Protein 6N88 (pdb70)

Foldseek 3Di:
DFPLAPDALGLAPLLVVLVVVLVVCLVDPDDPDPPPVVVCVVVLLSNLSSVVSNCRNVVPPQVVQQVCQLCPVLVCCVVCLVRCPVRPPSQVVCPVNLVSVVVSQVVCVVVVRHAENPQPSCLVVVVVDQLFDDDDCSVVSLLVRQQVSAACCCPTHHVDDDDDHVLCVVLVPPDNPDCSLRSNLSVLSNYDDDDDLDDDVVVVVLLVVLVVCLVDPDVVSVVSSLVSVLVVLLPDYNDCPCVVVSVVVLVVSVVVCLVVVPDLSSLCSLVSVLVSLLPPPLVVSVVVVVVVLVVVVSLLVSQVVCVVPPPNLVSVLSVLVSVVSSVVDDPVDDDPCVVVLVVVVVSLVVVCVVVDDPVVPVVVSCLVSCLPHDLPVVLLVVLLSVLVSLLVVCQVDVVRNQVVVLSNLSSQVSLAEPCNVCVPVVSVVSCVVRPFLNNPDVCSLVSVLSVLVSVVRRPVPVLVCLQVSLQVCVVRCCVTVNDPQNQLSVLCSLCVSCQPCVVSCVPVVCVDDDVRHPVVSVVVVLVVLLVCLVDPTNPPQLPPCLVCCLVQVLVGDDCQPCNVSNLVRPVSSVVSVVVCVVCVVCSVCVVCPPCVPRCVVCVPVCVVSVVVVVVSSPD/DPPCCCVPVLPPDDPCSCPPVLLCQLQVLLQVCQVPVVVNLVVCPPCVCDGSLQNVQQVSLCDFPANQDVVRRGVSQVSSVNRCSSHLLVLQQVLVVSCLVPPVPPGSSLVSLLSSLRRCVSPPDHDNRPPVLLCQCVPPPCDLCSVLSRCSSVLSVLVRPDDDDDVVVLVSVVVVLCVVLVDDDPALSSVVSVLSVCVSCPPVHHPHDDDLVSVVSLLVVVPVCLVDLHDLVSLVSSLVSVVSVLVDDPDCVSPLVPSVVVSCVVCLVCLCHVPRDDSSVSVVLSVLVSLLSVLSVVCQEPHPDDDPDHHNSCCLVCVVVVVCSLVSSVVDDDPDQADFDQRSNVSVLVSLLSCVVVVPPPPLVCPLVVLVVCVVDPDLSSVLVSLVVVLSVLPDPSVVSCPVSVQVCVVVLLVQLVDPDPRRNLSSLLSVLSVLLSAQPHDPVVSLPVCVLCLLPVLCVCCQAPSLSSVVSVVSVLSVVVCCVPHDPDPPPDCVVSLLVSLLVVLVSLLCVLVGDDPVGNRDNLVSLVSNLSSLVVDDLDDQVSLLVSVVVLVVVVVVLVVCLVDDDPCVSVVSSPVNVVSSLSSLCSSVVDDDPVRLVVNVVSCVVVLVVLLVCLLVRLDDLVSSLSSLVSNLVSPDDPCPVVLVVVLVSLLVVLVDPSDVDCLVSSLVNCVRSVVRDDPDLPSCCPSPVVSLVVVLVVVQADDVSPLSVLVSVLSSLVPQPQPCLVVLLVLLVSLVVSVVRDHHAYSNHTCPPVCSNVVSSLSSNLSSCSHHPPPPVCSDVDPVRCCCVPPVCLVVCLVVLLDEPCDPVSVVSVLLVLQRVQLVCAPVDVCSVVSCVSNVNRVVVVPDDDPDDDVVVSVVSVCSNPVHD/DDDDLVNLQVCQQVVDPDAQRDFVVSSLVVCVVPHDDDPCCCPVSLVVVVVVVVVVQWAAHADDGSGTTTGGDD

Structure (mmCIF, N/CA/C/O backbone):
data_6N88
#
_entry.id   6N88
#
_cell.length_a   1.0
_cell.length_b   1.0
_cell.length_c   1.0
_cell.angle_alpha   90.00
_cell.angle_beta   90.00
_cell.angle_gamma   90.00
#
_symmetry.space_group_name_H-M   'P 1'
#
loop_
_entity.id
_entity.type
_entity.pdbx_description
1 polymer 'MGC52556 protein'
2 polymer 'Importin subunit beta-1'
3 polymer 'Histone H1.0'
#
loop_
_atom_site.group_PDB
_atom_site.id
_atom_site.type_symbol
_atom_site.label_atom_id
_atom_site.label_alt_id
_atom_site.label_comp_id
_atom_site.label_asym_id
_atom_site.label_entity_id
_atom_site.label_seq_id
_atom_site.pdbx_PDB_ins_code
_atom_site.Cartn_x
_atom_site.Cartn_y
_atom_site.Cartn_z
_atom_site.occupancy
_atom_site.B_iso_or_equiv
_atom_site.auth_seq_id
_atom_site.auth_comp_id
_atom_site.auth_asym_id
_atom_site.auth_atom_id
_atom_site.pdbx_PDB_model_num
ATOM 1 N N . LYS A 1 283 ? 98.551 91.902 104.667 1.00 76.19 283 LYS A N 1
ATOM 2 C CA . LYS A 1 283 ? 98.968 91.820 106.060 1.00 76.19 283 LYS A CA 1
ATOM 3 C C . LYS A 1 283 ? 98.334 90.622 106.756 1.00 76.19 283 LYS A C 1
ATOM 4 O O . LYS A 1 283 ? 99.013 89.649 107.082 1.00 76.19 283 LYS A O 1
ATOM 6 N N . GLU A 1 284 ? 97.027 90.699 106.982 1.00 83.43 284 GLU A N 1
ATOM 7 C CA . GLU A 1 284 ? 96.301 89.619 107.640 1.00 83.43 284 GLU A CA 1
ATOM 8 C C . GLU A 1 284 ? 96.311 88.354 106.790 1.00 83.43 284 GLU A C 1
ATOM 9 O O . GLU A 1 284 ? 96.232 88.420 105.564 1.00 83.43 284 GLU A O 1
ATOM 10 N N . TYR A 1 285 ? 96.414 87.204 107.446 1.00 108.14 285 TYR A N 1
ATOM 11 C CA . TYR A 1 285 ? 96.432 85.924 106.748 1.00 108.14 285 TYR A CA 1
ATOM 12 C C . TYR A 1 285 ? 95.020 85.419 106.465 1.00 108.14 285 TYR A C 1
ATOM 13 O O . TYR A 1 285 ? 94.384 84.813 107.327 1.00 108.14 285 TYR A O 1
ATOM 14 N N . ASN A 1 286 ? 94.535 85.674 105.254 1.00 151.22 286 ASN A N 1
ATOM 15 C CA . ASN A 1 286 ? 93.200 85.245 104.848 1.00 151.22 286 ASN A CA 1
ATOM 16 C C . ASN A 1 286 ? 93.332 84.084 103.862 1.00 151.22 286 ASN A C 1
ATOM 17 O O . ASN A 1 286 ? 92.598 83.099 103.932 1.00 151.22 286 ASN A O 1
ATOM 18 N N . ASP A 1 287 ? 94.317 84.185 102.975 1.00 167.52 287 ASP A N 1
ATOM 19 C CA . ASP A 1 287 ? 94.542 83.161 101.960 1.00 167.52 287 ASP A CA 1
ATOM 20 C C . ASP A 1 287 ? 95.991 82.692 101.853 1.00 167.52 287 ASP A C 1
ATOM 21 O O . ASP A 1 287 ? 96.918 83.391 102.259 1.00 167.52 287 ASP A O 1
ATOM 22 N N . PHE A 1 288 ? 96.165 81.496 101.298 1.00 137.98 288 PHE A N 1
ATOM 23 C CA . PHE A 1 288 ? 97.477 80.878 101.128 1.00 137.98 288 PHE A CA 1
ATOM 24 C C . PHE A 1 288 ? 98.400 81.653 100.187 1.00 137.98 288 PHE A C 1
ATOM 25 O O . PHE A 1 288 ? 97.950 82.437 99.351 1.00 137.98 288 PHE A O 1
ATOM 26 N N . ALA A 1 289 ? 99.699 81.417 100.346 1.00 149.68 289 ALA A N 1
ATOM 27 C CA . ALA A 1 289 ? 100.740 81.997 99.500 1.00 149.68 289 ALA A CA 1
ATOM 28 C C . ALA A 1 289 ? 100.662 83.517 99.431 1.00 149.68 289 ALA A C 1
ATOM 29 O O . ALA A 1 289 ? 100.486 84.180 100.452 1.00 149.68 289 ALA A O 1
ATOM 30 N N . GLU A 1 290 ? 100.784 84.070 98.229 1.00 164.76 290 GLU A N 1
ATOM 31 C CA . GLU A 1 290 ? 100.723 85.517 98.068 1.00 164.76 290 GLU A CA 1
ATOM 32 C C . GLU A 1 290 ? 99.486 85.903 97.276 1.00 164.76 290 GLU A C 1
ATOM 33 O O . GLU A 1 290 ? 99.299 85.466 96.142 1.00 164.76 290 GLU A O 1
ATOM 34 N N . VAL A 1 291 ? 98.641 86.729 97.884 1.00 195.05 291 VAL A N 1
ATOM 35 C CA . VAL A 1 291 ? 97.409 87.184 97.249 1.00 195.05 291 VAL A CA 1
ATOM 36 C C . VAL A 1 291 ? 96.252 86.183 97.339 1.00 195.05 291 VAL A C 1
ATOM 37 O O . VAL A 1 291 ? 95.192 86.411 96.758 1.00 195.05 291 VAL A O 1
ATOM 38 N N . PHE A 1 292 ? 96.451 85.081 98.059 1.00 220.97 292 PHE A N 1
ATOM 39 C CA . PHE A 1 292 ? 95.413 84.065 98.203 1.00 220.97 292 PHE A CA 1
ATOM 40 C C . PHE A 1 292 ? 94.202 84.641 98.924 1.00 220.97 292 PHE A C 1
ATOM 41 O O . PHE A 1 292 ? 93.060 84.387 98.546 1.00 220.97 292 PHE A O 1
ATOM 42 N N . LEU A 1 293 ? 94.466 85.418 99.970 1.00 273.82 293 LEU A N 1
ATOM 43 C CA . LEU A 1 293 ? 93.409 86.066 100.744 1.00 273.82 293 LEU A CA 1
ATOM 44 C C . LEU A 1 293 ? 92.117 86.327 99.960 1.00 273.82 293 LEU A C 1
ATOM 45 O O . LEU A 1 293 ? 91.019 86.188 100.499 1.00 273.82 293 LEU A O 1
ATOM 46 N N . LYS A 1 294 ? 92.256 86.719 98.696 1.00 327.28 294 LYS A N 1
ATOM 47 C CA . LYS A 1 294 ? 91.116 87.040 97.833 1.00 327.28 294 LYS A CA 1
ATOM 48 C C . LYS A 1 294 ? 90.082 85.961 97.465 1.00 327.28 294 LYS A C 1
ATOM 49 O O . LYS A 1 294 ? 88.885 86.246 97.432 1.00 327.28 294 LYS A O 1
ATOM 50 N N . ALA A 1 295 ? 90.529 84.737 97.186 1.00 349.17 295 ALA A N 1
ATOM 51 C CA . ALA A 1 295 ? 89.614 83.660 96.778 1.00 349.17 295 ALA A CA 1
ATOM 52 C C . ALA A 1 295 ? 88.563 83.265 97.819 1.00 349.17 295 ALA A C 1
ATOM 53 O O . ALA A 1 295 ? 87.399 83.037 97.487 1.00 349.17 295 ALA A O 1
ATOM 54 N N . PHE A 1 296 ? 88.988 83.182 99.073 1.00 355.75 296 PHE A N 1
ATOM 55 C CA . PHE A 1 296 ? 88.119 82.845 100.208 1.00 355.75 296 PHE A CA 1
ATOM 56 C C . PHE A 1 296 ? 86.986 83.849 100.462 1.00 355.75 296 PHE A C 1
ATOM 57 O O . PHE A 1 296 ? 85.832 83.444 100.666 1.00 355.75 296 PHE A O 1
ATOM 58 N N . ALA A 1 297 ? 87.271 85.158 100.446 1.00 344.45 297 ALA A N 1
ATOM 59 C CA . ALA A 1 297 ? 86.192 86.119 100.693 1.00 344.45 297 ALA A CA 1
ATOM 60 C C . ALA A 1 297 ? 85.123 86.080 99.607 1.00 344.45 297 ALA A C 1
ATOM 61 O O . ALA A 1 297 ? 83.927 86.213 99.900 1.00 344.45 297 ALA A O 1
ATOM 62 N N . VAL A 1 298 ? 85.529 85.902 98.350 1.00 326.74 298 VAL A N 1
ATOM 63 C CA . VAL A 1 298 ? 84.551 85.751 97.278 1.00 326.74 298 VAL A CA 1
ATOM 64 C C . VAL A 1 298 ? 83.744 84.485 97.504 1.00 326.74 298 VAL A C 1
ATOM 65 O O . VAL A 1 298 ? 82.514 84.461 97.342 1.00 326.74 298 VAL A O 1
ATOM 66 N N . GLY A 1 299 ? 84.433 83.422 97.920 1.00 305.90 299 GLY A N 1
ATOM 67 C CA . GLY A 1 299 ? 83.774 82.150 98.110 1.00 305.90 299 GLY A CA 1
ATOM 68 C C . GLY A 1 299 ? 82.688 82.250 99.152 1.00 305.90 299 GLY A C 1
ATOM 69 O O . GLY A 1 299 ? 81.645 81.613 99.029 1.00 305.90 299 GLY A O 1
ATOM 70 N N . VAL A 1 300 ? 82.940 83.005 100.222 1.00 271.02 300 VAL A N 1
ATOM 71 C CA . VAL A 1 300 ? 81.924 83.114 101.261 1.00 271.02 300 VAL A CA 1
ATOM 72 C C . VAL A 1 300 ? 80.659 83.744 100.692 1.00 271.02 300 VAL A C 1
ATOM 73 O O . VAL A 1 300 ? 79.546 83.255 100.926 1.00 271.02 300 VAL A O 1
ATOM 74 N N . GLN A 1 301 ? 80.807 84.821 99.913 1.00 265.60 301 GLN A N 1
ATOM 75 C CA . GLN A 1 301 ? 79.632 85.448 99.319 1.00 265.60 301 GLN A CA 1
ATOM 76 C C . GLN A 1 301 ? 78.916 84.468 98.404 1.00 265.60 301 GLN A C 1
ATOM 77 O O . GLN A 1 301 ? 77.679 84.384 98.399 1.00 265.60 301 GLN A O 1
ATOM 78 N N . GLN A 1 302 ? 79.694 83.678 97.658 1.00 295.08 302 GLN A N 1
ATOM 79 C CA . GLN A 1 302 ? 79.116 82.672 96.775 1.00 295.08 302 GLN A CA 1
ATOM 80 C C . GLN A 1 302 ? 78.352 81.620 97.567 1.00 295.08 302 GLN A C 1
ATOM 81 O O . GLN A 1 302 ? 77.263 81.191 97.164 1.00 295.08 302 GLN A O 1
ATOM 82 N N . VAL A 1 303 ? 78.903 81.210 98.708 1.00 295.83 303 VAL A N 1
ATOM 83 C CA . VAL A 1 303 ? 78.250 80.229 99.565 1.00 295.83 303 VAL A CA 1
ATOM 84 C C . VAL A 1 303 ? 76.933 80.785 100.070 1.00 295.83 303 VAL A C 1
ATOM 85 O O . VAL A 1 303 ? 75.929 80.067 100.157 1.00 295.83 303 VAL A O 1
ATOM 86 N N . LEU A 1 304 ? 76.916 82.073 100.419 1.00 288.73 304 LEU A N 1
ATOM 87 C CA . LEU A 1 304 ? 75.672 82.682 100.868 1.00 288.73 304 LEU A CA 1
ATOM 88 C C . LEU A 1 304 ? 74.638 82.651 99.757 1.00 288.73 304 LEU A C 1
ATOM 89 O O . LEU A 1 304 ? 73.455 82.387 100.004 1.00 288.73 304 LEU A O 1
ATOM 90 N N . LEU A 1 305 ? 75.064 82.926 98.523 1.00 276.81 305 LEU A N 1
ATOM 91 C CA . LEU A 1 305 ? 74.122 82.862 97.413 1.00 276.81 305 LEU A CA 1
ATOM 92 C C . LEU A 1 305 ? 73.584 81.446 97.220 1.00 276.81 305 LEU A C 1
ATOM 93 O O . LEU A 1 305 ? 72.385 81.260 96.985 1.00 276.81 305 LEU A O 1
ATOM 94 N N . LYS A 1 306 ? 74.451 80.433 97.337 1.00 265.05 306 LYS A N 1
ATOM 95 C CA . LYS A 1 306 ? 73.996 79.049 97.196 1.00 265.05 306 LYS A CA 1
ATOM 96 C C . LYS A 1 306 ? 73.007 78.681 98.288 1.00 265.05 306 LYS A C 1
ATOM 97 O O . LYS A 1 306 ? 72.012 77.990 98.034 1.00 265.05 306 LYS A O 1
ATOM 98 N N . VAL A 1 307 ? 73.337 79.093 99.506 1.00 292.24 307 VAL A N 1
ATOM 99 C CA . VAL A 1 307 ? 72.501 78.882 100.678 1.00 292.24 307 VAL A CA 1
ATOM 100 C C . VAL A 1 307 ? 71.205 79.662 100.502 1.00 292.24 307 VAL A C 1
ATOM 101 O O . VAL A 1 307 ? 70.134 79.223 100.905 1.00 292.24 307 VAL A O 1
ATOM 102 N N . LEU A 1 308 ? 71.328 80.833 99.892 1.00 272.67 308 LEU A N 1
ATOM 103 C CA . LEU A 1 308 ? 70.203 81.732 99.678 1.00 272.67 308 LEU A CA 1
ATOM 104 C C . LEU A 1 308 ? 69.064 81.173 98.829 1.00 272.67 308 LEU A C 1
ATOM 105 O O . LEU A 1 308 ? 67.897 81.451 99.104 1.00 272.67 308 LEU A O 1
ATOM 106 N N . TYR A 1 309 ? 69.384 80.387 97.807 1.00 273.30 309 TYR A N 1
ATOM 107 C CA . TYR A 1 309 ? 68.342 79.870 96.927 1.00 273.30 309 TYR A CA 1
ATOM 108 C C . TYR A 1 309 ? 67.288 79.002 97.618 1.00 273.30 309 TYR A C 1
ATOM 109 O O . TYR A 1 309 ? 66.098 79.155 97.349 1.00 273.30 309 TYR A O 1
ATOM 110 N N . GLN A 1 310 ? 67.704 78.098 98.498 1.00 303.68 310 GLN A N 1
ATOM 111 C CA . GLN A 1 310 ? 66.741 77.256 99.212 1.00 303.68 310 GLN A CA 1
ATOM 112 C C . GLN A 1 310 ? 66.982 77.259 100.721 1.00 303.68 310 GLN A C 1
ATOM 113 O O . GLN A 1 310 ? 68.096 76.987 101.163 1.00 303.68 310 GLN A O 1
ATOM 114 N N . TYR A 1 311 ? 65.950 77.538 101.516 1.00 254.33 311 TYR A N 1
ATOM 115 C CA . TYR A 1 311 ? 66.132 77.547 102.969 1.00 254.33 311 TYR A CA 1
ATOM 116 C C . TYR A 1 311 ? 65.570 76.313 103.679 1.00 254.33 311 TYR A C 1
ATOM 117 O O . TYR A 1 311 ? 64.377 76.231 103.974 1.00 254.33 311 TYR A O 1
ATOM 118 N N . LYS A 1 312 ? 66.457 75.364 103.952 1.00 151.25 312 LYS A N 1
ATOM 119 C CA . LYS A 1 312 ? 66.129 74.126 104.649 1.00 151.25 312 LYS A CA 1
ATOM 120 C C . LYS A 1 312 ? 65.762 74.240 106.128 1.00 151.25 312 LYS A C 1
ATOM 121 O O . LYS A 1 312 ? 64.868 73.549 106.613 1.00 151.25 312 LYS A O 1
ATOM 122 N N . GLU A 1 313 ? 66.466 75.117 106.838 1.00 131.43 313 GLU A N 1
ATOM 123 C CA . GLU A 1 313 ? 66.299 75.247 108.287 1.00 131.43 313 GLU A CA 1
ATOM 124 C C . GLU A 1 313 ? 65.254 76.225 108.831 1.00 131.43 313 GLU A C 1
ATOM 125 O O . GLU A 1 313 ? 64.478 75.862 109.714 1.00 131.43 313 GLU A O 1
ATOM 126 N N . LYS A 1 314 ? 65.220 77.447 108.307 1.00 143.27 314 LYS A N 1
ATOM 127 C CA . LYS A 1 314 ? 64.238 78.439 108.753 1.00 143.27 314 LYS A CA 1
ATOM 128 C C . LYS A 1 314 ? 64.211 78.631 110.276 1.00 143.27 314 LYS A C 1
ATOM 129 O O . LYS A 1 314 ? 63.134 78.702 110.866 1.00 143.27 314 LYS A O 1
ATOM 130 N N . GLN A 1 315 ? 65.391 78.713 110.884 1.00 173.25 315 GLN A N 1
ATOM 131 C CA . GLN A 1 315 ? 65.501 78.889 112.327 1.00 173.25 315 GLN A CA 1
ATOM 132 C C . GLN A 1 315 ? 66.512 79.964 112.720 1.00 173.25 315 GLN A C 1
ATOM 133 O O . GLN A 1 315 ? 67.480 80.220 112.004 1.00 173.25 315 GLN A O 1
ATOM 134 N N . TYR A 1 316 ? 66.270 80.589 113.867 1.00 200.81 316 TYR A N 1
ATOM 135 C CA . TYR A 1 316 ? 67.142 81.631 114.395 1.00 200.81 316 TYR A CA 1
ATOM 136 C C . TYR A 1 316 ? 68.504 81.017 114.702 1.00 200.81 316 TYR A C 1
ATOM 137 O O . TYR A 1 316 ? 68.664 79.798 114.674 1.00 200.81 316 TYR A O 1
ATOM 138 N N . ILE A 1 317 ? 69.482 81.867 114.996 1.00 288.50 317 ILE A N 1
ATOM 139 C CA . ILE A 1 317 ? 70.784 81.416 115.477 1.00 288.50 317 ILE A CA 1
ATOM 140 C C . ILE A 1 317 ? 71.581 80.713 114.383 1.00 288.50 317 ILE A C 1
ATOM 141 O O . ILE A 1 317 ? 72.557 80.018 114.663 1.00 288.50 317 ILE A O 1
ATOM 142 N N . ALA A 1 318 ? 71.161 80.900 113.134 1.00 360.35 318 ALA A N 1
ATOM 143 C CA . ALA A 1 318 ? 71.889 80.374 111.982 1.00 360.35 318 ALA A CA 1
ATOM 144 C C . ALA A 1 318 ? 73.228 81.086 111.768 1.00 360.35 318 ALA A C 1
ATOM 145 O O . ALA A 1 318 ? 74.233 80.445 111.461 1.00 360.35 318 ALA A O 1
ATOM 146 N N . PRO A 1 319 ? 73.239 82.419 111.933 1.00 397.02 319 PRO A N 1
ATOM 147 C CA . PRO A 1 319 ? 74.422 83.277 111.783 1.00 397.02 319 PRO A CA 1
ATOM 148 C C . PRO A 1 319 ? 75.534 82.951 112.775 1.00 397.02 319 PRO A C 1
ATOM 149 O O . PRO A 1 319 ? 76.713 83.021 112.424 1.00 397.02 319 PRO A O 1
ATOM 153 N N . ARG A 1 320 ? 75.159 82.600 114.000 1.00 380.72 320 ARG A N 1
ATOM 154 C CA . ARG A 1 320 ? 76.128 82.290 115.045 1.00 380.72 320 ARG A CA 1
ATOM 155 C C . ARG A 1 320 ? 77.024 81.110 114.680 1.00 380.72 320 ARG A C 1
ATOM 156 O O . ARG A 1 320 ? 78.219 81.119 114.975 1.00 380.72 320 ARG A O 1
ATOM 157 N N . VAL A 1 321 ? 76.446 80.129 113.994 1.00 363.96 321 VAL A N 1
ATOM 158 C CA . VAL A 1 321 ? 77.153 78.927 113.556 1.00 363.96 321 VAL A CA 1
ATOM 159 C C . VAL A 1 321 ? 78.215 79.260 112.512 1.00 363.96 321 VAL A C 1
ATOM 160 O O . VAL A 1 321 ? 79.141 78.484 112.275 1.00 363.96 321 VAL A O 1
ATOM 161 N N . LEU A 1 322 ? 78.067 80.429 111.898 1.00 342.42 322 LEU A N 1
ATOM 162 C CA . LEU A 1 322 ? 78.955 80.902 110.840 1.00 342.42 322 LEU A CA 1
ATOM 163 C C . LEU A 1 322 ? 80.186 81.660 111.338 1.00 342.42 322 LEU A C 1
ATOM 164 O O . LEU A 1 322 ? 80.929 82.236 110.544 1.00 342.42 322 LEU A O 1
ATOM 165 N N . GLN A 1 323 ? 80.403 81.657 112.649 1.00 300.96 323 GLN A N 1
ATOM 166 C CA . GLN A 1 323 ? 81.535 82.365 113.237 1.00 300.96 323 GLN A CA 1
ATOM 167 C C . GLN A 1 323 ? 82.871 81.855 112.699 1.00 300.96 323 GLN A C 1
ATOM 168 O O . GLN A 1 323 ? 83.780 82.647 112.453 1.00 300.96 323 GLN A O 1
ATOM 169 N N . GLN A 1 324 ? 82.999 80.544 112.513 1.00 282.71 324 GLN A N 1
ATOM 170 C CA . GLN A 1 324 ? 84.237 79.993 111.972 1.00 282.71 324 GLN A CA 1
ATOM 171 C C . GLN A 1 324 ? 84.392 80.601 110.582 1.00 282.71 324 GLN A C 1
ATOM 172 O O . GLN A 1 324 ? 85.487 80.986 110.172 1.00 282.71 324 GLN A O 1
ATOM 173 N N . THR A 1 325 ? 83.273 80.685 109.870 1.00 314.44 325 THR A N 1
ATOM 174 C CA . THR A 1 325 ? 83.215 81.284 108.547 1.00 314.44 325 THR A CA 1
ATOM 175 C C . THR A 1 325 ? 83.352 82.792 108.654 1.00 314.44 325 THR A C 1
ATOM 176 O O . THR A 1 325 ? 84.017 83.419 107.836 1.00 314.44 325 THR A O 1
ATOM 177 N N . LEU A 1 326 ? 82.716 83.373 109.667 1.00 294.52 326 LEU A N 1
ATOM 178 C CA . LEU A 1 326 ? 82.778 84.815 109.868 1.00 294.52 326 LEU A CA 1
ATOM 179 C C . LEU A 1 326 ? 84.217 85.238 110.139 1.00 294.52 326 LEU A C 1
ATOM 180 O O . LEU A 1 326 ? 84.699 86.227 109.584 1.00 294.52 326 LEU A O 1
ATOM 181 N N . ASN A 1 327 ? 84.916 84.456 110.960 1.00 269.36 327 ASN A N 1
ATOM 182 C CA . ASN A 1 327 ? 86.308 84.741 111.288 1.00 269.36 327 ASN A CA 1
ATOM 183 C C . ASN A 1 327 ? 87.156 84.658 110.025 1.00 269.36 327 ASN A C 1
ATOM 184 O O . ASN A 1 327 ? 88.035 85.488 109.797 1.00 269.36 327 ASN A O 1
ATOM 185 N N . TYR A 1 328 ? 86.881 83.649 109.205 1.00 271.12 328 TYR A N 1
ATOM 186 C CA . TYR A 1 328 ? 87.596 83.476 107.949 1.00 271.12 328 TYR A CA 1
ATOM 187 C C . TYR A 1 328 ? 87.369 84.634 106.968 1.00 271.12 328 TYR A C 1
ATOM 188 O O . TYR A 1 328 ? 88.287 85.043 106.256 1.00 271.12 328 TYR A O 1
ATOM 189 N N . PHE A 1 329 ? 86.145 85.157 106.940 1.00 247.62 329 PHE A N 1
ATOM 190 C CA . PHE A 1 329 ? 85.764 86.209 105.998 1.00 247.62 329 PHE A CA 1
ATOM 191 C C . PHE A 1 329 ? 86.474 87.562 106.038 1.00 247.62 329 PHE A C 1
ATOM 192 O O . PHE A 1 329 ? 86.809 88.105 104.985 1.00 247.62 329 PHE A O 1
ATOM 193 N N . ASN A 1 330 ? 86.715 88.116 107.221 1.00 210.81 330 ASN A N 1
ATOM 194 C CA . ASN A 1 330 ? 87.394 89.405 107.273 1.00 210.81 330 ASN A CA 1
ATOM 195 C C . ASN A 1 330 ? 88.803 89.274 106.727 1.00 210.81 330 ASN A C 1
ATOM 196 O O . ASN A 1 330 ? 89.282 90.143 105.989 1.00 210.81 330 ASN A O 1
ATOM 197 N N . GLN A 1 331 ? 89.475 88.180 107.078 1.00 206.97 331 GLN A N 1
ATOM 198 C CA . GLN A 1 331 ? 90.821 87.941 106.583 1.00 206.97 331 GLN A CA 1
ATOM 199 C C . GLN A 1 331 ? 90.808 87.802 105.069 1.00 206.97 331 GLN A C 1
ATOM 200 O O . GLN A 1 331 ? 91.767 88.190 104.409 1.00 206.97 331 GLN A O 1
ATOM 201 N N . GLY A 1 332 ? 89.801 87.124 104.521 1.00 252.08 332 GLY A N 1
ATOM 202 C CA . GLY A 1 332 ? 89.705 86.964 103.079 1.00 252.08 332 GLY A CA 1
ATOM 203 C C . GLY A 1 332 ? 89.530 88.291 102.365 1.00 252.08 332 GLY A C 1
ATOM 204 O O . GLY A 1 332 ? 90.165 88.546 101.336 1.00 252.08 332 GLY A O 1
ATOM 205 N N . VAL A 1 333 ? 88.675 89.163 102.910 1.00 241.58 333 VAL A N 1
ATOM 206 C CA . VAL A 1 333 ? 88.491 90.482 102.304 1.00 241.58 333 VAL A CA 1
ATOM 207 C C . VAL A 1 333 ? 89.806 91.236 102.381 1.00 241.58 333 VAL A C 1
ATOM 208 O O . VAL A 1 333 ? 90.267 91.855 101.403 1.00 241.58 333 VAL A O 1
ATOM 209 N N . SER A 1 334 ? 90.467 91.111 103.528 1.00 249.29 334 SER A N 1
ATOM 210 C CA . SER A 1 334 ? 91.756 91.743 103.731 1.00 249.29 334 SER A CA 1
ATOM 211 C C . SER A 1 334 ? 92.742 91.165 102.734 1.00 249.29 334 SER A C 1
ATOM 212 O O . SER A 1 334 ? 93.656 91.852 102.290 1.00 249.29 334 SER A O 1
ATOM 213 N N . HIS A 1 335 ? 92.637 89.865 102.478 1.00 273.36 335 HIS A N 1
ATOM 214 C CA . HIS A 1 335 ? 93.516 89.172 101.547 1.00 273.36 335 HIS A CA 1
ATOM 215 C C . HIS A 1 335 ? 93.369 89.740 100.142 1.00 273.36 335 HIS A C 1
ATOM 216 O O . HIS A 1 335 ? 94.366 89.932 99.436 1.00 273.36 335 HIS A O 1
ATOM 217 N N . ALA A 1 336 ? 92.131 90.002 99.709 1.00 251.82 336 ALA A N 1
ATOM 218 C CA . ALA A 1 336 ? 91.959 90.581 98.381 1.00 251.82 336 ALA A CA 1
ATOM 219 C C . ALA A 1 336 ? 92.582 91.965 98.313 1.00 251.82 336 ALA A C 1
ATOM 220 O O . ALA A 1 336 ? 93.320 92.281 97.364 1.00 251.82 336 ALA A O 1
ATOM 221 N N . VAL A 1 337 ? 92.356 92.783 99.341 1.00 214.86 337 VAL A N 1
ATOM 222 C CA . VAL A 1 337 ? 92.967 94.107 99.323 1.00 214.86 337 VAL A CA 1
ATOM 223 C C . VAL A 1 337 ? 94.483 93.962 99.386 1.00 214.86 337 VAL A C 1
ATOM 224 O O . VAL A 1 337 ? 95.221 94.702 98.734 1.00 214.86 337 VAL A O 1
ATOM 225 N N . THR A 1 338 ? 94.955 93.000 100.190 1.00 185.43 338 THR A N 1
ATOM 226 C CA . THR A 1 338 ? 96.376 92.735 100.415 1.00 185.43 338 THR A CA 1
ATOM 227 C C . THR A 1 338 ? 97.068 92.326 99.130 1.00 185.43 338 THR A C 1
ATOM 228 O O . THR A 1 338 ? 98.198 92.756 98.865 1.00 185.43 338 THR A O 1
ATOM 229 N N . TRP A 1 339 ? 96.434 91.458 98.337 1.00 151.58 339 TRP A N 1
ATOM 230 C CA . TRP A 1 339 ? 97.073 91.123 97.079 1.00 151.58 339 TRP A CA 1
ATOM 231 C C . TRP A 1 339 ? 97.133 92.396 96.290 1.00 151.58 339 TRP A C 1
ATOM 232 O O . TRP A 1 339 ? 98.210 92.825 95.866 1.00 151.58 339 TRP A O 1
ATOM 233 N N . LYS A 1 340 ? 95.948 92.935 96.038 1.00 137.41 340 LYS A N 1
ATOM 234 C CA . LYS A 1 340 ? 95.794 94.093 95.194 1.00 137.41 340 LYS A CA 1
ATOM 235 C C . LYS A 1 340 ? 96.583 95.227 95.766 1.00 137.41 340 LYS A C 1
ATOM 236 O O . LYS A 1 340 ? 97.250 95.942 95.017 1.00 137.41 340 LYS A O 1
ATOM 237 N N . ASN A 1 341 ? 96.628 95.317 97.089 1.00 113.89 341 ASN A N 1
ATOM 238 C CA . ASN A 1 341 ? 97.407 96.374 97.695 1.00 113.89 341 ASN A CA 1
ATOM 239 C C . ASN A 1 341 ? 96.893 97.630 97.039 1.00 113.89 341 ASN A C 1
ATOM 240 O O . ASN A 1 341 ? 97.661 98.471 96.579 1.00 113.89 341 ASN A O 1
ATOM 241 N N . LEU A 1 342 ? 95.574 97.761 97.022 1.00 85.00 342 LEU A N 1
ATOM 242 C CA . LEU A 1 342 ? 94.945 98.914 96.412 1.00 85.00 342 LEU A CA 1
ATOM 243 C C . LEU A 1 342 ? 95.414 100.115 97.207 1.00 85.00 342 LEU A C 1
ATOM 244 O O . LEU A 1 342 ? 95.642 100.019 98.412 1.00 85.00 342 LEU A O 1
ATOM 245 N N . LYS A 1 343 ? 95.549 101.253 96.533 1.00 81.89 343 LYS A N 1
ATOM 246 C CA . LYS A 1 343 ? 96.017 102.472 97.182 1.00 81.89 343 LYS A CA 1
ATOM 247 C C . LYS A 1 343 ? 95.058 102.847 98.301 1.00 81.89 343 LYS A C 1
ATOM 248 O O . LYS A 1 343 ? 93.848 102.750 98.149 1.00 81.89 343 LYS A O 1
ATOM 249 N N . PRO A 1 344 ? 95.597 103.345 99.418 1.00 91.97 344 PRO A N 1
ATOM 250 C CA . PRO A 1 344 ? 94.717 103.640 100.550 1.00 91.97 344 PRO A CA 1
ATOM 251 C C . PRO A 1 344 ? 93.635 104.663 100.234 1.00 91.97 344 PRO A C 1
ATOM 252 O O . PRO A 1 344 ? 92.508 104.463 100.676 1.00 91.97 344 PRO A O 1
ATOM 256 N N . HIS A 1 345 ? 93.940 105.730 99.506 1.00 100.39 345 HIS A N 1
ATOM 257 C CA . HIS A 1 345 ? 92.891 106.696 99.207 1.00 100.39 345 HIS A CA 1
ATOM 258 C C . HIS A 1 345 ? 91.788 106.066 98.355 1.00 100.39 345 HIS A C 1
ATOM 259 O O . HIS A 1 345 ? 90.601 106.236 98.641 1.00 100.39 345 HIS A O 1
ATOM 260 N N . ILE A 1 346 ? 92.181 105.339 97.312 1.00 101.41 346 ILE A N 1
ATOM 261 C CA . ILE A 1 346 ? 91.216 104.665 96.447 1.00 101.41 346 ILE A CA 1
ATOM 262 C C . ILE A 1 346 ? 90.507 103.533 97.180 1.00 101.41 346 ILE A C 1
ATOM 263 O O . ILE A 1 346 ? 89.291 103.367 97.088 1.00 101.41 346 ILE A O 1
ATOM 264 N N . GLN A 1 347 ? 91.301 102.765 97.918 1.00 108.61 347 GLN A N 1
ATOM 265 C CA . GLN A 1 347 ? 90.822 101.635 98.696 1.00 108.61 347 GLN A CA 1
ATOM 266 C C . GLN A 1 347 ? 89.894 102.131 99.782 1.00 108.61 347 GLN A C 1
ATOM 267 O O . GLN A 1 347 ? 88.889 101.503 100.080 1.00 108.61 347 GLN A O 1
ATOM 268 N N . GLY A 1 348 ? 90.267 103.241 100.407 1.00 115.61 348 GLY A N 1
ATOM 269 C CA . GLY A 1 348 ? 89.446 103.829 101.443 1.00 115.61 348 GLY A CA 1
ATOM 270 C C . GLY A 1 348 ? 88.129 104.297 100.864 1.00 115.61 348 GLY A C 1
ATOM 271 O O . GLY A 1 348 ? 87.074 104.089 101.458 1.00 115.61 348 GLY A O 1
ATOM 272 N N . ILE A 1 349 ? 88.188 104.935 99.698 1.00 109.30 349 ILE A N 1
ATOM 273 C CA . ILE A 1 349 ? 86.974 105.412 99.053 1.00 109.30 349 ILE A CA 1
ATOM 274 C C . ILE A 1 349 ? 86.104 104.223 98.676 1.00 109.30 349 ILE A C 1
ATOM 275 O O . ILE A 1 349 ? 84.893 104.231 98.892 1.00 109.30 349 ILE A O 1
ATOM 276 N N . ILE A 1 350 ? 86.734 103.197 98.112 1.00 114.87 350 ILE A N 1
ATOM 277 C CA . ILE A 1 350 ? 86.019 101.988 97.731 1.00 114.87 350 ILE A CA 1
ATOM 278 C C . ILE A 1 350 ? 85.494 101.301 98.982 1.00 114.87 350 ILE A C 1
ATOM 279 O O . ILE A 1 350 ? 84.364 100.825 99.021 1.00 114.87 350 ILE A O 1
ATOM 280 N N . GLN A 1 351 ? 86.343 101.259 100.003 1.00 126.04 351 GLN A N 1
ATOM 281 C CA . GLN A 1 351 ? 86.021 100.647 101.283 1.00 126.04 351 GLN A CA 1
ATOM 282 C C . GLN A 1 351 ? 84.893 101.399 101.963 1.00 126.04 351 GLN A C 1
ATOM 283 O O . GLN A 1 351 ? 83.998 100.797 102.555 1.00 126.04 351 GLN A O 1
ATOM 284 N N . ASP A 1 352 ? 84.940 102.725 101.875 1.00 160.20 352 ASP A N 1
ATOM 285 C CA . ASP A 1 352 ? 83.912 103.551 102.488 1.00 160.20 352 ASP A CA 1
ATOM 286 C C . ASP A 1 352 ? 82.577 103.238 101.832 1.00 160.20 352 ASP A C 1
ATOM 287 O O . ASP A 1 352 ? 81.562 103.146 102.505 1.00 160.20 352 ASP A O 1
ATOM 288 N N . VAL A 1 353 ? 82.572 103.139 100.509 1.00 172.98 353 VAL A N 1
ATOM 289 C CA . VAL A 1 353 ? 81.369 102.762 99.783 1.00 172.98 353 VAL A CA 1
ATOM 290 C C . VAL A 1 353 ? 81.022 101.300 100.067 1.00 172.98 353 VAL A C 1
ATOM 291 O O . VAL A 1 353 ? 79.859 100.933 100.230 1.00 172.98 353 VAL A O 1
ATOM 292 N N . ILE A 1 354 ? 82.070 100.482 100.119 1.00 185.89 354 ILE A N 1
ATOM 293 C CA . ILE A 1 354 ? 81.974 99.034 100.297 1.00 185.89 354 ILE A CA 1
ATOM 294 C C . ILE A 1 354 ? 81.403 98.371 101.549 1.00 185.89 354 ILE A C 1
ATOM 295 O O . ILE A 1 354 ? 80.653 97.403 101.425 1.00 185.89 354 ILE A O 1
ATOM 296 N N . PHE A 1 355 ? 81.740 98.851 102.746 1.00 195.71 355 PHE A N 1
ATOM 297 C CA . PHE A 1 355 ? 81.206 98.198 103.942 1.00 195.71 355 PHE A CA 1
ATOM 298 C C . PHE A 1 355 ? 79.692 98.342 103.923 1.00 195.71 355 PHE A C 1
ATOM 299 O O . PHE A 1 355 ? 78.961 97.379 104.152 1.00 195.71 355 PHE A O 1
ATOM 300 N N . PRO A 1 356 ? 79.227 99.562 103.643 1.00 214.29 356 PRO A N 1
ATOM 301 C CA . PRO A 1 356 ? 77.837 99.974 103.464 1.00 214.29 356 PRO A CA 1
ATOM 302 C C . PRO A 1 356 ? 77.227 99.332 102.222 1.00 214.29 356 PRO A C 1
ATOM 303 O O . PRO A 1 356 ? 76.068 98.926 102.259 1.00 214.29 356 PRO A O 1
ATOM 307 N N . LEU A 1 357 ? 77.995 99.242 101.137 1.00 241.93 357 LEU A N 1
ATOM 308 C CA . LEU A 1 357 ? 77.465 98.657 99.908 1.00 241.93 357 LEU A CA 1
ATOM 309 C C . LEU A 1 357 ? 77.261 97.145 99.967 1.00 241.93 357 LEU A C 1
ATOM 310 O O . LEU A 1 357 ? 76.264 96.623 99.470 1.00 241.93 357 LEU A O 1
ATOM 311 N N . MET A 1 358 ? 78.215 96.451 100.576 1.00 272.53 358 MET A N 1
ATOM 312 C CA . MET A 1 358 ? 78.177 94.998 100.692 1.00 272.53 358 MET A CA 1
ATOM 313 C C . MET A 1 358 ? 77.260 94.626 101.852 1.00 272.53 358 MET A C 1
ATOM 314 O O . MET A 1 358 ? 76.459 93.696 101.752 1.00 272.53 358 MET A O 1
ATOM 315 N N . CYS A 1 359 ? 77.386 95.360 102.954 1.00 296.21 359 CYS A N 1
ATOM 316 C CA . CYS A 1 359 ? 76.536 95.138 104.109 1.00 296.21 359 CYS A CA 1
ATOM 317 C C . CYS A 1 359 ? 75.111 95.448 103.668 1.00 296.21 359 CYS A C 1
ATOM 318 O O . CYS A 1 359 ? 74.175 94.725 104.010 1.00 296.21 359 CYS A O 1
ATOM 319 N N . TYR A 1 360 ? 74.955 96.520 102.891 1.00 311.11 360 TYR A N 1
ATOM 320 C CA . TYR A 1 360 ? 73.635 96.897 102.398 1.00 311.11 360 TYR A CA 1
ATOM 321 C C . TYR A 1 360 ? 73.099 95.935 101.345 1.00 311.11 360 TYR A C 1
ATOM 322 O O . TYR A 1 360 ? 71.942 95.517 101.408 1.00 311.11 360 TYR A O 1
ATOM 323 N N . THR A 1 361 ? 73.943 95.571 100.382 1.00 307.50 361 THR A N 1
ATOM 324 C CA . THR A 1 361 ? 73.528 94.621 99.355 1.00 307.50 361 THR A CA 1
ATOM 325 C C . THR A 1 361 ? 73.299 93.288 100.048 1.00 307.50 361 THR A C 1
ATOM 326 O O . THR A 1 361 ? 72.296 92.611 99.822 1.00 307.50 361 THR A O 1
ATOM 327 N N . ASP A 1 362 ? 74.247 92.937 100.911 1.00 296.09 362 ASP A N 1
ATOM 328 C CA . ASP A 1 362 ? 74.175 91.724 101.699 1.00 296.09 362 ASP A CA 1
ATOM 329 C C . ASP A 1 362 ? 72.994 91.858 102.641 1.00 296.09 362 ASP A C 1
ATOM 330 O O . ASP A 1 362 ? 72.259 90.899 102.875 1.00 296.09 362 ASP A O 1
ATOM 331 N N . SER A 1 363 ? 72.812 93.060 103.182 1.00 305.94 363 SER A N 1
ATOM 332 C CA . SER A 1 363 ? 71.719 93.269 104.121 1.00 305.94 363 SER A CA 1
ATOM 333 C C . SER A 1 363 ? 70.367 93.225 103.423 1.00 305.94 363 SER A C 1
ATOM 334 O O . SER A 1 363 ? 69.391 92.704 103.973 1.00 305.94 363 SER A O 1
ATOM 335 N N . ASP A 1 364 ? 70.300 93.754 102.200 1.00 300.45 364 ASP A N 1
ATOM 336 C CA . ASP A 1 364 ? 69.043 93.782 101.466 1.00 300.45 364 ASP A CA 1
ATOM 337 C C . ASP A 1 364 ? 68.632 92.410 100.966 1.00 300.45 364 ASP A C 1
ATOM 338 O O . ASP A 1 364 ? 67.437 92.149 100.793 1.00 300.45 364 ASP A O 1
ATOM 339 N N . GLU A 1 365 ? 69.594 91.531 100.708 1.00 337.29 365 GLU A N 1
ATOM 340 C CA . GLU A 1 365 ? 69.289 90.191 100.222 1.00 337.29 365 GLU A CA 1
ATOM 341 C C . GLU A 1 365 ? 69.312 89.111 101.300 1.00 337.29 365 GLU A C 1
ATOM 342 O O . GLU A 1 365 ? 68.364 88.332 101.427 1.00 337.29 365 GLU A O 1
ATOM 343 N N . ASP A 1 366 ? 70.382 89.079 102.095 1.00 342.66 366 ASP A N 1
ATOM 344 C CA . ASP A 1 366 ? 70.568 88.083 103.151 1.00 342.66 366 ASP A CA 1
ATOM 345 C C . ASP A 1 366 ? 69.466 88.087 104.203 1.00 342.66 366 ASP A C 1
ATOM 346 O O . ASP A 1 366 ? 69.001 87.018 104.616 1.00 342.66 366 ASP A O 1
ATOM 347 N N . LEU A 1 367 ? 69.048 89.261 104.670 1.00 326.61 367 LEU A N 1
ATOM 348 C CA . LEU A 1 367 ? 67.995 89.295 105.681 1.00 326.61 367 LEU A CA 1
ATOM 349 C C . LEU A 1 367 ? 66.677 88.697 105.193 1.00 326.61 367 LEU A C 1
ATOM 350 O O . LEU A 1 367 ? 66.020 87.957 105.933 1.00 326.61 367 LEU A O 1
ATOM 351 N N . TRP A 1 368 ? 66.259 89.011 103.965 1.00 307.79 368 TRP A N 1
ATOM 352 C CA . TRP A 1 368 ? 65.021 88.428 103.448 1.00 307.79 368 TRP A CA 1
ATOM 353 C C . TRP A 1 368 ? 65.091 86.908 103.297 1.00 307.79 368 TRP A C 1
ATOM 354 O O . TRP A 1 368 ? 64.115 86.206 103.585 1.00 307.79 368 TRP A O 1
ATOM 355 N N . GLN A 1 369 ? 66.229 86.378 102.843 1.00 267.68 369 GLN A N 1
ATOM 356 C CA . GLN A 1 369 ? 66.415 84.941 102.651 1.00 267.68 369 GLN A CA 1
ATOM 357 C C . GLN A 1 369 ? 67.111 84.245 103.816 1.00 267.68 369 GLN A C 1
ATOM 358 O O . GLN A 1 369 ? 67.765 83.216 103.613 1.00 267.68 369 GLN A O 1
ATOM 359 N N . GLU A 1 370 ? 66.988 84.760 105.028 1.00 221.49 370 GLU A N 1
ATOM 360 C CA . GLU A 1 370 ? 67.645 84.100 106.146 1.00 221.49 370 GLU A CA 1
ATOM 361 C C . GLU A 1 370 ? 66.755 83.010 106.725 1.00 221.49 370 GLU A C 1
ATOM 362 O O . GLU A 1 370 ? 65.955 82.404 106.013 1.00 221.49 370 GLU A O 1
ATOM 363 N N . ASP A 1 381 ? 65.880 89.450 114.608 1.00 275.53 381 ASP A N 1
ATOM 364 C CA . ASP A 1 381 ? 66.050 89.222 113.180 1.00 275.53 381 ASP A CA 1
ATOM 365 C C . ASP A 1 381 ? 67.045 90.209 112.588 1.00 275.53 381 ASP A C 1
ATOM 366 O O . ASP A 1 381 ? 68.254 89.985 112.660 1.00 275.53 381 ASP A O 1
ATOM 367 N N . VAL A 1 382 ? 66.530 91.302 112.010 1.00 263.34 382 VAL A N 1
ATOM 368 C CA . VAL A 1 382 ? 67.403 92.322 111.426 1.00 263.34 382 VAL A CA 1
ATOM 369 C C . VAL A 1 382 ? 68.416 92.794 112.460 1.00 263.34 382 VAL A C 1
ATOM 370 O O . VAL A 1 382 ? 69.624 92.862 112.195 1.00 263.34 382 VAL A O 1
ATOM 371 N N . PHE A 1 383 ? 67.903 93.146 113.635 1.00 251.45 383 PHE A N 1
ATOM 372 C CA . PHE A 1 383 ? 68.739 93.628 114.721 1.00 251.45 383 PHE A CA 1
ATOM 373 C C . PHE A 1 383 ? 69.725 92.572 115.199 1.00 251.45 383 PHE A C 1
ATOM 374 O O . PHE A 1 383 ? 70.882 92.881 115.450 1.00 251.45 383 PHE A O 1
ATOM 375 N N . GLU A 1 384 ? 69.271 91.331 115.343 1.00 241.23 384 GLU A N 1
ATOM 376 C CA . GLU A 1 384 ? 70.170 90.267 115.774 1.00 241.23 384 GLU A CA 1
ATOM 377 C C . GLU A 1 384 ? 71.235 90.054 114.707 1.00 241.23 384 GLU A C 1
ATOM 378 O O . GLU A 1 384 ? 72.433 89.945 114.998 1.00 241.23 384 GLU A O 1
ATOM 379 N N . ASP A 1 385 ? 70.754 90.038 113.469 1.00 245.93 385 ASP A N 1
ATOM 380 C CA . ASP A 1 385 ? 71.574 89.831 112.293 1.00 245.93 385 ASP A CA 1
ATOM 381 C C . ASP A 1 385 ? 72.602 90.935 112.176 1.00 245.93 385 ASP A C 1
ATOM 382 O O . ASP A 1 385 ? 73.712 90.696 111.750 1.00 245.93 385 ASP A O 1
ATOM 383 N N . PHE A 1 386 ? 72.224 92.159 112.507 1.00 206.40 386 PHE A N 1
ATOM 384 C CA . PHE A 1 386 ? 73.177 93.255 112.433 1.00 206.40 386 PHE A CA 1
ATOM 385 C C . PHE A 1 386 ? 74.334 93.046 113.409 1.00 206.40 386 PHE A C 1
ATOM 386 O O . PHE A 1 386 ? 75.492 93.303 113.082 1.00 206.40 386 PHE A O 1
ATOM 387 N N . ILE A 1 387 ? 74.011 92.564 114.604 1.00 155.38 387 ILE A N 1
ATOM 388 C CA . ILE A 1 387 ? 75.000 92.371 115.657 1.00 155.38 387 ILE A CA 1
ATOM 389 C C . ILE A 1 387 ? 76.167 91.391 115.521 1.00 155.38 387 ILE A C 1
ATOM 390 O O . ILE A 1 387 ? 77.289 91.746 115.878 1.00 155.38 387 ILE A O 1
ATOM 391 N N . SER A 1 388 ? 75.946 90.179 115.014 1.00 154.71 388 SER A N 1
ATOM 392 C CA . SER A 1 388 ? 77.070 89.243 114.938 1.00 154.71 388 SER A CA 1
ATOM 393 C C . SER A 1 388 ? 78.147 89.788 114.011 1.00 154.71 388 SER A C 1
ATOM 394 O O . SER A 1 388 ? 79.326 89.817 114.358 1.00 154.71 388 SER A O 1
ATOM 395 N N . PRO A 1 389 ? 77.727 90.243 112.830 1.00 162.01 389 PRO A N 1
ATOM 396 C CA . PRO A 1 389 ? 78.541 90.896 111.814 1.00 162.01 389 PRO A CA 1
ATOM 397 C C . PRO A 1 389 ? 79.059 92.203 112.372 1.00 162.01 389 PRO A C 1
ATOM 398 O O . PRO A 1 389 ? 80.196 92.566 112.105 1.00 162.01 389 PRO A O 1
ATOM 402 N N . THR A 1 390 ? 78.224 92.913 113.128 1.00 159.24 390 THR A N 1
ATOM 403 C CA . THR A 1 390 ? 78.653 94.165 113.739 1.00 159.24 390 THR A CA 1
ATOM 404 C C . THR A 1 390 ? 79.781 93.857 114.719 1.00 159.24 390 THR A C 1
ATOM 405 O O . THR A 1 390 ? 80.796 94.550 114.750 1.00 159.24 390 THR A O 1
ATOM 406 N N . THR A 1 391 ? 79.602 92.800 115.509 1.00 167.08 391 THR A N 1
ATOM 407 C CA . THR A 1 391 ? 80.624 92.357 116.448 1.00 167.08 391 THR A CA 1
ATOM 408 C C . THR A 1 391 ? 81.842 91.888 115.657 1.00 167.08 391 THR A C 1
ATOM 409 O O . THR A 1 391 ? 82.982 92.183 116.013 1.00 167.08 391 THR A O 1
ATOM 410 N N . ALA A 1 392 ? 81.583 91.166 114.568 1.00 161.41 392 ALA A N 1
ATOM 411 C CA . ALA A 1 392 ? 82.638 90.658 113.700 1.00 161.41 392 ALA A CA 1
ATOM 412 C C . ALA A 1 392 ? 83.405 91.816 113.080 1.00 161.41 392 ALA A C 1
ATOM 413 O O . ALA A 1 392 ? 84.630 91.774 112.974 1.00 161.41 392 ALA A O 1
ATOM 414 N N . ALA A 1 393 ? 82.677 92.852 112.675 1.00 166.56 393 ALA A N 1
ATOM 415 C CA . ALA A 1 393 ? 83.296 94.026 112.090 1.00 166.56 393 ALA A CA 1
ATOM 416 C C . ALA A 1 393 ? 84.181 94.569 113.193 1.00 166.56 393 ALA A C 1
ATOM 417 O O . ALA A 1 393 ? 85.323 94.961 112.952 1.00 166.56 393 ALA A O 1
ATOM 418 N N . GLN A 1 394 ? 83.659 94.573 114.415 1.00 163.70 394 GLN A N 1
ATOM 419 C CA . GLN A 1 394 ? 84.479 95.017 115.533 1.00 163.70 394 GLN A CA 1
ATOM 420 C C . GLN A 1 394 ? 85.759 94.206 115.587 1.00 163.70 394 GLN A C 1
ATOM 421 O O . GLN A 1 394 ? 86.862 94.759 115.707 1.00 163.70 394 GLN A O 1
ATOM 422 N N . THR A 1 395 ? 85.647 92.893 115.438 1.00 151.05 395 THR A N 1
ATOM 423 C CA . THR A 1 395 ? 86.835 92.054 115.524 1.00 151.05 395 THR A CA 1
ATOM 424 C C . THR A 1 395 ? 87.833 92.451 114.446 1.00 151.05 395 THR A C 1
ATOM 425 O O . THR A 1 395 ? 89.034 92.534 114.700 1.00 151.05 395 THR A O 1
ATOM 426 N N . LEU A 1 396 ? 87.331 92.710 113.246 1.00 124.99 396 LEU A N 1
ATOM 427 C CA . LEU A 1 396 ? 88.190 93.118 112.145 1.00 124.99 396 LEU A CA 1
ATOM 428 C C . LEU A 1 396 ? 88.854 94.457 112.444 1.00 124.99 396 LEU A C 1
ATOM 429 O O . LEU A 1 396 ? 90.034 94.657 112.157 1.00 124.99 396 LEU A O 1
ATOM 430 N N . LEU A 1 397 ? 88.090 95.368 113.037 1.00 119.56 397 LEU A N 1
ATOM 431 C CA . LEU A 1 397 ? 88.588 96.701 113.348 1.00 119.56 397 LEU A CA 1
ATOM 432 C C . LEU A 1 397 ? 89.753 96.733 114.330 1.00 119.56 397 LEU A C 1
ATOM 433 O O . LEU A 1 397 ? 90.704 97.491 114.140 1.00 119.56 397 LEU A O 1
ATOM 434 N N . PHE A 1 398 ? 89.690 95.914 115.375 1.00 104.14 398 PHE A N 1
ATOM 435 C CA . PHE A 1 398 ? 90.765 95.903 116.362 1.00 104.14 398 PHE A CA 1
ATOM 436 C C . PHE A 1 398 ? 92.071 95.465 115.714 1.00 104.14 398 PHE A C 1
ATOM 437 O O . PHE A 1 398 ? 93.123 96.060 115.943 1.00 104.14 398 PHE A O 1
ATOM 438 N N . THR A 1 399 ? 91.991 94.423 114.893 1.00 105.97 399 THR A N 1
ATOM 439 C CA . THR A 1 399 ? 93.150 93.915 114.170 1.00 105.97 399 THR A CA 1
ATOM 440 C C . THR A 1 399 ? 93.636 94.953 113.164 1.00 105.97 399 THR A C 1
ATOM 441 O O . THR A 1 399 ? 94.836 95.153 112.976 1.00 105.97 399 THR A O 1
ATOM 442 N N . SER A 1 400 ? 92.673 95.654 112.575 1.00 100.29 400 SER A N 1
ATOM 443 C CA . SER A 1 400 ? 92.918 96.668 111.556 1.00 100.29 400 SER A CA 1
ATOM 444 C C . SER A 1 400 ? 93.740 97.891 111.955 1.00 100.29 400 SER A C 1
ATOM 445 O O . SER A 1 400 ? 94.555 98.373 111.169 1.00 100.29 400 SER A O 1
ATOM 446 N N . CYS A 1 401 ? 93.552 98.389 113.171 1.00 75.30 401 CYS A N 1
ATOM 447 C CA . CYS A 1 401 ? 94.264 99.595 113.572 1.00 75.30 401 CYS A CA 1
ATOM 448 C C . CYS A 1 401 ? 95.776 99.418 113.510 1.00 75.30 401 CYS A C 1
ATOM 449 O O . CYS A 1 401 ? 96.482 100.298 113.019 1.00 75.30 401 CYS A O 1
ATOM 450 N N . SER A 1 402 ? 96.281 98.285 113.983 1.00 70.98 402 SER A N 1
ATOM 451 C CA . SER A 1 402 ? 97.719 98.045 113.924 1.00 70.98 402 SER A CA 1
ATOM 452 C C . SER A 1 402 ? 98.162 97.970 112.466 1.00 70.98 402 SER A C 1
ATOM 453 O O . SER A 1 402 ? 99.187 98.531 112.079 1.00 70.98 402 SER A O 1
ATOM 454 N N . LYS A 1 403 ? 97.365 97.273 111.664 1.00 88.67 403 LYS A N 1
ATOM 455 C CA . LYS A 1 403 ? 97.632 97.110 110.244 1.00 88.67 403 LYS A CA 1
ATOM 456 C C . LYS A 1 403 ? 97.573 98.428 109.485 1.00 88.67 403 LYS A C 1
ATOM 457 O O . LYS A 1 403 ? 98.392 98.681 108.604 1.00 88.67 403 LYS A O 1
ATOM 458 N N . ARG A 1 404 ? 96.708 99.324 109.945 1.00 142.78 404 ARG A N 1
ATOM 459 C CA . ARG A 1 404 ? 96.568 100.624 109.309 1.00 142.78 404 ARG A CA 1
ATOM 460 C C . ARG A 1 404 ? 95.676 100.572 108.078 1.00 142.78 404 ARG A C 1
ATOM 461 O O . ARG A 1 404 ? 95.680 101.490 107.261 1.00 142.78 404 ARG A O 1
ATOM 462 N N . LYS A 1 405 ? 94.863 99.526 107.982 1.00 177.57 405 LYS A N 1
ATOM 463 C CA . LYS A 1 405 ? 93.952 99.385 106.854 1.00 177.57 405 LYS A CA 1
ATOM 464 C C . LYS A 1 405 ? 92.979 100.558 106.903 1.00 177.57 405 LYS A C 1
ATOM 465 O O . LYS A 1 405 ? 92.579 100.992 107.984 1.00 177.57 405 LYS A O 1
ATOM 466 N N . GLU A 1 406 ? 92.600 101.072 105.737 1.00 200.04 406 GLU A N 1
ATOM 467 C CA . GLU A 1 406 ? 91.702 102.219 105.681 1.00 200.04 406 GLU A CA 1
ATOM 468 C C . GLU A 1 406 ? 90.240 101.860 105.445 1.00 200.04 406 GLU A C 1
ATOM 469 O O . GLU A 1 406 ? 89.889 101.206 104.462 1.00 200.04 406 GLU A O 1
ATOM 470 N N . VAL A 1 407 ? 89.395 102.312 106.365 1.00 240.50 407 VAL A N 1
ATOM 471 C CA . VAL A 1 407 ? 87.961 102.074 106.303 1.00 240.50 407 VAL A CA 1
ATOM 472 C C . VAL A 1 407 ? 87.231 103.357 106.682 1.00 240.50 407 VAL A C 1
ATOM 473 O O . VAL A 1 407 ? 87.777 104.208 107.383 1.00 240.50 407 VAL A O 1
ATOM 474 N N . LEU A 1 408 ? 85.998 103.493 106.212 1.00 275.28 408 LEU A N 1
ATOM 475 C CA . LEU A 1 408 ? 85.191 104.670 106.495 1.00 275.28 408 LEU A CA 1
ATOM 476 C C . LEU A 1 408 ? 83.752 104.337 106.072 1.00 275.28 408 LEU A C 1
ATOM 477 O O . LEU A 1 408 ? 83.534 103.430 105.266 1.00 275.28 408 LEU A O 1
ATOM 478 N N . GLN A 1 409 ? 82.778 105.064 106.615 1.00 287.44 409 GLN A N 1
ATOM 479 C CA . GLN A 1 409 ? 81.368 104.876 106.256 1.00 287.44 409 GLN A CA 1
ATOM 480 C C . GLN A 1 409 ? 80.521 103.792 106.938 1.00 287.44 409 GLN A C 1
ATOM 481 O O . GLN A 1 409 ? 79.371 103.578 106.551 1.00 287.44 409 GLN A O 1
ATOM 482 N N . LYS A 1 410 ? 81.047 103.111 107.943 1.00 268.90 410 LYS A N 1
ATOM 483 C CA . LYS A 1 410 ? 80.228 102.094 108.586 1.00 268.90 410 LYS A CA 1
ATOM 484 C C . LYS A 1 410 ? 78.997 102.739 109.230 1.00 268.90 410 LYS A C 1
ATOM 485 O O . LYS A 1 410 ? 77.882 102.230 109.112 1.00 268.90 410 LYS A O 1
ATOM 486 N N . THR A 1 411 ? 79.215 103.872 109.892 1.00 282.77 411 THR A N 1
ATOM 487 C CA . THR A 1 411 ? 78.161 104.610 110.590 1.00 282.77 411 THR A CA 1
ATOM 488 C C . THR A 1 411 ? 77.003 105.249 109.814 1.00 282.77 411 THR A C 1
ATOM 489 O O . THR A 1 411 ? 75.854 105.185 110.253 1.00 282.77 411 THR A O 1
ATOM 490 N N . MET A 1 412 ? 77.295 105.864 108.670 1.00 277.14 412 MET A N 1
ATOM 491 C CA . MET A 1 412 ? 76.255 106.551 107.903 1.00 277.14 412 MET A CA 1
ATOM 492 C C . MET A 1 412 ? 75.136 105.652 107.392 1.00 277.14 412 MET A C 1
ATOM 493 O O . MET A 1 412 ? 73.957 105.988 107.510 1.00 277.14 412 MET A O 1
ATOM 494 N N . GLY A 1 413 ? 75.503 104.500 106.847 1.00 252.06 413 GLY A N 1
ATOM 495 C CA . GLY A 1 413 ? 74.516 103.554 106.363 1.00 252.06 413 GLY A CA 1
ATOM 496 C C . GLY A 1 413 ? 73.574 103.097 107.459 1.00 252.06 413 GLY A C 1
ATOM 497 O O . GLY A 1 413 ? 72.375 102.930 107.239 1.00 252.06 413 GLY A O 1
ATOM 498 N N . PHE A 1 414 ? 74.128 102.899 108.648 1.00 263.82 414 PHE A N 1
ATOM 499 C CA . PHE A 1 414 ? 73.365 102.423 109.791 1.00 263.82 414 PHE A CA 1
ATOM 500 C C . PHE A 1 414 ? 72.219 103.287 110.317 1.00 263.82 414 PHE A C 1
ATOM 501 O O . PHE A 1 414 ? 71.162 102.751 110.648 1.00 263.82 414 PHE A O 1
ATOM 502 N N . CYS A 1 415 ? 72.386 104.606 110.395 1.00 243.20 415 CYS A N 1
ATOM 503 C CA . CYS A 1 415 ? 71.287 105.393 110.948 1.00 243.20 415 CYS A CA 1
ATOM 504 C C . CYS A 1 415 ? 69.965 104.961 110.325 1.00 243.20 415 CYS A C 1
ATOM 505 O O . CYS A 1 415 ? 68.981 104.675 111.036 1.00 243.20 415 CYS A O 1
ATOM 506 N N . TYR A 1 416 ? 69.961 104.790 109.000 1.00 249.40 416 TYR A N 1
ATOM 507 C CA . TYR A 1 416 ? 68.739 104.345 108.338 1.00 249.40 416 TYR A CA 1
ATOM 508 C C . TYR A 1 416 ? 68.359 102.945 108.809 1.00 249.40 416 TYR A C 1
ATOM 509 O O . TYR A 1 416 ? 67.203 102.680 109.155 1.00 249.40 416 TYR A O 1
ATOM 510 N N . GLN A 1 417 ? 69.342 102.047 108.854 1.00 257.13 417 GLN A N 1
ATOM 511 C CA . GLN A 1 417 ? 69.154 100.671 109.307 1.00 257.13 417 GLN A CA 1
ATOM 512 C C . GLN A 1 417 ? 68.763 100.657 110.771 1.00 257.13 417 GLN A C 1
ATOM 513 O O . GLN A 1 417 ? 68.083 99.737 111.237 1.00 257.13 417 GLN A O 1
ATOM 514 N N . ILE A 1 418 ? 69.250 101.645 111.516 1.00 270.07 418 ILE A N 1
ATOM 515 C CA . ILE A 1 418 ? 68.928 101.781 112.927 1.00 270.07 418 ILE A CA 1
ATOM 516 C C . ILE A 1 418 ? 67.437 101.943 113.043 1.00 270.07 418 ILE A C 1
ATOM 517 O O . ILE A 1 418 ? 66.812 101.490 114.007 1.00 270.07 418 ILE A O 1
ATOM 518 N N . LEU A 1 419 ? 66.851 102.529 112.008 1.00 269.68 419 LEU A N 1
ATOM 519 C CA . LEU A 1 419 ? 65.410 102.717 111.932 1.00 269.68 419 LEU A CA 1
ATOM 520 C C . LEU A 1 419 ? 64.733 101.346 111.907 1.00 269.68 419 LEU A C 1
ATOM 521 O O . LEU A 1 419 ? 63.663 101.156 112.483 1.00 269.68 419 LEU A O 1
ATOM 522 N N . THR A 1 420 ? 65.378 100.393 111.239 1.00 233.05 420 THR A N 1
ATOM 523 C CA . THR A 1 420 ? 64.845 99.042 111.083 1.00 233.05 420 THR A CA 1
ATOM 524 C C . THR A 1 420 ? 64.614 98.300 112.396 1.00 233.05 420 THR A C 1
ATOM 525 O O . THR A 1 420 ? 63.628 97.576 112.531 1.00 233.05 420 THR A O 1
ATOM 526 N N . GLU A 1 421 ? 65.514 98.462 113.359 1.00 216.63 421 GLU A N 1
ATOM 527 C CA . GLU A 1 421 ? 65.349 97.788 114.642 1.00 216.63 421 GLU A CA 1
ATOM 528 C C . GLU A 1 421 ? 64.769 98.750 115.677 1.00 216.63 421 GLU A C 1
ATOM 529 O O . GLU A 1 421 ? 65.344 99.806 115.940 1.00 216.63 421 GLU A O 1
ATOM 530 N N . PRO A 1 422 ? 63.622 98.379 116.268 1.00 190.92 422 PRO A N 1
ATOM 531 C CA . PRO A 1 422 ? 62.934 99.198 117.274 1.00 190.92 422 PRO A CA 1
ATOM 532 C C . PRO A 1 422 ? 63.762 99.391 118.537 1.00 190.92 422 PRO A C 1
ATOM 533 O O . PRO A 1 422 ? 63.802 100.491 119.088 1.00 190.92 422 PRO A O 1
ATOM 537 N N . ALA A 1 423 ? 64.416 98.327 118.988 1.00 184.32 423 ALA A N 1
ATOM 538 C CA . ALA A 1 423 ? 65.242 98.398 120.185 1.00 184.32 423 ALA A CA 1
ATOM 539 C C . ALA A 1 423 ? 64.451 98.910 121.385 1.00 184.32 423 ALA A C 1
ATOM 540 O O . ALA A 1 423 ? 64.955 99.716 122.165 1.00 184.32 423 ALA A O 1
ATOM 541 N N . ALA A 1 424 ? 63.205 98.462 121.513 1.00 210.05 424 ALA A N 1
ATOM 542 C CA . ALA A 1 424 ? 62.394 98.837 122.665 1.00 210.05 424 ALA A CA 1
ATOM 543 C C . ALA A 1 424 ? 61.792 97.599 123.335 1.00 210.05 424 ALA A C 1
ATOM 544 O O . ALA A 1 424 ? 61.005 96.879 122.722 1.00 210.05 424 ALA A O 1
ATOM 545 N N . ASP A 1 425 ? 62.165 97.354 124.590 1.00 271.70 425 ASP A N 1
ATOM 546 C CA . ASP A 1 425 ? 61.624 96.227 125.351 1.00 271.70 425 ASP A CA 1
ATOM 547 C C . ASP A 1 425 ? 61.187 96.725 126.726 1.00 271.70 425 ASP A C 1
ATOM 548 O O . ASP A 1 425 ? 61.999 97.278 127.468 1.00 271.70 425 ASP A O 1
ATOM 549 N N . PRO A 1 426 ? 59.909 96.531 127.082 1.00 284.74 426 PRO A N 1
ATOM 550 C CA . PRO A 1 426 ? 59.511 97.033 128.402 1.00 284.74 426 PRO A CA 1
ATOM 551 C C . PRO A 1 426 ? 60.177 96.333 129.588 1.00 284.74 426 PRO A C 1
ATOM 552 O O . PRO A 1 426 ? 60.651 97.016 130.496 1.00 284.74 426 PRO A O 1
ATOM 556 N N . ARG A 1 427 ? 60.215 95.003 129.586 1.00 280.08 427 ARG A N 1
ATOM 557 C CA . ARG A 1 427 ? 60.837 94.273 130.689 1.00 280.08 427 ARG A CA 1
ATOM 558 C C . ARG A 1 427 ? 61.348 92.866 130.378 1.00 280.08 427 ARG A C 1
ATOM 559 O O . ARG A 1 427 ? 61.167 91.961 131.192 1.00 280.08 427 ARG A O 1
ATOM 560 N N . LYS A 1 428 ? 61.885 92.668 129.191 1.00 328.33 428 LYS A N 1
ATOM 561 C CA . LYS A 1 428 ? 62.335 91.348 128.804 1.00 328.33 428 LYS A CA 1
ATOM 562 C C . LYS A 1 428 ? 63.812 91.372 128.527 1.00 328.33 428 LYS A C 1
ATOM 563 O O . LYS A 1 428 ? 64.486 92.373 128.781 1.00 328.33 428 LYS A O 1
ATOM 564 N N . LYS A 1 429 ? 64.307 90.242 128.042 1.00 356.30 429 LYS A N 1
ATOM 565 C CA . LYS A 1 429 ? 65.700 90.111 127.674 1.00 356.30 429 LYS A CA 1
ATOM 566 C C . LYS A 1 429 ? 65.814 91.167 126.592 1.00 356.30 429 LYS A C 1
ATOM 567 O O . LYS A 1 429 ? 66.870 91.769 126.399 1.00 356.30 429 LYS A O 1
ATOM 568 N N . ASP A 1 430 ? 64.707 91.389 125.886 1.00 352.50 430 ASP A N 1
ATOM 569 C CA . ASP A 1 430 ? 64.717 92.389 124.831 1.00 352.50 430 ASP A CA 1
ATOM 570 C C . ASP A 1 430 ? 65.491 93.622 125.275 1.00 352.50 430 ASP A C 1
ATOM 571 O O . ASP A 1 430 ? 66.354 94.115 124.545 1.00 352.50 430 ASP A O 1
ATOM 572 N N . GLY A 1 431 ? 65.166 94.159 126.453 1.00 343.71 431 GLY A N 1
ATOM 573 C CA . GLY A 1 431 ? 65.934 95.284 126.967 1.00 343.71 431 GLY A CA 1
ATOM 574 C C . GLY A 1 431 ? 67.418 94.980 127.021 1.00 343.71 431 GLY A C 1
ATOM 575 O O . GLY A 1 431 ? 68.242 95.780 126.578 1.00 343.71 431 GLY A O 1
ATOM 576 N N . ALA A 1 432 ? 67.777 93.833 127.603 1.00 315.60 432 ALA A N 1
ATOM 577 C CA . ALA A 1 432 ? 69.176 93.416 127.671 1.00 315.60 432 ALA A CA 1
ATOM 578 C C . ALA A 1 432 ? 69.836 93.549 126.307 1.00 315.60 432 ALA A C 1
ATOM 579 O O . ALA A 1 432 ? 70.886 94.189 126.154 1.00 315.60 432 ALA A O 1
ATOM 580 N N . LEU A 1 433 ? 69.202 92.958 125.295 1.00 289.34 433 LEU A N 1
ATOM 581 C CA . LEU A 1 433 ? 69.729 93.017 123.941 1.00 289.34 433 LEU A CA 1
ATOM 582 C C . LEU A 1 433 ? 69.829 94.458 123.475 1.00 289.34 433 LEU A C 1
ATOM 583 O O . LEU A 1 433 ? 70.807 94.837 122.828 1.00 289.34 433 LEU A O 1
ATOM 584 N N . HIS A 1 434 ? 68.823 95.274 123.783 1.00 279.48 434 HIS A N 1
ATOM 585 C CA . HIS A 1 434 ? 68.865 96.670 123.376 1.00 279.48 434 HIS A CA 1
ATOM 586 C C . HIS A 1 434 ? 70.128 97.293 123.932 1.00 279.48 434 HIS A C 1
ATOM 587 O O . HIS A 1 434 ? 70.824 98.044 123.245 1.00 279.48 434 HIS A O 1
ATOM 588 N N . MET A 1 435 ? 70.400 97.032 125.206 1.00 268.06 435 MET A N 1
ATOM 589 C CA . MET A 1 435 ? 71.582 97.572 125.853 1.00 268.06 435 MET A CA 1
ATOM 590 C C . MET A 1 435 ? 72.817 97.138 125.082 1.00 268.06 435 MET A C 1
ATOM 591 O O . MET A 1 435 ? 73.542 97.966 124.519 1.00 268.06 435 MET A O 1
ATOM 592 N N . ILE A 1 436 ? 73.059 95.830 125.047 1.00 237.51 436 ILE A N 1
ATOM 593 C CA . ILE A 1 436 ? 74.228 95.252 124.399 1.00 237.51 436 ILE A CA 1
ATOM 594 C C . ILE A 1 436 ? 74.369 95.858 123.012 1.00 237.51 436 ILE A C 1
ATOM 595 O O . ILE A 1 436 ? 75.322 96.587 122.752 1.00 237.51 436 ILE A O 1
ATOM 596 N N . GLY A 1 437 ? 73.502 95.464 122.091 1.00 237.09 437 GLY A N 1
ATOM 597 C CA . GLY A 1 437 ? 73.644 95.929 120.727 1.00 237.09 437 GLY A CA 1
ATOM 598 C C . GLY A 1 437 ? 73.514 97.382 120.318 1.00 237.09 437 GLY A C 1
ATOM 599 O O . GLY A 1 437 ? 74.364 97.879 119.578 1.00 237.09 437 GLY A O 1
ATOM 600 N N . SER A 1 438 ? 72.487 98.084 120.782 1.00 218.60 438 SER A N 1
ATOM 601 C CA . SER A 1 438 ? 72.353 99.463 120.338 1.00 218.60 438 SER A CA 1
ATOM 602 C C . SER A 1 438 ? 73.402 100.458 120.814 1.00 218.60 438 SER A C 1
ATOM 603 O O . SER A 1 438 ? 74.053 101.114 120.000 1.00 218.60 438 SER A O 1
ATOM 604 N N . LEU A 1 439 ? 73.661 100.485 122.116 1.00 220.24 439 LEU A N 1
ATOM 605 C CA . LEU A 1 439 ? 74.618 101.449 122.635 1.00 220.24 439 LEU A CA 1
ATOM 606 C C . LEU A 1 439 ? 76.006 101.174 122.103 1.00 220.24 439 LEU A C 1
ATOM 607 O O . LEU A 1 439 ? 76.687 102.068 121.594 1.00 220.24 439 LEU A O 1
ATOM 608 N N . ALA A 1 440 ? 76.385 99.904 122.144 1.00 208.08 440 ALA A N 1
ATOM 609 C CA . ALA A 1 440 ? 77.698 99.502 121.686 1.00 208.08 440 ALA A CA 1
ATOM 610 C C . ALA A 1 440 ? 77.839 99.783 120.207 1.00 208.08 440 ALA A C 1
ATOM 611 O O . ALA A 1 440 ? 78.857 100.318 119.762 1.00 208.08 440 ALA A O 1
ATOM 612 N N . GLU A 1 441 ? 76.791 99.480 119.447 1.00 208.84 441 GLU A N 1
ATOM 613 C CA . GLU A 1 441 ? 76.874 99.687 118.015 1.00 208.84 441 GLU A CA 1
ATOM 614 C C . GLU A 1 441 ? 77.070 101.160 117.723 1.00 208.84 441 GLU A C 1
ATOM 615 O O . GLU A 1 441 ? 77.964 101.537 116.962 1.00 208.84 441 GLU A O 1
ATOM 616 N N . ILE A 1 442 ? 76.302 102.001 118.405 1.00 227.57 442 ILE A N 1
ATOM 617 C CA . ILE A 1 442 ? 76.400 103.422 118.158 1.00 227.57 442 ILE A CA 1
ATOM 618 C C . ILE A 1 442 ? 77.789 103.917 118.501 1.00 227.57 442 ILE A C 1
ATOM 619 O O . ILE A 1 442 ? 78.411 104.624 117.709 1.00 227.57 442 ILE A O 1
ATOM 620 N N . LEU A 1 443 ? 78.318 103.473 119.636 1.00 245.74 443 LEU A N 1
ATOM 621 C CA . LEU A 1 443 ? 79.627 103.949 120.039 1.00 245.74 443 LEU A CA 1
ATOM 622 C C . LEU A 1 443 ? 80.681 103.547 119.026 1.00 245.74 443 LEU A C 1
ATOM 623 O O . LEU A 1 443 ? 81.463 104.385 118.572 1.00 245.74 443 LEU A O 1
ATOM 624 N N . LEU A 1 444 ? 80.636 102.296 118.586 1.00 259.94 444 LEU A N 1
ATOM 625 C CA . LEU A 1 444 ? 81.643 101.842 117.647 1.00 259.94 444 LEU A CA 1
ATOM 626 C C . LEU A 1 444 ? 81.555 102.623 116.349 1.00 259.94 444 LEU A C 1
ATOM 627 O O . LEU A 1 444 ? 82.561 103.136 115.853 1.00 259.94 444 LEU A O 1
ATOM 628 N N . LYS A 1 445 ? 80.335 102.811 115.859 1.00 293.16 445 LYS A N 1
ATOM 629 C CA . LYS A 1 445 ? 80.159 103.501 114.592 1.00 293.16 445 LYS A CA 1
ATOM 630 C C . LYS A 1 445 ? 80.664 104.926 114.677 1.00 293.16 445 LYS A C 1
ATOM 631 O O . LYS A 1 445 ? 81.326 105.421 113.765 1.00 293.16 445 LYS A O 1
ATOM 632 N N . LYS A 1 446 ? 80.346 105.583 115.784 1.00 327.77 446 LYS A N 1
ATOM 633 C CA . LYS A 1 446 ? 80.761 106.957 115.985 1.00 327.77 446 LYS A CA 1
ATOM 634 C C . LYS A 1 446 ? 82.266 107.125 116.106 1.00 327.77 446 LYS A C 1
ATOM 635 O O . LYS A 1 446 ? 82.842 108.067 115.561 1.00 327.77 446 LYS A O 1
ATOM 636 N N . LYS A 1 447 ? 82.901 106.200 116.818 1.00 380.10 447 LYS A N 1
ATOM 637 C CA . LYS A 1 447 ? 84.328 106.316 117.083 1.00 380.10 447 LYS A CA 1
ATOM 638 C C . LYS A 1 447 ? 85.365 105.470 116.359 1.00 380.10 447 LYS A C 1
ATOM 639 O O . LYS A 1 447 ? 86.536 105.510 116.737 1.00 380.10 447 LYS A O 1
ATOM 640 N N . ILE A 1 448 ? 84.996 104.711 115.334 1.00 381.98 448 ILE A N 1
ATOM 641 C CA . ILE A 1 448 ? 86.045 103.894 114.735 1.00 381.98 448 ILE A CA 1
ATOM 642 C C . ILE A 1 448 ? 86.058 103.795 113.217 1.00 381.98 448 ILE A C 1
ATOM 643 O O . ILE A 1 448 ? 87.113 103.909 112.595 1.00 381.98 448 ILE A O 1
ATOM 644 N N . TYR A 1 449 ? 84.891 103.591 112.617 1.00 365.47 449 TYR A N 1
ATOM 645 C CA . TYR A 1 449 ? 84.826 103.473 111.168 1.00 365.47 449 TYR A CA 1
ATOM 646 C C . TYR A 1 449 ? 84.131 104.644 110.498 1.00 365.47 449 TYR A C 1
ATOM 647 O O . TYR A 1 449 ? 84.662 105.243 109.564 1.00 365.47 449 TYR A O 1
ATOM 648 N N . LYS A 1 450 ? 82.938 104.970 110.981 1.00 339.36 450 LYS A N 1
ATOM 649 C CA . LYS A 1 450 ? 82.174 106.062 110.404 1.00 339.36 450 LYS A CA 1
ATOM 650 C C . LYS A 1 450 ? 82.842 107.421 110.561 1.00 339.36 450 LYS A C 1
ATOM 651 O O . LYS A 1 450 ? 82.871 108.215 109.622 1.00 339.36 450 LYS A O 1
ATOM 652 N N . ASP A 1 451 ? 83.381 107.691 111.749 1.00 305.89 451 ASP A N 1
ATOM 653 C CA . ASP A 1 451 ? 84.028 108.975 112.038 1.00 305.89 451 ASP A CA 1
ATOM 654 C C . ASP A 1 451 ? 83.092 110.167 111.789 1.00 305.89 451 ASP A C 1
ATOM 655 O O . ASP A 1 451 ? 83.513 111.195 111.259 1.00 305.89 451 ASP A O 1
ATOM 656 N N . GLN A 1 452 ? 81.829 110.024 112.184 1.00 270.04 452 GLN A N 1
ATOM 657 C CA . GLN A 1 452 ? 80.813 111.044 111.966 1.00 270.04 452 GLN A CA 1
ATOM 658 C C . GLN A 1 452 ? 80.969 112.319 112.775 1.00 270.04 452 GLN A C 1
ATOM 659 O O . GLN A 1 452 ? 81.461 112.303 113.904 1.00 270.04 452 GLN A O 1
ATOM 660 N N . MET A 1 453 ? 80.552 113.428 112.176 1.00 240.50 453 MET A N 1
ATOM 661 C CA . MET A 1 453 ? 80.600 114.720 112.851 1.00 240.50 453 MET A CA 1
ATOM 662 C C . MET A 1 453 ? 79.323 115.048 113.625 1.00 240.50 453 MET A C 1
ATOM 663 O O . MET A 1 453 ? 79.390 115.473 114.784 1.00 240.50 453 MET A O 1
ATOM 664 N N . GLU A 1 454 ? 78.194 115.022 112.930 1.00 205.88 454 GLU A N 1
ATOM 665 C CA . GLU A 1 454 ? 76.920 115.323 113.557 1.00 205.88 454 GLU A CA 1
ATOM 666 C C . GLU A 1 454 ? 75.812 114.508 112.922 1.00 205.88 454 GLU A C 1
ATOM 667 O O . GLU A 1 454 ? 75.856 114.202 111.730 1.00 205.88 454 GLU A O 1
ATOM 668 N N . PHE A 1 455 ? 74.816 114.159 113.722 1.00 189.22 455 PHE A N 1
ATOM 669 C CA . PHE A 1 455 ? 73.691 113.392 113.222 1.00 189.22 455 PHE A CA 1
ATOM 670 C C . PHE A 1 455 ? 72.401 113.809 113.906 1.00 189.22 455 PHE A C 1
ATOM 671 O O . PHE A 1 455 ? 72.407 114.267 115.049 1.00 189.22 455 PHE A O 1
ATOM 672 N N . MET A 1 456 ? 71.295 113.657 113.193 1.00 177.87 456 MET A N 1
ATOM 673 C CA . MET A 1 456 ? 69.987 113.966 113.741 1.00 177.87 456 MET A CA 1
ATOM 674 C C . MET A 1 456 ? 69.257 112.634 113.724 1.00 177.87 456 MET A C 1
ATOM 675 O O . MET A 1 456 ? 69.195 111.974 112.688 1.00 177.87 456 MET A O 1
ATOM 676 N N . LEU A 1 457 ? 68.710 112.227 114.861 1.00 150.21 457 LEU A N 1
ATOM 677 C CA . LEU A 1 457 ? 68.014 110.953 114.903 1.00 150.21 457 LEU A CA 1
ATOM 678 C C . LEU A 1 457 ? 66.519 111.152 115.041 1.00 150.21 457 LEU A C 1
ATOM 679 O O . LEU A 1 457 ? 66.044 111.736 116.014 1.00 150.21 457 LEU A O 1
ATOM 680 N N . GLN A 1 458 ? 65.777 110.649 114.063 1.00 138.06 458 GLN A N 1
ATOM 681 C CA . GLN A 1 458 ? 64.323 110.757 114.105 1.00 138.06 458 GLN A CA 1
ATOM 682 C C . GLN A 1 458 ? 63.775 110.149 115.377 1.00 138.06 458 GLN A C 1
ATOM 683 O O . GLN A 1 458 ? 62.845 110.693 115.985 1.00 138.06 458 GLN A O 1
ATOM 684 N N . ASN A 1 459 ? 64.350 108.987 115.683 1.00 145.70 459 ASN A N 1
ATOM 685 C CA . ASN A 1 459 ? 64.035 108.167 116.836 1.00 145.70 459 ASN A CA 1
ATOM 686 C C . ASN A 1 459 ? 64.366 108.994 118.047 1.00 145.70 459 ASN A C 1
ATOM 687 O O . ASN A 1 459 ? 63.747 108.841 119.079 1.00 145.70 459 ASN A O 1
ATOM 688 N N . HIS A 1 460 ? 65.444 109.761 117.957 1.00 144.06 460 HIS A N 1
ATOM 689 C CA . HIS A 1 460 ? 65.813 110.685 119.019 1.00 144.06 460 HIS A CA 1
ATOM 690 C C . HIS A 1 460 ? 64.766 111.804 119.093 1.00 144.06 460 HIS A C 1
ATOM 691 O O . HIS A 1 460 ? 64.375 112.246 120.173 1.00 144.06 460 HIS A O 1
ATOM 692 N N . VAL A 1 461 ? 64.319 112.236 117.915 1.00 150.63 461 VAL A N 1
ATOM 693 C CA . VAL A 1 461 ? 63.365 113.331 117.741 1.00 150.63 461 VAL A CA 1
ATOM 694 C C . VAL A 1 461 ? 61.946 113.234 118.302 1.00 150.63 461 VAL A C 1
ATOM 695 O O . VAL A 1 461 ? 61.417 114.225 118.805 1.00 150.63 461 VAL A O 1
ATOM 696 N N . PHE A 1 462 ? 61.324 112.062 118.230 1.00 140.14 462 PHE A N 1
ATOM 697 C CA . PHE A 1 462 ? 59.946 111.933 118.705 1.00 140.14 462 PHE A CA 1
ATOM 698 C C . PHE A 1 462 ? 59.831 112.276 120.186 1.00 140.14 462 PHE A C 1
ATOM 699 O O . PHE A 1 462 ? 58.892 112.954 120.602 1.00 140.14 462 PHE A O 1
ATOM 700 N N . PRO A 1 463 ? 60.812 111.799 120.971 1.00 143.08 463 PRO A N 1
ATOM 701 C CA . PRO A 1 463 ? 60.944 111.941 122.424 1.00 143.08 463 PRO A CA 1
ATOM 702 C C . PRO A 1 463 ? 61.064 113.394 122.839 1.00 143.08 463 PRO A C 1
ATOM 703 O O . PRO A 1 463 ? 60.492 113.774 123.851 1.00 143.08 463 PRO A O 1
ATOM 707 N N . LEU A 1 464 ? 61.803 114.197 122.083 1.00 131.26 464 LEU A N 1
ATOM 708 C CA . LEU A 1 464 ? 61.934 115.612 122.414 1.00 131.26 464 LEU A CA 1
ATOM 709 C C . LEU A 1 464 ? 60.56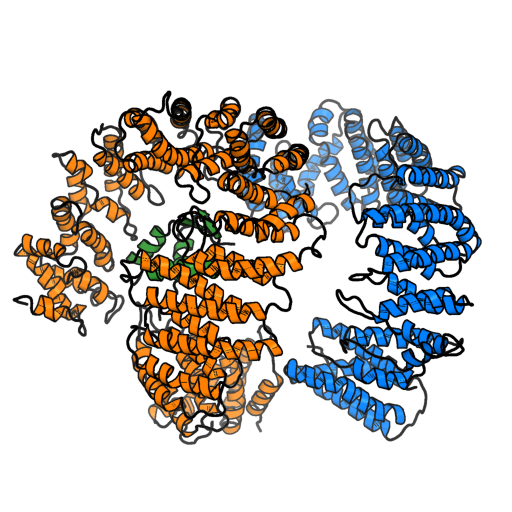8 116.291 122.319 1.00 131.26 464 LEU A C 1
ATOM 710 O O . LEU A 1 464 ? 60.202 117.099 123.172 1.00 131.26 464 LEU A O 1
ATOM 711 N N . PHE A 1 465 ? 59.819 115.946 121.275 1.00 138.93 465 PHE A N 1
ATOM 712 C CA . PHE A 1 465 ? 58.488 116.492 121.045 1.00 138.93 465 PHE A CA 1
ATOM 713 C C . PHE A 1 465 ? 57.448 115.950 122.023 1.00 138.93 465 PHE A C 1
ATOM 714 O O . PHE A 1 465 ? 57.584 114.843 122.544 1.00 138.93 465 PHE A O 1
ATOM 715 N N . SER A 1 466 ? 56.413 116.749 122.269 1.00 146.40 466 SER A N 1
ATOM 716 C CA . SER A 1 466 ? 55.323 116.376 123.166 1.00 146.40 466 SER A CA 1
ATOM 717 C C . SER A 1 466 ? 55.765 116.092 124.597 1.00 146.40 466 SER A C 1
ATOM 718 O O . SER A 1 466 ? 55.224 115.207 125.258 1.00 146.40 466 SER A O 1
ATOM 719 N N . SER A 1 467 ? 56.755 116.841 125.067 1.00 160.94 467 SER A N 1
ATOM 720 C CA . SER A 1 467 ? 57.262 116.680 126.423 1.00 160.94 467 SER A CA 1
ATOM 721 C C . SER A 1 467 ? 57.847 115.312 126.753 1.00 160.94 467 SER A C 1
ATOM 722 O O . SER A 1 467 ? 58.787 114.862 126.112 1.00 160.94 467 SER A O 1
ATOM 723 N N . GLU A 1 468 ? 57.358 114.719 127.835 1.00 191.60 468 GLU A N 1
ATOM 724 C CA . GLU A 1 468 ? 57.821 113.412 128.284 1.00 191.60 468 GLU A CA 1
ATOM 725 C C . GLU A 1 468 ? 56.620 112.481 128.262 1.00 191.60 468 GLU A C 1
ATOM 726 O O . GLU A 1 468 ? 56.704 111.332 128.699 1.00 191.60 468 GLU A O 1
ATOM 727 N N . LEU A 1 469 ? 55.503 112.977 127.747 1.00 169.35 469 LEU A N 1
ATOM 728 C CA . LEU A 1 469 ? 54.288 112.183 127.712 1.00 169.35 469 LEU A CA 1
ATOM 729 C C . LEU A 1 469 ? 54.468 110.926 126.878 1.00 169.35 469 LEU A C 1
ATOM 730 O O . LEU A 1 469 ? 55.048 110.953 125.792 1.00 169.35 469 LEU A O 1
ATOM 731 N N . GLY A 1 470 ? 53.964 109.823 127.413 1.00 157.81 470 GLY A N 1
ATOM 732 C CA . GLY A 1 470 ? 54.027 108.534 126.757 1.00 157.81 470 GLY A CA 1
ATOM 733 C C . GLY A 1 470 ? 55.404 108.016 126.390 1.00 157.81 470 GLY A C 1
ATOM 734 O O . GLY A 1 470 ? 56.344 108.054 127.185 1.00 157.81 470 GLY A O 1
ATOM 735 N N . TYR A 1 471 ? 55.503 107.530 125.158 1.00 167.64 471 TYR A N 1
ATOM 736 C CA . TYR A 1 471 ? 56.720 106.939 124.615 1.00 167.64 471 TYR A CA 1
ATOM 737 C C . TYR A 1 471 ? 57.995 107.754 124.406 1.00 167.64 471 TYR A C 1
ATOM 738 O O . TYR A 1 471 ? 59.088 107.256 124.676 1.00 167.64 471 TYR A O 1
ATOM 739 N N . MET A 1 472 ? 57.883 108.992 123.932 1.00 174.06 472 MET A N 1
ATOM 740 C CA . MET A 1 472 ? 59.102 109.737 123.643 1.00 174.06 472 MET A CA 1
ATOM 741 C C . MET A 1 472 ? 60.201 109.349 124.628 1.00 174.06 472 MET A C 1
ATOM 742 O O . MET A 1 472 ? 61.356 109.173 124.242 1.00 174.06 472 MET A O 1
ATOM 743 N N . ARG A 1 473 ? 59.833 109.214 125.899 1.00 175.97 473 ARG A N 1
ATOM 744 C CA . ARG A 1 473 ? 60.781 108.827 126.934 1.00 175.97 473 ARG A CA 1
ATOM 745 C C . ARG A 1 473 ? 61.324 107.423 126.682 1.00 175.97 473 ARG A C 1
ATOM 746 O O . ARG A 1 473 ? 62.518 107.172 126.842 1.00 175.97 473 ARG A O 1
ATOM 747 N N . ALA A 1 474 ? 60.444 106.513 126.278 1.00 183.89 474 ALA A N 1
ATOM 748 C CA . ALA A 1 474 ? 60.845 105.139 126.000 1.00 183.89 474 ALA A CA 1
ATOM 749 C C . ALA A 1 474 ? 61.833 105.141 124.842 1.00 183.89 474 ALA A C 1
ATOM 750 O O . ALA A 1 474 ? 62.817 104.404 124.839 1.00 183.89 474 ALA A O 1
ATOM 751 N N . ARG A 1 475 ? 61.549 105.985 123.858 1.00 200.14 475 ARG A N 1
ATOM 752 C CA . ARG A 1 475 ? 62.384 106.132 122.673 1.00 200.14 475 ARG A CA 1
ATOM 753 C C . ARG A 1 475 ? 63.653 106.907 123.017 1.00 200.14 475 ARG A C 1
ATOM 754 O O . ARG A 1 475 ? 64.768 106.481 122.691 1.00 200.14 475 ARG A O 1
ATOM 755 N N . ALA A 1 476 ? 63.492 108.065 123.666 1.00 220.08 476 ALA A N 1
ATOM 756 C CA . ALA A 1 476 ? 64.638 108.881 124.056 1.00 220.08 476 ALA A CA 1
ATOM 757 C C . ALA A 1 476 ? 65.629 108.065 124.858 1.00 220.08 476 ALA A C 1
ATOM 758 O O . ALA A 1 476 ? 66.837 108.149 124.635 1.00 220.08 476 ALA A O 1
ATOM 759 N N . CYS A 1 477 ? 65.134 107.307 125.835 1.00 226.66 477 CYS A N 1
ATOM 760 C CA . CYS A 1 477 ? 66.020 106.496 126.659 1.00 226.66 477 CYS A CA 1
ATOM 761 C C . CYS A 1 477 ? 66.865 105.590 125.784 1.00 226.66 477 CYS A C 1
ATOM 762 O O . CYS A 1 477 ? 68.094 105.566 125.905 1.00 226.66 477 CYS A O 1
ATOM 763 N N . TRP A 1 478 ? 66.217 104.826 124.899 1.00 228.23 478 TRP A N 1
ATOM 764 C CA . TRP A 1 478 ? 66.970 103.944 124.011 1.00 228.23 478 TRP A CA 1
ATOM 765 C C . TRP A 1 478 ? 68.038 104.733 123.266 1.00 228.23 478 TRP A C 1
ATOM 766 O O . TRP A 1 478 ? 69.212 104.342 123.223 1.00 228.23 478 TRP A O 1
ATOM 767 N N . VAL A 1 479 ? 67.632 105.853 122.666 1.00 234.73 479 VAL A N 1
ATOM 768 C CA . VAL A 1 479 ? 68.557 106.703 121.919 1.00 234.73 479 VAL A CA 1
ATOM 769 C C . VAL A 1 479 ? 69.765 107.086 122.769 1.00 234.73 479 VAL A C 1
ATOM 770 O O . VAL A 1 479 ? 70.915 106.815 122.406 1.00 234.73 479 VAL A O 1
ATOM 771 N N . LEU A 1 480 ? 69.515 107.691 123.932 1.00 216.57 480 LEU A N 1
ATOM 772 C CA . LEU A 1 480 ? 70.612 108.142 124.781 1.00 216.57 480 LEU A CA 1
ATOM 773 C C . LEU A 1 480 ? 71.510 106.982 125.163 1.00 216.57 480 LEU A C 1
ATOM 774 O O . LEU A 1 480 ? 72.739 107.083 125.105 1.00 216.57 480 LEU A O 1
ATOM 775 N N . HIS A 1 481 ? 70.905 105.877 125.577 1.00 201.68 481 HIS A N 1
ATOM 776 C CA . HIS A 1 481 ? 71.670 104.718 125.997 1.00 201.68 481 HIS A CA 1
ATOM 777 C C . HIS A 1 481 ? 72.626 104.301 124.894 1.00 201.68 481 HIS A C 1
ATOM 778 O O . HIS A 1 481 ? 73.833 104.146 125.110 1.00 201.68 481 HIS A O 1
ATOM 779 N N . TYR A 1 482 ? 72.090 104.154 123.685 1.00 199.99 482 TYR A N 1
ATOM 780 C CA . TYR A 1 482 ? 72.861 103.729 122.531 1.00 199.99 482 TYR A CA 1
ATOM 781 C C . TYR A 1 482 ? 73.943 104.695 122.085 1.00 199.99 482 TYR A C 1
ATOM 782 O O . TYR A 1 482 ? 74.703 104.325 121.193 1.00 199.99 482 TYR A O 1
ATOM 783 N N . PHE A 1 483 ? 74.009 105.927 122.584 1.00 171.63 483 PHE A N 1
ATOM 784 C CA . PHE A 1 483 ? 75.079 106.792 122.104 1.00 171.63 483 PHE A CA 1
ATOM 785 C C . PHE A 1 483 ? 75.627 107.717 123.180 1.00 171.63 483 PHE A C 1
ATOM 786 O O . PHE A 1 483 ? 74.926 108.088 124.123 1.00 171.63 483 PHE A O 1
ATOM 787 N N . CYS A 1 484 ? 76.901 108.083 123.030 1.00 128.90 484 CYS A N 1
ATOM 788 C CA . CYS A 1 484 ? 77.457 109.284 123.640 1.00 128.90 484 CYS A CA 1
ATOM 789 C C . CYS A 1 484 ? 78.121 110.107 122.543 1.00 128.90 484 CYS A C 1
ATOM 790 O O . CYS A 1 484 ? 78.896 109.560 121.752 1.00 128.90 484 CYS A O 1
ATOM 791 N N . GLU A 1 485 ? 77.830 111.404 122.485 1.00 113.52 485 GLU A N 1
ATOM 792 C CA . GLU A 1 485 ? 78.447 112.240 121.460 1.00 113.52 485 GLU A CA 1
ATOM 793 C C . GLU A 1 485 ? 79.949 112.354 121.694 1.00 113.52 485 GLU A C 1
ATOM 794 O O . GLU A 1 485 ? 80.398 112.487 122.835 1.00 113.52 485 GLU A O 1
ATOM 795 N N . VAL A 1 486 ? 80.741 112.312 120.623 1.00 89.75 486 VAL A N 1
ATOM 796 C CA . VAL A 1 486 ? 82.187 112.440 120.759 1.00 89.75 486 VAL A CA 1
ATOM 797 C C . VAL A 1 486 ? 82.629 113.651 119.957 1.00 89.75 486 VAL A C 1
ATOM 798 O O . VAL A 1 486 ? 82.366 113.739 118.753 1.00 89.75 486 VAL A O 1
ATOM 799 N N . LYS A 1 487 ? 83.320 114.565 120.626 1.00 119.47 487 LYS A N 1
ATOM 800 C CA . LYS A 1 487 ? 83.841 115.780 120.022 1.00 119.47 487 LYS A CA 1
ATOM 801 C C . LYS A 1 487 ? 85.144 116.128 120.724 1.00 119.47 487 LYS A C 1
ATOM 802 O O . LYS A 1 487 ? 85.384 115.685 121.849 1.00 119.47 487 LYS A O 1
ATOM 803 N N . PHE A 1 488 ? 86.007 116.895 120.060 1.00 144.58 488 PHE A N 1
ATOM 804 C CA . PHE A 1 488 ? 87.265 117.300 120.680 1.00 144.58 488 PHE A CA 1
ATOM 805 C C . PHE A 1 488 ? 87.269 118.815 120.859 1.00 144.58 488 PHE A C 1
ATOM 806 O O . PHE A 1 488 ? 87.149 119.560 119.880 1.00 144.58 488 PHE A O 1
ATOM 807 N N . LYS A 1 489 ? 87.431 119.261 122.107 1.00 124.51 489 LYS A N 1
ATOM 808 C CA . LYS A 1 489 ? 87.497 120.683 122.448 1.00 124.51 489 LYS A CA 1
ATOM 809 C C . LYS A 1 489 ? 86.298 121.459 121.902 1.00 124.51 489 LYS A C 1
ATOM 810 O O . LYS A 1 489 ? 86.435 122.593 121.441 1.00 124.51 489 LYS A O 1
ATOM 811 N N . VAL A 1 490 ? 85.107 120.864 121.949 1.00 123.79 490 VAL A N 1
ATOM 812 C CA . VAL A 1 490 ? 83.916 121.531 121.435 1.00 123.79 490 VAL A CA 1
ATOM 813 C C . VAL A 1 490 ? 82.827 121.602 122.495 1.00 123.79 490 VAL A C 1
ATOM 814 O O . VAL A 1 490 ? 82.471 120.588 123.106 1.00 123.79 490 VAL A O 1
ATOM 815 N N . ASP A 1 491 ? 82.300 122.804 122.696 1.00 107.87 491 ASP A N 1
ATOM 816 C CA . ASP A 1 491 ? 80.971 123.008 123.255 1.00 107.87 491 ASP A CA 1
ATOM 817 C C . ASP A 1 491 ? 79.894 122.586 122.263 1.00 107.87 491 ASP A C 1
ATOM 818 O O . ASP A 1 491 ? 80.052 122.748 121.052 1.00 107.87 491 ASP A O 1
ATOM 819 N N . GLN A 1 492 ? 78.803 122.021 122.769 1.00 154.78 492 GLN A N 1
ATOM 820 C CA . GLN A 1 492 ? 77.695 121.603 121.922 1.00 154.78 492 GLN A CA 1
ATOM 821 C C . GLN A 1 492 ? 76.448 122.342 122.386 1.00 154.78 492 GLN A C 1
ATOM 822 O O . GLN A 1 492 ? 76.122 122.327 123.577 1.00 154.78 492 GLN A O 1
ATOM 823 N N . ASN A 1 493 ? 75.747 122.980 121.444 1.00 222.53 493 ASN A N 1
ATOM 824 C CA . ASN A 1 493 ? 74.524 123.699 121.791 1.00 222.53 493 ASN A CA 1
ATOM 825 C C . ASN A 1 493 ? 73.393 122.730 122.081 1.00 222.53 493 ASN A C 1
ATOM 826 O O . ASN A 1 493 ? 72.523 123.007 122.923 1.00 222.53 493 ASN A O 1
ATOM 827 N N . LEU A 1 494 ? 73.429 121.569 121.430 1.00 260.35 494 LEU A N 1
ATOM 828 C CA . LEU A 1 494 ? 72.452 120.535 121.722 1.00 260.35 494 LEU A CA 1
ATOM 829 C C . LEU A 1 494 ? 72.639 120.070 123.150 1.00 260.35 494 LEU A C 1
ATOM 830 O O . LEU A 1 494 ? 71.680 119.666 123.812 1.00 260.35 494 LEU A O 1
ATOM 831 N N . GLN A 1 495 ? 73.890 120.048 123.607 1.00 271.81 495 GLN A N 1
ATOM 832 C CA . GLN A 1 495 ? 74.159 119.723 124.998 1.00 271.81 495 GLN A CA 1
ATOM 833 C C . GLN A 1 495 ? 73.576 120.773 125.942 1.00 271.81 495 GLN A C 1
ATOM 834 O O . GLN A 1 495 ? 73.132 120.435 127.041 1.00 271.81 495 GLN A O 1
ATOM 835 N N . THR A 1 496 ? 73.616 122.059 125.562 1.00 276.94 496 THR A N 1
ATOM 836 C CA . THR A 1 496 ? 72.982 123.084 126.396 1.00 276.94 496 THR A CA 1
ATOM 837 C C . THR A 1 496 ? 71.480 122.858 126.500 1.00 276.94 496 THR A C 1
ATOM 838 O O . THR A 1 496 ? 70.895 122.902 127.600 1.00 276.94 496 THR A O 1
ATOM 839 N N . ALA A 1 497 ? 70.853 122.527 125.370 1.00 250.84 497 ALA A N 1
ATOM 840 C CA . ALA A 1 497 ? 69.432 122.218 125.399 1.00 250.84 497 ALA A CA 1
ATOM 841 C C . ALA A 1 497 ? 69.207 120.973 126.234 1.00 250.84 497 ALA A C 1
ATOM 842 O O . ALA A 1 497 ? 68.196 120.847 126.930 1.00 250.84 497 ALA A O 1
ATOM 843 N N . LEU A 1 498 ? 70.155 120.040 126.164 1.00 244.01 498 LEU A N 1
ATOM 844 C CA . LEU A 1 498 ? 70.098 118.822 126.952 1.00 244.01 498 LEU A CA 1
ATOM 845 C C . LEU A 1 498 ? 70.222 119.132 128.434 1.00 244.01 498 LEU A C 1
ATOM 846 O O . LEU A 1 498 ? 69.758 118.348 129.258 1.00 244.01 498 LEU A O 1
ATOM 847 N N . GLU A 1 499 ? 70.962 120.179 128.796 1.00 203.04 499 GLU A N 1
ATOM 848 C CA . GLU A 1 499 ? 71.020 120.561 130.197 1.00 203.04 499 GLU A CA 1
ATOM 849 C C . GLU A 1 499 ? 69.675 121.093 130.659 1.00 203.04 499 GLU A C 1
ATOM 850 O O . GLU A 1 499 ? 69.229 120.785 131.770 1.00 203.04 499 GLU A O 1
ATOM 851 N N . LEU A 1 500 ? 69.005 121.889 129.819 1.00 175.85 500 LEU A N 1
ATOM 852 C CA . LEU A 1 500 ? 67.661 122.323 130.194 1.00 175.85 500 LEU A CA 1
ATOM 853 C C . LEU A 1 500 ? 66.717 121.130 130.287 1.00 175.85 500 LEU A C 1
ATOM 854 O O . LEU A 1 500 ? 65.909 121.022 131.220 1.00 175.85 500 LEU A O 1
ATOM 855 N N . THR A 1 501 ? 66.867 120.188 129.359 1.00 171.61 501 THR A N 1
ATOM 856 C CA . THR A 1 501 ? 66.085 118.965 129.372 1.00 171.61 501 THR A CA 1
ATOM 857 C C . THR A 1 501 ? 66.455 118.138 130.577 1.00 171.61 501 THR A C 1
ATOM 858 O O . THR A 1 501 ? 65.681 117.289 131.010 1.00 171.61 501 THR A O 1
ATOM 859 N N . ARG A 1 502 ? 67.688 118.293 131.035 1.00 155.71 502 ARG A N 1
ATOM 860 C CA . ARG A 1 502 ? 68.148 117.611 132.225 1.00 155.71 502 ARG A CA 1
ATOM 861 C C . ARG A 1 502 ? 67.457 118.197 133.433 1.00 155.71 502 ARG A C 1
ATOM 862 O O . ARG A 1 502 ? 67.192 117.492 134.406 1.00 155.71 502 ARG A O 1
ATOM 863 N N . ARG A 1 503 ? 67.212 119.504 133.411 1.00 149.53 503 ARG A N 1
ATOM 864 C CA . ARG A 1 503 ? 66.418 120.096 134.473 1.00 149.53 503 ARG A CA 1
ATOM 865 C C . ARG A 1 503 ? 65.002 119.549 134.424 1.00 149.53 503 ARG A C 1
ATOM 866 O O . ARG A 1 503 ? 64.422 119.211 135.461 1.00 149.53 503 ARG A O 1
ATOM 867 N N . CYS A 1 504 ? 64.440 119.426 133.221 1.00 145.73 504 CYS A N 1
ATOM 868 C CA . CYS A 1 504 ? 63.119 118.822 133.105 1.00 145.73 504 CYS A CA 1
ATOM 869 C C . CYS A 1 504 ? 63.155 117.361 133.521 1.00 145.73 504 CYS A C 1
ATOM 870 O O . CYS A 1 504 ? 62.182 116.840 134.077 1.00 145.73 504 CYS A O 1
ATOM 871 N N . LEU A 1 505 ? 64.288 116.712 133.293 1.00 140.36 505 LEU A N 1
ATOM 872 C CA . LEU A 1 505 ? 64.488 115.326 133.672 1.00 140.36 505 LEU A CA 1
ATOM 873 C C . LEU A 1 505 ? 64.594 115.212 135.175 1.00 140.36 505 LEU A C 1
ATOM 874 O O . LEU A 1 505 ? 64.219 114.195 135.758 1.00 140.36 505 LEU A O 1
ATOM 875 N N . ILE A 1 506 ? 65.134 116.250 135.797 1.00 153.40 506 ILE A N 1
ATOM 876 C CA . ILE A 1 506 ? 65.170 116.363 137.242 1.00 153.40 506 ILE A CA 1
ATOM 877 C C . ILE A 1 506 ? 63.760 116.553 137.760 1.00 153.40 506 ILE A C 1
ATOM 878 O O . ILE A 1 506 ? 63.391 116.035 138.820 1.00 153.40 506 ILE A O 1
ATOM 879 N N . ASP A 1 507 ? 62.932 117.239 136.987 1.00 171.19 507 ASP A N 1
ATOM 880 C CA . ASP A 1 507 ? 61.539 117.415 137.341 1.00 171.19 507 ASP A CA 1
ATOM 881 C C . ASP A 1 507 ? 60.707 116.219 136.951 1.00 171.19 507 ASP A C 1
ATOM 882 O O . ASP A 1 507 ? 59.476 116.300 136.961 1.00 171.19 507 ASP A O 1
ATOM 883 N N . ASP A 1 508 ? 61.363 115.116 136.604 1.00 157.20 508 ASP A N 1
ATOM 884 C CA . ASP A 1 508 ? 60.643 113.917 136.224 1.00 157.20 508 ASP A CA 1
ATOM 885 C C . ASP A 1 508 ? 59.834 113.449 137.421 1.00 157.20 508 ASP A C 1
ATOM 886 O O . ASP A 1 508 ? 60.336 113.384 138.547 1.00 157.20 508 ASP A O 1
ATOM 887 N N . ARG A 1 509 ? 58.572 113.127 137.162 1.00 160.36 509 ARG A N 1
ATOM 888 C CA . ARG A 1 509 ? 57.666 112.665 138.204 1.00 160.36 509 ARG A CA 1
ATOM 889 C C . ARG A 1 509 ? 58.149 111.358 138.808 1.00 160.36 509 ARG A C 1
ATOM 890 O O . ARG A 1 509 ? 58.075 111.159 140.025 1.00 160.36 509 ARG A O 1
ATOM 891 N N . GLU A 1 510 ? 58.665 110.474 137.960 1.00 181.02 510 GLU A N 1
ATOM 892 C CA . GLU A 1 510 ? 59.101 109.155 138.402 1.00 181.02 510 GLU A CA 1
ATOM 893 C C . GLU A 1 510 ? 60.596 108.875 138.356 1.00 181.02 510 GLU A C 1
ATOM 894 O O . GLU A 1 510 ? 61.322 109.384 137.502 1.00 181.02 510 GLU A O 1
ATOM 895 N N . MET A 1 511 ? 61.037 108.049 139.301 1.00 226.77 511 MET A N 1
ATOM 896 C CA . MET A 1 511 ? 62.433 107.650 139.422 1.00 226.77 511 MET A CA 1
ATOM 897 C C . MET A 1 511 ? 62.932 106.876 138.204 1.00 226.77 511 MET A C 1
ATOM 898 O O . MET A 1 511 ? 64.064 107.083 137.766 1.00 226.77 511 MET A O 1
ATOM 899 N N . PRO A 1 512 ? 62.095 105.979 137.653 1.00 228.02 512 PRO A N 1
ATOM 900 C CA . PRO A 1 512 ? 62.537 105.228 136.474 1.00 228.02 512 PRO A CA 1
ATOM 901 C C . PRO A 1 512 ? 62.825 106.222 135.364 1.00 228.02 512 PRO A C 1
ATOM 902 O O . PRO A 1 512 ? 63.816 106.084 134.649 1.00 228.02 512 PRO A O 1
ATOM 906 N N . VAL A 1 513 ? 61.962 107.222 135.232 1.00 233.44 513 VAL A N 1
ATOM 907 C CA . VAL A 1 513 ? 62.190 108.282 134.256 1.00 233.44 513 VAL A CA 1
ATOM 908 C C . VAL A 1 513 ? 63.453 109.024 134.644 1.00 233.44 513 VAL A C 1
ATOM 909 O O . VAL A 1 513 ? 64.319 109.348 133.814 1.00 233.44 513 VAL A O 1
ATOM 910 N N . LYS A 1 514 ? 63.582 109.271 135.936 1.00 255.92 514 LYS A N 1
ATOM 911 C CA . LYS A 1 514 ? 64.766 109.917 136.452 1.00 255.92 514 LYS A CA 1
ATOM 912 C C . LYS A 1 514 ? 65.995 109.070 136.123 1.00 255.92 514 LYS A C 1
ATOM 913 O O . LYS A 1 514 ? 67.081 109.611 135.922 1.00 255.92 514 LYS A O 1
ATOM 914 N N . VAL A 1 515 ? 65.854 107.735 136.163 1.00 275.48 515 VAL A N 1
ATOM 915 C CA . VAL A 1 515 ? 66.966 106.816 135.908 1.00 275.48 515 VAL A CA 1
ATOM 916 C C . VAL A 1 515 ? 67.428 106.944 134.472 1.00 275.48 515 VAL A C 1
ATOM 917 O O . VAL A 1 515 ? 68.614 107.168 134.195 1.00 275.48 515 VAL A O 1
ATOM 918 N N . GLU A 1 516 ? 66.488 106.842 133.535 1.00 267.59 516 GLU A N 1
ATOM 919 C CA . GLU A 1 516 ? 66.875 106.907 132.137 1.00 267.59 516 GLU A CA 1
ATOM 920 C C . GLU A 1 516 ? 67.556 108.235 131.857 1.00 267.59 516 GLU A C 1
ATOM 921 O O . GLU A 1 516 ? 68.529 108.296 131.097 1.00 267.59 516 GLU A O 1
ATOM 922 N N . ALA A 1 517 ? 67.072 109.312 132.467 1.00 259.79 517 ALA A N 1
ATOM 923 C CA . ALA A 1 517 ? 67.827 110.552 132.361 1.00 259.79 517 ALA A CA 1
ATOM 924 C C . ALA A 1 517 ? 69.186 110.423 133.050 1.00 259.79 517 ALA A C 1
ATOM 925 O O . ALA A 1 517 ? 70.191 110.991 132.599 1.00 259.79 517 ALA A O 1
ATOM 926 N N . ALA A 1 518 ? 69.212 109.699 134.170 1.00 235.38 518 ALA A N 1
ATOM 927 C CA . ALA A 1 518 ? 70.388 109.607 135.026 1.00 235.38 518 ALA A CA 1
ATOM 928 C C . ALA A 1 518 ? 71.584 108.967 134.347 1.00 235.38 518 ALA A C 1
ATOM 929 O O . ALA A 1 518 ? 72.715 109.390 134.588 1.00 235.38 518 ALA A O 1
ATOM 930 N N . ILE A 1 519 ? 71.387 107.916 133.549 1.00 182.97 519 ILE A N 1
ATOM 931 C CA . ILE A 1 519 ? 72.569 107.295 132.957 1.00 182.97 519 ILE A CA 1
ATOM 932 C C . ILE A 1 519 ? 73.281 108.323 132.105 1.00 182.97 519 ILE A C 1
ATOM 933 O O . ILE A 1 519 ? 74.477 108.590 132.280 1.00 182.97 519 ILE A O 1
ATOM 934 N N . ALA A 1 520 ? 72.499 109.015 131.277 1.00 163.80 520 ALA A N 1
ATOM 935 C CA . ALA A 1 520 ? 73.027 110.035 130.390 1.00 163.80 520 ALA A CA 1
ATOM 936 C C . ALA A 1 520 ? 73.685 111.131 131.194 1.00 163.80 520 ALA A C 1
ATOM 937 O O . ALA A 1 520 ? 74.729 111.655 130.807 1.00 163.80 520 ALA A O 1
ATOM 938 N N . LEU A 1 521 ? 73.045 111.544 132.279 1.00 163.16 521 LEU A N 1
ATOM 939 C CA . LEU A 1 521 ? 73.625 112.601 133.083 1.00 163.16 521 LEU A CA 1
ATOM 940 C C . LEU A 1 521 ? 74.951 112.147 133.671 1.00 163.16 521 LEU A C 1
ATOM 941 O O . LEU A 1 521 ? 75.934 112.889 133.662 1.00 163.16 521 LEU A O 1
ATOM 942 N N . GLN A 1 522 ? 74.985 110.934 134.216 1.00 180.10 522 GLN A N 1
ATOM 943 C CA . GLN A 1 522 ? 76.190 110.441 134.865 1.00 180.10 522 GLN A CA 1
ATOM 944 C C . GLN A 1 522 ? 77.369 110.349 133.917 1.00 180.10 522 GLN A C 1
ATOM 945 O O . GLN A 1 522 ? 78.470 110.805 134.239 1.00 180.10 522 GLN A O 1
ATOM 946 N N . VAL A 1 523 ? 77.172 109.742 132.747 1.00 196.16 523 VAL A N 1
ATOM 947 C CA . VAL A 1 523 ? 78.258 109.730 131.772 1.00 196.16 523 VAL A CA 1
ATOM 948 C C . VAL A 1 523 ? 78.555 111.136 131.289 1.00 196.16 523 VAL A C 1
ATOM 949 O O . VAL A 1 523 ? 79.713 111.554 131.182 1.00 196.16 523 VAL A O 1
ATOM 950 N N . LEU A 1 524 ? 77.494 111.888 131.017 1.00 183.67 524 LEU A N 1
ATOM 951 C CA . LEU A 1 524 ? 77.601 113.222 130.449 1.00 183.67 524 LEU A CA 1
ATOM 952 C C . LEU A 1 524 ? 78.477 114.116 131.310 1.00 183.67 524 LEU A C 1
ATOM 953 O O . LEU A 1 524 ? 79.417 114.750 130.816 1.00 183.67 524 LEU A O 1
ATOM 954 N N . ILE A 1 525 ? 78.203 114.157 132.611 1.00 184.70 525 ILE A N 1
ATOM 955 C CA . ILE A 1 525 ? 79.084 114.887 133.504 1.00 184.70 525 ILE A CA 1
ATOM 956 C C . ILE A 1 525 ? 80.423 114.182 133.565 1.00 184.70 525 ILE A C 1
ATOM 957 O O . ILE A 1 525 ? 81.481 114.823 133.564 1.00 184.70 525 ILE A O 1
ATOM 958 N N . SER A 1 526 ? 80.396 112.846 133.614 1.00 196.22 526 SER A N 1
ATOM 959 C CA . SER A 1 526 ? 81.645 112.105 133.663 1.00 196.22 526 SER A CA 1
ATOM 960 C C . SER A 1 526 ? 82.443 112.382 132.407 1.00 196.22 526 SER A C 1
ATOM 961 O O . SER A 1 526 ? 83.678 112.359 132.426 1.00 196.22 526 SER A O 1
ATOM 962 N N . ASN A 1 527 ? 81.743 112.645 131.307 1.00 213.21 527 ASN A N 1
ATOM 963 C CA . ASN A 1 527 ? 82.408 112.954 130.059 1.00 213.21 527 ASN A CA 1
ATOM 964 C C . ASN A 1 527 ? 83.153 114.266 130.218 1.00 213.21 527 ASN A C 1
ATOM 965 O O . ASN A 1 527 ? 82.615 115.239 130.754 1.00 213.21 527 ASN A O 1
ATOM 966 N N . GLN A 1 528 ? 84.395 114.286 129.762 1.00 241.82 528 GLN A N 1
ATOM 967 C CA . GLN A 1 528 ? 85.211 115.485 129.847 1.00 241.82 528 GLN A CA 1
ATOM 968 C C . GLN A 1 528 ? 84.691 116.537 128.873 1.00 241.82 528 GLN A C 1
ATOM 969 O O . GLN A 1 528 ? 84.090 116.213 127.846 1.00 241.82 528 GLN A O 1
ATOM 970 N N . GLU A 1 529 ? 84.798 117.811 129.248 1.00 178.88 529 GLU A N 1
ATOM 971 C CA . GLU A 1 529 ? 84.272 118.883 128.399 1.00 178.88 529 GLU A CA 1
ATOM 972 C C . GLU A 1 529 ? 85.155 120.109 128.180 1.00 178.88 529 GLU A C 1
ATOM 973 O O . GLU A 1 529 ? 85.856 120.559 129.085 1.00 178.88 529 GLU A O 1
ATOM 974 N N . LYS A 1 530 ? 85.107 120.641 126.961 1.00 131.39 530 LYS A N 1
ATOM 975 C CA . LYS A 1 530 ? 85.881 121.820 126.590 1.00 131.39 530 LYS A CA 1
ATOM 976 C C . LYS A 1 530 ? 85.540 123.140 127.292 1.00 131.39 530 LYS A C 1
ATOM 977 O O . LYS A 1 530 ? 86.443 123.879 127.682 1.00 131.39 530 LYS A O 1
ATOM 978 N N . ALA A 1 531 ? 84.252 123.445 127.453 1.00 146.99 531 ALA A N 1
ATOM 979 C CA . ALA A 1 531 ? 83.866 124.709 128.088 1.00 146.99 531 ALA A CA 1
ATOM 980 C C . ALA A 1 531 ? 82.963 124.657 129.324 1.00 146.99 531 ALA A C 1
ATOM 981 O O . ALA A 1 531 ? 83.386 125.017 130.422 1.00 146.99 531 ALA A O 1
ATOM 982 N N . LYS A 1 532 ? 81.723 124.211 129.146 1.00 145.71 532 LYS A N 1
ATOM 983 C CA . LYS A 1 532 ? 80.776 124.124 130.256 1.00 145.71 532 LYS A CA 1
ATOM 984 C C . LYS A 1 532 ? 80.579 125.444 131.013 1.00 145.71 532 LYS A C 1
ATOM 985 O O . LYS A 1 532 ? 80.538 125.452 132.243 1.00 145.71 532 LYS A O 1
ATOM 986 N N . GLU A 1 533 ? 80.451 126.553 130.288 1.00 129.61 533 GLU A N 1
ATOM 987 C CA . GLU A 1 533 ? 80.286 127.861 130.928 1.00 129.61 533 GLU A CA 1
ATOM 988 C C . GLU A 1 533 ? 79.019 127.966 131.780 1.00 129.61 533 GLU A C 1
ATOM 989 O O . GLU A 1 533 ? 79.058 128.490 132.893 1.00 129.61 533 GLU A O 1
ATOM 990 N N . TYR A 1 534 ? 77.915 127.466 131.236 1.00 144.62 534 TYR A N 1
ATOM 991 C CA . TYR A 1 534 ? 76.627 127.474 131.920 1.00 144.62 534 TYR A CA 1
ATOM 992 C C . TYR A 1 534 ? 76.504 126.267 132.848 1.00 144.62 534 TYR A C 1
ATOM 993 O O . TYR A 1 534 ? 75.518 126.125 133.570 1.00 144.62 534 TYR A O 1
ATOM 994 N N . ILE A 1 535 ? 77.517 125.405 132.824 1.00 184.40 535 ILE A N 1
ATOM 995 C CA . ILE A 1 535 ? 77.541 124.204 133.647 1.00 184.40 535 ILE A CA 1
ATOM 996 C C . ILE A 1 535 ? 77.513 124.556 135.129 1.00 184.40 535 ILE A C 1
ATOM 997 O O . ILE A 1 535 ? 76.839 123.892 135.916 1.00 184.40 535 ILE A O 1
ATOM 998 N N . VAL A 1 536 ? 78.237 125.605 135.512 1.00 199.35 536 VAL A N 1
ATOM 999 C CA . VAL A 1 536 ? 78.259 126.025 136.908 1.00 199.35 536 VAL A CA 1
ATOM 1000 C C . VAL A 1 536 ? 76.850 126.430 137.332 1.00 199.35 536 VAL A C 1
ATOM 1001 O O . VAL A 1 536 ? 76.398 126.071 138.420 1.00 199.35 536 VAL A O 1
ATOM 1002 N N . PRO A 1 537 ? 76.148 127.186 136.470 1.00 194.72 537 PRO A N 1
ATOM 1003 C CA . PRO A 1 537 ? 74.767 127.549 136.809 1.00 194.72 537 PRO A CA 1
ATOM 1004 C C . PRO A 1 537 ? 73.911 126.284 136.872 1.00 194.72 537 PRO A C 1
ATOM 1005 O O . PRO A 1 537 ? 73.090 126.121 137.775 1.00 194.72 537 PRO A O 1
ATOM 1006 N N . PHE A 1 538 ? 74.126 125.395 135.908 1.00 174.03 538 PHE A N 1
ATOM 1007 C CA . PHE A 1 538 ? 73.427 124.117 135.833 1.00 174.03 538 PHE A CA 1
ATOM 1008 C C . PHE A 1 538 ? 73.705 123.240 137.052 1.00 174.03 538 PHE A C 1
ATOM 1009 O O . PHE A 1 538 ? 72.845 122.484 137.501 1.00 174.03 538 PHE A O 1
ATOM 1010 N N . ILE A 1 539 ? 74.931 123.330 137.557 1.00 160.13 539 ILE A N 1
ATOM 1011 C CA . ILE A 1 539 ? 75.390 122.525 138.684 1.00 160.13 539 ILE A CA 1
ATOM 1012 C C . ILE A 1 539 ? 74.655 122.671 140.015 1.00 160.13 539 ILE A C 1
ATOM 1013 O O . ILE A 1 539 ? 74.459 121.678 140.716 1.00 160.13 539 ILE A O 1
ATOM 1014 N N . ARG A 1 540 ? 74.241 123.881 140.376 1.00 150.09 540 ARG A N 1
ATOM 1015 C CA . ARG A 1 540 ? 73.574 124.053 141.663 1.00 150.09 540 ARG A CA 1
ATOM 1016 C C . ARG A 1 540 ? 72.302 123.213 141.743 1.00 150.09 540 ARG A C 1
ATOM 1017 O O . ARG A 1 540 ? 72.058 122.551 142.751 1.00 150.09 540 ARG A O 1
ATOM 1018 N N . PRO A 1 541 ? 71.488 123.226 140.679 1.00 154.59 541 PRO A N 1
ATOM 1019 C CA . PRO A 1 541 ? 70.296 122.380 140.701 1.00 154.59 541 PRO A CA 1
ATOM 1020 C C . PRO A 1 541 ? 70.729 120.925 140.779 1.00 154.59 541 PRO A C 1
ATOM 1021 O O . PRO A 1 541 ? 70.147 120.144 141.532 1.00 154.59 541 PRO A O 1
ATOM 1025 N N . VAL A 1 542 ? 71.758 120.571 140.013 1.00 142.09 542 VAL A N 1
ATOM 1026 C CA . VAL A 1 542 ? 72.281 119.209 140.040 1.00 142.09 542 VAL A CA 1
ATOM 1027 C C . VAL A 1 542 ? 72.772 118.902 141.447 1.00 142.09 542 VAL A C 1
ATOM 1028 O O . VAL A 1 542 ? 72.515 117.826 141.988 1.00 142.09 542 VAL A O 1
ATOM 1029 N N . MET A 1 543 ? 73.475 119.863 142.046 1.00 126.40 543 MET A N 1
ATOM 1030 C CA . MET A 1 543 ? 73.942 119.730 143.419 1.00 126.40 543 MET A CA 1
ATOM 1031 C C . MET A 1 543 ? 72.715 119.678 144.324 1.00 126.40 543 MET A C 1
ATOM 1032 O O . MET A 1 543 ? 72.638 118.862 145.242 1.00 126.40 543 MET A O 1
ATOM 1033 N N . GLN A 1 544 ? 71.744 120.545 144.037 1.00 120.20 544 GLN A N 1
ATOM 1034 C CA . GLN A 1 544 ? 70.507 120.580 144.791 1.00 120.20 544 GLN A CA 1
ATOM 1035 C C . GLN A 1 544 ? 69.889 119.215 144.559 1.00 120.20 544 GLN A C 1
ATOM 1036 O O . GLN A 1 544 ? 69.345 118.606 145.479 1.00 120.20 544 GLN A O 1
ATOM 1037 N N . ALA A 1 545 ? 69.980 118.728 143.325 1.00 121.51 545 ALA A N 1
ATOM 1038 C CA . ALA A 1 545 ? 69.454 117.415 143.043 1.00 121.51 545 ALA A CA 1
ATOM 1039 C C . ALA A 1 545 ? 70.329 116.463 143.836 1.00 121.51 545 ALA A C 1
ATOM 1040 O O . ALA A 1 545 ? 69.814 115.520 144.435 1.00 121.51 545 ALA A O 1
ATOM 1041 N N . LEU A 1 546 ? 71.644 116.690 143.875 1.00 133.01 546 LEU A N 1
ATOM 1042 C CA . LEU A 1 546 ? 72.443 115.787 144.688 1.00 133.01 546 LEU A CA 1
ATOM 1043 C C . LEU A 1 546 ? 71.870 115.701 146.094 1.00 133.01 546 LEU A C 1
ATOM 1044 O O . LEU A 1 546 ? 71.798 114.618 146.683 1.00 133.01 546 LEU A O 1
ATOM 1045 N N . LEU A 1 547 ? 71.496 116.847 146.663 1.00 123.47 547 LEU A N 1
ATOM 1046 C CA . LEU A 1 547 ? 70.859 116.870 147.973 1.00 123.47 547 LEU A CA 1
ATOM 1047 C C . LEU A 1 547 ? 69.670 115.922 148.002 1.00 123.47 547 LEU A C 1
ATOM 1048 O O . LEU A 1 547 ? 69.593 115.000 148.830 1.00 123.47 547 LEU A O 1
ATOM 1049 N N . HIS A 1 548 ? 68.745 116.119 147.060 1.00 135.97 548 HIS A N 1
ATOM 1050 C CA . HIS A 1 548 ? 67.581 115.247 147.000 1.00 135.97 548 HIS A CA 1
ATOM 1051 C C . HIS A 1 548 ? 68.026 113.808 146.817 1.00 135.97 548 HIS A C 1
ATOM 1052 O O . HIS A 1 548 ? 67.392 112.877 147.328 1.00 135.97 548 HIS A O 1
ATOM 1053 N N . ILE A 1 549 ? 69.158 113.651 146.140 1.00 153.50 549 ILE A N 1
ATOM 1054 C CA . ILE A 1 549 ? 69.719 112.342 145.864 1.00 153.50 549 ILE A CA 1
ATOM 1055 C C . ILE A 1 549 ? 70.055 111.629 147.161 1.00 153.50 549 ILE A C 1
ATOM 1056 O O . ILE A 1 549 ? 69.836 110.428 147.280 1.00 153.50 549 ILE A O 1
ATOM 1057 N N . ILE A 1 550 ? 70.600 112.354 148.133 1.00 152.50 550 ILE A N 1
ATOM 1058 C CA . ILE A 1 550 ? 70.922 111.719 149.404 1.00 152.50 550 ILE A CA 1
ATOM 1059 C C . ILE A 1 550 ? 69.625 111.231 150.039 1.00 152.50 550 ILE A C 1
ATOM 1060 O O . ILE A 1 550 ? 69.540 110.099 150.512 1.00 152.50 550 ILE A O 1
ATOM 1061 N N . ARG A 1 551 ? 68.608 112.088 150.030 1.00 129.71 551 ARG A N 1
ATOM 1062 C CA . ARG A 1 551 ? 67.296 111.729 150.554 1.00 129.71 551 ARG A CA 1
ATOM 1063 C C . ARG A 1 551 ? 66.689 110.653 149.662 1.00 129.71 551 ARG A C 1
ATOM 1064 O O . ARG A 1 551 ? 66.081 109.692 150.131 1.00 129.71 551 ARG A O 1
ATOM 1065 N N . GLU A 1 552 ? 66.837 110.881 148.362 1.00 105.33 552 GLU A N 1
ATOM 1066 C CA . GLU A 1 552 ? 66.325 109.979 147.337 1.00 105.33 552 GLU A CA 1
ATOM 1067 C C . GLU A 1 552 ? 67.038 108.639 147.321 1.00 105.33 552 GLU A C 1
ATOM 1068 O O . GLU A 1 552 ? 66.415 107.619 147.028 1.00 105.33 552 GLU A O 1
ATOM 1069 N N . THR A 1 553 ? 68.313 108.623 147.649 1.00 92.79 553 THR A N 1
ATOM 1070 C CA . THR A 1 553 ? 69.039 107.363 147.680 1.00 92.79 553 THR A CA 1
ATOM 1071 C C . THR A 1 553 ? 68.925 106.801 146.275 1.00 92.79 553 THR A C 1
ATOM 1072 O O . THR A 1 553 ? 69.334 107.434 145.302 1.00 92.79 553 THR A O 1
ATOM 1073 N N . GLU A 1 554 ? 68.358 105.607 146.172 1.00 99.02 554 GLU A N 1
ATOM 1074 C CA . GLU A 1 554 ? 68.164 104.987 144.872 1.00 99.02 554 GLU A CA 1
ATOM 1075 C C . GLU A 1 554 ? 69.474 104.684 144.157 1.00 99.02 554 GLU A C 1
ATOM 1076 O O . GLU A 1 554 ? 70.367 104.049 144.716 1.00 99.02 554 GLU A O 1
ATOM 1077 N N . ASN A 1 555 ? 69.582 105.148 142.918 1.00 99.46 555 ASN A N 1
ATOM 1078 C CA . ASN A 1 555 ? 70.679 104.774 142.036 1.00 99.46 555 ASN A CA 1
ATOM 1079 C C . ASN A 1 555 ? 72.129 104.903 142.489 1.00 99.46 555 ASN A C 1
ATOM 1080 O O . ASN A 1 555 ? 72.551 105.890 143.093 1.00 99.46 555 ASN A O 1
ATOM 1081 N N . ASP A 1 556 ? 72.867 103.849 142.154 1.00 121.49 556 ASP A N 1
ATOM 1082 C CA . ASP A 1 556 ? 74.297 103.672 142.416 1.00 121.49 556 ASP A CA 1
ATOM 1083 C C . ASP A 1 556 ? 75.122 104.514 141.438 1.00 121.49 556 ASP A C 1
ATOM 1084 O O . ASP A 1 556 ? 76.117 105.125 141.826 1.00 121.49 556 ASP A O 1
ATOM 1085 N N . ASP A 1 557 ? 74.696 104.560 140.174 1.00 152.95 557 ASP A N 1
ATOM 1086 C CA . ASP A 1 557 ? 75.341 105.376 139.153 1.00 152.95 557 ASP A CA 1
ATOM 1087 C C . ASP A 1 557 ? 75.246 106.855 139.546 1.00 152.95 557 ASP A C 1
ATOM 1088 O O . ASP A 1 557 ? 76.196 107.606 139.351 1.00 152.95 557 ASP A O 1
ATOM 1089 N N . LEU A 1 558 ? 74.102 107.275 140.097 1.00 153.52 558 LEU A N 1
ATOM 1090 C CA . LEU A 1 558 ? 73.921 108.654 140.552 1.00 153.52 558 LEU A CA 1
ATOM 1091 C C . LEU A 1 558 ? 74.928 108.938 141.670 1.00 153.52 558 LEU A C 1
ATOM 1092 O O . LEU A 1 558 ? 75.554 109.998 141.700 1.00 153.52 558 LEU A O 1
ATOM 1093 N N . THR A 1 559 ? 75.093 107.975 142.580 1.00 143.11 559 THR A N 1
ATOM 1094 C CA . THR A 1 559 ? 76.083 108.062 143.655 1.00 143.11 559 THR A CA 1
ATOM 1095 C C . THR A 1 559 ? 77.479 108.070 143.022 1.00 143.11 559 THR A C 1
ATOM 1096 O O . THR A 1 559 ? 78.362 108.823 143.430 1.00 143.11 559 THR A O 1
ATOM 1097 N N . ASN A 1 560 ? 77.648 107.232 141.996 1.00 152.69 560 ASN A N 1
ATOM 1098 C CA . ASN A 1 560 ? 78.874 107.111 141.215 1.00 152.69 560 ASN A CA 1
ATOM 1099 C C . ASN A 1 560 ? 79.193 108.421 140.496 1.00 152.69 560 ASN A C 1
ATOM 1100 O O . ASN A 1 560 ? 80.364 108.773 140.340 1.00 152.69 560 ASN A O 1
ATOM 1101 N N . VAL A 1 561 ? 78.150 109.117 140.038 1.00 167.10 561 VAL A N 1
ATOM 1102 C CA . VAL A 1 561 ? 78.303 110.389 139.353 1.00 167.10 561 VAL A CA 1
ATOM 1103 C C . VAL A 1 561 ? 79.008 111.258 140.376 1.00 167.10 561 VAL A C 1
ATOM 1104 O O . VAL A 1 561 ? 79.937 111.986 140.030 1.00 167.10 561 VAL A O 1
ATOM 1105 N N . ILE A 1 562 ? 78.597 111.183 141.639 1.00 167.33 562 ILE A N 1
ATOM 1106 C CA . ILE A 1 562 ? 79.378 111.916 142.615 1.00 167.33 562 ILE A CA 1
ATOM 1107 C C . ILE A 1 562 ? 80.841 111.661 142.328 1.00 167.33 562 ILE A C 1
ATOM 1108 O O . ILE A 1 562 ? 81.668 112.580 142.356 1.00 167.33 562 ILE A O 1
ATOM 1109 N N . GLN A 1 563 ? 81.181 110.403 142.029 1.00 179.00 563 GLN A N 1
ATOM 1110 C CA . GLN A 1 563 ? 82.559 110.121 141.673 1.00 179.00 563 GLN A CA 1
ATOM 1111 C C . GLN A 1 563 ? 82.885 110.903 140.420 1.00 179.00 563 GLN A C 1
ATOM 1112 O O . GLN A 1 563 ? 83.906 111.599 140.349 1.00 179.00 563 GLN A O 1
ATOM 1113 N N . LYS A 1 564 ? 81.944 110.900 139.478 1.00 195.11 564 LYS A N 1
ATOM 1114 C CA . LYS A 1 564 ? 82.106 111.675 138.261 1.00 195.11 564 LYS A CA 1
ATOM 1115 C C . LYS A 1 564 ? 82.236 113.144 138.620 1.00 195.11 564 LYS A C 1
ATOM 1116 O O . LYS A 1 564 ? 83.060 113.869 138.049 1.00 195.11 564 LYS A O 1
ATOM 1117 N N . MET A 1 565 ? 81.484 113.571 139.638 1.00 196.82 565 MET A N 1
ATOM 1118 C CA . MET A 1 565 ? 81.524 114.960 140.067 1.00 196.82 565 MET A CA 1
ATOM 1119 C C . MET A 1 565 ? 82.929 115.343 140.491 1.00 196.82 565 MET A C 1
ATOM 1120 O O . MET A 1 565 ? 83.421 116.419 140.128 1.00 196.82 565 MET A O 1
ATOM 1121 N N . ILE A 1 566 ? 83.622 114.447 141.195 1.00 173.79 566 ILE A N 1
ATOM 1122 C CA . ILE A 1 566 ? 84.980 114.773 141.607 1.00 173.79 566 ILE A CA 1
ATOM 1123 C C . ILE A 1 566 ? 85.819 115.016 140.366 1.00 173.79 566 ILE A C 1
ATOM 1124 O O . ILE A 1 566 ? 86.490 116.045 140.235 1.00 173.79 566 ILE A O 1
ATOM 1125 N N . CYS A 1 567 ? 85.686 114.131 139.381 1.00 196.69 567 CYS A N 1
ATOM 1126 C CA . CYS A 1 567 ? 86.456 114.291 138.159 1.00 196.69 567 CYS A CA 1
ATOM 1127 C C . CYS A 1 567 ? 86.108 115.610 137.495 1.00 196.69 567 CYS A C 1
ATOM 1128 O O . CYS A 1 567 ? 86.983 116.284 136.940 1.00 196.69 567 CYS A O 1
ATOM 1129 N N . GLU A 1 568 ? 84.813 115.886 137.439 1.00 201.15 568 GLU A N 1
ATOM 1130 C CA . GLU A 1 568 ? 84.287 117.108 136.854 1.00 201.15 568 GLU A CA 1
ATOM 1131 C C . GLU A 1 568 ? 84.777 118.280 137.683 1.00 201.15 568 GLU A C 1
ATOM 1132 O O . GLU A 1 568 ? 84.995 119.379 137.174 1.00 201.15 568 GLU A O 1
ATOM 1133 N N . TYR A 1 569 ? 84.952 118.021 138.973 1.00 207.75 569 TYR A N 1
ATOM 1134 C CA . TYR A 1 569 ? 85.352 119.036 139.922 1.00 207.75 569 TYR A CA 1
ATOM 1135 C C . TYR A 1 569 ? 86.682 119.746 139.703 1.00 207.75 569 TYR A C 1
ATOM 1136 O O . TYR A 1 569 ? 86.745 120.952 139.938 1.00 207.75 569 TYR A O 1
ATOM 1137 N N . SER A 1 570 ? 87.733 119.067 139.253 1.00 207.24 570 SER A N 1
ATOM 1138 C CA . SER A 1 570 ? 88.978 119.812 139.117 1.00 207.24 570 SER A CA 1
ATOM 1139 C C . SER A 1 570 ? 88.697 120.932 138.127 1.00 207.24 570 SER A C 1
ATOM 1140 O O . SER A 1 570 ? 89.010 122.093 138.393 1.00 207.24 570 SER A O 1
ATOM 1141 N N . GLU A 1 571 ? 88.102 120.576 136.993 1.00 207.79 571 GLU A N 1
ATOM 1142 C CA . GLU A 1 571 ? 87.656 121.548 136.000 1.00 207.79 571 GLU A CA 1
ATOM 1143 C C . GLU A 1 571 ? 88.638 122.658 135.640 1.00 207.79 571 GLU A C 1
ATOM 1144 O O . GLU A 1 571 ? 89.818 122.441 135.365 1.00 207.79 571 GLU A O 1
ATOM 1145 N N . GLU A 1 572 ? 88.075 123.861 135.673 1.00 219.03 572 GLU A N 1
ATOM 1146 C CA . GLU A 1 572 ? 88.736 125.145 135.442 1.00 219.03 572 GLU A CA 1
ATOM 1147 C C . GLU A 1 572 ? 87.969 126.144 136.329 1.00 219.03 572 GLU A C 1
ATOM 1148 O O . GLU A 1 572 ? 86.783 125.943 136.615 1.00 219.03 572 GLU A O 1
ATOM 1149 N N . VAL A 1 573 ? 88.594 127.235 136.756 1.00 239.06 573 VAL A N 1
ATOM 1150 C CA . VAL A 1 573 ? 87.833 128.134 137.626 1.00 239.06 573 VAL A CA 1
ATOM 1151 C C . VAL A 1 573 ? 87.760 127.627 139.063 1.00 239.06 573 VAL A C 1
ATOM 1152 O O . VAL A 1 573 ? 86.704 127.641 139.698 1.00 239.06 573 VAL A O 1
ATOM 1153 N N . THR A 1 574 ? 88.910 127.182 139.556 1.00 263.93 574 THR A N 1
ATOM 1154 C CA . THR A 1 574 ? 89.071 126.635 140.900 1.00 263.93 574 THR A CA 1
ATOM 1155 C C . THR A 1 574 ? 88.780 127.539 142.107 1.00 263.93 574 THR A C 1
ATOM 1156 O O . THR A 1 574 ? 88.250 127.062 143.111 1.00 263.93 574 THR A O 1
ATOM 1157 N N . PRO A 1 575 ? 89.119 128.839 142.024 1.00 259.08 575 PRO A N 1
ATOM 1158 C CA . PRO A 1 575 ? 88.896 129.672 143.216 1.00 259.08 575 PRO A CA 1
ATOM 1159 C C . PRO A 1 575 ? 87.439 129.722 143.682 1.00 259.08 575 PRO A C 1
ATOM 1160 O O . PRO A 1 575 ? 87.209 129.624 144.887 1.00 259.08 575 PRO A O 1
ATOM 1164 N N . ILE A 1 576 ? 86.479 129.864 142.776 1.00 238.39 576 ILE A N 1
ATOM 1165 C CA . ILE A 1 576 ? 85.077 129.848 143.187 1.00 238.39 576 ILE A CA 1
ATOM 1166 C C . ILE A 1 576 ? 84.900 128.437 143.735 1.00 238.39 576 ILE A C 1
ATOM 1167 O O . ILE A 1 576 ? 84.218 128.195 144.731 1.00 238.39 576 ILE A O 1
ATOM 1168 N N . ALA A 1 577 ? 85.549 127.521 143.031 1.00 240.58 577 ALA A N 1
ATOM 1169 C CA . ALA A 1 577 ? 85.586 126.089 143.309 1.00 240.58 577 ALA A CA 1
ATOM 1170 C C . ALA A 1 577 ? 85.616 125.822 144.802 1.00 240.58 577 ALA A C 1
ATOM 1171 O O . ALA A 1 577 ? 85.013 124.858 145.277 1.00 240.58 577 ALA A O 1
ATOM 1172 N N . VAL A 1 578 ? 86.364 126.634 145.548 1.00 225.39 578 VAL A N 1
ATOM 1173 C CA . VAL A 1 578 ? 86.475 126.421 146.986 1.00 225.39 578 VAL A CA 1
ATOM 1174 C C . VAL A 1 578 ? 85.108 126.558 147.638 1.00 225.39 578 VAL A C 1
ATOM 1175 O O . VAL A 1 578 ? 84.719 125.747 148.482 1.00 225.39 578 VAL A O 1
ATOM 1176 N N . GLU A 1 579 ? 84.368 127.609 147.268 1.00 195.72 579 GLU A N 1
ATOM 1177 C CA . GLU A 1 579 ? 83.025 127.804 147.805 1.00 195.72 579 GLU A CA 1
ATOM 1178 C C . GLU A 1 579 ? 82.142 126.617 147.467 1.00 195.72 579 GLU A C 1
ATOM 1179 O O . GLU A 1 579 ? 81.307 126.189 148.281 1.00 195.72 579 GLU A O 1
ATOM 1180 N N . MET A 1 580 ? 82.394 126.013 146.311 1.00 176.95 580 MET A N 1
ATOM 1181 C CA . MET A 1 580 ? 81.669 124.816 145.936 1.00 176.95 580 MET A CA 1
ATOM 1182 C C . MET A 1 580 ? 82.082 123.691 146.856 1.00 176.95 580 MET A C 1
ATOM 1183 O O . MET A 1 580 ? 81.265 122.847 147.219 1.00 176.95 580 MET A O 1
ATOM 1184 N N . THR A 1 581 ? 83.365 123.643 147.199 1.00 183.28 581 THR A N 1
ATOM 1185 C CA . THR A 1 581 ? 83.843 122.638 148.130 1.00 183.28 581 THR A CA 1
ATOM 1186 C C . THR A 1 581 ? 83.198 122.819 149.496 1.00 183.28 581 THR A C 1
ATOM 1187 O O . THR A 1 581 ? 83.025 121.845 150.226 1.00 183.28 581 THR A O 1
ATOM 1188 N N . GLN A 1 582 ? 82.939 124.065 149.913 1.00 160.33 582 GLN A N 1
ATOM 1189 C CA . GLN A 1 582 ? 82.278 124.261 151.200 1.00 160.33 582 GLN A CA 1
ATOM 1190 C C . GLN A 1 582 ? 80.833 123.799 151.140 1.00 160.33 582 GLN A C 1
ATOM 1191 O O . GLN A 1 582 ? 80.322 123.195 152.096 1.00 160.33 582 GLN A O 1
ATOM 1192 N N . HIS A 1 583 ? 80.183 124.006 149.995 1.00 135.11 583 HIS A N 1
ATOM 1193 C CA . HIS A 1 583 ? 78.825 123.508 149.874 1.00 135.11 583 HIS A CA 1
ATOM 1194 C C . HIS A 1 583 ? 78.877 121.995 149.845 1.00 135.11 583 HIS A C 1
ATOM 1195 O O . HIS A 1 583 ? 78.002 121.316 150.391 1.00 135.11 583 HIS A O 1
ATOM 1196 N N . LEU A 1 584 ? 79.945 121.474 149.247 1.00 128.63 584 LEU A N 1
ATOM 1197 C CA . LEU A 1 584 ? 80.213 120.051 149.172 1.00 128.63 584 LEU A CA 1
ATOM 1198 C C . LEU A 1 584 ? 80.519 119.526 150.552 1.00 128.63 584 LEU A C 1
ATOM 1199 O O . LEU A 1 584 ? 80.431 118.325 150.785 1.00 128.63 584 LEU A O 1
ATOM 1200 N N . ALA A 1 585 ? 81.049 120.391 151.410 1.00 114.15 585 ALA A N 1
ATOM 1201 C CA . ALA A 1 585 ? 81.296 120.017 152.786 1.00 114.15 585 ALA A CA 1
ATOM 1202 C C . ALA A 1 585 ? 79.973 119.852 153.498 1.00 114.15 585 ALA A C 1
ATOM 1203 O O . ALA A 1 585 ? 79.808 118.935 154.306 1.00 114.15 585 ALA A O 1
ATOM 1204 N N . MET A 1 586 ? 79.010 120.732 153.209 1.00 107.42 586 MET A N 1
ATOM 1205 C CA . MET A 1 586 ? 77.702 120.524 153.812 1.00 107.42 586 MET A CA 1
ATOM 1206 C C . MET A 1 586 ? 77.094 119.256 153.243 1.00 107.42 586 MET A C 1
ATOM 1207 O O . MET A 1 586 ? 76.449 118.478 153.963 1.00 107.42 586 MET A O 1
ATOM 1208 N N . THR A 1 587 ? 77.373 118.999 151.968 1.00 123.09 587 THR A N 1
ATOM 1209 C CA . THR A 1 587 ? 76.902 117.787 151.332 1.00 123.09 587 THR A CA 1
ATOM 1210 C C . THR A 1 587 ? 77.640 116.605 151.914 1.00 123.09 587 THR A C 1
ATOM 1211 O O . THR A 1 587 ? 77.150 115.477 151.869 1.00 123.09 587 THR A O 1
ATOM 1212 N N . PHE A 1 588 ? 78.847 116.853 152.409 1.00 117.73 588 PHE A N 1
ATOM 1213 C CA . PHE A 1 588 ? 79.637 115.819 153.042 1.00 117.73 588 PHE A CA 1
ATOM 1214 C C . PHE A 1 588 ? 79.068 115.521 154.410 1.00 117.73 588 PHE A C 1
ATOM 1215 O O . PHE A 1 588 ? 79.200 114.401 154.906 1.00 117.73 588 PHE A O 1
ATOM 1216 N N . ASN A 1 589 ? 78.455 116.529 155.023 1.00 108.19 589 ASN A N 1
ATOM 1217 C CA . ASN A 1 589 ? 77.811 116.343 156.317 1.00 108.19 589 ASN A CA 1
ATOM 1218 C C . ASN A 1 589 ? 76.699 115.334 156.053 1.00 108.19 589 ASN A C 1
ATOM 1219 O O . ASN A 1 589 ? 76.461 114.420 156.843 1.00 108.19 589 ASN A O 1
ATOM 1220 N N . GLN A 1 590 ? 76.030 115.511 154.915 1.00 119.71 590 GLN A N 1
ATOM 1221 C CA . GLN A 1 590 ? 74.970 114.618 154.465 1.00 119.71 590 GLN A CA 1
ATOM 1222 C C . GLN A 1 590 ? 75.550 113.233 154.195 1.00 119.71 590 GLN A C 1
ATOM 1223 O O . GLN A 1 590 ? 74.930 112.222 154.506 1.00 119.71 590 GLN A O 1
ATOM 1224 N N . VAL A 1 591 ? 76.749 113.201 153.617 1.00 118.43 591 VAL A N 1
ATOM 1225 C CA . VAL A 1 591 ? 77.432 111.953 153.305 1.00 118.43 591 VAL A CA 1
ATOM 1226 C C . VAL A 1 591 ? 77.708 111.163 154.579 1.00 118.43 591 VAL A C 1
ATOM 1227 O O . VAL A 1 591 ? 77.562 109.943 154.597 1.00 118.43 591 VAL A O 1
ATOM 1228 N N . ILE A 1 592 ? 78.171 111.888 155.595 1.00 102.23 592 ILE A N 1
ATOM 1229 C CA . ILE A 1 592 ? 78.472 111.315 156.894 1.00 102.23 592 ILE A CA 1
ATOM 1230 C C . ILE A 1 592 ? 77.148 110.798 157.410 1.00 102.23 592 ILE A C 1
ATOM 1231 O O . ILE A 1 592 ? 77.086 109.747 158.023 1.00 102.23 592 ILE A O 1
ATOM 1232 N N . GLN A 1 593 ? 76.096 111.583 157.195 1.00 108.46 593 GLN A N 1
ATOM 1233 C CA . GLN A 1 593 ? 74.735 111.198 157.554 1.00 108.46 593 GLN A CA 1
ATOM 1234 C C . GLN A 1 593 ? 74.296 110.027 156.675 1.00 108.46 593 GLN A C 1
ATOM 1235 O O . GLN A 1 593 ? 73.606 109.112 157.119 1.00 108.46 593 GLN A O 1
ATOM 1236 N N . THR A 1 594 ? 74.696 110.100 155.409 1.00 112.58 594 THR A N 1
ATOM 1237 C CA . THR A 1 594 ? 74.387 109.112 154.386 1.00 112.58 594 THR A CA 1
ATOM 1238 C C . THR A 1 594 ? 74.930 107.699 154.587 1.00 112.58 594 THR A C 1
ATOM 1239 O O . THR A 1 594 ? 74.258 106.724 154.252 1.00 112.58 594 THR A O 1
ATOM 1240 N N . GLY A 1 595 ? 76.129 107.575 155.147 1.00 133.59 595 GLY A N 1
ATOM 1241 C CA . GLY A 1 595 ? 76.735 106.263 155.278 1.00 133.59 595 GLY A CA 1
ATOM 1242 C C . GLY A 1 595 ? 75.915 105.267 156.071 1.00 133.59 595 GLY A C 1
ATOM 1243 O O . GLY A 1 595 ? 75.798 104.112 155.666 1.00 133.59 595 GLY A O 1
ATOM 1244 N N . PRO A 1 596 ? 75.329 105.694 157.196 1.00 136.17 596 PRO A N 1
ATOM 1245 C CA . PRO A 1 596 ? 74.492 104.752 157.935 1.00 136.17 596 PRO A CA 1
ATOM 1246 C C . PRO A 1 596 ? 73.305 104.329 157.085 1.00 136.17 596 PRO A C 1
ATOM 1247 O O . PRO A 1 596 ? 72.960 103.151 157.069 1.00 136.17 596 PRO A O 1
ATOM 1251 N N . ASP A 1 597 ? 72.686 105.275 156.387 1.00 136.89 597 ASP A N 1
ATOM 1252 C CA . ASP A 1 597 ? 71.558 104.938 155.537 1.00 136.89 597 ASP A CA 1
ATOM 1253 C C . ASP A 1 597 ? 72.025 104.004 154.427 1.00 136.89 597 ASP A C 1
ATOM 1254 O O . ASP A 1 597 ? 71.365 103.012 154.123 1.00 136.89 597 ASP A O 1
ATOM 1255 N N . GLU A 1 598 ? 73.194 104.298 153.872 1.00 140.20 598 GLU A N 1
ATOM 1256 C CA . GLU A 1 598 ? 73.766 103.453 152.837 1.00 140.20 598 GLU A CA 1
ATOM 1257 C C . GLU A 1 598 ? 74.001 102.102 153.500 1.00 140.20 598 GLU A C 1
ATOM 1258 O O . GLU A 1 598 ? 73.750 101.054 152.919 1.00 140.20 598 GLU A O 1
ATOM 1259 N N . GLU A 1 599 ? 74.449 102.136 154.747 1.00 146.18 599 GLU A N 1
ATOM 1260 C CA . GLU A 1 599 ? 74.713 100.914 155.494 1.00 146.18 599 GLU A CA 1
ATOM 1261 C C . GLU A 1 599 ? 73.446 100.079 155.685 1.00 146.18 599 GLU A C 1
ATOM 1262 O O . GLU A 1 599 ? 73.486 98.852 155.611 1.00 146.18 599 GLU A O 1
ATOM 1263 N N . GLY A 1 600 ? 72.326 100.751 155.931 1.00 150.85 600 GLY A N 1
ATOM 1264 C CA . GLY A 1 600 ? 71.059 100.080 156.158 1.00 150.85 600 GLY A CA 1
ATOM 1265 C C . GLY A 1 600 ? 70.488 99.235 155.029 1.00 150.85 600 GLY A C 1
ATOM 1266 O O . GLY A 1 600 ? 69.958 98.154 155.285 1.00 150.85 600 GLY A O 1
ATOM 1267 N N . SER A 1 601 ? 70.584 99.705 153.788 1.00 162.59 601 SER A N 1
ATOM 1268 C CA . SER A 1 601 ? 70.033 98.942 152.669 1.00 162.59 601 SER A CA 1
ATOM 1269 C C . SER A 1 601 ? 71.085 98.290 151.773 1.00 162.59 601 SER A C 1
ATOM 1270 O O . SER A 1 601 ? 71.347 97.094 151.889 1.00 162.59 601 SER A O 1
ATOM 1271 N N . ASP A 1 602 ? 71.682 99.073 150.879 1.00 129.92 602 ASP A N 1
ATOM 1272 C CA . ASP A 1 602 ? 72.711 98.548 149.985 1.00 129.92 602 ASP A CA 1
ATOM 1273 C C . ASP A 1 602 ? 74.005 99.320 150.185 1.00 129.92 602 ASP A C 1
ATOM 1274 O O . ASP A 1 602 ? 74.059 100.528 149.952 1.00 129.92 602 ASP A O 1
ATOM 1275 N N . ASP A 1 603 ? 75.073 98.604 150.512 1.00 76.44 603 ASP A N 1
ATOM 1276 C CA . ASP A 1 603 ? 76.345 99.249 150.785 1.00 76.44 603 ASP A CA 1
ATOM 1277 C C . ASP A 1 603 ? 76.861 100.021 149.586 1.00 76.44 603 ASP A C 1
ATOM 1278 O O . ASP A 1 603 ? 76.762 99.570 148.446 1.00 76.44 603 ASP A O 1
ATOM 1279 N N . LYS A 1 604 ? 77.415 101.194 149.862 1.00 69.62 604 LYS A N 1
ATOM 1280 C CA . LYS A 1 604 ? 77.966 102.040 148.819 1.00 69.62 604 LYS A CA 1
ATOM 1281 C C . LYS A 1 604 ? 79.371 102.439 149.241 1.00 69.62 604 LYS A C 1
ATOM 1282 O O . LYS A 1 604 ? 79.657 103.602 149.525 1.00 69.62 604 LYS A O 1
ATOM 1283 N N . ALA A 1 605 ? 80.243 101.440 149.261 1.00 80.30 605 ALA A N 1
ATOM 1284 C CA . ALA A 1 605 ? 81.650 101.603 149.612 1.00 80.30 605 ALA A CA 1
ATOM 1285 C C . ALA A 1 605 ? 82.275 102.762 148.847 1.00 80.30 605 ALA A C 1
ATOM 1286 O O . ALA A 1 605 ? 83.057 103.541 149.395 1.00 80.30 605 ALA A O 1
ATOM 1287 N N . VAL A 1 606 ? 81.907 102.874 147.577 1.00 79.34 606 VAL A N 1
ATOM 1288 C CA . VAL A 1 606 ? 82.435 103.920 146.719 1.00 79.34 606 VAL A CA 1
ATOM 1289 C C . VAL A 1 606 ? 82.059 105.296 147.241 1.00 79.34 606 VAL A C 1
ATOM 1290 O O . VAL A 1 606 ? 82.866 106.213 147.201 1.00 79.34 606 VAL A O 1
ATOM 1291 N N . THR A 1 607 ? 80.830 105.444 147.721 1.00 73.28 607 THR A N 1
ATOM 1292 C CA . THR A 1 607 ? 80.395 106.728 148.245 1.00 73.28 607 THR A CA 1
ATOM 1293 C C . THR A 1 607 ? 81.231 107.112 149.458 1.00 73.28 607 THR A C 1
ATOM 1294 O O . THR A 1 607 ? 81.662 108.257 149.588 1.00 73.28 607 THR A O 1
ATOM 1295 N N . ALA A 1 608 ? 81.483 106.144 150.336 1.00 68.63 608 ALA A N 1
ATOM 1296 C CA . ALA A 1 608 ? 82.281 106.404 151.529 1.00 68.63 608 ALA A CA 1
ATOM 1297 C C . ALA A 1 608 ? 83.687 106.791 151.106 1.00 68.63 608 ALA A C 1
ATOM 1298 O O . ALA A 1 608 ? 84.266 107.748 151.617 1.00 68.63 608 ALA A O 1
ATOM 1299 N N . MET A 1 609 ? 84.219 106.050 150.140 1.00 73.33 609 MET A N 1
ATOM 1300 C CA . MET A 1 609 ? 85.539 106.316 149.592 1.00 73.33 609 MET A CA 1
ATOM 1301 C C . MET A 1 609 ? 85.553 107.664 148.878 1.00 73.33 609 MET A C 1
ATOM 1302 O O . MET A 1 609 ? 86.518 108.421 148.964 1.00 73.33 609 MET A O 1
ATOM 1303 N N . GLY A 1 610 ? 84.460 107.959 148.185 1.00 100.82 610 GLY A N 1
ATOM 1304 C CA . GLY A 1 610 ? 84.349 109.175 147.416 1.00 100.82 610 GLY A CA 1
ATOM 1305 C C . GLY A 1 610 ? 84.465 110.446 148.222 1.00 100.82 610 GLY A C 1
ATOM 1306 O O . GLY A 1 610 ? 85.180 111.351 147.794 1.00 100.82 610 GLY A O 1
ATOM 1307 N N . ILE A 1 611 ? 83.823 110.551 149.383 1.00 107.42 611 ILE A N 1
ATOM 1308 C CA . ILE A 1 611 ? 84.024 111.807 150.085 1.00 107.42 611 ILE A CA 1
ATOM 1309 C C . ILE A 1 611 ? 85.507 112.051 150.203 1.00 107.42 611 ILE A C 1
ATOM 1310 O O . ILE A 1 611 ? 86.019 113.084 149.758 1.00 107.42 611 ILE A O 1
ATOM 1311 N N . LEU A 1 612 ? 86.244 111.025 150.585 1.00 115.02 612 LEU A N 1
ATOM 1312 C CA . LEU A 1 612 ? 87.669 111.247 150.661 1.00 115.02 612 LEU A CA 1
ATOM 1313 C C . LEU A 1 612 ? 88.198 111.540 149.275 1.00 115.02 612 LEU A C 1
ATOM 1314 O O . LEU A 1 612 ? 88.868 112.561 149.064 1.00 115.02 612 LEU A O 1
ATOM 1315 N N . ASN A 1 613 ? 87.747 110.774 148.286 1.00 133.84 613 ASN A N 1
ATOM 1316 C CA . ASN A 1 613 ? 88.332 110.952 146.972 1.00 133.84 613 ASN A CA 1
ATOM 1317 C C . ASN A 1 613 ? 88.050 112.352 146.472 1.00 133.84 613 ASN A C 1
ATOM 1318 O O . ASN A 1 613 ? 88.903 112.960 145.816 1.00 133.84 613 ASN A O 1
ATOM 1319 N N . THR A 1 614 ? 86.861 112.892 146.771 1.00 155.34 614 THR A N 1
ATOM 1320 C CA . THR A 1 614 ? 86.546 114.160 146.130 1.00 155.34 614 THR A CA 1
ATOM 1321 C C . THR A 1 614 ? 87.558 115.224 146.525 1.00 155.34 614 THR A C 1
ATOM 1322 O O . THR A 1 614 ? 87.898 116.075 145.701 1.00 155.34 614 THR A O 1
ATOM 1323 N N . ILE A 1 615 ? 88.066 115.213 147.764 1.00 169.45 615 ILE A N 1
ATOM 1324 C CA . ILE A 1 615 ? 88.936 116.340 148.091 1.00 169.45 615 ILE A CA 1
ATOM 1325 C C . ILE A 1 615 ? 90.095 116.373 147.112 1.00 169.45 615 ILE A C 1
ATOM 1326 O O . ILE A 1 615 ? 90.567 117.444 146.714 1.00 169.45 615 ILE A O 1
ATOM 1327 N N . ASP A 1 616 ? 90.569 115.192 146.713 1.00 184.88 616 ASP A N 1
ATOM 1328 C CA . ASP A 1 616 ? 91.758 115.138 145.884 1.00 184.88 616 ASP A CA 1
ATOM 1329 C C . ASP A 1 616 ? 91.532 115.893 144.582 1.00 184.88 616 ASP A C 1
ATOM 1330 O O . ASP A 1 616 ? 92.470 116.478 144.032 1.00 184.88 616 ASP A O 1
ATOM 1331 N N . THR A 1 617 ? 90.314 115.817 144.020 1.00 183.84 617 THR A N 1
ATOM 1332 C CA . THR A 1 617 ? 90.084 116.526 142.763 1.00 183.84 617 THR A CA 1
ATOM 1333 C C . THR A 1 617 ? 90.304 118.011 142.983 1.00 183.84 617 THR A C 1
ATOM 1334 O O . THR A 1 617 ? 90.795 118.716 142.095 1.00 183.84 617 THR A O 1
ATOM 1335 N N . LEU A 1 618 ? 89.872 118.515 144.144 1.00 186.64 618 LEU A N 1
ATOM 1336 C CA . LEU A 1 618 ? 90.183 119.888 144.504 1.00 186.64 618 LEU A CA 1
ATOM 1337 C C . LEU A 1 618 ? 91.687 120.049 144.607 1.00 186.64 618 LEU A C 1
ATOM 1338 O O . LEU A 1 618 ? 92.250 121.056 144.167 1.00 186.64 618 LEU A O 1
ATOM 1339 N N . LEU A 1 619 ? 92.351 119.043 145.182 1.00 177.22 619 LEU A N 1
ATOM 1340 C CA . LEU A 1 619 ? 93.805 118.975 145.186 1.00 177.22 619 LEU A CA 1
ATOM 1341 C C . LEU A 1 619 ? 94.367 119.130 143.780 1.00 177.22 619 LEU A C 1
ATOM 1342 O O . LEU A 1 619 ? 95.504 119.584 143.605 1.00 177.22 619 LEU A O 1
ATOM 1343 N N . SER A 1 620 ? 93.573 118.759 142.772 1.00 185.76 620 SER A N 1
ATOM 1344 C CA . SER A 1 620 ? 94.024 118.733 141.382 1.00 185.76 620 SER A CA 1
ATOM 1345 C C . SER A 1 620 ? 94.488 120.103 140.908 1.00 185.76 620 SER A C 1
ATOM 1346 O O . SER A 1 620 ? 95.459 120.214 140.152 1.00 185.76 620 SER A O 1
ATOM 1347 N N . VAL A 1 621 ? 93.791 121.153 141.318 1.00 163.56 621 VAL A N 1
ATOM 1348 C CA . VAL A 1 621 ? 94.127 122.521 140.954 1.00 163.56 621 VAL A CA 1
ATOM 1349 C C . VAL A 1 621 ? 94.517 123.227 142.243 1.00 163.56 621 VAL A C 1
ATOM 1350 O O . VAL A 1 621 ? 93.798 123.141 143.244 1.00 163.56 621 VAL A O 1
ATOM 1351 N N . VAL A 1 622 ? 95.651 123.920 142.222 1.00 98.38 622 VAL A N 1
ATOM 1352 C CA . VAL A 1 622 ? 96.173 124.587 143.409 1.00 98.38 622 VAL A CA 1
ATOM 1353 C C . VAL A 1 622 ? 96.262 126.078 143.131 1.00 98.38 622 VAL A C 1
ATOM 1354 O O . VAL A 1 622 ? 96.960 126.525 142.211 1.00 98.38 622 VAL A O 1
ATOM 1355 N N . GLU A 1 623 ? 95.503 126.839 143.902 1.00 63.32 623 GLU A N 1
ATOM 1356 C CA . GLU A 1 623 ? 95.590 128.280 143.892 1.00 63.32 623 GLU A CA 1
ATOM 1357 C C . GLU A 1 623 ? 96.258 128.803 145.154 1.00 63.32 623 GLU A C 1
ATOM 1358 O O . GLU A 1 623 ? 96.459 130.017 145.266 1.00 63.32 623 GLU A O 1
ATOM 1359 N N . ASP A 1 624 ? 96.674 127.911 146.042 1.00 73.82 624 ASP A N 1
ATOM 1360 C CA . ASP A 1 624 ? 97.353 128.335 147.257 1.00 73.82 624 ASP A CA 1
ATOM 1361 C C . ASP A 1 624 ? 96.363 128.931 148.242 1.00 73.82 624 ASP A C 1
ATOM 1362 O O . ASP A 1 624 ? 96.753 129.568 149.219 1.00 73.82 624 ASP A O 1
ATOM 1363 N N . HIS A 1 625 ? 95.081 128.752 147.948 1.00 74.50 625 HIS A N 1
ATOM 1364 C CA . HIS A 1 625 ? 94.021 129.282 148.789 1.00 74.50 625 HIS A CA 1
ATOM 1365 C C . HIS A 1 625 ? 94.076 128.615 150.150 1.00 74.50 625 HIS A C 1
ATOM 1366 O O . HIS A 1 625 ? 94.405 127.434 150.259 1.00 74.50 625 HIS A O 1
ATOM 1367 N N . LYS A 1 626 ? 93.751 129.374 151.192 1.00 84.63 626 LYS A N 1
ATOM 1368 C CA . LYS A 1 626 ? 93.773 128.835 152.543 1.00 84.63 626 LYS A CA 1
ATOM 1369 C C . LYS A 1 626 ? 92.761 127.703 152.615 1.00 84.63 626 LYS A C 1
ATOM 1370 O O . LYS A 1 626 ? 91.647 127.812 152.099 1.00 84.63 626 LYS A O 1
ATOM 1371 N N . GLU A 1 627 ? 93.138 126.622 153.284 1.00 85.32 627 GLU A N 1
ATOM 1372 C CA . GLU A 1 627 ? 92.256 125.474 153.374 1.00 85.32 627 GLU A CA 1
ATOM 1373 C C . GLU A 1 627 ? 91.469 125.431 154.669 1.00 85.32 627 GLU A C 1
ATOM 1374 O O . GLU A 1 627 ? 92.030 125.460 155.763 1.00 85.32 627 GLU A O 1
ATOM 1375 N N . ILE A 1 628 ? 90.150 125.361 154.522 1.00 83.51 628 ILE A N 1
ATOM 1376 C CA . ILE A 1 628 ? 89.236 125.272 155.654 1.00 83.51 628 ILE A CA 1
ATOM 1377 C C . ILE A 1 628 ? 88.919 123.809 155.969 1.00 83.51 628 ILE A C 1
ATOM 1378 O O . ILE A 1 628 ? 88.159 123.512 156.890 1.00 83.51 628 ILE A O 1
ATOM 1379 N N . THR A 1 629 ? 89.517 122.898 155.204 1.00 81.62 629 THR A N 1
ATOM 1380 C CA . THR A 1 629 ? 89.292 121.478 155.382 1.00 81.62 629 THR A CA 1
ATOM 1381 C C . THR A 1 629 ? 89.735 121.057 156.769 1.00 81.62 629 THR A C 1
ATOM 1382 O O . THR A 1 629 ? 89.054 120.264 157.420 1.00 81.62 629 THR A O 1
ATOM 1383 N N . GLN A 1 630 ? 90.862 121.579 157.245 1.00 90.89 630 GLN A N 1
ATOM 1384 C CA . GLN A 1 630 ? 91.268 121.177 158.591 1.00 90.89 630 GLN A CA 1
ATOM 1385 C C . GLN A 1 630 ? 90.081 120.798 159.478 1.00 90.89 630 GLN A C 1
ATOM 1386 O O . GLN A 1 630 ? 90.022 119.683 160.012 1.00 90.89 630 GLN A O 1
ATOM 1387 N N . GLN A 1 631 ? 89.119 121.709 159.640 1.00 99.94 631 GLN A N 1
ATOM 1388 C CA . GLN A 1 631 ? 87.969 121.412 160.491 1.00 99.94 631 GLN A CA 1
ATOM 1389 C C . GLN A 1 631 ? 87.240 120.166 160.012 1.00 99.94 631 GLN A C 1
ATOM 1390 O O . GLN A 1 631 ? 86.853 119.298 160.815 1.00 99.94 631 GLN A O 1
ATOM 1391 N N . LEU A 1 632 ? 87.107 120.034 158.695 1.00 105.11 632 LEU A N 1
ATOM 1392 C CA . LEU A 1 632 ? 86.452 118.866 158.130 1.00 105.11 632 LEU A CA 1
ATOM 1393 C C . LEU A 1 632 ? 87.199 117.614 158.544 1.00 105.11 632 LEU A C 1
ATOM 1394 O O . LEU A 1 632 ? 86.597 116.615 158.953 1.00 105.11 632 LEU A O 1
ATOM 1395 N N . GLU A 1 633 ? 88.524 117.660 158.443 1.00 126.10 633 GLU A N 1
ATOM 1396 C CA . GLU A 1 633 ? 89.345 116.538 158.851 1.00 126.10 633 GLU A CA 1
ATOM 1397 C C . GLU A 1 633 ? 89.015 116.178 160.282 1.00 126.10 633 GLU A C 1
ATOM 1398 O O . GLU A 1 633 ? 88.883 115.002 160.619 1.00 126.10 633 GLU A O 1
ATOM 1399 N N . GLY A 1 634 ? 88.801 117.188 161.116 1.00 127.15 634 GLY A N 1
ATOM 1400 C CA . GLY A 1 634 ? 88.471 116.937 162.505 1.00 127.15 634 GLY A CA 1
ATOM 1401 C C . GLY A 1 634 ? 87.172 116.161 162.587 1.00 127.15 634 GLY A C 1
ATOM 1402 O O . GLY A 1 634 ? 87.041 115.227 163.380 1.00 127.15 634 GLY A O 1
ATOM 1403 N N . ILE A 1 635 ? 86.208 116.539 161.753 1.00 114.59 635 ILE A N 1
ATOM 1404 C CA . ILE A 1 635 ? 84.920 115.854 161.716 1.00 114.59 635 ILE A CA 1
ATOM 1405 C C . ILE A 1 635 ? 85.119 114.409 161.270 1.00 114.59 635 ILE A C 1
ATOM 1406 O O . ILE A 1 635 ? 84.520 113.486 161.823 1.00 114.59 635 ILE A O 1
ATOM 1407 N N . CYS A 1 636 ? 85.983 114.223 160.274 1.00 115.00 636 CYS A N 1
ATOM 1408 C CA . CYS A 1 636 ? 86.295 112.900 159.749 1.00 115.00 636 CYS A CA 1
ATOM 1409 C C . CYS A 1 636 ? 86.949 112.054 160.834 1.00 115.00 636 CYS A C 1
ATOM 1410 O O . CYS A 1 636 ? 86.649 110.869 160.976 1.00 115.00 636 CYS A O 1
ATOM 1411 N N . LEU A 1 637 ? 87.836 112.672 161.609 1.00 116.78 637 LEU A N 1
ATOM 1412 C CA . LEU A 1 637 ? 88.509 111.975 162.694 1.00 116.78 637 LEU A CA 1
ATOM 1413 C C . LEU A 1 637 ? 87.480 111.518 163.723 1.00 116.78 637 LEU A C 1
ATOM 1414 O O . LEU A 1 637 ? 87.548 110.394 164.218 1.00 116.78 637 LEU A O 1
ATOM 1415 N N . GLN A 1 638 ? 86.513 112.382 164.029 1.00 110.94 638 GLN A N 1
ATOM 1416 C CA . GLN A 1 638 ? 85.468 112.028 164.980 1.00 110.94 638 GLN A CA 1
ATOM 1417 C C . GLN A 1 638 ? 84.670 110.855 164.420 1.00 110.94 638 GLN A C 1
ATOM 1418 O O . GLN A 1 638 ? 84.359 109.907 165.138 1.00 110.94 638 GLN A O 1
ATOM 1419 N N . VAL A 1 639 ? 84.350 110.920 163.129 1.00 97.84 639 VAL A N 1
ATOM 1420 C CA . VAL A 1 639 ? 83.630 109.839 162.469 1.00 97.84 639 VAL A CA 1
ATOM 1421 C C . VAL A 1 639 ? 84.501 108.586 162.468 1.00 97.84 639 VAL A C 1
ATOM 1422 O O . VAL A 1 639 ? 84.027 107.481 162.731 1.00 97.84 639 VAL A O 1
ATOM 1423 N N . ILE A 1 640 ? 85.789 108.776 162.193 1.00 100.06 640 ILE A N 1
ATOM 1424 C CA . ILE A 1 640 ? 86.760 107.686 162.166 1.00 100.06 640 ILE A CA 1
ATOM 1425 C C . ILE A 1 640 ? 86.896 107.058 163.547 1.00 100.06 640 ILE A C 1
ATOM 1426 O O . ILE A 1 640 ? 87.007 105.840 163.684 1.00 100.06 640 ILE A O 1
ATOM 1427 N N . GLY A 1 641 ? 86.875 107.907 164.568 1.00 104.44 641 GLY A N 1
ATOM 1428 C CA . GLY A 1 641 ? 86.993 107.474 165.944 1.00 104.44 641 GLY A CA 1
ATOM 1429 C C . GLY A 1 641 ? 85.864 106.554 166.357 1.00 104.44 641 GLY A C 1
ATOM 1430 O O . GLY A 1 641 ? 86.086 105.594 167.091 1.00 104.44 641 GLY A O 1
ATOM 1431 N N . THR A 1 642 ? 84.652 106.828 165.886 1.00 94.16 642 THR A N 1
ATOM 1432 C CA . THR A 1 642 ? 83.514 105.995 166.258 1.00 94.16 642 THR A CA 1
ATOM 1433 C C . THR A 1 642 ? 83.737 104.558 165.798 1.00 94.16 642 THR A C 1
ATOM 1434 O O . THR A 1 642 ? 83.473 103.617 166.545 1.00 94.16 642 THR A O 1
ATOM 1435 N N . VAL A 1 643 ? 84.232 104.384 164.576 1.00 78.53 643 VAL A N 1
ATOM 1436 C CA . VAL A 1 643 ? 84.526 103.048 164.069 1.00 78.53 643 VAL A CA 1
ATOM 1437 C C . VAL A 1 643 ? 85.647 102.435 164.907 1.00 78.53 643 VAL A C 1
ATOM 1438 O O . VAL A 1 643 ? 85.602 101.262 165.275 1.00 78.53 643 VAL A O 1
ATOM 1439 N N . LEU A 1 644 ? 86.648 103.257 165.206 1.00 76.78 644 LEU A N 1
ATOM 1440 C CA . LEU A 1 644 ? 87.801 102.867 166.007 1.00 76.78 644 LEU A CA 1
ATOM 1441 C C . LEU A 1 644 ? 87.435 102.501 167.442 1.00 76.78 644 LEU A C 1
ATOM 1442 O O . LEU A 1 644 ? 88.003 101.575 168.022 1.00 76.78 644 LEU A O 1
ATOM 1443 N N . GLN A 1 645 ? 86.474 103.226 168.005 1.00 76.69 645 GLN A N 1
ATOM 1444 C CA . GLN A 1 645 ? 86.061 103.025 169.389 1.00 76.69 645 GLN A CA 1
ATOM 1445 C C . GLN A 1 645 ? 85.544 101.617 169.637 1.00 76.69 645 GLN A C 1
ATOM 1446 O O . GLN A 1 645 ? 85.825 101.025 170.678 1.00 76.69 645 GLN A O 1
ATOM 1447 N N . GLN A 1 646 ? 84.792 101.079 168.687 1.00 105.59 646 GLN A N 1
ATOM 1448 C CA . GLN A 1 646 ? 84.284 99.726 168.835 1.00 105.59 646 GLN A CA 1
ATOM 1449 C C . GLN A 1 646 ? 85.511 98.826 168.911 1.00 105.59 646 GLN A C 1
ATOM 1450 O O . GLN A 1 646 ? 85.559 97.878 169.694 1.00 105.59 646 GLN A O 1
ATOM 1451 N N . HIS A 1 647 ? 86.507 99.149 168.093 1.00 117.98 647 HIS A N 1
ATOM 1452 C CA . HIS A 1 647 ? 87.754 98.394 168.045 1.00 117.98 647 HIS A CA 1
ATOM 1453 C C . HIS A 1 647 ? 87.647 97.054 167.323 1.00 117.98 647 HIS A C 1
ATOM 1454 O O . HIS A 1 647 ? 88.598 96.273 167.318 1.00 117.98 647 HIS A O 1
ATOM 1455 N N . VAL A 1 648 ? 86.495 96.786 166.716 1.00 130.83 648 VAL A N 1
ATOM 1456 C CA . VAL A 1 648 ? 86.286 95.526 166.016 1.00 130.83 648 VAL A CA 1
ATOM 1457 C C . VAL A 1 648 ? 85.453 95.627 164.743 1.00 130.83 648 VAL A C 1
ATOM 1458 O O . VAL A 1 648 ? 84.674 96.561 164.559 1.00 130.83 648 VAL A O 1
ATOM 1459 N N . LEU A 1 649 ? 85.642 94.647 163.867 1.00 119.23 649 LEU A N 1
ATOM 1460 C CA . LEU A 1 649 ? 84.916 94.541 162.609 1.00 119.23 649 LEU A CA 1
ATOM 1461 C C . LEU A 1 649 ? 84.746 93.057 162.302 1.00 119.23 649 LEU A C 1
ATOM 1462 O O . LEU A 1 649 ? 85.731 92.343 162.117 1.00 119.23 649 LEU A O 1
ATOM 1463 N N . GLU A 1 650 ? 83.503 92.592 162.244 1.00 133.15 650 GLU A N 1
ATOM 1464 C CA . GLU A 1 650 ? 83.245 91.186 161.952 1.00 133.15 650 GLU A CA 1
ATOM 1465 C C . GLU A 1 650 ? 83.695 90.821 160.543 1.00 133.15 650 GLU A C 1
ATOM 1466 O O . GLU A 1 650 ? 84.305 89.775 160.318 1.00 133.15 650 GLU A O 1
ATOM 1467 N N . PHE A 1 651 ? 83.384 91.702 159.600 1.00 139.81 651 PHE A N 1
ATOM 1468 C CA . PHE A 1 651 ? 83.735 91.510 158.201 1.00 139.81 651 PHE A CA 1
ATOM 1469 C C . PHE A 1 651 ? 85.234 91.507 157.934 1.00 139.81 651 PHE A C 1
ATOM 1470 O O . PHE A 1 651 ? 85.731 90.716 157.133 1.00 139.81 651 PHE A O 1
ATOM 1471 N N . TYR A 1 652 ? 85.952 92.396 158.612 1.00 136.68 652 TYR A N 1
ATOM 1472 C CA . TYR A 1 652 ? 87.388 92.533 158.401 1.00 136.68 652 TYR A CA 1
ATOM 1473 C C . TYR A 1 652 ? 87.628 93.050 156.986 1.00 136.68 652 TYR A C 1
ATOM 1474 O O . TYR A 1 652 ? 88.593 92.668 156.326 1.00 136.68 652 TYR A O 1
ATOM 1475 N N . GLU A 1 653 ? 86.740 93.927 156.534 1.00 110.72 653 GLU A N 1
ATOM 1476 C CA . GLU A 1 653 ? 86.821 94.502 155.201 1.00 110.72 653 GLU A CA 1
ATOM 1477 C C . GLU A 1 653 ? 86.709 96.002 155.321 1.00 110.72 653 GLU A C 1
ATOM 1478 O O . GLU A 1 653 ? 87.519 96.773 154.794 1.00 110.72 653 GLU A O 1
ATOM 1479 N N . GLU A 1 654 ? 85.684 96.425 156.031 1.00 97.34 654 GLU A N 1
ATOM 1480 C CA . GLU A 1 654 ? 85.540 97.825 156.338 1.00 97.34 654 GLU A CA 1
ATOM 1481 C C . GLU A 1 654 ? 86.751 98.328 157.101 1.00 97.34 654 GLU A C 1
ATOM 1482 O O . GLU A 1 654 ? 87.176 99.461 156.887 1.00 97.34 654 GLU A O 1
ATOM 1483 N N . ILE A 1 655 ? 87.273 97.557 158.056 1.00 93.88 655 ILE A N 1
ATOM 1484 C CA . ILE A 1 655 ? 88.444 98.055 158.769 1.00 93.88 655 ILE A CA 1
ATOM 1485 C C . ILE A 1 655 ? 89.593 98.350 157.809 1.00 93.88 655 ILE A C 1
ATOM 1486 O O . ILE A 1 655 ? 90.171 99.441 157.836 1.00 93.88 655 ILE A O 1
ATOM 1487 N N . PHE A 1 656 ? 89.918 97.415 156.905 1.00 87.26 656 PHE A N 1
ATOM 1488 C CA . PHE A 1 656 ? 91.017 97.740 156.001 1.00 87.26 656 PHE A CA 1
ATOM 1489 C C . PHE A 1 656 ? 90.656 98.952 155.167 1.00 87.26 656 PHE A C 1
ATOM 1490 O O . PHE A 1 656 ? 91.478 99.855 154.979 1.00 87.26 656 PHE A O 1
ATOM 1491 N N . SER A 1 657 ? 89.418 98.989 154.661 1.00 80.49 657 SER A N 1
ATOM 1492 C CA . SER A 1 657 ? 89.043 100.136 153.858 1.00 80.49 657 SER A CA 1
ATOM 1493 C C . SER A 1 657 ? 89.154 101.422 154.630 1.00 80.49 657 SER A C 1
ATOM 1494 O O . SER A 1 657 ? 89.535 102.454 154.064 1.00 80.49 657 SER A O 1
ATOM 1495 N N . LEU A 1 658 ? 88.840 101.392 155.918 1.00 94.60 658 LEU A N 1
ATOM 1496 C CA . LEU A 1 658 ? 88.912 102.633 156.650 1.00 94.60 658 LEU A CA 1
ATOM 1497 C C . LEU A 1 658 ? 90.367 103.030 156.730 1.00 94.60 658 LEU A C 1
ATOM 1498 O O . LEU A 1 658 ? 90.710 104.214 156.685 1.00 94.60 658 LEU A O 1
ATOM 1499 N N . ALA A 1 659 ? 91.239 102.028 156.881 1.00 87.40 659 ALA A N 1
ATOM 1500 C CA . ALA A 1 659 ? 92.654 102.324 157.019 1.00 87.40 659 ALA A CA 1
ATOM 1501 C C . ALA A 1 659 ? 93.237 102.910 155.743 1.00 87.40 659 ALA A C 1
ATOM 1502 O O . ALA A 1 659 ? 93.791 104.014 155.759 1.00 87.40 659 ALA A O 1
ATOM 1503 N N . HIS A 1 660 ? 93.077 102.212 154.609 1.00 101.60 660 HIS A N 1
ATOM 1504 C CA . HIS A 1 660 ? 93.706 102.728 153.399 1.00 101.60 660 HIS A CA 1
ATOM 1505 C C . HIS A 1 660 ? 93.056 104.029 152.983 1.00 101.60 660 HIS A C 1
ATOM 1506 O O . HIS A 1 660 ? 93.735 104.975 152.568 1.00 101.60 660 HIS A O 1
ATOM 1507 N N . SER A 1 661 ? 91.736 104.090 153.097 1.00 119.63 661 SER A N 1
ATOM 1508 C CA . SER A 1 661 ? 91.017 105.304 152.760 1.00 119.63 661 SER A CA 1
ATOM 1509 C C . SER A 1 661 ? 91.509 106.461 153.619 1.00 119.63 661 SER A C 1
ATOM 1510 O O . SER A 1 661 ? 91.764 107.565 153.124 1.00 119.63 661 SER A O 1
ATOM 1511 N N . LEU A 1 662 ? 91.698 106.192 154.900 1.00 104.84 662 LEU A N 1
ATOM 1512 C CA . LEU A 1 662 ? 92.059 107.111 155.966 1.00 104.84 662 LEU A CA 1
ATOM 1513 C C . LEU A 1 662 ? 93.561 107.354 156.061 1.00 104.84 662 LEU A C 1
ATOM 1514 O O . LEU A 1 662 ? 93.985 108.132 156.919 1.00 104.84 662 LEU A O 1
ATOM 1515 N N . THR A 1 663 ? 94.367 106.791 155.154 1.00 107.92 663 THR A N 1
ATOM 1516 C CA . THR A 1 663 ? 95.815 106.935 155.280 1.00 107.92 663 THR A CA 1
ATOM 1517 C C . THR A 1 663 ? 96.227 108.392 155.242 1.00 107.92 663 THR A C 1
ATOM 1518 O O . THR A 1 663 ? 97.090 108.815 156.019 1.00 107.92 663 THR A O 1
ATOM 1519 N N . CYS A 1 664 ? 95.575 109.177 154.394 1.00 118.29 664 CYS A N 1
ATOM 1520 C CA . CYS A 1 664 ? 95.884 110.593 154.353 1.00 118.29 664 CYS A CA 1
ATOM 1521 C C . CYS A 1 664 ? 95.076 111.140 155.521 1.00 118.29 664 CYS A C 1
ATOM 1522 O O . CYS A 1 664 ? 93.849 111.060 155.533 1.00 118.29 664 CYS A O 1
ATOM 1523 N N . GLN A 1 665 ? 95.778 111.687 156.507 1.00 155.95 665 GLN A N 1
ATOM 1524 C CA . GLN A 1 665 ? 95.144 112.225 157.704 1.00 155.95 665 GLN A CA 1
ATOM 1525 C C . GLN A 1 665 ? 96.041 113.273 158.344 1.00 155.95 665 GLN A C 1
ATOM 1526 O O . GLN A 1 665 ? 97.232 113.343 158.045 1.00 155.95 665 GLN A O 1
ATOM 1527 N N . GLN A 1 666 ? 95.473 114.086 159.227 1.00 221.07 666 GLN A N 1
ATOM 1528 C CA . GLN A 1 666 ? 96.246 115.128 159.887 1.00 221.07 666 GLN A CA 1
ATOM 1529 C C . GLN A 1 666 ? 97.368 114.550 160.746 1.00 221.07 666 GLN A C 1
ATOM 1530 O O . GLN A 1 666 ? 97.182 113.569 161.466 1.00 221.07 666 GLN A O 1
ATOM 1531 N N . VAL A 1 667 ? 98.534 115.182 160.661 1.00 187.66 667 VAL A N 1
ATOM 1532 C CA . VAL A 1 667 ? 99.715 114.774 161.415 1.00 187.66 667 VAL A CA 1
ATOM 1533 C C . VAL A 1 667 ? 99.864 115.617 162.678 1.00 187.66 667 VAL A C 1
ATOM 1534 O O . VAL A 1 667 ? 100.872 115.535 163.379 1.00 187.66 667 VAL A O 1
ATOM 1535 N N . SER A 1 668 ? 98.847 116.422 162.963 1.00 177.71 668 SER A N 1
ATOM 1536 C CA . SER A 1 668 ? 98.860 117.306 164.114 1.00 177.71 668 SER A CA 1
ATOM 1537 C C . SER A 1 668 ? 98.955 116.532 165.418 1.00 177.71 668 SER A C 1
ATOM 1538 O O . SER A 1 668 ? 98.413 115.435 165.545 1.00 177.71 668 SER A O 1
ATOM 1539 N N . PRO A 1 669 ? 99.330 117.202 166.510 1.00 195.91 669 PRO A N 1
ATOM 1540 C CA . PRO A 1 669 ? 99.506 116.341 167.688 1.00 195.91 669 PRO A CA 1
ATOM 1541 C C . PRO A 1 669 ? 98.285 115.464 167.983 1.00 195.91 669 PRO A C 1
ATOM 1542 O O . PRO A 1 669 ? 98.486 114.290 168.313 1.00 195.91 669 PRO A O 1
ATOM 1546 N N . GLN A 1 670 ? 97.063 115.970 167.853 1.00 225.71 670 GLN A N 1
ATOM 1547 C CA . GLN A 1 670 ? 95.897 115.104 168.052 1.00 225.71 670 GLN A CA 1
ATOM 1548 C C . GLN A 1 670 ? 95.934 113.950 167.018 1.00 225.71 670 GLN A C 1
ATOM 1549 O O . GLN A 1 670 ? 95.691 112.783 167.372 1.00 225.71 670 GLN A O 1
ATOM 1550 N N . MET A 1 671 ? 96.257 114.299 165.775 1.00 213.58 671 MET A N 1
ATOM 1551 C CA . MET A 1 671 ? 96.389 113.318 164.708 1.00 213.58 671 MET A CA 1
ATOM 1552 C C . MET A 1 671 ? 97.538 112.415 165.136 1.00 213.58 671 MET A C 1
ATOM 1553 O O . MET A 1 671 ? 97.496 111.199 164.956 1.00 213.58 671 MET A O 1
ATOM 1554 N N . TRP A 1 672 ? 98.568 113.034 165.711 1.00 217.27 672 TRP A N 1
ATOM 1555 C CA . TRP A 1 672 ? 99.730 112.314 166.217 1.00 217.27 672 TRP A CA 1
ATOM 1556 C C . TRP A 1 672 ? 99.307 111.388 167.357 1.00 217.27 672 TRP A C 1
ATOM 1557 O O . TRP A 1 672 ? 99.789 110.269 167.459 1.00 217.27 672 TRP A O 1
ATOM 1558 N N . GLN A 1 673 ? 98.411 111.878 168.211 1.00 220.77 673 GLN A N 1
ATOM 1559 C CA . GLN A 1 673 ? 97.873 111.128 169.346 1.00 220.77 673 GLN A CA 1
ATOM 1560 C C . GLN A 1 673 ? 97.085 109.894 168.903 1.00 220.77 673 GLN A C 1
ATOM 1561 O O . GLN A 1 673 ? 97.064 108.873 169.588 1.00 220.77 673 GLN A O 1
ATOM 1562 N N . LEU A 1 674 ? 96.386 110.030 167.783 1.00 202.31 674 LEU A N 1
ATOM 1563 C CA . LEU A 1 674 ? 95.567 108.966 167.209 1.00 202.31 674 LEU A CA 1
ATOM 1564 C C . LEU A 1 674 ? 96.325 107.705 166.787 1.00 202.31 674 LEU A C 1
ATOM 1565 O O . LEU A 1 674 ? 95.809 106.595 166.915 1.00 202.31 674 LEU A O 1
ATOM 1566 N N . LEU A 1 675 ? 97.545 107.877 166.289 1.00 210.58 675 LEU A N 1
ATOM 1567 C CA . LEU A 1 675 ? 98.335 106.757 165.780 1.00 210.58 675 LEU A CA 1
ATOM 1568 C C . LEU A 1 675 ? 98.657 105.626 166.760 1.00 210.58 675 LEU A C 1
ATOM 1569 O O . LEU A 1 675 ? 98.606 104.457 166.380 1.00 210.58 675 LEU A O 1
ATOM 1570 N N . PRO A 1 676 ? 98.985 105.955 168.018 1.00 208.41 676 PRO A N 1
ATOM 1571 C CA . PRO A 1 676 ? 99.275 104.868 168.956 1.00 208.41 676 PRO A CA 1
ATOM 1572 C C . PRO A 1 676 ? 98.073 103.950 169.122 1.00 208.41 676 PRO A C 1
ATOM 1573 O O . PRO A 1 676 ? 98.246 102.732 169.148 1.00 208.41 676 PRO A O 1
ATOM 1577 N N . LEU A 1 677 ? 96.871 104.513 169.230 1.00 188.57 677 LEU A N 1
ATOM 1578 C CA . LEU A 1 677 ? 95.676 103.685 169.334 1.00 188.57 677 LEU A CA 1
ATOM 1579 C C . LEU A 1 677 ? 95.532 102.897 168.032 1.00 188.57 677 LEU A C 1
ATOM 1580 O O . LEU A 1 677 ? 95.254 101.698 168.044 1.00 188.57 677 LEU A O 1
ATOM 1581 N N . VAL A 1 678 ? 95.735 103.585 166.910 1.00 175.68 678 VAL A N 1
ATOM 1582 C CA . VAL A 1 678 ? 95.679 102.962 165.597 1.00 175.68 678 VAL A CA 1
ATOM 1583 C C . VAL A 1 678 ? 96.806 101.944 165.485 1.00 175.68 678 VAL A C 1
ATOM 1584 O O . VAL A 1 678 ? 96.628 100.858 164.936 1.00 175.68 678 VAL A O 1
ATOM 1585 N N . PHE A 1 679 ? 97.972 102.308 166.012 1.00 186.76 679 PHE A N 1
ATOM 1586 C CA . PHE A 1 679 ? 99.130 101.424 165.965 1.00 186.76 679 PHE A CA 1
ATOM 1587 C C . PHE A 1 679 ? 98.971 100.284 166.965 1.00 186.76 679 PHE A C 1
ATOM 1588 O O . PHE A 1 679 ? 99.287 99.134 166.660 1.00 186.76 679 PHE A O 1
ATOM 1589 N N . ASP A 1 680 ? 98.475 100.603 168.157 1.00 166.97 680 ASP A N 1
ATOM 1590 C CA . ASP A 1 680 ? 98.257 99.583 169.175 1.00 166.97 680 ASP A CA 1
ATOM 1591 C C . ASP A 1 680 ? 97.407 98.457 168.627 1.00 166.97 680 ASP A C 1
ATOM 1592 O O . ASP A 1 680 ? 97.716 97.277 168.824 1.00 166.97 680 ASP A O 1
ATOM 1593 N N . ILE A 1 681 ? 96.327 98.806 167.926 1.00 158.43 681 ILE A N 1
ATOM 1594 C CA . ILE A 1 681 ? 95.515 97.772 167.299 1.00 158.43 681 ILE A CA 1
ATOM 1595 C C . ILE A 1 681 ? 96.344 97.076 166.232 1.00 158.43 681 ILE A C 1
ATOM 1596 O O . ILE A 1 681 ? 96.259 95.856 166.036 1.00 158.43 681 ILE A O 1
ATOM 1597 N N . PHE A 1 682 ? 97.180 97.859 165.543 1.00 147.54 682 PHE A N 1
ATOM 1598 C CA . PHE A 1 682 ? 98.008 97.363 164.453 1.00 147.54 682 PHE A CA 1
ATOM 1599 C C . PHE A 1 682 ? 98.940 96.266 164.929 1.00 147.54 682 PHE A C 1
ATOM 1600 O O . PHE A 1 682 ? 99.187 95.296 164.204 1.00 147.54 682 PHE A O 1
ATOM 1601 N N . GLN A 1 683 ? 99.487 96.406 166.135 1.00 138.86 683 GLN A N 1
ATOM 1602 C CA . GLN A 1 683 ? 100.351 95.353 166.640 1.00 138.86 683 GLN A CA 1
ATOM 1603 C C . GLN A 1 683 ? 99.571 94.056 166.777 1.00 138.86 683 GLN A C 1
ATOM 1604 O O . GLN A 1 683 ? 100.067 92.982 166.416 1.00 138.86 683 GLN A O 1
ATOM 1605 N N . GLN A 1 684 ? 98.341 94.136 167.290 1.00 139.45 684 GLN A N 1
ATOM 1606 C CA . GLN A 1 684 ? 97.526 92.935 167.415 1.00 139.45 684 GLN A CA 1
ATOM 1607 C C . GLN A 1 684 ? 97.214 92.329 166.054 1.00 139.45 684 GLN A C 1
ATOM 1608 O O . GLN A 1 684 ? 97.279 91.106 165.880 1.00 139.45 684 GLN A O 1
ATOM 1609 N N . ASP A 1 685 ? 96.790 93.174 165.119 1.00 137.22 685 ASP A N 1
ATOM 1610 C CA . ASP A 1 685 ? 96.404 92.730 163.782 1.00 137.22 685 ASP A CA 1
ATOM 1611 C C . ASP A 1 685 ? 97.494 92.102 162.921 1.00 137.22 685 ASP A C 1
ATOM 1612 O O . ASP A 1 685 ? 97.258 91.102 162.246 1.00 137.22 685 ASP A O 1
ATOM 1613 N N . GLY A 1 686 ? 98.685 92.686 162.943 1.00 137.17 686 GLY A N 1
ATOM 1614 C CA . GLY A 1 686 ? 99.784 92.180 162.143 1.00 137.17 686 GLY A CA 1
ATOM 1615 C C . GLY A 1 686 ? 100.237 90.780 162.510 1.00 137.17 686 GLY A C 1
ATOM 1616 O O . GLY A 1 686 ? 100.545 89.966 161.641 1.00 137.17 686 GLY A O 1
ATOM 1617 N N . PHE A 1 687 ? 100.274 90.506 163.809 1.00 124.50 687 PHE A N 1
ATOM 1618 C CA . PHE A 1 687 ? 100.726 89.220 164.331 1.00 124.50 687 PHE A CA 1
ATOM 1619 C C . PHE A 1 687 ? 99.943 87.952 163.981 1.00 124.50 687 PHE A C 1
ATOM 1620 O O . PHE A 1 687 ? 100.545 86.913 163.710 1.00 124.50 687 PHE A O 1
ATOM 1621 N N . ASP A 1 688 ? 98.615 88.025 163.972 1.00 127.67 688 ASP A N 1
ATOM 1622 C CA . ASP A 1 688 ? 97.815 86.831 163.708 1.00 127.67 688 ASP A CA 1
ATOM 1623 C C . ASP A 1 688 ? 98.059 86.216 162.334 1.00 127.67 688 ASP A C 1
ATOM 1624 O O . ASP A 1 688 ? 98.191 84.998 162.210 1.00 127.67 688 ASP A O 1
ATOM 1625 N N . TYR A 1 689 ? 98.117 87.051 161.303 1.00 146.82 689 TYR A N 1
ATOM 1626 C CA . TYR A 1 689 ? 98.388 86.557 159.960 1.00 146.82 689 TYR A CA 1
ATOM 1627 C C . TYR A 1 689 ? 99.513 87.371 159.337 1.00 146.82 689 TYR A C 1
ATOM 1628 O O . TYR A 1 689 ? 99.394 88.586 159.190 1.00 146.82 689 TYR A O 1
ATOM 1629 N N . PHE A 1 690 ? 100.604 86.710 158.972 1.00 156.88 690 PHE A N 1
ATOM 1630 C CA . PHE A 1 690 ? 101.718 87.412 158.352 1.00 156.88 690 PHE A CA 1
ATOM 1631 C C . PHE A 1 690 ? 101.368 87.991 156.983 1.00 156.88 690 PHE A C 1
ATOM 1632 O O . PHE A 1 690 ? 101.694 89.140 156.684 1.00 156.88 690 PHE A O 1
ATOM 1633 N N . THR A 1 691 ? 100.689 87.196 156.159 1.00 156.86 691 THR A N 1
ATOM 1634 C CA . THR A 1 691 ? 100.318 87.643 154.822 1.00 156.86 691 THR A CA 1
ATOM 1635 C C . THR A 1 691 ? 99.350 88.812 154.864 1.00 156.86 691 THR A C 1
ATOM 1636 O O . THR A 1 691 ? 99.509 89.781 154.132 1.00 156.86 691 THR A O 1
ATOM 1637 N N . ASP A 1 692 ? 98.336 88.703 155.717 1.00 150.77 692 ASP A N 1
ATOM 1638 C CA . ASP A 1 692 ? 97.352 89.765 155.897 1.00 150.77 692 ASP A CA 1
ATOM 1639 C C . ASP A 1 692 ? 98.016 90.972 156.541 1.00 150.77 692 ASP A C 1
ATOM 1640 O O . ASP A 1 692 ? 97.738 92.123 156.208 1.00 150.77 692 ASP A O 1
ATOM 1641 N N . MET A 1 693 ? 98.892 90.669 157.489 1.00 156.52 693 MET A N 1
ATOM 1642 C CA . MET A 1 693 ? 99.624 91.658 158.259 1.00 156.52 693 MET A CA 1
ATOM 1643 C C . MET A 1 693 ? 100.583 92.560 157.497 1.00 156.52 693 MET A C 1
ATOM 1644 O O . MET A 1 693 ? 100.691 93.731 157.818 1.00 156.52 693 MET A O 1
ATOM 1645 N N . MET A 1 694 ? 101.276 92.029 156.495 1.00 156.22 694 MET A N 1
ATOM 1646 C CA . MET A 1 694 ? 102.283 92.822 155.791 1.00 156.22 694 MET A CA 1
ATOM 1647 C C . MET A 1 694 ? 101.867 94.101 155.059 1.00 156.22 694 MET A C 1
ATOM 1648 O O . MET A 1 694 ? 102.545 95.121 155.185 1.00 156.22 694 MET A O 1
ATOM 1649 N N . PRO A 1 695 ? 100.765 94.068 154.298 1.00 165.09 695 PRO A N 1
ATOM 1650 C CA . PRO A 1 695 ? 100.403 95.323 153.631 1.00 165.09 695 PRO A CA 1
ATOM 1651 C C . PRO A 1 695 ? 100.056 96.381 154.666 1.00 165.09 695 PRO A C 1
ATOM 1652 O O . PRO A 1 695 ? 100.496 97.526 154.572 1.00 165.09 695 PRO A O 1
ATOM 1656 N N . LEU A 1 696 ? 99.281 95.973 155.666 1.00 153.31 696 LEU A N 1
ATOM 1657 C CA . LEU A 1 696 ? 98.883 96.852 156.757 1.00 153.31 696 LEU A CA 1
ATOM 1658 C C . LEU A 1 696 ? 100.105 97.246 157.571 1.00 153.31 696 LEU A C 1
ATOM 1659 O O . LEU A 1 696 ? 100.255 98.394 157.991 1.00 153.31 696 LEU A O 1
ATOM 1660 N N . LEU A 1 697 ? 100.987 96.274 157.773 1.00 129.07 697 LEU A N 1
ATOM 1661 C CA . LEU A 1 697 ? 102.192 96.483 158.545 1.00 129.07 697 LEU A CA 1
ATOM 1662 C C . LEU A 1 697 ? 102.987 97.548 157.834 1.00 129.07 697 LEU A C 1
ATOM 1663 O O . LEU A 1 697 ? 103.519 98.454 158.476 1.00 129.07 697 LEU A O 1
ATOM 1664 N N . HIS A 1 698 ? 103.066 97.478 156.508 1.00 119.43 698 HIS A N 1
ATOM 1665 C CA . HIS A 1 698 ? 103.796 98.554 155.866 1.00 119.43 698 HIS A CA 1
ATOM 1666 C C . HIS A 1 698 ? 103.058 99.848 156.110 1.00 119.43 698 HIS A C 1
ATOM 1667 O O . HIS A 1 698 ? 103.664 100.888 156.395 1.00 119.43 698 HIS A O 1
ATOM 1668 N N . ASN A 1 699 ? 101.733 99.783 156.041 1.00 107.09 699 ASN A N 1
ATOM 1669 C CA . ASN A 1 699 ? 100.934 100.933 156.404 1.00 107.09 699 ASN A CA 1
ATOM 1670 C C . ASN A 1 699 ? 101.116 101.269 157.872 1.00 107.09 699 ASN A C 1
ATOM 1671 O O . ASN A 1 699 ? 101.135 102.439 158.235 1.00 107.09 699 ASN A O 1
ATOM 1672 N N . TYR A 1 700 ? 101.183 100.264 158.742 1.00 105.80 700 TYR A N 1
ATOM 1673 C CA . TYR A 1 700 ? 101.350 100.554 160.159 1.00 105.80 700 TYR A CA 1
ATOM 1674 C C . TYR A 1 700 ? 102.638 101.322 160.405 1.00 105.80 700 TYR A C 1
ATOM 1675 O O . TYR A 1 700 ? 102.693 102.202 161.267 1.00 105.80 700 TYR A O 1
ATOM 1676 N N . VAL A 1 701 ? 103.691 100.980 159.664 1.00 122.54 701 VAL A N 1
ATOM 1677 C CA . VAL A 1 701 ? 104.928 101.747 159.695 1.00 122.54 701 VAL A CA 1
ATOM 1678 C C . VAL A 1 701 ? 104.714 103.143 159.140 1.00 122.54 701 VAL A C 1
ATOM 1679 O O . VAL A 1 701 ? 105.173 104.141 159.717 1.00 122.54 701 VAL A O 1
ATOM 1680 N N . THR A 1 702 ? 103.974 103.246 158.040 1.00 159.24 702 THR A N 1
ATOM 1681 C CA . THR A 1 702 ? 103.708 104.568 157.500 1.00 159.24 702 THR A CA 1
ATOM 1682 C C . THR A 1 702 ? 102.967 105.391 158.533 1.00 159.24 702 THR A C 1
ATOM 1683 O O . THR A 1 702 ? 103.198 106.596 158.673 1.00 159.24 702 THR A O 1
ATOM 1684 N N . VAL A 1 703 ? 102.051 104.751 159.254 1.00 195.86 703 VAL A N 1
ATOM 1685 C CA . VAL A 1 703 ? 101.356 105.400 160.345 1.00 195.86 703 VAL A CA 1
ATOM 1686 C C . VAL A 1 703 ? 102.355 105.789 161.409 1.00 195.86 703 VAL A C 1
ATOM 1687 O O . VAL A 1 703 ? 102.221 106.841 162.045 1.00 195.86 703 VAL A O 1
ATOM 1688 N N . ASP A 1 704 ? 103.402 104.979 161.519 1.00 233.62 704 ASP A N 1
ATOM 1689 C CA . ASP A 1 704 ? 104.489 105.189 162.466 1.00 233.62 704 ASP A CA 1
ATOM 1690 C C . ASP A 1 704 ? 105.256 106.457 162.099 1.00 233.62 704 ASP A C 1
ATOM 1691 O O . ASP A 1 704 ? 105.977 107.022 162.922 1.00 233.62 704 ASP A O 1
ATOM 1692 N N . THR A 1 705 ? 105.087 106.899 160.856 1.00 253.83 705 THR A N 1
ATOM 1693 C CA . THR A 1 705 ? 105.777 108.080 160.345 1.00 253.83 705 THR A CA 1
ATOM 1694 C C . THR A 1 705 ? 105.454 109.339 161.146 1.00 253.83 705 THR A C 1
ATOM 1695 O O . THR A 1 705 ? 106.331 110.171 161.376 1.00 253.83 705 THR A O 1
ATOM 1696 N N . ASP A 1 706 ? 104.203 109.483 161.575 1.00 252.07 706 ASP A N 1
ATOM 1697 C CA . ASP A 1 706 ? 103.812 110.646 162.366 1.00 252.07 706 ASP A CA 1
ATOM 1698 C C . ASP A 1 706 ? 104.601 110.681 163.678 1.00 252.07 706 ASP A C 1
ATOM 1699 O O . ASP A 1 706 ? 105.055 111.741 164.106 1.00 252.07 706 ASP A O 1
ATOM 1700 N N . THR A 1 707 ? 104.767 109.519 164.309 1.00 282.41 707 THR A N 1
ATOM 1701 C CA . THR A 1 707 ? 105.531 109.411 165.549 1.00 282.41 707 THR A CA 1
ATOM 1702 C C . THR A 1 707 ? 106.991 109.785 165.298 1.00 282.41 707 THR A C 1
ATOM 1703 O O . THR A 1 707 ? 107.624 110.452 166.116 1.00 282.41 707 THR A O 1
ATOM 1704 N N . LEU A 1 708 ? 107.517 109.340 164.161 1.00 291.61 708 LEU A N 1
ATOM 1705 C CA . LEU A 1 708 ? 108.888 109.637 163.771 1.00 291.61 708 LEU A CA 1
ATOM 1706 C C . LEU A 1 708 ? 109.988 109.140 164.702 1.00 291.61 708 LEU A C 1
ATOM 1707 O O . LEU A 1 708 ? 110.073 107.952 165.013 1.00 291.61 708 LEU A O 1
ATOM 1708 N N . LEU A 1 709 ? 110.821 110.074 165.146 1.00 308.62 709 LEU A N 1
ATOM 1709 C CA . LEU A 1 709 ? 111.953 109.781 166.015 1.00 308.62 709 LEU A CA 1
ATOM 1710 C C . LEU A 1 709 ? 111.515 109.459 167.437 1.00 308.62 709 LEU A C 1
ATOM 1711 O O . LEU A 1 709 ? 110.435 109.858 167.875 1.00 308.62 709 LEU A O 1
ATOM 1712 N N . SER A 1 710 ? 112.364 108.722 168.150 1.00 339.24 710 SER A N 1
ATOM 1713 C CA . SER A 1 710 ? 112.072 108.322 169.521 1.00 339.24 710 SER A CA 1
ATOM 1714 C C . SER A 1 710 ? 111.109 107.141 169.569 1.00 339.24 710 SER A C 1
ATOM 1715 O O . SER A 1 710 ? 110.475 106.889 170.594 1.00 339.24 710 SER A O 1
ATOM 1716 N N . ASP A 1 711 ? 110.999 106.420 168.453 1.00 337.56 711 ASP A N 1
ATOM 1717 C CA . ASP A 1 711 ? 110.095 105.276 168.355 1.00 337.56 711 ASP A CA 1
ATOM 1718 C C . ASP A 1 711 ? 108.647 105.684 168.611 1.00 337.56 711 ASP A C 1
ATOM 1719 O O . ASP A 1 711 ? 107.901 104.979 169.292 1.00 337.56 711 ASP A O 1
ATOM 1720 N N . THR A 1 712 ? 108.262 106.830 168.057 1.00 329.48 712 THR A N 1
ATOM 1721 C CA . THR A 1 712 ? 106.922 107.361 168.231 1.00 329.48 712 THR A CA 1
ATOM 1722 C C . THR A 1 712 ? 106.642 107.644 169.701 1.00 329.48 712 THR A C 1
ATOM 1723 O O . THR A 1 712 ? 105.512 107.488 170.163 1.00 329.48 712 THR A O 1
ATOM 1724 N N . LYS A 1 713 ? 107.670 108.053 170.441 1.00 307.25 713 LYS A N 1
ATOM 1725 C CA . LYS A 1 713 ? 107.474 108.364 171.855 1.00 307.25 713 LYS A CA 1
ATOM 1726 C C . LYS A 1 713 ? 107.363 107.061 172.650 1.00 307.25 713 LYS A C 1
ATOM 1727 O O . LYS A 1 713 ? 106.459 106.870 173.466 1.00 307.25 713 LYS A O 1
ATOM 1728 N N . TYR A 1 714 ? 108.286 106.144 172.354 1.00 294.80 714 TYR A N 1
ATOM 1729 C CA . TYR A 1 714 ? 108.485 104.801 172.904 1.00 294.80 714 TYR A CA 1
ATOM 1730 C C . TYR A 1 714 ? 107.550 103.775 172.280 1.00 294.80 714 TYR A C 1
ATOM 1731 O O . TYR A 1 714 ? 107.670 102.591 172.610 1.00 294.80 714 TYR A O 1
ATOM 1732 N N . LEU A 1 715 ? 106.617 104.171 171.411 1.00 336.37 715 LEU A N 1
ATOM 1733 C CA . LEU A 1 715 ? 105.784 103.164 170.765 1.00 336.37 715 LEU A CA 1
ATOM 1734 C C . LEU A 1 715 ? 106.572 102.254 169.829 1.00 336.37 715 LEU A C 1
ATOM 1735 O O . LEU A 1 715 ? 106.340 101.043 169.820 1.00 336.37 715 LEU A O 1
ATOM 1736 N N . GLU A 1 716 ? 107.467 102.811 168.999 1.00 376.26 716 GLU A N 1
ATOM 1737 C CA . GLU A 1 716 ? 108.358 101.995 168.163 1.00 376.26 716 GLU A CA 1
ATOM 1738 C C . GLU A 1 716 ? 108.870 100.799 168.947 1.00 376.26 716 GLU A C 1
ATOM 1739 O O . GLU A 1 716 ? 108.965 99.688 168.418 1.00 376.26 716 GLU A O 1
ATOM 1740 N N . MET A 1 717 ? 109.228 101.042 170.212 1.00 389.64 717 MET A N 1
ATOM 1741 C CA . MET A 1 717 ? 109.732 99.967 171.054 1.00 389.64 717 MET A CA 1
ATOM 1742 C C . MET A 1 717 ? 108.660 98.902 171.214 1.00 389.64 717 MET A C 1
ATOM 1743 O O . MET A 1 717 ? 108.939 97.696 171.111 1.00 389.64 717 MET A O 1
ATOM 1744 N N . ILE A 1 718 ? 107.414 99.334 171.416 1.00 412.80 718 ILE A N 1
ATOM 1745 C CA . ILE A 1 718 ? 106.312 98.392 171.565 1.00 412.80 718 ILE A CA 1
ATOM 1746 C C . ILE A 1 718 ? 106.175 97.581 170.284 1.00 412.80 718 ILE A C 1
ATOM 1747 O O . ILE A 1 718 ? 105.940 96.366 170.316 1.00 412.80 718 ILE A O 1
ATOM 1748 N N . TYR A 1 719 ? 106.308 98.250 169.136 1.00 389.94 719 TYR A N 1
ATOM 1749 C CA . TYR A 1 719 ? 106.196 97.572 167.851 1.00 389.94 719 TYR A CA 1
ATOM 1750 C C . TYR A 1 719 ? 107.284 96.517 167.708 1.00 389.94 719 TYR A C 1
ATOM 1751 O O . TYR A 1 719 ? 107.029 95.424 167.197 1.00 389.94 719 TYR A O 1
ATOM 1752 N N . SER A 1 720 ? 108.515 96.840 168.113 1.00 340.69 720 SER A N 1
ATOM 1753 C CA . SER A 1 720 ? 109.589 95.861 168.001 1.00 340.69 720 SER A CA 1
ATOM 1754 C C . SER A 1 720 ? 109.283 94.649 168.868 1.00 340.69 720 SER A C 1
ATOM 1755 O O . SER A 1 720 ? 109.522 93.509 168.459 1.00 340.69 720 SER A O 1
ATOM 1756 N N . MET A 1 721 ? 108.787 94.879 170.090 1.00 290.66 721 MET A N 1
ATOM 1757 C CA . MET A 1 721 ? 108.467 93.751 170.962 1.00 290.66 721 MET A CA 1
ATOM 1758 C C . MET A 1 721 ? 107.359 92.900 170.353 1.00 290.66 721 MET A C 1
ATOM 1759 O O . MET A 1 721 ? 107.431 91.665 170.367 1.00 290.66 721 MET A O 1
ATOM 1760 N N . CYS A 1 722 ? 106.328 93.550 169.804 1.00 266.42 722 CYS A N 1
ATOM 1761 C CA . CYS A 1 722 ? 105.222 92.823 169.192 1.00 266.42 722 CYS A CA 1
ATOM 1762 C C . CYS A 1 722 ? 105.735 92.021 168.012 1.00 266.42 722 CYS A C 1
ATOM 1763 O O . CYS A 1 722 ? 105.328 90.874 167.797 1.00 266.42 722 CYS A O 1
ATOM 1764 N N . LYS A 1 723 ? 106.622 92.632 167.226 1.00 268.96 723 LYS A N 1
ATOM 1765 C CA . LYS A 1 723 ? 107.193 91.966 166.068 1.00 268.96 723 LYS A CA 1
ATOM 1766 C C . LYS A 1 723 ? 107.968 90.750 166.528 1.00 268.96 723 LYS A C 1
ATOM 1767 O O . LYS A 1 723 ? 107.801 89.658 165.980 1.00 268.96 723 LYS A O 1
ATOM 1768 N N . LYS A 1 724 ? 108.722 90.900 167.618 1.00 271.01 724 LYS A N 1
ATOM 1769 C CA . LYS A 1 724 ? 109.506 89.797 168.153 1.00 271.01 724 LYS A CA 1
ATOM 1770 C C . LYS A 1 724 ? 108.563 88.679 168.544 1.00 271.01 724 LYS A C 1
ATOM 1771 O O . LYS A 1 724 ? 108.847 87.496 168.319 1.00 271.01 724 LYS A O 1
ATOM 1772 N N . ILE A 1 725 ? 107.425 89.047 169.128 1.00 256.66 725 ILE A N 1
ATOM 1773 C CA . ILE A 1 725 ? 106.430 88.063 169.518 1.00 256.66 725 ILE A CA 1
ATOM 1774 C C . ILE A 1 725 ? 105.925 87.351 168.272 1.00 256.66 725 ILE A C 1
ATOM 1775 O O . ILE A 1 725 ? 105.691 86.138 168.283 1.00 256.66 725 ILE A O 1
ATOM 1776 N N . LEU A 1 726 ? 105.754 88.091 167.179 1.00 242.47 726 LEU A N 1
ATOM 1777 C CA . LEU A 1 726 ? 105.224 87.543 165.940 1.00 242.47 726 LEU A CA 1
ATOM 1778 C C . LEU A 1 726 ? 106.303 87.265 164.890 1.00 242.47 726 LEU A C 1
ATOM 1779 O O . LEU A 1 726 ? 105.965 86.928 163.752 1.00 242.47 726 LEU A O 1
ATOM 1780 N N . THR A 1 727 ? 107.584 87.404 165.234 1.00 219.84 727 THR A N 1
ATOM 1781 C CA . THR A 1 727 ? 108.678 87.199 164.287 1.00 219.84 727 THR A CA 1
ATOM 1782 C C . THR A 1 727 ? 109.213 85.779 164.409 1.00 219.84 727 THR A C 1
ATOM 1783 O O . THR A 1 727 ? 109.500 85.315 165.516 1.00 219.84 727 THR A O 1
ATOM 1784 N N . GLY A 1 728 ? 109.355 85.099 163.277 1.00 234.33 728 GLY A N 1
ATOM 1785 C CA . GLY A 1 728 ? 109.849 83.739 163.303 1.00 234.33 728 GLY A CA 1
ATOM 1786 C C . GLY A 1 728 ? 109.712 83.068 161.951 1.00 234.33 728 GLY A C 1
ATOM 1787 O O . GLY A 1 728 ? 109.455 83.712 160.931 1.00 234.33 728 GLY A O 1
ATOM 1788 N N . VAL A 1 729 ? 109.896 81.744 161.977 1.00 274.53 729 VAL A N 1
ATOM 1789 C CA . VAL A 1 729 ? 109.784 80.902 160.786 1.00 274.53 729 VAL A CA 1
ATOM 1790 C C . VAL A 1 729 ? 108.363 80.918 160.237 1.00 274.53 729 VAL A C 1
ATOM 1791 O O . VAL A 1 729 ? 108.151 80.740 159.030 1.00 274.53 729 VAL A O 1
ATOM 1792 N N . ALA A 1 730 ? 107.371 81.135 161.106 1.00 277.64 730 ALA A N 1
ATOM 1793 C CA . ALA A 1 730 ? 105.976 81.144 160.678 1.00 277.64 730 ALA A CA 1
ATOM 1794 C C . ALA A 1 730 ? 105.757 82.187 159.596 1.00 277.64 730 ALA A C 1
ATOM 1795 O O . ALA A 1 730 ? 104.926 82.001 158.699 1.00 277.64 730 ALA A O 1
ATOM 1796 N N . GLY A 1 731 ? 106.561 83.238 159.733 1.00 239.05 731 GLY A N 1
ATOM 1797 C CA . GLY A 1 731 ? 106.564 84.434 158.922 1.00 239.05 731 GLY A CA 1
ATOM 1798 C C . GLY A 1 731 ? 106.835 84.211 157.462 1.00 239.05 731 GLY A C 1
ATOM 1799 O O . GLY A 1 731 ? 106.328 84.979 156.639 1.00 239.05 731 GLY A O 1
ATOM 1800 N N . GLU A 1 732 ? 107.678 83.232 157.136 1.00 214.14 732 GLU A N 1
ATOM 1801 C CA . GLU A 1 732 ? 107.945 82.973 155.734 1.00 214.14 732 GLU A CA 1
ATOM 1802 C C . GLU A 1 732 ? 106.586 82.572 155.186 1.00 214.14 732 GLU A C 1
ATOM 1803 O O . GLU A 1 732 ? 105.947 81.629 155.652 1.00 214.14 732 GLU A O 1
ATOM 1804 N N . ASP A 1 733 ? 106.174 83.319 154.176 1.00 184.53 733 ASP A N 1
ATOM 1805 C CA . ASP A 1 733 ? 104.886 83.162 153.522 1.00 184.53 733 ASP A CA 1
ATOM 1806 C C . ASP A 1 733 ? 105.024 83.746 152.127 1.00 184.53 733 ASP A C 1
ATOM 1807 O O . ASP A 1 733 ? 105.959 84.504 151.841 1.00 184.53 733 ASP A O 1
ATOM 1808 N N . ALA A 1 734 ? 104.094 83.425 151.244 1.00 139.40 734 ALA A N 1
ATOM 1809 C CA . ALA A 1 734 ? 104.264 83.936 149.886 1.00 139.40 734 ALA A CA 1
ATOM 1810 C C . ALA A 1 734 ? 104.444 85.442 150.040 1.00 139.40 734 ALA A C 1
ATOM 1811 O O . ALA A 1 734 ? 103.657 86.116 150.705 1.00 139.40 734 ALA A O 1
ATOM 1812 N N . GLU A 1 735 ? 105.498 85.959 149.412 1.00 158.46 735 GLU A N 1
ATOM 1813 C CA . GLU A 1 735 ? 105.857 87.367 149.535 1.00 158.46 735 GLU A CA 1
ATOM 1814 C C . GLU A 1 735 ? 106.689 87.628 150.807 1.00 158.46 735 GLU A C 1
ATOM 1815 O O . GLU A 1 735 ? 106.946 88.781 151.154 1.00 158.46 735 GLU A O 1
ATOM 1816 N N . CYS A 1 736 ? 107.104 86.563 151.497 1.00 167.28 736 CYS A N 1
ATOM 1817 C CA . CYS A 1 736 ? 107.885 86.685 152.724 1.00 167.28 736 CYS A CA 1
ATOM 1818 C C . CYS A 1 736 ? 109.211 87.357 152.432 1.00 167.28 736 CYS A C 1
ATOM 1819 O O . CYS A 1 736 ? 109.645 88.233 153.179 1.00 167.28 736 CYS A O 1
ATOM 1820 N N . HIS A 1 737 ? 109.861 86.958 151.344 1.00 137.44 737 HIS A N 1
ATOM 1821 C CA . HIS A 1 737 ? 111.098 87.627 150.984 1.00 137.44 737 HIS A CA 1
ATOM 1822 C C . HIS A 1 737 ? 110.895 89.119 151.153 1.00 137.44 737 HIS A C 1
ATOM 1823 O O . HIS A 1 737 ? 111.559 89.785 151.966 1.00 137.44 737 HIS A O 1
ATOM 1824 N N . ALA A 1 738 ? 109.874 89.623 150.470 1.00 178.12 738 ALA A N 1
ATOM 1825 C CA . ALA A 1 738 ? 109.477 91.009 150.610 1.00 178.12 738 ALA A CA 1
ATOM 1826 C C . ALA A 1 738 ? 109.147 91.326 152.058 1.00 178.12 738 ALA A C 1
ATOM 1827 O O . ALA A 1 738 ? 109.638 92.309 152.610 1.00 178.12 738 ALA A O 1
ATOM 1828 N N . ALA A 1 739 ? 108.293 90.509 152.680 1.00 202.60 739 ALA A N 1
ATOM 1829 C CA . ALA A 1 739 ? 107.893 90.745 154.066 1.00 202.60 739 ALA A CA 1
ATOM 1830 C C . ALA A 1 739 ? 109.075 90.936 155.019 1.00 202.60 739 ALA A C 1
ATOM 1831 O O . ALA A 1 739 ? 109.132 91.929 155.752 1.00 202.60 739 ALA A O 1
ATOM 1832 N N . LYS A 1 740 ? 110.023 89.995 155.039 1.00 194.08 740 LYS A N 1
ATOM 1833 C CA . LYS A 1 740 ? 111.159 90.143 155.944 1.00 194.08 740 LYS A CA 1
ATOM 1834 C C . LYS A 1 740 ? 111.951 91.394 155.612 1.00 194.08 740 LYS A C 1
ATOM 1835 O O . LYS A 1 740 ? 112.344 92.156 156.511 1.00 194.08 740 LYS A O 1
ATOM 1836 N N . LEU A 1 741 ? 112.154 91.637 154.314 1.00 189.64 741 LEU A N 1
ATOM 1837 C CA . LEU A 1 741 ? 112.855 92.840 153.894 1.00 189.64 741 LEU A CA 1
ATOM 1838 C C . LEU A 1 741 ? 112.176 94.058 154.487 1.00 189.64 741 LEU A C 1
ATOM 1839 O O . LEU A 1 741 ? 112.819 94.935 155.062 1.00 189.64 741 LEU A O 1
ATOM 1840 N N . LEU A 1 742 ? 110.860 94.122 154.317 1.00 192.23 742 LEU A N 1
ATOM 1841 C CA . LEU A 1 742 ? 110.038 95.183 154.868 1.00 192.23 742 LEU A CA 1
ATOM 1842 C C . LEU A 1 742 ? 110.242 95.330 156.362 1.00 192.23 742 LEU A C 1
ATOM 1843 O O . LEU A 1 742 ? 110.445 96.435 156.850 1.00 192.23 742 LEU A O 1
ATOM 1844 N N . GLU A 1 743 ? 110.118 94.241 157.119 1.00 159.46 743 GLU A N 1
ATOM 1845 C CA . GLU A 1 743 ? 110.282 94.355 158.562 1.00 159.46 743 GLU A CA 1
ATOM 1846 C C . GLU A 1 743 ? 111.612 95.009 158.905 1.00 159.46 743 GLU A C 1
ATOM 1847 O O . GLU A 1 743 ? 111.665 95.999 159.652 1.00 159.46 743 GLU A O 1
ATOM 1848 N N . VAL A 1 744 ? 112.702 94.487 158.336 1.00 169.79 744 VAL A N 1
ATOM 1849 C CA . VAL A 1 744 ? 114.003 95.089 158.604 1.00 169.79 744 VAL A CA 1
ATOM 1850 C C . VAL A 1 744 ? 114.021 96.549 158.170 1.00 169.79 744 VAL A C 1
ATOM 1851 O O . VAL A 1 744 ? 114.485 97.433 158.903 1.00 169.79 744 VAL A O 1
ATOM 1852 N N . VAL A 1 745 ? 113.495 96.820 156.974 1.00 216.76 745 VAL A N 1
ATOM 1853 C CA . VAL A 1 745 ? 113.439 98.177 156.440 1.00 216.76 745 VAL A CA 1
ATOM 1854 C C . VAL A 1 745 ? 112.747 99.094 157.431 1.00 216.76 745 VAL A C 1
ATOM 1855 O O . VAL A 1 745 ? 113.222 100.191 157.735 1.00 216.76 745 VAL A O 1
ATOM 1856 N N . ILE A 1 746 ? 111.584 98.654 157.914 1.00 248.25 746 ILE A N 1
ATOM 1857 C CA . ILE A 1 746 ? 110.807 99.380 158.912 1.00 248.25 746 ILE A CA 1
ATOM 1858 C C . ILE A 1 746 ? 111.702 99.771 160.069 1.00 248.25 746 ILE A C 1
ATOM 1859 O O . ILE A 1 746 ? 111.774 100.945 160.466 1.00 248.25 746 ILE A O 1
ATOM 1860 N N . LEU A 1 747 ? 112.392 98.780 160.634 1.00 234.90 747 LEU A N 1
ATOM 1861 C CA . LEU A 1 747 ? 113.320 99.084 161.710 1.00 234.90 747 LEU A CA 1
ATOM 1862 C C . LEU A 1 747 ? 114.255 100.213 161.296 1.00 234.90 747 LEU A C 1
ATOM 1863 O O . LEU A 1 747 ? 114.426 101.189 162.031 1.00 234.90 747 LEU A O 1
ATOM 1864 N N . GLN A 1 748 ? 114.871 100.095 160.113 1.00 240.72 748 GLN A N 1
ATOM 1865 C CA . GLN A 1 748 ? 115.815 101.122 159.673 1.00 240.72 748 GLN A CA 1
ATOM 1866 C C . GLN A 1 748 ? 115.168 102.500 159.596 1.00 240.72 748 GLN A C 1
ATOM 1867 O O . GLN A 1 748 ? 115.779 103.503 159.985 1.00 240.72 748 GLN A O 1
ATOM 1868 N N . CYS A 1 749 ? 113.942 102.575 159.076 1.00 219.84 749 CYS A N 1
ATOM 1869 C CA . CYS A 1 749 ? 113.244 103.851 159.030 1.00 219.84 749 CYS A CA 1
ATOM 1870 C C . CYS A 1 749 ? 113.123 104.441 160.424 1.00 219.84 749 CYS A C 1
ATOM 1871 O O . CYS A 1 749 ? 113.433 105.616 160.637 1.00 219.84 749 CYS A O 1
ATOM 1872 N N . LYS A 1 750 ? 112.625 103.649 161.383 1.00 193.57 750 LYS A N 1
ATOM 1873 C CA . LYS A 1 750 ? 112.553 104.135 162.758 1.00 193.57 750 LYS A CA 1
ATOM 1874 C C . LYS A 1 750 ? 113.917 104.656 163.163 1.00 193.57 750 LYS A C 1
ATOM 1875 O O . LYS A 1 750 ? 114.064 105.762 163.694 1.00 193.57 750 LYS A O 1
ATOM 1876 N N . GLY A 1 751 ? 114.937 103.858 162.881 1.00 206.41 751 GLY A N 1
ATOM 1877 C CA . GLY A 1 751 ? 116.270 104.251 163.264 1.00 206.41 751 GLY A CA 1
ATOM 1878 C C . GLY A 1 751 ? 116.885 105.204 162.271 1.00 206.41 751 GLY A C 1
ATOM 1879 O O . GLY A 1 751 ? 117.926 104.922 161.681 1.00 206.41 751 GLY A O 1
ATOM 1880 N N . ARG A 1 752 ? 116.230 106.352 162.087 1.00 221.26 752 ARG A N 1
ATOM 1881 C CA . ARG A 1 752 ? 116.763 107.400 161.222 1.00 221.26 752 ARG A CA 1
ATOM 1882 C C . ARG A 1 752 ? 118.028 107.908 161.910 1.00 221.26 752 ARG A C 1
ATOM 1883 O O . ARG A 1 752 ? 119.068 108.096 161.281 1.00 221.26 752 ARG A O 1
ATOM 1884 N N . GLY A 1 753 ? 117.914 108.116 163.221 1.00 241.59 753 GLY A N 1
ATOM 1885 C CA . GLY A 1 753 ? 119.023 108.522 164.054 1.00 241.59 753 GLY A CA 1
ATOM 1886 C C . GLY A 1 753 ? 118.980 107.654 165.297 1.00 241.59 753 GLY A C 1
ATOM 1887 O O . GLY A 1 753 ? 118.800 108.150 166.408 1.00 241.59 753 GLY A O 1
ATOM 1888 N N . ILE A 1 754 ? 119.143 106.348 165.107 1.00 255.51 754 ILE A N 1
ATOM 1889 C CA . ILE A 1 754 ? 119.143 105.405 166.220 1.00 255.51 754 ILE A CA 1
ATOM 1890 C C . ILE A 1 754 ? 120.341 104.490 166.030 1.00 255.51 754 ILE A C 1
ATOM 1891 O O . ILE A 1 754 ? 120.203 103.290 165.795 1.00 255.51 754 ILE A O 1
ATOM 1892 N N . ASP A 1 755 ? 121.521 105.084 166.141 1.00 279.42 755 ASP A N 1
ATOM 1893 C CA . ASP A 1 755 ? 122.778 104.379 165.973 1.00 279.42 755 ASP A CA 1
ATOM 1894 C C . ASP A 1 755 ? 123.082 103.299 167.001 1.00 279.42 755 ASP A C 1
ATOM 1895 O O . ASP A 1 755 ? 123.620 102.247 166.660 1.00 279.42 755 ASP A O 1
ATOM 1896 N N . GLN A 1 756 ? 122.740 103.555 168.260 1.00 291.16 756 GLN A N 1
ATOM 1897 C CA . GLN A 1 756 ? 123.091 102.610 169.315 1.00 291.16 756 GLN A CA 1
ATOM 1898 C C . GLN A 1 756 ? 122.414 101.250 169.166 1.00 291.16 756 GLN A C 1
ATOM 1899 O O . GLN A 1 756 ? 123.075 100.220 169.332 1.00 291.16 756 GLN A O 1
ATOM 1900 N N . VAL A 1 757 ? 121.107 101.190 168.902 1.00 313.23 757 VAL A N 1
ATOM 1901 C CA . VAL A 1 757 ? 120.567 99.830 168.866 1.00 313.23 757 VAL A CA 1
ATOM 1902 C C . VAL A 1 757 ? 120.927 99.154 167.550 1.00 313.23 757 VAL A C 1
ATOM 1903 O O . VAL A 1 757 ? 120.924 97.920 167.477 1.00 313.23 757 VAL A O 1
ATOM 1904 N N . ILE A 1 758 ? 121.378 99.944 166.579 1.00 326.53 758 ILE A N 1
ATOM 1905 C CA . ILE A 1 758 ? 121.640 99.450 165.229 1.00 326.53 758 ILE A CA 1
ATOM 1906 C C . ILE A 1 758 ? 122.638 98.308 165.121 1.00 326.53 758 ILE A C 1
ATOM 1907 O O . ILE A 1 758 ? 122.433 97.391 164.326 1.00 326.53 758 ILE A O 1
ATOM 1908 N N . PRO A 1 759 ? 123.725 98.347 165.905 1.00 332.46 759 PRO A N 1
ATOM 1909 C CA . PRO A 1 759 ? 124.638 97.204 165.801 1.00 332.46 759 PRO A CA 1
ATOM 1910 C C . PRO A 1 759 ? 123.927 95.924 166.243 1.00 332.46 759 PRO A C 1
ATOM 1911 O O . PRO A 1 759 ? 124.058 94.887 165.594 1.00 332.46 759 PRO A O 1
ATOM 1915 N N . LEU A 1 760 ? 123.179 96.011 167.341 1.00 336.79 760 LEU A N 1
ATOM 1916 C CA . LEU A 1 760 ? 122.407 94.889 167.857 1.00 336.79 760 LEU A CA 1
ATOM 1917 C C . LEU A 1 760 ? 121.292 94.470 166.898 1.00 336.79 760 LEU A C 1
ATOM 1918 O O . LEU A 1 760 ? 121.034 93.281 166.717 1.00 336.79 760 LEU A O 1
ATOM 1919 N N . PHE A 1 761 ? 120.636 95.454 166.286 1.00 341.79 761 PHE A N 1
ATOM 1920 C CA . PHE A 1 761 ? 119.523 95.192 165.373 1.00 341.79 761 PHE A CA 1
ATOM 1921 C C . PHE A 1 761 ? 119.920 94.379 164.145 1.00 341.79 761 PHE A C 1
ATOM 1922 O O . PHE A 1 761 ? 119.193 93.479 163.727 1.00 341.79 761 PHE A O 1
ATOM 1923 N N . VAL A 1 762 ? 120.979 94.808 163.467 1.00 335.06 762 VAL A N 1
ATOM 1924 C CA . VAL A 1 762 ? 121.432 94.065 162.302 1.00 335.06 762 VAL A CA 1
ATOM 1925 C C . VAL A 1 762 ? 121.964 92.699 162.718 1.00 335.06 762 VAL A C 1
ATOM 1926 O O . VAL A 1 762 ? 121.633 91.680 162.112 1.00 335.06 762 VAL A O 1
ATOM 1927 N N . GLU A 1 763 ? 122.800 92.689 163.755 1.00 348.27 763 GLU A N 1
ATOM 1928 C CA . GLU A 1 763 ? 123.369 91.447 164.266 1.00 348.27 763 GLU A CA 1
ATOM 1929 C C . GLU A 1 763 ? 122.398 90.502 164.971 1.00 348.27 763 GLU A C 1
ATOM 1930 O O . GLU A 1 763 ? 122.394 89.297 164.716 1.00 348.27 763 GLU A O 1
ATOM 1931 N N . ALA A 1 764 ? 121.573 91.058 165.856 1.00 344.35 764 ALA A N 1
ATOM 1932 C CA . ALA A 1 764 ? 120.614 90.256 166.610 1.00 344.35 764 ALA A CA 1
ATOM 1933 C C . ALA A 1 764 ? 119.539 89.633 165.738 1.00 344.35 764 ALA A C 1
ATOM 1934 O O . ALA A 1 764 ? 119.203 88.457 165.8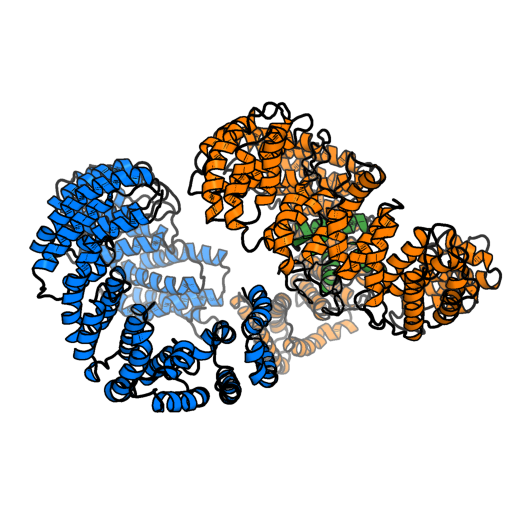83 1.00 344.35 764 ALA A O 1
ATOM 1935 N N . ALA A 1 765 ? 119.001 90.436 164.829 1.00 317.61 765 ALA A N 1
ATOM 1936 C CA . ALA A 1 765 ? 117.967 89.966 163.927 1.00 317.61 765 ALA A CA 1
ATOM 1937 C C . ALA A 1 765 ? 118.501 88.895 162.993 1.00 317.61 765 ALA A C 1
ATOM 1938 O O . ALA A 1 765 ? 117.850 87.884 162.764 1.00 317.61 765 ALA A O 1
ATOM 1939 N N . LEU A 1 766 ? 119.705 89.116 162.474 1.00 295.50 766 LEU A N 1
ATOM 1940 C CA . LEU A 1 766 ? 120.313 88.184 161.535 1.00 295.50 766 LEU A CA 1
ATOM 1941 C C . LEU A 1 766 ? 120.608 86.797 162.089 1.00 295.50 766 LEU A C 1
ATOM 1942 O O . LEU A 1 766 ? 120.341 85.795 161.426 1.00 295.50 766 LEU A O 1
ATOM 1943 N N . GLU A 1 767 ? 121.151 86.727 163.300 1.00 286.71 767 GLU A N 1
ATOM 1944 C CA . GLU A 1 767 ? 121.460 85.424 163.868 1.00 286.71 767 GLU A CA 1
ATOM 1945 C C . GLU A 1 767 ? 120.173 84.640 164.061 1.00 286.71 767 GLU A C 1
ATOM 1946 O O . GLU A 1 767 ? 120.089 83.465 163.708 1.00 286.71 767 GLU A O 1
ATOM 1947 N N . ARG A 1 768 ? 119.166 85.303 164.619 1.00 271.03 768 ARG A N 1
ATOM 1948 C CA . ARG A 1 768 ? 117.869 84.677 164.825 1.00 271.03 768 ARG A CA 1
ATOM 1949 C C . ARG A 1 768 ? 117.201 84.390 163.487 1.00 271.03 768 ARG A C 1
ATOM 1950 O O . ARG A 1 768 ? 116.616 83.328 163.276 1.00 271.03 768 ARG A O 1
ATOM 1951 N N . LEU A 1 769 ? 117.309 85.361 162.587 1.00 263.43 769 LEU A N 1
ATOM 1952 C CA . LEU A 1 769 ? 116.712 85.283 161.260 1.00 263.43 769 LEU A CA 1
ATOM 1953 C C . LEU A 1 769 ? 117.251 84.196 160.350 1.00 263.43 769 LEU A C 1
ATOM 1954 O O . LEU A 1 769 ? 116.489 83.560 159.626 1.00 263.43 769 LEU A O 1
ATOM 1955 N N . THR A 1 770 ? 118.561 83.978 160.370 1.00 247.30 770 THR A N 1
ATOM 1956 C CA . THR A 1 770 ? 119.109 82.973 159.480 1.00 247.30 770 THR A CA 1
ATOM 1957 C C . THR A 1 770 ? 118.535 81.599 159.794 1.00 247.30 770 THR A C 1
ATOM 1958 O O . THR A 1 770 ? 118.142 80.874 158.886 1.00 247.30 770 THR A O 1
ATOM 1959 N N . ARG A 1 771 ? 118.498 81.218 161.066 1.00 238.50 771 ARG A N 1
ATOM 1960 C CA . ARG A 1 771 ? 117.902 79.930 161.393 1.00 238.50 771 ARG A CA 1
ATOM 1961 C C . ARG A 1 771 ? 116.381 79.920 161.237 1.00 238.50 771 ARG A C 1
ATOM 1962 O O . ARG A 1 771 ? 115.811 79.028 160.609 1.00 238.50 771 ARG A O 1
ATOM 1963 N N . GLU A 1 772 ? 115.737 80.933 161.815 1.00 227.02 772 GLU A N 1
ATOM 1964 C CA . GLU A 1 772 ? 114.283 81.064 161.773 1.00 227.02 772 GLU A CA 1
ATOM 1965 C C . GLU A 1 772 ? 113.600 81.417 160.457 1.00 227.02 772 GLU A C 1
ATOM 1966 O O . GLU A 1 772 ? 112.608 80.798 160.076 1.00 227.02 772 GLU A O 1
ATOM 1967 N N . VAL A 1 773 ? 114.142 82.411 159.760 1.00 172.45 773 VAL A N 1
ATOM 1968 C CA . VAL A 1 773 ? 113.555 82.862 158.505 1.00 172.45 773 VAL A CA 1
ATOM 1969 C C . VAL A 1 773 ? 114.307 82.386 157.278 1.00 172.45 773 VAL A C 1
ATOM 1970 O O . VAL A 1 773 ? 113.888 82.643 156.150 1.00 172.45 773 VAL A O 1
ATOM 1971 N N . LYS A 1 774 ? 115.418 81.694 157.490 1.00 193.23 774 LYS A N 1
ATOM 1972 C CA . LYS A 1 774 ? 116.186 81.210 156.360 1.00 193.23 774 LYS A CA 1
ATOM 1973 C C . LYS A 1 774 ? 115.332 80.203 155.620 1.00 193.23 774 LYS A C 1
ATOM 1974 O O . LYS A 1 774 ? 114.712 79.332 156.229 1.00 193.23 774 LYS A O 1
ATOM 1975 N N . THR A 1 775 ? 115.299 80.333 154.302 1.00 276.66 775 THR A N 1
ATOM 1976 C CA . THR A 1 775 ? 114.527 79.428 153.472 1.00 276.66 775 THR A CA 1
ATOM 1977 C C . THR A 1 775 ? 115.138 79.358 152.084 1.00 276.66 775 THR A C 1
ATOM 1978 O O . THR A 1 775 ? 115.840 80.274 151.655 1.00 276.66 775 THR A O 1
ATOM 1979 N N . SER A 1 776 ? 114.868 78.266 151.384 1.00 294.38 776 SER A N 1
ATOM 1980 C CA . SER A 1 776 ? 115.373 78.099 150.028 1.00 294.38 776 SER A CA 1
ATOM 1981 C C . SER A 1 776 ? 114.616 79.050 149.113 1.00 294.38 776 SER A C 1
ATOM 1982 O O . SER A 1 776 ? 115.184 79.617 148.179 1.00 294.38 776 SER A O 1
ATOM 1983 N N . GLU A 1 777 ? 113.312 79.180 149.340 1.00 321.31 777 GLU A N 1
ATOM 1984 C CA . GLU A 1 777 ? 112.460 80.088 148.577 1.00 321.31 777 GLU A CA 1
ATOM 1985 C C . GLU A 1 777 ? 112.843 81.564 148.753 1.00 321.31 777 GLU A C 1
ATOM 1986 O O . GLU A 1 777 ? 112.795 82.331 147.785 1.00 321.31 777 GLU A O 1
ATOM 1987 N N . LEU A 1 778 ? 113.233 81.930 149.970 1.00 319.44 778 LEU A N 1
ATOM 1988 C CA . LEU A 1 778 ? 113.551 83.310 150.331 1.00 319.44 778 LEU A CA 1
ATOM 1989 C C . LEU A 1 778 ? 114.986 83.760 150.098 1.00 319.44 778 LEU A C 1
ATOM 1990 O O . LEU A 1 778 ? 115.346 84.885 150.443 1.00 319.44 778 LEU A O 1
ATOM 1991 N N . ARG A 1 779 ? 115.803 82.894 149.512 1.00 299.63 779 ARG A N 1
ATOM 1992 C CA . ARG A 1 779 ? 117.198 83.234 149.273 1.00 299.63 779 ARG A CA 1
ATOM 1993 C C . ARG A 1 779 ? 117.334 84.460 148.373 1.00 299.63 779 ARG A C 1
ATOM 1994 O O . ARG A 1 779 ? 118.184 85.316 148.617 1.00 299.63 779 ARG A O 1
ATOM 1995 N N . THR A 1 780 ? 116.503 84.559 147.338 1.00 243.02 780 THR A N 1
ATOM 1996 C CA . THR A 1 780 ? 116.576 85.714 146.452 1.00 243.02 780 THR A CA 1
ATOM 1997 C C . THR A 1 780 ? 116.255 86.978 147.246 1.00 243.02 780 THR A C 1
ATOM 1998 O O . THR A 1 780 ? 116.936 87.995 147.114 1.00 243.02 780 THR A O 1
ATOM 1999 N N . MET A 1 781 ? 115.217 86.907 148.074 1.00 237.68 781 MET A N 1
ATOM 2000 C CA . MET A 1 781 ? 114.838 88.031 148.923 1.00 237.68 781 MET A CA 1
ATOM 2001 C C . MET A 1 781 ? 115.940 88.285 149.946 1.00 237.68 781 MET A C 1
ATOM 2002 O O . MET A 1 781 ? 116.293 89.427 150.238 1.00 237.68 781 MET A O 1
ATOM 2003 N N . CYS A 1 782 ? 116.476 87.191 150.479 1.00 243.10 782 CYS A N 1
ATOM 2004 C CA . CYS A 1 782 ? 117.532 87.217 151.483 1.00 243.10 782 CYS A CA 1
ATOM 2005 C C . CYS A 1 782 ? 118.848 87.824 151.012 1.00 243.10 782 CYS A C 1
ATOM 2006 O O . CYS A 1 782 ? 119.499 88.557 151.757 1.00 243.10 782 CYS A O 1
ATOM 2007 N N . LEU A 1 783 ? 119.240 87.533 149.774 1.00 228.59 783 LEU A N 1
ATOM 2008 C CA . LEU A 1 783 ? 120.499 88.056 149.252 1.00 228.59 783 LEU A CA 1
ATOM 2009 C C . LEU A 1 783 ? 120.451 89.577 149.234 1.00 228.59 783 LEU A C 1
ATOM 2010 O O . LEU A 1 783 ? 121.408 90.240 149.633 1.00 228.59 783 LEU A O 1
ATOM 2011 N N . GLN A 1 784 ? 119.368 90.088 148.653 1.00 215.52 784 GLN A N 1
ATOM 2012 C CA . GLN A 1 784 ? 119.128 91.514 148.572 1.00 215.52 784 GLN A CA 1
ATOM 2013 C C . GLN A 1 784 ? 118.953 92.023 149.988 1.00 215.52 784 GLN A C 1
ATOM 2014 O O . GLN A 1 784 ? 119.439 93.091 150.333 1.00 215.52 784 GLN A O 1
ATOM 2015 N N . VAL A 1 785 ? 118.222 91.268 150.802 1.00 191.25 785 VAL A N 1
ATOM 2016 C CA . VAL A 1 785 ? 118.033 91.667 152.186 1.00 191.25 785 VAL A CA 1
ATOM 2017 C C . VAL A 1 785 ? 119.384 91.631 152.887 1.00 191.25 785 VAL A C 1
ATOM 2018 O O . VAL A 1 785 ? 119.742 92.554 153.620 1.00 191.25 785 VAL A O 1
ATOM 2019 N N . ALA A 1 786 ? 120.134 90.558 152.654 1.00 187.49 786 ALA A N 1
ATOM 2020 C CA . ALA A 1 786 ? 121.454 90.424 153.251 1.00 187.49 786 ALA A CA 1
ATOM 2021 C C . ALA A 1 786 ? 122.398 91.478 152.695 1.00 187.49 786 ALA A C 1
ATOM 2022 O O . ALA A 1 786 ? 123.140 92.119 153.439 1.00 187.49 786 ALA A O 1
ATOM 2023 N N . ILE A 1 787 ? 122.359 91.656 151.377 1.00 167.77 787 ILE A N 1
ATOM 2024 C CA . ILE A 1 787 ? 123.207 92.641 150.719 1.00 167.77 787 ILE A CA 1
ATOM 2025 C C . ILE A 1 787 ? 122.826 94.043 151.162 1.00 167.77 787 ILE A C 1
ATOM 2026 O O . ILE A 1 787 ? 123.683 94.879 151.420 1.00 167.77 787 ILE A O 1
ATOM 2027 N N . ALA A 1 788 ? 121.520 94.302 151.155 1.00 157.29 788 ALA A N 1
ATOM 2028 C CA . ALA A 1 788 ? 120.975 95.584 151.581 1.00 157.29 788 ALA A CA 1
ATOM 2029 C C . ALA A 1 788 ? 121.250 95.792 153.063 1.00 157.29 788 ALA A C 1
ATOM 2030 O O . ALA A 1 788 ? 121.627 96.884 153.486 1.00 157.29 788 ALA A O 1
ATOM 2031 N N . ALA A 1 789 ? 121.064 94.733 153.851 1.00 148.76 789 ALA A N 1
ATOM 2032 C CA . ALA A 1 789 ? 121.324 94.808 155.286 1.00 148.76 789 ALA A CA 1
ATOM 2033 C C . ALA A 1 789 ? 122.810 95.072 155.473 1.00 148.76 789 ALA A C 1
ATOM 2034 O O . ALA A 1 789 ? 123.207 95.910 156.277 1.00 148.76 789 ALA A O 1
ATOM 2035 N N . LEU A 1 790 ? 123.626 94.337 154.719 1.00 146.83 790 LEU A N 1
ATOM 2036 C CA . LEU A 1 790 ? 125.070 94.521 154.714 1.00 146.83 790 LEU A CA 1
ATOM 2037 C C . LEU A 1 790 ? 125.379 95.885 154.103 1.00 146.83 790 LEU A C 1
ATOM 2038 O O . LEU A 1 790 ? 126.245 96.621 154.578 1.00 146.83 790 LEU A O 1
ATOM 2039 N N . TYR A 1 791 ? 124.635 96.216 153.050 1.00 145.74 791 TYR A N 1
ATOM 2040 C CA . TYR A 1 791 ? 124.790 97.472 152.333 1.00 145.74 791 TYR A CA 1
ATOM 2041 C C . TYR A 1 791 ? 124.504 98.662 153.236 1.00 145.74 791 TYR A C 1
ATOM 2042 O O . TYR A 1 791 ? 125.154 99.694 153.122 1.00 145.74 791 TYR A O 1
ATOM 2043 N N . TYR A 1 792 ? 123.500 98.532 154.097 1.00 130.79 792 TYR A N 1
ATOM 2044 C CA . TYR A 1 792 ? 123.147 99.602 155.022 1.00 130.79 792 TYR A CA 1
ATOM 2045 C C . TYR A 1 792 ? 124.068 99.670 156.241 1.00 130.79 792 TYR A C 1
ATOM 2046 O O . TYR A 1 792 ? 124.373 98.653 156.862 1.00 130.79 792 TYR A O 1
ATOM 2047 N N . SER A 1 793 ? 124.516 100.876 156.572 1.00 126.42 793 SER A N 1
ATOM 2048 C CA . SER A 1 793 ? 125.374 101.094 157.731 1.00 126.42 793 SER A CA 1
ATOM 2049 C C . SER A 1 793 ? 126.649 100.261 157.724 1.00 126.42 793 SER A C 1
ATOM 2050 O O . SER A 1 793 ? 127.070 99.762 158.766 1.00 126.42 793 SER A O 1
ATOM 2051 N N . PRO A 1 794 ? 127.273 100.109 156.547 1.00 143.17 794 PRO A N 1
ATOM 2052 C CA . PRO A 1 794 ? 128.503 99.314 156.497 1.00 143.17 794 PRO A CA 1
ATOM 2053 C C . PRO A 1 794 ? 129.603 99.974 157.320 1.00 143.17 794 PRO A C 1
ATOM 2054 O O . PRO A 1 794 ? 130.297 99.297 158.076 1.00 143.17 794 PRO A O 1
ATOM 2058 N N . PRO A 1 795 ? 129.754 101.299 157.176 1.00 145.45 795 PRO A N 1
ATOM 2059 C CA . PRO A 1 795 ? 130.718 102.108 157.923 1.00 145.45 795 PRO A CA 1
ATOM 2060 C C . PRO A 1 795 ? 130.349 102.090 159.395 1.00 145.45 795 PRO A C 1
ATOM 2061 O O . PRO A 1 795 ? 131.213 102.000 160.266 1.00 145.45 795 PRO A O 1
ATOM 2065 N N . LEU A 1 796 ? 129.057 102.241 159.669 1.00 148.16 796 LEU A N 1
ATOM 2066 C CA . LEU A 1 796 ? 128.597 102.209 161.044 1.00 148.16 796 LEU A CA 1
ATOM 2067 C C . LEU A 1 796 ? 128.934 100.810 161.517 1.00 148.16 796 LEU A C 1
ATOM 2068 O O . LEU A 1 796 ? 129.437 100.615 162.616 1.00 148.16 796 LEU A O 1
ATOM 2069 N N . LEU A 1 797 ? 128.645 99.827 160.675 1.00 148.88 797 LEU A N 1
ATOM 2070 C CA . LEU A 1 797 ? 128.979 98.453 161.004 1.00 148.88 797 LEU A CA 1
ATOM 2071 C C . LEU A 1 797 ? 130.496 98.292 161.038 1.00 148.88 797 LEU A C 1
ATOM 2072 O O . LEU A 1 797 ? 131.050 97.655 161.933 1.00 148.88 797 LEU A O 1
ATOM 2073 N N . PHE A 1 798 ? 131.160 98.894 160.055 1.00 132.04 798 PHE A N 1
ATOM 2074 C CA . PHE A 1 798 ? 132.609 98.798 159.935 1.00 132.04 798 PHE A CA 1
ATOM 2075 C C . PHE A 1 798 ? 133.405 99.415 161.075 1.00 132.04 798 PHE A C 1
ATOM 2076 O O . PHE A 1 798 ? 134.368 98.819 161.554 1.00 132.04 798 PHE A O 1
ATOM 2077 N N . ASN A 1 799 ? 133.008 100.604 161.515 1.00 148.80 799 ASN A N 1
ATOM 2078 C CA . ASN A 1 799 ? 133.736 101.251 162.596 1.00 148.80 799 ASN A CA 1
ATOM 2079 C C . ASN A 1 799 ? 133.013 101.225 163.934 1.00 148.80 799 ASN A C 1
ATOM 2080 O O . ASN A 1 799 ? 133.569 100.776 164.931 1.00 148.80 799 ASN A O 1
ATOM 2081 N N . THR A 1 800 ? 131.773 101.703 163.957 1.00 161.54 800 THR A N 1
ATOM 2082 C CA . THR A 1 800 ? 131.004 101.713 165.197 1.00 161.54 800 THR A CA 1
ATOM 2083 C C . THR A 1 800 ? 130.744 100.284 165.646 1.00 161.54 800 THR A C 1
ATOM 2084 O O . THR A 1 800 ? 130.873 99.955 166.825 1.00 161.54 800 THR A O 1
ATOM 2085 N N . LEU A 1 801 ? 130.383 99.431 164.691 1.00 170.29 801 LEU A N 1
ATOM 2086 C CA . LEU A 1 801 ? 130.126 98.032 164.992 1.00 170.29 801 LEU A CA 1
ATOM 2087 C C . LEU A 1 801 ? 131.419 97.391 165.471 1.00 170.29 801 LEU A C 1
ATOM 2088 O O . LEU A 1 801 ? 131.428 96.621 166.426 1.00 170.29 801 LEU A O 1
ATOM 2089 N N . GLU A 1 802 ? 132.513 97.703 164.787 1.00 161.41 802 GLU A N 1
ATOM 2090 C CA . GLU A 1 802 ? 133.807 97.174 165.179 1.00 161.41 802 GLU A CA 1
ATOM 2091 C C . GLU A 1 802 ? 134.198 97.718 166.548 1.00 161.41 802 GLU A C 1
ATOM 2092 O O . GLU A 1 802 ? 134.689 96.983 167.403 1.00 161.41 802 GLU A O 1
ATOM 2093 N N . ASN A 1 803 ? 133.963 99.011 166.752 1.00 184.30 803 ASN A N 1
ATOM 2094 C CA . ASN A 1 803 ? 134.314 99.664 168.008 1.00 184.30 803 ASN A CA 1
ATOM 2095 C C . ASN A 1 803 ? 133.556 99.139 169.218 1.00 184.30 803 ASN A C 1
ATOM 2096 O O . ASN A 1 803 ? 134.148 98.901 170.269 1.00 184.30 803 ASN A O 1
ATOM 2097 N N . LEU A 1 804 ? 132.249 98.956 169.075 1.00 212.75 804 LEU A N 1
ATOM 2098 C CA . LEU A 1 804 ? 131.455 98.436 170.179 1.00 212.75 804 LEU A CA 1
ATOM 2099 C C . LEU A 1 804 ? 130.631 97.247 169.716 1.00 212.75 804 LEU A C 1
ATOM 2100 O O . LEU A 1 804 ? 129.768 97.382 168.850 1.00 212.75 804 LEU A O 1
ATOM 2101 N N . ARG A 1 805 ? 130.872 96.090 170.319 1.00 279.21 805 ARG A N 1
ATOM 2102 C CA . ARG A 1 805 ? 130.135 94.897 169.944 1.00 279.21 805 ARG A CA 1
ATOM 2103 C C . ARG A 1 805 ? 129.525 94.128 171.109 1.00 279.21 805 ARG A C 1
ATOM 2104 O O . ARG A 1 805 ? 130.206 93.801 172.080 1.00 279.21 805 ARG A O 1
ATOM 2105 N N . PHE A 1 806 ? 128.236 93.837 170.994 1.00 340.58 806 PHE A N 1
ATOM 2106 C CA . PHE A 1 806 ? 127.525 93.040 171.988 1.00 340.58 806 PHE A CA 1
ATOM 2107 C C . PHE A 1 806 ? 127.393 91.532 171.789 1.00 340.58 806 PHE A C 1
ATOM 2108 O O . PHE A 1 806 ? 126.887 91.085 170.757 1.00 340.58 806 PHE A O 1
ATOM 2109 N N . PRO A 1 807 ? 127.820 90.726 172.769 1.00 351.37 807 PRO A N 1
ATOM 2110 C CA . PRO A 1 807 ? 128.271 89.469 172.189 1.00 351.37 807 PRO A CA 1
ATOM 2111 C C . PRO A 1 807 ? 129.175 89.773 171.001 1.00 351.37 807 PRO A C 1
ATOM 2112 O O . PRO A 1 807 ? 128.926 89.343 169.875 1.00 351.37 807 PRO A O 1
ATOM 2116 N N . ASN A 1 808 ? 130.228 90.531 171.289 1.00 315.80 808 ASN A N 1
ATOM 2117 C CA . ASN A 1 808 ? 131.224 90.925 170.304 1.00 315.80 808 ASN A CA 1
ATOM 2118 C C . ASN A 1 808 ? 130.595 91.521 169.054 1.00 315.80 808 ASN A C 1
ATOM 2119 O O . ASN A 1 808 ? 129.702 92.364 169.135 1.00 315.80 808 ASN A O 1
ATOM 2120 N N . ASN A 1 809 ? 131.050 91.022 167.918 1.00 250.65 809 ASN A N 1
ATOM 2121 C CA . ASN A 1 809 ? 130.579 91.428 166.605 1.00 250.65 809 ASN A CA 1
ATOM 2122 C C . ASN A 1 809 ? 130.159 90.151 165.884 1.00 250.65 809 ASN A C 1
ATOM 2123 O O . ASN A 1 809 ? 130.554 89.042 166.266 1.00 250.65 809 ASN A O 1
ATOM 2124 N N . GLU A 1 810 ? 129.450 90.310 164.774 1.00 195.88 810 GLU A N 1
ATOM 2125 C CA . GLU A 1 810 ? 128.978 89.154 164.032 1.00 195.88 810 GLU A CA 1
ATOM 2126 C C . GLU A 1 810 ? 130.108 88.627 163.166 1.00 195.88 810 GLU A C 1
ATOM 2127 O O . GLU A 1 810 ? 130.179 88.893 161.967 1.00 195.88 810 GLU A O 1
ATOM 2128 N N . GLU A 1 811 ? 130.994 87.868 163.806 1.00 189.41 811 GLU A N 1
ATOM 2129 C CA . GLU A 1 811 ? 132.134 87.269 163.129 1.00 189.41 811 GLU A CA 1
ATOM 2130 C C . GLU A 1 811 ? 131.637 86.297 162.071 1.00 189.41 811 GLU A C 1
ATOM 2131 O O . GLU A 1 811 ? 132.173 86.257 160.966 1.00 189.41 811 GLU A O 1
ATOM 2132 N N . PRO A 1 812 ? 130.604 85.502 162.403 1.00 202.60 812 PRO A N 1
ATOM 2133 C CA . PRO A 1 812 ? 130.066 84.584 161.395 1.00 202.60 812 PRO A CA 1
ATOM 2134 C C . PRO A 1 812 ? 129.495 85.382 160.233 1.00 202.60 812 PRO A C 1
ATOM 2135 O O . PRO A 1 812 ? 129.710 85.029 159.074 1.00 202.60 812 PRO A O 1
ATOM 2139 N N . VAL A 1 813 ? 128.777 86.457 160.548 1.00 184.88 813 VAL A N 1
ATOM 2140 C CA . VAL A 1 813 ? 128.215 87.319 159.522 1.00 184.88 813 VAL A CA 1
ATOM 2141 C C . VAL A 1 813 ? 129.355 87.959 158.738 1.00 184.88 813 VAL A C 1
ATOM 2142 O O . VAL A 1 813 ? 129.303 88.047 157.513 1.00 184.88 813 VAL A O 1
ATOM 2143 N N . THR A 1 814 ? 130.388 88.403 159.453 1.00 179.50 814 THR A N 1
ATOM 2144 C CA . THR A 1 814 ? 131.545 89.014 158.812 1.00 179.50 814 THR A CA 1
ATOM 2145 C C . THR A 1 814 ? 132.229 87.977 157.931 1.00 179.50 814 THR A C 1
ATOM 2146 O O . THR A 1 814 ? 132.615 88.264 156.798 1.00 179.50 814 THR A O 1
ATOM 2147 N N . ASN A 1 815 ? 132.362 86.761 158.456 1.00 187.30 815 ASN A N 1
ATOM 2148 C CA . ASN A 1 815 ? 132.967 85.662 157.712 1.00 187.30 815 ASN A CA 1
ATOM 2149 C C . ASN A 1 815 ? 132.084 85.341 156.515 1.00 187.30 815 ASN A C 1
ATOM 2150 O O . ASN A 1 815 ? 132.570 85.119 155.405 1.00 187.30 815 ASN A O 1
ATOM 2151 N N . HIS A 1 816 ? 130.775 85.330 156.754 1.00 186.88 816 HIS A N 1
ATOM 2152 C CA . HIS A 1 816 ? 129.798 85.075 155.710 1.00 186.88 816 HIS A CA 1
ATOM 2153 C C . HIS A 1 816 ? 129.869 86.182 154.669 1.00 186.88 816 HIS A C 1
ATOM 2154 O O . HIS A 1 816 ? 129.771 85.922 153.478 1.00 186.88 816 HIS A O 1
ATOM 2155 N N . PHE A 1 817 ? 130.017 87.422 155.127 1.00 181.01 817 PHE A N 1
ATOM 2156 C CA . PHE A 1 817 ? 130.117 88.562 154.228 1.00 181.01 817 PHE A CA 1
ATOM 2157 C C . PHE A 1 817 ? 131.368 88.478 153.360 1.00 181.01 817 PHE A C 1
ATOM 2158 O O . PHE A 1 817 ? 131.318 88.753 152.162 1.00 181.01 817 PHE A O 1
ATOM 2159 N N . ILE A 1 818 ? 132.489 88.086 153.963 1.00 173.03 818 ILE A N 1
ATOM 2160 C CA . ILE A 1 818 ? 133.740 87.968 153.218 1.00 173.03 818 ILE A CA 1
ATOM 2161 C C . ILE A 1 818 ? 133.578 86.892 152.155 1.00 173.03 818 ILE A C 1
ATOM 2162 O O . ILE A 1 818 ? 133.984 87.067 151.007 1.00 173.03 818 ILE A O 1
ATOM 2163 N N . LYS A 1 819 ? 132.974 85.776 152.553 1.00 186.81 819 LYS A N 1
ATOM 2164 C CA . LYS A 1 819 ? 132.682 84.672 151.648 1.00 186.81 819 LYS A CA 1
ATOM 2165 C C . LYS A 1 819 ? 131.650 85.118 150.616 1.00 186.81 819 LYS A C 1
ATOM 2166 O O . LYS A 1 819 ? 131.725 84.764 149.443 1.00 186.81 819 LYS A O 1
ATOM 2167 N N . GLN A 1 820 ? 130.683 85.900 151.086 1.00 197.09 820 GLN A N 1
ATOM 2168 C CA . GLN A 1 820 ? 129.591 86.413 150.274 1.00 197.09 820 GLN A CA 1
ATOM 2169 C C . GLN A 1 820 ? 130.049 87.317 149.141 1.00 197.09 820 GLN A C 1
ATOM 2170 O O . GLN A 1 820 ? 129.509 87.245 148.041 1.00 197.09 820 GLN A O 1
ATOM 2171 N N . TRP A 1 821 ? 131.042 88.168 149.392 1.00 211.39 821 TRP A N 1
ATOM 2172 C CA . TRP A 1 821 ? 131.515 89.054 148.331 1.00 211.39 821 TRP A CA 1
ATOM 2173 C C . TRP A 1 821 ? 132.061 88.199 147.190 1.00 211.39 821 TRP A C 1
ATOM 2174 O O . TRP A 1 821 ? 131.759 88.442 146.022 1.00 211.39 821 TRP A O 1
ATOM 2175 N N . LEU A 1 822 ? 132.862 87.193 147.538 1.00 220.51 822 LEU A N 1
ATOM 2176 C CA . LEU A 1 822 ? 133.389 86.240 146.567 1.00 220.51 822 LEU A CA 1
ATOM 2177 C C . LEU A 1 822 ? 132.232 85.405 146.020 1.00 220.51 822 LEU A C 1
ATOM 2178 O O . LEU A 1 822 ? 132.160 85.103 144.827 1.00 220.51 822 LEU A O 1
ATOM 2179 N N . ASN A 1 823 ? 131.321 85.052 146.923 1.00 207.55 823 ASN A N 1
ATOM 2180 C CA . ASN A 1 823 ? 130.152 84.243 146.617 1.00 207.55 823 ASN A CA 1
ATOM 2181 C C . ASN A 1 823 ? 129.240 84.923 145.611 1.00 207.55 823 ASN A C 1
ATOM 2182 O O . ASN A 1 823 ? 128.658 84.265 144.759 1.00 207.55 823 ASN A O 1
ATOM 2183 N N . ASP A 1 824 ? 129.106 86.239 145.713 1.00 210.78 824 ASP A N 1
ATOM 2184 C CA . ASP A 1 824 ? 128.240 86.968 144.800 1.00 210.78 824 ASP A CA 1
ATOM 2185 C C . ASP A 1 824 ? 128.715 86.808 143.360 1.00 210.78 824 ASP A C 1
ATOM 2186 O O . ASP A 1 824 ? 127.906 86.650 142.450 1.00 210.78 824 ASP A O 1
ATOM 2187 N N . VAL A 1 825 ? 130.021 86.874 143.135 1.00 199.44 825 VAL A N 1
ATOM 2188 C CA . VAL A 1 825 ? 130.510 86.694 141.778 1.00 199.44 825 VAL A CA 1
ATOM 2189 C C . VAL A 1 825 ? 130.190 85.276 141.315 1.00 199.44 825 VAL A C 1
ATOM 2190 O O . VAL A 1 825 ? 129.714 85.066 140.200 1.00 199.44 825 VAL A O 1
ATOM 2191 N N . ASP A 1 826 ? 130.452 84.306 142.186 1.00 187.00 826 ASP A N 1
ATOM 2192 C CA . ASP A 1 826 ? 130.190 82.903 141.882 1.00 187.00 826 ASP A CA 1
ATOM 2193 C C . ASP A 1 826 ? 128.717 82.527 141.737 1.00 187.00 826 ASP A C 1
ATOM 2194 O O . ASP A 1 826 ? 128.341 81.800 140.819 1.00 187.00 826 ASP A O 1
ATOM 2195 N N . CYS A 1 827 ? 127.889 83.031 142.649 1.00 189.36 827 CYS A N 1
ATOM 2196 C CA . CYS A 1 827 ? 126.458 82.736 142.656 1.00 189.36 827 CYS A CA 1
ATOM 2197 C C . CYS A 1 827 ? 125.575 83.980 142.706 1.00 189.36 827 CYS A C 1
ATOM 2198 O O . CYS A 1 827 ? 125.743 84.842 143.569 1.00 189.36 827 CYS A O 1
ATOM 2199 N N . PHE A 1 828 ? 124.596 84.030 141.810 1.00 195.08 828 PHE A N 1
ATOM 2200 C CA . PHE A 1 828 ? 123.681 85.161 141.701 1.00 195.08 828 PHE A CA 1
ATOM 2201 C C . PHE A 1 828 ? 122.627 85.135 142.804 1.00 195.08 828 PHE A C 1
ATOM 2202 O O . PHE A 1 828 ? 121.907 84.151 142.973 1.00 195.08 828 PHE A O 1
ATOM 2203 N N . LEU A 1 829 ? 122.542 86.230 143.551 1.00 169.37 829 LEU A N 1
ATOM 2204 C CA . LEU A 1 829 ? 121.583 86.340 144.638 1.00 169.37 829 LEU A CA 1
ATOM 2205 C C . LEU A 1 829 ? 120.148 86.401 144.129 1.00 169.37 829 LEU A C 1
ATOM 2206 O O . LEU A 1 829 ? 119.867 87.010 143.097 1.00 169.37 829 LEU A O 1
ATOM 2207 N N . GLY A 1 830 ? 119.246 85.761 144.863 1.00 155.35 830 GLY A N 1
ATOM 2208 C CA . GLY A 1 830 ? 117.835 85.760 144.519 1.00 155.35 830 GLY A CA 1
ATOM 2209 C C . GLY A 1 830 ? 117.473 85.178 143.164 1.00 155.35 830 GLY A C 1
ATOM 2210 O O . GLY A 1 830 ? 116.340 85.333 142.709 1.00 155.35 830 GLY A O 1
ATOM 2211 N N . LEU A 1 831 ? 118.422 84.510 142.513 1.00 114.27 831 LEU A N 1
ATOM 2212 C CA . LEU A 1 831 ? 118.184 83.922 141.194 1.00 114.27 831 LEU A CA 1
ATOM 2213 C C . LEU A 1 831 ? 117.715 84.954 140.163 1.00 114.27 831 LEU A C 1
ATOM 2214 O O . LEU A 1 831 ? 116.828 84.675 139.358 1.00 114.27 831 LEU A O 1
ATOM 2215 N N . HIS A 1 832 ? 118.316 86.140 140.188 1.00 99.67 832 HIS A N 1
ATOM 2216 C CA . HIS A 1 832 ? 117.947 87.217 139.279 1.00 99.67 832 HIS A CA 1
ATOM 2217 C C . HIS A 1 832 ? 118.750 87.208 137.987 1.00 99.67 832 HIS A C 1
ATOM 2218 O O . HIS A 1 832 ? 118.548 88.058 137.120 1.00 99.67 832 HIS A O 1
ATOM 2219 N N . ASP A 1 833 ? 119.659 86.247 137.854 1.00 116.83 833 ASP A N 1
ATOM 2220 C CA . ASP A 1 833 ? 120.503 86.164 136.665 1.00 116.83 833 ASP A CA 1
ATOM 2221 C C . ASP A 1 833 ? 121.308 87.448 136.467 1.00 116.83 833 ASP A C 1
ATOM 2222 O O . ASP A 1 833 ? 121.408 87.967 135.356 1.00 116.83 833 ASP A O 1
ATOM 2223 N N . ARG A 1 834 ? 121.812 87.990 137.572 1.00 126.27 834 ARG A N 1
ATOM 2224 C CA . ARG A 1 834 ? 122.676 89.171 137.558 1.00 126.27 834 ARG A CA 1
ATOM 2225 C C . ARG A 1 834 ? 122.029 90.509 137.220 1.00 126.27 834 ARG A C 1
ATOM 2226 O O . ARG A 1 834 ? 122.731 91.487 136.961 1.00 126.27 834 ARG A O 1
ATOM 2227 N N . LYS A 1 835 ? 120.704 90.564 137.220 1.00 122.65 835 LYS A N 1
ATOM 2228 C CA . LYS A 1 835 ? 120.016 91.807 136.893 1.00 122.65 835 LYS A CA 1
ATOM 2229 C C . LYS A 1 835 ? 120.264 92.949 137.878 1.00 122.65 835 LYS A C 1
ATOM 2230 O O . LYS A 1 835 ? 120.473 94.094 137.476 1.00 122.65 835 LYS A O 1
ATOM 2231 N N . ILE A 1 836 ? 120.248 92.627 139.168 1.00 133.98 836 ILE A N 1
ATOM 2232 C CA . ILE A 1 836 ? 120.422 93.623 140.222 1.00 133.98 836 ILE A CA 1
ATOM 2233 C C . ILE A 1 836 ? 121.748 94.375 140.336 1.00 133.98 836 ILE A C 1
ATOM 2234 O O . ILE A 1 836 ? 121.757 95.585 140.561 1.00 133.98 836 ILE A O 1
ATOM 2235 N N . CYS A 1 837 ? 122.864 93.672 140.182 1.00 134.68 837 CYS A N 1
ATOM 2236 C CA . CYS A 1 837 ? 124.169 94.311 140.328 1.00 134.68 837 CYS A CA 1
ATOM 2237 C C . CYS A 1 837 ? 124.499 95.409 139.320 1.00 134.68 837 CYS A C 1
ATOM 2238 O O . CYS A 1 837 ? 125.013 96.464 139.693 1.00 134.68 837 CYS A O 1
ATOM 2239 N N . VAL A 1 838 ? 124.203 95.166 138.048 1.00 143.37 838 VAL A N 1
ATOM 2240 C CA . VAL A 1 838 ? 124.494 96.145 137.007 1.00 143.37 838 VAL A CA 1
ATOM 2241 C C . VAL A 1 838 ? 123.714 97.451 137.124 1.00 143.37 838 VAL A C 1
ATOM 2242 O O . VAL A 1 838 ? 124.267 98.536 136.949 1.00 143.37 838 VAL A O 1
ATOM 2243 N N . LEU A 1 839 ? 122.426 97.335 137.427 1.00 149.17 839 LEU A N 1
ATOM 2244 C CA . LEU A 1 839 ? 121.547 98.493 137.541 1.00 149.17 839 LEU A CA 1
ATOM 2245 C C . LEU A 1 839 ? 121.855 99.487 138.658 1.00 149.17 839 LEU A C 1
ATOM 2246 O O . LEU A 1 839 ? 121.781 100.699 138.455 1.00 149.17 839 LEU A O 1
ATOM 2247 N N . GLY A 1 840 ? 122.207 98.974 139.831 1.00 180.66 840 GLY A N 1
ATOM 2248 C CA . GLY A 1 840 ? 122.469 99.819 140.980 1.00 180.66 840 GLY A CA 1
ATOM 2249 C C . GLY A 1 840 ? 123.934 100.188 140.950 1.00 180.66 840 GLY A C 1
ATOM 2250 O O . GLY A 1 840 ? 124.326 101.324 141.219 1.00 180.66 840 GLY A O 1
ATOM 2251 N N . LEU A 1 841 ? 124.743 99.195 140.605 1.00 182.97 841 LEU A N 1
ATOM 2252 C CA . LEU A 1 841 ? 126.187 99.350 140.507 1.00 182.97 841 LEU A CA 1
ATOM 2253 C C . LEU A 1 841 ? 126.572 100.515 139.605 1.00 182.97 841 LEU A C 1
ATOM 2254 O O . LEU A 1 841 ? 127.635 101.101 139.801 1.00 182.97 841 LEU A O 1
ATOM 2255 N N . CYS A 1 842 ? 125.753 100.870 138.618 1.00 180.96 842 CYS A N 1
ATOM 2256 C CA . CYS A 1 842 ? 126.076 102.036 137.793 1.00 180.96 842 CYS A CA 1
ATOM 2257 C C . CYS A 1 842 ? 126.233 103.289 138.657 1.00 180.96 842 CYS A C 1
ATOM 2258 O O . CYS A 1 842 ? 127.343 103.802 138.805 1.00 180.96 842 CYS A O 1
ATOM 2259 N N . ALA A 1 843 ? 125.140 103.802 139.206 1.00 194.21 843 ALA A N 1
ATOM 2260 C CA . ALA A 1 843 ? 125.184 104.990 140.056 1.00 194.21 843 ALA A CA 1
ATOM 2261 C C . ALA A 1 843 ? 125.963 104.725 141.344 1.00 194.21 843 ALA A C 1
ATOM 2262 O O . ALA A 1 843 ? 126.712 105.580 141.831 1.00 194.21 843 ALA A O 1
ATOM 2263 N N . LEU A 1 844 ? 125.714 103.522 141.848 1.00 227.14 844 LEU A N 1
ATOM 2264 C CA . LEU A 1 844 ? 126.244 102.979 143.083 1.00 227.14 844 LEU A CA 1
ATOM 2265 C C . LEU A 1 844 ? 127.740 102.782 143.212 1.00 227.14 844 LEU A C 1
ATOM 2266 O O . LEU A 1 844 ? 128.276 102.952 144.291 1.00 227.14 844 LEU A O 1
ATOM 2267 N N . ILE A 1 845 ? 128.426 102.412 142.139 1.00 206.80 845 ILE A N 1
ATOM 2268 C CA . ILE A 1 845 ? 129.848 102.140 142.287 1.00 206.80 845 ILE A CA 1
ATOM 2269 C C . ILE A 1 845 ? 130.665 103.320 142.808 1.00 206.80 845 ILE A C 1
ATOM 2270 O O . ILE A 1 845 ? 131.487 103.140 143.707 1.00 206.80 845 ILE A O 1
ATOM 2271 N N . GLU A 1 846 ? 130.453 104.521 142.282 1.00 164.55 846 GLU A N 1
ATOM 2272 C CA . GLU A 1 846 ? 131.218 105.650 142.798 1.00 164.55 846 GLU A CA 1
ATOM 2273 C C . GLU A 1 846 ? 130.860 105.960 144.252 1.00 164.55 846 GLU A C 1
ATOM 2274 O O . GLU A 1 846 ? 131.737 106.140 145.096 1.00 164.55 846 GLU A O 1
ATOM 2275 N N . LEU A 1 847 ? 129.560 106.014 144.530 1.00 180.23 847 LEU A N 1
ATOM 2276 C CA . LEU A 1 847 ? 129.047 106.287 145.872 1.00 180.23 847 LEU A CA 1
ATOM 2277 C C . LEU A 1 847 ? 129.249 105.204 146.931 1.00 180.23 847 LEU A C 1
ATOM 2278 O O . LEU A 1 847 ? 129.604 105.487 148.075 1.00 180.23 847 LEU A O 1
ATOM 2279 N N . GLU A 1 848 ? 129.030 103.961 146.521 1.00 202.13 848 GLU A N 1
ATOM 2280 C CA . GLU A 1 848 ? 129.105 102.795 147.393 1.00 202.13 848 GLU A CA 1
ATOM 2281 C C . GLU A 1 848 ? 130.496 102.450 147.873 1.00 202.13 848 GLU A C 1
ATOM 2282 O O . GLU A 1 848 ? 131.489 102.725 147.200 1.00 202.13 848 GLU A O 1
ATOM 2283 N N . GLN A 1 849 ? 130.637 101.880 149.065 1.00 237.85 849 GLN A N 1
ATOM 2284 C CA . GLN A 1 849 ? 131.999 101.577 149.511 1.00 237.85 849 GLN A CA 1
ATOM 2285 C C . GLN A 1 849 ? 132.365 100.108 149.714 1.00 237.85 849 GLN A C 1
ATOM 2286 O O . GLN A 1 849 ? 131.941 99.482 150.685 1.00 237.85 849 GLN A O 1
ATOM 2287 N N . ARG A 1 850 ? 133.155 99.566 148.788 1.00 328.97 850 ARG A N 1
ATOM 2288 C CA . ARG A 1 850 ? 133.626 98.185 148.885 1.00 328.97 850 ARG A CA 1
ATOM 2289 C C . ARG A 1 850 ? 135.131 97.986 148.648 1.00 328.97 850 ARG A C 1
ATOM 2290 O O . ARG A 1 850 ? 135.664 96.908 148.909 1.00 328.97 850 ARG A O 1
ATOM 2291 N N . PRO A 1 851 ? 135.817 99.032 148.157 1.00 304.71 851 PRO A N 1
ATOM 2292 C CA . PRO A 1 851 ? 137.231 99.129 147.760 1.00 304.71 851 PRO A CA 1
ATOM 2293 C C . PRO A 1 851 ? 138.340 98.936 148.799 1.00 304.71 851 PRO A C 1
ATOM 2294 O O . PRO A 1 851 ? 139.340 98.286 148.494 1.00 304.71 851 PRO A O 1
ATOM 2295 N N . GLN A 1 852 ? 138.175 99.487 149.994 1.00 220.23 852 GLN A N 1
ATOM 2296 C CA . GLN A 1 852 ? 139.200 99.393 151.037 1.00 220.23 852 GLN A CA 1
ATOM 2297 C C . GLN A 1 852 ? 139.264 98.049 151.769 1.00 220.23 852 GLN A C 1
ATOM 2298 O O . GLN A 1 852 ? 140.354 97.489 151.938 1.00 220.23 852 GLN A O 1
ATOM 2299 N N . VAL A 1 853 ? 138.128 97.513 152.224 1.00 198.92 853 VAL A N 1
ATOM 2300 C CA . VAL A 1 853 ? 138.179 96.288 153.031 1.00 198.92 853 VAL A CA 1
ATOM 2301 C C . VAL A 1 853 ? 138.652 95.062 152.250 1.00 198.92 853 VAL A C 1
ATOM 2302 O O . VAL A 1 853 ? 139.619 94.395 152.638 1.00 198.92 853 VAL A O 1
ATOM 2303 N N . LEU A 1 854 ? 137.969 94.734 151.156 1.00 215.77 854 LEU A N 1
ATOM 2304 C CA . LEU A 1 854 ? 138.265 93.533 150.368 1.00 215.77 854 LEU A CA 1
ATOM 2305 C C . LEU A 1 854 ? 138.365 93.798 148.864 1.00 215.77 854 LEU A C 1
ATOM 2306 O O . LEU A 1 854 ? 137.682 93.123 148.090 1.00 215.77 854 LEU A O 1
ATOM 2307 N N . ASN A 1 855 ? 139.256 94.703 148.473 1.00 204.50 855 ASN A N 1
ATOM 2308 C CA . ASN A 1 855 ? 139.423 95.090 147.078 1.00 204.50 855 ASN A CA 1
ATOM 2309 C C . ASN A 1 855 ? 139.844 93.971 146.133 1.00 204.50 855 ASN A C 1
ATOM 2310 O O . ASN A 1 855 ? 139.363 93.904 145.005 1.00 204.50 855 ASN A O 1
ATOM 2311 N N . GLN A 1 856 ? 140.744 93.099 146.570 1.00 154.86 856 GLN A N 1
ATOM 2312 C CA . GLN A 1 856 ? 141.175 92.019 145.695 1.00 154.86 856 GLN A CA 1
ATOM 2313 C C . GLN A 1 856 ? 139.988 91.123 145.354 1.00 154.86 856 GLN A C 1
ATOM 2314 O O . GLN A 1 856 ? 139.802 90.742 144.199 1.00 154.86 856 GLN A O 1
ATOM 2315 N N . MET A 1 857 ? 139.181 90.798 146.360 1.00 147.79 857 MET A N 1
ATOM 2316 C CA . MET A 1 857 ? 138.005 89.965 146.139 1.00 147.79 857 MET A CA 1
ATOM 2317 C C . MET A 1 857 ? 137.012 90.692 145.242 1.00 147.79 857 MET A C 1
ATOM 2318 O O . MET A 1 857 ? 136.444 90.110 144.318 1.00 147.79 857 MET A O 1
ATOM 2319 N N . SER A 1 858 ? 136.820 91.978 145.520 1.00 157.50 858 SER A N 1
ATOM 2320 C CA . SER A 1 858 ? 135.912 92.810 144.741 1.00 157.50 858 SER A CA 1
ATOM 2321 C C . SER A 1 858 ? 136.423 92.937 143.315 1.00 157.50 858 SER A C 1
ATOM 2322 O O . SER A 1 858 ? 135.654 92.877 142.356 1.00 157.50 858 SER A O 1
ATOM 2323 N N . SER A 1 859 ? 137.737 93.103 143.189 1.00 167.97 859 SER A N 1
ATOM 2324 C CA . SER A 1 859 ? 138.373 93.238 141.889 1.00 167.97 859 SER A CA 1
ATOM 2325 C C . SER A 1 859 ? 138.164 91.964 141.089 1.00 167.97 859 SER A C 1
ATOM 2326 O O . SER A 1 859 ? 137.912 92.017 139.895 1.00 167.97 859 SER A O 1
ATOM 2327 N N . GLN A 1 860 ? 138.314 90.819 141.745 1.00 164.66 860 GLN A N 1
ATOM 2328 C CA . GLN A 1 860 ? 138.085 89.534 141.100 1.00 164.66 860 GLN A CA 1
ATOM 2329 C C . GLN A 1 860 ? 136.610 89.390 140.732 1.00 164.66 860 GLN A C 1
ATOM 2330 O O . GLN A 1 860 ? 136.262 88.858 139.682 1.00 164.66 860 GLN A O 1
ATOM 2331 N N . ILE A 1 861 ? 135.753 89.855 141.635 1.00 176.59 861 ILE A N 1
ATOM 2332 C CA . ILE A 1 861 ? 134.302 89.778 141.490 1.00 176.59 861 ILE A CA 1
ATOM 2333 C C . ILE A 1 861 ? 133.579 90.526 140.366 1.00 176.59 861 ILE A C 1
ATOM 2334 O O . ILE A 1 861 ? 132.638 89.994 139.778 1.00 176.59 861 ILE A O 1
ATOM 2335 N N . LEU A 1 862 ? 134.005 91.747 140.064 1.00 225.19 862 LEU A N 1
ATOM 2336 C CA . LEU A 1 862 ? 133.312 92.560 139.062 1.00 225.19 862 LEU A CA 1
ATOM 2337 C C . LEU A 1 862 ? 133.224 92.074 137.611 1.00 225.19 862 LEU A C 1
ATOM 2338 O O . LEU A 1 862 ? 132.164 92.170 136.993 1.00 225.19 862 LEU A O 1
ATOM 2339 N N . PRO A 1 863 ? 134.327 91.545 137.064 1.00 241.75 863 PRO A N 1
ATOM 2340 C CA . PRO A 1 863 ? 134.385 91.061 135.677 1.00 241.75 863 PRO A CA 1
ATOM 2341 C C . PRO A 1 863 ? 133.476 89.871 135.374 1.00 241.75 863 PRO A C 1
ATOM 2342 O O . PRO A 1 863 ? 132.875 89.822 134.299 1.00 241.75 863 PRO A O 1
ATOM 2346 N N . ALA A 1 864 ? 133.375 88.926 136.304 1.00 271.00 864 ALA A N 1
ATOM 2347 C CA . ALA A 1 864 ? 132.552 87.743 136.083 1.00 271.00 864 ALA A CA 1
ATOM 2348 C C . ALA A 1 864 ? 131.088 88.114 135.884 1.00 271.00 864 ALA A C 1
ATOM 2349 O O . ALA A 1 864 ? 130.417 87.569 135.007 1.00 271.00 864 ALA A O 1
ATOM 2350 N N . PHE A 1 865 ? 130.596 89.050 136.689 1.00 263.30 865 PHE A N 1
ATOM 2351 C CA . PHE A 1 865 ? 129.213 89.491 136.566 1.00 263.30 865 PHE A CA 1
ATOM 2352 C C . PHE A 1 865 ? 129.006 90.148 135.206 1.00 263.30 865 PHE A C 1
ATOM 2353 O O . PHE A 1 865 ? 127.996 89.920 134.541 1.00 263.30 865 PHE A O 1
ATOM 2354 N N . LEU A 1 866 ? 129.976 90.963 134.799 1.00 258.88 866 LEU A N 1
ATOM 2355 C CA . LEU A 1 866 ? 129.917 91.650 133.516 1.00 258.88 866 LEU A CA 1
ATOM 2356 C C . LEU A 1 866 ? 129.936 90.666 132.353 1.00 258.88 866 LEU A C 1
ATOM 2357 O O . LEU A 1 866 ? 129.188 90.820 131.388 1.00 258.88 866 LEU A O 1
ATOM 2358 N N . LEU A 1 867 ? 130.785 89.645 132.449 1.00 252.80 867 LEU A N 1
ATOM 2359 C CA . LEU A 1 867 ? 130.866 88.647 131.390 1.00 252.80 867 LEU A CA 1
ATOM 2360 C C . LEU A 1 867 ? 129.531 87.923 131.292 1.00 252.80 867 LEU A C 1
ATOM 2361 O O . LEU A 1 867 ? 129.013 87.698 130.200 1.00 252.80 867 LEU A O 1
ATOM 2362 N N . LEU A 1 868 ? 128.979 87.567 132.449 1.00 263.14 868 LEU A N 1
ATOM 2363 C CA . LEU A 1 868 ? 127.686 86.902 132.521 1.00 263.14 868 LEU A CA 1
ATOM 2364 C C . LEU A 1 868 ? 126.591 87.834 132.015 1.00 263.14 868 LEU A C 1
ATOM 2365 O O . LEU A 1 868 ? 125.669 87.416 131.316 1.00 263.14 868 LEU A O 1
ATOM 2366 N N . PHE A 1 869 ? 126.707 89.106 132.381 1.00 273.42 869 PHE A N 1
ATOM 2367 C CA . PHE A 1 869 ? 125.737 90.123 131.996 1.00 273.42 869 PHE A CA 1
ATOM 2368 C C . PHE A 1 869 ? 125.657 90.339 130.490 1.00 273.42 869 PHE A C 1
ATOM 2369 O O . PHE A 1 869 ? 124.574 90.551 129.945 1.00 273.42 869 PHE A O 1
ATOM 2370 N N . ASN A 1 870 ? 126.805 90.298 129.823 1.00 267.84 870 ASN A N 1
ATOM 2371 C CA . ASN A 1 870 ? 126.856 90.523 128.392 1.00 267.84 870 ASN A CA 1
ATOM 2372 C C . ASN A 1 870 ? 127.797 89.511 127.754 1.00 267.84 870 ASN A C 1
ATOM 2373 O O . ASN A 1 870 ? 128.921 89.322 128.220 1.00 267.84 870 ASN A O 1
ATOM 2374 N N . GLU A 1 958 ? 124.573 115.408 134.559 1.00 103.19 958 GLU A N 1
ATOM 2375 C CA . GLU A 1 958 ? 124.667 114.586 135.761 1.00 103.19 958 GLU A CA 1
ATOM 2376 C C . GLU A 1 958 ? 126.043 113.930 135.849 1.00 103.19 958 GLU A C 1
ATOM 2377 O O . GLU A 1 958 ? 126.703 113.986 136.889 1.00 103.19 958 GLU A O 1
ATOM 2378 N N . TYR A 1 959 ? 126.378 113.171 134.809 1.00 124.99 959 TYR A N 1
ATOM 2379 C CA . TYR A 1 959 ? 127.653 112.468 134.715 1.00 124.99 959 TYR A CA 1
ATOM 2380 C C . TYR A 1 959 ? 128.910 113.322 134.573 1.00 124.99 959 TYR A C 1
ATOM 2381 O O . TYR A 1 959 ? 129.926 113.049 135.213 1.00 124.99 959 TYR A O 1
ATOM 2382 N N . GLN A 1 960 ? 128.846 114.351 133.733 1.00 119.93 960 GLN A N 1
ATOM 2383 C CA . GLN A 1 960 ? 130.012 115.197 133.510 1.00 119.93 960 GLN A CA 1
ATOM 2384 C C . GLN A 1 960 ? 130.450 115.940 134.762 1.00 119.93 960 GLN A C 1
ATOM 2385 O O . GLN A 1 960 ? 131.637 115.975 135.088 1.00 119.93 960 GLN A O 1
ATOM 2386 N N . ILE A 1 961 ? 129.490 116.524 135.471 1.00 125.32 961 ILE A N 1
ATOM 2387 C CA . ILE A 1 961 ? 129.800 117.237 136.703 1.00 125.32 961 ILE A CA 1
ATOM 2388 C C . ILE A 1 961 ? 130.308 116.234 137.727 1.00 125.32 961 ILE A C 1
ATOM 2389 O O . ILE A 1 961 ? 131.285 116.477 138.434 1.00 125.32 961 ILE A O 1
ATOM 2390 N N . PHE A 1 962 ? 129.623 115.096 137.785 1.00 135.75 962 PHE A N 1
ATOM 2391 C CA . PHE A 1 962 ? 129.973 114.025 138.699 1.00 135.75 962 PHE A CA 1
ATOM 2392 C C . PHE A 1 962 ? 131.335 113.417 138.399 1.00 135.75 962 PHE A C 1
ATOM 2393 O O . PHE A 1 962 ? 132.102 113.130 139.312 1.00 135.75 962 PHE A O 1
ATOM 2394 N N . LYS A 1 963 ? 131.639 113.218 137.120 1.00 126.59 963 LYS A N 1
ATOM 2395 C CA . LYS A 1 963 ? 132.914 112.612 136.762 1.00 126.59 963 LYS A CA 1
ATOM 2396 C C . LYS A 1 963 ? 134.108 113.460 137.179 1.00 126.59 963 LYS A C 1
ATOM 2397 O O . LYS A 1 963 ? 135.074 112.944 137.743 1.00 126.59 963 LYS A O 1
ATOM 2398 N N . ALA A 1 964 ? 134.048 114.759 136.909 1.00 119.36 964 ALA A N 1
ATOM 2399 C CA . ALA A 1 964 ? 135.139 115.636 137.307 1.00 119.36 964 ALA A CA 1
ATOM 2400 C C . ALA A 1 964 ? 135.205 115.712 138.826 1.00 119.36 964 ALA A C 1
ATOM 2401 O O . ALA A 1 964 ? 136.275 115.622 139.427 1.00 119.36 964 ALA A O 1
ATOM 2402 N N . ILE A 1 965 ? 134.033 115.865 139.432 1.00 141.13 965 ILE A N 1
ATOM 2403 C CA . ILE A 1 965 ? 133.894 115.963 140.878 1.00 141.13 965 ILE A CA 1
ATOM 2404 C C . ILE A 1 965 ? 134.262 114.705 141.655 1.00 141.13 965 ILE A C 1
ATOM 2405 O O . ILE A 1 965 ? 134.883 114.777 142.713 1.00 141.13 965 ILE A O 1
ATOM 2406 N N . PHE A 1 966 ? 133.874 113.553 141.120 1.00 151.05 966 PHE A N 1
ATOM 2407 C CA . PHE A 1 966 ? 134.107 112.282 141.791 1.00 151.05 966 PHE A CA 1
ATOM 2408 C C . PHE A 1 966 ? 135.565 111.908 142.014 1.00 151.05 966 PHE A C 1
ATOM 2409 O O . PHE A 1 966 ? 135.923 111.444 143.096 1.00 151.05 966 PHE A O 1
ATOM 2410 N N . GLN A 1 967 ? 136.414 112.108 141.012 1.00 150.59 967 GLN A N 1
ATOM 2411 C CA . GLN A 1 967 ? 137.814 111.765 141.200 1.00 150.59 967 GLN A CA 1
ATOM 2412 C C . GLN A 1 967 ? 138.389 112.649 142.298 1.00 150.59 967 GLN A C 1
ATOM 2413 O O . GLN A 1 967 ? 139.082 112.174 143.196 1.00 150.59 967 GLN A O 1
ATOM 2414 N N . LYS A 1 968 ? 138.089 113.942 142.217 1.00 152.57 968 LYS A N 1
ATOM 2415 C CA . LYS A 1 968 ? 138.543 114.901 143.213 1.00 152.57 968 LYS A CA 1
ATOM 2416 C C . LYS A 1 968 ? 137.906 114.707 144.587 1.00 152.57 968 LYS A C 1
ATOM 2417 O O . LYS A 1 968 ? 138.582 114.781 145.613 1.00 152.57 968 LYS A O 1
ATOM 2418 N N . LEU A 1 969 ? 136.587 114.542 144.597 1.00 152.85 969 LEU A N 1
ATOM 2419 C CA . LEU A 1 969 ? 135.850 114.388 145.844 1.00 152.85 969 LEU A CA 1
ATOM 2420 C C . LEU A 1 969 ? 136.231 113.144 146.629 1.00 152.85 969 LEU A C 1
ATOM 2421 O O . LEU A 1 969 ? 136.402 113.204 147.847 1.00 152.85 969 LEU A O 1
ATOM 2422 N N . GLN A 1 970 ? 136.269 112.010 145.937 1.00 157.19 970 GLN A N 1
ATOM 2423 C CA . GLN A 1 970 ? 136.616 110.752 146.575 1.00 157.19 970 GLN A CA 1
ATOM 2424 C C . GLN A 1 970 ? 138.044 110.832 147.083 1.00 157.19 970 GLN A C 1
ATOM 2425 O O . GLN A 1 970 ? 138.348 110.366 148.173 1.00 157.19 970 GLN A O 1
ATOM 2426 N N . GLY A 1 971 ? 138.926 111.393 146.265 1.00 182.16 971 GLY A N 1
ATOM 2427 C CA . GLY A 1 971 ? 140.314 111.561 146.644 1.00 182.16 971 GLY A CA 1
ATOM 2428 C C . GLY A 1 971 ? 140.538 112.539 147.782 1.00 182.16 971 GLY A C 1
ATOM 2429 O O . GLY A 1 971 ? 141.352 112.305 148.675 1.00 182.16 971 GLY A O 1
ATOM 2430 N N . ARG A 1 972 ? 139.803 113.646 147.743 1.00 206.84 972 ARG A N 1
ATOM 2431 C CA . ARG A 1 972 ? 139.946 114.714 148.726 1.00 206.84 972 ARG A CA 1
ATOM 2432 C C . ARG A 1 972 ? 139.634 114.485 150.204 1.00 206.84 972 ARG A C 1
ATOM 2433 O O . ARG A 1 972 ? 140.398 114.923 151.062 1.00 206.84 972 ARG A O 1
ATOM 2434 N N . ASP A 1 973 ? 138.539 113.802 150.520 1.00 221.74 973 ASP A N 1
ATOM 2435 C CA . ASP A 1 973 ? 138.194 113.617 151.929 1.00 221.74 973 ASP A CA 1
ATOM 2436 C C . ASP A 1 973 ? 139.136 112.752 152.762 1.00 221.74 973 ASP A C 1
ATOM 2437 O O . ASP A 1 973 ? 139.374 113.036 153.936 1.00 221.74 973 ASP A O 1
ATOM 2438 N N . PRO A 1 974 ? 139.677 111.694 152.152 1.00 226.08 974 PRO A N 1
ATOM 2439 C CA . PRO A 1 974 ? 140.675 110.802 152.730 1.00 226.08 974 PRO A CA 1
ATOM 2440 C C . PRO A 1 974 ? 141.740 110.493 151.690 1.00 226.08 974 PRO A C 1
ATOM 2441 O O . PRO A 1 974 ? 141.704 109.417 151.094 1.00 226.08 974 PRO A O 1
ATOM 2445 N N . VAL A 1 975 ? 142.676 111.410 151.471 1.00 249.66 975 VAL A N 1
ATOM 2446 C CA . VAL A 1 975 ? 143.740 111.163 150.507 1.00 249.66 975 VAL A CA 1
ATOM 2447 C C . VAL A 1 975 ? 144.610 109.994 150.957 1.00 249.66 975 VAL A C 1
ATOM 2448 O O . VAL A 1 975 ? 144.982 109.140 150.153 1.00 249.66 975 VAL A O 1
ATOM 2449 N N . TRP A 1 976 ? 144.919 109.953 152.248 1.00 247.89 976 TRP A N 1
ATOM 2450 C CA . TRP A 1 976 ? 145.734 108.886 152.813 1.00 247.89 976 TRP A CA 1
ATOM 2451 C C . TRP A 1 976 ? 145.054 107.525 152.694 1.00 247.89 976 TRP A C 1
ATOM 2452 O O . TRP A 1 976 ? 145.704 106.519 152.409 1.00 247.89 976 TRP A O 1
ATOM 2453 N N . TYR A 1 977 ? 143.743 107.502 152.910 1.00 228.79 977 TYR A N 1
ATOM 2454 C CA . TYR A 1 977 ? 142.975 106.261 152.861 1.00 228.79 977 TYR A CA 1
ATOM 2455 C C . TYR A 1 977 ? 142.988 105.570 151.501 1.00 228.79 977 TYR A C 1
ATOM 2456 O O . TYR A 1 977 ? 143.105 104.346 151.425 1.00 228.79 977 TYR A O 1
ATOM 2457 N N . GLN A 1 978 ? 142.874 106.347 150.430 1.00 212.43 978 GLN A N 1
ATOM 2458 C CA . GLN A 1 978 ? 142.881 105.776 149.088 1.00 212.43 978 GLN A CA 1
ATOM 2459 C C . GLN A 1 978 ? 144.226 105.102 148.854 1.00 212.43 978 GLN A C 1
ATOM 2460 O O . GLN A 1 978 ? 144.308 104.019 148.272 1.00 212.43 978 GLN A O 1
ATOM 2461 N N . ALA A 1 979 ? 145.278 105.760 149.324 1.00 209.79 979 ALA A N 1
ATOM 2462 C CA . ALA A 1 979 ? 146.645 105.255 149.199 1.00 209.79 979 ALA A CA 1
ATOM 2463 C C . ALA A 1 979 ? 146.857 103.753 149.394 1.00 209.79 979 ALA A C 1
ATOM 2464 O O . ALA A 1 979 ? 147.666 103.151 148.687 1.00 209.79 979 ALA A O 1
ATOM 2465 N N . LEU A 1 980 ? 146.140 103.136 150.327 1.00 196.84 980 LEU A N 1
ATOM 2466 C CA . LEU A 1 980 ? 146.307 101.701 150.571 1.00 196.84 980 LEU A CA 1
ATOM 2467 C C . LEU A 1 980 ? 145.969 100.875 149.326 1.00 196.84 980 LEU A C 1
ATOM 2468 O O . LEU A 1 980 ? 146.657 99.906 149.005 1.00 196.84 980 LEU A O 1
ATOM 2469 N N . THR A 1 981 ? 144.912 101.274 148.630 1.00 182.54 981 THR A N 1
ATOM 2470 C CA . THR A 1 981 ? 144.460 100.620 147.407 1.00 182.54 981 THR A CA 1
ATOM 2471 C C . THR A 1 981 ? 144.840 101.504 146.220 1.00 182.54 981 THR A C 1
ATOM 2472 O O . THR A 1 981 ? 144.227 101.430 145.155 1.00 182.54 981 THR A O 1
ATOM 2473 N N . GLN A 1 982 ? 145.862 102.333 146.410 1.00 190.10 982 GLN A N 1
ATOM 2474 C CA . GLN A 1 982 ? 146.266 103.293 145.394 1.00 190.10 982 GLN A CA 1
ATOM 2475 C C . GLN A 1 982 ? 146.668 102.743 144.042 1.00 190.10 982 GLN A C 1
ATOM 2476 O O . GLN A 1 982 ? 146.246 103.291 143.026 1.00 190.10 982 GLN A O 1
ATOM 2477 N N . GLY A 1 983 ? 147.448 101.670 143.978 1.00 192.89 983 GLY A N 1
ATOM 2478 C CA . GLY A 1 983 ? 147.759 101.202 142.632 1.00 192.89 983 GLY A CA 1
ATOM 2479 C C . GLY A 1 983 ? 146.689 100.299 142.051 1.00 192.89 983 GLY A C 1
ATOM 2480 O O . GLY A 1 983 ? 146.155 100.502 140.935 1.00 192.89 983 GLY A O 1
ATOM 2481 N N . LEU A 1 984 ? 146.290 99.346 142.886 1.00 178.88 984 LEU A N 1
ATOM 2482 C CA . LEU A 1 984 ? 145.268 98.379 142.531 1.00 178.88 984 LEU A CA 1
ATOM 2483 C C . LEU A 1 984 ? 143.951 99.097 142.329 1.00 178.88 984 LEU A C 1
ATOM 2484 O O . LEU A 1 984 ? 143.207 98.798 141.404 1.00 178.88 984 LEU A O 1
ATOM 2485 N N . ASN A 1 985 ? 143.678 100.059 143.203 1.00 178.70 985 ASN A N 1
ATOM 2486 C CA . ASN A 1 985 ? 142.449 100.819 143.150 1.00 178.70 985 ASN A CA 1
ATOM 2487 C C . ASN A 1 985 ? 142.393 101.602 141.873 1.00 178.70 985 ASN A C 1
ATOM 2488 O O . ASN A 1 985 ? 141.372 101.659 141.254 1.00 178.70 985 ASN A O 1
ATOM 2489 N N . GLU A 1 986 ? 143.486 102.291 141.556 1.00 191.21 986 GLU A N 1
ATOM 2490 C CA . GLU A 1 986 ? 143.557 103.098 140.346 1.00 191.21 986 GLU A CA 1
ATOM 2491 C C . GLU A 1 986 ? 143.460 102.265 139.074 1.00 191.21 986 GLU A C 1
ATOM 2492 O O . GLU A 1 986 ? 142.747 102.629 138.140 1.00 191.21 986 GLU A O 1
ATOM 2493 N N . ASP A 1 987 ? 144.169 101.139 139.044 1.00 190.14 987 ASP A N 1
ATOM 2494 C CA . ASP A 1 987 ? 144.139 100.267 137.875 1.00 190.14 987 ASP A CA 1
ATOM 2495 C C . ASP A 1 987 ? 142.731 99.723 137.695 1.00 190.14 987 ASP A C 1
ATOM 2496 O O . ASP A 1 987 ? 142.203 99.674 136.584 1.00 190.14 987 ASP A O 1
ATOM 2497 N N . GLN A 1 988 ? 142.131 99.316 138.808 1.00 204.10 988 GLN A N 1
ATOM 2498 C CA . GLN A 1 988 ? 140.772 98.800 138.808 1.00 204.10 988 GLN A CA 1
ATOM 2499 C C . GLN A 1 988 ? 139.805 99.901 138.396 1.00 204.10 988 GLN A C 1
ATOM 2500 O O . GLN A 1 988 ? 138.863 99.664 137.646 1.00 204.10 988 GLN A O 1
ATOM 2501 N N . GLY A 1 989 ? 140.049 101.109 138.896 1.00 219.40 989 GLY A N 1
ATOM 2502 C CA . GLY A 1 989 ? 139.194 102.239 138.593 1.00 219.40 989 GLY A CA 1
ATOM 2503 C C . GLY A 1 989 ? 139.174 102.604 137.124 1.00 219.40 989 GLY A C 1
ATOM 2504 O O . GLY A 1 989 ? 138.115 102.890 136.566 1.00 219.40 989 GLY A O 1
ATOM 2505 N N . LYS A 1 990 ? 140.341 102.593 136.487 1.00 227.13 990 LYS A N 1
ATOM 2506 C CA . LYS A 1 990 ? 140.398 102.924 135.071 1.00 227.13 990 LYS A CA 1
ATOM 2507 C C . LYS A 1 990 ? 139.607 101.883 134.292 1.00 227.13 990 LYS A C 1
ATOM 2508 O O . LYS A 1 990 ? 138.819 102.219 133.410 1.00 227.13 990 LYS A O 1
ATOM 2509 N N . GLN A 1 991 ? 139.813 100.615 134.635 1.00 236.08 991 GLN A N 1
ATOM 2510 C CA . GLN A 1 991 ? 139.088 99.530 133.991 1.00 236.08 991 GLN A CA 1
ATOM 2511 C C . GLN A 1 991 ? 137.609 99.646 134.334 1.00 236.08 991 GLN A C 1
ATOM 2512 O O . GLN A 1 991 ? 136.738 99.467 133.482 1.00 236.08 991 GLN A O 1
ATOM 2513 N N . LEU A 1 992 ? 137.342 99.956 135.599 1.00 238.68 992 LEU A N 1
ATOM 2514 C CA . LEU A 1 992 ? 135.985 100.103 136.101 1.00 238.68 992 LEU A CA 1
ATOM 2515 C C . LEU A 1 992 ? 135.274 101.258 135.418 1.00 238.68 992 LEU A C 1
ATOM 2516 O O . LEU A 1 992 ? 134.096 101.160 135.083 1.00 238.68 992 LEU A O 1
ATOM 2517 N N . GLN A 1 993 ? 135.989 102.360 135.223 1.00 255.91 993 GLN A N 1
ATOM 2518 C CA . GLN A 1 993 ? 135.397 103.513 134.567 1.00 255.91 993 GLN A CA 1
ATOM 2519 C C . GLN A 1 993 ? 135.016 103.148 133.137 1.00 255.91 993 GLN A C 1
ATOM 2520 O O . GLN A 1 993 ? 133.936 103.503 132.665 1.00 255.91 993 GLN A O 1
ATOM 2521 N N . ASP A 1 994 ? 135.904 102.429 132.454 1.00 257.09 994 ASP A N 1
ATOM 2522 C CA . ASP A 1 994 ? 135.639 102.018 131.080 1.00 257.09 994 ASP A CA 1
ATOM 2523 C C . ASP A 1 994 ? 134.445 101.077 131.025 1.00 257.09 994 ASP A C 1
ATOM 2524 O O . ASP A 1 994 ? 133.571 101.216 130.169 1.00 257.09 994 ASP A O 1
ATOM 2525 N N . ILE A 1 995 ? 134.411 100.116 131.944 1.00 242.18 995 ILE A N 1
ATOM 2526 C CA . ILE A 1 995 ? 133.296 99.182 132.014 1.00 242.18 995 ILE A CA 1
ATOM 2527 C C . ILE A 1 995 ? 132.044 99.960 132.399 1.00 242.18 995 ILE A C 1
ATOM 2528 O O . ILE A 1 995 ? 130.970 99.759 131.835 1.00 242.18 995 ILE A O 1
ATOM 2529 N N . ALA A 1 996 ? 132.210 100.856 133.368 1.00 250.18 996 ALA A N 1
ATOM 2530 C CA . ALA A 1 996 ? 131.131 101.703 133.855 1.00 250.18 996 ALA A CA 1
ATOM 2531 C C . ALA A 1 996 ? 130.649 102.649 132.766 1.00 250.18 996 ALA A C 1
ATOM 2532 O O . ALA A 1 996 ? 129.450 102.885 132.619 1.00 250.18 996 ALA A O 1
ATOM 2533 N N . THR A 1 997 ? 131.592 103.192 132.005 1.00 254.97 997 THR A N 1
ATOM 2534 C CA . THR A 1 997 ? 131.250 104.116 130.933 1.00 254.97 997 THR A CA 1
ATOM 2535 C C . THR A 1 997 ? 131.951 103.487 129.744 1.00 254.97 997 THR A C 1
ATOM 2536 O O . THR A 1 997 ? 133.132 103.731 129.493 1.00 254.97 997 THR A O 1
ATOM 2537 N N . LEU A 1 998 ? 131.196 102.684 129.006 1.00 248.56 998 LEU A N 1
ATOM 2538 C CA . LEU A 1 998 ? 131.705 101.982 127.846 1.00 248.56 998 LEU A CA 1
ATOM 2539 C C . LEU A 1 998 ? 130.602 101.676 126.848 1.00 248.56 998 LEU A C 1
ATOM 2540 O O . LEU A 1 998 ? 129.435 101.585 127.219 1.00 248.56 998 LEU A O 1
ATOM 2541 N N . MET B 2 1 ? 154.898 136.205 73.578 1.00 301.70 1 MET B N 1
ATOM 2542 C CA . MET B 2 1 ? 156.149 136.023 72.852 1.00 301.70 1 MET B CA 1
ATOM 2543 C C . MET B 2 1 ? 156.959 137.314 72.818 1.00 301.70 1 MET B C 1
ATOM 2544 O O . MET B 2 1 ? 158.117 137.342 73.235 1.00 301.70 1 MET B O 1
ATOM 2545 N N . GLU B 2 2 ? 156.344 138.381 72.321 1.00 356.59 2 GLU B N 1
ATOM 2546 C CA . GLU B 2 2 ? 157.008 139.676 72.232 1.00 356.59 2 GLU B CA 1
ATOM 2547 C C . GLU B 2 2 ? 155.999 140.812 72.109 1.00 356.59 2 GLU B C 1
ATOM 2548 O O . GLU B 2 2 ? 155.054 140.736 71.324 1.00 356.59 2 GLU B O 1
ATOM 2549 N N . LEU B 2 3 ? 156.202 141.862 72.898 1.00 390.77 3 LEU B N 1
ATOM 2550 C CA . LEU B 2 3 ? 155.314 143.022 72.882 1.00 390.77 3 LEU B CA 1
ATOM 2551 C C . LEU B 2 3 ? 154.034 142.837 73.695 1.00 390.77 3 LEU B C 1
ATOM 2552 O O . LEU B 2 3 ? 153.153 143.696 73.681 1.00 390.77 3 LEU B O 1
ATOM 2553 N N . ILE B 2 4 ? 153.932 141.713 74.398 1.00 418.33 4 ILE B N 1
ATOM 2554 C CA . ILE B 2 4 ? 152.764 141.412 75.219 1.00 418.33 4 ILE B CA 1
ATOM 2555 C C . ILE B 2 4 ? 151.601 140.796 74.440 1.00 418.33 4 ILE B C 1
ATOM 2556 O O . ILE B 2 4 ? 150.535 140.548 75.005 1.00 418.33 4 ILE B O 1
ATOM 2557 N N . THR B 2 5 ? 151.805 140.545 73.149 1.00 428.21 5 THR B N 1
ATOM 2558 C CA . THR B 2 5 ? 150.766 139.948 72.318 1.00 428.21 5 THR B CA 1
ATOM 2559 C C . THR B 2 5 ? 150.447 138.549 72.829 1.00 428.21 5 THR B C 1
ATOM 2560 O O . THR B 2 5 ? 149.284 138.155 72.913 1.00 428.21 5 THR B O 1
ATOM 2561 N N . ILE B 2 6 ? 151.492 137.807 73.179 1.00 408.17 6 ILE B N 1
ATOM 2562 C CA . ILE B 2 6 ? 151.329 136.464 73.708 1.00 408.17 6 ILE B CA 1
ATOM 2563 C C . ILE B 2 6 ? 150.945 136.627 75.169 1.00 408.17 6 ILE B C 1
ATOM 2564 O O . ILE B 2 6 ? 150.074 135.924 75.680 1.00 408.17 6 ILE B O 1
ATOM 2565 N N . LEU B 2 7 ? 151.600 137.573 75.834 1.00 392.37 7 LEU B N 1
ATOM 2566 C CA . LEU B 2 7 ? 151.314 137.841 77.231 1.00 392.37 7 LEU B CA 1
ATOM 2567 C C . LEU B 2 7 ? 149.860 138.256 77.379 1.00 392.37 7 LEU B C 1
ATOM 2568 O O . LEU B 2 7 ? 149.213 137.921 78.369 1.00 392.37 7 LEU B O 1
ATOM 2569 N N . GLU B 2 8 ? 149.342 138.982 76.392 1.00 417.45 8 GLU B N 1
ATOM 2570 C CA . GLU B 2 8 ? 147.952 139.415 76.464 1.00 417.45 8 GLU B CA 1
ATOM 2571 C C . GLU B 2 8 ? 147.044 138.519 75.636 1.00 417.45 8 GLU B C 1
ATOM 2572 O O . GLU B 2 8 ? 145.977 138.105 76.101 1.00 417.45 8 GLU B O 1
ATOM 2573 N N . LYS B 2 9 ? 147.439 138.209 74.401 1.00 441.67 9 LYS B N 1
ATOM 2574 C CA . LYS B 2 9 ? 146.589 137.340 73.596 1.00 441.67 9 LYS B CA 1
ATOM 2575 C C . LYS B 2 9 ? 146.514 135.949 74.206 1.00 441.67 9 LYS B C 1
ATOM 2576 O O . LYS B 2 9 ? 145.445 135.329 74.245 1.00 441.67 9 LYS B O 1
ATOM 2577 N N . THR B 2 10 ? 147.648 135.452 74.696 1.00 465.79 10 THR B N 1
ATOM 2578 C CA . THR B 2 10 ? 147.702 134.120 75.289 1.00 465.79 10 THR B CA 1
ATOM 2579 C C . THR B 2 10 ? 146.815 133.998 76.520 1.00 465.79 10 THR B C 1
ATOM 2580 O O . THR B 2 10 ? 146.208 132.946 76.748 1.00 465.79 10 THR B O 1
ATOM 2581 N N . VAL B 2 11 ? 146.557 135.124 77.172 1.00 481.24 11 VAL B N 1
ATOM 2582 C CA . VAL B 2 11 ? 145.773 135.124 78.399 1.00 481.24 11 VAL B CA 1
ATOM 2583 C C . VAL B 2 11 ? 144.400 134.506 78.171 1.00 481.24 11 VAL B C 1
ATOM 2584 O O . VAL B 2 11 ? 143.897 133.785 79.034 1.00 481.24 11 VAL B O 1
ATOM 2585 N N . SER B 2 12 ? 143.788 134.770 77.022 1.00 475.22 12 SER B N 1
ATOM 2586 C CA . SER B 2 12 ? 142.487 134.175 76.746 1.00 475.22 12 SER B CA 1
ATOM 2587 C C . SER B 2 12 ? 142.677 132.658 76.730 1.00 475.22 12 SER B C 1
ATOM 2588 O O . SER B 2 12 ? 143.623 132.150 76.125 1.00 475.22 12 SER B O 1
ATOM 2589 N N . PRO B 2 13 ? 141.760 131.928 77.379 1.00 473.69 13 PRO B N 1
ATOM 2590 C CA . PRO B 2 13 ? 141.848 130.466 77.473 1.00 473.69 13 PRO B CA 1
ATOM 2591 C C . PRO B 2 13 ? 141.727 129.753 76.130 1.00 473.69 13 PRO B C 1
ATOM 2592 O O . PRO B 2 13 ? 140.911 130.131 75.290 1.00 473.69 13 PRO B O 1
ATOM 2596 N N . ASP B 2 14 ? 142.550 128.727 75.944 1.00 472.40 14 ASP B N 1
ATOM 2597 C CA . ASP B 2 14 ? 142.546 127.933 74.721 1.00 472.40 14 ASP B CA 1
ATOM 2598 C C . ASP B 2 14 ? 142.816 126.467 75.047 1.00 472.40 14 ASP B C 1
ATOM 2599 O O . ASP B 2 14 ? 143.432 126.155 76.066 1.00 472.40 14 ASP B O 1
ATOM 2600 N N . ARG B 2 15 ? 142.408 125.570 74.152 1.00 442.88 15 ARG B N 1
ATOM 2601 C CA . ARG B 2 15 ? 142.557 124.137 74.395 1.00 442.88 15 ARG B CA 1
ATOM 2602 C C . ARG B 2 15 ? 144.014 123.782 74.637 1.00 442.88 15 ARG B C 1
ATOM 2603 O O . ARG B 2 15 ? 144.909 124.255 73.939 1.00 442.88 15 ARG B O 1
ATOM 2604 N N . LEU B 2 16 ? 144.242 122.935 75.640 1.00 437.60 16 LEU B N 1
ATOM 2605 C CA . LEU B 2 16 ? 145.592 122.537 76.036 1.00 437.60 16 LEU B CA 1
ATOM 2606 C C . LEU B 2 16 ? 146.428 123.752 76.455 1.00 437.60 16 LEU B C 1
ATOM 2607 O O . LEU B 2 16 ? 147.611 123.841 76.131 1.00 437.60 16 LEU B O 1
ATOM 2608 N N . GLU B 2 17 ? 145.804 124.684 77.175 1.00 451.27 17 GLU B N 1
ATOM 2609 C CA . GLU B 2 17 ? 146.470 125.903 77.607 1.00 451.27 17 GLU B CA 1
ATOM 2610 C C . GLU B 2 17 ? 147.638 125.645 78.541 1.00 451.27 17 GLU B C 1
ATOM 2611 O O . GLU B 2 17 ? 148.684 126.270 78.416 1.00 451.27 17 GLU B O 1
ATOM 2612 N N . LEU B 2 18 ? 147.471 124.729 79.485 1.00 445.61 18 LEU B N 1
ATOM 2613 C CA . LEU B 2 18 ? 148.566 124.447 80.397 1.00 445.61 18 LEU B CA 1
ATOM 2614 C C . LEU B 2 18 ? 149.748 123.878 79.619 1.00 445.61 18 LEU B C 1
ATOM 2615 O O . LEU B 2 18 ? 150.894 124.271 79.834 1.00 445.61 18 LEU B O 1
ATOM 2616 N N . GLU B 2 19 ? 149.455 122.956 78.706 1.00 456.49 19 GLU B N 1
ATOM 2617 C CA . GLU B 2 19 ? 150.488 122.317 77.898 1.00 456.49 19 GLU B CA 1
ATOM 2618 C C . GLU B 2 19 ? 151.261 123.193 76.911 1.00 456.49 19 GLU B C 1
ATOM 2619 O O . GLU B 2 19 ? 152.487 123.103 76.831 1.00 456.49 19 GLU B O 1
ATOM 2620 N N . ALA B 2 20 ? 150.560 124.045 76.167 1.00 449.46 20 ALA B N 1
ATOM 2621 C CA . ALA B 2 20 ? 151.236 124.892 75.188 1.00 449.46 20 ALA B CA 1
ATOM 2622 C C . ALA B 2 20 ? 151.472 126.308 75.685 1.00 449.46 20 ALA B C 1
ATOM 2623 O O . ALA B 2 20 ? 152.586 126.825 75.610 1.00 449.46 20 ALA B O 1
ATOM 2624 N N . ALA B 2 21 ? 150.420 126.931 76.201 1.00 464.87 21 ALA B N 1
ATOM 2625 C CA . ALA B 2 21 ? 150.543 128.277 76.732 1.00 464.87 21 ALA B CA 1
ATOM 2626 C C . ALA B 2 21 ? 151.478 128.166 77.921 1.00 464.87 21 ALA B C 1
ATOM 2627 O O . ALA B 2 21 ? 152.344 129.014 78.132 1.00 464.87 21 ALA B O 1
ATOM 2628 N N . GLN B 2 22 ? 151.304 127.097 78.692 1.00 477.23 22 GLN B N 1
ATOM 2629 C CA . GLN B 2 22 ? 152.141 126.888 79.863 1.00 477.23 22 GLN B CA 1
ATOM 2630 C C . GLN B 2 22 ? 153.603 127.099 79.531 1.00 477.23 22 GLN B C 1
ATOM 2631 O O . GLN B 2 22 ? 154.378 127.541 80.382 1.00 477.23 22 GLN B O 1
ATOM 2632 N N . LYS B 2 23 ? 154.026 126.697 78.336 1.00 511.62 23 LYS B N 1
ATOM 2633 C CA . LYS B 2 23 ? 155.407 126.971 77.975 1.00 511.62 23 LYS B CA 1
ATOM 2634 C C . LYS B 2 23 ? 155.654 128.471 78.027 1.00 511.62 23 LYS B C 1
ATOM 2635 O O . LYS B 2 23 ? 156.690 128.932 78.517 1.00 511.62 23 LYS B O 1
ATOM 2636 N N . PHE B 2 24 ? 154.678 129.242 77.549 1.00 562.43 24 PHE B N 1
ATOM 2637 C CA . PHE B 2 24 ? 154.744 130.699 77.566 1.00 562.43 24 PHE B CA 1
ATOM 2638 C C . PHE B 2 24 ? 154.660 131.290 78.975 1.00 562.43 24 PHE B C 1
ATOM 2639 O O . PHE B 2 24 ? 155.472 132.141 79.348 1.00 562.43 24 PHE B O 1
ATOM 2640 N N . LEU B 2 25 ? 153.662 130.897 79.757 1.00 557.39 25 LEU B N 1
ATOM 2641 C CA . LEU B 2 25 ? 153.506 131.454 81.096 1.00 557.39 25 LEU B CA 1
ATOM 2642 C C . LEU B 2 25 ? 154.562 130.933 82.056 1.00 557.39 25 LEU B C 1
ATOM 2643 O O . LEU B 2 25 ? 155.349 131.706 82.610 1.00 557.39 25 LEU B O 1
ATOM 2644 N N . GLU B 2 26 ? 154.609 129.625 82.261 1.00 575.08 26 GLU B N 1
ATOM 2645 C CA . GLU B 2 26 ? 155.594 129.088 83.186 1.00 575.08 26 GLU B CA 1
ATOM 2646 C C . GLU B 2 26 ? 156.999 129.178 82.608 1.00 575.08 26 GLU B C 1
ATOM 2647 O O . GLU B 2 26 ? 157.920 129.650 83.279 1.00 575.08 26 GLU B O 1
ATOM 2648 N N . ARG B 2 27 ? 157.194 128.728 81.368 1.00 611.71 27 ARG B N 1
ATOM 2649 C CA . ARG B 2 27 ? 158.532 128.825 80.796 1.00 611.71 27 ARG B CA 1
ATOM 2650 C C . ARG B 2 27 ? 158.912 130.254 80.406 1.00 611.71 27 ARG B C 1
ATOM 2651 O O . ARG B 2 27 ? 160.033 130.686 80.671 1.00 611.71 27 ARG B O 1
ATOM 2652 N N . ALA B 2 28 ? 158.035 130.983 79.714 1.00 634.64 28 ALA B N 1
ATOM 2653 C CA . ALA B 2 28 ? 158.368 132.365 79.342 1.00 634.64 28 ALA B CA 1
ATOM 2654 C C . ALA B 2 28 ? 158.422 133.306 80.546 1.00 634.64 28 ALA B C 1
ATOM 2655 O O . ALA B 2 28 ? 159.402 134.043 80.733 1.00 634.64 28 ALA B O 1
ATOM 2656 N N . ALA B 2 29 ? 157.393 133.264 81.399 1.00 645.96 29 ALA B N 1
ATOM 2657 C CA . ALA B 2 29 ? 157.395 134.107 82.590 1.00 645.96 29 ALA B CA 1
ATOM 2658 C C . ALA B 2 29 ? 158.537 133.697 83.489 1.00 645.96 29 ALA B C 1
ATOM 2659 O O . ALA B 2 29 ? 159.187 134.542 84.115 1.00 645.96 29 ALA B O 1
ATOM 2660 N N . VAL B 2 30 ? 158.653 132.381 83.640 1.00 674.19 30 VAL B N 1
ATOM 2661 C CA . VAL B 2 30 ? 159.694 131.737 84.417 1.00 674.19 30 VAL B CA 1
ATOM 2662 C C . VAL B 2 30 ? 161.024 132.006 83.738 1.00 674.19 30 VAL B C 1
ATOM 2663 O O . VAL B 2 30 ? 162.028 132.217 84.396 1.00 674.19 30 VAL B O 1
ATOM 2664 N N . GLU B 2 31 ? 160.998 131.990 82.409 1.00 692.17 31 GLU B N 1
ATOM 2665 C CA . GLU B 2 31 ? 162.171 132.206 81.563 1.00 692.17 31 GLU B CA 1
ATOM 2666 C C . GLU B 2 31 ? 162.798 133.584 81.745 1.00 692.17 31 GLU B C 1
ATOM 2667 O O . GLU B 2 31 ? 164.014 133.744 81.645 1.00 692.17 31 GLU B O 1
ATOM 2668 N N . ASN B 2 32 ? 161.957 134.582 81.976 1.00 682.19 32 ASN B N 1
ATOM 2669 C CA . ASN B 2 32 ? 162.410 135.954 82.157 1.00 682.19 32 ASN B CA 1
ATOM 2670 C C . ASN B 2 32 ? 163.348 136.136 83.351 1.00 682.19 32 ASN B C 1
ATOM 2671 O O . ASN B 2 32 ? 164.288 136.927 83.286 1.00 682.19 32 ASN B O 1
ATOM 2672 N N . LEU B 2 33 ? 163.102 135.398 84.430 1.00 683.23 33 LEU B N 1
ATOM 2673 C CA . LEU B 2 33 ? 163.891 135.539 85.655 1.00 683.23 33 LEU B CA 1
ATOM 2674 C C . LEU B 2 33 ? 165.399 135.273 85.579 1.00 683.23 33 LEU B C 1
ATOM 2675 O O . LEU B 2 33 ? 166.170 135.986 86.217 1.00 683.23 33 LEU B O 1
ATOM 2676 N N . PRO B 2 34 ? 165.830 134.217 84.870 1.00 693.66 34 PRO B N 1
ATOM 2677 C CA . PRO B 2 34 ? 167.286 134.072 84.796 1.00 693.66 34 PRO B CA 1
ATOM 2678 C C . PRO B 2 34 ? 167.933 135.243 84.059 1.00 693.66 34 PRO B C 1
ATOM 2679 O O . PRO B 2 34 ? 168.951 135.758 84.521 1.00 693.66 34 PRO B O 1
ATOM 2683 N N . THR B 2 35 ? 167.351 135.667 82.939 1.00 671.24 35 THR B N 1
ATOM 2684 C CA . THR B 2 35 ? 167.926 136.779 82.188 1.00 671.24 35 THR B CA 1
ATOM 2685 C C . THR B 2 35 ? 167.894 138.071 82.992 1.00 671.24 35 THR B C 1
ATOM 2686 O O . THR B 2 35 ? 168.886 138.796 83.060 1.00 671.24 35 THR B O 1
ATOM 2687 N N . PHE B 2 36 ? 166.749 138.352 83.607 1.00 610.39 36 PHE B N 1
ATOM 2688 C CA . PHE B 2 36 ? 166.606 139.535 84.443 1.00 610.39 36 PHE B CA 1
ATOM 2689 C C . PHE B 2 36 ? 165.871 139.139 85.712 1.00 610.39 36 PHE B C 1
ATOM 2690 O O . PHE B 2 36 ? 164.699 138.771 85.664 1.00 610.39 36 PHE B O 1
ATOM 2691 N N . LEU B 2 37 ? 166.542 139.228 86.852 1.00 555.44 37 LEU B N 1
ATOM 2692 C CA . LEU B 2 37 ? 165.906 138.870 88.111 1.00 555.44 37 LEU B CA 1
ATOM 2693 C C . LEU B 2 37 ? 164.766 139.852 88.293 1.00 555.44 37 LEU B C 1
ATOM 2694 O O . LEU B 2 37 ? 163.675 139.509 88.747 1.00 555.44 37 LEU B O 1
ATOM 2695 N N . VAL B 2 38 ? 165.056 141.088 87.917 1.00 513.98 38 VAL B N 1
ATOM 2696 C CA . VAL B 2 38 ? 164.130 142.190 88.016 1.00 513.98 38 VAL B CA 1
ATOM 2697 C C . VAL B 2 38 ? 162.844 142.057 87.208 1.00 513.98 38 VAL B C 1
ATOM 2698 O O . VAL B 2 38 ? 161.788 142.458 87.696 1.00 513.98 38 VAL B O 1
ATOM 2699 N N . GLU B 2 39 ? 162.884 141.506 85.992 1.00 510.91 39 GLU B N 1
ATOM 2700 C CA . GLU B 2 39 ? 161.623 141.525 85.263 1.00 510.91 39 GLU B CA 1
ATOM 2701 C C . GLU B 2 39 ? 160.612 140.551 85.856 1.00 510.91 39 GLU B C 1
ATOM 2702 O O . GLU B 2 39 ? 159.432 140.870 85.993 1.00 510.91 39 GLU B O 1
ATOM 2703 N N . LEU B 2 40 ? 161.089 139.363 86.215 1.00 509.65 40 LEU B N 1
ATOM 2704 C CA . LEU B 2 40 ? 160.226 138.337 86.787 1.00 509.65 40 LEU B CA 1
ATOM 2705 C C . LEU B 2 40 ? 159.649 138.813 88.110 1.00 509.65 40 LEU B C 1
ATOM 2706 O O . LEU B 2 40 ? 158.471 138.603 88.400 1.00 509.65 40 LEU B O 1
ATOM 2707 N N . SER B 2 41 ? 160.487 139.466 88.907 1.00 479.33 41 SER B N 1
ATOM 2708 C CA . SER B 2 41 ? 160.057 139.979 90.202 1.00 479.33 41 SER B CA 1
ATOM 2709 C C . SER B 2 41 ? 159.078 141.117 89.983 1.00 479.33 41 SER B C 1
ATOM 2710 O O . SER B 2 41 ? 158.069 141.235 90.686 1.00 479.33 41 SER B O 1
ATOM 2711 N N . ARG B 2 42 ? 159.353 141.866 88.917 1.00 477.44 42 ARG B N 1
ATOM 2712 C CA . ARG B 2 42 ? 158.507 142.961 88.456 1.00 477.44 42 ARG B CA 1
ATOM 2713 C C . ARG B 2 42 ? 157.167 142.306 88.117 1.00 477.44 42 ARG B C 1
ATOM 2714 O O . ARG B 2 42 ? 156.105 142.889 88.335 1.00 477.44 42 ARG B O 1
ATOM 2715 N N . VAL B 2 43 ? 157.283 141.090 87.588 1.00 476.81 43 VAL B N 1
ATOM 2716 C CA . VAL B 2 43 ? 156.174 140.278 87.114 1.00 476.81 43 VAL B CA 1
ATOM 2717 C C . VAL B 2 43 ? 155.166 139.936 88.188 1.00 476.81 43 VAL B C 1
ATOM 2718 O O . VAL B 2 43 ? 153.978 139.851 87.917 1.00 476.81 43 VAL B O 1
ATOM 2719 N N . LEU B 2 44 ? 155.633 139.699 89.402 1.00 462.00 44 LEU B N 1
ATOM 2720 C CA . LEU B 2 44 ? 154.709 139.368 90.471 1.00 462.00 44 LEU B CA 1
ATOM 2721 C C . LEU B 2 44 ? 153.726 140.510 90.735 1.00 462.00 44 LEU B C 1
ATOM 2722 O O . LEU B 2 44 ? 152.542 140.272 90.954 1.00 462.00 44 LEU B O 1
ATOM 2723 N N . ALA B 2 45 ? 154.212 141.747 90.707 1.00 445.37 45 ALA B N 1
ATOM 2724 C CA . ALA B 2 45 ? 153.365 142.902 90.992 1.00 445.37 45 ALA B CA 1
ATOM 2725 C C . ALA B 2 45 ? 152.169 143.282 90.105 1.00 445.37 45 ALA B C 1
ATOM 2726 O O . ALA B 2 45 ? 151.102 143.593 90.634 1.00 445.37 45 ALA B O 1
ATOM 2727 N N . ASN B 2 46 ? 152.314 143.269 88.782 1.00 410.41 46 ASN B N 1
ATOM 2728 C CA . ASN B 2 46 ? 151.187 143.679 87.936 1.00 410.41 46 ASN B CA 1
ATOM 2729 C C . ASN B 2 46 ? 149.942 142.791 87.988 1.00 410.41 46 ASN B C 1
ATOM 2730 O O . ASN B 2 46 ? 148.824 143.286 88.125 1.00 410.41 46 ASN B O 1
ATOM 2731 N N . PRO B 2 47 ? 150.139 141.475 87.867 1.00 379.43 47 PRO B N 1
ATOM 2732 C CA . PRO B 2 47 ? 149.130 140.424 87.934 1.00 379.43 47 PRO B CA 1
ATOM 2733 C C . PRO B 2 47 ? 149.597 139.297 88.841 1.00 379.43 47 PRO B C 1
ATOM 2734 O O . PRO B 2 47 ? 150.071 138.285 88.329 1.00 379.43 47 PRO B O 1
ATOM 2738 N N . GLY B 2 48 ? 149.481 139.451 90.155 1.00 347.78 48 GLY B N 1
ATOM 2739 C CA . GLY B 2 48 ? 149.933 138.395 91.041 1.00 347.78 48 GLY B CA 1
ATOM 2740 C C . GLY B 2 48 ? 149.156 137.122 90.791 1.00 347.78 48 GLY B C 1
ATOM 2741 O O . GLY B 2 48 ? 149.734 136.039 90.706 1.00 347.78 48 GLY B O 1
ATOM 2742 N N . ASN B 2 49 ? 147.841 137.252 90.649 1.00 326.66 49 ASN B N 1
ATOM 2743 C CA . ASN B 2 49 ? 146.994 136.106 90.361 1.00 326.66 49 ASN B CA 1
ATOM 2744 C C . ASN B 2 49 ? 147.347 135.548 88.986 1.00 326.66 49 ASN B C 1
ATOM 2745 O O . ASN B 2 49 ? 147.419 134.334 88.793 1.00 326.66 49 ASN B O 1
ATOM 2746 N N . SER B 2 50 ? 147.577 136.451 88.037 1.00 327.91 50 SER B N 1
ATOM 2747 C CA . SER B 2 50 ? 147.902 136.071 86.671 1.00 327.91 50 SER B CA 1
ATOM 2748 C C . SER B 2 50 ? 149.378 135.793 86.415 1.00 327.91 50 SER B C 1
ATOM 2749 O O . SER B 2 50 ? 150.072 136.601 85.799 1.00 327.91 50 SER B O 1
ATOM 2750 N N . GLN B 2 51 ? 149.856 134.649 86.888 1.00 350.82 51 GLN B N 1
ATOM 2751 C CA . GLN B 2 51 ? 151.238 134.260 86.653 1.00 350.82 51 GLN B CA 1
ATOM 2752 C C . GLN B 2 51 ? 151.139 133.067 85.716 1.00 350.82 51 GLN B C 1
ATOM 2753 O O . GLN B 2 51 ? 150.514 132.067 86.049 1.00 350.82 51 GLN B O 1
ATOM 2754 N N . VAL B 2 52 ? 151.763 133.153 84.550 1.00 417.03 52 VAL B N 1
ATOM 2755 C CA . VAL B 2 52 ? 151.664 132.051 83.608 1.00 417.03 52 VAL B CA 1
ATOM 2756 C C . VAL B 2 52 ? 152.270 130.788 84.196 1.00 417.03 52 VAL B C 1
ATOM 2757 O O . VAL B 2 52 ? 151.696 129.703 84.094 1.00 417.03 52 VAL B O 1
ATOM 2758 N N . ALA B 2 53 ? 153.428 130.936 84.827 1.00 417.32 53 ALA B N 1
ATOM 2759 C CA . ALA B 2 53 ? 154.100 129.799 85.431 1.00 417.32 53 ALA B CA 1
ATOM 2760 C C . ALA B 2 53 ? 153.323 129.177 86.584 1.00 417.32 53 ALA B C 1
ATOM 2761 O O . ALA B 2 53 ? 153.217 127.955 86.678 1.00 417.32 53 ALA B O 1
ATOM 2762 N N . ARG B 2 54 ? 152.766 130.015 87.454 1.00 381.38 54 ARG B N 1
ATOM 2763 C CA . ARG B 2 54 ? 152.036 129.493 88.601 1.00 381.38 54 ARG B CA 1
ATOM 2764 C C . ARG B 2 54 ? 150.519 129.607 88.570 1.00 381.38 54 ARG B C 1
ATOM 2765 O O . ARG B 2 54 ? 149.824 128.611 88.740 1.00 381.38 54 ARG B O 1
ATOM 2766 N N . VAL B 2 55 ? 149.993 130.808 88.356 1.00 380.40 55 VAL B N 1
ATOM 2767 C CA . VAL B 2 55 ? 148.544 130.952 88.330 1.00 380.40 55 VAL B CA 1
ATOM 2768 C C . VAL B 2 55 ? 147.997 130.160 87.154 1.00 380.40 55 VAL B C 1
ATOM 2769 O O . VAL B 2 55 ? 147.017 129.428 87.286 1.00 380.40 55 VAL B O 1
ATOM 2770 N N . ALA B 2 56 ? 148.644 130.306 86.002 1.00 422.57 56 ALA B N 1
ATOM 2771 C CA . ALA B 2 56 ? 148.236 129.580 84.810 1.00 422.57 56 ALA B CA 1
ATOM 2772 C C . ALA B 2 56 ? 148.463 128.091 85.013 1.00 422.57 56 ALA B C 1
ATOM 2773 O O . ALA B 2 56 ? 147.624 127.262 84.665 1.00 422.57 56 ALA B O 1
ATOM 2774 N N . ALA B 2 57 ? 149.616 127.769 85.588 1.00 467.94 57 ALA B N 1
ATOM 2775 C CA . ALA B 2 57 ? 149.996 126.391 85.857 1.00 467.94 57 ALA B CA 1
ATOM 2776 C C . ALA B 2 57 ? 149.089 125.709 86.872 1.00 467.94 57 ALA B C 1
ATOM 2777 O O . ALA B 2 57 ? 148.739 124.539 86.724 1.00 467.94 57 ALA B O 1
ATOM 2778 N N . GLY B 2 58 ? 148.708 126.458 87.901 1.00 498.70 58 GLY B N 1
ATOM 2779 C CA . GLY B 2 58 ? 147.890 125.938 88.981 1.00 498.70 58 GLY B CA 1
ATOM 2780 C C . GLY B 2 58 ? 146.495 125.434 88.668 1.00 498.70 58 GLY B C 1
ATOM 2781 O O . GLY B 2 58 ? 146.084 124.399 89.193 1.00 498.70 58 GLY B O 1
ATOM 2782 N N . LEU B 2 59 ? 145.759 126.140 87.819 1.00 500.33 59 LEU B N 1
ATOM 2783 C CA . LEU B 2 59 ? 144.405 125.706 87.507 1.00 500.33 59 LEU B CA 1
ATOM 2784 C C . LEU B 2 59 ? 144.391 124.848 86.255 1.00 500.33 59 LEU B C 1
ATOM 2785 O O . LEU B 2 59 ? 143.592 123.911 86.148 1.00 500.33 59 LEU B O 1
ATOM 2786 N N . GLN B 2 60 ? 145.265 125.158 85.303 1.00 515.01 60 GLN B N 1
ATOM 2787 C CA . GLN B 2 60 ? 145.368 124.347 84.101 1.00 515.01 60 GLN B CA 1
ATOM 2788 C C . GLN B 2 60 ? 145.958 122.963 84.380 1.00 515.01 60 GLN B C 1
ATOM 2789 O O . GLN B 2 60 ? 145.663 122.009 83.659 1.00 515.01 60 GLN B O 1
ATOM 2790 N N . ILE B 2 61 ? 146.851 122.865 85.365 1.00 545.55 61 ILE B N 1
ATOM 2791 C CA . ILE B 2 61 ? 147.385 121.589 85.847 1.00 545.55 61 ILE B CA 1
ATOM 2792 C C . ILE B 2 61 ? 146.303 120.741 86.495 1.00 545.55 61 ILE B C 1
ATOM 2793 O O . ILE B 2 61 ? 146.243 119.526 86.273 1.00 545.55 61 ILE B O 1
ATOM 2794 N N . LYS B 2 62 ? 145.442 121.351 87.316 1.00 547.33 62 LYS B N 1
ATOM 2795 C CA . LYS B 2 62 ? 144.447 120.546 88.022 1.00 547.33 62 LYS B CA 1
ATOM 2796 C C . LYS B 2 62 ? 143.573 119.758 87.047 1.00 547.33 62 LYS B C 1
ATOM 2797 O O . LYS B 2 62 ? 143.231 118.603 87.326 1.00 547.33 62 LYS B O 1
ATOM 2798 N N . ASN B 2 63 ? 143.197 120.336 85.908 1.00 535.69 63 ASN B N 1
ATOM 2799 C CA . ASN B 2 63 ? 142.420 119.597 84.915 1.00 535.69 63 ASN B CA 1
ATOM 2800 C C . ASN B 2 63 ? 143.388 119.266 83.785 1.00 535.69 63 ASN B C 1
ATOM 2801 O O . ASN B 2 63 ? 143.989 120.172 83.204 1.00 535.69 63 ASN B O 1
ATOM 2802 N N . SER B 2 64 ? 143.504 117.986 83.434 1.00 463.57 64 SER B N 1
ATOM 2803 C CA . SER B 2 64 ? 144.489 117.590 82.432 1.00 463.57 64 SER B CA 1
ATOM 2804 C C . SER B 2 64 ? 144.083 116.283 81.773 1.00 463.57 64 SER B C 1
ATOM 2805 O O . SER B 2 64 ? 143.091 115.654 82.150 1.00 463.57 64 SER B O 1
ATOM 2806 N N . LEU B 2 65 ? 144.861 115.896 80.753 1.00 413.73 65 LEU B N 1
ATOM 2807 C CA . LEU B 2 65 ? 144.574 114.642 80.072 1.00 413.73 65 LEU B CA 1
ATOM 2808 C C . LEU B 2 65 ? 144.627 113.512 81.080 1.00 413.73 65 LEU B C 1
ATOM 2809 O O . LEU B 2 65 ? 143.757 112.636 81.095 1.00 413.73 65 LEU B O 1
ATOM 2810 N N . THR B 2 66 ? 145.638 113.529 81.941 1.00 432.48 66 THR B N 1
ATOM 2811 C CA . THR B 2 66 ? 145.746 112.593 83.045 1.00 432.48 66 THR B CA 1
ATOM 2812 C C . THR B 2 66 ? 145.506 113.441 84.280 1.00 432.48 66 THR B C 1
ATOM 2813 O O . THR B 2 66 ? 146.239 114.407 84.514 1.00 432.48 66 THR B O 1
ATOM 2814 N N . SER B 2 67 ? 144.487 113.104 85.059 1.00 442.33 67 SER B N 1
ATOM 2815 C CA . SER B 2 67 ? 144.210 113.918 86.233 1.00 442.33 67 SER B CA 1
ATOM 2816 C C . SER B 2 67 ? 145.345 113.860 87.248 1.00 442.33 67 SER B C 1
ATOM 2817 O O . SER B 2 67 ? 145.734 114.889 87.812 1.00 442.33 67 SER B O 1
ATOM 2818 N N . LYS B 2 68 ? 145.891 112.668 87.495 1.00 456.78 68 LYS B N 1
ATOM 2819 C CA . LYS B 2 68 ? 146.961 112.478 88.476 1.00 456.78 68 LYS B CA 1
ATOM 2820 C C . LYS B 2 68 ? 148.103 111.612 87.923 1.00 456.78 68 LYS B C 1
ATOM 2821 O O . LYS B 2 68 ? 148.280 110.466 88.333 1.00 456.78 68 LYS B O 1
ATOM 2822 N N . ASP B 2 69 ? 148.831 112.176 86.960 1.00 521.16 69 ASP B N 1
ATOM 2823 C CA . ASP B 2 69 ? 150.017 111.550 86.380 1.00 521.16 69 ASP B CA 1
ATOM 2824 C C . ASP B 2 69 ? 151.108 112.623 86.470 1.00 521.16 69 ASP B C 1
ATOM 2825 O O . ASP B 2 69 ? 150.956 113.704 85.901 1.00 521.16 69 ASP B O 1
ATOM 2826 N N . PRO B 2 70 ? 152.212 112.334 87.178 1.00 541.91 70 PRO B N 1
ATOM 2827 C CA . PRO B 2 70 ? 153.276 113.339 87.325 1.00 541.91 70 PRO B CA 1
ATOM 2828 C C . PRO B 2 70 ? 153.997 113.728 86.035 1.00 541.91 70 PRO B C 1
ATOM 2829 O O . PRO B 2 70 ? 154.215 114.914 85.788 1.00 541.91 70 PRO B O 1
ATOM 2833 N N . ASP B 2 71 ? 154.360 112.737 85.229 1.00 572.30 71 ASP B N 1
ATOM 2834 C CA . ASP B 2 71 ? 155.052 112.981 83.968 1.00 572.30 71 ASP B CA 1
ATOM 2835 C C . ASP B 2 71 ? 154.173 113.726 82.975 1.00 572.30 71 ASP B C 1
ATOM 2836 O O . ASP B 2 71 ? 154.625 114.615 82.256 1.00 572.30 71 ASP B O 1
ATOM 2837 N N . ILE B 2 72 ? 152.905 113.338 82.957 1.00 590.09 72 ILE B N 1
ATOM 2838 C CA . ILE B 2 72 ? 151.890 113.882 82.050 1.00 590.09 72 ILE B CA 1
ATOM 2839 C C . ILE B 2 72 ? 151.208 115.129 82.633 1.00 590.09 72 ILE B C 1
ATOM 2840 O O . ILE B 2 72 ? 150.980 116.114 81.919 1.00 590.09 72 ILE B O 1
ATOM 2841 N N . LYS B 2 73 ? 150.865 115.054 83.917 1.00 560.08 73 LYS B N 1
ATOM 2842 C CA . LYS B 2 73 ? 150.122 116.101 84.620 1.00 560.08 73 LYS B CA 1
ATOM 2843 C C . LYS B 2 73 ? 150.643 117.524 84.837 1.00 560.08 73 LYS B C 1
ATOM 2844 O O . LYS B 2 73 ? 149.879 118.478 84.693 1.00 560.08 73 LYS B O 1
ATOM 2845 N N . ALA B 2 74 ? 151.915 117.693 85.180 1.00 519.21 74 ALA B N 1
ATOM 2846 C CA . ALA B 2 74 ? 152.401 119.046 85.436 1.00 519.21 74 ALA B CA 1
ATOM 2847 C C . ALA B 2 74 ? 153.410 119.606 84.444 1.00 519.21 74 ALA B C 1
ATOM 2848 O O . ALA B 2 74 ? 154.480 119.035 84.235 1.00 519.21 74 ALA B O 1
ATOM 2849 N N . GLN B 2 75 ? 153.057 120.737 83.840 1.00 505.07 75 GLN B N 1
ATOM 2850 C CA . GLN B 2 75 ? 153.934 121.413 82.893 1.00 505.07 75 GLN B CA 1
ATOM 2851 C C . GLN B 2 75 ? 154.439 122.731 83.474 1.00 505.07 75 GLN B C 1
ATOM 2852 O O . GLN B 2 75 ? 155.424 123.295 82.997 1.00 505.07 75 GLN B O 1
ATOM 2853 N N . TYR B 2 76 ? 153.759 123.215 84.510 1.00 508.72 76 TYR B N 1
ATOM 2854 C CA . TYR B 2 76 ? 154.132 124.470 85.155 1.00 508.72 76 TYR B CA 1
ATOM 2855 C C . TYR B 2 76 ? 155.514 124.365 85.782 1.00 508.72 76 TYR B C 1
ATOM 2856 O O . TYR B 2 76 ? 156.325 125.287 85.690 1.00 508.72 76 TYR B O 1
ATOM 2857 N N . GLN B 2 77 ? 155.776 123.228 86.417 1.00 528.67 77 GLN B N 1
ATOM 2858 C CA . GLN B 2 77 ? 157.062 122.980 87.049 1.00 528.67 77 GLN B CA 1
ATOM 2859 C C . GLN B 2 77 ? 158.120 122.682 85.998 1.00 528.67 77 GLN B C 1
ATOM 2860 O O . GLN B 2 77 ? 159.252 123.165 86.091 1.00 528.67 77 GLN B O 1
ATOM 2861 N N . GLN B 2 78 ? 157.766 121.876 84.991 1.00 553.26 78 GLN B N 1
ATOM 2862 C CA . GLN B 2 78 ? 158.695 121.591 83.901 1.00 553.26 78 GLN B CA 1
ATOM 2863 C C . GLN B 2 78 ? 159.014 122.839 83.090 1.00 553.26 78 GLN B C 1
ATOM 2864 O O . GLN B 2 78 ? 160.182 123.103 82.771 1.00 553.26 78 GLN B O 1
ATOM 2865 N N . ARG B 2 79 ? 157.992 123.628 82.760 1.00 573.74 79 ARG B N 1
ATOM 2866 C CA . ARG B 2 79 ? 158.209 124.822 81.950 1.00 573.74 79 ARG B CA 1
ATOM 2867 C C . ARG B 2 79 ? 159.103 125.805 82.689 1.00 573.74 79 ARG B C 1
ATOM 2868 O O . ARG B 2 79 ? 160.055 126.354 82.123 1.00 573.74 79 ARG B O 1
ATOM 2869 N N . TRP B 2 80 ? 158.806 126.030 83.966 1.00 593.71 80 TRP B N 1
ATOM 2870 C CA . TRP B 2 80 ? 159.611 126.920 84.788 1.00 593.71 80 TRP B CA 1
ATOM 2871 C C . TRP B 2 80 ? 161.022 126.380 84.970 1.00 593.71 80 TRP B C 1
ATOM 2872 O O . TRP B 2 80 ? 161.984 127.153 85.007 1.00 593.71 80 TRP B O 1
ATOM 2873 N N . LEU B 2 81 ? 161.159 125.063 84.876 1.00 593.00 81 LEU B N 1
ATOM 2874 C CA . LEU B 2 81 ? 162.444 124.400 85.065 1.00 593.00 81 LEU B CA 1
ATOM 2875 C C . LEU B 2 81 ? 163.480 124.912 84.070 1.00 593.00 81 LEU B C 1
ATOM 2876 O O . LEU B 2 81 ? 164.653 125.055 84.412 1.00 593.00 81 LEU B O 1
ATOM 2877 N N . ALA B 2 82 ? 163.051 125.201 82.845 1.00 561.48 82 ALA B N 1
ATOM 2878 C CA . ALA B 2 82 ? 163.965 125.704 81.821 1.00 561.48 82 ALA B CA 1
ATOM 2879 C C . ALA B 2 82 ? 164.591 127.034 82.249 1.00 561.48 82 ALA B C 1
ATOM 2880 O O . ALA B 2 82 ? 165.779 127.267 82.029 1.00 561.48 82 ALA B O 1
ATOM 2881 N N . ILE B 2 83 ? 163.790 127.902 82.860 1.00 583.35 83 ILE B N 1
ATOM 2882 C CA . ILE B 2 83 ? 164.274 129.187 83.345 1.00 583.35 83 ILE B CA 1
ATOM 2883 C C . ILE B 2 83 ? 164.609 129.025 84.825 1.00 583.35 83 ILE B C 1
ATOM 2884 O O . ILE B 2 83 ? 163.818 128.473 85.589 1.00 583.35 83 ILE B O 1
ATOM 2885 N N . ASP B 2 84 ? 165.783 129.502 85.228 1.00 605.88 84 ASP B N 1
ATOM 2886 C CA . ASP B 2 84 ? 166.212 129.376 86.616 1.00 605.88 84 ASP B CA 1
ATOM 2887 C C . ASP B 2 84 ? 165.270 130.106 87.565 1.00 605.88 84 ASP B C 1
ATOM 2888 O O . ASP B 2 84 ? 164.942 129.598 88.636 1.00 605.88 84 ASP B O 1
ATOM 2889 N N . ALA B 2 85 ? 164.832 131.296 87.167 1.00 648.59 85 ALA B N 1
ATOM 2890 C CA . ALA B 2 85 ? 163.912 132.089 87.977 1.00 648.59 85 ALA B CA 1
ATOM 2891 C C . ALA B 2 85 ? 162.572 131.373 88.143 1.00 648.59 85 ALA B C 1
ATOM 2892 O O . ALA B 2 85 ? 161.968 131.389 89.215 1.00 648.59 85 ALA B O 1
ATOM 2893 N N . ASN B 2 86 ? 162.126 130.744 87.062 1.00 636.19 86 ASN B N 1
ATOM 2894 C CA . ASN B 2 86 ? 160.862 130.014 87.008 1.00 636.19 86 ASN B CA 1
ATOM 2895 C C . ASN B 2 86 ? 160.762 128.780 87.907 1.00 636.19 86 ASN B C 1
ATOM 2896 O O . ASN B 2 86 ? 159.664 128.365 88.277 1.00 636.19 86 ASN B O 1
ATOM 2897 N N . ALA B 2 87 ? 161.903 128.198 88.257 1.00 592.76 87 ALA B N 1
ATOM 2898 C CA . ALA B 2 87 ? 161.919 126.973 89.047 1.00 592.76 87 ALA B CA 1
ATOM 2899 C C . ALA B 2 87 ? 161.229 126.998 90.412 1.00 592.76 87 ALA B C 1
ATOM 2900 O O . ALA B 2 87 ? 161.332 127.951 91.185 1.00 592.76 87 ALA B O 1
ATOM 2901 N N . ARG B 2 88 ? 160.520 125.903 90.665 1.00 546.86 88 ARG B N 1
ATOM 2902 C CA . ARG B 2 88 ? 159.757 125.632 91.878 1.00 546.86 88 ARG B CA 1
ATOM 2903 C C . ARG B 2 88 ? 160.717 125.700 93.056 1.00 546.86 88 ARG B C 1
ATOM 2904 O O . ARG B 2 88 ? 160.394 126.304 94.079 1.00 546.86 88 ARG B O 1
ATOM 2905 N N . ARG B 2 89 ? 161.899 125.103 92.926 1.00 551.37 89 ARG B N 1
ATOM 2906 C CA . ARG B 2 89 ? 162.874 125.271 93.999 1.00 551.37 89 ARG B CA 1
ATOM 2907 C C . ARG B 2 89 ? 163.383 126.696 93.985 1.00 551.37 89 ARG B C 1
ATOM 2908 O O . ARG B 2 89 ? 163.577 127.302 95.046 1.00 551.37 89 ARG B O 1
ATOM 2909 N N . GLU B 2 90 ? 163.611 127.239 92.792 1.00 570.85 90 GLU B N 1
ATOM 2910 C CA . GLU B 2 90 ? 163.970 128.642 92.706 1.00 570.85 90 GLU B CA 1
ATOM 2911 C C . GLU B 2 90 ? 162.832 129.461 93.295 1.00 570.85 90 GLU B C 1
ATOM 2912 O O . GLU B 2 90 ? 163.045 130.548 93.831 1.00 570.85 90 GLU B O 1
ATOM 2913 N N . VAL B 2 91 ? 161.596 128.987 93.113 1.00 556.65 91 VAL B N 1
ATOM 2914 C CA . VAL B 2 91 ? 160.435 129.668 93.675 1.00 556.65 91 VAL B CA 1
ATOM 2915 C C . VAL B 2 91 ? 160.560 129.714 95.187 1.00 556.65 91 VAL B C 1
ATOM 2916 O O . VAL B 2 91 ? 160.260 130.730 95.818 1.00 556.65 91 VAL B O 1
ATOM 2917 N N . LYS B 2 92 ? 160.969 128.603 95.796 1.00 536.40 92 LYS B N 1
ATOM 2918 C CA . LYS B 2 92 ? 161.101 128.580 97.249 1.00 536.40 92 LYS B CA 1
ATOM 291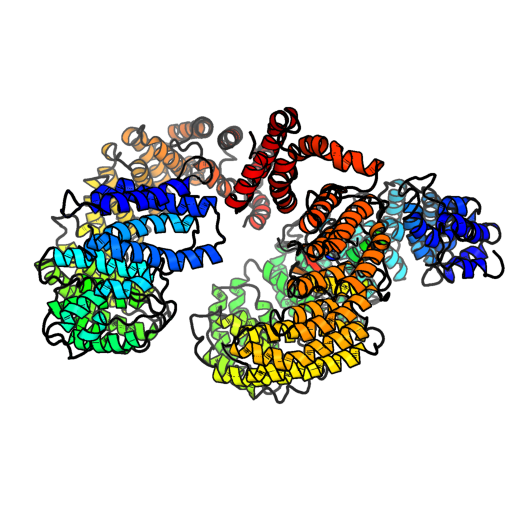9 C C . LYS B 2 92 ? 162.260 129.451 97.736 1.00 536.40 92 LYS B C 1
ATOM 2920 O O . LYS B 2 92 ? 162.052 130.419 98.479 1.00 536.40 92 LYS B O 1
ATOM 2921 N N . ASN B 2 93 ? 163.486 129.157 97.291 1.00 525.13 93 ASN B N 1
ATOM 2922 C CA . ASN B 2 93 ? 164.647 129.897 97.792 1.00 525.13 93 ASN B CA 1
ATOM 2923 C C . ASN B 2 93 ? 164.662 131.339 97.302 1.00 525.13 93 ASN B C 1
ATOM 2924 O O . ASN B 2 93 ? 164.853 132.279 98.087 1.00 525.13 93 ASN B O 1
ATOM 2925 N N . TYR B 2 94 ? 164.449 131.536 96.008 1.00 526.70 94 TYR B N 1
ATOM 2926 C CA . TYR B 2 94 ? 164.388 132.891 95.490 1.00 526.70 94 TYR B CA 1
ATOM 2927 C C . TYR B 2 94 ? 163.204 133.613 96.102 1.00 526.70 94 TYR B C 1
ATOM 2928 O O . TYR B 2 94 ? 163.261 134.821 96.336 1.00 526.70 94 TYR B O 1
ATOM 2929 N N . VAL B 2 95 ? 162.107 132.889 96.342 1.00 531.80 95 VAL B N 1
ATOM 2930 C CA . VAL B 2 95 ? 160.960 133.507 96.996 1.00 531.80 95 VAL B CA 1
ATOM 2931 C C . VAL B 2 95 ? 161.398 134.034 98.345 1.00 531.80 95 VAL B C 1
ATOM 2932 O O . VAL B 2 95 ? 160.903 135.056 98.827 1.00 531.80 95 VAL B O 1
ATOM 2933 N N . LEU B 2 96 ? 162.295 133.306 99.005 1.00 513.40 96 LEU B N 1
ATOM 2934 C CA . LEU B 2 96 ? 162.816 133.785 100.273 1.00 513.40 96 LEU B CA 1
ATOM 2935 C C . LEU B 2 96 ? 163.615 135.065 100.081 1.00 513.40 96 LEU B C 1
ATOM 2936 O O . LEU B 2 96 ? 163.353 136.075 100.742 1.00 513.40 96 LEU B O 1
ATOM 2937 N N . GLN B 2 97 ? 164.579 135.053 99.155 1.00 485.46 97 GLN B N 1
ATOM 2938 C CA . GLN B 2 97 ? 165.447 136.219 99.014 1.00 485.46 97 GLN B CA 1
ATOM 2939 C C . GLN B 2 97 ? 164.667 137.444 98.553 1.00 485.46 97 GLN B C 1
ATOM 2940 O O . GLN B 2 97 ? 164.663 138.493 99.218 1.00 485.46 97 GLN B O 1
ATOM 2941 N N . THR B 2 98 ? 163.923 137.291 97.465 1.00 496.12 98 THR B N 1
ATOM 2942 C CA . THR B 2 98 ? 163.142 138.392 96.926 1.00 496.12 98 THR B CA 1
ATOM 2943 C C . THR B 2 98 ? 162.050 138.799 97.897 1.00 496.12 98 THR B C 1
ATOM 2944 O O . THR B 2 98 ? 161.895 139.981 98.205 1.00 496.12 98 THR B O 1
ATOM 2945 N N . LEU B 2 99 ? 161.310 137.820 98.417 1.00 504.83 99 LEU B N 1
ATOM 2946 C CA . LEU B 2 99 ? 160.164 138.106 99.273 1.00 504.83 99 LEU B CA 1
ATOM 2947 C C . LEU B 2 99 ? 160.590 138.838 100.536 1.00 504.83 99 LEU B C 1
ATOM 2948 O O . LEU B 2 99 ? 159.946 139.805 100.958 1.00 504.83 99 LEU B O 1
ATOM 2949 N N . GLY B 2 100 ? 161.661 138.375 101.171 1.00 483.48 100 GLY B N 1
ATOM 2950 C CA . GLY B 2 100 ? 162.133 139.067 102.352 1.00 483.48 100 GLY B CA 1
ATOM 2951 C C . GLY B 2 100 ? 162.588 140.476 102.031 1.00 483.48 100 GLY B C 1
ATOM 2952 O O . GLY B 2 100 ? 162.155 141.442 102.666 1.00 483.48 100 GLY B O 1
ATOM 2953 N N . THR B 2 101 ? 163.455 140.613 101.021 1.00 463.44 101 THR B N 1
ATOM 2954 C CA . THR B 2 101 ? 164.019 141.928 100.721 1.00 463.44 101 THR B CA 1
ATOM 2955 C C . THR B 2 101 ? 162.954 142.936 100.298 1.00 463.44 101 THR B C 1
ATOM 2956 O O . THR B 2 101 ? 163.028 144.114 100.668 1.00 463.44 101 THR B O 1
ATOM 2957 N N . GLU B 2 102 ? 162.084 142.517 99.387 1.00 425.04 102 GLU B N 1
ATOM 2958 C CA . GLU B 2 102 ? 161.038 143.392 98.886 1.00 425.04 102 GLU B CA 1
ATOM 2959 C C . GLU B 2 102 ? 159.764 143.330 99.704 1.00 425.04 102 GLU B C 1
ATOM 2960 O O . GLU B 2 102 ? 158.738 142.857 99.216 1.00 425.04 102 GLU B O 1
ATOM 2961 N N . THR B 2 103 ? 159.828 143.728 100.969 1.00 381.10 103 THR B N 1
ATOM 2962 C CA . THR B 2 103 ? 158.614 143.696 101.765 1.00 381.10 103 THR B CA 1
ATOM 2963 C C . THR B 2 103 ? 157.654 144.678 101.112 1.00 381.10 103 THR B C 1
ATOM 2964 O O . THR B 2 103 ? 156.496 144.357 100.862 1.00 381.10 103 THR B O 1
ATOM 2965 N N . TYR B 2 104 ? 158.167 145.861 100.783 1.00 386.22 104 TYR B N 1
ATOM 2966 C CA . TYR B 2 104 ? 157.370 146.890 100.125 1.00 386.22 104 TYR B CA 1
ATOM 2967 C C . TYR B 2 104 ? 156.070 147.191 100.863 1.00 386.22 104 TYR B C 1
ATOM 2968 O O . TYR B 2 104 ? 155.031 147.343 100.229 1.00 386.22 104 TYR B O 1
ATOM 2969 N N . ARG B 2 105 ? 156.116 147.329 102.185 1.00 408.84 105 ARG B N 1
ATOM 2970 C CA . ARG B 2 105 ? 154.878 147.541 102.925 1.00 408.84 105 ARG B CA 1
ATOM 2971 C C . ARG B 2 105 ? 154.092 146.256 102.673 1.00 408.84 105 ARG B C 1
ATOM 2972 O O . ARG B 2 105 ? 154.591 145.168 102.952 1.00 408.84 105 ARG B O 1
ATOM 2973 N N . PRO B 2 106 ? 152.848 146.365 102.185 1.00 429.72 106 PRO B N 1
ATOM 2974 C CA . PRO B 2 106 ? 152.085 145.135 101.931 1.00 429.72 106 PRO B CA 1
ATOM 2975 C C . PRO B 2 106 ? 152.822 144.294 100.884 1.00 429.72 106 PRO B C 1
ATOM 2976 O O . PRO B 2 106 ? 153.328 144.851 99.914 1.00 429.72 106 PRO B O 1
ATOM 2980 N N . SER B 2 107 ? 152.857 142.975 101.045 1.00 307.68 107 SER B N 1
ATOM 2981 C CA . SER B 2 107 ? 153.617 142.156 100.106 1.00 307.68 107 SER B CA 1
ATOM 2982 C C . SER B 2 107 ? 152.906 141.248 99.107 1.00 307.68 107 SER B C 1
ATOM 2983 O O . SER B 2 107 ? 152.076 140.414 99.466 1.00 307.68 107 SER B O 1
ATOM 2984 N N . SER B 2 108 ? 153.271 141.429 97.842 1.00 254.89 108 SER B N 1
ATOM 2985 C CA . SER B 2 108 ? 152.770 140.623 96.732 1.00 254.89 108 SER B CA 1
ATOM 2986 C C . SER B 2 108 ? 153.377 139.224 96.790 1.00 254.89 108 SER B C 1
ATOM 2987 O O . SER B 2 108 ? 152.720 138.227 96.495 1.00 254.89 108 SER B O 1
ATOM 2988 N N . ALA B 2 109 ? 154.646 139.177 97.189 1.00 306.50 109 ALA B N 1
ATOM 2989 C CA . ALA B 2 109 ? 155.426 137.952 97.295 1.00 306.50 109 ALA B CA 1
ATOM 2990 C C . ALA B 2 109 ? 154.825 136.949 98.272 1.00 306.50 109 ALA B C 1
ATOM 2991 O O . ALA B 2 109 ? 154.891 135.744 98.038 1.00 306.50 109 ALA B O 1
ATOM 2992 N N . SER B 2 110 ? 154.229 137.434 99.360 1.00 307.63 110 SER B N 1
ATOM 2993 C CA . SER B 2 110 ? 153.631 136.543 100.352 1.00 307.63 110 SER B CA 1
ATOM 2994 C C . SER B 2 110 ? 152.533 135.692 99.711 1.00 307.63 110 SER B C 1
ATOM 2995 O O . SER B 2 110 ? 152.434 134.496 99.987 1.00 307.63 110 SER B O 1
ATOM 2996 N N . GLN B 2 111 ? 151.709 136.299 98.857 1.00 302.73 111 GLN B N 1
ATOM 2997 C CA . GLN B 2 111 ? 150.680 135.554 98.140 1.00 302.73 111 GLN B CA 1
ATOM 2998 C C . GLN B 2 111 ? 151.360 134.539 97.213 1.00 302.73 111 GLN B C 1
ATOM 2999 O O . GLN B 2 111 ? 150.927 133.391 97.109 1.00 302.73 111 GLN B O 1
ATOM 3000 N N . CYS B 2 112 ? 152.437 134.971 96.553 1.00 308.45 112 CYS B N 1
ATOM 3001 C CA . CYS B 2 112 ? 153.208 134.115 95.652 1.00 308.45 112 CYS B CA 1
ATOM 3002 C C . CYS B 2 112 ? 153.818 132.962 96.442 1.00 308.45 112 CYS B C 1
ATOM 3003 O O . CYS B 2 112 ? 153.834 131.819 95.985 1.00 308.45 112 CYS B O 1
ATOM 3004 N N . VAL B 2 113 ? 154.316 133.273 97.639 1.00 315.58 113 VAL B N 1
ATOM 3005 C CA . VAL B 2 113 ? 154.884 132.270 98.533 1.00 315.58 113 VAL B CA 1
ATOM 3006 C C . VAL B 2 113 ? 153.775 131.298 98.930 1.00 315.58 113 VAL B C 1
ATOM 3007 O O . VAL B 2 113 ? 153.980 130.085 98.952 1.00 315.58 113 VAL B O 1
ATOM 3008 N N . ALA B 2 114 ? 152.588 131.841 99.215 1.00 299.99 114 ALA B N 1
ATOM 3009 C CA . ALA B 2 114 ? 151.415 131.042 99.557 1.00 299.99 114 ALA B CA 1
ATOM 3010 C C . ALA B 2 114 ? 151.052 130.172 98.355 1.00 299.99 114 ALA B C 1
ATOM 3011 O O . ALA B 2 114 ? 150.713 129.000 98.509 1.00 299.99 114 ALA B O 1
ATOM 3012 N N . GLY B 2 115 ? 151.124 130.755 97.159 1.00 304.14 115 GLY B N 1
ATOM 3013 C CA . GLY B 2 115 ? 150.873 130.015 95.943 1.00 304.14 115 GLY B CA 1
ATOM 3014 C C . GLY B 2 115 ? 151.965 128.969 95.963 1.00 304.14 115 GLY B C 1
ATOM 3015 O O . GLY B 2 115 ? 151.746 127.811 95.610 1.00 304.14 115 GLY B O 1
ATOM 3016 N N . ILE B 2 116 ? 153.153 129.387 96.390 1.00 316.18 116 ILE B N 1
ATOM 3017 C CA . ILE B 2 116 ? 154.270 128.465 96.505 1.00 316.18 116 ILE B CA 1
ATOM 3018 C C . ILE B 2 116 ? 153.749 127.177 97.099 1.00 316.18 116 ILE B C 1
ATOM 3019 O O . ILE B 2 116 ? 154.080 126.083 96.641 1.00 316.18 116 ILE B O 1
ATOM 3020 N N . ALA B 2 117 ? 152.930 127.281 98.137 1.00 343.60 117 ALA B N 1
ATOM 3021 C CA . ALA B 2 117 ? 152.353 126.075 98.705 1.00 343.60 117 ALA B CA 1
ATOM 3022 C C . ALA B 2 117 ? 151.445 125.414 97.676 1.00 343.60 117 ALA B C 1
ATOM 3023 O O . ALA B 2 117 ? 151.540 124.210 97.415 1.00 343.60 117 ALA B O 1
ATOM 3024 N N . CYS B 2 118 ? 150.553 126.211 97.082 1.00 362.74 118 CYS B N 1
ATOM 3025 C CA . CYS B 2 118 ? 149.542 125.695 96.164 1.00 362.74 118 CYS B CA 1
ATOM 3026 C C . CYS B 2 118 ? 150.140 125.096 94.897 1.00 362.74 118 CYS B C 1
ATOM 3027 O O . CYS B 2 118 ? 149.911 123.919 94.586 1.00 362.74 118 CYS B O 1
ATOM 3028 N N . ALA B 2 119 ? 150.973 125.866 94.192 1.00 388.56 119 ALA B N 1
ATOM 3029 C CA . ALA B 2 119 ? 151.593 125.352 92.973 1.00 388.56 119 ALA B CA 1
ATOM 3030 C C . ALA B 2 119 ? 152.483 124.160 93.260 1.00 388.56 119 ALA B C 1
ATOM 3031 O O . ALA B 2 119 ? 152.514 123.202 92.481 1.00 388.56 119 ALA B O 1
ATOM 3032 N N . GLU B 2 120 ? 153.273 124.231 94.320 1.00 395.10 120 GLU B N 1
ATOM 3033 C CA . GLU B 2 120 ? 154.106 123.094 94.677 1.00 395.10 120 GLU B CA 1
ATOM 3034 C C . GLU B 2 120 ? 153.248 121.896 95.079 1.00 395.10 120 GLU B C 1
ATOM 3035 O O . GLU B 2 120 ? 153.711 120.753 94.994 1.00 395.10 120 GLU B O 1
ATOM 3036 N N . ILE B 2 121 ? 151.959 122.142 95.288 1.00 394.29 121 ILE B N 1
ATOM 3037 C CA . ILE B 2 121 ? 151.040 121.114 95.759 1.00 394.29 121 ILE B CA 1
ATOM 3038 C C . ILE B 2 121 ? 151.030 119.911 94.830 1.00 394.29 121 ILE B C 1
ATOM 3039 O O . ILE B 2 121 ? 150.935 118.776 95.293 1.00 394.29 121 ILE B O 1
ATOM 3040 N N . PRO B 2 122 ? 151.129 120.144 93.517 1.00 392.41 122 PRO B N 1
ATOM 3041 C CA . PRO B 2 122 ? 151.159 118.979 92.627 1.00 392.41 122 PRO B CA 1
ATOM 3042 C C . PRO B 2 122 ? 152.381 118.098 92.923 1.00 392.41 122 PRO B C 1
ATOM 3043 O O . PRO B 2 122 ? 152.258 116.873 92.945 1.00 392.41 122 PRO B O 1
ATOM 3047 N N . VAL B 2 123 ? 153.538 118.716 93.153 1.00 347.11 123 VAL B N 1
ATOM 3048 C CA . VAL B 2 123 ? 154.764 117.984 93.478 1.00 347.11 123 VAL B CA 1
ATOM 3049 C C . VAL B 2 123 ? 154.663 117.394 94.884 1.00 347.11 123 VAL B C 1
ATOM 3050 O O . VAL B 2 123 ? 154.000 117.963 95.750 1.00 347.11 123 VAL B O 1
ATOM 3051 N N . ASN B 2 124 ? 155.308 116.255 95.116 1.00 197.55 124 ASN B N 1
ATOM 3052 C CA . ASN B 2 124 ? 155.241 115.631 96.432 1.00 197.55 124 ASN B CA 1
ATOM 3053 C C . ASN B 2 124 ? 155.840 116.467 97.566 1.00 197.55 124 ASN B C 1
ATOM 3054 O O . ASN B 2 124 ? 155.234 116.583 98.631 1.00 197.55 124 ASN B O 1
ATOM 3055 N N . GLN B 2 125 ? 157.020 117.045 97.352 1.00 179.61 125 GLN B N 1
ATOM 3056 C CA . GLN B 2 125 ? 157.640 117.875 98.387 1.00 179.61 125 GLN B CA 1
ATOM 3057 C C . GLN B 2 125 ? 158.753 118.813 97.912 1.00 179.61 125 GLN B C 1
ATOM 3058 O O . GLN B 2 125 ? 159.376 118.577 96.877 1.00 179.61 125 GLN B O 1
ATOM 3059 N N . TRP B 2 126 ? 158.996 119.875 98.677 1.00 230.27 126 TRP B N 1
ATOM 3060 C CA . TRP B 2 126 ? 160.074 120.817 98.377 1.00 230.27 126 TRP B CA 1
ATOM 3061 C C . TRP B 2 126 ? 160.909 121.060 99.638 1.00 230.27 126 TRP B C 1
ATOM 3062 O O . TRP B 2 126 ? 160.375 121.490 100.659 1.00 230.27 126 TRP B O 1
ATOM 3063 N N . PRO B 2 127 ? 162.221 120.782 99.574 1.00 262.49 127 PRO B N 1
ATOM 3064 C CA . PRO B 2 127 ? 163.119 120.975 100.718 1.00 262.49 127 PRO B CA 1
ATOM 3065 C C . PRO B 2 127 ? 164.102 122.150 100.608 1.00 262.49 127 PRO B C 1
ATOM 3066 O O . PRO B 2 127 ? 164.883 122.369 101.534 1.00 262.49 127 PRO B O 1
ATOM 3070 N N . GLU B 2 128 ? 164.060 122.891 99.507 1.00 293.42 128 GLU B N 1
ATOM 3071 C CA . GLU B 2 128 ? 164.987 124.001 99.274 1.00 293.42 128 GLU B CA 1
ATOM 3072 C C . GLU B 2 128 ? 164.966 125.218 100.204 1.00 293.42 128 GLU B C 1
ATOM 3073 O O . GLU B 2 128 ? 166.015 125.764 100.543 1.00 293.42 128 GLU B O 1
ATOM 3074 N N . LEU B 2 129 ? 163.774 125.645 100.600 1.00 330.67 129 LEU B N 1
ATOM 3075 C CA . LEU B 2 129 ? 163.592 126.837 101.430 1.00 330.67 129 LEU B CA 1
ATOM 3076 C C . LEU B 2 129 ? 164.148 126.952 102.855 1.00 330.67 129 LEU B C 1
ATOM 3077 O O . LEU B 2 129 ? 164.641 128.012 103.240 1.00 330.67 129 LEU B O 1
ATOM 3078 N N . ILE B 2 130 ? 164.090 125.877 103.631 1.00 304.23 130 ILE B N 1
ATOM 3079 C CA . ILE B 2 130 ? 164.500 125.931 105.035 1.00 304.23 130 ILE B CA 1
ATOM 3080 C C . ILE B 2 130 ? 165.934 126.301 105.428 1.00 304.23 130 ILE B C 1
ATOM 3081 O O . ILE B 2 130 ? 166.138 127.051 106.381 1.00 304.23 130 ILE B O 1
ATOM 3082 N N . PRO B 2 131 ? 166.930 125.794 104.695 1.00 296.77 131 PRO B N 1
ATOM 3083 C CA . PRO B 2 131 ? 168.337 126.053 105.035 1.00 296.77 131 PRO B CA 1
ATOM 3084 C C . PRO B 2 131 ? 168.768 127.520 104.982 1.00 296.77 131 PRO B C 1
ATOM 3085 O O . PRO B 2 131 ? 169.514 127.983 105.843 1.00 296.77 131 PRO B O 1
ATOM 3089 N N . GLN B 2 132 ? 168.290 128.236 103.976 1.00 302.61 132 GLN B N 1
ATOM 3090 C CA . GLN B 2 132 ? 168.652 129.626 103.754 1.00 302.61 132 GLN B CA 1
ATOM 3091 C C . GLN B 2 132 ? 167.827 130.465 104.708 1.00 302.61 132 GLN B C 1
ATOM 3092 O O . GLN B 2 132 ? 168.322 131.420 105.304 1.00 302.61 132 GLN B O 1
ATOM 3093 N N . LEU B 2 133 ? 166.558 130.092 104.848 1.00 327.14 133 LEU B N 1
ATOM 3094 C CA . LEU B 2 133 ? 165.651 130.787 105.751 1.00 327.14 133 LEU B CA 1
ATOM 3095 C C . LEU B 2 133 ? 166.155 130.625 107.179 1.00 327.14 133 LEU B C 1
ATOM 3096 O O . LEU B 2 133 ? 166.164 131.579 107.957 1.00 327.14 133 LEU B O 1
ATOM 3097 N N . VAL B 2 134 ? 166.591 129.411 107.515 1.00 328.16 134 VAL B N 1
ATOM 3098 C CA . VAL B 2 134 ? 167.138 129.131 108.838 1.00 328.16 134 VAL B CA 1
ATOM 3099 C C . VAL B 2 134 ? 168.411 129.951 109.018 1.00 328.16 134 VAL B C 1
ATOM 3100 O O . VAL B 2 134 ? 168.644 130.535 110.076 1.00 328.16 134 VAL B O 1
ATOM 3101 N N . ALA B 2 135 ? 169.231 129.993 107.970 1.00 307.54 135 ALA B N 1
ATOM 3102 C CA . ALA B 2 135 ? 170.454 130.773 107.994 1.00 307.54 135 ALA B CA 1
ATOM 3103 C C . ALA B 2 135 ? 170.097 132.249 108.134 1.00 307.54 135 ALA B C 1
ATOM 3104 O O . ALA B 2 135 ? 170.723 132.964 108.901 1.00 307.54 135 ALA B O 1
ATOM 3105 N N . ASN B 2 136 ? 169.072 132.690 107.408 1.00 275.38 136 ASN B N 1
ATOM 3106 C CA . ASN B 2 136 ? 168.630 134.081 107.456 1.00 275.38 136 ASN B CA 1
ATOM 3107 C C . ASN B 2 136 ? 168.131 134.456 108.847 1.00 275.38 136 ASN B C 1
ATOM 3108 O O . ASN B 2 136 ? 168.415 135.543 109.351 1.00 275.38 136 ASN B O 1
ATOM 3109 N N . VAL B 2 137 ? 167.396 133.537 109.470 1.00 240.69 137 VAL B N 1
ATOM 3110 C CA . VAL B 2 137 ? 166.855 133.735 110.815 1.00 240.69 137 VAL B CA 1
ATOM 3111 C C . VAL B 2 137 ? 167.983 133.881 111.831 1.00 240.69 137 VAL B C 1
ATOM 3112 O O . VAL B 2 137 ? 167.914 134.697 112.749 1.00 240.69 137 VAL B O 1
ATOM 3113 N N . THR B 2 138 ? 169.029 133.081 111.639 1.00 252.04 138 THR B N 1
ATOM 3114 C CA . THR B 2 138 ? 170.211 133.077 112.487 1.00 252.04 138 THR B CA 1
ATOM 3115 C C . THR B 2 138 ? 171.305 133.973 111.903 1.00 252.04 138 THR B C 1
ATOM 3116 O O . THR B 2 138 ? 172.442 133.956 112.369 1.00 252.04 138 THR B O 1
ATOM 3117 N N . ASN B 2 139 ? 170.956 134.756 110.885 1.00 260.87 139 ASN B N 1
ATOM 3118 C CA . ASN B 2 139 ? 171.911 135.637 110.226 1.00 260.87 139 ASN B CA 1
ATOM 3119 C C . ASN B 2 139 ? 172.503 136.621 111.211 1.00 260.87 139 ASN B C 1
ATOM 3120 O O . ASN B 2 139 ? 171.805 137.147 112.079 1.00 260.87 139 ASN B O 1
ATOM 3121 N N . PRO B 2 140 ? 173.804 136.890 111.056 1.00 272.55 140 PRO B N 1
ATOM 3122 C CA . PRO B 2 140 ? 174.541 137.778 111.953 1.00 272.55 140 PRO B CA 1
ATOM 3123 C C . PRO B 2 140 ? 173.949 139.169 111.932 1.00 272.55 140 PRO B C 1
ATOM 3124 O O . PRO B 2 140 ? 173.826 139.783 112.990 1.00 272.55 140 PRO B O 1
ATOM 3128 N N . ASN B 2 141 ? 173.569 139.665 110.761 1.00 246.78 141 ASN B N 1
ATOM 3129 C CA . ASN B 2 141 ? 172.985 140.996 110.740 1.00 246.78 141 ASN B CA 1
ATOM 3130 C C . ASN B 2 141 ? 171.570 140.918 111.295 1.00 246.78 141 ASN B C 1
ATOM 3131 O O . ASN B 2 141 ? 170.593 140.846 110.550 1.00 246.78 141 ASN B O 1
ATOM 3132 N N . SER B 2 142 ? 171.475 140.922 112.620 1.00 225.30 142 SER B N 1
ATOM 3133 C CA . SER B 2 142 ? 170.190 140.853 113.293 1.00 225.30 142 SER B CA 1
ATOM 3134 C C . SER B 2 142 ? 169.574 142.237 113.421 1.00 225.30 142 SER B C 1
ATOM 3135 O O . SER B 2 142 ? 169.527 142.810 114.509 1.00 225.30 142 SER B O 1
ATOM 3136 N N . THR B 2 143 ? 169.098 142.772 112.301 1.00 251.03 143 THR B N 1
ATOM 3137 C CA . THR B 2 143 ? 168.454 144.081 112.285 1.00 251.03 143 THR B CA 1
ATOM 3138 C C . THR B 2 143 ? 167.111 143.956 112.992 1.00 251.03 143 THR B C 1
ATOM 3139 O O . THR B 2 143 ? 166.473 142.908 112.929 1.00 251.03 143 THR B O 1
ATOM 3140 N N . GLU B 2 144 ? 166.660 145.022 113.645 1.00 272.09 144 GLU B N 1
ATOM 3141 C CA . GLU B 2 144 ? 165.390 144.942 114.355 1.00 272.09 144 GLU B CA 1
ATOM 3142 C C . GLU B 2 144 ? 164.267 144.634 113.372 1.00 272.09 144 GLU B C 1
ATOM 3143 O O . GLU B 2 144 ? 163.418 143.784 113.638 1.00 272.09 144 GLU B O 1
ATOM 3144 N N . HIS B 2 145 ? 164.264 145.319 112.234 1.00 323.35 145 HIS B N 1
ATOM 3145 C CA . HIS B 2 145 ? 163.263 145.056 111.212 1.00 323.35 145 HIS B CA 1
ATOM 3146 C C . HIS B 2 145 ? 163.461 143.652 110.643 1.00 323.35 145 HIS B C 1
ATOM 3147 O O . HIS B 2 145 ? 162.502 142.907 110.438 1.00 323.35 145 HIS B O 1
ATOM 3148 N N . MET B 2 146 ? 164.722 143.302 110.401 1.00 337.64 146 MET B N 1
ATOM 3149 C CA . MET B 2 146 ? 165.078 142.002 109.842 1.00 337.64 146 MET B CA 1
ATOM 3150 C C . MET B 2 146 ? 164.721 140.842 110.759 1.00 337.64 146 MET B C 1
ATOM 3151 O O . MET B 2 146 ? 164.222 139.811 110.310 1.00 337.64 146 MET B O 1
ATOM 3152 N N . LYS B 2 147 ? 164.976 141.020 112.048 1.00 355.05 147 LYS B N 1
ATOM 3153 C CA . LYS B 2 147 ? 164.679 139.991 113.029 1.00 355.05 147 LYS B CA 1
ATOM 3154 C C . LYS B 2 147 ? 163.178 139.765 113.034 1.00 355.05 147 LYS B C 1
ATOM 3155 O O . LYS B 2 147 ? 162.708 138.632 113.116 1.00 355.05 147 LYS B O 1
ATOM 3156 N N . GLU B 2 148 ? 162.429 140.858 112.936 1.00 349.83 148 GLU B N 1
ATOM 3157 C CA . GLU B 2 148 ? 160.975 140.778 112.930 1.00 349.83 148 GLU B CA 1
ATOM 3158 C C . GLU B 2 148 ? 160.468 140.390 111.550 1.00 349.83 148 GLU B C 1
ATOM 3159 O O . GLU B 2 148 ? 159.482 139.655 111.425 1.00 349.83 148 GLU B O 1
ATOM 3160 N N . SER B 2 149 ? 161.178 140.842 110.521 1.00 345.95 149 SER B N 1
ATOM 3161 C CA . SER B 2 149 ? 160.798 140.598 109.132 1.00 345.95 149 SER B CA 1
ATOM 3162 C C . SER B 2 149 ? 160.753 139.117 108.780 1.00 345.95 149 SER B C 1
ATOM 3163 O O . SER B 2 149 ? 159.884 138.675 108.028 1.00 345.95 149 SER B O 1
ATOM 3164 N N . THR B 2 150 ? 161.690 138.354 109.327 1.00 339.01 150 THR B N 1
ATOM 3165 C CA . THR B 2 150 ? 161.764 136.922 109.065 1.00 339.01 150 THR B CA 1
ATOM 3166 C C . THR B 2 150 ? 160.483 136.229 109.528 1.00 339.01 150 THR B C 1
ATOM 3167 O O . THR B 2 150 ? 159.735 136.757 110.352 1.00 339.01 150 THR B O 1
ATOM 3168 N N . LEU B 2 151 ? 160.244 135.037 108.994 1.00 274.70 151 LEU B N 1
ATOM 3169 C CA . LEU B 2 151 ? 159.057 134.262 109.331 1.00 274.70 151 LEU B CA 1
ATOM 3170 C C . LEU B 2 151 ? 157.760 134.591 108.596 1.00 274.70 151 LEU B C 1
ATOM 3171 O O . LEU B 2 151 ? 156.732 133.967 108.856 1.00 274.70 151 LEU B O 1
ATOM 3172 N N . GLU B 2 152 ? 157.798 135.573 107.697 1.00 248.43 152 GLU B N 1
ATOM 3173 C CA . GLU B 2 152 ? 156.618 135.902 106.898 1.00 248.43 152 GLU B CA 1
ATOM 3174 C C . GLU B 2 152 ? 156.420 134.614 106.115 1.00 248.43 152 GLU B C 1
ATOM 3175 O O . GLU B 2 152 ? 155.307 134.131 105.912 1.00 248.43 152 GLU B O 1
ATOM 3176 N N . ALA B 2 153 ? 157.555 134.077 105.692 1.00 249.24 153 ALA B N 1
ATOM 3177 C CA . ALA B 2 153 ? 157.666 132.812 104.997 1.00 249.24 153 ALA B CA 1
ATOM 3178 C C . ALA B 2 153 ? 157.313 131.692 105.950 1.00 249.24 153 ALA B C 1
ATOM 3179 O O . ALA B 2 153 ? 156.581 130.761 105.600 1.00 249.24 153 ALA B O 1
ATOM 3180 N N . ILE B 2 154 ? 157.809 131.795 107.180 1.00 293.98 154 ILE B N 1
ATOM 3181 C CA . ILE B 2 154 ? 157.547 130.768 108.171 1.00 293.98 154 ILE B CA 1
ATOM 3182 C C . ILE B 2 154 ? 156.065 130.733 108.508 1.00 293.98 154 ILE B C 1
ATOM 3183 O O . ILE B 2 154 ? 155.470 129.656 108.625 1.00 293.98 154 ILE B O 1
ATOM 3184 N N . GLY B 2 155 ? 155.442 131.905 108.655 1.00 308.98 155 GLY B N 1
ATOM 3185 C CA . GLY B 2 155 ? 154.041 131.926 109.036 1.00 308.98 155 GLY B CA 1
ATOM 3186 C C . GLY B 2 155 ? 153.170 131.277 107.982 1.00 308.98 155 GLY B C 1
ATOM 3187 O O . GLY B 2 155 ? 152.403 130.349 108.269 1.00 308.98 155 GLY B O 1
ATOM 3188 N N . TYR B 2 156 ? 153.293 131.741 106.737 1.00 288.75 156 TYR B N 1
ATOM 3189 C CA . TYR B 2 156 ? 152.473 131.151 105.690 1.00 288.75 156 TYR B CA 1
ATOM 3190 C C . TYR B 2 156 ? 152.806 129.676 105.540 1.00 288.75 156 TYR B C 1
ATOM 3191 O O . TYR B 2 156 ? 151.919 128.857 105.263 1.00 288.75 156 TYR B O 1
ATOM 3192 N N . ILE B 2 157 ? 154.064 129.319 105.784 1.00 268.51 157 ILE B N 1
ATOM 3193 C CA . ILE B 2 157 ? 154.489 127.928 105.667 1.00 268.51 157 ILE B CA 1
ATOM 3194 C C . ILE B 2 157 ? 153.701 127.091 106.666 1.00 268.51 157 ILE B C 1
ATOM 3195 O O . ILE B 2 157 ? 153.262 125.984 106.358 1.00 268.51 157 ILE B O 1
ATOM 3196 N N . CYS B 2 158 ? 153.521 127.636 107.866 1.00 280.27 158 CYS B N 1
ATOM 3197 C CA . CYS B 2 158 ? 152.752 126.978 108.920 1.00 280.27 158 CYS B CA 1
ATOM 3198 C C . CYS B 2 158 ? 151.288 126.836 108.503 1.00 280.27 158 CYS B C 1
ATOM 3199 O O . CYS B 2 158 ? 150.644 125.821 108.767 1.00 280.27 158 CYS B O 1
ATOM 3200 N N . GLN B 2 159 ? 150.782 127.871 107.842 1.00 268.55 159 GLN B N 1
ATOM 3201 C CA . GLN B 2 159 ? 149.406 127.932 107.369 1.00 268.55 159 GLN B CA 1
ATOM 3202 C C . GLN B 2 159 ? 149.058 126.841 106.361 1.00 268.55 159 GLN B C 1
ATOM 3203 O O . GLN B 2 159 ? 147.939 126.329 106.360 1.00 268.55 159 GLN B O 1
ATOM 3204 N N . ASP B 2 160 ? 150.012 126.480 105.509 1.00 222.55 160 ASP B N 1
ATOM 3205 C CA . 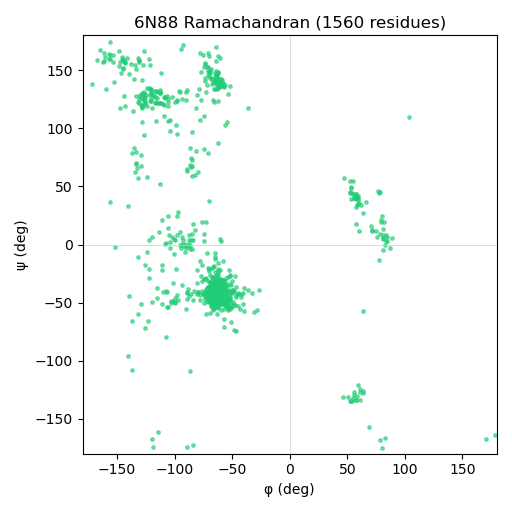ASP B 2 160 ? 149.752 125.482 104.478 1.00 222.55 160 ASP B CA 1
ATOM 3206 C C . ASP B 2 160 ? 149.258 124.169 105.076 1.00 222.55 160 ASP B C 1
ATOM 3207 O O . ASP B 2 160 ? 149.769 123.689 106.088 1.00 222.55 160 ASP B O 1
ATOM 3208 N N . ILE B 2 161 ? 148.250 123.602 104.420 1.00 157.46 161 ILE B N 1
ATOM 3209 C CA . ILE B 2 161 ? 147.602 122.367 104.847 1.00 157.46 161 ILE B CA 1
ATOM 3210 C C . ILE B 2 161 ? 148.480 121.122 104.877 1.00 157.46 161 ILE B C 1
ATOM 3211 O O . ILE B 2 161 ? 148.362 120.302 105.788 1.00 157.46 161 ILE B O 1
ATOM 3212 N N . ASP B 2 162 ? 149.359 120.975 103.892 1.00 138.57 162 ASP B N 1
ATOM 3213 C CA . ASP B 2 162 ? 150.208 119.794 103.842 1.00 138.57 162 ASP B CA 1
ATOM 3214 C C . ASP B 2 162 ? 151.057 119.730 105.103 1.00 138.57 162 ASP B C 1
ATOM 3215 O O . ASP B 2 162 ? 151.607 120.740 105.541 1.00 138.57 162 ASP B O 1
ATOM 3216 N N . PRO B 2 163 ? 151.164 118.531 105.691 1.00 104.93 163 PRO B N 1
ATOM 3217 C CA . PRO B 2 163 ? 151.931 118.341 106.917 1.00 104.93 163 PRO B CA 1
ATOM 3218 C C . PRO B 2 163 ? 153.222 117.575 106.682 1.00 104.93 163 PRO B C 1
ATOM 3219 O O . PRO B 2 163 ? 153.217 116.488 106.107 1.00 104.93 163 PRO B O 1
ATOM 3223 N N . GLU B 2 164 ? 154.321 118.159 107.135 1.00 106.15 164 GLU B N 1
ATOM 3224 C CA . GLU B 2 164 ? 155.639 117.556 107.014 1.00 106.15 164 GLU B CA 1
ATOM 3225 C C . GLU B 2 164 ? 156.312 117.710 108.370 1.00 106.15 164 GLU B C 1
ATOM 3226 O O . GLU B 2 164 ? 155.983 118.621 109.130 1.00 106.15 164 GLU B O 1
ATOM 3227 N N . GLN B 2 165 ? 157.250 116.828 108.687 1.00 153.95 165 GLN B N 1
ATOM 3228 C CA . GLN B 2 165 ? 157.916 116.929 109.975 1.00 153.95 165 GLN B CA 1
ATOM 3229 C C . GLN B 2 165 ? 159.333 117.470 109.856 1.00 153.95 165 GLN B C 1
ATOM 3230 O O . GLN B 2 165 ? 160.189 116.876 109.203 1.00 153.95 165 GLN B O 1
ATOM 3231 N N . LEU B 2 166 ? 159.563 118.611 110.496 1.00 191.69 166 LEU B N 1
ATOM 3232 C CA . LEU B 2 166 ? 160.874 119.246 110.518 1.00 191.69 166 LEU B CA 1
ATOM 3233 C C . LEU B 2 166 ? 161.209 119.476 111.983 1.00 191.69 166 LEU B C 1
ATOM 3234 O O . LEU B 2 166 ? 160.399 120.035 112.722 1.00 191.69 166 LEU B O 1
ATOM 3235 N N . GLN B 2 167 ? 162.395 119.061 112.411 1.00 231.78 167 GLN B N 1
ATOM 3236 C CA . GLN B 2 167 ? 162.762 119.239 113.812 1.00 231.78 167 GLN B CA 1
ATOM 3237 C C . GLN B 2 167 ? 163.851 120.288 113.968 1.00 231.78 167 GLN B C 1
ATOM 3238 O O . GLN B 2 167 ? 163.814 121.079 114.915 1.00 231.78 167 GLN B O 1
ATOM 3239 N N . ASP B 2 168 ? 164.848 120.291 113.079 1.00 220.15 168 ASP B N 1
ATOM 3240 C CA . ASP B 2 168 ? 165.936 121.249 113.236 1.00 220.15 168 ASP B CA 1
ATOM 3241 C C . ASP B 2 168 ? 165.358 122.652 113.257 1.00 220.15 168 ASP B C 1
ATOM 3242 O O . ASP B 2 168 ? 165.766 123.510 114.056 1.00 220.15 168 ASP B O 1
ATOM 3243 N N . LYS B 2 169 ? 164.342 122.864 112.419 1.00 223.21 169 LYS B N 1
ATOM 3244 C CA . LYS B 2 169 ? 163.652 124.137 112.393 1.00 223.21 169 LYS B CA 1
ATOM 3245 C C . LYS B 2 169 ? 163.027 124.392 113.745 1.00 223.21 169 LYS B C 1
ATOM 3246 O O . LYS B 2 169 ? 163.127 125.495 114.278 1.00 223.21 169 LYS B O 1
ATOM 3247 N N . SER B 2 170 ? 162.445 123.352 114.348 1.00 254.84 170 SER B N 1
ATOM 3248 C CA . SER B 2 170 ? 161.840 123.504 115.665 1.00 254.84 170 SER B CA 1
ATOM 3249 C C . SER B 2 170 ? 162.876 123.936 116.690 1.00 254.84 170 SER B C 1
ATOM 3250 O O . SER B 2 170 ? 162.592 124.776 117.549 1.00 254.84 170 SER B O 1
ATOM 3251 N N . ASN B 2 171 ? 164.077 123.361 116.631 1.00 268.23 171 ASN B N 1
ATOM 3252 C CA . ASN B 2 171 ? 165.119 123.769 117.564 1.00 268.23 171 ASN B CA 1
ATOM 3253 C C . ASN B 2 171 ? 165.451 125.243 117.381 1.00 268.23 171 ASN B C 1
ATOM 3254 O O . ASN B 2 171 ? 165.554 126.000 118.362 1.00 268.23 171 ASN B O 1
ATOM 3255 N N . GLU B 2 172 ? 165.558 125.685 116.125 1.00 265.53 172 GLU B N 1
ATOM 3256 C CA . GLU B 2 172 ? 165.837 127.095 115.887 1.00 265.53 172 GLU B CA 1
ATOM 3257 C C . GLU B 2 172 ? 164.704 127.944 116.442 1.00 265.53 172 GLU B C 1
ATOM 3258 O O . GLU B 2 172 ? 164.935 128.999 117.046 1.00 265.53 172 GLU B O 1
ATOM 3259 N N . ILE B 2 173 ? 163.470 127.472 116.267 1.00 271.50 173 ILE B N 1
ATOM 3260 C CA . ILE B 2 173 ? 162.307 128.192 116.763 1.00 271.50 173 ILE B CA 1
ATOM 3261 C C . ILE B 2 173 ? 162.378 128.326 118.273 1.00 271.50 173 ILE B C 1
ATOM 3262 O O . ILE B 2 173 ? 162.034 129.371 118.832 1.00 271.50 173 ILE B O 1
ATOM 3263 N N . LEU B 2 174 ? 162.809 127.271 118.958 1.00 246.44 174 LEU B N 1
ATOM 3264 C CA . LEU B 2 174 ? 162.937 127.362 120.402 1.00 246.44 174 LEU B CA 1
ATOM 3265 C C . LEU B 2 174 ? 163.947 128.431 120.774 1.00 246.44 174 LEU B C 1
ATOM 3266 O O . LEU B 2 174 ? 163.699 129.251 121.671 1.00 246.44 174 LEU B O 1
ATOM 3267 N N . THR B 2 175 ? 165.062 128.481 120.041 1.00 212.31 175 THR B N 1
ATOM 3268 C CA . THR B 2 175 ? 166.055 129.510 120.317 1.00 212.31 175 THR B CA 1
ATOM 3269 C C . THR B 2 175 ? 165.432 130.877 120.153 1.00 212.31 175 THR B C 1
ATOM 3270 O O . THR B 2 175 ? 165.663 131.784 120.960 1.00 212.31 175 THR B O 1
ATOM 3271 N N . ALA B 2 176 ? 164.630 131.033 119.107 1.00 205.59 176 ALA B N 1
ATOM 3272 C CA . ALA B 2 176 ? 163.946 132.290 118.877 1.00 205.59 176 ALA B CA 1
ATOM 3273 C C . ALA B 2 176 ? 162.989 132.612 120.014 1.00 205.59 176 ALA B C 1
ATOM 3274 O O . ALA B 2 176 ? 162.861 133.768 120.409 1.00 205.59 176 ALA B O 1
ATOM 3275 N N . ILE B 2 177 ? 162.286 131.607 120.533 1.00 188.61 177 ILE B N 1
ATOM 3276 C CA . ILE B 2 177 ? 161.336 131.848 121.613 1.00 188.61 177 ILE B CA 1
ATOM 3277 C C . ILE B 2 177 ? 162.046 132.386 122.837 1.00 188.61 177 ILE B C 1
ATOM 3278 O O . ILE B 2 177 ? 161.632 133.384 123.439 1.00 188.61 177 ILE B O 1
ATOM 3279 N N . ILE B 2 178 ? 163.134 131.730 123.222 1.00 172.59 178 ILE B N 1
ATOM 3280 C CA . ILE B 2 178 ? 163.859 132.185 124.395 1.00 172.59 178 ILE B CA 1
ATOM 3281 C C . ILE B 2 178 ? 164.499 133.546 124.166 1.00 172.59 178 ILE B C 1
ATOM 3282 O O . ILE B 2 178 ? 164.494 134.396 125.058 1.00 172.59 178 ILE B O 1
ATOM 3283 N N . GLN B 2 179 ? 165.113 133.762 123.007 1.00 177.10 179 GLN B N 1
ATOM 3284 C CA . GLN B 2 179 ? 165.727 135.059 122.773 1.00 177.10 179 GLN B CA 1
ATOM 3285 C C . GLN B 2 179 ? 164.685 136.167 122.684 1.00 177.10 179 GLN B C 1
ATOM 3286 O O . GLN B 2 179 ? 164.857 137.235 123.281 1.00 177.10 179 GLN B O 1
ATOM 3287 N N . GLY B 2 180 ? 163.583 135.922 121.976 1.00 196.00 180 GLY B N 1
ATOM 3288 C CA . GLY B 2 180 ? 162.559 136.942 121.851 1.00 196.00 180 GLY B CA 1
ATOM 3289 C C . GLY B 2 180 ? 161.920 137.280 123.178 1.00 196.00 180 GLY B C 1
ATOM 3290 O O . GLY B 2 180 ? 161.725 138.455 123.503 1.00 196.00 180 GLY B O 1
ATOM 3291 N N . MET B 2 181 ? 161.575 136.261 123.962 1.00 186.11 181 MET B N 1
ATOM 3292 C CA . MET B 2 181 ? 161.033 136.558 125.276 1.00 186.11 181 MET B CA 1
ATOM 3293 C C . MET B 2 181 ? 162.098 137.263 126.092 1.00 186.11 181 MET B C 1
ATOM 3294 O O . MET B 2 181 ? 161.833 138.256 126.778 1.00 186.11 181 MET B O 1
ATOM 3295 N N . ARG B 2 182 ? 163.327 136.762 125.980 1.00 205.71 182 ARG B N 1
ATOM 3296 C CA . ARG B 2 182 ? 164.488 137.328 126.648 1.00 205.71 182 ARG B CA 1
ATOM 3297 C C . ARG B 2 182 ? 164.806 138.736 126.165 1.00 205.71 182 ARG B C 1
ATOM 3298 O O . ARG B 2 182 ? 165.091 139.622 126.977 1.00 205.71 182 ARG B O 1
ATOM 3299 N N . LYS B 2 183 ? 164.761 138.976 124.857 1.00 210.32 183 LYS B N 1
ATOM 3300 C CA . LYS B 2 183 ? 165.114 140.303 124.371 1.00 210.32 183 LYS B CA 1
ATOM 3301 C C . LYS B 2 183 ? 164.015 141.310 124.669 1.00 210.32 183 LYS B C 1
ATOM 3302 O O . LYS B 2 183 ? 162.823 140.994 124.610 1.00 210.32 183 LYS B O 1
ATOM 3303 N N . GLU B 2 184 ? 164.428 142.537 124.988 1.00 204.90 184 GLU B N 1
ATOM 3304 C CA . GLU B 2 184 ? 163.490 143.620 125.235 1.00 204.90 184 GLU B CA 1
ATOM 3305 C C . GLU B 2 184 ? 163.177 144.343 123.934 1.00 204.90 184 GLU B C 1
ATOM 3306 O O . GLU B 2 184 ? 164.083 144.662 123.158 1.00 204.90 184 GLU B O 1
ATOM 3307 N N . GLU B 2 185 ? 161.896 144.595 123.674 1.00 190.44 185 GLU B N 1
ATOM 3308 C CA . GLU B 2 185 ? 161.508 145.306 122.458 1.00 190.44 185 GLU B CA 1
ATOM 3309 C C . GLU B 2 185 ? 160.756 146.602 122.764 1.00 190.44 185 GLU B C 1
ATOM 3310 O O . GLU B 2 185 ? 159.727 146.583 123.438 1.00 190.44 185 GLU B O 1
ATOM 3311 N N . PRO B 2 186 ? 161.268 147.732 122.253 1.00 169.93 186 PRO B N 1
ATOM 3312 C CA . PRO B 2 186 ? 160.667 149.055 122.444 1.00 169.93 186 PRO B CA 1
ATOM 3313 C C . PRO B 2 186 ? 159.680 149.405 121.337 1.00 169.93 186 PRO B C 1
ATOM 3314 O O . PRO B 2 186 ? 159.006 150.432 121.415 1.00 169.93 186 PRO B O 1
ATOM 3318 N N . SER B 2 187 ? 159.600 148.554 120.321 1.00 157.20 187 SER B N 1
ATOM 3319 C CA . SER B 2 187 ? 158.698 148.776 119.198 1.00 157.20 187 SER B CA 1
ATOM 3320 C C . SER B 2 187 ? 157.630 147.698 119.235 1.00 157.20 187 SER B C 1
ATOM 3321 O O . SER B 2 187 ? 157.943 146.512 119.343 1.00 157.20 187 SER B O 1
ATOM 3322 N N . ASN B 2 188 ? 156.368 148.103 119.145 1.00 165.22 188 ASN B N 1
ATOM 3323 C CA . ASN B 2 188 ? 155.289 147.125 119.216 1.00 165.22 188 ASN B CA 1
ATOM 3324 C C . ASN B 2 188 ? 155.435 146.065 118.137 1.00 165.22 188 ASN B C 1
ATOM 3325 O O . ASN B 2 188 ? 155.053 144.905 118.330 1.00 165.22 188 ASN B O 1
ATOM 3326 N N . ASN B 2 189 ? 155.926 146.457 116.973 1.00 168.22 189 ASN B N 1
ATOM 3327 C CA . ASN B 2 189 ? 155.941 145.540 115.847 1.00 168.22 189 ASN B CA 1
ATOM 3328 C C . ASN B 2 189 ? 156.736 144.267 116.131 1.00 168.22 189 ASN B C 1
ATOM 3329 O O . ASN B 2 189 ? 156.264 143.161 115.838 1.00 168.22 189 ASN B O 1
ATOM 3330 N N . VAL B 2 190 ? 157.924 144.378 116.726 1.00 167.27 190 VAL B N 1
ATOM 3331 C CA . VAL B 2 190 ? 158.741 143.171 116.886 1.00 167.27 190 VAL B CA 1
ATOM 3332 C C . VAL B 2 190 ? 158.007 142.120 117.715 1.00 167.27 190 VAL B C 1
ATOM 3333 O O . VAL B 2 190 ? 157.882 140.952 117.310 1.00 167.27 190 VAL B O 1
ATOM 3334 N N . LYS B 2 191 ? 157.451 142.533 118.858 1.00 188.32 191 LYS B N 1
ATOM 3335 C CA . LYS B 2 191 ? 156.639 141.603 119.629 1.00 188.32 191 LYS B CA 1
ATOM 3336 C C . LYS B 2 191 ? 155.432 141.148 118.839 1.00 188.32 191 LYS B C 1
ATOM 3337 O O . LYS B 2 191 ? 154.987 140.023 119.030 1.00 188.32 191 LYS B O 1
ATOM 3338 N N . LEU B 2 192 ? 154.870 141.993 117.969 1.00 195.25 192 LEU B N 1
ATOM 3339 C CA . LEU B 2 192 ? 153.762 141.489 117.164 1.00 195.25 192 LEU B CA 1
ATOM 3340 C C . LEU B 2 192 ? 154.228 140.283 116.370 1.00 195.25 192 LEU B C 1
ATOM 3341 O O . LEU B 2 192 ? 153.490 139.307 116.207 1.00 195.25 192 LEU B O 1
ATOM 3342 N N . ALA B 2 193 ? 155.468 140.331 115.884 1.00 170.27 193 ALA B N 1
ATOM 3343 C CA . ALA B 2 193 ? 156.042 139.152 115.257 1.00 170.27 193 ALA B CA 1
ATOM 3344 C C . ALA B 2 193 ? 156.070 138.016 116.255 1.00 170.27 193 ALA B C 1
ATOM 3345 O O . ALA B 2 193 ? 155.875 136.852 115.896 1.00 170.27 193 ALA B O 1
ATOM 3346 N N . ALA B 2 194 ? 156.380 138.328 117.510 1.00 181.87 194 ALA B N 1
ATOM 3347 C CA . ALA B 2 194 ? 156.410 137.269 118.505 1.00 181.87 194 ALA B CA 1
ATOM 3348 C C . ALA B 2 194 ? 155.035 136.630 118.633 1.00 181.87 194 ALA B C 1
ATOM 3349 O O . ALA B 2 194 ? 154.896 135.406 118.583 1.00 181.87 194 ALA B O 1
ATOM 3350 N N . THR B 2 195 ? 154.001 137.456 118.762 1.00 200.54 195 THR B N 1
ATOM 3351 C CA . THR B 2 195 ? 152.652 136.951 118.962 1.00 200.54 195 THR B CA 1
ATOM 3352 C C . THR B 2 195 ? 152.142 136.186 117.747 1.00 200.54 195 THR B C 1
ATOM 3353 O O . THR B 2 195 ? 151.740 135.024 117.868 1.00 200.54 195 THR B O 1
ATOM 3354 N N . ASN B 2 196 ? 152.167 136.805 116.562 1.00 180.63 196 ASN B N 1
ATOM 3355 C CA . ASN B 2 196 ? 151.637 136.117 115.388 1.00 180.63 196 ASN B CA 1
ATOM 3356 C C . ASN B 2 196 ? 152.453 134.870 115.122 1.00 180.63 196 ASN B C 1
ATOM 3357 O O . ASN B 2 196 ? 151.916 133.804 114.778 1.00 180.63 196 ASN B O 1
ATOM 3358 N N . ALA B 2 197 ? 153.764 134.990 115.296 1.00 180.86 197 ALA B N 1
ATOM 3359 C CA . ALA B 2 197 ? 154.628 133.852 115.084 1.00 180.86 197 ALA B CA 1
ATOM 3360 C C . ALA B 2 197 ? 154.153 132.736 115.988 1.00 180.86 197 ALA B C 1
ATOM 3361 O O . ALA B 2 197 ? 153.977 131.589 115.560 1.00 180.86 197 ALA B O 1
ATOM 3362 N N . LEU B 2 198 ? 153.876 133.086 117.245 1.00 160.45 198 LEU B N 1
ATOM 3363 C CA . LEU B 2 198 ? 153.497 132.075 118.211 1.00 160.45 198 LEU B CA 1
ATOM 3364 C C . LEU B 2 198 ? 152.203 131.419 117.785 1.00 160.45 198 LEU B C 1
ATOM 3365 O O . LEU B 2 198 ? 152.092 130.201 117.817 1.00 160.45 198 LEU B O 1
ATOM 3366 N N . LEU B 2 199 ? 151.181 132.214 117.480 1.00 139.11 199 LEU B N 1
ATOM 3367 C CA . LEU B 2 199 ? 149.868 131.625 117.263 1.00 139.11 199 LEU B CA 1
ATOM 3368 C C . LEU B 2 199 ? 149.907 130.682 116.070 1.00 139.11 199 LEU B C 1
ATOM 3369 O O . LEU B 2 199 ? 149.351 129.581 116.110 1.00 139.11 199 LEU B O 1
ATOM 3370 N N . ASN B 2 200 ? 150.528 131.120 114.971 1.00 146.87 200 ASN B N 1
ATOM 3371 C CA . ASN B 2 200 ? 150.664 130.213 113.840 1.00 146.87 200 ASN B CA 1
ATOM 3372 C C . ASN B 2 200 ? 151.459 128.968 114.201 1.00 146.87 200 ASN B C 1
ATOM 3373 O O . ASN B 2 200 ? 151.086 127.854 113.816 1.00 146.87 200 ASN B O 1
ATOM 3374 N N . SER B 2 201 ? 152.530 129.120 114.972 1.00 155.27 201 SER B N 1
ATOM 3375 C CA . SER B 2 201 ? 153.221 127.927 115.426 1.00 155.27 201 SER B CA 1
ATOM 3376 C C . SER B 2 201 ? 152.418 127.161 116.454 1.00 155.27 201 SER B C 1
ATOM 3377 O O . SER B 2 201 ? 152.699 125.986 116.700 1.00 155.27 201 SER B O 1
ATOM 3378 N N . LEU B 2 202 ? 151.462 127.819 117.097 1.00 159.94 202 LEU B N 1
ATOM 3379 C CA . LEU B 2 202 ? 150.668 127.118 118.089 1.00 159.94 202 LEU B CA 1
ATOM 3380 C C . LEU B 2 202 ? 149.929 126.012 117.356 1.00 159.94 202 LEU B C 1
ATOM 3381 O O . LEU B 2 202 ? 149.868 124.874 117.820 1.00 159.94 202 LEU B O 1
ATOM 3382 N N . GLU B 2 203 ? 149.377 126.359 116.198 1.00 153.92 203 GLU B N 1
ATOM 3383 C CA . GLU B 2 203 ? 148.650 125.410 115.364 1.00 153.92 203 GLU B CA 1
ATOM 3384 C C . GLU B 2 203 ? 147.562 124.717 116.174 1.00 153.92 203 GLU B C 1
ATOM 3385 O O . GLU B 2 203 ? 146.811 125.356 116.912 1.00 153.92 203 GLU B O 1
ATOM 3386 N N . PHE B 2 204 ? 147.479 123.400 116.017 1.00 195.71 204 PHE B N 1
ATOM 3387 C CA . PHE B 2 204 ? 146.526 122.600 116.772 1.00 195.71 204 PHE B CA 1
ATOM 3388 C C . PHE B 2 204 ? 147.291 121.919 117.901 1.00 195.71 204 PHE B C 1
ATOM 3389 O O . PHE B 2 204 ? 146.768 121.708 118.994 1.00 195.71 204 PHE B O 1
ATOM 3390 N N . THR B 2 205 ? 148.546 121.587 117.612 1.00 205.52 205 THR B N 1
ATOM 3391 C CA . THR B 2 205 ? 149.430 120.927 118.564 1.00 205.52 205 THR B CA 1
ATOM 3392 C C . THR B 2 205 ? 150.849 121.461 118.403 1.00 205.52 205 THR B C 1
ATOM 3393 O O . THR B 2 205 ? 151.211 121.966 117.340 1.00 205.52 205 THR B O 1
ATOM 3394 N N . LYS B 2 206 ? 151.650 121.352 119.458 1.00 205.58 206 LYS B N 1
ATOM 3395 C CA . LYS B 2 206 ? 153.025 121.835 119.412 1.00 205.58 206 LYS B CA 1
ATOM 3396 C C . LYS B 2 206 ? 154.077 120.757 119.666 1.00 205.58 206 LYS B C 1
ATOM 3397 O O . LYS B 2 206 ? 153.999 120.009 120.640 1.00 205.58 206 LYS B O 1
ATOM 3398 N N . ALA B 2 207 ? 155.063 120.692 118.776 1.00 172.03 207 ALA B N 1
ATOM 3399 C CA . ALA B 2 207 ? 156.163 119.738 118.893 1.00 172.03 207 ALA B CA 1
ATOM 3400 C C . ALA B 2 207 ? 157.342 120.360 119.645 1.00 172.03 207 ALA B C 1
ATOM 3401 O O . ALA B 2 207 ? 158.363 119.712 119.867 1.00 172.03 207 ALA B O 1
ATOM 3402 N N . ASN B 2 208 ? 157.186 121.623 120.032 1.00 177.05 208 ASN B N 1
ATOM 3403 C CA . ASN B 2 208 ? 158.219 122.360 120.745 1.00 177.05 208 ASN B CA 1
ATOM 3404 C C . ASN B 2 208 ? 158.493 121.764 122.118 1.00 177.05 208 ASN B C 1
ATOM 3405 O O . ASN B 2 208 ? 157.597 121.219 122.763 1.00 177.05 208 ASN B O 1
ATOM 3406 N N . PHE B 2 209 ? 159.742 121.870 122.555 1.00 162.01 209 PHE B N 1
ATOM 3407 C CA . PHE B 2 209 ? 160.155 121.331 123.843 1.00 162.01 209 PHE B CA 1
ATOM 3408 C C . PHE B 2 209 ? 159.450 121.990 125.024 1.00 162.01 209 PHE B C 1
ATOM 3409 O O . PHE B 2 209 ? 159.207 123.196 125.036 1.00 162.01 209 PHE B O 1
ATOM 3410 N N . ASP B 2 210 ? 159.126 121.169 126.014 1.00 121.12 210 ASP B N 1
ATOM 3411 C CA . ASP B 2 210 ? 158.452 121.602 127.231 1.00 121.12 210 ASP B CA 1
ATOM 3412 C C . ASP B 2 210 ? 159.231 122.265 128.369 1.00 121.12 210 ASP B C 1
ATOM 3413 O O . ASP B 2 210 ? 160.244 121.760 128.849 1.00 121.12 210 ASP B O 1
ATOM 3414 N N . LYS B 2 211 ? 158.707 123.417 128.773 1.00 159.62 211 LYS B N 1
ATOM 3415 C CA . LYS B 2 211 ? 159.171 124.235 129.886 1.00 159.62 211 LYS B CA 1
ATOM 3416 C C . LYS B 2 211 ? 158.138 125.345 130.091 1.00 159.62 211 LYS B C 1
ATOM 3417 O O . LYS B 2 211 ? 157.648 125.927 129.124 1.00 159.62 211 LYS B O 1
ATOM 3418 N N . GLU B 2 212 ? 157.808 125.635 131.345 1.00 202.94 212 GLU B N 1
ATOM 3419 C CA . GLU B 2 212 ? 156.812 126.655 131.673 1.00 202.94 212 GLU B CA 1
ATOM 3420 C C . GLU B 2 212 ? 157.380 128.053 131.920 1.00 202.94 212 GLU B C 1
ATOM 3421 O O . GLU B 2 212 ? 156.642 128.977 132.266 1.00 202.94 212 GLU B O 1
ATOM 3422 N N . SER B 2 213 ? 158.685 128.208 131.733 1.00 237.50 213 SER B N 1
ATOM 3423 C CA . SER B 2 213 ? 159.353 129.483 131.978 1.00 237.50 213 SER B CA 1
ATOM 3424 C C . SER B 2 213 ? 158.875 130.655 131.121 1.00 237.50 213 SER B C 1
ATOM 3425 O O . SER B 2 213 ? 158.748 131.774 131.616 1.00 237.50 213 SER B O 1
ATOM 3426 N N . GLU B 2 214 ? 158.602 130.406 129.846 1.00 240.52 214 GLU B N 1
ATOM 3427 C CA . GLU B 2 214 ? 158.168 131.477 128.956 1.00 240.52 214 GLU B CA 1
ATOM 3428 C C . GLU B 2 214 ? 156.853 132.117 129.397 1.00 240.52 214 GLU B C 1
ATOM 3429 O O . GLU B 2 214 ? 156.709 133.339 129.358 1.00 240.52 214 GLU B O 1
ATOM 3430 N N . ARG B 2 215 ? 155.902 131.295 129.828 1.00 228.81 215 ARG B N 1
ATOM 3431 C CA . ARG B 2 215 ? 154.612 131.793 130.276 1.00 228.81 215 ARG B CA 1
ATOM 3432 C C . ARG B 2 215 ? 154.793 132.786 131.406 1.00 228.81 215 ARG B C 1
ATOM 3433 O O . ARG B 2 215 ? 154.064 133.781 131.489 1.00 228.81 215 ARG B O 1
ATOM 3434 N N . HIS B 2 216 ? 155.742 132.524 132.306 1.00 230.70 216 HIS B N 1
ATOM 3435 C CA . HIS B 2 216 ? 155.977 133.488 133.369 1.00 230.70 216 HIS B CA 1
ATOM 3436 C C . HIS B 2 216 ? 156.319 134.830 132.752 1.00 230.70 216 HIS B C 1
ATOM 3437 O O . HIS B 2 216 ? 155.854 135.879 133.213 1.00 230.70 216 HIS B O 1
ATOM 3438 N N . PHE B 2 217 ? 157.074 134.797 131.657 1.00 250.56 217 PHE B N 1
ATOM 3439 C CA . PHE B 2 217 ? 157.439 136.011 130.946 1.00 250.56 217 PHE B CA 1
ATOM 3440 C C . PHE B 2 217 ? 156.195 136.776 130.520 1.00 250.56 217 PHE B C 1
ATOM 3441 O O . PHE B 2 217 ? 156.140 138.006 130.640 1.00 250.56 217 PHE B O 1
ATOM 3442 N N . ILE B 2 218 ? 155.156 136.053 130.098 1.00 225.10 218 ILE B N 1
ATOM 3443 C CA . ILE B 2 218 ? 153.924 136.706 129.673 1.00 225.10 218 ILE B CA 1
ATOM 3444 C C . ILE B 2 218 ? 153.386 137.565 130.797 1.00 225.10 218 ILE B C 1
ATOM 3445 O O . ILE B 2 218 ? 152.961 138.708 130.581 1.00 225.10 218 ILE B O 1
ATOM 3446 N N . MET B 2 219 ? 153.458 137.055 132.019 1.00 205.58 219 MET B N 1
ATOM 3447 C CA . MET B 2 219 ? 152.933 137.794 133.151 1.00 205.58 219 MET B CA 1
ATOM 3448 C C . MET B 2 219 ? 153.632 139.136 133.235 1.00 205.58 219 MET B C 1
ATOM 3449 O O . MET B 2 219 ? 152.991 140.198 133.239 1.00 205.58 219 MET B O 1
ATOM 3450 N N . GLN B 2 220 ? 154.957 139.094 133.113 1.00 224.19 220 GLN B N 1
ATOM 3451 C CA . GLN B 2 220 ? 155.781 140.287 133.207 1.00 224.19 220 GLN B CA 1
ATOM 3452 C C . GLN B 2 220 ? 155.360 141.277 132.146 1.00 224.19 220 GLN B C 1
ATOM 3453 O O . GLN B 2 220 ? 155.290 142.480 132.405 1.00 224.19 220 GLN B O 1
ATOM 3454 N N . VAL B 2 221 ? 155.051 140.769 130.955 1.00 204.57 221 VAL B N 1
ATOM 3455 C CA . VAL B 2 221 ? 154.702 141.599 129.810 1.00 204.57 221 VAL B CA 1
ATOM 3456 C C . VAL B 2 221 ? 153.611 142.601 130.156 1.00 204.57 221 VAL B C 1
ATOM 3457 O O . VAL B 2 221 ? 153.596 143.722 129.633 1.00 204.57 221 VAL B O 1
ATOM 3458 N N . VAL B 2 222 ? 152.669 142.220 131.017 1.00 169.89 222 VAL B N 1
ATOM 3459 C CA . VAL B 2 222 ? 151.624 143.177 131.367 1.00 169.89 222 VAL B CA 1
ATOM 3460 C C . VAL B 2 222 ? 152.202 144.455 131.972 1.00 169.89 222 VAL B C 1
ATOM 3461 O O . VAL B 2 222 ? 151.892 145.560 131.512 1.00 169.89 222 VAL B O 1
ATOM 3462 N N . CYS B 2 223 ? 153.154 144.322 132.895 1.00 140.20 223 CYS B N 1
ATOM 3463 C CA . CYS B 2 223 ? 153.600 145.469 133.680 1.00 140.20 223 CYS B CA 1
ATOM 3464 C C . CYS B 2 223 ? 154.158 146.586 132.813 1.00 140.20 223 CYS B C 1
ATOM 3465 O O . CYS B 2 223 ? 153.670 147.717 132.859 1.00 140.20 223 CYS B O 1
ATOM 3466 N N . GLU B 2 224 ? 155.161 146.293 131.988 1.00 153.82 224 GLU B N 1
ATOM 3467 C CA . GLU B 2 224 ? 155.672 147.349 131.120 1.00 153.82 224 GLU B CA 1
ATOM 3468 C C . GLU B 2 224 ? 154.589 147.794 130.161 1.00 153.82 224 GLU B C 1
ATOM 3469 O O . GLU B 2 224 ? 154.431 148.992 129.899 1.00 153.82 224 GLU B O 1
ATOM 3470 N N . ALA B 2 225 ? 153.788 146.848 129.676 1.00 170.66 225 ALA B N 1
ATOM 3471 C CA . ALA B 2 225 ? 152.726 147.217 128.757 1.00 170.66 225 ALA B CA 1
ATOM 3472 C C . ALA B 2 225 ? 151.772 148.187 129.422 1.00 170.66 225 ALA B C 1
ATOM 3473 O O . ALA B 2 225 ? 151.101 148.970 128.743 1.00 170.66 225 ALA B O 1
ATOM 3474 N N . THR B 2 226 ? 151.758 148.200 130.747 1.00 204.58 226 THR B N 1
ATOM 3475 C CA . THR B 2 226 ? 150.887 149.118 131.465 1.00 204.58 226 THR B CA 1
ATOM 3476 C C . THR B 2 226 ? 151.264 150.569 131.151 1.00 204.58 226 THR B C 1
ATOM 3477 O O . THR B 2 226 ? 150.395 151.424 130.982 1.00 204.58 226 THR B O 1
ATOM 3478 N N . GLN B 2 227 ? 152.564 150.836 131.073 1.00 199.53 227 GLN B N 1
ATOM 3479 C CA . GLN B 2 227 ? 153.080 152.180 130.805 1.00 199.53 227 GLN B CA 1
ATOM 3480 C C . GLN B 2 227 ? 152.745 152.822 129.455 1.00 199.53 227 GLN B C 1
ATOM 3481 O O . GLN B 2 227 ? 152.457 154.018 129.389 1.00 199.53 227 GLN B O 1
ATOM 3482 N N . CYS B 2 228 ? 152.786 152.039 128.381 1.00 194.80 228 CYS B N 1
ATOM 3483 C CA . CYS B 2 228 ? 152.516 152.572 127.048 1.00 194.80 228 CYS B CA 1
ATOM 3484 C C . CYS B 2 228 ? 151.278 151.984 126.378 1.00 194.80 228 CYS B C 1
ATOM 3485 O O . CYS B 2 228 ? 151.097 150.767 126.354 1.00 194.80 228 CYS B O 1
ATOM 3486 N N . PRO B 2 229 ? 150.421 152.858 125.828 1.00 168.19 229 PRO B N 1
ATOM 3487 C CA . PRO B 2 229 ? 149.183 152.464 125.143 1.00 168.19 229 PRO B CA 1
ATOM 3488 C C . PRO B 2 229 ? 149.430 151.616 123.893 1.00 168.19 229 PRO B C 1
ATOM 3489 O O . PRO B 2 229 ? 148.703 150.651 123.661 1.00 168.19 229 PRO B O 1
ATOM 3493 N N . ASP B 2 230 ? 150.438 151.972 123.103 1.00 155.07 230 ASP B N 1
ATOM 3494 C CA . ASP B 2 230 ? 150.760 151.226 121.889 1.00 155.07 230 ASP B CA 1
ATOM 3495 C C . ASP B 2 230 ? 149.584 151.169 120.915 1.00 155.07 230 ASP B C 1
ATOM 3496 O O . ASP B 2 230 ? 148.981 152.193 120.594 1.00 155.07 230 ASP B O 1
ATOM 3497 N N . THR B 2 231 ? 149.268 149.965 120.448 1.00 206.41 231 THR B N 1
ATOM 3498 C CA . THR B 2 231 ? 148.163 149.756 119.514 1.00 206.41 231 THR B CA 1
ATOM 3499 C C . THR B 2 231 ? 147.072 148.956 120.218 1.00 206.41 231 THR B C 1
ATOM 3500 O O . THR B 2 231 ? 147.355 147.933 120.844 1.00 206.41 231 THR B O 1
ATOM 3501 N N . ARG B 2 232 ? 145.827 149.416 120.120 1.00 201.11 232 ARG B N 1
ATOM 3502 C CA . ARG B 2 232 ? 144.734 148.730 120.801 1.00 201.11 232 ARG B CA 1
ATOM 3503 C C . ARG B 2 232 ? 144.865 147.249 120.466 1.00 201.11 232 ARG B C 1
ATOM 3504 O O . ARG B 2 232 ? 144.660 146.378 121.311 1.00 201.11 232 ARG B O 1
ATOM 3505 N N . VAL B 2 233 ? 145.208 146.988 119.209 1.00 209.78 233 VAL B N 1
ATOM 3506 C CA . VAL B 2 233 ? 145.398 145.643 118.703 1.00 209.78 233 VAL B CA 1
ATOM 3507 C C . VAL B 2 233 ? 146.739 145.105 119.192 1.00 209.78 233 VAL B C 1
ATOM 3508 O O . VAL B 2 233 ? 146.898 143.894 119.347 1.00 209.78 233 VAL B O 1
ATOM 3509 N N . ARG B 2 234 ? 147.752 145.957 119.380 1.00 221.18 234 ARG B N 1
ATOM 3510 C CA . ARG B 2 234 ? 148.971 145.447 120.001 1.00 221.18 234 ARG B CA 1
ATOM 3511 C C . ARG B 2 234 ? 148.614 144.909 121.378 1.00 221.18 234 ARG B C 1
ATOM 3512 O O . ARG B 2 234 ? 149.010 143.797 121.770 1.00 221.18 234 ARG B O 1
ATOM 3513 N N . VAL B 2 235 ? 147.816 145.683 122.111 1.00 199.40 235 VAL B N 1
ATOM 3514 C CA . VAL B 2 235 ? 147.321 145.209 123.388 1.00 199.40 235 VAL B CA 1
ATOM 3515 C C . VAL B 2 235 ? 146.590 143.905 123.152 1.00 199.40 235 VAL B C 1
ATOM 3516 O O . VAL B 2 235 ? 146.746 142.940 123.905 1.00 199.40 235 VAL B O 1
ATOM 3517 N N . ALA B 2 236 ? 145.823 143.849 122.056 1.00 189.10 236 ALA B N 1
ATOM 3518 C CA . ALA B 2 236 ? 145.131 142.627 121.684 1.00 189.10 236 ALA B CA 1
ATOM 3519 C C . ALA B 2 236 ? 146.142 141.506 121.637 1.00 189.10 236 ALA B C 1
ATOM 3520 O O . ALA B 2 236 ? 145.806 140.358 121.895 1.00 189.10 236 ALA B O 1
ATOM 3521 N N . ALA B 2 237 ? 147.339 141.792 121.135 1.00 167.68 237 ALA B N 1
ATOM 3522 C CA . ALA B 2 237 ? 148.364 140.771 121.157 1.00 167.68 237 ALA B CA 1
ATOM 3523 C C . ALA B 2 237 ? 148.595 140.345 122.593 1.00 167.68 237 ALA B C 1
ATOM 3524 O O . ALA B 2 237 ? 148.838 139.175 122.860 1.00 167.68 237 ALA B O 1
ATOM 3525 N N . LEU B 2 238 ? 148.651 141.286 123.532 1.00 168.92 238 LEU B N 1
ATOM 3526 C CA . LEU B 2 238 ? 148.813 140.804 124.902 1.00 168.92 238 LEU B CA 1
ATOM 3527 C C . LEU B 2 238 ? 147.651 139.911 125.316 1.00 168.92 238 LEU B C 1
ATOM 3528 O O . LEU B 2 238 ? 147.830 138.739 125.674 1.00 168.92 238 LEU B O 1
ATOM 3529 N N . GLN B 2 239 ? 146.435 140.387 125.096 1.00 187.08 239 GLN B N 1
ATOM 3530 C CA . GLN B 2 239 ? 145.284 139.596 125.492 1.00 187.08 239 GLN B CA 1
ATOM 3531 C C . GLN B 2 239 ? 145.284 138.268 124.772 1.00 187.08 239 GLN B C 1
ATOM 3532 O O . GLN B 2 239 ? 144.898 137.240 125.339 1.00 187.08 239 GLN B O 1
ATOM 3533 N N . ASN B 2 240 ? 145.659 138.279 123.503 1.00 190.19 240 ASN B N 1
ATOM 3534 C CA . ASN B 2 240 ? 145.735 137.031 122.787 1.00 190.19 240 ASN B CA 1
ATOM 3535 C C . ASN B 2 240 ? 146.787 136.153 123.437 1.00 190.19 240 ASN B C 1
ATOM 3536 O O . ASN B 2 240 ? 146.596 134.952 123.536 1.00 190.19 240 ASN B O 1
ATOM 3537 N N . LEU B 2 241 ? 147.894 136.739 123.913 1.00 199.57 241 LEU B N 1
ATOM 3538 C CA . LEU B 2 241 ? 148.967 135.919 124.473 1.00 199.57 241 LEU B CA 1
ATOM 3539 C C . LEU B 2 241 ? 148.403 135.108 125.626 1.00 199.57 241 LEU B C 1
ATOM 3540 O O . LEU B 2 241 ? 148.549 133.873 125.696 1.00 199.57 241 LEU B O 1
ATOM 3541 N N . VAL B 2 242 ? 147.697 135.791 126.526 1.00 215.18 242 VAL B N 1
ATOM 3542 C CA . VAL B 2 242 ? 147.122 135.030 127.621 1.00 215.18 242 VAL B CA 1
ATOM 3543 C C . VAL B 2 242 ? 146.153 134.025 127.025 1.00 215.18 242 VAL B C 1
ATOM 3544 O O . VAL B 2 242 ? 146.067 132.882 127.476 1.00 215.18 242 VAL B O 1
ATOM 3545 N N . LYS B 2 243 ? 145.392 134.446 126.011 1.00 246.31 243 LYS B N 1
ATOM 3546 C CA . LYS B 2 243 ? 144.437 133.534 125.390 1.00 246.31 243 LYS B CA 1
ATOM 3547 C C . LYS B 2 243 ? 145.148 132.275 124.904 1.00 246.31 243 LYS B C 1
ATOM 3548 O O . LYS B 2 243 ? 144.575 131.177 124.926 1.00 246.31 243 LYS B O 1
ATOM 3549 N N . ILE B 2 244 ? 146.400 132.427 124.456 1.00 234.09 244 ILE B N 1
ATOM 3550 C CA . ILE B 2 244 ? 147.211 131.280 124.089 1.00 234.09 244 ILE B CA 1
ATOM 3551 C C . ILE B 2 244 ? 147.336 130.398 125.303 1.00 234.09 244 ILE B C 1
ATOM 3552 O O . ILE B 2 244 ? 147.169 129.174 125.225 1.00 234.09 244 ILE B O 1
ATOM 3553 N N . MET B 2 245 ? 147.582 131.009 126.459 1.00 212.34 245 MET B N 1
ATOM 3554 C CA . MET B 2 245 ? 147.618 130.186 127.656 1.00 212.34 245 MET B CA 1
ATOM 3555 C C . MET B 2 245 ? 146.259 129.520 127.851 1.00 212.34 245 MET B C 1
ATOM 3556 O O . MET B 2 245 ? 146.169 128.383 128.321 1.00 212.34 245 MET B O 1
ATOM 3557 N N . SER B 2 246 ? 145.184 130.227 127.501 1.00 189.84 246 SER B N 1
ATOM 3558 C CA . SER B 2 246 ? 143.843 129.695 127.697 1.00 189.84 246 SER B CA 1
ATOM 3559 C C . SER B 2 246 ? 143.647 128.417 126.903 1.00 189.84 246 SER B C 1
ATOM 3560 O O . SER B 2 246 ? 143.051 127.453 127.396 1.00 189.84 246 SER B O 1
ATOM 3561 N N . LEU B 2 247 ? 144.147 128.386 125.670 1.00 152.61 247 LEU B N 1
ATOM 3562 C CA . LEU B 2 247 ? 143.953 127.195 124.860 1.00 152.61 247 LEU B CA 1
ATOM 3563 C C . LEU B 2 247 ? 144.635 125.985 125.479 1.00 152.61 247 LEU B C 1
ATOM 3564 O O . LEU B 2 247 ? 144.055 124.896 125.514 1.00 152.61 247 LEU B O 1
ATOM 3565 N N . TYR B 2 248 ? 145.870 126.162 125.939 1.00 172.65 248 TYR B N 1
ATOM 3566 C CA . TYR B 2 248 ? 146.625 125.049 126.506 1.00 172.65 248 TYR B CA 1
ATOM 3567 C C . TYR B 2 248 ? 147.120 125.212 127.942 1.00 172.65 248 TYR B C 1
ATOM 3568 O O . TYR B 2 248 ? 147.643 126.258 128.323 1.00 172.65 248 TYR B O 1
ATOM 3569 N N . TYR B 2 249 ? 146.933 124.155 128.728 1.00 176.80 249 TYR B N 1
ATOM 3570 C CA . TYR B 2 249 ? 147.399 124.082 130.111 1.00 176.80 249 TYR B CA 1
ATOM 3571 C C . TYR B 2 249 ? 148.022 122.687 130.187 1.00 176.80 249 TYR B C 1
ATOM 3572 O O . TYR B 2 249 ? 147.381 121.740 130.644 1.00 176.80 249 TYR B O 1
ATOM 3573 N N . GLN B 2 250 ? 149.272 122.564 129.747 1.00 151.85 250 GLN B N 1
ATOM 3574 C CA . GLN B 2 250 ? 149.974 121.284 129.799 1.00 151.85 250 GLN B CA 1
ATOM 3575 C C . GLN B 2 250 ? 150.300 120.757 131.193 1.00 151.85 250 GLN B C 1
ATOM 3576 O O . GLN B 2 250 ? 150.128 119.568 131.459 1.00 151.85 250 GLN B O 1
ATOM 3577 N N . TYR B 2 251 ? 150.773 121.621 132.083 1.00 164.57 251 TYR B N 1
ATOM 3578 C CA . TYR B 2 251 ? 151.081 121.177 133.437 1.00 164.57 251 TYR B CA 1
ATOM 3579 C C . TYR B 2 251 ? 150.356 122.025 134.473 1.00 164.57 251 TYR B C 1
ATOM 3580 O O . TYR B 2 251 ? 150.534 123.242 134.521 1.00 164.57 251 TYR B O 1
ATOM 3581 N N . MET B 2 252 ? 149.543 121.384 135.306 1.00 174.68 252 MET B N 1
ATOM 3582 C CA . MET B 2 252 ? 148.826 122.113 136.342 1.00 174.68 252 MET B CA 1
ATOM 3583 C C . MET B 2 252 ? 149.834 122.698 137.320 1.00 174.68 252 MET B C 1
ATOM 3584 O O . MET B 2 252 ? 149.732 123.858 137.721 1.00 174.68 252 MET B O 1
ATOM 3585 N N . GLU B 2 253 ? 150.817 121.883 137.693 1.00 180.43 253 GLU B N 1
ATOM 3586 C CA . GLU B 2 253 ? 151.862 122.318 138.608 1.00 180.43 253 GLU B CA 1
ATOM 3587 C C . GLU B 2 253 ? 152.671 123.420 137.947 1.00 180.43 253 GLU B C 1
ATOM 3588 O O . GLU B 2 253 ? 153.003 124.428 138.569 1.00 180.43 253 GLU B O 1
ATOM 3589 N N . THR B 2 254 ? 152.974 123.220 136.667 1.00 170.34 254 THR B N 1
ATOM 3590 C CA . THR B 2 254 ? 153.729 124.200 135.901 1.00 170.34 254 THR B CA 1
ATOM 3591 C C . THR B 2 254 ? 152.919 125.482 135.794 1.00 170.34 254 THR B C 1
ATOM 3592 O O . THR B 2 254 ? 153.452 126.580 135.941 1.00 170.34 254 THR B O 1
ATOM 3593 N N . TYR B 2 255 ? 151.622 125.332 135.546 1.00 188.08 255 TYR B N 1
ATOM 3594 C CA . TYR B 2 255 ? 150.738 126.479 135.436 1.00 188.08 255 TYR B CA 1
ATOM 3595 C C . TYR B 2 255 ? 150.210 126.906 136.800 1.00 188.08 255 TYR B C 1
ATOM 3596 O O . TYR B 2 255 ? 149.023 126.755 137.088 1.00 188.08 255 TYR B O 1
ATOM 3597 N N . MET B 2 256 ? 151.093 127.430 137.642 1.00 211.87 256 MET B N 1
ATOM 3598 C CA . MET B 2 256 ? 150.689 127.911 138.954 1.00 211.87 256 MET B CA 1
ATOM 3599 C C . MET B 2 256 ? 149.744 129.069 138.674 1.00 211.87 256 MET B C 1
ATOM 3600 O O . MET B 2 256 ? 148.731 129.258 139.347 1.00 211.87 256 MET B O 1
ATOM 3601 N N . GLY B 2 257 ? 150.088 129.861 137.665 1.00 234.07 257 GLY B N 1
ATOM 3602 C CA . GLY B 2 257 ? 149.273 130.995 137.268 1.00 234.07 257 GLY B CA 1
ATOM 3603 C C . GLY B 2 257 ? 149.164 132.048 138.350 1.00 234.07 257 GLY B C 1
ATOM 3604 O O . GLY B 2 257 ? 148.182 132.788 138.412 1.00 234.07 257 GLY B O 1
ATOM 3605 N N . PRO B 2 258 ? 150.181 132.122 139.215 1.00 252.23 258 PRO B N 1
ATOM 3606 C CA . PRO B 2 258 ? 150.210 133.100 140.304 1.00 252.23 258 PRO B CA 1
ATOM 3607 C C . PRO B 2 258 ? 150.255 134.525 139.769 1.00 252.23 258 PRO B C 1
ATOM 3608 O O . PRO B 2 258 ? 149.570 135.407 140.286 1.00 252.23 258 PRO B O 1
ATOM 3612 N N . ALA B 2 259 ? 151.045 134.737 138.724 1.00 246.11 259 ALA B N 1
ATOM 3613 C CA . ALA B 2 259 ? 151.185 136.060 138.136 1.00 246.11 259 ALA B CA 1
ATOM 3614 C C . ALA B 2 259 ? 149.860 136.555 137.584 1.00 246.11 259 ALA B C 1
ATOM 3615 O O . ALA B 2 259 ? 149.513 137.723 137.741 1.00 246.11 259 ALA B O 1
ATOM 3616 N N . LEU B 2 260 ? 149.115 135.664 136.939 1.00 218.37 260 LEU B N 1
ATOM 3617 C CA . LEU B 2 260 ? 147.832 136.049 136.373 1.00 218.37 260 LEU B CA 1
ATOM 3618 C C . LEU B 2 260 ? 146.889 136.484 137.483 1.00 218.37 260 LEU B C 1
ATOM 3619 O O . LEU B 2 260 ? 146.192 137.490 137.359 1.00 218.37 260 LEU B O 1
ATOM 3620 N N . PHE B 2 261 ? 146.877 135.730 138.577 1.00 211.18 261 PHE B N 1
ATOM 3621 C CA . PHE B 2 261 ? 146.023 136.079 139.700 1.00 211.18 261 PHE B CA 1
ATOM 3622 C C . PHE B 2 261 ? 146.476 137.414 140.275 1.00 211.18 261 PHE B C 1
ATOM 3623 O O . PHE B 2 261 ? 145.661 138.287 140.569 1.00 211.18 261 PHE B O 1
ATOM 3624 N N . ALA B 2 262 ? 147.790 137.571 140.408 1.00 221.19 262 ALA B N 1
ATOM 3625 C CA . ALA B 2 262 ? 148.365 138.800 140.936 1.00 221.19 262 ALA B CA 1
ATOM 3626 C C . ALA B 2 262 ? 148.061 139.958 140.001 1.00 221.19 262 ALA B C 1
ATOM 3627 O O . ALA B 2 262 ? 147.718 141.055 140.438 1.00 221.19 262 ALA B O 1
ATOM 3628 N N . ILE B 2 263 ? 148.176 139.692 138.705 1.00 235.60 263 ILE B N 1
ATOM 3629 C CA . ILE B 2 263 ? 147.917 140.697 137.686 1.00 235.60 263 ILE B CA 1
ATOM 3630 C C . ILE B 2 263 ? 146.465 141.146 137.736 1.00 235.60 263 ILE B C 1
ATOM 3631 O O . ILE B 2 263 ? 146.166 142.334 137.609 1.00 235.60 263 ILE B O 1
ATOM 3632 N N . THR B 2 264 ? 145.561 140.196 137.942 1.00 206.88 264 THR B N 1
ATOM 3633 C CA . THR B 2 264 ? 144.147 140.523 137.998 1.00 206.88 264 THR B CA 1
ATOM 3634 C C . THR B 2 264 ? 143.872 141.468 139.159 1.00 206.88 264 THR B C 1
ATOM 3635 O O . THR B 2 264 ? 143.117 142.424 139.014 1.00 206.88 264 THR B O 1
ATOM 3636 N N . ILE B 2 265 ? 144.486 141.204 140.308 1.00 181.73 265 ILE B N 1
ATOM 3637 C CA . ILE B 2 265 ? 144.290 142.060 141.470 1.00 181.73 265 ILE B CA 1
ATOM 3638 C C . ILE B 2 265 ? 144.815 143.474 141.246 1.00 181.73 265 ILE B C 1
ATOM 3639 O O . ILE B 2 265 ? 144.152 144.452 141.591 1.00 181.73 265 ILE B O 1
ATOM 3640 N N . GLU B 2 266 ? 146.000 143.586 140.654 1.00 162.92 266 GLU B N 1
ATOM 3641 C CA . GLU B 2 266 ? 146.575 144.900 140.407 1.00 162.92 266 GLU B CA 1
ATOM 3642 C C . GLU B 2 266 ? 145.687 145.660 139.438 1.00 162.92 266 GLU B C 1
ATOM 3643 O O . GLU B 2 266 ? 145.381 146.833 139.646 1.00 162.92 266 GLU B O 1
ATOM 3644 N N . ALA B 2 267 ? 145.256 144.973 138.383 1.00 160.08 267 ALA B N 1
ATOM 3645 C CA . ALA B 2 267 ? 144.370 145.577 137.397 1.00 160.08 267 ALA B CA 1
ATOM 3646 C C . ALA B 2 267 ? 143.046 145.885 138.075 1.00 160.08 267 ALA B C 1
ATOM 3647 O O . ALA B 2 267 ? 142.473 146.959 137.900 1.00 160.08 267 ALA B O 1
ATOM 3648 N N . MET B 2 268 ? 142.581 144.928 138.870 1.00 186.44 268 MET B N 1
ATOM 3649 C CA . MET B 2 268 ? 141.345 145.076 139.611 1.00 186.44 268 MET B CA 1
ATOM 3650 C C . MET B 2 268 ? 141.572 146.223 140.573 1.00 186.44 268 MET B C 1
ATOM 3651 O O . MET B 2 268 ? 140.696 147.063 140.770 1.00 186.44 268 MET B O 1
ATOM 3652 N N . LYS B 2 269 ? 142.761 146.264 141.167 1.00 192.85 269 LYS B N 1
ATOM 3653 C CA . LYS B 2 269 ? 143.062 147.347 142.090 1.00 192.85 269 LYS B CA 1
ATOM 3654 C C . LYS B 2 269 ? 143.054 148.667 141.334 1.00 192.85 269 LYS B C 1
ATOM 3655 O O . LYS B 2 269 ? 142.507 149.659 141.811 1.00 192.85 269 LYS B O 1
ATOM 3656 N N . SER B 2 270 ? 143.653 148.678 140.148 1.00 193.64 270 SER B N 1
ATOM 3657 C CA . SER B 2 270 ? 143.656 149.882 139.334 1.00 193.64 270 SER B CA 1
ATOM 3658 C C . SER B 2 270 ? 142.365 149.867 138.528 1.00 193.64 270 SER B C 1
ATOM 3659 O O . SER B 2 270 ? 142.388 149.753 137.304 1.00 193.64 270 SER B O 1
ATOM 3660 N N . ASP B 2 271 ? 141.239 149.990 139.222 1.00 200.68 271 ASP B N 1
ATOM 3661 C CA . ASP B 2 271 ? 139.943 149.972 138.564 1.00 200.68 271 ASP B CA 1
ATOM 3662 C C . ASP B 2 271 ? 139.795 151.342 137.960 1.00 200.68 271 ASP B C 1
ATOM 3663 O O . ASP B 2 271 ? 139.554 152.324 138.671 1.00 200.68 271 ASP B O 1
ATOM 3664 N N . ILE B 2 272 ? 139.913 151.378 136.637 1.00 257.18 272 ILE B N 1
ATOM 3665 C CA . ILE B 2 272 ? 139.975 152.631 135.919 1.00 257.18 272 ILE B CA 1
ATOM 3666 C C . ILE B 2 272 ? 141.146 153.276 136.632 1.00 257.18 272 ILE B C 1
ATOM 3667 O O . ILE B 2 272 ? 142.202 152.657 136.802 1.00 257.18 272 ILE B O 1
ATOM 3668 N N . ASP B 2 273 ? 140.959 154.506 137.072 1.00 401.91 273 ASP B N 1
ATOM 3669 C CA . ASP B 2 273 ? 141.956 155.202 137.864 1.00 401.91 273 ASP B CA 1
ATOM 3670 C C . ASP B 2 273 ? 141.223 156.318 138.579 1.00 401.91 273 ASP B C 1
ATOM 3671 O O . ASP B 2 273 ? 140.097 156.665 138.214 1.00 401.91 273 ASP B O 1
ATOM 3672 N N . GLU B 2 274 ? 141.834 156.840 139.633 1.00 492.24 274 GLU B N 1
ATOM 3673 C CA . GLU B 2 274 ? 141.204 157.961 140.311 1.00 492.24 274 GLU B CA 1
ATOM 3674 C C . GLU B 2 274 ? 141.193 159.157 139.365 1.00 492.24 274 GLU B C 1
ATOM 3675 O O . GLU B 2 274 ? 142.241 159.581 138.869 1.00 492.24 274 GLU B O 1
ATOM 3676 N N . VAL B 2 275 ? 140.020 159.709 139.084 1.00 507.45 275 VAL B N 1
ATOM 3677 C CA . VAL B 2 275 ? 139.953 160.849 138.173 1.00 507.45 275 VAL B CA 1
ATOM 3678 C C . VAL B 2 275 ? 139.982 160.506 136.677 1.00 507.45 275 VAL B C 1
ATOM 3679 O O . VAL B 2 275 ? 140.176 161.391 135.843 1.00 507.45 275 VAL B O 1
ATOM 3680 N N . ALA B 2 276 ? 139.788 159.234 136.336 1.00 492.87 276 ALA B N 1
ATOM 3681 C CA . ALA B 2 276 ? 139.757 158.815 134.931 1.00 492.87 276 ALA B CA 1
ATOM 3682 C C . ALA B 2 276 ? 140.946 159.160 134.025 1.00 492.87 276 ALA B C 1
ATOM 3683 O O . ALA B 2 276 ? 140.765 159.770 132.972 1.00 492.87 276 ALA B O 1
ATOM 3684 N N . LEU B 2 277 ? 142.153 158.772 134.427 1.00 408.13 277 LEU B N 1
ATOM 3685 C CA . LEU B 2 277 ? 143.352 159.063 133.637 1.00 408.13 277 LEU B CA 1
ATOM 3686 C C . LEU B 2 277 ? 143.283 158.456 132.230 1.00 408.13 277 LEU B C 1
ATOM 3687 O O . LEU B 2 277 ? 142.784 157.347 132.038 1.00 408.13 277 LEU B O 1
ATOM 3688 N N . GLN B 2 278 ? 143.802 159.204 131.256 1.00 353.62 278 GLN B N 1
ATOM 3689 C CA . GLN B 2 278 ? 143.774 158.821 129.843 1.00 353.62 278 GLN B CA 1
ATOM 3690 C C . GLN B 2 278 ? 144.499 157.541 129.432 1.00 353.62 278 GLN B C 1
ATOM 3691 O O . GLN B 2 278 ? 143.986 156.788 128.603 1.00 353.62 278 GLN B O 1
ATOM 3692 N N . GLY B 2 279 ? 145.686 157.300 129.982 1.00 337.50 279 GLY B N 1
ATOM 3693 C CA . GLY B 2 279 ? 146.421 156.088 129.662 1.00 337.50 279 GLY B CA 1
ATOM 3694 C C . GLY B 2 279 ? 145.520 154.980 130.155 1.00 337.50 279 GLY B C 1
ATOM 3695 O O . GLY B 2 279 ? 145.347 153.937 129.527 1.00 337.50 279 GLY B O 1
ATOM 3696 N N . ILE B 2 280 ? 144.934 155.255 131.311 1.00 322.85 280 ILE B N 1
ATOM 3697 C CA . ILE B 2 280 ? 143.967 154.381 131.972 1.00 322.85 280 ILE B CA 1
ATOM 3698 C C . ILE B 2 280 ? 142.632 154.351 131.238 1.00 322.85 280 ILE B C 1
ATOM 3699 O O . ILE B 2 280 ? 141.900 153.376 131.364 1.00 322.85 280 ILE B O 1
ATOM 3700 N N . GLU B 2 281 ? 142.182 155.474 130.667 1.00 326.18 281 GLU B N 1
ATOM 3701 C CA . GLU B 2 281 ? 140.911 155.427 129.937 1.00 326.18 281 GLU B CA 1
ATOM 3702 C C . GLU B 2 281 ? 141.021 154.531 128.710 1.00 326.18 281 GLU B C 1
ATOM 3703 O O . GLU B 2 281 ? 140.155 153.673 128.462 1.00 326.18 281 GLU B O 1
ATOM 3704 N N . PHE B 2 282 ? 142.118 154.676 127.964 1.00 343.82 282 PHE B N 1
ATOM 3705 C CA . PHE B 2 282 ? 142.352 153.805 126.822 1.00 343.82 282 PHE B CA 1
ATOM 3706 C C . PHE B 2 282 ? 142.489 152.398 127.348 1.00 343.82 282 PHE B C 1
ATOM 3707 O O . PHE B 2 282 ? 142.030 151.431 126.737 1.00 343.82 282 PHE B O 1
ATOM 3708 N N . TRP B 2 283 ? 143.148 152.293 128.491 1.00 327.05 283 TRP B N 1
ATOM 3709 C CA . TRP B 2 283 ? 143.323 151.047 129.206 1.00 327.05 283 TRP B CA 1
ATOM 3710 C C . TRP B 2 283 ? 141.971 150.490 129.586 1.00 327.05 283 TRP B C 1
ATOM 3711 O O . TRP B 2 283 ? 141.871 149.316 129.911 1.00 327.05 283 TRP B O 1
ATOM 3712 N N . SER B 2 284 ? 141.028 151.368 129.892 1.00 308.34 284 SER B N 1
ATOM 3713 C CA . SER B 2 284 ? 139.686 150.922 130.216 1.00 308.34 284 SER B CA 1
ATOM 3714 C C . SER B 2 284 ? 139.021 150.266 129.016 1.00 308.34 284 SER B C 1
ATOM 3715 O O . SER B 2 284 ? 138.329 149.260 129.172 1.00 308.34 284 SER B O 1
ATOM 3716 N N . ASN B 2 285 ? 139.136 150.863 127.822 1.00 309.10 285 ASN B N 1
ATOM 3717 C CA . ASN B 2 285 ? 138.574 150.190 126.644 1.00 309.10 285 ASN B CA 1
ATOM 3718 C C . ASN B 2 285 ? 139.346 148.917 126.290 1.00 309.10 285 ASN B C 1
ATOM 3719 O O . ASN B 2 285 ? 138.762 147.837 126.092 1.00 309.10 285 ASN B O 1
ATOM 3720 N N . VAL B 2 286 ? 140.673 149.018 126.266 1.00 297.95 286 VAL B N 1
ATOM 3721 C CA . VAL B 2 286 ? 141.517 147.860 126.014 1.00 297.95 286 VAL B CA 1
ATOM 3722 C C . VAL B 2 286 ? 141.321 146.872 127.131 1.00 297.95 286 VAL B C 1
ATOM 3723 O O . VAL B 2 286 ? 141.390 145.661 126.945 1.00 297.95 286 VAL B O 1
ATOM 3724 N N . CYS B 2 287 ? 141.149 147.406 128.325 1.00 279.27 287 CYS B N 1
ATOM 3725 C CA . CYS B 2 287 ? 140.877 146.643 129.527 1.00 279.27 287 CYS B CA 1
ATOM 3726 C C . CYS B 2 287 ? 139.565 145.929 129.372 1.00 279.27 287 CYS B C 1
ATOM 3727 O O . CYS B 2 287 ? 139.276 145.011 130.127 1.00 279.27 287 CYS B O 1
ATOM 3728 N N . ASP B 2 288 ? 138.646 146.557 128.662 1.00 268.54 288 ASP B N 1
ATOM 3729 C CA . ASP B 2 288 ? 137.390 145.907 128.355 1.00 268.54 288 ASP B CA 1
ATOM 3730 C C . ASP B 2 288 ? 137.639 144.682 127.481 1.00 268.54 288 ASP B C 1
ATOM 3731 O O . ASP B 2 288 ? 137.075 143.611 127.722 1.00 268.54 288 ASP B O 1
ATOM 3732 N N . GLU B 2 289 ? 138.458 144.824 126.434 1.00 248.76 289 GLU B N 1
ATOM 3733 C CA . GLU B 2 289 ? 138.798 143.633 125.655 1.00 248.76 289 GLU B CA 1
ATOM 3734 C C . GLU B 2 289 ? 139.574 142.647 126.524 1.00 248.76 289 GLU B C 1
ATOM 3735 O O . GLU B 2 289 ? 139.299 141.438 126.554 1.00 248.76 289 GLU B O 1
ATOM 3736 N N . GLU B 2 290 ? 140.495 143.182 127.305 1.00 247.58 290 GLU B N 1
ATOM 3737 C CA . GLU B 2 290 ? 141.306 142.405 128.213 1.00 247.58 290 GLU B CA 1
ATOM 3738 C C . GLU B 2 290 ? 140.394 141.799 129.236 1.00 247.58 290 GLU B C 1
ATOM 3739 O O . GLU B 2 290 ? 140.737 140.811 129.868 1.00 247.58 290 GLU B O 1
ATOM 3740 N N . MET B 2 291 ? 139.331 142.525 129.537 1.00 261.99 291 MET B N 1
ATOM 3741 C CA . MET B 2 291 ? 138.298 142.087 130.451 1.00 261.99 291 MET B CA 1
ATOM 3742 C C . MET B 2 291 ? 137.647 140.864 129.867 1.00 261.99 291 MET B C 1
ATOM 3743 O O . MET B 2 291 ? 137.288 139.931 130.591 1.00 261.99 291 MET B O 1
ATOM 3744 N N . ASP B 2 292 ? 137.445 140.873 128.550 1.00 281.23 292 ASP B N 1
ATOM 3745 C CA . ASP B 2 292 ? 136.964 139.658 127.929 1.00 281.23 292 ASP B CA 1
ATOM 3746 C C . ASP B 2 292 ? 137.947 138.570 128.287 1.00 281.23 292 ASP B C 1
ATOM 3747 O O . ASP B 2 292 ? 137.560 137.443 128.614 1.00 281.23 292 ASP B O 1
ATOM 3748 N N . LEU B 2 293 ? 139.235 138.907 128.264 1.00 273.24 293 LEU B N 1
ATOM 3749 C CA . LEU B 2 293 ? 140.203 137.944 128.760 1.00 273.24 293 LEU B CA 1
ATOM 3750 C C . LEU B 2 293 ? 139.955 137.678 130.246 1.00 273.24 293 LEU B C 1
ATOM 3751 O O . LEU B 2 293 ? 140.182 136.570 130.731 1.00 273.24 293 LEU B O 1
ATOM 3752 N N . ALA B 2 294 ? 139.533 138.699 130.997 1.00 244.82 294 ALA B N 1
ATOM 3753 C CA . ALA B 2 294 ? 139.389 138.555 132.440 1.00 244.82 294 ALA B CA 1
ATOM 3754 C C . ALA B 2 294 ? 138.373 137.479 132.778 1.00 244.82 294 ALA B C 1
ATOM 3755 O O . ALA B 2 294 ? 138.593 136.680 133.691 1.00 244.82 294 ALA B O 1
ATOM 3756 N N . ILE B 2 295 ? 137.271 137.480 132.037 1.00 236.92 295 ILE B N 1
ATOM 3757 C CA . ILE B 2 295 ? 136.217 136.505 132.241 1.00 236.92 295 ILE B CA 1
ATOM 3758 C C . ILE B 2 295 ? 136.868 135.162 131.981 1.00 236.92 295 ILE B C 1
ATOM 3759 O O . ILE B 2 295 ? 136.592 134.191 132.670 1.00 236.92 295 ILE B O 1
ATOM 3760 N N . GLU B 2 296 ? 137.731 135.115 130.972 1.00 253.17 296 GLU B N 1
ATOM 3761 C CA . GLU B 2 296 ? 138.453 133.898 130.645 1.00 253.17 296 GLU B CA 1
ATOM 3762 C C . GLU B 2 296 ? 139.362 133.511 131.809 1.00 253.17 296 GLU B C 1
ATOM 3763 O O . GLU B 2 296 ? 139.458 132.338 132.162 1.00 253.17 296 GLU B O 1
ATOM 3764 N N . ALA B 2 297 ? 140.014 134.500 132.419 1.00 239.38 297 ALA B N 1
ATOM 3765 C CA . ALA B 2 297 ? 140.906 134.230 133.543 1.00 239.38 297 ALA B CA 1
ATOM 3766 C C . ALA B 2 297 ? 140.098 133.630 134.684 1.00 239.38 297 ALA B C 1
ATOM 3767 O O . ALA B 2 297 ? 140.511 132.652 135.303 1.00 239.38 297 ALA B O 1
ATOM 3768 N N . SER B 2 298 ? 138.929 134.212 134.947 1.00 246.15 298 SER B N 1
ATOM 3769 C CA . SER B 2 298 ? 138.020 133.693 135.962 1.00 246.15 298 SER B CA 1
ATOM 3770 C C . SER B 2 298 ? 137.511 132.326 135.505 1.00 246.15 298 SER B C 1
ATOM 3771 O O . SER B 2 298 ? 137.405 131.388 136.288 1.00 246.15 298 SER B O 1
ATOM 3772 N N . GLU B 2 299 ? 137.216 132.243 134.211 1.00 314.00 299 GLU B N 1
ATOM 3773 C CA . GLU B 2 299 ? 136.719 131.055 133.534 1.00 314.00 299 GLU B CA 1
ATOM 3774 C C . GLU B 2 299 ? 137.708 129.901 133.571 1.00 314.00 299 GLU B C 1
ATOM 3775 O O . GLU B 2 299 ? 137.311 128.739 133.639 1.00 314.00 299 GLU B O 1
ATOM 3776 N N . ALA B 2 300 ? 138.999 130.216 133.533 1.00 328.96 300 ALA B N 1
ATOM 3777 C CA . ALA B 2 300 ? 140.028 129.182 133.522 1.00 328.96 300 ALA B CA 1
ATOM 3778 C C . ALA B 2 300 ? 139.948 128.288 134.757 1.00 328.96 300 ALA B C 1
ATOM 3779 O O . ALA B 2 300 ? 140.117 127.074 134.654 1.00 328.96 300 ALA B O 1
ATOM 3780 N N . ALA B 2 301 ? 139.693 128.877 135.920 1.00 369.65 301 ALA B N 1
ATOM 3781 C CA . ALA B 2 301 ? 139.564 128.095 137.143 1.00 369.65 301 ALA B CA 1
ATOM 3782 C C . ALA B 2 301 ? 138.103 127.681 137.333 1.00 369.65 301 ALA B C 1
ATOM 3783 O O . ALA B 2 301 ? 137.200 128.509 137.236 1.00 369.65 301 ALA B O 1
ATOM 3784 N N . GLU B 2 302 ? 137.877 126.401 137.612 1.00 465.56 302 GLU B N 1
ATOM 3785 C CA . GLU B 2 302 ? 136.525 125.883 137.825 1.00 465.56 302 GLU B CA 1
ATOM 3786 C C . GLU B 2 302 ? 135.507 126.063 136.690 1.00 465.56 302 GLU B C 1
ATOM 3787 O O . GLU B 2 302 ? 134.355 126.420 136.939 1.00 465.56 302 GLU B O 1
ATOM 3788 N N . GLN B 2 303 ? 135.927 125.820 135.451 1.00 538.33 303 GLN B N 1
ATOM 3789 C CA . GLN B 2 303 ? 135.034 125.945 134.295 1.00 538.33 303 GLN B CA 1
ATOM 3790 C C . GLN B 2 303 ? 133.896 124.922 134.377 1.00 538.33 303 GLN B C 1
ATOM 3791 O O . GLN B 2 303 ? 134.091 123.813 134.873 1.00 538.33 303 GLN B O 1
ATOM 3792 N N . GLY B 2 304 ? 132.710 125.295 133.896 1.00 572.85 304 GLY B N 1
ATOM 3793 C CA . GLY B 2 304 ? 131.559 124.411 133.967 1.00 572.85 304 GLY B CA 1
ATOM 3794 C C . GLY B 2 304 ? 131.620 123.236 133.008 1.00 572.85 304 GLY B C 1
ATOM 3795 O O . GLY B 2 304 ? 131.285 122.107 133.367 1.00 572.85 304 GLY B O 1
ATOM 3796 N N . ARG B 2 305 ? 132.051 123.508 131.780 1.00 566.60 305 ARG B N 1
ATOM 3797 C CA . ARG B 2 305 ? 132.169 122.483 130.749 1.00 566.60 305 ARG B CA 1
ATOM 3798 C C . ARG B 2 305 ? 133.359 121.577 131.032 1.00 566.60 305 ARG B C 1
ATOM 3799 O O . ARG B 2 305 ? 134.304 121.987 131.706 1.00 566.60 305 ARG B O 1
ATOM 3800 N N . PRO B 2 306 ? 133.322 120.336 130.524 1.00 526.14 306 PRO B N 1
ATOM 3801 C CA . PRO B 2 306 ? 134.470 119.464 130.786 1.00 526.14 306 PRO B CA 1
ATOM 3802 C C . PRO B 2 306 ? 135.722 120.068 130.159 1.00 526.14 306 PRO B C 1
ATOM 3803 O O . PRO B 2 306 ? 135.671 120.514 129.013 1.00 526.14 306 PRO B O 1
ATOM 3807 N N . PRO B 2 307 ? 136.838 120.079 130.903 1.00 470.81 307 PRO B N 1
ATOM 3808 C CA . PRO B 2 307 ? 138.092 120.651 130.424 1.00 470.81 307 PRO B CA 1
ATOM 3809 C C . PRO B 2 307 ? 139.253 119.677 130.545 1.00 470.81 307 PRO B C 1
ATOM 3810 O O . PRO B 2 307 ? 139.217 118.787 131.394 1.00 470.81 307 PRO B O 1
ATOM 3814 N N . GLU B 2 308 ? 140.274 119.844 129.709 1.00 325.29 308 GLU B N 1
ATOM 3815 C CA . GLU B 2 308 ? 141.442 118.975 129.774 1.00 325.29 308 GLU B CA 1
ATOM 3816 C C . GLU B 2 308 ? 142.120 119.154 131.131 1.00 325.29 308 GLU B C 1
ATOM 3817 O O . GLU B 2 308 ? 142.524 118.180 131.763 1.00 325.29 308 GLU B O 1
ATOM 3818 N N . HIS B 2 309 ? 142.243 120.403 131.574 1.00 287.23 309 HIS B N 1
ATOM 3819 C CA . HIS B 2 309 ? 142.831 120.698 132.874 1.00 287.23 309 HIS B CA 1
ATOM 3820 C C . HIS B 2 309 ? 141.877 121.566 133.691 1.00 287.23 309 HIS B C 1
ATOM 3821 O O . HIS B 2 309 ? 141.469 122.637 133.244 1.00 287.23 309 HIS B O 1
ATOM 3822 N N . THR B 2 310 ? 141.525 121.103 134.886 1.00 289.03 310 THR B N 1
ATOM 3823 C CA . THR B 2 310 ? 140.634 121.855 135.766 1.00 289.03 310 THR B CA 1
ATOM 3824 C C . THR B 2 310 ? 141.269 122.010 137.144 1.00 289.03 310 THR B C 1
ATOM 3825 O O . THR B 2 310 ? 141.707 121.028 137.740 1.00 289.03 310 THR B O 1
ATOM 3826 N N . SER B 2 311 ? 141.321 123.237 137.651 1.00 268.30 311 SER B N 1
ATOM 3827 C CA . SER B 2 311 ? 141.911 123.474 138.964 1.00 268.30 311 SER B CA 1
ATOM 3828 C C . SER B 2 311 ? 141.415 124.744 139.648 1.00 268.30 311 SER B C 1
ATOM 3829 O O . SER B 2 311 ? 140.893 125.650 138.999 1.00 268.30 311 SER B O 1
ATOM 3830 N N . LYS B 2 312 ? 141.582 124.800 140.966 1.00 200.66 312 LYS B N 1
ATOM 3831 C CA . LYS B 2 312 ? 141.190 125.974 141.733 1.00 200.66 312 LYS B CA 1
ATOM 3832 C C . LYS B 2 312 ? 142.058 127.113 141.219 1.00 200.66 312 LYS B C 1
ATOM 3833 O O . LYS B 2 312 ? 141.600 128.244 141.064 1.00 200.66 312 LYS B O 1
ATOM 3834 N N . PHE B 2 313 ? 143.323 126.792 140.965 1.00 175.26 313 PHE B N 1
ATOM 3835 C CA . PHE B 2 313 ? 144.281 127.758 140.436 1.00 175.26 313 PHE B CA 1
ATOM 3836 C C . PHE B 2 313 ? 144.681 128.803 141.477 1.00 175.26 313 PHE B C 1
ATOM 3837 O O . PHE B 2 313 ? 145.309 129.810 141.150 1.00 175.26 313 PHE B O 1
ATOM 3838 N N . TYR B 2 314 ? 144.315 128.557 142.731 1.00 180.27 314 TYR B N 1
ATOM 3839 C CA . TYR B 2 314 ? 144.628 129.472 143.822 1.00 180.27 314 TYR B CA 1
ATOM 3840 C C . TYR B 2 314 ? 143.582 130.575 143.913 1.00 180.27 314 TYR B C 1
ATOM 3841 O O . TYR B 2 314 ? 143.691 131.486 144.734 1.00 180.27 314 TYR B O 1
ATOM 3842 N N . ALA B 2 315 ? 142.565 130.478 143.065 1.00 213.31 315 ALA B N 1
ATOM 3843 C CA . ALA B 2 315 ? 141.479 131.449 143.049 1.00 213.31 315 ALA B CA 1
ATOM 3844 C C . ALA B 2 315 ? 140.229 130.943 143.754 1.00 213.31 315 ALA B C 1
ATOM 3845 O O . ALA B 2 315 ? 139.651 131.645 144.588 1.00 213.31 315 ALA B O 1
ATOM 3846 N N . LYS B 2 316 ? 139.788 129.725 143.436 1.00 214.26 316 LYS B N 1
ATOM 3847 C CA . LYS B 2 316 ? 138.612 129.212 144.128 1.00 214.26 316 LYS B CA 1
ATOM 3848 C C . LYS B 2 316 ? 138.898 129.076 145.611 1.00 214.26 316 LYS B C 1
ATOM 3849 O O . LYS B 2 316 ? 138.049 129.401 146.447 1.00 214.26 316 LYS B O 1
ATOM 3850 N N . GLY B 2 317 ? 140.082 128.582 145.961 1.00 222.39 317 GLY B N 1
ATOM 3851 C CA . GLY B 2 317 ? 140.448 128.572 147.362 1.00 222.39 317 GLY B CA 1
ATOM 3852 C C . GLY B 2 317 ? 140.501 129.987 147.898 1.00 222.39 317 GLY B C 1
ATOM 3853 O O . GLY B 2 317 ? 140.101 130.255 149.032 1.00 222.39 317 GLY B O 1
ATOM 3854 N N . ALA B 2 318 ? 140.948 130.917 147.063 1.00 215.10 318 ALA B N 1
ATOM 3855 C CA . ALA B 2 318 ? 141.007 132.330 147.384 1.00 215.10 318 ALA B CA 1
ATOM 3856 C C . ALA B 2 318 ? 139.694 133.023 147.091 1.00 215.10 318 ALA B C 1
ATOM 3857 O O . ALA B 2 318 ? 139.602 134.243 147.259 1.00 215.10 318 ALA B O 1
ATOM 3858 N N . LEU B 2 319 ? 138.671 132.265 146.682 1.00 248.87 319 LEU B N 1
ATOM 3859 C CA . LEU B 2 319 ? 137.388 132.881 146.384 1.00 248.87 319 LEU B CA 1
ATOM 3860 C C . LEU B 2 319 ? 136.874 133.627 147.593 1.00 248.87 319 LEU B C 1
ATOM 3861 O O . LEU B 2 319 ? 136.138 134.609 147.448 1.00 248.87 319 LEU B O 1
ATOM 3862 N N . GLN B 2 320 ? 137.218 133.153 148.791 1.00 272.56 320 GLN B N 1
ATOM 3863 C CA . GLN B 2 320 ? 136.757 133.819 149.999 1.00 272.56 320 GLN B CA 1
ATOM 3864 C C . GLN B 2 320 ? 137.231 135.260 149.976 1.00 272.56 320 GLN B C 1
ATOM 3865 O O . GLN B 2 320 ? 136.457 136.197 150.198 1.00 272.56 320 GLN B O 1
ATOM 3866 N N . TYR B 2 321 ? 138.514 135.445 149.683 1.00 275.11 321 TYR B N 1
ATOM 3867 C CA . TYR B 2 321 ? 139.048 136.780 149.485 1.00 275.11 321 TYR B CA 1
ATOM 3868 C C . TYR B 2 321 ? 138.423 137.403 148.250 1.00 275.11 321 TYR B C 1
ATOM 3869 O O . TYR B 2 321 ? 138.190 138.614 148.203 1.00 275.11 321 TYR B O 1
ATOM 3870 N N . LEU B 2 322 ? 138.155 136.554 147.261 1.00 300.57 322 LEU B N 1
ATOM 3871 C CA . LEU B 2 322 ? 137.596 136.963 145.976 1.00 300.57 322 LEU B CA 1
ATOM 3872 C C . LEU B 2 322 ? 136.077 137.035 145.959 1.00 300.57 322 LEU B C 1
ATOM 3873 O O . LEU B 2 322 ? 135.474 137.383 144.945 1.00 300.57 322 LEU B O 1
ATOM 3874 N N . VAL B 2 323 ? 135.458 136.707 147.085 1.00 304.31 323 VAL B N 1
ATOM 3875 C CA . VAL B 2 323 ? 134.005 136.738 147.181 1.00 304.31 323 VAL B CA 1
ATOM 3876 C C . VAL B 2 323 ? 133.433 138.139 146.963 1.00 304.31 323 VAL B C 1
ATOM 3877 O O . VAL B 2 323 ? 132.410 138.292 146.295 1.00 304.31 323 VAL B O 1
ATOM 3878 N N . PRO B 2 324 ? 134.081 139.127 147.598 1.00 326.31 324 PRO B N 1
ATOM 3879 C CA . PRO B 2 324 ? 133.940 140.588 147.663 1.00 326.31 324 PRO B CA 1
ATOM 3880 C C . PRO B 2 324 ? 134.242 141.267 146.332 1.00 326.31 324 PRO B C 1
ATOM 3881 O O . PRO B 2 324 ? 133.612 142.262 145.972 1.00 326.31 324 PRO B O 1
ATOM 3885 N N . ILE B 2 325 ? 135.210 140.711 145.611 1.00 346.10 325 ILE B N 1
ATOM 3886 C CA . ILE B 2 325 ? 135.675 141.271 144.350 1.00 346.10 325 ILE B CA 1
ATOM 3887 C C . ILE B 2 325 ? 134.588 141.385 143.292 1.00 346.10 325 ILE B C 1
ATOM 3888 O O . ILE B 2 325 ? 134.551 142.368 142.550 1.00 346.10 325 ILE B O 1
ATOM 3889 N N . LEU B 2 326 ? 133.691 140.405 143.217 1.00 317.54 326 LEU B N 1
ATOM 3890 C CA . LEU B 2 326 ? 132.627 140.476 142.221 1.00 317.54 326 LEU B CA 1
ATOM 3891 C C . LEU B 2 326 ? 131.778 141.718 142.490 1.00 317.54 326 LEU B C 1
ATOM 3892 O O . LEU B 2 326 ? 131.448 142.461 141.566 1.00 317.54 326 LEU B O 1
ATOM 3893 N N . THR B 2 327 ? 131.432 141.946 143.754 1.00 283.09 327 THR B N 1
ATOM 3894 C CA . THR B 2 327 ? 130.691 143.141 144.128 1.00 283.09 327 THR B CA 1
ATOM 3895 C C . THR B 2 327 ? 131.580 144.361 143.879 1.00 283.09 327 THR B C 1
ATOM 3896 O O . THR B 2 327 ? 131.124 145.384 143.371 1.00 283.09 327 THR B O 1
ATOM 3897 N N . GLN B 2 328 ? 132.857 144.231 144.238 1.00 279.46 328 GLN B N 1
ATOM 3898 C CA . GLN B 2 328 ? 133.831 145.307 144.076 1.00 279.46 328 GLN B CA 1
ATOM 3899 C C . GLN B 2 328 ? 134.068 145.693 142.620 1.00 279.46 328 GLN B C 1
ATOM 3900 O O . GLN B 2 328 ? 134.153 146.877 142.293 1.00 279.46 328 GLN B O 1
ATOM 3901 N N . THR B 2 329 ? 134.174 144.699 141.745 1.00 270.36 329 THR B N 1
ATOM 3902 C CA . THR B 2 329 ? 134.374 144.984 140.340 1.00 270.36 329 THR B CA 1
ATOM 3903 C C . THR B 2 329 ? 133.392 146.036 139.866 1.00 270.36 329 THR B C 1
ATOM 3904 O O . THR B 2 329 ? 133.696 146.794 138.941 1.00 270.36 329 THR B O 1
ATOM 3905 N N . LEU B 2 330 ? 132.227 146.127 140.505 1.00 258.73 330 LEU B N 1
ATOM 3906 C CA . LEU B 2 330 ? 131.207 147.087 140.102 1.00 258.73 330 LEU B CA 1
ATOM 3907 C C . LEU B 2 330 ? 131.723 148.525 140.173 1.00 258.73 330 LEU B C 1
ATOM 3908 O O . LEU B 2 330 ? 130.963 149.465 139.918 1.00 258.73 330 LEU B O 1
ATOM 3909 N N . THR B 2 331 ? 133.015 148.704 140.514 1.00 225.94 331 THR B N 1
ATOM 3910 C CA . THR B 2 331 ? 133.595 150.043 140.676 1.00 225.94 331 THR B CA 1
ATOM 3911 C C . THR B 2 331 ? 133.314 150.945 139.493 1.00 225.94 331 THR B C 1
ATOM 3912 O O . THR B 2 331 ? 133.178 152.157 139.667 1.00 225.94 331 THR B O 1
ATOM 3913 N N . LYS B 2 332 ? 133.212 150.376 138.290 1.00 232.17 332 LYS B N 1
ATOM 3914 C CA . LYS B 2 332 ? 132.966 151.145 137.074 1.00 232.17 332 LYS B CA 1
ATOM 3915 C C . LYS B 2 332 ? 131.465 151.274 136.827 1.00 232.17 332 LYS B C 1
ATOM 3916 O O . LYS B 2 332 ? 130.751 150.269 136.750 1.00 232.17 332 LYS B O 1
ATOM 3917 N N . GLN B 2 333 ? 131.001 152.518 136.695 1.00 278.55 333 GLN B N 1
ATOM 3918 C CA . GLN B 2 333 ? 129.601 152.865 136.461 1.00 278.55 333 GLN B CA 1
ATOM 3919 C C . GLN B 2 333 ? 129.463 153.634 135.150 1.00 278.55 333 GLN B C 1
ATOM 3920 O O . GLN B 2 333 ? 130.237 154.560 134.895 1.00 278.55 333 GLN B O 1
ATOM 3921 N N . ASP B 2 334 ? 128.493 153.246 134.314 1.00 297.64 334 ASP B N 1
ATOM 3922 C CA . ASP B 2 334 ? 128.224 153.909 133.037 1.00 297.64 334 ASP B CA 1
ATOM 3923 C C . ASP B 2 334 ? 126.797 154.451 132.969 1.00 297.64 334 ASP B C 1
ATOM 3924 O O . ASP B 2 334 ? 125.844 153.736 133.287 1.00 297.64 334 ASP B O 1
ATOM 3925 N N . GLU B 2 335 ? 126.656 155.721 132.578 1.00 233.74 335 GLU B N 1
ATOM 3926 C CA . GLU B 2 335 ? 125.364 156.391 132.449 1.00 233.74 335 GLU B CA 1
ATOM 3927 C C . GLU B 2 335 ? 124.890 156.453 131.000 1.00 233.74 335 GLU B C 1
ATOM 3928 O O . GLU B 2 335 ? 123.855 157.064 130.710 1.00 233.74 335 GLU B O 1
ATOM 3929 N N . ASN B 2 336 ? 125.631 155.822 130.093 1.00 226.32 336 ASN B N 1
ATOM 3930 C CA . ASN B 2 336 ? 125.332 155.838 128.664 1.00 226.32 336 ASN B CA 1
ATOM 3931 C C . ASN B 2 336 ? 124.004 155.174 128.327 1.00 226.32 336 ASN B C 1
ATOM 3932 O O . ASN B 2 336 ? 123.590 154.210 128.973 1.00 226.32 336 ASN B O 1
ATOM 3933 N N . ASP B 2 337 ? 123.331 155.696 127.302 1.00 206.98 337 ASP B N 1
ATOM 3934 C CA . ASP B 2 337 ? 122.052 155.157 126.863 1.00 206.98 337 ASP B CA 1
ATOM 3935 C C . ASP B 2 337 ? 122.295 154.401 125.567 1.00 206.98 337 ASP B C 1
ATOM 3936 O O . ASP B 2 337 ? 122.548 155.004 124.520 1.00 206.98 337 ASP B O 1
ATOM 3937 N N . ASP B 2 338 ? 122.254 153.072 125.668 1.00 268.49 338 ASP B N 1
ATOM 3938 C CA . ASP B 2 338 ? 122.383 152.140 124.557 1.00 268.49 338 ASP B CA 1
ATOM 3939 C C . ASP B 2 338 ? 121.623 150.876 124.949 1.00 268.49 338 ASP B C 1
ATOM 3940 O O . ASP B 2 338 ? 121.676 150.492 126.118 1.00 268.49 338 ASP B O 1
ATOM 3941 N N . ASP B 2 339 ? 120.903 150.279 124.003 1.00 332.88 339 ASP B N 1
ATOM 3942 C CA . ASP B 2 339 ? 120.161 149.052 124.266 1.00 332.88 339 ASP B CA 1
ATOM 3943 C C . ASP B 2 339 ? 120.655 147.833 123.483 1.00 332.88 339 ASP B C 1
ATOM 3944 O O . ASP B 2 339 ? 120.808 146.747 124.041 1.00 332.88 339 ASP B O 1
ATOM 3945 N N . ASP B 2 340 ? 120.897 148.021 122.188 1.00 372.88 340 ASP B N 1
ATOM 3946 C CA . ASP B 2 340 ? 121.322 146.934 121.305 1.00 372.88 340 ASP B CA 1
ATOM 3947 C C . ASP B 2 340 ? 122.808 146.696 121.020 1.00 372.88 340 ASP B C 1
ATOM 3948 O O . ASP B 2 340 ? 123.144 145.774 120.279 1.00 372.88 340 ASP B O 1
ATOM 3949 N N . ASP B 2 341 ? 123.699 147.507 121.580 1.00 455.58 341 ASP B N 1
ATOM 3950 C CA . ASP B 2 341 ? 125.125 147.317 121.313 1.00 455.58 341 ASP B CA 1
ATOM 3951 C C . ASP B 2 341 ? 125.957 146.981 122.549 1.00 455.58 341 ASP B C 1
ATOM 3952 O O . ASP B 2 341 ? 125.886 147.680 123.559 1.00 455.58 341 ASP B O 1
ATOM 3953 N N . TRP B 2 342 ? 126.735 145.903 122.470 1.00 425.10 342 TRP B N 1
ATOM 3954 C CA . TRP B 2 342 ? 127.582 145.497 123.590 1.00 425.10 342 TRP B CA 1
ATOM 3955 C C . TRP B 2 342 ? 129.073 145.830 123.463 1.00 425.10 342 TRP B C 1
ATOM 3956 O O . TRP B 2 342 ? 129.668 146.383 124.389 1.00 425.10 342 TRP B O 1
ATOM 3957 N N . ASN B 2 343 ? 129.670 145.495 122.318 1.00 347.32 343 ASN B N 1
ATOM 3958 C CA . ASN B 2 343 ? 131.095 145.743 122.080 1.00 347.32 343 ASN B CA 1
ATOM 3959 C C . ASN B 2 343 ? 131.893 145.085 123.203 1.00 347.32 343 ASN B C 1
ATOM 3960 O O . ASN B 2 343 ? 131.663 143.922 123.534 1.00 347.32 343 ASN B O 1
ATOM 3961 N N . PRO B 2 344 ? 132.844 145.826 123.788 1.00 305.89 344 PRO B N 1
ATOM 3962 C CA . PRO B 2 344 ? 133.570 145.271 124.935 1.00 305.89 344 PRO B CA 1
ATOM 3963 C C . PRO B 2 344 ? 132.661 144.947 126.129 1.00 305.89 344 PRO B C 1
ATOM 3964 O O . PRO B 2 344 ? 132.938 143.975 126.831 1.00 305.89 344 PRO B O 1
ATOM 3968 N N . CYS B 2 345 ? 131.605 145.724 126.357 1.00 325.70 345 CYS B N 1
ATOM 3969 C CA . CYS B 2 345 ? 130.730 145.486 127.500 1.00 325.70 345 CYS B CA 1
ATOM 3970 C C . CYS B 2 345 ? 130.063 144.106 127.539 1.00 325.70 345 CYS B C 1
ATOM 3971 O O . CYS B 2 345 ? 130.027 143.488 128.603 1.00 325.70 345 CYS B O 1
ATOM 3972 N N . LYS B 2 346 ? 129.544 143.596 126.422 1.00 328.39 346 LYS B N 1
ATOM 3973 C CA . LYS B 2 346 ? 128.971 142.260 126.500 1.00 328.39 346 LYS B CA 1
ATOM 3974 C C . LYS B 2 346 ? 129.924 141.368 127.274 1.00 328.39 346 LYS B C 1
ATOM 3975 O O . LYS B 2 346 ? 129.496 140.554 128.095 1.00 328.39 346 LYS B O 1
ATOM 3976 N N . ALA B 2 347 ? 131.230 141.506 127.015 1.00 329.22 347 ALA B N 1
ATOM 3977 C CA . ALA B 2 347 ? 132.197 140.729 127.763 1.00 329.22 347 ALA B CA 1
ATOM 3978 C C . ALA B 2 347 ? 132.010 141.018 129.231 1.00 329.22 347 ALA B C 1
ATOM 3979 O O . ALA B 2 347 ? 132.161 140.132 130.079 1.00 329.22 347 ALA B O 1
ATOM 3980 N N . ALA B 2 348 ? 131.694 142.270 129.554 1.00 319.29 348 ALA B N 1
ATOM 3981 C CA . ALA B 2 348 ? 131.461 142.571 130.960 1.00 319.29 348 ALA B CA 1
ATOM 3982 C C . ALA B 2 348 ? 130.299 141.737 131.481 1.00 319.29 348 ALA B C 1
ATOM 3983 O O . ALA B 2 348 ? 130.415 141.044 132.502 1.00 319.29 348 ALA B O 1
ATOM 3984 N N . GLY B 2 349 ? 129.195 141.726 130.735 1.00 326.06 349 GLY B N 1
ATOM 3985 C CA . GLY B 2 349 ? 128.026 140.997 131.188 1.00 326.06 349 GLY B CA 1
ATOM 3986 C C . GLY B 2 349 ? 128.305 139.518 131.337 1.00 326.06 349 GLY B C 1
ATOM 3987 O O . GLY B 2 349 ? 127.967 138.908 132.353 1.00 326.06 349 GLY B O 1
ATOM 3988 N N . VAL B 2 350 ? 128.953 138.926 130.333 1.00 334.51 350 VAL 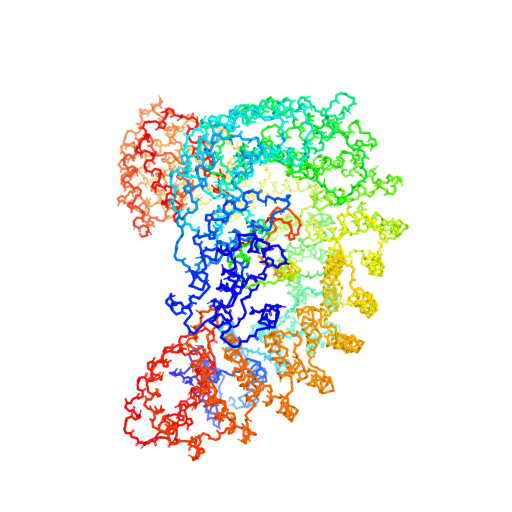B N 1
ATOM 3989 C CA . VAL B 2 350 ? 129.242 137.501 130.400 1.00 334.51 350 VAL B CA 1
ATOM 3990 C C . VAL B 2 350 ? 130.136 137.223 131.593 1.00 334.51 350 VAL B C 1
ATOM 3991 O O . VAL B 2 350 ? 129.953 136.225 132.295 1.00 334.51 350 VAL B O 1
ATOM 3992 N N . CYS B 2 351 ? 131.139 138.072 131.823 1.00 320.49 351 CYS B N 1
ATOM 3993 C CA . CYS B 2 351 ? 132.013 137.830 132.958 1.00 320.49 351 CYS B CA 1
ATOM 3994 C C . CYS B 2 351 ? 131.176 137.772 134.223 1.00 320.49 351 CYS B C 1
ATOM 3995 O O . CYS B 2 351 ? 131.280 136.828 135.020 1.00 320.49 351 CYS B O 1
ATOM 3996 N N . LEU B 2 352 ? 130.253 138.719 134.355 1.00 307.97 352 LEU B N 1
ATOM 3997 C CA . LEU B 2 352 ? 129.368 138.707 135.505 1.00 307.97 352 LEU B CA 1
ATOM 3998 C C . LEU B 2 352 ? 128.639 137.385 135.573 1.00 307.97 352 LEU B C 1
ATOM 3999 O O . LEU B 2 352 ? 128.438 136.816 136.651 1.00 307.97 352 LEU B O 1
ATOM 4000 N N . MET B 2 353 ? 128.214 136.895 134.418 1.00 316.45 353 MET B N 1
ATOM 4001 C CA . MET B 2 353 ? 127.538 135.614 134.381 1.00 316.45 353 MET B CA 1
ATOM 4002 C C . MET B 2 353 ? 128.434 134.494 134.894 1.00 316.45 353 MET B C 1
ATOM 4003 O O . MET B 2 353 ? 127.965 133.621 135.632 1.00 316.45 353 MET B O 1
ATOM 4004 N N . LEU B 2 354 ? 129.719 134.470 134.507 1.00 334.25 354 LEU B N 1
ATOM 4005 C CA . LEU B 2 354 ? 130.543 133.370 135.000 1.00 334.25 354 LEU B CA 1
ATOM 4006 C C . LEU B 2 354 ? 130.637 133.439 136.512 1.00 334.25 354 LEU B C 1
ATOM 4007 O O . LEU B 2 354 ? 130.574 132.401 137.186 1.00 334.25 354 LEU B O 1
ATOM 4008 N N . LEU B 2 355 ? 130.767 134.652 137.075 1.00 329.44 355 LEU B N 1
ATOM 4009 C CA . LEU B 2 355 ? 130.740 134.706 138.532 1.00 329.44 355 LEU B CA 1
ATOM 4010 C C . LEU B 2 355 ? 129.424 134.136 139.019 1.00 329.44 355 LEU B C 1
ATOM 4011 O O . LEU B 2 355 ? 129.372 133.465 140.054 1.00 329.44 355 LEU B O 1
ATOM 4012 N N . ALA B 2 356 ? 128.344 134.402 138.285 1.00 303.72 356 ALA B N 1
ATOM 4013 C CA . ALA B 2 356 ? 127.042 133.913 138.711 1.00 303.72 356 ALA B CA 1
ATOM 4014 C C . ALA B 2 356 ? 127.062 132.394 138.799 1.00 303.72 356 ALA B C 1
ATOM 4015 O O . ALA B 2 356 ? 126.557 131.814 139.766 1.00 303.72 356 ALA B O 1
ATOM 4016 N N . THR B 2 357 ? 127.659 131.726 137.808 1.00 279.56 357 THR B N 1
ATOM 4017 C CA . THR B 2 357 ? 127.729 130.273 137.876 1.00 279.56 357 THR B CA 1
ATOM 4018 C C . THR B 2 357 ? 128.590 129.836 139.047 1.00 279.56 357 THR B C 1
ATOM 4019 O O . THR B 2 357 ? 128.190 128.995 139.860 1.00 279.56 357 THR B O 1
ATOM 4020 N N . CYS B 2 358 ? 129.747 130.423 139.164 1.00 301.97 358 CYS B N 1
ATOM 4021 C CA . CYS B 2 358 ? 130.750 130.137 140.168 1.00 301.97 358 CYS B CA 1
ATOM 4022 C C . CYS B 2 358 ? 130.393 130.672 141.502 1.00 301.97 358 CYS B C 1
ATOM 4023 O O . CYS B 2 358 ? 131.246 130.612 142.395 1.00 301.97 358 CYS B O 1
ATOM 4024 N N . CYS B 2 359 ? 129.182 131.172 141.740 1.00 302.59 359 CYS B N 1
ATOM 4025 C CA . CYS B 2 359 ? 128.922 131.797 143.025 1.00 302.59 359 CYS B CA 1
ATOM 4026 C C . CYS B 2 359 ? 129.012 130.830 144.200 1.00 302.59 359 CYS B C 1
ATOM 4027 O O . CYS B 2 359 ? 129.319 131.267 145.311 1.00 302.59 359 CYS B O 1
ATOM 4028 N N . GLU B 2 360 ? 128.671 129.567 143.981 1.00 305.85 360 GLU B N 1
ATOM 4029 C CA . GLU B 2 360 ? 128.812 128.548 145.014 1.00 305.85 360 GLU B CA 1
ATOM 4030 C C . GLU B 2 360 ? 128.173 128.874 146.358 1.00 305.85 360 GLU B C 1
ATOM 4031 O O . GLU B 2 360 ? 127.027 129.313 146.435 1.00 305.85 360 GLU B O 1
ATOM 4032 N N . ASP B 2 361 ? 128.935 128.619 147.420 1.00 277.99 361 ASP B N 1
ATOM 4033 C CA . ASP B 2 361 ? 128.489 128.858 148.786 1.00 277.99 361 ASP B CA 1
ATOM 4034 C C . ASP B 2 361 ? 128.399 130.327 149.187 1.00 277.99 361 ASP B C 1
ATOM 4035 O O . ASP B 2 361 ? 129.282 131.129 148.884 1.00 277.99 361 ASP B O 1
ATOM 4036 N N . ASP B 2 362 ? 127.334 130.689 149.888 1.00 290.57 362 ASP B N 1
ATOM 4037 C CA . ASP B 2 362 ? 127.158 132.066 150.341 1.00 290.57 362 ASP B CA 1
ATOM 4038 C C . ASP B 2 362 ? 126.472 132.976 149.326 1.00 290.57 362 ASP B C 1
ATOM 4039 O O . ASP B 2 362 ? 126.215 134.145 149.612 1.00 290.57 362 ASP B O 1
ATOM 4040 N N . ILE B 2 363 ? 126.174 132.445 148.146 1.00 312.32 363 ILE B N 1
ATOM 4041 C CA . ILE B 2 363 ? 125.463 133.216 147.137 1.00 312.32 363 ILE B CA 1
ATOM 4042 C C . ILE B 2 363 ? 123.990 133.339 147.501 1.00 312.32 363 ILE B C 1
ATOM 4043 O O . ILE B 2 363 ? 123.390 134.406 147.379 1.00 312.32 363 ILE B O 1
ATOM 4044 N N . VAL B 2 364 ? 123.417 132.231 147.959 1.00 338.22 364 VAL B N 1
ATOM 4045 C CA . VAL B 2 364 ? 122.010 132.196 148.329 1.00 338.22 364 VAL B CA 1
ATOM 4046 C C . VAL B 2 364 ? 121.666 133.099 149.504 1.00 338.22 364 VAL B C 1
ATOM 4047 O O . VAL B 2 364 ? 120.658 133.804 149.469 1.00 338.22 364 VAL B O 1
ATOM 4048 N N . PRO B 2 365 ? 122.512 133.100 150.545 1.00 366.10 365 PRO B N 1
ATOM 4049 C CA . PRO B 2 365 ? 122.146 133.969 151.666 1.00 366.10 365 PRO B CA 1
ATOM 4050 C C . PRO B 2 365 ? 122.188 135.425 151.242 1.00 366.10 365 PRO B C 1
ATOM 4051 O O . PRO B 2 365 ? 121.341 136.200 151.651 1.00 366.10 365 PRO B O 1
ATOM 4055 N N . HIS B 2 366 ? 123.195 135.776 150.452 1.00 372.30 366 HIS B N 1
ATOM 4056 C CA . HIS B 2 366 ? 123.396 137.125 149.938 1.00 372.30 366 HIS B CA 1
ATOM 4057 C C . HIS B 2 366 ? 122.334 137.684 148.987 1.00 372.30 366 HIS B C 1
ATOM 4058 O O . HIS B 2 366 ? 122.026 138.875 149.025 1.00 372.30 366 HIS B O 1
ATOM 4059 N N . VAL B 2 367 ? 121.772 136.827 148.140 1.00 357.03 367 VAL B N 1
ATOM 4060 C CA . VAL B 2 367 ? 120.836 137.275 147.110 1.00 357.03 367 VAL B CA 1
ATOM 4061 C C . VAL B 2 367 ? 119.545 137.997 147.496 1.00 357.03 367 VAL B C 1
ATOM 4062 O O . VAL B 2 367 ? 119.186 138.977 146.846 1.00 357.03 367 VAL B O 1
ATOM 4063 N N . LEU B 2 368 ? 118.838 137.548 148.526 1.00 391.78 368 LEU B N 1
ATOM 4064 C CA . LEU B 2 368 ? 117.606 138.247 148.888 1.00 391.78 368 LEU B CA 1
ATOM 4065 C C . LEU B 2 368 ? 117.907 139.682 149.327 1.00 391.78 368 LEU B C 1
ATOM 4066 O O . LEU B 2 368 ? 117.227 140.622 148.920 1.00 391.78 368 LEU B O 1
ATOM 4067 N N . PRO B 2 369 ? 118.941 139.836 150.164 1.00 427.01 369 PRO B N 1
ATOM 4068 C CA . PRO B 2 369 ? 119.552 141.022 150.779 1.00 427.01 369 PRO B CA 1
ATOM 4069 C C . PRO B 2 369 ? 120.205 142.001 149.806 1.00 427.01 369 PRO B C 1
ATOM 4070 O O . PRO B 2 369 ? 120.116 143.212 150.011 1.00 427.01 369 PRO B O 1
ATOM 4074 N N . PHE B 2 370 ? 120.868 141.484 148.776 1.00 430.23 370 PHE B N 1
ATOM 4075 C CA . PHE B 2 370 ? 121.557 142.346 147.822 1.00 430.23 370 PHE B CA 1
ATOM 4076 C C . PHE B 2 370 ? 120.549 143.255 147.142 1.00 430.23 370 PHE B C 1
ATOM 4077 O O . PHE B 2 370 ? 120.797 144.447 146.958 1.00 430.23 370 PHE B O 1
ATOM 4078 N N . ILE B 2 371 ? 119.403 142.687 146.779 1.00 466.31 371 ILE B N 1
ATOM 4079 C CA . ILE B 2 371 ? 118.337 143.459 146.156 1.00 466.31 371 ILE B CA 1
ATOM 4080 C C . ILE B 2 371 ? 117.816 144.496 147.147 1.00 466.31 371 ILE B C 1
ATOM 4081 O O . ILE B 2 371 ? 117.561 145.645 146.788 1.00 466.31 371 ILE B O 1
ATOM 4082 N N . LYS B 2 372 ? 117.675 144.077 148.402 1.00 472.68 372 LYS B N 1
ATOM 4083 C CA . LYS B 2 372 ? 117.190 144.950 149.459 1.00 472.68 372 LYS B CA 1
ATOM 4084 C C . LYS B 2 372 ? 118.136 146.121 149.681 1.00 472.68 372 LYS B C 1
ATOM 4085 O O . LYS B 2 372 ? 117.694 147.250 149.882 1.00 472.68 372 LYS B O 1
ATOM 4086 N N . GLU B 2 373 ? 119.440 145.859 149.642 1.00 447.33 373 GLU B N 1
ATOM 4087 C CA . GLU B 2 373 ? 120.405 146.932 149.841 1.00 447.33 373 GLU B CA 1
ATOM 4088 C C . GLU B 2 373 ? 120.242 147.953 148.723 1.00 447.33 373 GLU B C 1
ATOM 4089 O O . GLU B 2 373 ? 120.217 149.158 148.968 1.00 447.33 373 GLU B O 1
ATOM 4090 N N . HIS B 2 374 ? 120.121 147.464 147.492 1.00 438.33 374 HIS B N 1
ATOM 4091 C CA . HIS B 2 374 ? 119.905 148.341 146.352 1.00 438.33 374 HIS B CA 1
ATOM 4092 C C . HIS B 2 374 ? 118.540 149.006 146.497 1.00 438.33 374 HIS B C 1
ATOM 4093 O O . HIS B 2 374 ? 118.383 150.196 146.241 1.00 438.33 374 HIS B O 1
ATOM 4094 N N . ILE B 2 375 ? 117.558 148.211 146.914 1.00 444.94 375 ILE B N 1
ATOM 4095 C CA . ILE B 2 375 ? 116.185 148.670 147.104 1.00 444.94 375 ILE B CA 1
ATOM 4096 C C . ILE B 2 375 ? 116.004 149.721 148.194 1.00 444.94 375 ILE B C 1
ATOM 4097 O O . ILE B 2 375 ? 115.222 150.655 148.038 1.00 444.94 375 ILE B O 1
ATOM 4098 N N . LYS B 2 376 ? 116.707 149.550 149.308 1.00 447.75 376 LYS B N 1
ATOM 4099 C CA . LYS B 2 376 ? 116.602 150.485 150.421 1.00 447.75 376 LYS B CA 1
ATOM 4100 C C . LYS B 2 376 ? 117.078 151.881 150.039 1.00 447.75 376 LYS B C 1
ATOM 4101 O O . LYS B 2 376 ? 116.458 152.881 150.397 1.00 447.75 376 LYS B O 1
ATOM 4102 N N . ASN B 2 377 ? 118.175 151.938 149.294 1.00 437.03 377 ASN B N 1
ATOM 4103 C CA . ASN B 2 377 ? 118.747 153.205 148.862 1.00 437.03 377 ASN B CA 1
ATOM 4104 C C . ASN B 2 377 ? 118.986 153.151 147.363 1.00 437.03 377 ASN B C 1
ATOM 4105 O O . ASN B 2 377 ? 120.118 152.973 146.915 1.00 437.03 377 ASN B O 1
ATOM 4106 N N . PRO B 2 378 ? 117.910 153.299 146.581 1.00 427.89 378 PRO B N 1
ATOM 4107 C CA . PRO B 2 378 ? 117.982 153.245 145.126 1.00 427.89 378 PRO B CA 1
ATOM 4108 C C . PRO B 2 378 ? 117.920 154.636 144.524 1.00 427.89 378 PRO B C 1
ATOM 4109 O O . PRO B 2 378 ? 117.000 155.393 144.828 1.00 427.89 378 PRO B O 1
ATOM 4113 N N . ASP B 2 379 ? 118.893 154.967 143.683 1.00 384.06 379 ASP B N 1
ATOM 4114 C CA . ASP B 2 379 ? 118.916 156.271 143.027 1.00 384.06 379 ASP B CA 1
ATOM 4115 C C . ASP B 2 379 ? 118.218 156.159 141.676 1.00 384.06 379 ASP B C 1
ATOM 4116 O O . ASP B 2 379 ? 117.894 155.058 141.235 1.00 384.06 379 ASP B O 1
ATOM 4117 N N . TRP B 2 380 ? 117.981 157.282 141.000 1.00 325.33 380 TRP B N 1
ATOM 4118 C CA . TRP B 2 380 ? 117.332 157.207 139.692 1.00 325.33 380 TRP B CA 1
ATOM 4119 C C . TRP B 2 380 ? 118.227 156.389 138.757 1.00 325.33 380 TRP B C 1
ATOM 4120 O O . TRP B 2 380 ? 117.749 155.501 138.053 1.00 325.33 380 TRP B O 1
ATOM 4121 N N . ARG B 2 381 ? 119.525 156.682 138.764 1.00 324.12 381 ARG B N 1
ATOM 4122 C CA . ARG B 2 381 ? 120.479 155.905 137.994 1.00 324.12 381 ARG B CA 1
ATOM 4123 C C . ARG B 2 381 ? 120.554 154.496 138.590 1.00 324.12 381 ARG B C 1
ATOM 4124 O O . ARG B 2 381 ? 120.608 153.502 137.866 1.00 324.12 381 ARG B O 1
ATOM 4125 N N . TYR B 2 382 ? 120.541 154.426 139.920 1.00 342.12 382 TYR B N 1
ATOM 4126 C CA . TYR B 2 382 ? 120.646 153.156 140.636 1.00 342.12 382 TYR B CA 1
ATOM 4127 C C . TYR B 2 382 ? 119.506 152.177 140.385 1.00 342.12 382 TYR B C 1
ATOM 4128 O O . TYR B 2 382 ? 119.738 150.984 140.198 1.00 342.12 382 TYR B O 1
ATOM 4129 N N . ARG B 2 383 ? 118.272 152.674 140.374 1.00 312.60 383 ARG B N 1
ATOM 4130 C CA . ARG B 2 383 ? 117.123 151.817 140.111 1.00 312.60 383 ARG B CA 1
ATOM 4131 C C . ARG B 2 383 ? 117.247 151.295 138.688 1.00 312.60 383 ARG B C 1
ATOM 4132 O O . ARG B 2 383 ? 117.054 150.108 138.427 1.00 312.60 383 ARG B O 1
ATOM 4133 N N . ASP B 2 384 ? 117.590 152.196 137.774 1.00 303.80 384 ASP B N 1
ATOM 4134 C CA . ASP B 2 384 ? 117.801 151.834 136.388 1.00 303.80 384 ASP B CA 1
ATOM 4135 C C . ASP B 2 384 ? 118.994 150.894 136.384 1.00 303.80 384 ASP B C 1
ATOM 4136 O O . ASP B 2 384 ? 119.013 149.900 135.657 1.00 303.80 384 ASP B O 1
ATOM 4137 N N . ALA B 2 385 ? 119.991 151.210 137.208 1.00 317.86 385 ALA B N 1
ATOM 4138 C CA . ALA B 2 385 ? 121.174 150.374 137.275 1.00 317.86 385 ALA B CA 1
ATOM 4139 C C . ALA B 2 385 ? 120.802 149.072 137.938 1.00 317.86 385 ALA B C 1
ATOM 4140 O O . ALA B 2 385 ? 121.274 148.005 137.549 1.00 317.86 385 ALA B O 1
ATOM 4141 N N . ALA B 2 386 ? 119.954 149.158 138.957 1.00 303.07 386 ALA B N 1
ATOM 4142 C CA . ALA B 2 386 ? 119.485 147.973 139.647 1.00 303.07 386 ALA B CA 1
ATOM 4143 C C . ALA B 2 386 ? 118.844 147.054 138.634 1.00 303.07 386 ALA B C 1
ATOM 4144 O O . ALA B 2 386 ? 118.912 145.833 138.761 1.00 303.07 386 ALA B O 1
ATOM 4145 N N . VAL B 2 387 ? 118.092 147.633 137.703 1.00 298.51 387 VAL B N 1
ATOM 4146 C CA . VAL B 2 387 ? 117.471 146.835 136.658 1.00 298.51 387 VAL B CA 1
ATOM 4147 C C . VAL B 2 387 ? 118.525 146.151 135.792 1.00 298.51 387 VAL B C 1
ATOM 4148 O O . VAL B 2 387 ? 118.441 144.944 135.539 1.00 298.51 387 VAL B O 1
ATOM 4149 N N . MET B 2 388 ? 119.548 146.892 135.337 1.00 284.72 388 MET B N 1
ATOM 4150 C CA . MET B 2 388 ? 120.571 146.225 134.526 1.00 284.72 388 MET B CA 1
ATOM 4151 C C . MET B 2 388 ? 121.269 145.129 135.317 1.00 284.72 388 MET B C 1
ATOM 4152 O O . MET B 2 388 ? 121.433 143.995 134.837 1.00 284.72 388 MET B O 1
ATOM 4153 N N . ALA B 2 389 ? 121.633 145.438 136.562 1.00 288.34 389 ALA B N 1
ATOM 4154 C CA . ALA B 2 389 ? 122.293 144.444 137.384 1.00 288.34 389 ALA B CA 1
ATOM 4155 C C . ALA B 2 389 ? 121.370 143.275 137.586 1.00 288.34 389 ALA B C 1
ATOM 4156 O O . ALA B 2 389 ? 121.768 142.132 137.380 1.00 288.34 389 ALA B O 1
ATOM 4157 N N . PHE B 2 390 ? 120.095 143.542 137.858 1.00 285.98 390 PHE B N 1
ATOM 4158 C CA . PHE B 2 390 ? 119.188 142.430 138.052 1.00 285.98 390 PHE B CA 1
ATOM 4159 C C . PHE B 2 390 ? 119.286 141.573 136.830 1.00 285.98 390 PHE B C 1
ATOM 4160 O O . PHE B 2 390 ? 119.371 140.349 136.921 1.00 285.98 390 PHE B O 1
ATOM 4161 N N . GLY B 2 391 ? 119.353 142.219 135.672 1.00 296.47 391 GLY B N 1
ATOM 4162 C CA . GLY B 2 391 ? 119.488 141.458 134.455 1.00 296.47 391 GLY B CA 1
ATOM 4163 C C . GLY B 2 391 ? 120.688 140.552 134.583 1.00 296.47 391 GLY B C 1
ATOM 4164 O O . GLY B 2 391 ? 120.677 139.425 134.093 1.00 296.47 391 GLY B O 1
ATOM 4165 N N . CYS B 2 392 ? 121.746 141.024 135.250 1.00 307.17 392 CYS B N 1
ATOM 4166 C CA . CYS B 2 392 ? 122.826 140.074 135.498 1.00 307.17 392 CYS B CA 1
ATOM 4167 C C . CYS B 2 392 ? 122.301 138.954 136.396 1.00 307.17 392 CYS B C 1
ATOM 4168 O O . CYS B 2 392 ? 122.619 137.779 136.189 1.00 307.17 392 CYS B O 1
ATOM 4169 N N . ILE B 2 393 ? 121.462 139.308 137.379 1.00 308.17 393 ILE B N 1
ATOM 4170 C CA . ILE B 2 393 ? 120.896 138.377 138.356 1.00 308.17 393 ILE B CA 1
ATOM 4171 C C . ILE B 2 393 ? 120.022 137.327 137.675 1.00 308.17 393 ILE B C 1
ATOM 4172 O O . ILE B 2 393 ? 119.765 136.265 138.257 1.00 308.17 393 ILE B O 1
ATOM 4173 N N . LEU B 2 394 ? 119.630 137.559 136.421 1.00 306.23 394 LEU B N 1
ATOM 4174 C CA . LEU B 2 394 ? 118.684 136.680 135.740 1.00 306.23 394 LEU B CA 1
ATOM 4175 C C . LEU B 2 394 ? 119.147 135.239 135.841 1.00 306.23 394 LEU B C 1
ATOM 4176 O O . LEU B 2 394 ? 118.360 134.341 136.156 1.00 306.23 394 LEU B O 1
ATOM 4177 N N . GLU B 2 395 ? 120.424 135.002 135.593 1.00 310.02 395 GLU B N 1
ATOM 4178 C CA . GLU B 2 395 ? 120.952 133.653 135.688 1.00 310.02 395 GLU B CA 1
ATOM 4179 C C . GLU B 2 395 ? 121.041 133.239 137.149 1.00 310.02 395 GLU B C 1
ATOM 4180 O O . GLU B 2 395 ? 121.597 133.963 137.981 1.00 310.02 395 GLU B O 1
ATOM 4181 N N . GLY B 2 396 ? 120.521 132.048 137.422 1.00 298.27 396 GLY B N 1
ATOM 4182 C CA . GLY B 2 396 ? 120.468 131.483 138.754 1.00 298.27 396 GLY B CA 1
ATOM 4183 C C . GLY B 2 396 ? 119.042 131.615 139.246 1.00 298.27 396 GLY B C 1
ATOM 4184 O O . GLY B 2 396 ? 118.578 132.719 139.532 1.00 298.27 396 GLY B O 1
ATOM 4185 N N . PRO B 2 397 ? 118.331 130.483 139.345 1.00 286.12 397 PRO B N 1
ATOM 4186 C CA . PRO B 2 397 ? 116.942 130.558 139.796 1.00 286.12 397 PRO B CA 1
ATOM 4187 C C . PRO B 2 397 ? 116.849 131.097 141.213 1.00 286.12 397 PRO B C 1
ATOM 4188 O O . PRO B 2 397 ? 116.013 131.973 141.442 1.00 286.12 397 PRO B O 1
ATOM 4192 N N . GLU B 2 398 ? 117.726 130.636 142.109 1.00 334.75 398 GLU B N 1
ATOM 4193 C CA . GLU B 2 398 ? 117.715 131.089 143.500 1.00 334.75 398 GLU B CA 1
ATOM 4194 C C . GLU B 2 398 ? 116.307 130.917 144.047 1.00 334.75 398 GLU B C 1
ATOM 4195 O O . GLU B 2 398 ? 115.721 131.865 144.536 1.00 334.75 398 GLU B O 1
ATOM 4196 N N . PRO B 2 399 ? 115.756 129.701 143.963 1.00 350.23 399 PRO B N 1
ATOM 4197 C CA . PRO B 2 399 ? 114.347 129.555 144.351 1.00 350.23 399 PRO B CA 1
ATOM 4198 C C . PRO B 2 399 ? 113.958 129.952 145.775 1.00 350.23 399 PRO B C 1
ATOM 4199 O O . PRO B 2 399 ? 112.940 130.629 145.909 1.00 350.23 399 PRO B O 1
ATOM 4203 N N . SER B 2 400 ? 114.698 129.575 146.810 1.00 336.20 400 SER B N 1
ATOM 4204 C CA . SER B 2 400 ? 114.267 129.998 148.137 1.00 336.20 400 SER B CA 1
ATOM 4205 C C . SER B 2 400 ? 114.333 131.520 148.278 1.00 336.20 400 SER B C 1
ATOM 4206 O O . SER B 2 400 ? 113.390 132.154 148.751 1.00 336.20 400 SER B O 1
ATOM 4207 N N . GLN B 2 401 ? 115.457 132.092 147.855 1.00 356.72 401 GLN B N 1
ATOM 4208 C CA . GLN B 2 401 ? 115.690 133.535 147.898 1.00 356.72 401 GLN B CA 1
ATOM 4209 C C . GLN B 2 401 ? 114.876 134.401 146.940 1.00 356.72 401 GLN B C 1
ATOM 4210 O O . GLN B 2 401 ? 114.401 135.478 147.297 1.00 356.72 401 GLN B O 1
ATOM 4211 N N . LEU B 2 402 ? 114.734 133.909 145.715 1.00 393.04 402 LEU B N 1
ATOM 4212 C CA . LEU B 2 402 ? 114.058 134.616 144.634 1.00 393.04 402 LEU B CA 1
ATOM 4213 C C . LEU B 2 402 ? 112.580 134.938 144.768 1.00 393.04 402 LEU B C 1
ATOM 4214 O O . LEU B 2 402 ? 112.168 136.046 144.421 1.00 393.04 402 LEU B O 1
ATOM 4215 N N . LYS B 2 403 ? 111.768 134.008 145.262 1.00 427.56 403 LYS B N 1
ATOM 4216 C CA . LYS B 2 403 ? 110.351 134.350 145.362 1.00 427.56 403 LYS B CA 1
ATOM 4217 C C . LYS B 2 403 ? 110.017 135.530 146.269 1.00 427.56 403 LYS B C 1
ATOM 4218 O O . LYS B 2 403 ? 109.230 136.398 145.889 1.00 427.56 403 LYS B O 1
ATOM 4219 N N . PRO B 2 404 ? 110.609 135.575 147.469 1.00 437.54 404 PRO B N 1
ATOM 4220 C CA . PRO B 2 404 ? 110.306 136.733 148.313 1.00 437.54 404 PRO B CA 1
ATOM 4221 C C . PRO B 2 404 ? 110.848 137.994 147.658 1.00 437.54 404 PRO B C 1
ATOM 4222 O O . PRO B 2 404 ? 110.175 139.023 147.612 1.00 437.54 404 PRO B O 1
ATOM 4226 N N . LEU B 2 405 ? 112.070 137.891 147.145 1.00 407.98 405 LEU B N 1
ATOM 4227 C CA . LEU B 2 405 ? 112.729 139.001 146.471 1.00 407.98 405 LEU B CA 1
ATOM 4228 C C . LEU B 2 405 ? 111.980 139.374 145.202 1.00 407.98 405 LEU B C 1
ATOM 4229 O O . LEU B 2 405 ? 111.806 140.553 144.892 1.00 407.98 405 LEU B O 1
ATOM 4230 N N . VAL B 2 406 ? 111.532 138.359 144.473 1.00 379.09 406 VAL B N 1
ATOM 4231 C CA . VAL B 2 406 ? 110.810 138.595 143.234 1.00 379.09 406 VAL B CA 1
ATOM 4232 C C . VAL B 2 406 ? 109.444 139.160 143.572 1.00 379.09 406 VAL B C 1
ATOM 4233 O O . VAL B 2 406 ? 108.946 140.099 142.936 1.00 379.09 406 VAL B O 1
ATOM 4234 N N . ILE B 2 407 ? 108.808 138.564 144.579 1.00 371.27 407 ILE B N 1
ATOM 4235 C CA . ILE B 2 407 ? 107.470 138.981 144.953 1.00 371.27 407 ILE B CA 1
ATOM 4236 C C . ILE B 2 407 ? 107.479 140.451 145.338 1.00 371.27 407 ILE B C 1
ATOM 4237 O O . ILE B 2 407 ? 106.636 141.219 144.876 1.00 371.27 407 ILE B O 1
ATOM 4238 N N . GLN B 2 408 ? 108.437 140.880 146.172 1.00 358.72 408 GLN B N 1
ATOM 4239 C CA . GLN B 2 408 ? 108.532 142.318 146.425 1.00 358.72 408 GLN B CA 1
ATOM 4240 C C . GLN B 2 408 ? 108.882 143.083 145.157 1.00 358.72 408 GLN B C 1
ATOM 4241 O O . GLN B 2 408 ? 108.521 144.257 145.014 1.00 358.72 408 GLN B O 1
ATOM 4242 N N . ALA B 2 409 ? 109.618 142.446 144.247 1.00 340.60 409 ALA B N 1
ATOM 4243 C CA . ALA B 2 409 ? 109.974 143.103 143.000 1.00 340.60 409 ALA B CA 1
ATOM 4244 C C . ALA B 2 409 ? 108.732 143.511 142.229 1.00 340.60 409 ALA B C 1
ATOM 4245 O O . ALA B 2 409 ? 108.688 144.597 141.642 1.00 340.60 409 ALA B O 1
ATOM 4246 N N . MET B 2 410 ? 107.703 142.676 142.226 1.00 320.74 410 MET B N 1
ATOM 4247 C CA . MET B 2 410 ? 106.534 143.044 141.448 1.00 320.74 410 MET B CA 1
ATOM 4248 C C . MET B 2 410 ? 106.016 144.360 142.002 1.00 320.74 410 MET B C 1
ATOM 4249 O O . MET B 2 410 ? 105.703 145.276 141.243 1.00 320.74 410 MET B O 1
ATOM 4250 N N . PRO B 2 411 ? 105.930 144.463 143.334 1.00 321.54 411 PRO B N 1
ATOM 4251 C CA . PRO B 2 411 ? 105.479 145.729 143.916 1.00 321.54 411 PRO B CA 1
ATOM 4252 C C . PRO B 2 411 ? 106.480 146.864 143.694 1.00 321.54 411 PRO B C 1
ATOM 4253 O O . PRO B 2 411 ? 106.091 147.966 143.306 1.00 321.54 411 PRO B O 1
ATOM 4257 N N . THR B 2 412 ? 107.759 146.586 143.930 1.00 260.41 412 THR B N 1
ATOM 4258 C CA . THR B 2 412 ? 108.801 147.591 143.760 1.00 260.41 412 THR B CA 1
ATOM 4259 C C . THR B 2 412 ? 108.994 148.025 142.315 1.00 260.41 412 THR B C 1
ATOM 4260 O O . THR B 2 412 ? 109.106 149.214 142.022 1.00 260.41 412 THR B O 1
ATOM 4261 N N . LEU B 2 413 ? 109.012 147.048 141.415 1.00 257.33 413 LEU B N 1
ATOM 4262 C CA . LEU B 2 413 ? 109.203 147.311 139.994 1.00 257.33 413 LEU B CA 1
ATOM 4263 C C . LEU B 2 413 ? 108.061 148.124 139.413 1.00 257.33 413 LEU B C 1
ATOM 4264 O O . LEU B 2 413 ? 108.265 149.032 138.609 1.00 257.33 413 LEU B O 1
ATOM 4265 N N . ILE B 2 414 ? 106.853 147.785 139.838 1.00 232.69 414 ILE B N 1
ATOM 4266 C CA . ILE B 2 414 ? 105.654 148.451 139.356 1.00 232.69 414 ILE B CA 1
ATOM 4267 C C . ILE B 2 414 ? 105.671 149.949 139.630 1.00 232.69 414 ILE B C 1
ATOM 4268 O O . ILE B 2 414 ? 105.343 150.732 138.738 1.00 232.69 414 ILE B O 1
ATOM 4269 N N . GLU B 2 415 ? 106.058 150.395 140.825 1.00 224.30 415 GLU B N 1
ATOM 4270 C CA . GLU B 2 415 ? 106.106 151.858 140.903 1.00 224.30 415 GLU B CA 1
ATOM 4271 C C . GLU B 2 415 ? 107.281 152.477 140.139 1.00 224.30 415 GLU B C 1
ATOM 4272 O O . GLU B 2 415 ? 107.635 153.623 140.422 1.00 224.30 415 GLU B O 1
ATOM 4273 N N . LEU B 2 416 ? 107.908 151.758 139.187 1.00 224.19 416 LEU B N 1
ATOM 4274 C CA . LEU B 2 416 ? 109.092 152.269 138.483 1.00 224.19 416 LEU B CA 1
ATOM 4275 C C . LEU B 2 416 ? 108.954 152.510 136.985 1.00 224.19 416 LEU B C 1
ATOM 4276 O O . LEU B 2 416 ? 109.530 153.479 136.483 1.00 224.19 416 LEU B O 1
ATOM 4277 N N . MET B 2 417 ? 108.228 151.672 136.243 1.00 223.76 417 MET B N 1
ATOM 4278 C CA . MET B 2 417 ? 108.171 151.849 134.792 1.00 223.76 417 MET B CA 1
ATOM 4279 C C . MET B 2 417 ? 107.551 153.167 134.345 1.00 223.76 417 MET B C 1
ATOM 4280 O O . MET B 2 417 ? 107.838 153.615 133.235 1.00 223.76 417 MET B O 1
ATOM 4281 N N . LYS B 2 418 ? 106.752 153.834 135.173 1.00 248.55 418 LYS B N 1
ATOM 4282 C CA . LYS B 2 418 ? 106.127 155.093 134.756 1.00 248.55 418 LYS B CA 1
ATOM 4283 C C . LYS B 2 418 ? 107.096 156.258 134.764 1.00 248.55 418 LYS B C 1
ATOM 4284 O O . LYS B 2 418 ? 106.651 157.390 134.606 1.00 248.55 418 LYS B O 1
ATOM 4285 N N . ASP B 2 419 ? 108.396 155.993 134.743 1.00 255.89 419 ASP B N 1
ATOM 4286 C CA . ASP B 2 419 ? 109.347 157.094 134.709 1.00 255.89 419 ASP B CA 1
ATOM 4287 C C . ASP B 2 419 ? 108.982 157.872 133.445 1.00 255.89 419 ASP B C 1
ATOM 4288 O O . ASP B 2 419 ? 108.690 157.277 132.408 1.00 255.89 419 ASP B O 1
ATOM 4289 N N . PRO B 2 420 ? 108.998 159.209 133.536 1.00 280.93 420 PRO B N 1
ATOM 4290 C CA . PRO B 2 420 ? 108.622 160.160 132.478 1.00 280.93 420 PRO B CA 1
ATOM 4291 C C . PRO B 2 420 ? 109.453 160.134 131.194 1.00 280.93 420 PRO B C 1
ATOM 4292 O O . PRO B 2 420 ? 108.877 160.262 130.115 1.00 280.93 420 PRO B O 1
ATOM 4296 N N . SER B 2 421 ? 110.768 159.978 131.294 1.00 309.56 421 SER B N 1
ATOM 4297 C CA . SER B 2 421 ? 111.600 159.969 130.096 1.00 309.56 421 SER B CA 1
ATOM 4298 C C . SER B 2 421 ? 111.232 158.797 129.192 1.00 309.56 421 SER B C 1
ATOM 4299 O O . SER B 2 421 ? 110.985 157.690 129.669 1.00 309.56 421 SER B O 1
ATOM 4300 N N . VAL B 2 422 ? 111.201 159.044 127.885 1.00 311.00 422 VAL B N 1
ATOM 4301 C CA . VAL B 2 422 ? 110.860 158.001 126.922 1.00 311.00 422 VAL B CA 1
ATOM 4302 C C . VAL B 2 422 ? 111.905 156.901 127.018 1.00 311.00 422 VAL B C 1
ATOM 4303 O O . VAL B 2 422 ? 111.590 155.713 126.966 1.00 311.00 422 VAL B O 1
ATOM 4304 N N . VAL B 2 423 ? 113.155 157.318 127.158 1.00 307.02 423 VAL B N 1
ATOM 4305 C CA . VAL B 2 423 ? 114.270 156.395 127.303 1.00 307.02 423 VAL B CA 1
ATOM 4306 C C . VAL B 2 423 ? 114.256 155.662 128.643 1.00 307.02 423 VAL B C 1
ATOM 4307 O O . VAL B 2 423 ? 114.579 154.477 128.705 1.00 307.02 423 VAL B O 1
ATOM 4308 N N . VAL B 2 424 ? 113.882 156.322 129.738 1.00 330.00 424 VAL B N 1
ATOM 4309 C CA . VAL B 2 424 ? 113.904 155.585 131.002 1.00 330.00 424 VAL B CA 1
ATOM 4310 C C . VAL B 2 424 ? 112.873 154.456 130.968 1.00 330.00 424 VAL B C 1
ATOM 4311 O O . VAL B 2 424 ? 113.179 153.317 131.361 1.00 330.00 424 VAL B O 1
ATOM 4312 N N . ARG B 2 425 ? 111.634 154.736 130.515 1.00 338.09 425 ARG B N 1
ATOM 4313 C CA . ARG B 2 425 ? 110.702 153.619 130.469 1.00 338.09 425 ARG B CA 1
ATOM 4314 C C . ARG B 2 425 ? 111.273 152.549 129.575 1.00 338.09 425 ARG B C 1
ATOM 4315 O O . ARG B 2 425 ? 111.138 151.369 129.877 1.00 338.09 425 ARG B O 1
ATOM 4316 N N . ASP B 2 426 ? 111.877 152.935 128.442 1.00 346.94 426 ASP B N 1
ATOM 4317 C CA . ASP B 2 426 ? 112.351 151.895 127.535 1.00 346.94 426 ASP B CA 1
ATOM 4318 C C . ASP B 2 426 ? 113.336 150.994 128.271 1.00 346.94 426 ASP B C 1
ATOM 4319 O O . ASP B 2 426 ? 113.307 149.768 128.114 1.00 346.94 426 ASP B O 1
ATOM 4320 N N . THR B 2 427 ? 114.209 151.590 129.096 1.00 334.69 427 THR B N 1
ATOM 4321 C CA . THR B 2 427 ? 115.151 150.783 129.862 1.00 334.69 427 THR B CA 1
ATOM 4322 C C . THR B 2 427 ? 114.397 149.803 130.735 1.00 334.69 427 THR B C 1
ATOM 4323 O O . THR B 2 427 ? 114.678 148.588 130.747 1.00 334.69 427 THR B O 1
ATOM 4324 N N . ALA B 2 428 ? 113.357 150.310 131.386 1.00 333.83 428 ALA B N 1
ATOM 4325 C CA . ALA B 2 428 ? 112.543 149.470 132.239 1.00 333.83 428 ALA B CA 1
ATOM 4326 C C . ALA B 2 428 ? 111.895 148.375 131.407 1.00 333.83 428 ALA B C 1
ATOM 4327 O O . ALA B 2 428 ? 111.713 147.253 131.874 1.00 333.83 428 ALA B O 1
ATOM 4328 N N . ALA B 2 429 ? 111.430 148.729 130.215 1.00 328.23 429 ALA B N 1
ATOM 4329 C CA . ALA B 2 429 ? 110.741 147.789 129.351 1.00 328.23 429 ALA B CA 1
ATOM 4330 C C . ALA B 2 429 ? 111.648 146.647 128.921 1.00 328.23 429 ALA B C 1
ATOM 4331 O O . ALA B 2 429 ? 111.220 145.494 128.910 1.00 328.23 429 ALA B O 1
ATOM 4332 N N . TRP B 2 430 ? 112.882 146.938 128.493 1.00 292.98 430 TRP B N 1
ATOM 4333 C CA . TRP B 2 430 ? 113.713 145.821 128.050 1.00 292.98 430 TRP B CA 1
ATOM 4334 C C . TRP B 2 430 ? 114.056 144.928 129.229 1.00 292.98 430 TRP B C 1
ATOM 4335 O O . TRP B 2 430 ? 113.872 143.701 129.172 1.00 292.98 430 TRP B O 1
ATOM 4336 N N . THR B 2 431 ? 114.562 145.525 130.313 1.00 269.15 431 THR B N 1
ATOM 4337 C CA . THR B 2 431 ? 114.923 144.689 131.447 1.00 269.15 431 THR B CA 1
ATOM 4338 C C . THR B 2 431 ? 113.696 143.935 131.923 1.00 269.15 431 THR B C 1
ATOM 4339 O O . THR B 2 431 ? 113.755 142.744 132.248 1.00 269.15 431 THR B O 1
ATOM 4340 N N . VAL B 2 432 ? 112.564 144.632 131.922 1.00 275.67 432 VAL B N 1
ATOM 4341 C CA . VAL B 2 432 ? 111.281 144.073 132.313 1.00 275.67 432 VAL B CA 1
ATOM 4342 C C . VAL B 2 432 ? 110.924 142.903 131.424 1.00 275.67 432 VAL B C 1
ATOM 4343 O O . VAL B 2 432 ? 110.280 141.955 131.865 1.00 275.67 432 VAL B O 1
ATOM 4344 N N . GLY B 2 433 ? 111.213 143.012 130.132 1.00 269.17 433 GLY B N 1
ATOM 4345 C CA . GLY B 2 433 ? 110.934 141.911 129.234 1.00 269.17 433 GLY B CA 1
ATOM 4346 C C . GLY B 2 433 ? 111.747 140.691 129.598 1.00 269.17 433 GLY B C 1
ATOM 4347 O O . GLY B 2 433 ? 111.217 139.575 129.686 1.00 269.17 433 GLY B O 1
ATOM 4348 N N . ARG B 2 434 ? 113.041 140.897 129.863 1.00 248.00 434 ARG B N 1
ATOM 4349 C CA . ARG B 2 434 ? 113.875 139.766 130.238 1.00 248.00 434 ARG B CA 1
ATOM 4350 C C . ARG B 2 434 ? 113.341 139.139 131.515 1.00 248.00 434 ARG B C 1
ATOM 4351 O O . ARG B 2 434 ? 113.279 137.912 131.637 1.00 248.00 434 ARG B O 1
ATOM 4352 N N . ILE B 2 435 ? 112.960 139.974 132.481 1.00 264.95 435 ILE B N 1
ATOM 4353 C CA . ILE B 2 435 ? 112.358 139.480 133.714 1.00 264.95 435 ILE B CA 1
ATOM 4354 C C . ILE B 2 435 ? 111.057 138.753 133.410 1.00 264.95 435 ILE B C 1
ATOM 4355 O O . ILE B 2 435 ? 110.741 137.721 134.013 1.00 264.95 435 ILE B O 1
ATOM 4356 N N . CYS B 2 436 ? 110.272 139.309 132.488 1.00 284.98 436 CYS B N 1
ATOM 4357 C CA . CYS B 2 436 ? 108.951 138.783 132.180 1.00 284.98 436 CYS B CA 1
ATOM 4358 C C . CYS B 2 436 ? 109.053 137.350 131.712 1.00 284.98 436 CYS B C 1
ATOM 4359 O O . CYS B 2 436 ? 108.373 136.460 132.233 1.00 284.98 436 CYS B O 1
ATOM 4360 N N . GLU B 2 437 ? 109.924 137.104 130.741 1.00 290.38 437 GLU B N 1
ATOM 4361 C CA . GLU B 2 437 ? 110.174 135.726 130.360 1.00 290.38 437 GLU B CA 1
ATOM 4362 C C . GLU B 2 437 ? 110.735 134.978 131.555 1.00 290.38 437 GLU B C 1
ATOM 4363 O O . GLU B 2 437 ? 110.332 133.849 131.855 1.00 290.38 437 GLU B O 1
ATOM 4364 N N . LEU B 2 438 ? 111.638 135.639 132.273 1.00 306.42 438 LEU B N 1
ATOM 4365 C CA . LEU B 2 438 ? 112.302 135.075 133.438 1.00 306.42 438 LEU B CA 1
ATOM 4366 C C . LEU B 2 438 ? 111.339 134.739 134.571 1.00 306.42 438 LEU B C 1
ATOM 4367 O O . LEU B 2 438 ? 111.545 133.748 135.279 1.00 306.42 438 LEU B O 1
ATOM 4368 N N . LEU B 2 439 ? 110.320 135.555 134.813 1.00 319.35 439 LEU B N 1
ATOM 4369 C CA . LEU B 2 439 ? 109.455 135.245 135.949 1.00 319.35 439 LEU B CA 1
ATOM 4370 C C . LEU B 2 439 ? 107.985 134.914 135.729 1.00 319.35 439 LEU B C 1
ATOM 4371 O O . LEU B 2 439 ? 107.238 135.710 135.163 1.00 319.35 439 LEU B O 1
ATOM 4372 N N . PRO B 2 440 ? 107.575 133.715 136.177 1.00 298.48 440 PRO B N 1
ATOM 4373 C CA . PRO B 2 440 ? 106.188 133.249 136.118 1.00 298.48 440 PRO B CA 1
ATOM 4374 C C . PRO B 2 440 ? 105.481 133.134 137.484 1.00 298.48 440 PRO B C 1
ATOM 4375 O O . PRO B 2 440 ? 104.251 133.161 137.517 1.00 298.48 440 PRO B O 1
ATOM 4379 N N . GLU B 2 441 ? 106.229 133.010 138.581 1.00 208.91 441 GLU B N 1
ATOM 4380 C CA . GLU B 2 441 ? 105.619 132.873 139.904 1.00 208.91 441 GLU B CA 1
ATOM 4381 C C . GLU B 2 441 ? 104.816 134.101 140.317 1.00 208.91 441 GLU B C 1
ATOM 4382 O O . GLU B 2 441 ? 103.705 133.984 140.833 1.00 208.91 441 GLU B O 1
ATOM 4383 N N . ALA B 2 442 ? 105.388 135.277 140.091 1.00 224.19 442 ALA B N 1
ATOM 4384 C CA . ALA B 2 442 ? 104.710 136.529 140.397 1.00 224.19 442 ALA B CA 1
ATOM 4385 C C . ALA B 2 442 ? 103.705 136.749 139.280 1.00 224.19 442 ALA B C 1
ATOM 4386 O O . ALA B 2 442 ? 103.950 136.336 138.147 1.00 224.19 442 ALA B O 1
ATOM 4387 N N . ALA B 2 443 ? 102.578 137.388 139.568 1.00 240.13 443 ALA B N 1
ATOM 4388 C CA . ALA B 2 443 ? 101.617 137.602 138.493 1.00 240.13 443 ALA B CA 1
ATOM 4389 C C . ALA B 2 443 ? 101.198 139.063 138.409 1.00 240.13 443 ALA B C 1
ATOM 4390 O O . ALA B 2 443 ? 100.433 139.543 139.253 1.00 240.13 443 ALA B O 1
ATOM 4391 N N . ILE B 2 444 ? 101.701 139.775 137.402 1.00 270.43 444 ILE B N 1
ATOM 4392 C CA . ILE B 2 444 ? 101.154 141.090 137.096 1.00 270.43 444 ILE B CA 1
ATOM 4393 C C . ILE B 2 444 ? 100.467 141.027 135.741 1.00 270.43 444 ILE B C 1
ATOM 4394 O O . ILE B 2 444 ? 100.816 141.784 134.829 1.00 270.43 444 ILE B O 1
ATOM 4395 N N . ASN B 2 445 ? 99.574 140.059 135.559 1.00 277.56 445 ASN B N 1
ATOM 4396 C CA . ASN B 2 445 ? 98.882 139.973 134.285 1.00 277.56 445 ASN B CA 1
ATOM 4397 C C . ASN B 2 445 ? 98.085 141.259 134.196 1.00 277.56 445 ASN B C 1
ATOM 4398 O O . ASN B 2 445 ? 98.076 141.934 133.168 1.00 277.56 445 ASN B O 1
ATOM 4399 N N . ASP B 2 446 ? 97.415 141.591 135.295 1.00 305.84 446 ASP B N 1
ATOM 4400 C CA . ASP B 2 446 ? 96.663 142.830 135.377 1.00 305.84 446 ASP B CA 1
ATOM 4401 C C . ASP B 2 446 ? 97.658 143.981 135.371 1.00 305.84 446 ASP B C 1
ATOM 4402 O O . ASP B 2 446 ? 97.469 144.988 134.690 1.00 305.84 446 ASP B O 1
ATOM 4403 N N . VAL B 2 447 ? 98.733 143.803 136.135 1.00 302.05 447 VAL B N 1
ATOM 4404 C CA . VAL B 2 447 ? 99.780 144.809 136.248 1.00 302.05 447 VAL B CA 1
ATOM 4405 C C . VAL B 2 447 ? 100.466 145.019 134.910 1.00 302.05 447 VAL B C 1
ATOM 4406 O O . VAL B 2 447 ? 100.788 146.138 134.539 1.00 302.05 447 VAL B O 1
ATOM 4407 N N . TYR B 2 448 ? 100.723 143.916 134.218 1.00 280.89 448 TYR B N 1
ATOM 4408 C CA . TYR B 2 448 ? 101.352 143.922 132.903 1.00 280.89 448 TYR B CA 1
ATOM 4409 C C . TYR B 2 448 ? 100.499 144.562 131.810 1.00 280.89 448 TYR B C 1
ATOM 4410 O O . TYR B 2 448 ? 101.005 145.241 130.915 1.00 280.89 448 TYR B O 1
ATOM 4411 N N . LEU B 2 449 ? 99.194 144.333 131.900 1.00 239.10 449 LEU B N 1
ATOM 4412 C CA . LEU B 2 449 ? 98.246 144.788 130.893 1.00 239.10 449 LEU B CA 1
ATOM 4413 C C . LEU B 2 449 ? 98.108 146.278 130.605 1.00 239.10 449 LEU B C 1
ATOM 4414 O O . LEU B 2 449 ? 97.967 146.654 129.447 1.00 239.10 449 LEU B O 1
ATOM 4415 N N . ALA B 2 450 ? 98.141 147.133 131.622 1.00 216.87 450 ALA B N 1
ATOM 4416 C CA . ALA B 2 450 ? 97.974 148.557 131.352 1.00 216.87 450 ALA B CA 1
ATOM 4417 C C . ALA B 2 450 ? 99.092 149.057 130.448 1.00 216.87 450 ALA B C 1
ATOM 4418 O O . ALA B 2 450 ? 98.843 149.770 129.477 1.00 216.87 450 ALA B O 1
ATOM 4419 N N . PRO B 2 451 ? 100.330 148.664 130.755 1.00 196.08 451 PRO B N 1
ATOM 4420 C CA . PRO B 2 451 ? 101.482 149.035 129.939 1.00 196.08 451 PRO B CA 1
ATOM 4421 C C . PRO B 2 451 ? 101.350 148.430 128.554 1.00 196.08 451 PRO B C 1
ATOM 4422 O O . PRO B 2 451 ? 101.603 149.107 127.561 1.00 196.08 451 PRO B O 1
ATOM 4426 N N . LEU B 2 452 ? 100.934 147.168 128.485 1.00 193.42 452 LEU B N 1
ATOM 4427 C CA . LEU B 2 452 ? 100.767 146.518 127.193 1.00 193.42 452 LEU B CA 1
ATOM 4428 C C . LEU B 2 452 ? 99.672 147.240 126.424 1.00 193.42 452 LEU B C 1
ATOM 4429 O O . LEU B 2 452 ? 99.816 147.532 125.238 1.00 193.42 452 LEU B O 1
ATOM 4430 N N . LEU B 2 453 ? 98.581 147.538 127.120 1.00 187.10 453 LEU B N 1
ATOM 4431 C CA . LEU B 2 453 ? 97.468 148.260 126.534 1.00 187.10 453 LEU B CA 1
ATOM 4432 C C . LEU B 2 453 ? 97.974 149.644 126.178 1.00 187.10 453 LEU B C 1
ATOM 4433 O O . LEU B 2 453 ? 97.655 150.186 125.121 1.00 187.10 453 LEU B O 1
ATOM 4434 N N . GLN B 2 454 ? 98.780 150.210 127.070 1.00 203.84 454 GLN B N 1
ATOM 4435 C CA . GLN B 2 454 ? 99.328 151.533 126.834 1.00 203.84 454 GLN B CA 1
ATOM 4436 C C . GLN B 2 454 ? 100.390 151.464 125.751 1.00 203.84 454 GLN B C 1
ATOM 4437 O O . GLN B 2 454 ? 100.448 152.310 124.868 1.00 203.84 454 GLN B O 1
ATOM 4438 N N . CYS B 2 455 ? 101.209 150.422 125.804 1.00 224.29 455 CYS B N 1
ATOM 4439 C CA . CYS B 2 455 ? 102.287 150.265 124.841 1.00 224.29 455 CYS B CA 1
ATOM 4440 C C . CYS B 2 455 ? 101.761 150.132 123.423 1.00 224.29 455 CYS B C 1
ATOM 4441 O O . CYS B 2 455 ? 102.320 150.707 122.489 1.00 224.29 455 CYS B O 1
ATOM 4442 N N . LEU B 2 456 ? 100.675 149.389 123.261 1.00 195.58 456 LEU B N 1
ATOM 4443 C CA . LEU B 2 456 ? 100.120 149.186 121.935 1.00 195.58 456 LEU B CA 1
ATOM 4444 C C . LEU B 2 456 ? 99.659 150.485 121.287 1.00 195.58 456 LEU B C 1
ATOM 4445 O O . LEU B 2 456 ? 99.918 150.715 120.107 1.00 195.58 456 LEU B O 1
ATOM 4446 N N . ILE B 2 457 ? 98.988 151.343 122.048 1.00 188.14 457 ILE B N 1
ATOM 4447 C CA . ILE B 2 457 ? 98.513 152.596 121.477 1.00 188.14 457 ILE B CA 1
ATOM 4448 C C . ILE B 2 457 ? 99.316 153.847 121.823 1.00 188.14 457 ILE B C 1
ATOM 4449 O O . ILE B 2 457 ? 99.703 154.606 120.937 1.00 188.14 457 ILE B O 1
ATOM 4450 N N . GLU B 2 458 ? 99.578 154.053 123.109 1.00 205.40 458 GLU B N 1
ATOM 4451 C CA . GLU B 2 458 ? 100.311 155.235 123.551 1.00 205.40 458 GLU B CA 1
ATOM 4452 C C . GLU B 2 458 ? 101.748 155.308 123.054 1.00 205.40 458 GLU B C 1
ATOM 4453 O O . GLU B 2 458 ? 102.216 156.370 122.649 1.00 205.40 458 GLU B O 1
ATOM 4454 N N . GLY B 2 459 ? 102.449 154.180 123.079 1.00 229.33 459 GLY B N 1
ATOM 4455 C CA . GLY B 2 459 ? 103.834 154.168 122.649 1.00 229.33 459 GLY B CA 1
ATOM 4456 C C . GLY B 2 459 ? 104.032 153.995 121.159 1.00 229.33 459 GLY B C 1
ATOM 4457 O O . GLY B 2 459 ? 104.587 152.992 120.715 1.00 229.33 459 GLY B O 1
ATOM 4458 N N . LEU B 2 460 ? 103.449 154.938 120.427 1.00 276.28 460 LEU B N 1
ATOM 4459 C CA . LEU B 2 460 ? 103.577 155.060 118.984 1.00 276.28 460 LEU B CA 1
ATOM 4460 C C . LEU B 2 460 ? 104.151 156.453 118.669 1.00 276.28 460 LEU B C 1
ATOM 4461 O O . LEU B 2 460 ? 104.714 156.677 117.600 1.00 276.28 460 LEU B O 1
ATOM 4462 N N . SER B 2 461 ? 103.999 157.379 119.617 1.00 243.12 461 SER B N 1
ATOM 4463 C CA . SER B 2 461 ? 104.468 158.756 119.480 1.00 243.12 461 SER B CA 1
ATOM 4464 C C . SER B 2 461 ? 105.979 158.858 119.354 1.00 243.12 461 SER B C 1
ATOM 4465 O O . SER B 2 461 ? 106.495 159.668 118.586 1.00 243.12 461 SER B O 1
ATOM 4466 N N . ALA B 2 462 ? 106.684 158.040 120.128 1.00 250.68 462 ALA B N 1
ATOM 4467 C CA . ALA B 2 462 ? 108.142 158.017 120.108 1.00 250.68 462 ALA B CA 1
ATOM 4468 C C . ALA B 2 462 ? 108.671 157.021 119.078 1.00 250.68 462 ALA B C 1
ATOM 4469 O O . ALA B 2 462 ? 109.875 156.916 118.867 1.00 250.68 462 ALA B O 1
ATOM 4470 N N . GLU B 2 463 ? 107.755 156.307 118.433 1.00 279.76 463 GLU B N 1
ATOM 4471 C CA . GLU B 2 463 ? 108.092 155.301 117.436 1.00 279.76 463 GLU B CA 1
ATOM 4472 C C . GLU B 2 463 ? 108.815 155.795 116.184 1.00 279.76 463 GLU B C 1
ATOM 4473 O O . GLU B 2 463 ? 109.741 155.139 115.708 1.00 279.76 463 GLU B O 1
ATOM 4474 N N . PRO B 2 464 ? 108.411 156.959 115.653 1.00 309.38 464 PRO B N 1
ATOM 4475 C CA . PRO B 2 464 ? 109.044 157.442 114.420 1.00 309.38 464 PRO B CA 1
ATOM 4476 C C . PRO B 2 464 ? 110.544 157.706 114.536 1.00 309.38 464 PRO B C 1
ATOM 4477 O O . PRO B 2 464 ? 111.283 157.313 113.635 1.00 309.38 464 PRO B O 1
ATOM 4481 N N . ARG B 2 465 ? 110.998 158.336 115.613 1.00 305.75 465 ARG B N 1
ATOM 4482 C CA . ARG B 2 465 ? 112.428 158.578 115.753 1.00 305.75 465 ARG B CA 1
ATOM 4483 C C . ARG B 2 465 ? 112.947 157.681 116.861 1.00 305.75 465 ARG B C 1
ATOM 4484 O O . ARG B 2 465 ? 112.634 157.882 118.032 1.00 305.75 465 ARG B O 1
ATOM 4485 N N . VAL B 2 466 ? 113.740 156.682 116.487 1.00 275.84 466 VAL B N 1
ATOM 4486 C CA . VAL B 2 466 ? 114.304 155.733 117.445 1.00 275.84 466 VAL B CA 1
ATOM 4487 C C . VAL B 2 466 ? 113.255 154.991 118.286 1.00 275.84 466 VAL B C 1
ATOM 4488 O O . VAL B 2 466 ? 113.484 154.713 119.461 1.00 275.84 466 VAL B O 1
ATOM 4489 N N . ALA B 2 467 ? 112.171 154.632 117.602 1.00 261.47 467 ALA B N 1
ATOM 4490 C CA . ALA B 2 467 ? 110.990 153.986 118.159 1.00 261.47 467 ALA B CA 1
ATOM 4491 C C . ALA B 2 467 ? 111.170 152.484 118.240 1.00 261.47 467 ALA B C 1
ATOM 4492 O O . ALA B 2 467 ? 110.231 151.749 118.542 1.00 261.47 467 ALA B O 1
ATOM 4493 N N . SER B 2 468 ? 112.399 152.033 117.986 1.00 272.62 468 SER B N 1
ATOM 4494 C CA . SER B 2 468 ? 112.762 150.616 118.035 1.00 272.62 468 SER B CA 1
ATOM 4495 C C . SER B 2 468 ? 112.518 150.040 119.432 1.00 272.62 468 SER B C 1
ATOM 4496 O O . SER B 2 468 ? 112.070 148.902 119.567 1.00 272.62 468 SER B O 1
ATOM 4497 N N . ASN B 2 469 ? 112.804 150.826 120.471 1.00 288.48 469 ASN B N 1
ATOM 4498 C CA . ASN B 2 469 ? 112.552 150.418 121.846 1.00 288.48 469 ASN B CA 1
ATOM 4499 C C . ASN B 2 469 ? 111.048 150.177 122.046 1.00 288.48 469 ASN B C 1
ATOM 4500 O O . ASN B 2 469 ? 110.668 149.228 122.735 1.00 288.48 469 ASN B O 1
ATOM 4501 N N . VAL B 2 470 ? 110.200 151.029 121.458 1.00 282.46 470 VAL B N 1
ATOM 4502 C CA . VAL B 2 470 ? 108.754 150.845 121.550 1.00 282.46 470 VAL B CA 1
ATOM 4503 C C . VAL B 2 470 ? 108.536 149.489 120.890 1.00 282.46 470 VAL B C 1
ATOM 4504 O O . VAL B 2 470 ? 107.780 148.653 121.386 1.00 282.46 470 VAL B O 1
ATOM 4505 N N . CYS B 2 471 ? 109.228 149.273 119.776 1.00 278.59 471 CYS B N 1
ATOM 4506 C CA . CYS B 2 471 ? 109.204 147.978 119.126 1.00 278.59 471 CYS B CA 1
ATOM 4507 C C . CYS B 2 471 ? 109.739 146.919 120.061 1.00 278.59 471 CYS B C 1
ATOM 4508 O O . CYS B 2 471 ? 109.235 145.799 120.094 1.00 278.59 471 CYS B O 1
ATOM 4509 N N . TRP B 2 472 ? 110.780 147.255 120.810 1.00 263.65 472 TRP B N 1
ATOM 4510 C CA . TRP B 2 472 ? 111.338 146.312 121.756 1.00 263.65 472 TRP B CA 1
ATOM 4511 C C . TRP B 2 472 ? 110.285 145.974 122.779 1.00 263.65 472 TRP B C 1
ATOM 4512 O O . TRP B 2 472 ? 110.163 144.825 123.202 1.00 263.65 472 TRP B O 1
ATOM 4513 N N . ALA B 2 473 ? 109.517 146.976 123.191 1.00 249.52 473 ALA B N 1
ATOM 4514 C CA . ALA B 2 473 ? 108.426 146.706 124.103 1.00 249.52 473 ALA B CA 1
ATOM 4515 C C . ALA B 2 473 ? 107.462 145.747 123.439 1.00 249.52 473 ALA B C 1
ATOM 4516 O O . ALA B 2 473 ? 106.955 144.824 124.074 1.00 249.52 473 ALA B O 1
ATOM 4517 N N . PHE B 2 474 ? 107.208 145.951 122.149 1.00 242.85 474 PHE B N 1
ATOM 4518 C CA . PHE B 2 474 ? 106.339 145.042 121.424 1.00 242.85 474 PHE B CA 1
ATOM 4519 C C . PHE B 2 474 ? 106.932 143.646 121.438 1.00 242.85 474 PHE B C 1
ATOM 4520 O O . PHE B 2 474 ? 106.212 142.654 121.576 1.00 242.85 474 PHE B O 1
ATOM 4521 N N . SER B 2 475 ? 108.248 143.557 121.284 1.00 228.79 475 SER B N 1
ATOM 4522 C CA . SER B 2 475 ? 108.921 142.274 121.320 1.00 228.79 475 SER B CA 1
ATOM 4523 C C . SER B 2 475 ? 108.708 141.657 122.680 1.00 228.79 475 SER B C 1
ATOM 4524 O O . SER B 2 475 ? 108.520 140.446 122.809 1.00 228.79 475 SER B O 1
ATOM 4525 N N . SER B 2 476 ? 108.755 142.492 123.709 1.00 242.59 476 SER B N 1
ATOM 4526 C CA . SER B 2 476 ? 108.509 142.031 125.058 1.00 242.59 476 SER B CA 1
ATOM 4527 C C . SER B 2 476 ? 107.100 141.481 125.147 1.00 242.59 476 SER B C 1
ATOM 4528 O O . SER B 2 476 ? 106.857 140.514 125.863 1.00 242.59 476 SER B O 1
ATOM 4529 N N . LEU B 2 477 ? 106.145 142.139 124.482 1.00 263.16 477 LEU B N 1
ATOM 4530 C CA . LEU B 2 477 ? 104.773 141.648 124.451 1.00 263.16 477 LEU B CA 1
ATOM 4531 C C . LEU B 2 477 ? 104.727 140.291 123.778 1.00 263.16 477 LEU B C 1
ATOM 4532 O O . LEU B 2 477 ? 103.957 139.413 124.174 1.00 263.16 477 LEU B O 1
ATOM 4533 N N . ALA B 2 478 ? 105.510 140.124 122.717 1.00 265.90 478 ALA B N 1
ATOM 4534 C CA . ALA B 2 478 ? 105.568 138.832 122.061 1.00 265.90 478 ALA B CA 1
ATOM 4535 C C . ALA B 2 478 ? 106.078 137.820 123.060 1.00 265.90 478 ALA B C 1
ATOM 4536 O O . ALA B 2 478 ? 105.566 136.696 123.161 1.00 265.90 478 ALA B O 1
ATOM 4537 N N . GLU B 2 479 ? 107.080 138.224 123.833 1.00 277.46 479 GLU B N 1
ATOM 4538 C CA . GLU B 2 479 ? 107.549 137.340 124.870 1.00 277.46 479 GLU B CA 1
ATOM 4539 C C . GLU B 2 479 ? 106.409 137.088 125.824 1.00 277.46 479 GLU B C 1
ATOM 4540 O O . GLU B 2 479 ? 106.214 135.964 126.262 1.00 277.46 479 GLU B O 1
ATOM 4541 N N . ALA B 2 480 ? 105.658 138.130 126.174 1.00 286.06 480 ALA B N 1
ATOM 4542 C CA . ALA B 2 480 ? 104.471 137.949 126.991 1.00 286.06 480 ALA B CA 1
ATOM 4543 C C . ALA B 2 480 ? 103.612 136.839 126.420 1.00 286.06 480 ALA B C 1
ATOM 4544 O O . ALA B 2 480 ? 102.961 136.105 127.161 1.00 286.06 480 ALA B O 1
ATOM 4545 N N . ALA B 2 481 ? 103.516 136.769 125.093 1.00 309.63 481 ALA B N 1
ATOM 4546 C CA . ALA B 2 481 ? 102.742 135.703 124.477 1.00 309.63 481 ALA B CA 1
ATOM 4547 C C . ALA B 2 481 ? 103.356 134.352 124.805 1.00 309.63 481 ALA B C 1
ATOM 4548 O O . ALA B 2 481 ? 102.666 133.421 125.238 1.00 309.63 481 ALA B O 1
ATOM 4549 N N . TYR B 2 482 ? 104.679 134.249 124.653 1.00 345.37 482 TYR B N 1
ATOM 4550 C CA . TYR B 2 482 ? 105.369 132.998 124.958 1.00 345.37 482 TYR B CA 1
ATOM 4551 C C . TYR B 2 482 ? 105.242 132.654 126.434 1.00 345.37 482 TYR B C 1
ATOM 4552 O O . TYR B 2 482 ? 104.991 131.501 126.802 1.00 345.37 482 TYR B O 1
ATOM 4553 N N . GLU B 2 483 ? 105.426 133.656 127.288 1.00 384.49 483 GLU B N 1
ATOM 4554 C CA . GLU B 2 483 ? 105.330 133.488 128.725 1.00 384.49 483 GLU B CA 1
ATOM 4555 C C . GLU B 2 483 ? 103.933 133.035 129.069 1.00 384.49 483 GLU B C 1
ATOM 4556 O O . GLU B 2 483 ? 103.751 132.123 129.874 1.00 384.49 483 GLU B O 1
ATOM 4557 N N . ALA B 2 484 ? 102.931 133.621 128.421 1.00 406.81 484 ALA B N 1
ATOM 4558 C CA . ALA B 2 484 ? 101.583 133.180 128.703 1.00 406.81 484 ALA B CA 1
ATOM 4559 C C . ALA B 2 484 ? 101.515 131.712 128.356 1.00 406.81 484 ALA B C 1
ATOM 4560 O O . ALA B 2 484 ? 100.904 130.922 129.083 1.00 406.81 484 ALA B O 1
ATOM 4561 N N . ALA B 2 485 ? 102.119 131.331 127.224 1.00 403.97 485 ALA B N 1
ATOM 4562 C CA . ALA B 2 485 ? 102.140 129.916 126.899 1.00 403.97 485 ALA B CA 1
ATOM 4563 C C . ALA B 2 485 ? 102.854 129.147 128.004 1.00 403.97 485 ALA B C 1
ATOM 4564 O O . ALA B 2 485 ? 102.462 128.025 128.339 1.00 403.97 485 ALA B O 1
ATOM 4565 N N . ASP B 2 486 ? 103.935 129.720 128.561 1.00 397.13 486 ASP B N 1
ATOM 4566 C CA . ASP B 2 486 ? 104.618 129.064 129.675 1.00 397.13 486 ASP B CA 1
ATOM 4567 C C . ASP B 2 486 ? 104.795 129.867 130.973 1.00 397.13 486 ASP B C 1
ATOM 4568 O O . ASP B 2 486 ? 105.942 130.061 131.390 1.00 397.13 486 ASP B O 1
ATOM 4569 N N . VAL B 2 487 ? 103.739 130.364 131.628 1.00 362.04 487 VAL B N 1
ATOM 4570 C CA . VAL B 2 487 ? 103.997 131.072 132.888 1.00 362.04 487 VAL B CA 1
ATOM 4571 C C . VAL B 2 487 ? 103.092 130.619 134.029 1.00 362.04 487 VAL B C 1
ATOM 4572 O O . VAL B 2 487 ? 103.566 130.212 135.095 1.00 362.04 487 VAL B O 1
ATOM 4573 N N . ALA B 2 488 ? 101.791 130.780 133.799 1.00 321.20 488 ALA B N 1
ATOM 4574 C CA . ALA B 2 488 ? 100.736 130.434 134.746 1.00 321.20 488 ALA B CA 1
ATOM 4575 C C . ALA B 2 488 ? 99.565 129.839 133.968 1.00 321.20 488 ALA B C 1
ATOM 4576 O O . ALA B 2 488 ? 99.447 130.049 132.761 1.00 321.20 488 ALA B O 1
ATOM 4577 N N . ASP B 2 489 ? 98.700 129.104 134.656 1.00 284.58 489 ASP B N 1
ATOM 4578 C CA . ASP B 2 489 ? 97.562 128.459 134.007 1.00 284.58 489 ASP B CA 1
ATOM 4579 C C . ASP B 2 489 ? 96.525 129.384 133.363 1.00 284.58 489 ASP B C 1
ATOM 4580 O O . ASP B 2 489 ? 96.190 130.442 133.896 1.00 284.58 489 ASP B O 1
ATOM 4581 N N . ASP B 2 490 ? 96.041 128.953 132.199 1.00 271.20 490 ASP B N 1
ATOM 4582 C CA . ASP B 2 490 ? 95.014 129.640 131.405 1.00 271.20 490 ASP B CA 1
ATOM 4583 C C . ASP B 2 490 ? 95.311 131.080 130.969 1.00 271.20 490 ASP B C 1
ATOM 4584 O O . ASP B 2 490 ? 96.391 131.377 130.454 1.00 271.20 490 ASP B O 1
ATOM 4586 N N . GLN B 2 491 ? 94.311 131.943 131.155 1.00 244.03 491 GLN B N 1
ATOM 4587 C CA . GLN B 2 491 ? 94.358 133.368 130.810 1.00 244.03 491 GLN B CA 1
ATOM 4588 C C . GLN B 2 491 ? 94.646 133.648 129.332 1.00 244.03 491 GLN B C 1
ATOM 4589 O O . GLN B 2 491 ? 95.305 134.631 128.998 1.00 244.03 491 GLN B O 1
ATOM 4591 N N . GLU B 2 492 ? 94.155 132.781 128.453 1.00 228.84 492 GLU B N 1
ATOM 4592 C CA . GLU B 2 492 ? 94.354 132.955 127.017 1.00 228.84 492 GLU B CA 1
ATOM 4593 C C . GLU B 2 492 ? 93.109 133.471 126.292 1.00 228.84 492 GLU B C 1
ATOM 4594 O O . GLU B 2 492 ? 93.117 133.633 125.073 1.00 228.84 492 GLU B O 1
ATOM 4596 N N . GLU B 2 493 ? 92.042 133.732 127.044 1.00 257.00 493 GLU B N 1
ATOM 4597 C CA . GLU B 2 493 ? 90.779 134.194 126.460 1.00 257.00 493 GLU B CA 1
ATOM 4598 C C . GLU B 2 493 ? 90.504 135.704 126.401 1.00 257.00 493 GLU B C 1
ATOM 4599 O O . GLU B 2 493 ? 89.480 136.117 125.858 1.00 257.00 493 GLU B O 1
ATOM 4601 N N . PRO B 2 494 ? 91.402 136.533 126.949 1.00 303.18 494 PRO B N 1
ATOM 4602 C CA . PRO B 2 494 ? 91.096 137.963 126.899 1.00 303.18 494 PRO B CA 1
ATOM 4603 C C . PRO B 2 494 ? 92.152 138.811 126.193 1.00 303.18 494 PRO B C 1
ATOM 4604 O O . PRO B 2 494 ? 93.300 138.391 126.054 1.00 303.18 494 PRO B O 1
ATOM 4608 N N . ALA B 2 495 ? 91.747 140.001 125.753 1.00 327.91 495 ALA B N 1
ATOM 4609 C CA . ALA B 2 495 ? 92.639 140.932 125.066 1.00 327.91 495 ALA B CA 1
ATOM 4610 C C . ALA B 2 495 ? 92.711 140.769 123.549 1.00 327.91 495 ALA B C 1
ATOM 4611 O O . ALA B 2 495 ? 93.511 141.434 122.888 1.00 327.91 495 ALA B O 1
ATOM 4612 N N . THR B 2 496 ? 91.878 139.893 122.995 1.00 338.91 496 THR B N 1
ATOM 4613 C CA . THR B 2 496 ? 91.870 139.674 121.550 1.00 338.91 496 THR B CA 1
ATOM 4614 C C . THR B 2 496 ? 91.578 140.921 120.707 1.00 338.91 496 THR B C 1
ATOM 4615 O O . THR B 2 496 ? 92.232 141.146 119.689 1.00 338.91 496 THR B O 1
ATOM 4616 N N . TYR B 2 497 ? 90.608 141.732 121.122 1.00 324.17 497 TYR B N 1
ATOM 4617 C CA . TYR B 2 497 ? 90.272 142.944 120.373 1.00 324.17 497 TYR B CA 1
ATOM 4618 C C . TYR B 2 497 ? 91.469 143.887 120.375 1.00 324.17 497 TYR B C 1
ATOM 4619 O O . TYR B 2 497 ? 91.813 144.492 119.360 1.00 324.17 497 TYR B O 1
ATOM 4620 N N . CYS B 2 498 ? 92.099 143.989 121.538 1.00 348.40 498 CYS B N 1
ATOM 4621 C CA . CYS B 2 498 ? 93.287 144.804 121.739 1.00 348.40 498 CYS B CA 1
ATOM 4622 C C . CYS B 2 498 ? 94.398 144.314 120.821 1.00 348.40 498 CYS B C 1
ATOM 4623 O O . CYS B 2 498 ? 95.077 145.106 120.168 1.00 348.40 498 CYS B O 1
ATOM 4624 N N . LEU B 2 499 ? 94.562 142.996 120.768 1.00 357.60 499 LEU B N 1
ATOM 4625 C CA . LEU B 2 499 ? 95.582 142.378 119.931 1.00 357.60 499 LEU B CA 1
ATOM 4626 C C . LEU B 2 499 ? 95.324 142.600 118.448 1.00 357.60 499 LEU B C 1
ATOM 4627 O O . LEU B 2 499 ? 96.240 142.884 117.677 1.00 357.60 499 LEU B O 1
ATOM 4628 N N . SER B 2 500 ? 94.061 142.474 118.059 1.00 326.05 500 SER B N 1
ATOM 4629 C CA . SER B 2 500 ? 93.671 142.636 116.668 1.00 326.05 500 SER B CA 1
ATOM 4630 C C . SER B 2 500 ? 93.940 144.040 116.156 1.00 326.05 500 SER B C 1
ATOM 4631 O O . SER B 2 500 ? 94.407 144.222 115.032 1.00 326.05 500 SER B O 1
ATOM 4632 N N . SER B 2 501 ? 93.658 145.036 116.986 1.00 300.14 501 SER B N 1
ATOM 4633 C CA . SER B 2 501 ? 93.860 146.415 116.567 1.00 300.14 501 SER B CA 1
ATOM 4634 C C . SER B 2 501 ? 95.333 146.797 116.643 1.00 300.14 501 SER B C 1
ATOM 4635 O O . SER B 2 501 ? 95.877 147.420 115.721 1.00 300.14 501 SER B O 1
ATOM 4636 N N . SER B 2 502 ? 96.008 146.410 117.726 1.00 302.98 502 SER B N 1
ATOM 4637 C CA . SER B 2 502 ? 97.410 146.784 117.843 1.00 302.98 502 SER B CA 1
ATOM 4638 C C . SER B 2 502 ? 98.254 146.127 116.764 1.00 302.98 502 SER B C 1
ATOM 4639 O O . SER B 2 502 ? 98.958 146.825 116.034 1.00 302.98 502 SER B O 1
ATOM 4640 N N . PHE B 2 503 ? 98.060 144.827 116.530 1.00 280.75 503 PHE B N 1
ATOM 4641 C CA . PHE B 2 503 ? 98.827 144.125 115.505 1.00 280.75 503 PHE B CA 1
ATOM 4642 C C . PHE B 2 503 ? 98.512 144.762 114.179 1.00 280.75 503 PHE B C 1
ATOM 4643 O O . PHE B 2 503 ? 99.397 145.011 113.341 1.00 280.75 503 PHE B O 1
ATOM 4644 N N . GLU B 2 504 ? 97.250 145.151 114.061 1.00 273.72 504 GLU B N 1
ATOM 4645 C CA . GLU B 2 504 ? 96.714 145.819 112.903 1.00 273.72 504 GLU B CA 1
ATOM 4646 C C . GLU B 2 504 ? 97.531 147.056 112.640 1.00 273.72 504 GLU B C 1
ATOM 4647 O O . GLU B 2 504 ? 97.649 147.479 111.496 1.00 273.72 504 GLU B O 1
ATOM 4648 N N . LEU B 2 505 ? 98.067 147.667 113.689 1.00 257.65 505 LEU B N 1
ATOM 4649 C CA . LEU B 2 505 ? 98.884 148.856 113.511 1.00 257.65 505 LEU B CA 1
ATOM 4650 C C . LEU B 2 505 ? 100.355 148.464 113.305 1.00 257.65 505 LEU B C 1
ATOM 4651 O O . LEU B 2 505 ? 101.061 149.057 112.468 1.00 257.65 505 LEU B O 1
ATOM 4652 N N . ILE B 2 506 ? 100.834 147.483 114.074 1.00 246.61 506 ILE B N 1
ATOM 4653 C CA . ILE B 2 506 ? 102.211 147.012 113.945 1.00 246.61 506 ILE B CA 1
ATOM 4654 C C . ILE B 2 506 ? 102.589 146.821 112.489 1.00 246.61 506 ILE B C 1
ATOM 4655 O O . ILE B 2 506 ? 103.577 147.392 112.005 1.00 246.61 506 ILE B O 1
ATOM 4656 N N . VAL B 2 507 ? 101.782 146.056 111.752 1.00 269.89 507 VAL B N 1
ATOM 4657 C CA . VAL B 2 507 ? 102.246 145.641 110.434 1.00 269.89 507 VAL B CA 1
ATOM 4658 C C . VAL B 2 507 ? 102.532 146.846 109.556 1.00 269.89 507 VAL B C 1
ATOM 4659 O O . VAL B 2 507 ? 103.548 146.883 108.853 1.00 269.89 507 VAL B O 1
ATOM 4660 N N . GLN B 2 508 ? 101.667 147.855 109.583 1.00 265.14 508 GLN B N 1
ATOM 4661 C CA . GLN B 2 508 ? 101.973 149.022 108.770 1.00 265.14 508 GLN B CA 1
ATOM 4662 C C . GLN B 2 508 ? 103.241 149.672 109.275 1.00 265.14 508 GLN B C 1
ATOM 4663 O O . GLN B 2 508 ? 104.010 150.233 108.493 1.00 265.14 508 GLN B O 1
ATOM 4664 N N . LYS B 2 509 ? 103.435 149.698 110.594 1.00 239.87 509 LYS B N 1
ATOM 4665 C CA . LYS B 2 509 ? 104.656 150.334 111.067 1.00 239.87 509 LYS B CA 1
ATOM 4666 C C . LYS B 2 509 ? 105.910 149.647 110.540 1.00 239.87 509 LYS B C 1
ATOM 4667 O O . LYS B 2 509 ? 106.885 150.327 110.205 1.00 239.87 509 LYS B O 1
ATOM 4668 N N . LEU B 2 510 ? 105.851 148.338 110.300 1.00 236.52 510 LEU B N 1
ATOM 4669 C CA . LEU B 2 510 ? 107.077 147.604 109.982 1.00 236.52 510 LEU B CA 1
ATOM 4670 C C . LEU B 2 510 ? 107.824 148.143 108.771 1.00 236.52 510 LEU B C 1
ATOM 4671 O O . LEU B 2 510 ? 109.053 148.269 108.817 1.00 236.52 510 LEU B O 1
ATOM 4672 N N . LEU B 2 511 ? 107.131 148.462 107.679 1.00 207.48 511 LEU B N 1
ATOM 4673 C CA . LEU B 2 511 ? 107.888 148.804 106.482 1.00 207.48 511 LEU B CA 1
ATOM 4674 C C . LEU B 2 511 ? 108.748 150.022 106.739 1.00 207.48 511 LEU B C 1
ATOM 4675 O O . LEU B 2 511 ? 109.962 149.993 106.511 1.00 207.48 511 LEU B O 1
ATOM 4676 N N . GLU B 2 512 ? 108.149 151.100 107.232 1.00 226.86 512 GLU B N 1
ATOM 4677 C CA . GLU B 2 512 ? 108.979 152.254 107.515 1.00 226.86 512 GLU B CA 1
ATOM 4678 C C . GLU B 2 512 ? 109.995 151.917 108.592 1.00 226.86 512 GLU B C 1
ATOM 4679 O O . GLU B 2 512 ? 111.099 152.463 108.580 1.00 226.86 512 GLU B O 1
ATOM 4680 N N . THR B 2 513 ? 109.662 151.000 109.511 1.00 238.40 513 THR B N 1
ATOM 4681 C CA . THR B 2 513 ? 110.647 150.617 110.519 1.00 238.40 513 THR B CA 1
ATOM 4682 C C . THR B 2 513 ? 111.908 150.094 109.867 1.00 238.40 513 THR B C 1
ATOM 4683 O O . THR B 2 513 ? 113.022 150.383 110.316 1.00 238.40 513 THR B O 1
ATOM 4684 N N . THR B 2 514 ? 111.750 149.312 108.812 1.00 248.73 514 THR B N 1
ATOM 4685 C CA . THR B 2 514 ? 112.907 148.725 108.168 1.00 248.73 514 THR B CA 1
ATOM 4686 C C . THR B 2 514 ? 113.799 149.774 107.516 1.00 248.73 514 THR B C 1
ATOM 4687 O O . THR B 2 514 ? 115.023 149.614 107.495 1.00 248.73 514 THR B O 1
ATOM 4688 N N . ASP B 2 515 ? 113.164 150.820 106.996 1.00 286.68 515 ASP B N 1
ATOM 4689 C CA . ASP B 2 515 ? 113.832 151.960 106.372 1.00 286.68 515 ASP B CA 1
ATOM 4690 C C . ASP B 2 515 ? 113.773 153.173 107.313 1.00 286.68 515 ASP B C 1
ATOM 4691 O O . ASP B 2 515 ? 114.043 154.304 106.907 1.00 286.68 515 ASP B O 1
ATOM 4692 N N . ARG B 2 516 ? 113.421 152.91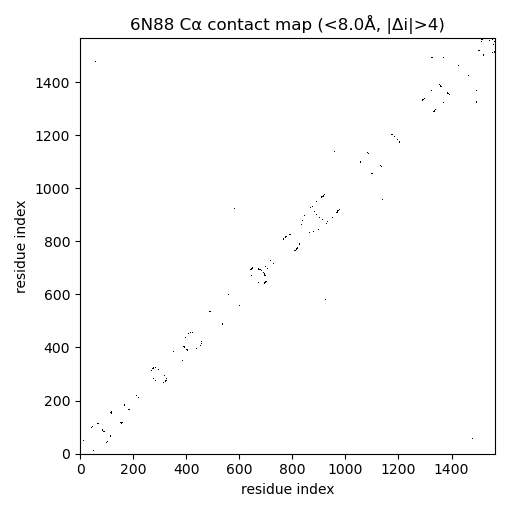4 108.571 1.00 314.87 516 ARG B N 1
ATOM 4693 C CA . ARG B 2 516 ? 113.267 153.935 109.606 1.00 314.87 516 ARG B CA 1
ATOM 4694 C C . ARG B 2 516 ? 114.582 154.555 110.063 1.00 314.87 516 ARG B C 1
ATOM 4695 O O . ARG B 2 516 ? 115.656 154.020 109.784 1.00 314.87 516 ARG B O 1
ATOM 4696 N N . PRO B 2 517 ? 114.498 155.694 110.771 1.00 281.99 517 PRO B N 1
ATOM 4697 C CA . PRO B 2 517 ? 115.710 156.386 111.215 1.00 281.99 517 PRO B CA 1
ATOM 4698 C C . PRO B 2 517 ? 116.566 155.460 112.055 1.00 281.99 517 PRO B C 1
ATOM 4699 O O . PRO B 2 517 ? 116.074 154.754 112.936 1.00 281.99 517 PRO B O 1
ATOM 4703 N N . ASP B 2 518 ? 117.861 155.483 111.771 1.00 213.33 518 ASP B N 1
ATOM 4704 C CA . ASP B 2 518 ? 118.815 154.620 112.439 1.00 213.33 518 ASP B CA 1
ATOM 4705 C C . ASP B 2 518 ? 119.031 154.826 113.928 1.00 213.33 518 ASP B C 1
ATOM 4706 O O . ASP B 2 518 ? 119.065 155.949 114.432 1.00 213.33 518 ASP B O 1
ATOM 4707 N N . GLY B 2 519 ? 119.170 153.701 114.615 1.00 205.57 519 GLY B N 1
ATOM 4708 C CA . GLY B 2 519 ? 119.459 153.651 116.026 1.00 205.57 519 GLY B CA 1
ATOM 4709 C C . GLY B 2 519 ? 120.693 152.771 116.062 1.00 205.57 519 GLY B C 1
ATOM 4710 O O . GLY B 2 519 ? 121.422 152.729 117.056 1.00 205.57 519 GLY B O 1
ATOM 4711 N N . HIS B 2 520 ? 120.911 152.041 114.962 1.00 217.51 520 HIS B N 1
ATOM 4712 C CA . HIS B 2 520 ? 122.087 151.185 114.766 1.00 217.51 520 HIS B CA 1
ATOM 4713 C C . HIS B 2 520 ? 122.278 150.115 115.837 1.00 217.51 520 HIS B C 1
ATOM 4714 O O . HIS B 2 520 ? 123.413 149.743 116.139 1.00 217.51 520 HIS B O 1
ATOM 4715 N N . GLN B 2 521 ? 121.198 149.864 116.568 1.00 261.05 521 GLN B N 1
ATOM 4716 C CA . GLN B 2 521 ? 121.173 148.958 117.712 1.00 261.05 521 GLN B CA 1
ATOM 4717 C C . GLN B 2 521 ? 120.859 147.502 117.449 1.00 261.05 521 GLN B C 1
ATOM 4718 O O . GLN B 2 521 ? 120.633 147.096 116.309 1.00 261.05 521 GLN B O 1
ATOM 4719 N N . ASN B 2 522 ? 120.733 146.740 118.530 1.00 259.56 522 ASN B N 1
ATOM 4720 C CA . ASN B 2 522 ? 120.455 145.323 118.401 1.00 259.56 522 ASN B CA 1
ATOM 4721 C C . ASN B 2 522 ? 118.969 145.195 118.135 1.00 259.56 522 ASN B C 1
ATOM 4722 O O . ASN B 2 522 ? 118.212 144.603 118.903 1.00 259.56 522 ASN B O 1
ATOM 4723 N N . ASN B 2 523 ? 118.584 145.776 117.007 1.00 245.42 523 ASN B N 1
ATOM 4724 C CA . ASN B 2 523 ? 117.225 145.745 116.507 1.00 245.42 523 ASN B CA 1
ATOM 4725 C C . ASN B 2 523 ? 117.444 145.039 115.184 1.00 245.42 523 ASN B C 1
ATOM 4726 O O . ASN B 2 523 ? 118.310 145.432 114.404 1.00 245.42 523 ASN B O 1
ATOM 4727 N N . LEU B 2 524 ? 116.671 143.996 114.927 1.00 283.41 524 LEU B N 1
ATOM 4728 C CA . LEU B 2 524 ? 116.852 143.233 113.707 1.00 283.41 524 LEU B CA 1
ATOM 4729 C C . LEU B 2 524 ? 115.671 143.292 112.761 1.00 283.41 524 LEU B C 1
ATOM 4730 O O . LEU B 2 524 ? 114.517 143.197 113.184 1.00 283.41 524 LEU B O 1
ATOM 4731 N N . ARG B 2 525 ? 115.985 143.678 111.524 1.00 263.69 525 ARG B N 1
ATOM 4732 C CA . ARG B 2 525 ? 115.007 143.740 110.451 1.00 263.69 525 ARG B CA 1
ATOM 4733 C C . ARG B 2 525 ? 114.594 142.299 110.240 1.00 263.69 525 ARG B C 1
ATOM 4734 O O . ARG B 2 525 ? 113.422 141.996 110.061 1.00 263.69 525 ARG B O 1
ATOM 4735 N N . SER B 2 526 ? 115.590 141.413 110.241 1.00 287.69 526 SER B N 1
ATOM 4736 C CA . SER B 2 526 ? 115.351 139.983 110.137 1.00 287.69 526 SER B CA 1
ATOM 4737 C C . SER B 2 526 ? 114.634 139.559 111.414 1.00 287.69 526 SER B C 1
ATOM 4738 O O . SER B 2 526 ? 113.678 138.796 111.376 1.00 287.69 526 SER B O 1
ATOM 4739 N N . SER B 2 527 ? 115.108 140.083 112.544 1.00 287.90 527 SER B N 1
ATOM 4740 C CA . SER B 2 527 ? 114.525 139.809 113.851 1.00 287.90 527 SER B CA 1
ATOM 4741 C C . SER B 2 527 ? 113.103 140.348 113.901 1.00 287.90 527 SER B C 1
ATOM 4742 O O . SER B 2 527 ? 112.208 139.714 114.449 1.00 287.90 527 SER B O 1
ATOM 4743 N N . ALA B 2 528 ? 112.904 141.532 113.324 1.00 256.14 528 ALA B N 1
ATOM 4744 C CA . ALA B 2 528 ? 111.587 142.155 113.272 1.00 256.14 528 ALA B CA 1
ATOM 4745 C C . ALA B 2 528 ? 110.645 141.285 112.450 1.00 256.14 528 ALA B C 1
ATOM 4746 O O . ALA B 2 528 ? 109.488 141.094 112.809 1.00 256.14 528 ALA B O 1
ATOM 4747 N N . TYR B 2 529 ? 111.161 140.753 111.344 1.00 271.33 529 TYR B N 1
ATOM 4748 C CA . TYR B 2 529 ? 110.409 139.873 110.465 1.00 271.33 529 TYR B CA 1
ATOM 4749 C C . TYR B 2 529 ? 110.035 138.604 111.216 1.00 271.33 529 TYR B C 1
ATOM 4750 O O . TYR B 2 529 ? 108.933 138.098 111.070 1.00 271.33 529 TYR B O 1
ATOM 4751 N N . GLU B 2 530 ? 110.965 138.090 112.018 1.00 271.84 530 GLU B N 1
ATOM 4752 C CA . GLU B 2 530 ? 110.737 136.897 112.821 1.00 271.84 530 GLU B CA 1
ATOM 4753 C C . GLU B 2 530 ? 109.630 137.171 113.829 1.00 271.84 530 GLU B C 1
ATOM 4754 O O . GLU B 2 530 ? 108.771 136.326 114.057 1.00 271.84 530 GLU B O 1
ATOM 4755 N N . SER B 2 531 ? 109.652 138.362 114.425 1.00 288.99 531 SER B N 1
ATOM 4756 C CA . SER B 2 531 ? 108.636 138.768 115.385 1.00 288.99 531 SER B CA 1
ATOM 4757 C C . SER B 2 531 ? 107.279 138.829 114.690 1.00 288.99 531 SER B C 1
ATOM 4758 O O . SER B 2 531 ? 106.270 138.392 115.240 1.00 288.99 531 SER B O 1
ATOM 4759 N N . LEU B 2 532 ? 107.265 139.357 113.468 1.00 294.33 532 LEU B N 1
ATOM 4760 C CA . LEU B 2 532 ? 106.043 139.451 112.681 1.00 294.33 532 LEU B CA 1
ATOM 4761 C C . LEU B 2 532 ? 105.514 138.051 112.385 1.00 294.33 532 LEU B C 1
ATOM 4762 O O . LEU B 2 532 ? 104.313 137.809 112.449 1.00 294.33 532 LEU B O 1
ATOM 4763 N N . MET B 2 533 ? 106.421 137.132 112.067 1.00 309.73 533 MET B N 1
ATOM 4764 C CA . MET B 2 533 ? 106.067 135.752 111.780 1.00 309.73 533 MET B CA 1
ATOM 4765 C C . MET B 2 533 ? 105.457 135.117 113.020 1.00 309.73 533 MET B C 1
ATOM 4766 O O . MET B 2 533 ? 104.480 134.392 112.926 1.00 309.73 533 MET B O 1
ATOM 4767 N N . GLU B 2 534 ? 106.033 135.402 114.184 1.00 313.72 534 GLU B N 1
ATOM 4768 C CA . GLU B 2 534 ? 105.528 134.875 115.446 1.00 313.72 534 GLU B CA 1
ATOM 4769 C C . GLU B 2 534 ? 104.123 135.408 115.704 1.00 313.72 534 GLU B C 1
ATOM 4770 O O . GLU B 2 534 ? 103.247 134.677 116.163 1.00 313.72 534 GLU B O 1
ATOM 4771 N N . ILE B 2 535 ? 103.916 136.689 115.404 1.00 320.30 535 ILE B N 1
ATOM 4772 C CA . ILE B 2 535 ? 102.616 137.327 115.577 1.00 320.30 535 ILE B CA 1
ATOM 4773 C C . ILE B 2 535 ? 101.592 136.664 114.664 1.00 320.30 535 ILE B C 1
ATOM 4774 O O . ILE B 2 535 ? 100.454 136.418 115.063 1.00 320.30 535 ILE B O 1
ATOM 4775 N N . VAL B 2 536 ? 102.013 136.362 113.435 1.00 323.07 536 VAL B N 1
ATOM 4776 C CA . VAL B 2 536 ? 101.165 135.696 112.450 1.00 323.07 536 VAL B CA 1
ATOM 4777 C C . VAL B 2 536 ? 100.808 134.301 112.946 1.00 323.07 536 VAL B C 1
ATOM 4778 O O . VAL B 2 536 ? 99.674 133.846 112.803 1.00 323.07 536 VAL B O 1
ATOM 4779 N N . LYS B 2 537 ? 101.793 133.636 113.542 1.00 317.17 537 LYS B N 1
ATOM 4780 C CA . LYS B 2 537 ? 101.616 132.314 114.095 1.00 317.17 537 LYS B CA 1
ATOM 4781 C C . LYS B 2 537 ? 100.555 132.518 115.151 1.00 317.17 537 LYS B C 1
ATOM 4782 O O . LYS B 2 537 ? 99.664 131.684 115.305 1.00 317.17 537 LYS B O 1
ATOM 4783 N N . ASN B 2 538 ? 100.630 133.626 115.885 1.00 311.95 538 ASN B N 1
ATOM 4784 C CA . ASN B 2 538 ? 99.575 133.832 116.858 1.00 311.95 538 ASN B CA 1
ATOM 4785 C C . ASN B 2 538 ? 98.256 134.251 116.224 1.00 311.95 538 ASN B C 1
ATOM 4786 O O . ASN B 2 538 ? 97.289 134.485 116.954 1.00 311.95 538 ASN B O 1
ATOM 4787 N N . SER B 2 539 ? 98.240 134.311 114.900 1.00 292.05 539 SER B N 1
ATOM 4788 C CA . SER B 2 539 ? 97.072 134.730 114.152 1.00 292.05 539 SER B CA 1
ATOM 4789 C C . SER B 2 539 ? 95.904 133.779 114.325 1.00 292.05 539 SER B C 1
ATOM 4790 O O . SER B 2 539 ? 96.076 132.577 114.528 1.00 292.05 539 SER B O 1
ATOM 4791 N N . ALA B 2 540 ? 94.706 134.348 114.243 1.00 237.13 540 ALA B N 1
ATOM 4792 C CA . ALA B 2 540 ? 93.450 133.619 114.370 1.00 237.13 540 ALA B CA 1
ATOM 4793 C C . ALA B 2 540 ? 93.031 132.990 113.042 1.00 237.13 540 ALA B C 1
ATOM 4794 O O . ALA B 2 540 ? 93.770 133.019 112.056 1.00 237.13 540 ALA B O 1
ATOM 4795 N N . LYS B 2 541 ? 91.823 132.440 113.000 1.00 193.58 541 LYS B N 1
ATOM 4796 C CA . LYS B 2 541 ? 91.359 131.796 111.781 1.00 193.58 541 LYS B CA 1
ATOM 4797 C C . LYS B 2 541 ? 91.337 132.783 110.616 1.00 193.58 541 LYS B C 1
ATOM 4798 O O . LYS B 2 541 ? 91.739 132.434 109.508 1.00 193.58 541 LYS B O 1
ATOM 4799 N N . ASP B 2 542 ? 90.874 134.008 110.848 1.00 200.45 542 ASP B N 1
ATOM 4800 C CA . ASP B 2 542 ? 90.871 134.989 109.776 1.00 200.45 542 ASP B CA 1
ATOM 4801 C C . ASP B 2 542 ? 91.506 136.352 110.069 1.00 200.45 542 ASP B C 1
ATOM 4802 O O . ASP B 2 542 ? 91.130 137.032 111.022 1.00 200.45 542 ASP B O 1
ATOM 4803 N N . CYS B 2 543 ? 92.466 136.737 109.233 1.00 237.76 543 CYS B N 1
ATOM 4804 C CA . CYS B 2 543 ? 93.088 138.054 109.288 1.00 237.76 543 CYS B CA 1
ATOM 4805 C C . CYS B 2 543 ? 93.320 138.547 107.869 1.00 237.76 543 CYS B C 1
ATOM 4806 O O . CYS B 2 543 ? 94.267 139.293 107.600 1.00 237.76 543 CYS B O 1
ATOM 4807 N N . TYR B 2 544 ? 92.401 138.165 106.986 1.00 264.25 544 TYR B N 1
ATOM 4808 C CA . TYR B 2 544 ?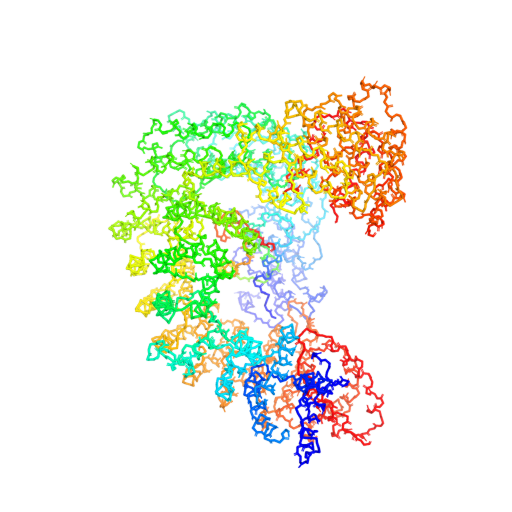 92.471 138.437 105.553 1.00 264.25 544 TYR B CA 1
ATOM 4809 C C . TYR B 2 544 ? 92.512 139.885 105.092 1.00 264.25 544 TYR B C 1
ATOM 4810 O O . TYR B 2 544 ? 93.199 140.201 104.119 1.00 264.25 544 TYR B O 1
ATOM 4811 N N . PRO B 2 545 ? 91.777 140.770 105.777 1.00 279.24 545 PRO B N 1
ATOM 4812 C CA . PRO B 2 545 ? 91.765 142.173 105.351 1.00 279.24 545 PRO B CA 1
ATOM 4813 C C . PRO B 2 545 ? 93.179 142.726 105.408 1.00 279.24 545 PRO B C 1
ATOM 4814 O O . PRO B 2 545 ? 93.603 143.457 104.513 1.00 279.24 545 PRO B O 1
ATOM 4818 N N . ALA B 2 546 ? 93.907 142.355 106.452 1.00 241.37 546 ALA B N 1
ATOM 4819 C CA . ALA B 2 546 ? 95.278 142.774 106.610 1.00 241.37 546 ALA B CA 1
ATOM 4820 C C . ALA B 2 546 ? 96.151 142.130 105.544 1.00 241.37 546 ALA B C 1
ATOM 4821 O O . ALA B 2 546 ? 97.015 142.794 104.971 1.00 241.37 546 ALA B O 1
ATOM 4822 N N . VAL B 2 547 ? 95.933 140.845 105.246 1.00 203.50 547 VAL B N 1
ATOM 4823 C CA . VAL B 2 547 ? 96.911 140.158 104.409 1.00 203.50 547 VAL B CA 1
ATOM 4824 C C . VAL B 2 547 ? 97.005 140.767 103.013 1.00 203.50 547 VAL B C 1
ATOM 4825 O O . VAL B 2 547 ? 98.112 140.892 102.483 1.00 203.50 547 VAL B O 1
ATOM 4826 N N . GLN B 2 548 ? 95.880 141.123 102.364 1.00 185.74 548 GLN B N 1
ATOM 4827 C CA . GLN B 2 548 ? 96.073 141.595 100.980 1.00 185.74 548 GLN B CA 1
ATOM 4828 C C . GLN B 2 548 ? 96.943 142.835 100.992 1.00 185.74 548 GLN B C 1
ATOM 4829 O O . GLN B 2 548 ? 97.926 142.949 100.248 1.00 185.74 548 GLN B O 1
ATOM 4830 N N . LYS B 2 549 ? 96.581 143.770 101.861 1.00 201.35 549 LYS B N 1
ATOM 4831 C CA . LYS B 2 549 ? 97.320 145.006 101.988 1.00 201.35 549 LYS B CA 1
ATOM 4832 C C . LYS B 2 549 ? 98.752 144.687 102.340 1.00 201.35 549 LYS B C 1
ATOM 4833 O O . LYS B 2 549 ? 99.682 145.366 101.902 1.00 201.35 549 LYS B O 1
ATOM 4834 N N . THR B 2 550 ? 98.940 143.678 103.176 1.00 213.58 550 THR B N 1
ATOM 4835 C CA . THR B 2 550 ? 100.277 143.310 103.583 1.00 213.58 550 THR B CA 1
ATOM 4836 C C . THR B 2 550 ? 101.080 142.930 102.364 1.00 213.58 550 THR B C 1
ATOM 4837 O O . THR B 2 550 ? 102.121 143.521 102.076 1.00 213.58 550 THR B O 1
ATOM 4838 N N . THR B 2 551 ? 100.512 142.060 101.547 1.00 230.05 551 THR B N 1
ATOM 4839 C CA . THR B 2 551 ? 101.218 141.594 100.374 1.00 230.05 551 THR B CA 1
ATOM 4840 C C . THR B 2 551 ? 101.559 142.756 99.464 1.00 230.05 551 THR B C 1
ATOM 4841 O O . THR B 2 551 ? 102.692 142.869 98.970 1.00 230.05 551 THR B O 1
ATOM 4842 N N . LEU B 2 552 ? 100.617 143.676 99.292 1.00 247.69 552 LEU B N 1
ATOM 4843 C CA . LEU B 2 552 ? 100.941 144.822 98.467 1.00 247.69 552 LEU B CA 1
ATOM 4844 C C . LEU B 2 552 ? 102.092 145.594 99.089 1.00 247.69 552 LEU B C 1
ATOM 4845 O O . LEU B 2 552 ? 103.061 145.930 98.397 1.00 247.69 552 LEU B O 1
ATOM 4846 N N . VAL B 2 553 ? 102.080 145.731 100.421 1.00 239.75 553 VAL B N 1
ATOM 4847 C CA . VAL B 2 553 ? 103.124 146.499 101.086 1.00 239.75 553 VAL B CA 1
ATOM 4848 C C . VAL B 2 553 ? 104.460 145.876 100.742 1.00 239.75 553 VAL B C 1
ATOM 4849 O O . VAL B 2 553 ? 105.454 146.575 100.463 1.00 239.75 553 VAL B O 1
ATOM 4850 N N . ILE B 2 554 ? 104.453 144.546 100.728 1.00 214.35 554 ILE B N 1
ATOM 4851 C CA . ILE B 2 554 ? 105.624 143.750 100.408 1.00 214.35 554 ILE B CA 1
ATOM 4852 C C . ILE B 2 554 ? 106.006 144.097 98.984 1.00 214.35 554 ILE B C 1
ATOM 4853 O O . ILE B 2 554 ? 107.182 144.179 98.652 1.00 214.35 554 ILE B O 1
ATOM 4854 N N . MET B 2 555 ? 104.999 144.289 98.137 1.00 221.81 555 MET B N 1
ATOM 4855 C CA . MET B 2 555 ? 105.239 144.658 96.748 1.00 221.81 555 MET B CA 1
ATOM 4856 C C . MET B 2 555 ? 105.934 146.015 96.707 1.00 221.81 555 MET B C 1
ATOM 4857 O O . MET B 2 555 ? 106.886 146.210 95.952 1.00 221.81 555 MET B O 1
ATOM 4858 N N . GLU B 2 556 ? 105.471 146.948 97.539 1.00 222.94 556 GLU B N 1
ATOM 4859 C CA . GLU B 2 556 ? 106.081 148.270 97.629 1.00 222.94 556 GLU B CA 1
ATOM 4860 C C . GLU B 2 556 ? 107.510 148.115 98.141 1.00 222.94 556 GLU B C 1
ATOM 4861 O O . GLU B 2 556 ? 108.436 148.749 97.636 1.00 222.94 556 GLU B O 1
ATOM 4862 N N . ARG B 2 557 ? 107.682 147.247 99.139 1.00 224.70 557 ARG B N 1
ATOM 4863 C CA . ARG B 2 557 ? 108.991 146.950 99.711 1.00 224.70 557 ARG B CA 1
ATOM 4864 C C . ARG B 2 557 ? 109.874 146.305 98.648 1.00 224.70 557 ARG B C 1
ATOM 4865 O O . ARG B 2 557 ? 111.060 146.612 98.536 1.00 224.70 557 ARG B O 1
ATOM 4866 N N . LEU B 2 558 ? 109.279 145.418 97.853 1.00 222.99 558 LEU B N 1
ATOM 4867 C CA . LEU B 2 558 ? 109.980 144.739 96.775 1.00 222.99 558 LEU B CA 1
ATOM 4868 C C . LEU B 2 558 ? 110.452 145.771 95.759 1.00 222.99 558 LEU B C 1
ATOM 4869 O O . LEU B 2 558 ? 111.566 145.679 95.260 1.00 222.99 558 LEU B O 1
ATOM 4870 N N . GLN B 2 559 ? 109.607 146.756 95.454 1.00 232.92 559 GLN B N 1
ATOM 4871 C CA . GLN B 2 559 ? 109.984 147.817 94.527 1.00 232.92 559 GLN B CA 1
ATOM 4872 C C . GLN B 2 559 ? 111.155 148.596 95.122 1.00 232.92 559 GLN B C 1
ATOM 4873 O O . GLN B 2 559 ? 112.114 148.922 94.423 1.00 232.92 559 GLN B O 1
ATOM 4874 N N . GLN B 2 560 ? 111.078 148.881 96.422 1.00 228.33 560 GLN B N 1
ATOM 4875 C CA . GLN B 2 560 ? 112.151 149.577 97.124 1.00 228.33 560 GLN B CA 1
ATOM 4876 C C . GLN B 2 560 ? 113.398 148.697 97.113 1.00 228.33 560 GLN B C 1
ATOM 4877 O O . GLN B 2 560 ? 114.511 149.175 96.895 1.00 228.33 560 GLN B O 1
ATOM 4878 N N . VAL B 2 561 ? 113.193 147.400 97.340 1.00 230.92 561 VAL B N 1
ATOM 4879 C CA . VAL B 2 561 ? 114.268 146.415 97.325 1.00 230.92 561 VAL B CA 1
ATOM 4880 C C . VAL B 2 561 ? 114.870 146.337 95.927 1.00 230.92 561 VAL B C 1
ATOM 4881 O O . VAL B 2 561 ? 116.082 146.229 95.767 1.00 230.92 561 VAL B O 1
ATOM 4882 N N . LEU B 2 562 ? 114.005 146.393 94.916 1.00 247.96 562 LEU B N 1
ATOM 4883 C CA . LEU B 2 562 ? 114.414 146.358 93.520 1.00 247.96 562 LEU B CA 1
ATOM 4884 C C . LEU B 2 562 ? 115.274 147.575 93.206 1.00 247.96 562 LEU B C 1
ATOM 4885 O O . LEU B 2 562 ? 116.273 147.468 92.498 1.00 247.96 562 LEU B O 1
ATOM 4886 N N . GLN B 2 563 ? 114.891 148.734 93.745 1.00 259.48 563 GLN B N 1
ATOM 4887 C CA . GLN B 2 563 ? 115.661 149.958 93.539 1.00 259.48 563 GLN B CA 1
ATOM 4888 C C . GLN B 2 563 ? 117.046 149.763 94.151 1.00 259.48 563 GLN B C 1
ATOM 4889 O O . GLN B 2 563 ? 118.056 150.123 93.547 1.00 259.48 563 GLN B O 1
ATOM 4890 N N . MET B 2 564 ? 117.091 149.182 95.350 1.00 252.33 564 MET B N 1
ATOM 4891 C CA . MET B 2 564 ? 118.352 148.866 96.007 1.00 252.33 564 MET B CA 1
ATOM 4892 C C . MET B 2 564 ? 119.083 147.808 95.177 1.00 252.33 564 MET B C 1
ATOM 4893 O O . MET B 2 564 ? 120.298 147.848 95.031 1.00 252.33 564 MET B O 1
ATOM 4894 N N . GLU B 2 565 ? 118.325 146.835 94.678 1.00 263.51 565 GLU B N 1
ATOM 4895 C CA . GLU B 2 565 ? 118.846 145.763 93.842 1.00 263.51 565 GLU B CA 1
ATOM 4896 C C . GLU B 2 565 ? 119.400 146.192 92.480 1.00 263.51 565 GLU B C 1
ATOM 4897 O O . GLU B 2 565 ? 120.419 145.671 92.032 1.00 263.51 565 GLU B O 1
ATOM 4898 N N . SER B 2 566 ? 118.729 147.135 91.821 1.00 243.26 566 SER B N 1
ATOM 4899 C CA . SER B 2 566 ? 119.147 147.569 90.486 1.00 243.26 566 SER B CA 1
ATOM 4900 C C . SER B 2 566 ? 120.535 148.203 90.385 1.00 243.26 566 SER B C 1
ATOM 4901 O O . SER B 2 566 ? 121.296 147.884 89.472 1.00 243.26 566 SER B O 1
ATOM 4902 N N . HIS B 2 567 ? 120.865 149.094 91.312 1.00 262.70 567 HIS B N 1
ATOM 4903 C CA . HIS B 2 567 ? 122.182 149.729 91.323 1.00 262.70 567 HIS B CA 1
ATOM 4904 C C . HIS B 2 567 ? 122.746 149.493 92.713 1.00 262.70 567 HIS B C 1
ATOM 4905 O O . HIS B 2 567 ? 122.118 149.873 93.697 1.00 262.70 567 HIS B O 1
ATOM 4906 N N . ILE B 2 568 ? 123.943 148.927 92.816 1.00 275.59 568 ILE B N 1
ATOM 4907 C CA . ILE B 2 568 ? 124.447 148.642 94.145 1.00 275.59 568 ILE B CA 1
ATOM 4908 C C . ILE B 2 568 ? 125.313 149.828 94.535 1.00 275.59 568 ILE B C 1
ATOM 4909 O O . ILE B 2 568 ? 125.608 150.692 93.704 1.00 275.59 568 ILE B O 1
ATOM 4910 N N . GLN B 2 569 ? 125.682 149.893 95.815 1.00 356.76 569 GLN B N 1
ATOM 4911 C CA . GLN B 2 569 ? 126.504 150.994 96.316 1.00 356.76 569 GLN B CA 1
ATOM 4912 C C . GLN B 2 569 ? 127.705 150.656 97.211 1.00 356.76 569 GLN B C 1
ATOM 4913 O O . GLN B 2 569 ? 127.689 150.938 98.409 1.00 356.76 569 GLN B O 1
ATOM 4914 N N . SER B 2 570 ? 128.735 150.049 96.630 1.00 404.57 570 SER B N 1
ATOM 4915 C CA . SER B 2 570 ? 129.974 149.733 97.347 1.00 404.57 570 SER B CA 1
ATOM 4916 C C . SER B 2 570 ? 129.959 148.504 98.257 1.00 404.57 570 SER B C 1
ATOM 4917 O O . SER B 2 570 ? 130.903 148.273 99.011 1.00 404.57 570 SER B O 1
ATOM 4918 N N . THR B 2 571 ? 128.890 147.724 98.188 1.00 387.74 571 THR B N 1
ATOM 4919 C CA . THR B 2 571 ? 128.767 146.502 98.976 1.00 387.74 571 THR B CA 1
ATOM 4920 C C . THR B 2 571 ? 128.412 146.641 100.457 1.00 387.74 571 THR B C 1
ATOM 4921 O O . THR B 2 571 ? 128.067 145.651 101.103 1.00 387.74 571 THR B O 1
ATOM 4922 N N . SER B 2 572 ? 128.502 147.855 100.998 1.00 379.47 572 SER B N 1
ATOM 4923 C CA . SER B 2 572 ? 128.104 148.086 102.385 1.00 379.47 572 SER B CA 1
ATOM 4924 C C . SER B 2 572 ? 126.623 147.804 102.255 1.00 379.47 572 SER B C 1
ATOM 4925 O O . SER B 2 572 ? 125.977 147.190 103.102 1.00 379.47 572 SER B O 1
ATOM 4926 N N . ASP B 2 573 ? 126.129 148.289 101.126 1.00 375.97 573 ASP B N 1
ATOM 4927 C CA . ASP B 2 573 ? 124.760 148.155 100.656 1.00 375.97 573 ASP B CA 1
ATOM 4928 C C . ASP B 2 573 ? 124.528 146.722 100.225 1.00 375.97 573 ASP B C 1
ATOM 4929 O O . ASP B 2 573 ? 123.437 146.191 100.397 1.00 375.97 573 ASP B O 1
ATOM 4930 N N . ARG B 2 574 ? 125.519 146.122 99.556 1.00 366.65 574 ARG B N 1
ATOM 4931 C CA . ARG B 2 574 ? 125.324 144.800 98.976 1.00 366.65 574 ARG B CA 1
ATOM 4932 C C . ARG B 2 574 ? 124.787 143.853 100.038 1.00 366.65 574 ARG B C 1
ATOM 4933 O O . ARG B 2 574 ? 123.808 143.124 99.816 1.00 366.65 574 ARG B O 1
ATOM 4934 N N . ILE B 2 575 ? 125.337 143.946 101.242 1.00 352.76 575 ILE B N 1
ATOM 4935 C CA . ILE B 2 575 ? 124.946 143.018 102.283 1.00 352.76 575 ILE B CA 1
ATOM 4936 C C . ILE B 2 575 ? 123.702 143.521 102.986 1.00 352.76 575 ILE B C 1
ATOM 4937 O O . ILE B 2 575 ? 122.756 142.765 103.210 1.00 352.76 575 ILE B O 1
ATOM 4938 N N . GLN B 2 576 ? 123.665 144.821 103.272 1.00 333.47 576 GLN B N 1
ATOM 4939 C CA . GLN B 2 576 ? 122.493 145.389 103.918 1.00 333.47 576 GLN B CA 1
ATOM 4940 C C . GLN B 2 576 ? 121.245 145.115 103.099 1.00 333.47 576 GLN B C 1
ATOM 4941 O O . GLN B 2 576 ? 120.147 144.963 103.643 1.00 333.47 576 GLN B O 1
ATOM 4942 N N . PHE B 2 577 ? 121.406 145.102 101.783 1.00 348.02 577 PHE B N 1
ATOM 4943 C CA . PHE B 2 577 ? 120.375 144.661 100.862 1.00 348.02 577 PHE B CA 1
ATOM 4944 C C . PHE B 2 577 ? 120.089 143.177 101.022 1.00 348.02 577 PHE B C 1
ATOM 4945 O O . PHE B 2 577 ? 118.934 142.765 101.163 1.00 348.02 577 PHE B O 1
ATOM 4946 N N . ASN B 2 578 ? 121.143 142.356 101.026 1.00 339.09 578 ASN B N 1
ATOM 4947 C CA . ASN B 2 578 ? 120.918 140.919 100.890 1.00 339.09 578 ASN B CA 1
ATOM 4948 C C . ASN B 2 578 ? 120.189 140.329 102.094 1.00 339.09 578 ASN B C 1
ATOM 4949 O O . ASN B 2 578 ? 119.231 139.561 101.929 1.00 339.09 578 ASN B O 1
ATOM 4950 N N . ASP B 2 579 ? 120.610 140.687 103.309 1.00 311.71 579 ASP B N 1
ATOM 4951 C CA . ASP B 2 579 ? 119.996 140.089 104.491 1.00 311.71 579 ASP B CA 1
ATOM 4952 C C . ASP B 2 579 ? 118.526 140.435 104.506 1.00 311.71 579 ASP B C 1
ATOM 4953 O O . ASP B 2 579 ? 117.644 139.567 104.580 1.00 311.71 579 ASP B O 1
ATOM 4954 N N . LEU B 2 580 ? 118.261 141.715 104.304 1.00 317.37 580 LEU B N 1
ATOM 4955 C CA . LEU B 2 580 ? 116.905 142.210 104.310 1.00 317.37 580 LEU B CA 1
ATOM 4956 C C . LEU B 2 580 ? 116.110 141.488 103.244 1.00 317.37 580 LEU B C 1
ATOM 4957 O O . LEU B 2 580 ? 114.916 141.233 103.416 1.00 317.37 580 LEU B O 1
ATOM 4958 N N . GLN B 2 581 ? 116.741 141.172 102.117 1.00 319.16 581 GLN B N 1
ATOM 4959 C CA . GLN B 2 581 ? 116.020 140.359 101.156 1.00 319.16 581 GLN B CA 1
ATOM 4960 C C . GLN B 2 581 ? 115.670 139.019 101.788 1.00 319.16 581 GLN B C 1
ATOM 4961 O O . GLN B 2 581 ? 114.556 138.523 101.602 1.00 319.16 581 GLN B O 1
ATOM 4962 N N . SER B 2 582 ? 116.594 138.418 102.549 1.00 299.75 582 SER B N 1
ATOM 4963 C CA . SER B 2 582 ? 116.269 137.113 103.117 1.00 299.75 582 SER B CA 1
ATOM 4964 C C . SER B 2 582 ? 115.000 137.225 103.936 1.00 299.75 582 SER B C 1
ATOM 4965 O O . SER B 2 582 ? 114.096 136.377 103.857 1.00 299.75 582 SER B O 1
ATOM 4966 N N . LEU B 2 583 ? 114.893 138.306 104.702 1.00 271.39 583 LEU B N 1
ATOM 4967 C CA . LEU B 2 583 ? 113.627 138.530 105.380 1.00 271.39 583 LEU B CA 1
ATOM 4968 C C . LEU B 2 583 ? 112.511 138.699 104.361 1.00 271.39 583 LEU B C 1
ATOM 4969 O O . LEU B 2 583 ? 111.382 138.288 104.622 1.00 271.39 583 LEU B O 1
ATOM 4970 N N . LEU B 2 584 ? 112.780 139.329 103.215 1.00 274.02 584 LEU B N 1
ATOM 4971 C CA . LEU B 2 584 ? 111.698 139.485 102.252 1.00 274.02 584 LEU B CA 1
ATOM 4972 C C . LEU B 2 584 ? 111.141 138.113 101.929 1.00 274.02 584 LEU B C 1
ATOM 4973 O O . LEU B 2 584 ? 109.924 137.931 101.799 1.00 274.02 584 LEU B O 1
ATOM 4974 N N . CYS B 2 585 ? 112.029 137.136 101.783 1.00 266.83 585 CYS B N 1
ATOM 4975 C CA . CYS B 2 585 ? 111.560 135.781 101.587 1.00 266.83 585 CYS B CA 1
ATOM 4976 C C . CYS B 2 585 ? 110.684 135.388 102.759 1.00 266.83 585 CYS B C 1
ATOM 4977 O O . CYS B 2 585 ? 109.586 134.848 102.566 1.00 266.83 585 CYS B O 1
ATOM 4978 N N . ALA B 2 586 ? 111.114 135.750 103.979 1.00 250.05 586 ALA B N 1
ATOM 4979 C CA . ALA B 2 586 ? 110.316 135.413 105.153 1.00 250.05 586 ALA B CA 1
ATOM 4980 C C . ALA B 2 586 ? 108.906 135.952 104.980 1.00 250.05 586 ALA B C 1
ATOM 4981 O O . ALA B 2 586 ? 107.917 135.298 105.336 1.00 250.05 586 ALA B O 1
ATOM 4982 N N . THR B 2 587 ? 108.806 137.146 104.418 1.00 247.59 587 THR B N 1
ATOM 4983 C CA . THR B 2 587 ? 107.512 137.736 104.147 1.00 247.59 587 THR B CA 1
ATOM 4984 C C . THR B 2 587 ? 106.746 136.858 103.184 1.00 247.59 587 THR B C 1
ATOM 4985 O O . THR B 2 587 ? 105.582 136.516 103.414 1.00 247.59 587 THR B O 1
ATOM 4986 N N . LEU B 2 588 ? 107.417 136.440 102.116 1.00 245.20 588 LEU B N 1
ATOM 4987 C CA . LEU B 2 588 ? 106.720 135.725 101.065 1.00 245.20 588 LEU B CA 1
ATOM 4988 C C . LEU B 2 588 ? 106.124 134.428 101.581 1.00 245.20 588 LEU B C 1
ATOM 4989 O O . LEU B 2 588 ? 104.944 134.147 101.346 1.00 245.20 588 LEU B O 1
ATOM 4990 N N . GLN B 2 589 ? 106.902 133.622 102.300 1.00 253.37 589 GLN B N 1
ATOM 4991 C CA . GLN B 2 589 ? 106.286 132.390 102.775 1.00 253.37 589 GLN B CA 1
ATOM 4992 C C . GLN B 2 589 ? 105.242 132.708 103.828 1.00 253.37 589 GLN B C 1
ATOM 4993 O O . GLN B 2 589 ? 104.152 132.126 103.827 1.00 253.37 589 GLN B O 1
ATOM 4994 N N . ASN B 2 590 ? 105.533 133.685 104.677 1.00 242.94 590 ASN B N 1
ATOM 4995 C CA . ASN B 2 590 ? 104.630 134.024 105.768 1.00 242.94 590 ASN B CA 1
ATOM 4996 C C . ASN B 2 590 ? 103.257 134.442 105.265 1.00 242.94 590 ASN B C 1
ATOM 4997 O O . ASN B 2 590 ? 102.238 134.070 105.846 1.00 242.94 590 ASN B O 1
ATOM 4998 N N . VAL B 2 591 ? 103.226 135.197 104.176 1.00 244.35 591 VAL B N 1
ATOM 4999 C CA . VAL B 2 591 ? 101.963 135.653 103.613 1.00 244.35 591 VAL B CA 1
ATOM 5000 C C . VAL B 2 591 ? 101.090 134.486 103.160 1.00 244.35 591 VAL B C 1
ATOM 5001 O O . VAL B 2 591 ? 99.874 134.500 103.345 1.00 244.35 591 VAL B O 1
ATOM 5002 N N . LEU B 2 592 ? 101.719 133.473 102.574 1.00 259.36 592 LEU B N 1
ATOM 5003 C CA . LEU B 2 592 ? 101.008 132.309 102.057 1.00 259.36 592 LEU B CA 1
ATOM 5004 C C . LEU B 2 592 ? 100.880 131.104 102.990 1.00 259.36 592 LEU B C 1
ATOM 5005 O O . LEU B 2 592 ? 100.390 130.056 102.573 1.00 259.36 592 LEU B O 1
ATOM 5006 N N . ARG B 2 593 ? 101.304 131.236 104.242 1.00 219.60 593 ARG B N 1
ATOM 5007 C CA . ARG B 2 593 ? 101.242 130.097 105.155 1.00 219.60 593 ARG B CA 1
ATOM 5008 C C . ARG B 2 593 ? 99.825 129.567 105.389 1.00 219.60 593 ARG B C 1
ATOM 5009 O O . ARG B 2 593 ? 99.610 128.355 105.403 1.00 219.60 593 ARG B O 1
ATOM 5010 N N . LYS B 2 594 ? 98.864 130.465 105.575 1.00 229.09 594 LYS B N 1
ATOM 5011 C CA . LYS B 2 594 ? 97.471 130.067 105.780 1.00 229.09 594 LYS B CA 1
ATOM 5012 C C . LYS B 2 594 ? 96.839 129.613 104.464 1.00 229.09 594 LYS B C 1
ATOM 5013 O O . LYS B 2 594 ? 97.256 130.061 103.397 1.00 229.09 594 LYS B O 1
ATOM 5014 N N . VAL B 2 595 ? 95.844 128.729 104.523 1.00 230.37 595 VAL B N 1
ATOM 5015 C CA . VAL B 2 595 ? 95.203 128.295 103.289 1.00 230.37 595 VAL B CA 1
ATOM 5016 C C . VAL B 2 595 ? 93.728 128.106 103.602 1.00 230.37 595 VAL B C 1
ATOM 5017 O O . VAL B 2 595 ? 93.373 127.476 104.604 1.00 230.37 595 VAL B O 1
ATOM 5018 N N . GLN B 2 596 ? 92.875 128.727 102.794 1.00 242.03 596 GLN B N 1
ATOM 5019 C CA . GLN B 2 596 ? 91.429 128.618 102.951 1.00 242.03 596 GLN B CA 1
ATOM 5020 C C . GLN B 2 596 ? 90.837 128.500 101.555 1.00 242.03 596 GLN B C 1
ATOM 5021 O O . GLN B 2 596 ? 91.361 129.092 100.613 1.00 242.03 596 GLN B O 1
ATOM 5022 N N . HIS B 2 597 ? 89.750 127.750 101.405 1.00 227.16 597 HIS B N 1
ATOM 5023 C CA . HIS B 2 597 ? 89.170 127.610 100.077 1.00 227.16 597 HIS B CA 1
ATOM 5024 C C . HIS B 2 597 ? 88.705 128.972 99.579 1.00 227.16 597 HIS B C 1
ATOM 5025 O O . HIS B 2 597 ? 88.976 129.350 98.440 1.00 227.16 597 HIS B O 1
ATOM 5026 N N . GLN B 2 598 ? 88.010 129.712 100.437 1.00 211.71 598 GLN B N 1
ATOM 5027 C CA . GLN B 2 598 ? 87.561 131.049 100.076 1.00 211.71 598 GLN B CA 1
ATOM 5028 C C . GLN B 2 598 ? 88.764 131.973 99.934 1.00 211.71 598 GLN B C 1
ATOM 5029 O O . GLN B 2 598 ? 88.856 132.773 99.003 1.00 211.71 598 GLN B O 1
ATOM 5030 N N . ASP B 2 599 ? 89.687 131.836 100.881 1.00 248.46 599 ASP B N 1
ATOM 5031 C CA . ASP B 2 599 ? 90.901 132.639 100.940 1.00 248.46 599 ASP B CA 1
ATOM 5032 C C . ASP B 2 599 ? 91.889 132.458 99.795 1.00 248.46 599 ASP B C 1
ATOM 5033 O O . ASP B 2 599 ? 92.473 133.427 99.312 1.00 248.46 599 ASP B O 1
ATOM 5034 N N . ALA B 2 600 ? 92.069 131.218 99.357 1.00 262.99 600 ALA B N 1
ATOM 5035 C CA . ALA B 2 600 ? 93.036 130.932 98.307 1.00 262.99 600 ALA B CA 1
ATOM 5036 C C . ALA B 2 600 ? 92.750 131.614 96.976 1.00 262.99 600 ALA B C 1
ATOM 5037 O O . ALA B 2 600 ? 93.664 132.139 96.341 1.00 262.99 600 ALA B O 1
ATOM 5038 N N . LEU B 2 601 ? 91.492 131.624 96.552 1.00 265.55 601 LEU B N 1
ATOM 5039 C CA . LEU B 2 601 ? 91.164 132.258 95.283 1.00 265.55 601 LEU B CA 1
ATOM 5040 C C . LEU B 2 601 ? 91.458 133.752 95.326 1.00 265.55 601 LEU B C 1
ATOM 5041 O O . LEU B 2 601 ? 92.037 134.310 94.394 1.00 265.55 601 LEU B O 1
ATOM 5042 N N . GLN B 2 602 ? 91.065 134.395 96.420 1.00 275.88 602 GLN B N 1
ATOM 5043 C CA . GLN B 2 602 ? 91.294 135.823 96.592 1.00 275.88 602 GLN B CA 1
ATOM 5044 C C . GLN B 2 602 ? 92.770 136.191 96.694 1.00 275.88 602 GLN B C 1
ATOM 5045 O O . GLN B 2 602 ? 93.222 137.173 96.104 1.00 275.88 602 GLN B O 1
ATOM 5046 N N . ILE B 2 603 ? 93.518 135.380 97.434 1.00 275.25 603 ILE B N 1
ATOM 5047 C CA . ILE B 2 603 ? 94.935 135.625 97.661 1.00 275.25 603 ILE B CA 1
ATOM 5048 C C . ILE B 2 603 ? 95.709 135.322 96.397 1.00 275.25 603 ILE B C 1
ATOM 5049 O O . ILE B 2 603 ? 96.612 136.067 96.007 1.00 275.25 603 ILE B O 1
ATOM 5050 N N . SER B 2 604 ? 95.387 134.206 95.753 1.00 265.06 604 SER B N 1
ATOM 5051 C CA . SER B 2 604 ? 96.022 133.901 94.485 1.00 265.06 604 SER B CA 1
ATOM 5052 C C . SER B 2 604 ? 95.792 135.039 93.504 1.00 265.06 604 SER B C 1
ATOM 5053 O O . SER B 2 604 ? 96.716 135.458 92.801 1.00 265.06 604 SER B O 1
ATOM 5054 N N . ASP B 2 605 ? 94.556 135.542 93.443 1.00 242.85 605 ASP B N 1
ATOM 5055 C CA . ASP B 2 605 ? 94.190 136.658 92.581 1.00 242.85 605 ASP B CA 1
ATOM 5056 C C . ASP B 2 605 ? 95.208 137.774 92.708 1.00 242.85 605 ASP B C 1
ATOM 5057 O O . ASP B 2 605 ? 96.004 137.995 91.791 1.00 242.85 605 ASP B O 1
ATOM 5058 N N . VAL B 2 606 ? 95.172 138.507 93.822 1.00 207.58 606 VAL B N 1
ATOM 5059 C CA . VAL B 2 606 ? 96.117 139.614 93.947 1.00 207.58 606 VAL B CA 1
ATOM 5060 C C . VAL B 2 606 ? 97.553 139.131 93.787 1.00 207.58 606 VAL B C 1
ATOM 5061 O O . VAL B 2 606 ? 98.397 139.833 93.218 1.00 207.58 606 VAL B O 1
ATOM 5062 N N . VAL B 2 607 ? 97.841 137.918 94.254 1.00 206.46 607 VAL B N 1
ATOM 5063 C CA . VAL B 2 607 ? 99.163 137.311 94.135 1.00 206.46 607 VAL B CA 1
ATOM 5064 C C . VAL B 2 607 ? 99.654 137.253 92.700 1.00 206.46 607 VAL B C 1
ATOM 5065 O O . VAL B 2 607 ? 100.865 137.280 92.452 1.00 206.46 607 VAL B O 1
ATOM 5066 N N . MET B 2 608 ? 98.735 137.159 91.736 1.00 205.57 608 MET B N 1
ATOM 5067 C CA . MET B 2 608 ? 99.121 137.015 90.337 1.00 205.57 608 MET B CA 1
ATOM 5068 C C . MET B 2 608 ? 100.099 138.094 89.924 1.00 205.57 608 MET B C 1
ATOM 5069 O O . MET B 2 608 ? 101.145 137.814 89.326 1.00 205.57 608 MET B O 1
ATOM 5070 N N . ALA B 2 609 ? 99.782 139.336 90.268 1.00 196.96 609 ALA B N 1
ATOM 5071 C CA . ALA B 2 609 ? 100.658 140.438 89.916 1.00 196.96 609 ALA B CA 1
ATOM 5072 C C . ALA B 2 609 ? 102.051 140.175 90.452 1.00 196.96 609 ALA B C 1
ATOM 5073 O O . ALA B 2 609 ? 103.037 140.229 89.713 1.00 196.96 609 ALA B O 1
ATOM 5074 N N . SER B 2 610 ? 102.141 139.882 91.747 1.00 213.74 610 SER B N 1
ATOM 5075 C CA . SER B 2 610 ? 103.427 139.625 92.377 1.00 213.74 610 SER B CA 1
ATOM 5076 C C . SER B 2 610 ? 104.192 138.540 91.640 1.00 213.74 610 SER B C 1
ATOM 5077 O O . SER B 2 610 ? 105.347 138.738 91.252 1.00 213.74 610 SER B O 1
ATOM 5078 N N . LEU B 2 611 ? 103.569 137.375 91.467 1.00 214.83 611 LEU B N 1
ATOM 5079 C CA . LEU B 2 611 ? 104.209 136.287 90.740 1.00 214.83 611 LEU B CA 1
ATOM 5080 C C . LEU B 2 611 ? 104.799 136.801 89.438 1.00 214.83 611 LEU B C 1
ATOM 5081 O O . LEU B 2 611 ? 105.984 136.589 89.141 1.00 214.83 611 LEU B O 1
ATOM 5082 N N . LEU B 2 612 ? 103.973 137.489 88.650 1.00 237.29 612 LEU B N 1
ATOM 5083 C CA . LEU B 2 612 ? 104.435 138.036 87.382 1.00 237.29 612 LEU B CA 1
ATOM 5084 C C . LEU B 2 612 ? 105.665 138.905 87.589 1.00 237.29 612 LEU B C 1
ATOM 5085 O O . LEU B 2 612 ? 106.661 138.774 86.870 1.00 237.29 612 LEU B O 1
ATOM 5086 N N . ARG B 2 613 ? 105.613 139.798 88.578 1.00 233.39 613 ARG B N 1
ATOM 5087 C CA . ARG B 2 613 ? 106.744 140.674 88.851 1.00 233.39 613 ARG B CA 1
ATOM 5088 C C . ARG B 2 613 ? 108.000 139.855 89.087 1.00 233.39 613 ARG B C 1
ATOM 5089 O O . ARG B 2 613 ? 109.071 140.158 88.548 1.00 233.39 613 ARG B O 1
ATOM 5090 N N . MET B 2 614 ? 107.879 138.814 89.912 1.00 229.30 614 MET B N 1
ATOM 5091 C CA . MET B 2 614 ? 109.001 137.926 90.167 1.00 229.30 614 MET B CA 1
ATOM 5092 C C . MET B 2 614 ? 109.575 137.411 88.862 1.00 229.30 614 MET B C 1
ATOM 5093 O O . MET B 2 614 ? 110.784 137.486 88.628 1.00 229.30 614 MET B O 1
ATOM 5094 N N . PHE B 2 615 ? 108.720 136.840 88.018 1.00 231.18 615 PHE B N 1
ATOM 5095 C CA . PHE B 2 615 ? 109.179 136.364 86.720 1.00 231.18 615 PHE B CA 1
ATOM 5096 C C . PHE B 2 615 ? 109.948 137.445 85.965 1.00 231.18 615 PHE B C 1
ATOM 5097 O O . PHE B 2 615 ? 111.086 137.233 85.536 1.00 231.18 615 PHE B O 1
ATOM 5098 N N . GLN B 2 616 ? 109.328 138.618 85.802 1.00 234.15 616 GLN B N 1
ATOM 5099 C CA . GLN B 2 616 ? 109.936 139.741 85.091 1.00 234.15 616 GLN B CA 1
ATOM 5100 C C . GLN B 2 616 ? 111.335 140.046 85.598 1.00 234.15 616 GLN B C 1
ATOM 5101 O O . GLN B 2 616 ? 112.315 139.989 84.847 1.00 234.15 616 GLN B O 1
ATOM 5102 N N . SER B 2 617 ? 111.376 140.501 86.845 1.00 261.79 617 SER B N 1
ATOM 5103 C CA . SER B 2 617 ? 112.612 140.857 87.510 1.00 261.79 617 SER B CA 1
ATOM 5104 C C . SER B 2 617 ? 113.507 139.649 87.691 1.00 261.79 617 SER B C 1
ATOM 5105 O O . SER B 2 617 ? 114.717 139.736 87.506 1.00 261.79 617 SER B O 1
ATOM 5106 N N . THR B 2 618 ? 112.915 138.514 88.045 1.00 266.92 618 THR B N 1
ATOM 5107 C CA . THR B 2 618 ? 113.727 137.332 88.265 1.00 266.92 618 THR B CA 1
ATOM 5108 C C . THR B 2 618 ? 114.443 136.955 86.980 1.00 266.92 618 THR B C 1
ATOM 5109 O O . THR B 2 618 ? 115.641 136.682 86.993 1.00 266.92 618 THR B O 1
ATOM 5110 N N . ALA B 2 619 ? 113.721 136.949 85.866 1.00 255.53 619 ALA B N 1
ATOM 5111 C CA . ALA B 2 619 ? 114.364 136.635 84.602 1.00 255.53 619 ALA B CA 1
ATOM 5112 C C . ALA B 2 619 ? 115.348 137.743 84.244 1.00 255.53 619 ALA B C 1
ATOM 5113 O O . ALA B 2 619 ? 116.480 137.486 83.838 1.00 255.53 619 ALA B O 1
ATOM 5114 N N . GLY B 2 620 ? 114.888 138.981 84.404 1.00 297.98 620 GLY B N 1
ATOM 5115 C CA . GLY B 2 620 ? 115.671 140.166 84.101 1.00 297.98 620 GLY B CA 1
ATOM 5116 C C . GLY B 2 620 ? 116.896 140.578 84.901 1.00 297.98 620 GLY B C 1
ATOM 5117 O O . GLY B 2 620 ? 117.910 140.973 84.326 1.00 297.98 620 GLY B O 1
ATOM 5118 N N . SER B 2 621 ? 116.812 140.487 86.225 1.00 306.36 621 SER B N 1
ATOM 5119 C CA . SER B 2 621 ? 117.905 140.933 87.088 1.00 306.36 621 SER B CA 1
ATOM 5120 C C . SER B 2 621 ? 119.250 140.220 87.003 1.00 306.36 621 SER B C 1
ATOM 5121 O O . SER B 2 621 ? 120.294 140.872 86.949 1.00 306.36 621 SER B O 1
ATOM 5122 N N . GLY B 2 622 ? 119.214 138.891 87.042 1.00 283.68 622 GLY B N 1
ATOM 5123 C CA . GLY B 2 622 ? 120.411 138.072 86.974 1.00 283.68 622 GLY B CA 1
ATOM 5124 C C . GLY B 2 622 ? 121.419 138.328 88.080 1.00 283.68 622 GLY B C 1
ATOM 5125 O O . GLY B 2 622 ? 122.626 138.260 87.848 1.00 283.68 622 GLY B O 1
ATOM 5126 N N . GLY B 2 623 ? 120.933 138.631 89.282 1.00 268.05 623 GLY B N 1
ATOM 5127 C CA . GLY B 2 623 ? 121.821 138.891 90.402 1.00 268.05 623 GLY B CA 1
ATOM 5128 C C . GLY B 2 623 ? 122.090 137.745 91.367 1.00 268.05 623 GLY B C 1
ATOM 5129 O O . GLY B 2 623 ? 123.244 137.485 91.709 1.00 268.05 623 GLY B O 1
ATOM 5130 N N . VAL B 2 624 ? 121.040 137.056 91.807 1.00 238.78 624 VAL B N 1
ATOM 5131 C CA . VAL B 2 624 ? 121.207 135.945 92.746 1.00 238.78 624 VAL B CA 1
ATOM 5132 C C . VAL B 2 624 ? 120.564 134.641 92.281 1.00 238.78 624 VAL B C 1
ATOM 5133 O O . VAL B 2 624 ? 119.372 134.596 91.976 1.00 238.78 624 VAL B O 1
ATOM 5134 N N . GLN B 2 625 ? 121.360 133.578 92.247 1.00 200.36 625 GLN B N 1
ATOM 5135 C CA . GLN B 2 625 ? 120.878 132.269 91.823 1.00 200.36 625 GLN B CA 1
ATOM 5136 C C . GLN B 2 625 ? 119.819 131.631 92.721 1.00 200.36 625 GLN B C 1
ATOM 5137 O O . GLN B 2 625 ? 118.832 131.080 92.231 1.00 200.36 625 GLN B O 1
ATOM 5138 N N . GLU B 2 626 ? 120.008 131.721 94.034 1.00 164.70 626 GLU B N 1
ATOM 5139 C CA . GLU B 2 626 ? 119.063 131.109 94.956 1.00 164.70 626 GLU B CA 1
ATOM 5140 C C . GLU B 2 626 ? 117.925 132.041 95.313 1.00 164.70 626 GLU B C 1
ATOM 5141 O O . GLU B 2 626 ? 116.828 131.578 95.596 1.00 164.70 626 GLU B O 1
ATOM 5142 N N . ASP B 2 627 ? 118.192 133.328 95.483 1.00 146.54 627 ASP B N 1
ATOM 5143 C CA . ASP B 2 627 ? 117.068 134.223 95.712 1.00 146.54 627 ASP B CA 1
ATOM 5144 C C . ASP B 2 627 ? 116.028 134.072 94.610 1.00 146.54 627 ASP B C 1
ATOM 5145 O O . ASP B 2 627 ? 114.854 133.809 94.882 1.00 146.54 627 ASP B O 1
ATOM 5146 N N . ALA B 2 628 ? 116.450 134.220 93.354 1.00 148.68 628 ALA B N 1
ATOM 5147 C CA . ALA B 2 628 ? 115.514 134.077 92.247 1.00 148.68 628 ALA B CA 1
ATOM 5148 C C . ALA B 2 628 ? 114.907 132.687 92.212 1.00 148.68 628 ALA B C 1
ATOM 5149 O O . ALA B 2 628 ? 113.709 132.521 91.950 1.00 148.68 628 ALA B O 1
ATOM 5150 N N . LEU B 2 629 ? 115.715 131.681 92.523 1.00 166.45 629 LEU B N 1
ATOM 5151 C CA . LEU B 2 629 ? 115.241 130.310 92.507 1.00 166.45 629 LEU B CA 1
ATOM 5152 C C . LEU B 2 629 ? 114.203 130.122 93.588 1.00 166.45 629 LEU B C 1
ATOM 5153 O O . LEU B 2 629 ? 113.160 129.503 93.371 1.00 166.45 629 LEU B O 1
ATOM 5154 N N . MET B 2 630 ? 114.495 130.645 94.771 1.00 192.93 630 MET B N 1
ATOM 5155 C CA . MET B 2 630 ? 113.578 130.568 95.889 1.00 192.93 630 MET B CA 1
ATOM 5156 C C . MET B 2 630 ? 112.283 131.253 95.521 1.00 192.93 630 MET B C 1
ATOM 5157 O O . MET B 2 630 ? 111.200 130.767 95.851 1.00 192.93 630 MET B O 1
ATOM 5158 N N . ALA B 2 631 ? 112.381 132.396 94.843 1.00 220.66 631 ALA B N 1
ATOM 5159 C CA . ALA B 2 631 ? 111.181 133.084 94.402 1.00 220.66 631 ALA B CA 1
ATOM 5160 C C . ALA B 2 631 ? 110.373 132.146 93.532 1.00 220.66 631 ALA B C 1
ATOM 5161 O O . ALA B 2 631 ? 109.147 132.036 93.668 1.00 220.66 631 ALA B O 1
ATOM 5162 N N . VAL B 2 632 ? 111.070 131.428 92.658 1.00 222.39 632 VAL B N 1
ATOM 5163 C CA . VAL B 2 632 ? 110.418 130.438 91.823 1.00 222.39 632 VAL B CA 1
ATOM 5164 C C . VAL B 2 632 ? 109.733 129.404 92.701 1.00 222.39 632 VAL B C 1
ATOM 5165 O O . VAL B 2 632 ? 108.650 128.922 92.380 1.00 222.39 632 VAL B O 1
ATOM 5166 N N . SER B 2 633 ? 110.391 128.991 93.779 1.00 206.01 633 SER B N 1
ATOM 5167 C CA . SER B 2 633 ? 109.811 127.992 94.665 1.00 206.01 633 SER B CA 1
ATOM 5168 C C . SER B 2 633 ? 108.546 128.507 95.334 1.00 206.01 633 SER B C 1
ATOM 5169 O O . SER B 2 633 ? 107.497 127.857 95.297 1.00 206.01 633 SER B O 1
ATOM 5170 N N . THR B 2 634 ? 108.623 129.687 95.938 1.00 206.80 634 THR B N 1
ATOM 5171 C CA . THR B 2 634 ? 107.483 130.201 96.676 1.00 206.80 634 THR B CA 1
ATOM 5172 C C . THR B 2 634 ? 106.320 130.453 95.744 1.00 206.80 634 THR B C 1
ATOM 5173 O O . THR B 2 634 ? 105.205 129.981 95.986 1.00 206.80 634 THR B O 1
ATOM 5174 N N . LEU B 2 635 ? 106.560 131.180 94.658 1.00 248.96 635 LEU B N 1
ATOM 5175 C CA . LEU B 2 635 ? 105.463 131.410 93.739 1.00 248.96 635 LEU B CA 1
ATOM 5176 C C . LEU B 2 635 ? 105.008 130.071 93.199 1.00 248.96 635 LEU B C 1
ATOM 5177 O O . LEU B 2 635 ? 103.811 129.818 93.031 1.00 248.96 635 LEU B O 1
ATOM 5178 N N . VAL B 2 636 ? 105.975 129.186 92.974 1.00 275.72 636 VAL B N 1
ATOM 5179 C CA . VAL B 2 636 ? 105.746 127.845 92.462 1.00 275.72 636 VAL B CA 1
ATOM 5180 C C . VAL B 2 636 ? 104.851 127.073 93.404 1.00 275.72 636 VAL B C 1
ATOM 5181 O O . VAL B 2 636 ? 104.028 126.256 92.971 1.00 275.72 636 VAL B O 1
ATOM 5182 N N . GLU B 2 637 ? 104.979 127.329 94.704 1.00 287.50 637 GLU B N 1
ATOM 5183 C CA . GLU B 2 637 ? 104.176 126.621 95.686 1.00 287.50 637 GLU B CA 1
ATOM 5184 C C . GLU B 2 637 ? 102.687 126.797 95.448 1.00 287.50 637 GLU B C 1
ATOM 5185 O O . GLU B 2 637 ? 101.891 126.029 96.000 1.00 287.50 637 GLU B O 1
ATOM 5186 N N . VAL B 2 638 ? 102.296 127.757 94.618 1.00 311.74 638 VAL B N 1
ATOM 5187 C CA . VAL B 2 638 ? 100.894 127.959 94.292 1.00 311.74 638 VAL B CA 1
ATOM 5188 C C . VAL B 2 638 ? 100.411 126.812 93.414 1.00 311.74 638 VAL B C 1
ATOM 5189 O O . VAL B 2 638 ? 100.316 126.946 92.189 1.00 311.74 638 VAL B O 1
ATOM 5190 N N . LEU B 2 639 ? 100.126 125.673 94.035 1.00 318.07 639 LEU B N 1
ATOM 5191 C CA . LEU B 2 639 ? 99.689 124.510 93.286 1.00 318.07 639 LEU B CA 1
ATOM 5192 C C . LEU B 2 639 ? 98.281 124.737 92.742 1.00 318.07 639 LEU B C 1
ATOM 5193 O O . LEU B 2 639 ? 97.545 125.616 93.194 1.00 318.07 639 LEU B O 1
ATOM 5194 N N . GLY B 2 640 ? 97.908 123.927 91.757 1.00 295.28 640 GLY B N 1
ATOM 5195 C CA . GLY B 2 640 ? 96.594 124.025 91.145 1.00 295.28 640 GLY B CA 1
ATOM 5196 C C . GLY B 2 640 ? 96.390 125.292 90.324 1.00 295.28 640 GLY B C 1
ATOM 5197 O O . GLY B 2 640 ? 97.334 125.969 89.909 1.00 295.28 640 GLY B O 1
ATOM 5198 N N . GLY B 2 641 ? 95.109 125.628 90.171 1.00 243.94 641 GLY B N 1
ATOM 5199 C CA . GLY B 2 641 ? 94.669 126.824 89.481 1.00 243.94 641 GLY B CA 1
ATOM 5200 C C . GLY B 2 641 ? 94.665 126.700 87.979 1.00 243.94 641 GLY B C 1
ATOM 5201 O O . GLY B 2 641 ? 94.932 125.632 87.432 1.00 243.94 641 GLY B O 1
ATOM 5202 N N . GLU B 2 642 ? 94.361 127.804 87.303 1.00 216.42 642 GLU B N 1
ATOM 5203 C CA . GLU B 2 642 ? 94.376 127.834 85.846 1.00 216.42 642 GLU B CA 1
ATOM 5204 C C . GLU B 2 642 ? 95.817 128.169 85.482 1.00 216.42 642 GLU B C 1
ATOM 5205 O O . GLU B 2 642 ? 96.155 129.322 85.219 1.00 216.42 642 GLU B O 1
ATOM 5206 N N . PHE B 2 643 ? 96.660 127.144 85.468 1.00 231.17 643 PHE B N 1
ATOM 5207 C CA . PHE B 2 643 ? 98.071 127.307 85.193 1.00 231.17 643 PHE B CA 1
ATOM 5208 C C . PHE B 2 643 ? 98.382 127.212 83.717 1.00 231.17 643 PHE B C 1
ATOM 5209 O O . PHE B 2 643 ? 99.532 127.337 83.325 1.00 231.17 643 PHE B O 1
ATOM 5210 N N . LEU B 2 644 ? 97.372 126.974 82.891 1.00 250.39 644 LEU B N 1
ATOM 5211 C CA . LEU B 2 644 ? 97.644 126.865 81.470 1.00 250.39 644 LEU B CA 1
ATOM 5212 C C . LEU B 2 644 ? 98.212 128.183 80.961 1.00 250.39 644 LEU B C 1
ATOM 5213 O O . LEU B 2 644 ? 99.203 128.193 80.233 1.00 250.39 644 LEU B O 1
ATOM 5214 N N . LYS B 2 645 ? 97.600 129.296 81.350 1.00 238.12 645 LYS B N 1
ATOM 5215 C CA . LYS B 2 645 ? 98.115 130.588 80.922 1.00 238.12 645 LYS B CA 1
ATOM 5216 C C . LYS B 2 645 ? 99.478 130.899 81.534 1.00 238.12 645 LYS B C 1
ATOM 5217 O O . LYS B 2 645 ? 100.400 131.325 80.839 1.00 238.12 645 LYS B O 1
ATOM 5218 N N . TYR B 2 646 ? 99.600 130.680 82.841 1.00 256.49 646 TYR B N 1
ATOM 5219 C CA . TYR B 2 646 ? 100.854 130.937 83.543 1.00 256.49 646 TYR B CA 1
ATOM 5220 C C . TYR B 2 646 ? 101.997 130.002 83.173 1.00 256.49 646 TYR B C 1
ATOM 5221 O O . TYR B 2 646 ? 103.124 130.436 82.936 1.00 256.49 646 TYR B O 1
ATOM 5222 N N . MET B 2 647 ? 101.689 128.712 83.114 1.00 263.66 647 MET B N 1
ATOM 5223 C CA . MET B 2 647 ? 102.678 127.698 82.783 1.00 263.66 647 MET B CA 1
ATOM 5224 C C . MET B 2 647 ? 103.162 127.896 81.365 1.00 263.66 647 MET B C 1
ATOM 5225 O O . MET B 2 647 ? 104.354 127.768 81.081 1.00 263.66 647 MET B O 1
ATOM 5226 N N . GLU B 2 648 ? 102.224 128.266 80.501 1.00 272.76 648 GLU B N 1
ATOM 5227 C CA . GLU B 2 648 ? 102.507 128.506 79.098 1.00 272.76 648 GLU B CA 1
ATOM 5228 C C . GLU B 2 648 ? 103.504 129.646 79.040 1.00 272.76 648 GLU B C 1
ATOM 5229 O O . GLU B 2 648 ? 104.399 129.645 78.210 1.00 272.76 648 GLU B O 1
ATOM 5230 N N . ALA B 2 649 ? 103.324 130.626 79.918 1.00 269.22 649 ALA B N 1
ATOM 5231 C CA . ALA B 2 649 ? 104.221 131.775 80.011 1.00 269.22 649 ALA B CA 1
ATOM 5232 C C . ALA B 2 649 ? 105.630 131.347 80.428 1.00 269.22 649 ALA B C 1
ATOM 5233 O O . ALA B 2 649 ? 106.625 131.909 79.974 1.00 269.22 649 ALA B O 1
ATOM 5234 N N . PHE B 2 650 ? 105.692 130.367 81.323 1.00 271.72 650 PHE B N 1
ATOM 5235 C CA . PHE B 2 650 ? 106.942 129.836 81.856 1.00 271.72 650 PHE B CA 1
ATOM 5236 C C . PHE B 2 650 ? 107.910 129.169 80.877 1.00 271.72 650 PHE B C 1
ATOM 5237 O O . PHE B 2 650 ? 109.125 129.307 81.017 1.00 271.72 650 PHE B O 1
ATOM 5238 N N . LYS B 2 651 ? 107.386 128.453 79.888 1.00 277.18 651 LYS B N 1
ATOM 5239 C CA . LYS B 2 651 ? 108.247 127.717 78.964 1.00 277.18 651 LYS B CA 1
ATOM 5240 C C . LYS B 2 651 ? 109.257 128.540 78.161 1.00 277.18 651 LYS B C 1
ATOM 5241 O O . LYS B 2 651 ? 110.413 128.139 78.038 1.00 277.18 651 LYS B O 1
ATOM 5242 N N . PRO B 2 652 ? 108.844 129.698 77.625 1.00 270.04 652 PRO B N 1
ATOM 5243 C CA . PRO B 2 652 ? 109.810 130.508 76.879 1.00 270.04 652 PRO B CA 1
ATOM 5244 C C . PRO B 2 652 ? 110.933 130.959 77.796 1.00 270.04 652 PRO B C 1
ATOM 5245 O O . PRO B 2 652 ? 112.096 130.934 77.400 1.00 270.04 652 PRO B O 1
ATOM 5249 N N . PHE B 2 653 ? 110.585 131.373 79.010 1.00 267.06 653 PHE B N 1
ATOM 5250 C CA . PHE B 2 653 ? 111.593 131.783 79.968 1.00 267.06 653 PHE B CA 1
ATOM 5251 C C . PHE B 2 653 ? 112.468 130.578 80.300 1.00 267.06 653 PHE B C 1
ATOM 5252 O O . PHE B 2 653 ? 113.687 130.695 80.369 1.00 267.06 653 PHE B O 1
ATOM 5253 N N . LEU B 2 654 ? 111.844 129.419 80.503 1.00 256.61 654 LEU B N 1
ATOM 5254 C CA . LEU B 2 654 ? 112.598 128.210 80.811 1.00 256.61 654 LEU B CA 1
ATOM 5255 C C . LEU B 2 654 ? 113.491 127.812 79.642 1.00 256.61 654 LEU B C 1
ATOM 5256 O O . LEU B 2 654 ? 114.660 127.472 79.828 1.00 256.61 654 LEU B O 1
ATOM 5257 N N . GLY B 2 655 ? 112.936 127.858 78.435 1.00 234.48 655 GLY B N 1
ATOM 5258 C CA . GLY B 2 655 ? 113.693 127.535 77.240 1.00 234.48 655 GLY B CA 1
ATOM 5259 C C . GLY B 2 655 ? 114.783 128.565 77.044 1.00 234.48 655 GLY B C 1
ATOM 5260 O O . GLY B 2 655 ? 115.926 128.243 76.719 1.00 234.48 655 GLY B O 1
ATOM 5261 N N . ILE B 2 656 ? 114.407 129.822 77.261 1.00 245.22 656 ILE B N 1
ATOM 5262 C CA . ILE B 2 656 ? 115.313 130.954 77.142 1.00 245.22 656 ILE B CA 1
ATOM 5263 C C . ILE B 2 656 ? 116.415 130.856 78.185 1.00 245.22 656 ILE B C 1
ATOM 5264 O O . ILE B 2 656 ? 117.570 131.163 77.910 1.00 245.22 656 ILE B O 1
ATOM 5265 N N . GLY B 2 657 ? 116.043 130.427 79.387 1.00 249.60 657 GLY B N 1
ATOM 5266 C CA . GLY B 2 657 ? 116.987 130.292 80.477 1.00 249.60 657 GLY B CA 1
ATOM 5267 C C . GLY B 2 657 ? 118.058 129.281 80.139 1.00 249.60 657 GLY B C 1
ATOM 5268 O O . GLY B 2 657 ? 119.232 129.497 80.431 1.00 249.60 657 GLY B O 1
ATOM 5269 N N . LEU B 2 658 ? 117.664 128.170 79.521 1.00 228.51 658 LEU B N 1
ATOM 5270 C CA . LEU B 2 658 ? 118.636 127.159 79.127 1.00 228.51 658 LEU B CA 1
ATOM 5271 C C . LEU B 2 658 ? 119.577 127.768 78.091 1.00 228.51 658 LEU B C 1
ATOM 5272 O O . LEU B 2 658 ? 120.792 127.587 78.157 1.00 228.51 658 LEU B O 1
ATOM 5273 N N . LYS B 2 659 ? 119.003 128.498 77.140 1.00 220.73 659 LYS B N 1
ATOM 5274 C CA . LYS B 2 659 ? 119.777 129.170 76.108 1.00 220.73 659 LYS B CA 1
ATOM 5275 C C . LYS B 2 659 ? 120.666 130.243 76.728 1.00 220.73 659 LYS B C 1
ATOM 5276 O O . LYS B 2 659 ? 121.816 130.417 76.333 1.00 220.73 659 LYS B O 1
ATOM 5277 N N . ASN B 2 660 ? 120.153 130.893 77.770 1.00 230.56 660 ASN B N 1
ATOM 5278 C CA . ASN B 2 660 ? 120.890 131.955 78.446 1.00 230.56 660 ASN B CA 1
ATOM 5279 C C . ASN B 2 660 ? 122.198 131.444 79.044 1.00 230.56 660 ASN B C 1
ATOM 5280 O O . ASN B 2 660 ? 122.251 130.362 79.628 1.00 230.56 660 ASN B O 1
ATOM 5281 N N . TYR B 2 661 ? 123.247 132.246 78.886 1.00 244.65 661 TYR B N 1
ATOM 5282 C CA . TYR B 2 661 ? 124.593 131.922 79.358 1.00 244.65 661 TYR B CA 1
ATOM 5283 C C . TYR B 2 661 ? 125.104 132.773 80.521 1.00 244.65 661 TYR B C 1
ATOM 5284 O O . TYR B 2 661 ? 126.312 132.856 80.745 1.00 244.65 661 TYR B O 1
ATOM 5285 N N . ALA B 2 662 ? 124.198 133.400 81.262 1.00 232.71 662 ALA B N 1
ATOM 5286 C CA . ALA B 2 662 ? 124.603 134.268 82.363 1.00 232.71 662 ALA B CA 1
ATOM 5287 C C . ALA B 2 662 ? 125.410 133.532 83.431 1.00 232.71 662 ALA B C 1
ATOM 5288 O O . ALA B 2 662 ? 126.380 134.073 83.962 1.00 232.71 662 ALA B O 1
ATOM 5289 N N . GLU B 2 663 ? 125.015 132.303 83.743 1.00 263.58 663 GLU B N 1
ATOM 5290 C CA . GLU B 2 663 ? 125.719 131.513 84.749 1.00 263.58 663 GLU B CA 1
ATOM 5291 C C . GLU B 2 663 ? 126.421 130.320 84.110 1.00 263.58 663 GLU B C 1
ATOM 5292 O O . GLU B 2 663 ? 125.814 129.572 83.345 1.00 263.58 663 GLU B O 1
ATOM 5293 N N . TYR B 2 664 ? 127.701 130.145 84.424 1.00 262.49 664 TYR B N 1
ATOM 5294 C CA . TYR B 2 664 ? 128.472 129.045 83.858 1.00 262.49 664 TYR B CA 1
ATOM 5295 C C . TYR B 2 664 ? 127.709 127.727 83.947 1.00 262.49 664 TYR B C 1
ATOM 5296 O O . TYR B 2 664 ? 127.720 126.934 83.006 1.00 262.49 664 TYR B O 1
ATOM 5297 N N . GLN B 2 665 ? 127.085 127.469 85.093 1.00 276.13 665 GLN B N 1
ATOM 5298 C CA . GLN B 2 665 ? 126.291 126.253 85.256 1.00 276.13 665 GLN B CA 1
ATOM 5299 C C . GLN B 2 665 ? 124.878 126.577 85.740 1.00 276.13 665 GLN B C 1
ATOM 5300 O O . GLN B 2 665 ? 124.700 127.151 86.813 1.00 276.13 665 GLN B O 1
ATOM 5301 N N . VAL B 2 666 ? 123.876 126.206 84.947 1.00 248.87 666 VAL B N 1
ATOM 5302 C CA . VAL B 2 666 ? 122.482 126.450 85.308 1.00 248.87 666 VAL B CA 1
ATOM 5303 C C . VAL B 2 666 ? 121.627 125.186 85.380 1.00 248.87 666 VAL B C 1
ATOM 5304 O O . VAL B 2 666 ? 120.420 125.258 85.612 1.00 248.87 666 VAL B O 1
ATOM 5305 N N . CYS B 2 667 ? 122.249 124.030 85.183 1.00 199.35 667 CYS B N 1
ATOM 5306 C CA . CYS B 2 667 ? 121.512 122.772 85.176 1.00 199.35 667 CYS B CA 1
ATOM 5307 C C . CYS B 2 667 ? 120.812 122.393 86.477 1.00 199.35 667 CYS B C 1
ATOM 5308 O O . CYS B 2 667 ? 119.665 121.946 86.455 1.00 199.35 667 CYS B O 1
ATOM 5309 N N . LEU B 2 668 ? 121.483 122.576 87.608 1.00 196.88 668 LEU B N 1
ATOM 5310 C CA . LEU B 2 668 ? 120.871 122.213 88.878 1.00 196.88 668 LEU B CA 1
ATOM 5311 C C . LEU B 2 668 ? 119.631 123.050 89.156 1.00 196.88 668 LEU B C 1
ATOM 5312 O O . LEU B 2 668 ? 118.593 122.525 89.559 1.00 196.88 668 LEU B O 1
ATOM 5313 N N . ALA B 2 669 ? 119.740 124.354 88.926 1.00 227.28 669 ALA B N 1
ATOM 5314 C CA . ALA B 2 669 ? 118.617 125.255 89.141 1.00 227.28 669 ALA B CA 1
ATOM 5315 C C . ALA B 2 669 ? 117.482 124.949 88.175 1.00 227.28 669 ALA B C 1
ATOM 5316 O O . ALA B 2 669 ? 116.310 124.931 88.552 1.00 227.28 669 ALA B O 1
ATOM 5317 N N . ALA B 2 670 ? 117.850 124.695 86.924 1.00 245.35 670 ALA B N 1
ATOM 5318 C CA . ALA B 2 670 ? 116.880 124.402 85.882 1.00 245.35 670 ALA B CA 1
ATOM 5319 C C . ALA B 2 670 ? 116.115 123.121 86.169 1.00 245.35 670 ALA B C 1
ATOM 5320 O O . ALA B 2 670 ? 114.904 123.052 85.967 1.00 245.35 670 ALA B O 1
ATOM 5321 N N . VAL B 2 671 ? 116.826 122.111 86.655 1.00 259.88 671 VAL B N 1
ATOM 5322 C CA . VAL B 2 671 ? 116.199 120.833 86.945 1.00 259.88 671 VAL B CA 1
ATOM 5323 C C . VAL B 2 671 ? 115.129 120.943 88.023 1.00 259.88 671 VAL B C 1
ATOM 5324 O O . VAL B 2 671 ? 114.058 120.351 87.902 1.00 259.88 671 VAL B O 1
ATOM 5325 N N . GLY B 2 672 ? 115.411 121.705 89.072 1.00 240.58 672 GLY B N 1
ATOM 5326 C CA . GLY B 2 672 ? 114.453 121.847 90.150 1.00 240.58 672 GLY B CA 1
ATOM 5327 C C . GLY B 2 672 ? 113.138 122.508 89.782 1.00 240.58 672 GLY B C 1
ATOM 5328 O O . GLY B 2 672 ? 112.073 122.030 90.172 1.00 240.58 672 GLY B O 1
ATOM 5329 N N . LEU B 2 673 ? 113.199 123.599 89.026 1.00 236.54 673 LEU B N 1
ATOM 5330 C CA . LEU B 2 673 ? 111.979 124.301 88.639 1.00 236.54 673 LEU B CA 1
ATOM 5331 C C . LEU B 2 673 ? 111.057 123.489 87.736 1.00 236.54 673 LEU B C 1
ATOM 5332 O O . LEU B 2 673 ? 109.845 123.444 87.948 1.00 236.54 673 LEU B O 1
ATOM 5333 N N . VAL B 2 674 ? 111.639 122.842 86.732 1.00 245.36 674 VAL B N 1
ATOM 5334 C CA . VAL B 2 674 ? 110.870 122.034 85.793 1.00 245.36 674 VAL B CA 1
ATOM 5335 C C . VAL B 2 674 ? 110.227 120.824 86.454 1.00 245.36 674 VAL B C 1
ATOM 5336 O O . VAL B 2 674 ? 109.070 120.494 86.192 1.00 245.36 674 VAL B O 1
ATOM 5337 N N . GLY B 2 675 ? 110.992 120.177 87.325 1.00 230.22 675 GLY B N 1
ATOM 5338 C CA . GLY B 2 675 ? 110.540 119.001 88.015 1.00 230.22 675 GLY B CA 1
ATOM 5339 C C . GLY B 2 675 ? 109.328 119.325 88.852 1.00 230.22 675 GLY B C 1
ATOM 5340 O O . GLY B 2 675 ? 108.819 118.456 89.557 1.00 230.22 675 GLY B O 1
ATOM 5341 N N . ASP B 2 676 ? 108.827 120.554 88.763 1.00 233.84 676 ASP B N 1
ATOM 5342 C CA . ASP B 2 676 ? 107.560 120.828 89.421 1.00 233.84 676 ASP B CA 1
ATOM 5343 C C . ASP B 2 676 ? 106.521 121.268 88.403 1.00 233.84 676 ASP B C 1
ATOM 5344 O O . ASP B 2 676 ? 105.422 120.706 88.376 1.00 233.84 676 ASP B O 1
ATOM 5345 N N . LEU B 2 677 ? 106.848 122.232 87.529 1.00 252.52 677 LEU B N 1
ATOM 5346 C CA . LEU B 2 677 ? 105.856 122.646 86.538 1.00 252.52 677 LEU B CA 1
ATOM 5347 C C . LEU B 2 677 ? 105.586 121.526 85.556 1.00 252.52 677 LEU B C 1
ATOM 5348 O O . LEU B 2 677 ? 104.484 121.431 85.007 1.00 252.52 677 LEU B O 1
ATOM 5349 N N . CYS B 2 678 ? 106.585 120.683 85.330 1.00 268.33 678 CYS B N 1
ATOM 5350 C CA . CYS B 2 678 ? 106.428 119.565 84.414 1.00 268.33 678 CYS B CA 1
ATOM 5351 C C . CYS B 2 678 ? 105.350 118.637 84.957 1.00 268.33 678 CYS B C 1
ATOM 5352 O O . CYS B 2 678 ? 104.523 118.117 84.211 1.00 268.33 678 CYS B O 1
ATOM 5353 N N . ARG B 2 679 ? 105.363 118.451 86.271 1.00 255.00 679 ARG B N 1
ATOM 5354 C CA . ARG B 2 679 ? 104.409 117.582 86.947 1.00 255.00 679 ARG B CA 1
ATOM 5355 C C . ARG B 2 679 ? 102.953 118.025 86.831 1.00 255.00 679 ARG B C 1
ATOM 5356 O O . ARG B 2 679 ? 102.056 117.194 86.695 1.00 255.00 679 ARG B O 1
ATOM 5357 N N . ALA B 2 680 ? 102.718 119.331 86.893 1.00 257.72 680 ALA B N 1
ATOM 5358 C CA . ALA B 2 680 ? 101.358 119.862 86.851 1.00 257.72 680 ALA B CA 1
ATOM 5359 C C . ALA B 2 680 ? 100.500 119.619 85.607 1.00 257.72 680 ALA B C 1
ATOM 5360 O O . ALA B 2 680 ? 99.322 119.287 85.736 1.00 257.72 680 ALA B O 1
ATOM 5361 N N . LEU B 2 681 ? 101.058 119.771 84.409 1.00 212.15 681 LEU B N 1
ATOM 5362 C CA . LEU B 2 681 ? 100.253 119.554 83.207 1.00 212.15 681 LEU B CA 1
ATOM 5363 C C . LEU B 2 681 ? 100.825 118.548 82.213 1.00 212.15 681 LEU B C 1
ATOM 5364 O O . LEU B 2 681 ? 101.942 118.709 81.724 1.00 212.15 681 LEU B O 1
ATOM 5365 N N . GLN B 2 682 ? 100.047 117.512 81.912 1.00 158.71 682 GLN B N 1
ATOM 5366 C CA . GLN B 2 682 ? 100.468 116.494 80.956 1.00 158.71 682 GLN B CA 1
ATOM 5367 C C . GLN B 2 682 ? 99.491 116.297 79.799 1.00 158.71 682 GLN B C 1
ATOM 5368 O O . GLN B 2 682 ? 99.788 115.571 78.851 1.00 158.71 682 GLN B O 1
ATOM 5369 N N . SER B 2 683 ? 98.335 116.951 79.866 1.00 114.56 683 SER B N 1
ATOM 5370 C CA . SER B 2 683 ? 97.323 116.787 78.827 1.00 114.56 683 SER B CA 1
ATOM 5371 C C . SER B 2 683 ? 97.826 117.250 77.469 1.00 114.56 683 SER B C 1
ATOM 5372 O O . SER B 2 683 ? 97.605 116.591 76.455 1.00 114.56 683 SER B O 1
ATOM 5373 N N . ASN B 2 684 ? 98.555 118.362 77.460 1.00 126.22 684 ASN B N 1
ATOM 5374 C CA . ASN B 2 684 ? 99.148 118.873 76.227 1.00 126.22 684 ASN B CA 1
ATOM 5375 C C . ASN B 2 684 ? 100.670 118.834 76.380 1.00 126.22 684 ASN B C 1
ATOM 5376 O O . ASN B 2 684 ? 101.219 119.416 77.315 1.00 126.22 684 ASN B O 1
ATOM 5377 N N . ILE B 2 685 ? 101.346 118.138 75.469 1.00 233.07 685 ILE B N 1
ATOM 5378 C CA . ILE B 2 685 ? 102.805 118.018 75.510 1.00 233.07 685 ILE B CA 1
ATOM 5379 C C . ILE B 2 685 ? 103.565 118.695 74.364 1.00 233.07 685 ILE B C 1
ATOM 5380 O O . ILE B 2 685 ? 104.766 118.480 74.204 1.00 233.07 685 ILE B O 1
ATOM 5381 N N . ILE B 2 686 ? 102.871 119.508 73.573 1.00 312.50 686 ILE B N 1
ATOM 5382 C CA . ILE B 2 686 ? 103.472 120.173 72.412 1.00 312.50 686 ILE B CA 1
ATOM 5383 C C . ILE B 2 686 ? 104.613 121.180 72.609 1.00 312.50 686 ILE B C 1
ATOM 5384 O O . ILE B 2 686 ? 105.574 121.184 71.839 1.00 312.50 686 ILE B O 1
ATOM 5385 N N . PRO B 2 687 ? 104.511 122.037 73.634 1.00 311.37 687 PRO B N 1
ATOM 5386 C CA . PRO B 2 687 ? 105.499 123.085 73.935 1.00 311.37 687 PRO B CA 1
ATOM 5387 C C . PRO B 2 687 ? 106.911 122.605 74.298 1.00 311.37 687 PRO B C 1
ATOM 5388 O O . PRO B 2 687 ? 107.889 123.235 73.897 1.00 311.37 687 PRO B O 1
ATOM 5392 N N . PHE B 2 688 ? 107.005 121.507 75.039 1.00 348.22 688 PHE B N 1
ATOM 5393 C CA . PHE B 2 688 ? 108.283 120.974 75.517 1.00 348.22 688 PHE B CA 1
ATOM 5394 C C . PHE B 2 688 ? 109.358 120.521 74.522 1.00 348.22 688 PHE B C 1
ATOM 5395 O O . PHE B 2 688 ? 110.548 120.733 74.761 1.00 348.22 688 PHE B O 1
ATOM 5396 N N . CYS B 2 689 ? 108.956 119.904 73.418 1.00 327.37 689 CYS B N 1
ATOM 5397 C CA . CYS B 2 689 ? 109.918 119.376 72.450 1.00 327.37 689 CYS B CA 1
ATOM 5398 C C . CYS B 2 689 ? 110.881 120.359 71.775 1.00 327.37 689 CYS B C 1
ATOM 5399 O O . CYS B 2 689 ? 112.058 120.045 71.597 1.00 327.37 689 CYS B O 1
ATOM 5400 N N . ASP B 2 690 ? 110.397 121.539 71.404 1.00 306.15 690 ASP B N 1
ATOM 5401 C CA . ASP B 2 690 ? 111.239 122.524 70.724 1.00 306.15 690 ASP B CA 1
ATOM 5402 C C . ASP B 2 690 ? 112.436 123.046 71.525 1.00 306.15 690 ASP B C 1
ATOM 5403 O O . ASP B 2 690 ? 113.528 123.217 70.985 1.00 306.15 690 ASP B O 1
ATOM 5404 N N . GLU B 2 691 ? 112.132 123.549 72.718 1.00 274.84 691 GLU B N 1
ATOM 5405 C CA . GLU B 2 691 ? 113.139 124.014 73.663 1.00 274.84 691 GLU B CA 1
ATOM 5406 C C . GLU B 2 691 ? 113.893 122.817 74.230 1.00 274.84 691 GLU B C 1
ATOM 5407 O O . GLU B 2 691 ? 115.111 122.844 74.411 1.00 274.84 691 GLU B O 1
ATOM 5408 N N . VAL B 2 692 ? 113.125 121.767 74.508 1.00 272.43 692 VAL B N 1
ATOM 5409 C CA . VAL B 2 692 ? 113.629 120.533 75.098 1.00 272.43 692 VAL B CA 1
ATOM 5410 C C . VAL B 2 692 ? 114.635 119.769 74.254 1.00 272.43 692 VAL B C 1
ATOM 5411 O O . VAL B 2 692 ? 115.611 119.245 74.780 1.00 272.43 692 VAL B O 1
ATOM 5412 N N . MET B 2 693 ? 114.397 119.685 72.949 1.00 265.29 693 MET B N 1
ATOM 5413 C CA . MET B 2 693 ? 115.331 118.975 72.085 1.00 265.29 693 MET B CA 1
ATOM 5414 C C . MET B 2 693 ? 116.674 119.693 72.116 1.00 265.29 693 MET B C 1
ATOM 5415 O O . MET B 2 693 ? 117.725 119.063 72.237 1.00 265.29 693 MET B O 1
ATOM 5416 N N . GLN B 2 694 ? 116.627 121.019 72.020 1.00 265.66 694 GLN B N 1
ATOM 5417 C CA . GLN B 2 694 ? 117.832 121.830 72.078 1.00 265.66 694 GLN B CA 1
ATOM 5418 C C . GLN B 2 694 ? 118.455 121.687 73.458 1.00 265.66 694 GLN B C 1
ATOM 5419 O O . GLN B 2 694 ? 119.670 121.555 73.593 1.00 265.66 694 GLN B O 1
ATOM 5420 N N . LEU B 2 695 ? 117.607 121.762 74.480 1.00 229.91 695 LEU B N 1
ATOM 5421 C CA . LEU B 2 695 ? 118.065 121.599 75.847 1.00 229.91 695 LEU B CA 1
ATOM 5422 C C . LEU B 2 695 ? 118.586 120.175 75.927 1.00 229.91 695 LEU B C 1
ATOM 5423 O O . LEU B 2 695 ? 119.636 119.916 76.511 1.00 229.91 695 LEU B O 1
ATOM 5424 N N . LEU B 2 696 ? 117.841 119.249 75.327 1.00 227.21 696 LEU B N 1
ATOM 5425 C CA . LEU B 2 696 ? 118.259 117.856 75.298 1.00 227.21 696 LEU B CA 1
ATOM 5426 C C . LEU B 2 696 ? 119.547 117.765 74.489 1.00 227.21 696 LEU B C 1
ATOM 5427 O O . LEU B 2 696 ? 120.493 117.087 74.883 1.00 227.21 696 LEU B O 1
ATOM 5428 N N . LEU B 2 697 ? 119.570 118.459 73.353 1.00 260.68 697 LEU B N 1
ATOM 5429 C CA . LEU B 2 697 ? 120.749 118.498 72.494 1.00 260.68 697 LEU B CA 1
ATOM 5430 C C . LEU B 2 697 ? 121.887 119.195 73.230 1.00 260.68 697 LEU B C 1
ATOM 5431 O O . LEU B 2 697 ? 123.041 118.770 73.177 1.00 260.68 697 LEU B O 1
ATOM 5432 N N . GLU B 2 698 ? 121.535 120.273 73.925 1.00 271.37 698 GLU B N 1
ATOM 5433 C CA . GLU B 2 698 ? 122.478 121.070 74.704 1.00 271.37 698 GLU B CA 1
ATOM 5434 C C . GLU B 2 698 ? 123.079 120.264 75.850 1.00 271.37 698 GLU B C 1
ATOM 5435 O O . GLU B 2 698 ? 124.258 120.401 76.177 1.00 271.37 698 GLU B O 1
ATOM 5436 N N . ASN B 2 699 ? 122.248 119.419 76.447 1.00 249.74 699 ASN B N 1
ATOM 5437 C CA . ASN B 2 699 ? 122.640 118.597 77.579 1.00 249.74 699 ASN B CA 1
ATOM 5438 C C . ASN B 2 699 ? 123.786 117.630 77.301 1.00 249.74 699 ASN B C 1
ATOM 5439 O O . ASN B 2 699 ? 124.625 117.413 78.167 1.00 249.74 699 ASN B O 1
ATOM 5440 N N . LEU B 2 700 ? 123.837 117.047 76.109 1.00 225.62 700 LEU B N 1
ATOM 5441 C CA . LEU B 2 700 ? 124.897 116.085 75.826 1.00 225.62 700 LEU B CA 1
ATOM 5442 C C . LEU B 2 700 ? 126.286 116.708 75.943 1.00 225.62 700 LEU B C 1
ATOM 5443 O O . LEU B 2 700 ? 127.188 116.107 76.526 1.00 225.62 700 LEU B O 1
ATOM 5444 N N . GLY B 2 701 ? 126.468 117.905 75.396 1.00 227.02 701 GLY B N 1
ATOM 5445 C CA . GLY B 2 701 ? 127.752 118.573 75.510 1.00 227.02 701 GLY B CA 1
ATOM 5446 C C . GLY B 2 701 ? 128.030 118.908 76.964 1.00 227.02 701 GLY B C 1
ATOM 5447 O O . GLY B 2 701 ? 129.134 118.722 77.473 1.00 227.02 701 GLY B O 1
ATOM 5448 N N . ASN B 2 702 ? 126.988 119.394 77.629 1.00 260.00 702 ASN B N 1
ATOM 5449 C CA . ASN B 2 702 ? 127.022 119.781 79.035 1.00 260.00 702 ASN B CA 1
ATOM 5450 C C . ASN B 2 702 ? 127.287 118.609 79.971 1.00 260.00 702 ASN B C 1
ATOM 5451 O O . ASN B 2 702 ? 127.965 118.745 80.988 1.00 260.00 702 ASN B O 1
ATOM 5452 N N . GLU B 2 703 ? 126.751 117.453 79.599 1.00 310.26 703 GLU B N 1
ATOM 5453 C CA . GLU B 2 703 ? 126.825 116.241 80.403 1.00 310.26 703 GLU B CA 1
ATOM 5454 C C . GLU B 2 703 ? 128.233 115.763 80.716 1.00 310.26 703 GLU B C 1
ATOM 5455 O O . GLU B 2 703 ? 128.488 115.275 81.815 1.00 310.26 703 GLU B O 1
ATOM 5456 N N . ASN B 2 704 ? 129.158 115.909 79.776 1.00 328.86 704 ASN B N 1
ATOM 5457 C CA . ASN B 2 704 ? 130.521 115.452 80.019 1.00 328.86 704 ASN B CA 1
ATOM 5458 C C . ASN B 2 704 ? 131.156 116.170 81.214 1.00 328.86 704 ASN B C 1
ATOM 5459 O O . ASN B 2 704 ? 131.848 115.547 82.018 1.00 328.86 704 ASN B O 1
ATOM 5460 N N . VAL B 2 705 ? 130.918 117.473 81.330 1.00 336.15 705 VAL B N 1
ATOM 5461 C CA . VAL B 2 705 ? 131.468 118.267 82.425 1.00 336.15 705 VAL B CA 1
ATOM 5462 C C . VAL B 2 705 ? 131.013 117.917 83.849 1.00 336.15 705 VAL B C 1
ATOM 5463 O O . VAL B 2 705 ? 131.827 117.912 84.772 1.00 336.15 705 VAL B O 1
ATOM 5464 N N . HIS B 2 706 ? 129.727 117.624 84.033 1.00 325.25 706 HIS B N 1
ATOM 5465 C CA . HIS B 2 706 ? 129.201 117.323 85.369 1.00 325.25 706 HIS B CA 1
ATOM 5466 C C . HIS B 2 706 ? 128.543 115.954 85.555 1.00 325.25 706 HIS B C 1
ATOM 5467 O O . HIS B 2 706 ? 127.718 115.538 84.743 1.00 325.25 706 HIS B O 1
ATOM 5468 N N . ARG B 2 707 ? 128.901 115.269 86.640 1.00 268.80 707 ARG B N 1
ATOM 5469 C CA . ARG B 2 707 ? 128.358 113.953 86.940 1.00 268.80 707 ARG B CA 1
ATOM 5470 C C . ARG B 2 707 ? 127.007 114.037 87.646 1.00 268.80 707 ARG B C 1
ATOM 5471 O O . ARG B 2 707 ? 126.098 113.258 87.363 1.00 268.80 707 ARG B O 1
ATOM 5472 N N . SER B 2 708 ? 126.875 114.994 88.561 1.00 214.52 708 SER B N 1
ATOM 5473 C CA . SER B 2 708 ? 125.644 115.138 89.328 1.00 214.52 708 SER B CA 1
ATOM 5474 C C . SER B 2 708 ? 124.457 115.429 88.427 1.00 214.52 708 SER B C 1
ATOM 5475 O O . SER B 2 708 ? 123.383 114.855 88.603 1.00 214.52 708 SER B O 1
ATOM 5476 N N . VAL B 2 709 ? 124.646 116.310 87.451 1.00 218.09 709 VAL B N 1
ATOM 5477 C CA . VAL B 2 709 ? 123.577 116.625 86.511 1.00 218.09 709 VAL B CA 1
ATOM 5478 C C . VAL B 2 709 ? 123.609 115.679 85.312 1.00 218.09 709 VAL B C 1
ATOM 5479 O O . VAL B 2 709 ? 123.844 116.107 84.185 1.00 218.09 709 VAL B O 1
ATOM 5480 N N . LYS B 2 710 ? 123.372 114.397 85.557 1.00 224.28 710 LYS B N 1
ATOM 5481 C CA . LYS B 2 710 ? 123.371 113.397 84.504 1.00 224.28 710 LYS B CA 1
ATOM 5482 C C . LYS B 2 710 ? 122.182 112.487 84.731 1.00 224.28 710 LYS B C 1
ATOM 5483 O O . LYS B 2 710 ? 121.255 112.451 83.928 1.00 224.28 710 LYS B O 1
ATOM 5484 N N . PRO B 2 711 ? 122.215 111.743 85.843 1.00 229.63 711 PRO B N 1
ATOM 5485 C CA . PRO B 2 711 ? 121.142 110.823 86.218 1.00 229.63 711 PRO B CA 1
ATOM 5486 C C . PRO B 2 711 ? 119.859 111.601 86.458 1.00 229.63 711 PRO B C 1
ATOM 5487 O O . PRO B 2 711 ? 118.788 111.169 86.033 1.00 229.63 711 PRO B O 1
ATOM 5491 N N . GLN B 2 712 ? 119.970 112.754 87.114 1.00 225.17 712 GLN B N 1
ATOM 5492 C CA . GLN B 2 712 ? 118.794 113.573 87.378 1.00 225.17 712 GLN B CA 1
ATOM 5493 C C . GLN B 2 712 ? 118.204 114.017 86.048 1.00 225.17 712 GLN B C 1
ATOM 5494 O O . GLN B 2 712 ? 116.993 113.949 85.842 1.00 225.17 712 GLN B O 1
ATOM 5495 N N . ILE B 2 713 ? 119.069 114.453 85.135 1.00 228.51 713 ILE B N 1
ATOM 5496 C CA . ILE B 2 713 ? 118.632 114.849 83.806 1.00 228.51 713 ILE B CA 1
ATOM 5497 C C . ILE B 2 713 ? 118.080 113.618 83.095 1.00 228.51 713 ILE B C 1
ATOM 5498 O O . ILE B 2 713 ? 117.033 113.673 82.451 1.00 228.51 713 ILE B O 1
ATOM 5499 N N . LEU B 2 714 ? 118.783 112.499 83.243 1.00 208.40 714 LEU B N 1
ATOM 5500 C CA . LEU B 2 714 ? 118.362 111.252 82.634 1.00 208.40 714 LEU B CA 1
ATOM 5501 C C . LEU B 2 714 ? 117.024 110.913 83.256 1.00 208.40 714 LEU B C 1
ATOM 5502 O O . LEU B 2 714 ? 116.096 110.495 82.566 1.00 208.40 714 LEU B O 1
ATOM 5503 N N . SER B 2 715 ? 116.917 111.113 84.566 1.00 226.46 715 SER B N 1
ATOM 5504 C CA . SER B 2 715 ? 115.654 110.847 85.229 1.00 226.46 715 SER B CA 1
ATOM 5505 C C . SER B 2 715 ? 114.643 111.920 84.874 1.00 226.46 715 SER B C 1
ATOM 5506 O O . SER B 2 715 ? 113.458 111.633 84.702 1.00 226.46 715 SER B O 1
ATOM 5507 N N . VAL B 2 716 ? 115.096 113.170 84.779 1.00 217.38 716 VAL B N 1
ATOM 5508 C CA . VAL B 2 716 ? 114.206 114.273 84.432 1.00 217.38 716 VAL B CA 1
ATOM 5509 C C . VAL B 2 716 ? 113.653 114.071 83.031 1.00 217.38 716 VAL B C 1
ATOM 5510 O O . VAL B 2 716 ? 112.443 114.168 82.791 1.00 217.38 716 VAL B O 1
ATOM 5511 N N . PHE B 2 717 ? 114.542 113.774 82.088 1.00 209.76 717 PHE B N 1
ATOM 5512 C CA . PHE B 2 717 ? 114.119 113.557 80.718 1.00 209.76 717 PHE B CA 1
ATOM 5513 C C . PHE B 2 717 ? 113.225 112.346 80.665 1.00 209.76 717 PHE B C 1
ATOM 5514 O O . PHE B 2 717 ? 112.383 112.232 79.778 1.00 209.76 717 PHE B O 1
ATOM 5515 N N . GLY B 2 718 ? 113.474 111.394 81.552 1.00 236.24 718 GLY B N 1
ATOM 5516 C CA . GLY B 2 718 ? 112.608 110.246 81.666 1.00 236.24 718 GLY B CA 1
ATOM 5517 C C . GLY B 2 718 ? 111.239 110.680 82.132 1.00 236.24 718 GLY B C 1
ATOM 5518 O O . GLY B 2 718 ? 110.222 110.163 81.677 1.00 236.24 718 GLY B O 1
ATOM 5519 N N . ASP B 2 719 ? 111.202 111.639 83.054 1.00 227.49 719 ASP B N 1
ATOM 5520 C CA . ASP B 2 719 ? 109.932 112.156 83.531 1.00 227.49 719 ASP B CA 1
ATOM 5521 C C . ASP B 2 719 ? 109.174 112.806 82.395 1.00 227.49 719 ASP B C 1
ATOM 5522 O O . ASP B 2 719 ? 107.972 112.571 82.234 1.00 227.49 719 ASP B O 1
ATOM 5523 N N . ILE B 2 720 ? 109.853 113.613 81.579 1.00 220.94 720 ILE B N 1
ATOM 5524 C CA . ILE B 2 720 ? 109.151 114.137 80.419 1.00 220.94 720 ILE B CA 1
ATOM 5525 C C . ILE B 2 720 ? 108.761 112.953 79.559 1.00 220.94 720 ILE B C 1
ATOM 5526 O O . ILE B 2 720 ? 107.661 112.884 79.001 1.00 220.94 720 ILE B O 1
ATOM 5527 N N . ALA B 2 721 ? 109.682 112.003 79.455 1.00 267.28 721 ALA B N 1
ATOM 5528 C CA . ALA B 2 721 ? 109.525 110.774 78.699 1.00 267.28 721 ALA B CA 1
ATOM 5529 C C . ALA B 2 721 ? 108.475 109.872 79.330 1.00 267.28 721 ALA B C 1
ATOM 5530 O O . ALA B 2 721 ? 107.878 109.043 78.637 1.00 267.28 721 ALA B O 1
ATOM 5531 N N . LEU B 2 722 ? 108.206 110.133 80.606 1.00 317.39 722 LEU B N 1
ATOM 5532 C CA . LEU B 2 722 ? 107.319 109.347 81.458 1.00 317.39 722 LEU B CA 1
ATOM 5533 C C . LEU B 2 722 ? 105.840 109.201 81.122 1.00 317.39 722 LEU B C 1
ATOM 5534 O O . LEU B 2 722 ? 105.209 108.243 81.567 1.00 317.39 722 LEU B O 1
ATOM 5535 N N . ALA B 2 723 ? 105.273 110.126 80.358 1.00 365.64 723 ALA B N 1
ATOM 5536 C CA . ALA B 2 723 ? 103.845 110.036 80.070 1.00 365.64 723 ALA B CA 1
ATOM 5537 C C . ALA B 2 723 ? 103.466 108.724 79.377 1.00 365.64 723 ALA B C 1
ATOM 5538 O O . ALA B 2 723 ? 102.466 108.105 79.743 1.00 365.64 723 ALA B O 1
ATOM 5539 N N . ILE B 2 724 ? 104.249 108.288 78.394 1.00 351.58 724 ILE B N 1
ATOM 5540 C CA . ILE B 2 724 ? 103.964 107.016 77.731 1.00 351.58 724 ILE B CA 1
ATOM 5541 C C . ILE B 2 724 ? 102.553 106.953 77.151 1.00 351.58 724 ILE B C 1
ATOM 5542 O O . ILE B 2 724 ? 102.140 107.817 76.378 1.00 351.58 724 ILE B O 1
ATOM 5543 N N . GLY B 2 725 ? 101.827 105.904 77.529 1.00 327.57 725 GLY B N 1
ATOM 5544 C CA . GLY B 2 725 ? 100.461 105.695 77.085 1.00 327.57 725 GLY B CA 1
ATOM 5545 C C . GLY B 2 725 ? 100.290 105.581 75.586 1.00 327.57 725 GLY B C 1
ATOM 5546 O O . GLY B 2 725 ? 99.319 106.088 75.024 1.00 327.57 725 GLY B O 1
ATOM 5547 N N . GLY B 2 726 ? 101.240 104.918 74.932 1.00 315.56 726 GLY B N 1
ATOM 5548 C CA . GLY B 2 726 ? 101.192 104.730 73.492 1.00 315.56 726 GLY B CA 1
ATOM 5549 C C . GLY B 2 726 ? 101.131 106.026 72.710 1.00 315.56 726 GLY B C 1
ATOM 5550 O O . GLY B 2 726 ? 100.410 106.137 71.720 1.00 315.56 726 GLY B O 1
ATOM 5551 N N . GLU B 2 727 ? 101.898 107.011 73.159 1.00 293.12 727 GLU B N 1
ATOM 5552 C CA . GLU B 2 727 ? 101.935 108.314 72.521 1.00 293.12 727 GLU B CA 1
ATOM 5553 C C . GLU B 2 727 ? 103.386 108.696 72.306 1.00 293.12 727 GLU B C 1
ATOM 5554 O O . GLU B 2 727 ? 104.278 108.162 72.966 1.00 293.12 727 GLU B O 1
ATOM 5555 N N . PHE B 2 728 ? 103.626 109.609 71.374 1.00 321.18 728 PHE B N 1
ATOM 5556 C CA . PHE B 2 728 ? 104.984 110.044 71.090 1.00 321.18 728 PHE B CA 1
ATOM 5557 C C . PHE B 2 728 ? 105.888 108.886 70.687 1.00 321.18 728 PHE B C 1
ATOM 5558 O O . PHE B 2 728 ? 107.030 108.794 71.136 1.00 321.18 728 PHE B O 1
ATOM 5559 N N . LYS B 2 729 ? 105.375 108.003 69.834 1.00 321.82 729 LYS B N 1
ATOM 5560 C CA . LYS B 2 729 ? 106.148 106.857 69.363 1.00 321.82 729 LYS B CA 1
ATOM 5561 C C . LYS B 2 729 ? 107.382 107.332 68.596 1.00 321.82 729 LYS B C 1
ATOM 5562 O O . LYS B 2 729 ? 108.469 106.777 68.750 1.00 321.82 729 LYS B O 1
ATOM 5563 N N . LYS B 2 730 ? 107.211 108.368 67.776 1.00 334.52 730 LYS B N 1
ATOM 5564 C CA . LYS B 2 730 ? 108.313 108.941 67.014 1.00 334.52 730 LYS B CA 1
ATOM 5565 C C . LYS B 2 730 ? 109.367 109.513 67.961 1.00 334.52 730 LYS B C 1
ATOM 5566 O O . LYS B 2 730 ? 110.566 109.369 67.725 1.00 334.52 730 LYS B O 1
ATOM 5567 N N . TYR B 2 731 ? 108.874 110.248 68.952 1.00 355.82 731 TYR B N 1
ATOM 5568 C CA . TYR B 2 731 ? 109.686 110.840 69.999 1.00 355.82 731 TYR B CA 1
ATOM 5569 C C . TYR B 2 731 ? 110.279 109.691 70.794 1.00 355.82 731 TYR B C 1
ATOM 5570 O O . TYR B 2 731 ? 111.423 109.746 71.230 1.00 355.82 731 TYR B O 1
ATOM 5571 N N . LEU B 2 732 ? 109.476 108.646 70.973 1.00 362.85 732 LEU B N 1
ATOM 5572 C CA . LEU B 2 732 ? 109.885 107.464 71.723 1.00 362.85 732 LEU B CA 1
ATOM 5573 C C . LEU B 2 732 ? 111.081 106.798 71.059 1.00 362.85 732 LEU B C 1
ATOM 5574 O O . LEU B 2 732 ? 112.011 106.363 71.739 1.00 362.85 732 LEU B O 1
ATOM 5575 N N . GLU B 2 733 ? 111.070 106.732 69.727 1.00 350.67 733 GLU B N 1
ATOM 5576 C CA . GLU B 2 733 ? 112.186 106.152 68.985 1.00 350.67 733 GLU B CA 1
ATOM 5577 C C . GLU B 2 733 ? 113.429 106.999 69.247 1.00 350.67 733 GLU B C 1
ATOM 5578 O O . GLU B 2 733 ? 114.516 106.470 69.478 1.00 350.67 733 GLU B O 1
ATOM 5579 N N . VAL B 2 734 ? 113.259 108.320 69.217 1.00 371.49 734 VAL B N 1
ATOM 5580 C CA . VAL B 2 734 ? 114.339 109.246 69.520 1.00 371.49 734 VAL B CA 1
ATOM 5581 C C . VAL B 2 734 ? 114.749 109.065 70.983 1.00 371.49 734 VAL B C 1
ATOM 5582 O O . VAL B 2 734 ? 115.932 109.079 71.307 1.00 371.49 734 VAL B O 1
ATOM 5583 N N . VAL B 2 735 ? 113.758 108.891 71.859 1.00 387.17 735 VAL B N 1
ATOM 5584 C CA . VAL B 2 735 ? 113.999 108.697 73.285 1.00 387.17 735 VAL B CA 1
ATOM 5585 C C . VAL B 2 735 ? 114.791 107.414 73.492 1.00 387.17 735 VAL B C 1
ATOM 5586 O O . VAL B 2 735 ? 115.715 107.368 74.302 1.00 387.17 735 VAL B O 1
ATOM 5587 N N . LEU B 2 736 ? 114.421 106.367 72.757 1.00 416.56 736 LEU B N 1
ATOM 5588 C CA . LEU B 2 736 ? 115.142 105.101 72.821 1.00 416.56 736 LEU B CA 1
ATOM 5589 C C . LEU B 2 736 ? 116.560 105.325 72.293 1.00 416.56 736 LEU B C 1
ATOM 5590 O O . LEU B 2 736 ? 117.534 104.836 72.863 1.00 416.56 736 LEU B O 1
ATOM 5591 N N . ASN B 2 737 ? 116.656 106.085 71.203 1.00 435.14 737 ASN B N 1
ATOM 5592 C CA . ASN B 2 737 ? 117.928 106.429 70.580 1.00 435.14 737 ASN B CA 1
ATOM 5593 C C . ASN B 2 737 ? 118.782 107.266 71.528 1.00 435.14 737 ASN B C 1
ATOM 5594 O O . ASN B 2 737 ? 119.998 107.104 71.591 1.00 435.14 737 ASN B O 1
ATOM 5595 N N . THR B 2 738 ? 118.132 108.164 72.262 1.00 449.95 738 THR B N 1
ATOM 5596 C CA . THR B 2 738 ? 118.817 109.037 73.206 1.00 449.95 738 THR B CA 1
ATOM 5597 C C . THR B 2 738 ? 119.505 108.221 74.293 1.00 449.95 738 THR B C 1
ATOM 5598 O O . THR B 2 738 ? 120.630 108.529 74.685 1.00 449.95 738 THR B O 1
ATOM 5599 N N . LEU B 2 739 ? 118.840 107.171 74.773 1.00 462.81 739 LEU B N 1
ATOM 5600 C CA . LEU B 2 739 ? 119.431 106.315 75.799 1.00 462.81 739 LEU B CA 1
ATOM 5601 C C . LEU B 2 739 ? 120.688 105.663 75.226 1.00 462.81 739 LEU B C 1
ATOM 5602 O O . LEU B 2 739 ? 121.722 105.597 75.891 1.00 462.81 739 LEU B O 1
ATOM 5603 N N . GLN B 2 740 ? 120.592 105.185 73.986 1.00 472.21 740 GLN B N 1
ATOM 5604 C CA . GLN B 2 740 ? 121.729 104.597 73.286 1.00 472.21 740 GLN B CA 1
ATOM 5605 C C . GLN B 2 740 ? 122.779 105.682 73.054 1.00 472.21 740 GLN B C 1
ATOM 5606 O O . GLN B 2 740 ? 123.979 105.449 73.205 1.00 472.21 740 GLN B O 1
ATOM 5607 N N . GLN B 2 741 ? 122.307 106.874 72.691 1.00 491.94 741 GLN B N 1
ATOM 5608 C CA . GLN B 2 741 ? 123.166 108.025 72.448 1.00 491.94 741 GLN B CA 1
ATOM 5609 C C . GLN B 2 741 ? 123.896 108.406 73.729 1.00 491.94 741 GLN B C 1
ATOM 5610 O O . GLN B 2 741 ? 125.078 108.744 73.699 1.00 491.94 741 GLN B O 1
ATOM 5611 N N . ALA B 2 742 ? 123.188 108.349 74.856 1.00 522.26 742 ALA B N 1
ATOM 5612 C CA . ALA B 2 742 ? 123.789 108.663 76.148 1.00 522.26 742 ALA B CA 1
ATOM 5613 C C . ALA B 2 742 ? 124.902 107.657 76.433 1.00 522.26 742 ALA B C 1
ATOM 5614 O O . ALA B 2 742 ? 125.981 108.029 76.892 1.00 522.26 742 ALA B O 1
ATOM 5615 N N . SER B 2 743 ? 124.636 106.381 76.149 1.00 524.11 743 SER B N 1
ATOM 5616 C CA . SER B 2 743 ? 125.631 105.324 76.315 1.00 524.11 743 SER B CA 1
ATOM 5617 C C . SER B 2 743 ? 126.783 105.571 75.340 1.00 524.11 743 SER B C 1
ATOM 5618 O O . SER B 2 743 ? 127.952 105.391 75.678 1.00 524.11 743 SER B O 1
ATOM 5619 N N . GLN B 2 744 ? 126.426 105.974 74.123 1.00 528.12 744 GLN B N 1
ATOM 5620 C CA . GLN B 2 744 ? 127.376 106.286 73.064 1.00 528.12 744 GLN B CA 1
ATOM 5621 C C . GLN B 2 744 ? 128.273 107.476 73.409 1.00 528.12 744 GLN B C 1
ATOM 5622 O O . GLN B 2 744 ? 129.456 107.486 73.072 1.00 528.12 744 GLN B O 1
ATOM 5623 N N . ALA B 2 745 ? 127.706 108.475 74.080 1.00 502.83 745 ALA B N 1
ATOM 5624 C CA . ALA B 2 745 ? 128.451 109.683 74.432 1.00 502.83 745 ALA B CA 1
ATOM 5625 C C . ALA B 2 745 ? 129.659 109.395 75.320 1.00 502.83 745 ALA B C 1
ATOM 5626 O O . ALA B 2 745 ? 129.601 108.563 76.225 1.00 502.83 745 ALA B O 1
ATOM 5627 N N . GLN B 2 746 ? 130.754 110.100 75.047 1.00 378.93 746 GLN B N 1
ATOM 5628 C CA . GLN B 2 746 ? 132.005 109.921 75.774 1.00 378.93 746 GLN B CA 1
ATOM 5629 C C . GLN B 2 746 ? 131.940 110.327 77.242 1.00 378.93 746 GLN B C 1
ATOM 5630 O O . GLN B 2 746 ? 131.313 111.323 77.601 1.00 378.93 746 GLN B O 1
ATOM 5631 N N . VAL B 2 747 ? 132.609 109.544 78.080 1.00 318.46 747 VAL B N 1
ATOM 5632 C CA . VAL B 2 747 ? 132.667 109.793 79.515 1.00 318.46 747 VAL B CA 1
ATOM 5633 C C . VAL B 2 747 ? 133.376 111.106 79.836 1.00 318.46 747 VAL B C 1
ATOM 5634 O O . VAL B 2 747 ? 134.335 111.483 79.165 1.00 318.46 747 VAL B O 1
ATOM 5635 N N . ASP B 2 748 ? 132.895 111.796 80.865 1.00 389.22 748 ASP B N 1
ATOM 5636 C CA . ASP B 2 748 ? 133.482 113.057 81.291 1.00 389.22 748 ASP B CA 1
ATOM 5637 C C . ASP B 2 748 ? 133.947 112.953 82.737 1.00 389.22 748 ASP B C 1
ATOM 5638 O O . ASP B 2 748 ? 133.206 112.459 83.593 1.00 389.22 748 ASP B O 1
ATOM 5639 N N . LYS B 2 749 ? 135.160 113.421 83.012 1.00 516.98 749 LYS B N 1
ATOM 5640 C CA . LYS B 2 749 ? 135.738 113.399 84.352 1.00 516.98 749 LYS B CA 1
ATOM 5641 C C . LYS B 2 749 ? 135.788 114.820 84.905 1.00 516.98 749 LYS B C 1
ATOM 5642 O O . LYS B 2 749 ? 136.344 115.716 84.261 1.00 516.98 749 LYS B O 1
ATOM 5643 N N . SER B 2 750 ? 135.224 115.025 86.097 1.00 549.36 750 SER B N 1
ATOM 5644 C CA . SER B 2 750 ? 135.202 116.337 86.736 1.00 549.36 750 SER B CA 1
ATOM 5645 C C . SER B 2 750 ? 135.840 116.277 88.119 1.00 549.36 750 SER B C 1
ATOM 5646 O O . SER B 2 750 ? 135.540 115.372 88.904 1.00 549.36 750 SER B O 1
ATOM 5647 N N . ASP B 2 751 ? 136.701 117.254 88.418 1.00 538.27 751 ASP B N 1
ATOM 5648 C CA . ASP B 2 751 ? 137.385 117.353 89.711 1.00 538.27 751 ASP B CA 1
ATOM 5649 C C . ASP B 2 751 ? 138.125 116.064 90.049 1.00 538.27 751 ASP B C 1
ATOM 5650 O O . ASP B 2 751 ? 138.081 115.575 91.180 1.00 538.27 751 ASP B O 1
ATOM 5651 N N . TYR B 2 752 ? 138.822 115.523 89.053 1.00 559.96 752 TYR B N 1
ATOM 5652 C CA . TYR B 2 752 ? 139.579 114.281 89.186 1.00 559.96 752 TYR B CA 1
ATOM 5653 C C . TYR B 2 752 ? 138.682 113.132 89.639 1.00 559.96 752 TYR B C 1
ATOM 5654 O O . TYR B 2 752 ? 139.093 112.277 90.425 1.00 559.96 752 TYR B O 1
ATOM 5655 N N . ASP B 2 753 ? 137.419 113.178 89.220 1.00 588.97 753 ASP B N 1
ATOM 5656 C CA . ASP B 2 753 ? 136.459 112.124 89.544 1.00 588.97 753 ASP B CA 1
ATOM 5657 C C . ASP B 2 753 ? 135.653 111.691 88.316 1.00 588.97 753 ASP B C 1
ATOM 5658 O O . ASP B 2 753 ? 135.077 112.532 87.626 1.00 588.97 753 ASP B O 1
ATOM 5659 N N . MET B 2 754 ? 135.611 110.389 88.042 1.00 567.12 754 MET B N 1
ATOM 5660 C CA . MET B 2 754 ? 134.839 109.888 86.905 1.00 567.12 754 MET B CA 1
ATOM 5661 C C . MET B 2 754 ? 133.911 108.722 87.255 1.00 567.12 754 MET B C 1
ATOM 5662 O O . MET B 2 754 ? 134.357 107.707 87.788 1.00 567.12 754 MET B O 1
ATOM 5663 N N . VAL B 2 755 ? 132.623 108.868 86.954 1.00 477.60 755 VAL B N 1
ATOM 5664 C CA . VAL B 2 755 ? 131.647 107.805 87.201 1.00 477.60 755 VAL B CA 1
ATOM 5665 C C . VAL B 2 755 ? 131.651 107.291 88.639 1.00 477.60 755 VAL B C 1
ATOM 5666 O O . VAL B 2 755 ? 131.574 106.084 88.869 1.00 477.60 755 VAL B O 1
ATOM 5667 N N . ASP B 2 756 ? 131.612 108.205 89.601 1.00 433.44 756 ASP B N 1
ATOM 5668 C CA . ASP B 2 756 ? 131.668 107.810 91.001 1.00 433.44 756 ASP B CA 1
ATOM 5669 C C . ASP B 2 756 ? 130.515 106.890 91.374 1.00 433.44 756 ASP B C 1
ATOM 5670 O O . ASP B 2 756 ? 130.713 105.909 92.091 1.00 433.44 756 ASP B O 1
ATOM 5671 N N . TYR B 2 757 ? 129.313 107.184 90.891 1.00 405.78 757 TYR B N 1
ATOM 5672 C CA . TYR B 2 757 ? 128.187 106.317 91.200 1.00 405.78 757 TYR B CA 1
ATOM 5673 C C . TYR B 2 757 ? 127.944 105.380 90.026 1.00 405.78 757 TYR B C 1
ATOM 5674 O O . TYR B 2 757 ? 127.383 105.778 89.005 1.00 405.78 757 TYR B O 1
ATOM 5675 N N . LEU B 2 758 ? 128.369 104.131 90.180 1.00 400.62 758 LEU B N 1
ATOM 5676 C CA . LEU B 2 758 ? 128.189 103.126 89.142 1.00 400.62 758 LEU B CA 1
ATOM 5677 C C . LEU B 2 758 ? 126.710 102.841 88.927 1.00 400.62 758 LEU B C 1
ATOM 5678 O O . LEU B 2 758 ? 126.246 102.678 87.799 1.00 400.62 758 LEU B O 1
ATOM 5679 N N . ASN B 2 759 ? 125.980 102.780 90.034 1.00 424.38 759 ASN B N 1
ATOM 5680 C CA . ASN B 2 759 ? 124.555 102.487 90.020 1.00 424.38 759 ASN B CA 1
ATOM 5681 C C . ASN B 2 759 ? 123.639 103.485 89.317 1.00 424.38 759 ASN B C 1
ATOM 5682 O O . ASN B 2 759 ? 122.708 103.081 88.621 1.00 424.38 759 ASN B O 1
ATOM 5683 N N . GLU B 2 760 ? 123.892 104.780 89.483 1.00 419.16 760 GLU B N 1
ATOM 5684 C CA . GLU B 2 760 ? 123.008 105.762 88.882 1.00 419.16 760 GLU B CA 1
ATOM 5685 C C . GLU B 2 760 ? 123.239 105.818 87.378 1.00 419.16 760 GLU B C 1
ATOM 5686 O O . GLU B 2 760 ? 122.288 105.828 86.598 1.00 419.16 760 GLU B O 1
ATOM 5687 N N . LEU B 2 761 ? 124.504 105.852 86.969 1.00 423.63 761 LEU B N 1
ATOM 5688 C CA . LEU B 2 761 ? 124.809 105.887 85.547 1.00 423.63 761 LEU B CA 1
ATOM 5689 C C . LEU B 2 761 ? 124.426 104.601 84.820 1.00 423.63 761 LEU B C 1
ATOM 5690 O O . LEU B 2 761 ? 123.804 104.644 83.758 1.00 423.63 761 LEU B O 1
ATOM 5691 N N . ARG B 2 762 ? 124.789 103.456 85.396 1.00 429.91 762 ARG B N 1
ATOM 5692 C CA . ARG B 2 762 ? 124.460 102.179 84.775 1.00 429.91 762 ARG B CA 1
ATOM 5693 C C . ARG B 2 762 ? 122.960 101.937 84.788 1.00 429.91 762 ARG B C 1
ATOM 5694 O O . ARG B 2 762 ? 122.368 101.551 83.781 1.00 429.91 762 ARG B O 1
ATOM 5695 N N . GLU B 2 763 ? 122.353 102.175 85.946 1.00 464.07 763 GLU B N 1
ATOM 5696 C CA . GLU B 2 763 ? 120.917 102.022 86.102 1.00 464.07 763 GLU B CA 1
ATOM 5697 C C . GLU B 2 763 ? 120.239 103.083 85.269 1.00 464.07 763 GLU B C 1
ATOM 5698 O O . GLU B 2 763 ? 119.240 102.816 84.602 1.00 464.07 763 GLU B O 1
ATOM 5699 N N . SER B 2 764 ? 120.790 104.295 85.296 1.00 473.31 764 SER B N 1
ATOM 5700 C CA . SER B 2 764 ? 120.166 105.355 84.515 1.00 473.31 764 SER B CA 1
ATOM 5701 C C . SER B 2 764 ? 119.941 104.880 83.092 1.00 473.31 764 SER B C 1
ATOM 5702 O O . SER B 2 764 ? 118.912 105.185 82.481 1.00 473.31 764 SER B O 1
ATOM 5703 N N . CYS B 2 765 ? 120.922 104.179 82.527 1.00 472.78 765 CYS B N 1
ATOM 5704 C CA . CYS B 2 765 ? 120.732 103.626 81.198 1.00 472.78 765 CYS B CA 1
ATOM 5705 C C . CYS B 2 765 ? 119.587 102.625 81.223 1.00 472.78 765 CYS B C 1
ATOM 5706 O O . CYS B 2 765 ? 118.781 102.562 80.284 1.00 472.78 765 CYS B O 1
ATOM 5707 N N . LEU B 2 766 ? 119.484 101.849 82.314 1.00 495.64 766 LEU B N 1
ATOM 5708 C CA . LEU B 2 766 ? 118.378 100.900 82.435 1.00 495.64 766 LEU B CA 1
ATOM 5709 C C . LEU B 2 766 ? 117.029 101.611 82.421 1.00 495.64 766 LEU B C 1
ATOM 5710 O O . LEU B 2 766 ? 116.090 101.216 81.702 1.00 495.64 766 LEU B O 1
ATOM 5711 N N . GLU B 2 767 ? 116.951 102.717 83.151 1.00 517.23 767 GLU B N 1
ATOM 5712 C CA . GLU B 2 767 ? 115.731 103.500 83.221 1.00 517.23 767 GLU B CA 1
ATOM 5713 C C . GLU B 2 767 ? 115.411 104.027 81.842 1.00 517.23 767 GLU B C 1
ATOM 5714 O O . GLU B 2 767 ? 114.277 103.931 81.367 1.00 517.23 767 GLU B O 1
ATOM 5715 N N . ALA B 2 768 ? 116.426 104.563 81.176 1.00 491.81 768 ALA B N 1
ATOM 5716 C CA . ALA B 2 768 ? 116.233 105.191 79.886 1.00 491.81 768 ALA B CA 1
ATOM 5717 C C . ALA B 2 768 ? 115.693 104.176 78.883 1.00 491.81 768 ALA B C 1
ATOM 5718 O O . ALA B 2 768 ? 114.754 104.489 78.127 1.00 491.81 768 ALA B O 1
ATOM 5719 N N . TYR B 2 769 ? 116.221 102.936 78.887 1.00 499.31 769 TYR B N 1
ATOM 5720 C CA . TYR B 2 769 ? 115.679 101.984 77.921 1.00 499.31 769 TYR B CA 1
ATOM 5721 C C . TYR B 2 769 ? 114.215 101.782 78.238 1.00 499.31 769 TYR B C 1
ATOM 5722 O O . TYR B 2 769 ? 113.365 101.777 77.341 1.00 499.31 769 TYR B O 1
ATOM 5723 N N . THR B 2 770 ? 113.904 101.602 79.524 1.00 506.98 770 THR B N 1
ATOM 5724 C CA . THR B 2 770 ? 112.511 101.382 79.879 1.00 506.98 770 THR B CA 1
ATOM 5725 C C . THR B 2 770 ? 111.649 102.548 79.404 1.00 506.98 770 THR B C 1
ATOM 5726 O O . THR B 2 770 ? 110.514 102.347 78.963 1.00 506.98 770 THR B O 1
ATOM 5727 N N . GLY B 2 771 ? 112.160 103.778 79.507 1.00 482.47 771 GLY B N 1
ATOM 5728 C CA . GLY B 2 771 ? 111.383 104.924 79.065 1.00 482.47 771 GLY B CA 1
ATOM 5729 C C . GLY B 2 771 ? 111.027 104.830 77.596 1.00 482.47 771 GLY B C 1
ATOM 5730 O O . GLY B 2 771 ? 109.873 105.063 77.205 1.00 482.47 771 GLY B O 1
ATOM 5731 N N . ILE B 2 772 ? 112.000 104.447 76.761 1.00 477.59 772 ILE B N 1
ATOM 5732 C CA . ILE B 2 772 ? 111.643 104.206 75.367 1.00 477.59 772 ILE B CA 1
ATOM 5733 C C . ILE B 2 772 ? 110.601 103.108 75.290 1.00 477.59 772 ILE B C 1
ATOM 5734 O O . ILE B 2 772 ? 109.651 103.184 74.507 1.00 477.59 772 ILE B O 1
ATOM 5735 N N . VAL B 2 773 ? 110.757 102.079 76.123 1.00 486.91 773 VAL B N 1
ATOM 5736 C CA . VAL B 2 773 ? 109.858 100.933 76.083 1.00 486.91 773 VAL B CA 1
ATOM 5737 C C . VAL B 2 773 ? 108.421 101.385 76.288 1.00 486.91 773 VAL B C 1
ATOM 5738 O O . VAL B 2 773 ? 107.507 100.954 75.577 1.00 486.91 773 VAL B O 1
ATOM 5739 N N . GLN B 2 774 ? 108.191 102.247 77.275 1.00 472.00 774 GLN B N 1
ATOM 5740 C CA . GLN B 2 774 ? 106.837 102.741 77.458 1.00 472.00 774 GLN B CA 1
ATOM 5741 C C . GLN B 2 774 ? 106.405 103.554 76.253 1.00 472.00 774 GLN B C 1
ATOM 5742 O O . GLN B 2 774 ? 105.288 103.387 75.750 1.00 472.00 774 GLN B O 1
ATOM 5743 N N . GLY B 2 775 ? 107.278 104.432 75.761 1.00 458.94 775 GLY B N 1
ATOM 5744 C CA . GLY B 2 775 ? 106.927 105.159 74.556 1.00 458.94 775 GLY B CA 1
ATOM 5745 C C . GLY B 2 775 ? 106.907 104.290 73.309 1.00 458.94 775 GLY B C 1
ATOM 5746 O O . GLY B 2 775 ? 105.988 104.388 72.491 1.00 458.94 775 GLY B O 1
ATOM 5747 N N . LEU B 2 776 ? 107.912 103.424 73.152 1.00 465.85 776 LEU B N 1
ATOM 5748 C CA . LEU B 2 776 ? 108.057 102.542 71.993 1.00 465.85 776 LEU B CA 1
ATOM 5749 C C . LEU B 2 776 ? 107.741 101.076 72.273 1.00 465.85 776 LEU B C 1
ATOM 5750 O O . LEU B 2 776 ? 108.309 100.480 73.192 1.00 465.85 776 LEU B O 1
ATOM 5751 N N . LYS B 2 777 ? 106.861 100.504 71.451 1.00 364.09 777 LYS B N 1
ATOM 5752 C CA . LYS B 2 777 ? 106.457 99.099 71.478 1.00 364.09 777 LYS B CA 1
ATOM 5753 C C . LYS B 2 777 ? 107.609 98.174 71.845 1.00 364.09 777 LYS B C 1
ATOM 5754 O O . LYS B 2 777 ? 108.598 98.079 71.110 1.00 364.09 777 LYS B O 1
ATOM 5755 N N . GLY B 2 778 ? 107.481 97.467 72.969 1.00 291.94 778 GLY B N 1
ATOM 5756 C CA . GLY B 2 778 ? 108.476 96.461 73.305 1.00 291.94 778 GLY B CA 1
ATOM 5757 C C . GLY B 2 778 ? 108.420 95.248 72.397 1.00 291.94 778 GLY B C 1
ATOM 5758 O O . GLY B 2 778 ? 108.604 94.102 72.818 1.00 291.94 778 GLY B O 1
ATOM 5759 N N . ASP B 2 779 ? 108.157 95.525 71.137 1.00 231.42 779 ASP B N 1
ATOM 5760 C CA . ASP B 2 779 ? 108.075 94.518 70.094 1.00 231.42 779 ASP B CA 1
ATOM 5761 C C . ASP B 2 779 ? 108.448 95.099 68.741 1.00 231.42 779 ASP B C 1
ATOM 5762 O O . ASP B 2 779 ? 108.464 94.354 67.759 1.00 231.42 779 ASP B O 1
ATOM 5763 N N . GLN B 2 780 ? 108.749 96.397 68.657 1.00 192.90 780 GLN B N 1
ATOM 5764 C CA . GLN B 2 780 ? 109.111 97.042 67.404 1.00 192.90 780 GLN B CA 1
ATOM 5765 C C . GLN B 2 780 ? 110.273 96.296 66.780 1.00 192.90 780 GLN B C 1
ATOM 5766 O O . GLN B 2 780 ? 111.403 96.390 67.269 1.00 192.90 780 GLN B O 1
ATOM 5767 N N . GLU B 2 781 ? 109.974 95.522 65.732 1.00 180.35 781 GLU B N 1
ATOM 5768 C CA . GLU B 2 781 ? 110.933 94.685 65.017 1.00 180.35 781 GLU B CA 1
ATOM 5769 C C . GLU B 2 781 ? 112.324 95.287 65.038 1.00 180.35 781 GLU B C 1
ATOM 5770 O O . GLU B 2 781 ? 113.269 94.664 65.529 1.00 180.35 781 GLU B O 1
ATOM 5771 N N . ASN B 2 782 ? 112.462 96.510 64.534 1.00 173.21 782 ASN B N 1
ATOM 5772 C CA . ASN B 2 782 ? 113.765 97.158 64.549 1.00 173.21 782 ASN B CA 1
ATOM 5773 C C . ASN B 2 782 ? 113.907 97.813 65.920 1.00 173.21 782 ASN B C 1
ATOM 5774 O O . ASN B 2 782 ? 113.927 99.035 66.072 1.00 173.21 782 ASN B O 1
ATOM 5775 N N . VAL B 2 783 ? 114.000 96.960 66.939 1.00 168.45 783 VAL B N 1
ATOM 5776 C CA . VAL B 2 783 ? 114.156 97.469 68.294 1.00 168.45 783 VAL B CA 1
ATOM 5777 C C . VAL B 2 783 ? 115.471 98.215 68.402 1.00 168.45 783 VAL B C 1
ATOM 5778 O O . VAL B 2 783 ? 115.559 99.277 69.028 1.00 168.45 783 VAL B O 1
ATOM 5779 N N . HIS B 2 784 ? 116.504 97.635 67.797 1.00 197.42 784 HIS B N 1
ATOM 5780 C CA . HIS B 2 784 ? 117.823 98.254 67.747 1.00 197.42 784 HIS B CA 1
ATOM 5781 C C . HIS B 2 784 ? 118.215 98.347 66.273 1.00 197.42 784 HIS B C 1
ATOM 5782 O O . HIS B 2 784 ? 118.268 97.334 65.577 1.00 197.42 784 HIS B O 1
ATOM 5783 N N . PRO B 2 785 ? 118.430 99.572 65.775 1.00 234.53 785 PRO B N 1
ATOM 5784 C CA . PRO B 2 785 ? 118.802 99.803 64.372 1.00 234.53 785 PRO B CA 1
ATOM 5785 C C . PRO B 2 785 ? 120.164 99.254 63.925 1.00 234.53 785 PRO B C 1
ATOM 5786 O O . PRO B 2 785 ? 120.256 98.685 62.837 1.00 234.53 785 PRO B O 1
ATOM 5790 N N . ASP B 2 786 ? 121.205 99.540 64.705 1.00 334.06 786 ASP B N 1
ATOM 5791 C CA . ASP B 2 786 ? 122.573 99.117 64.402 1.00 334.06 786 ASP B CA 1
ATOM 5792 C C . ASP B 2 786 ? 122.891 97.638 64.618 1.00 334.06 786 ASP B C 1
ATOM 5793 O O . ASP B 2 786 ? 122.428 97.029 65.582 1.00 334.06 786 ASP B O 1
ATOM 5794 N N . VAL B 2 787 ? 123.684 97.070 63.712 1.00 372.76 787 VAL B N 1
ATOM 5795 C CA . VAL B 2 787 ? 124.089 95.670 63.808 1.00 372.76 787 VAL B CA 1
ATOM 5796 C C . VAL B 2 787 ? 124.954 95.368 65.035 1.00 372.76 787 VAL B C 1
ATOM 5797 O O . VAL B 2 787 ? 124.760 94.353 65.704 1.00 372.76 787 VAL B O 1
ATOM 5798 N N . MET B 2 788 ? 125.982 96.186 65.250 1.00 334.08 788 MET B N 1
ATOM 5799 C CA . MET B 2 788 ? 126.881 95.994 66.384 1.00 334.08 788 MET B CA 1
ATOM 5800 C C . MET B 2 788 ? 126.112 96.176 67.682 1.00 334.08 788 MET B C 1
ATOM 5801 O O . MET B 2 788 ? 126.293 95.427 68.632 1.00 334.08 788 MET B O 1
ATOM 5802 N N . LEU B 2 789 ? 125.273 97.206 67.705 1.00 323.50 789 LEU B N 1
ATOM 5803 C CA . LEU B 2 789 ? 124.403 97.528 68.833 1.00 323.50 789 LEU B CA 1
ATOM 5804 C C . LEU B 2 789 ? 123.335 96.455 69.023 1.00 323.50 789 LEU B C 1
ATOM 5805 O O . LEU B 2 789 ? 122.923 96.141 70.140 1.00 323.50 789 LEU B O 1
ATOM 5806 N N . VAL B 2 790 ? 122.882 95.923 67.894 1.00 320.72 790 VAL B N 1
ATOM 5807 C CA . VAL B 2 790 ? 121.824 94.928 67.835 1.00 320.72 790 VAL B CA 1
ATOM 5808 C C . VAL B 2 790 ? 122.062 93.605 68.550 1.00 320.72 790 VAL B C 1
ATOM 5809 O O . VAL B 2 790 ? 121.125 93.046 69.102 1.00 320.72 790 VAL B O 1
ATOM 5810 N N . GLN B 2 791 ? 123.282 93.079 68.528 1.00 278.71 791 GLN B N 1
ATOM 5811 C CA . GLN B 2 791 ? 123.510 91.796 69.185 1.00 278.71 791 GLN B CA 1
ATOM 5812 C C . GLN B 2 791 ? 123.192 91.906 70.672 1.00 278.71 791 GLN B C 1
ATOM 5813 O O . GLN B 2 791 ? 122.525 91.038 71.231 1.00 278.71 791 GLN B O 1
ATOM 5814 N N . PRO B 2 792 ? 123.660 92.980 71.317 1.00 250.84 792 PRO B N 1
ATOM 5815 C CA . PRO B 2 792 ? 123.320 93.148 72.726 1.00 250.84 792 PRO B CA 1
ATOM 5816 C C . PRO B 2 792 ? 121.822 93.332 72.912 1.00 250.84 792 PRO B C 1
ATOM 5817 O O . PRO B 2 792 ? 121.258 92.764 73.832 1.00 250.84 792 PRO B O 1
ATOM 5821 N N . ARG B 2 793 ? 121.173 94.139 72.085 1.00 243.83 793 ARG B N 1
ATOM 5822 C CA . ARG B 2 793 ? 119.740 94.280 72.272 1.00 243.83 793 ARG B CA 1
ATOM 5823 C C . ARG B 2 793 ? 119.016 92.970 71.966 1.00 243.83 793 ARG B C 1
ATOM 5824 O O . ARG B 2 793 ? 118.181 92.510 72.742 1.00 243.83 793 ARG B O 1
ATOM 5825 N N . VAL B 2 794 ? 119.361 92.371 70.830 1.00 243.18 794 VAL B N 1
ATOM 5826 C CA . VAL B 2 794 ? 118.768 91.116 70.382 1.00 243.18 794 VAL B CA 1
ATOM 5827 C C . VAL B 2 794 ? 119.102 89.839 71.144 1.00 243.18 794 VAL B C 1
ATOM 5828 O O . VAL B 2 794 ? 118.214 89.048 71.456 1.00 243.18 794 VAL B O 1
ATOM 5829 N N . GLU B 2 795 ? 120.382 89.637 71.440 1.00 291.70 795 GLU B N 1
ATOM 5830 C CA . GLU B 2 795 ? 120.807 88.433 72.147 1.00 291.70 795 GLU B CA 1
ATOM 5831 C C . GLU B 2 795 ? 121.548 88.694 73.450 1.00 291.70 795 GLU B C 1
ATOM 5832 O O . GLU B 2 795 ? 121.497 87.887 74.377 1.00 291.70 795 GLU B O 1
ATOM 5833 N N . PHE B 2 796 ? 122.233 89.830 73.517 1.00 322.47 796 PHE B N 1
ATOM 5834 C CA . PHE B 2 796 ? 122.994 90.205 74.704 1.00 322.47 796 PHE B CA 1
ATOM 5835 C C . PHE B 2 796 ? 122.077 90.408 75.904 1.00 322.47 796 PHE B C 1
ATOM 5836 O O . PHE B 2 796 ? 122.417 90.046 77.030 1.00 322.47 796 PHE B O 1
ATOM 5837 N N . ILE B 2 797 ? 120.912 90.994 75.651 1.00 325.20 797 ILE B N 1
ATOM 5838 C CA . ILE B 2 797 ? 119.946 91.282 76.696 1.00 325.20 797 ILE B CA 1
ATOM 5839 C C . ILE B 2 797 ? 119.435 90.036 77.403 1.00 325.20 797 ILE B C 1
ATOM 5840 O O . ILE B 2 797 ? 119.264 90.050 78.615 1.00 325.20 797 ILE B O 1
ATOM 5841 N N . LEU B 2 798 ? 119.157 88.968 76.663 1.00 311.17 798 LEU B N 1
ATOM 5842 C CA . LEU B 2 798 ? 118.675 87.757 77.317 1.00 311.17 798 LEU B CA 1
ATOM 5843 C C . LEU B 2 798 ? 119.724 87.163 78.257 1.00 311.17 798 LEU B C 1
ATOM 5844 O O . LEU B 2 798 ? 119.420 86.812 79.396 1.00 311.17 798 LEU B O 1
ATOM 5845 N N . SER B 2 799 ? 120.963 87.061 77.781 1.00 282.48 799 SER B N 1
ATOM 5846 C CA . SER B 2 799 ? 122.048 86.537 78.604 1.00 282.48 799 SER B CA 1
ATOM 5847 C C . SER B 2 799 ? 122.343 87.497 79.747 1.00 282.48 799 SER B C 1
ATOM 5848 O O . SER B 2 799 ? 122.530 87.094 80.896 1.00 282.48 799 SER B O 1
ATOM 5849 N N . PHE B 2 800 ? 122.368 88.781 79.402 1.00 285.22 800 PHE B N 1
ATOM 5850 C CA . PHE B 2 800 ? 122.630 89.857 80.348 1.00 285.22 800 PHE B CA 1
ATOM 5851 C C . PHE B 2 800 ? 121.531 89.927 81.391 1.00 285.22 800 PHE B C 1
ATOM 5852 O O . PHE B 2 800 ? 121.785 90.158 82.569 1.00 285.22 800 PHE B O 1
ATOM 5853 N N . ILE B 2 801 ? 120.300 89.722 80.940 1.00 275.76 801 ILE B N 1
ATOM 5854 C CA . ILE B 2 801 ? 119.146 89.766 81.817 1.00 275.76 801 ILE B CA 1
ATOM 5855 C C . ILE B 2 801 ? 119.248 88.683 82.874 1.00 275.76 801 ILE B C 1
ATOM 5856 O O . ILE B 2 801 ? 118.916 88.920 84.024 1.00 275.76 801 ILE B O 1
ATOM 5857 N N . ASP B 2 802 ? 119.696 87.491 82.498 1.00 261.71 802 ASP B N 1
ATOM 5858 C CA . ASP B 2 802 ? 119.814 86.439 83.492 1.00 261.71 802 ASP B CA 1
ATOM 5859 C C . ASP B 2 802 ? 120.829 86.866 84.545 1.00 261.71 802 ASP B C 1
ATOM 5860 O O . ASP B 2 802 ? 120.585 86.731 85.743 1.00 261.71 802 ASP B O 1
ATOM 5861 N N . HIS B 2 803 ? 121.966 87.391 84.097 1.00 266.18 803 HIS B N 1
ATOM 5862 C CA . HIS B 2 803 ? 122.986 87.855 85.027 1.00 266.18 803 HIS B CA 1
ATOM 5863 C C . HIS B 2 803 ? 122.514 89.066 85.826 1.00 266.18 803 HIS B C 1
ATOM 5864 O O . HIS B 2 803 ? 122.693 89.135 87.041 1.00 266.18 803 HIS B O 1
ATOM 5865 N N . ILE B 2 804 ? 121.902 90.016 85.127 1.00 273.77 804 ILE B N 1
ATOM 5866 C CA . ILE B 2 804 ? 121.395 91.232 85.748 1.00 273.77 804 ILE B CA 1
ATOM 5867 C C . ILE B 2 804 ? 120.261 90.929 86.711 1.00 273.77 804 ILE B C 1
ATOM 5868 O O . ILE B 2 804 ? 120.188 91.481 87.808 1.00 273.77 804 ILE B O 1
ATOM 5869 N N . ALA B 2 805 ? 119.383 90.030 86.287 1.00 294.13 805 ALA B N 1
ATOM 5870 C CA . ALA B 2 805 ? 118.234 89.639 87.083 1.00 294.13 805 ALA B CA 1
ATOM 5871 C C . ALA B 2 805 ? 118.717 88.992 88.360 1.00 294.13 805 ALA B C 1
ATOM 5872 O O . ALA B 2 805 ? 118.165 89.237 89.433 1.00 294.13 805 ALA B O 1
ATOM 5873 N N . GLY B 2 806 ? 119.753 88.167 88.257 1.00 306.02 806 GLY B N 1
ATOM 5874 C CA . GLY B 2 806 ? 120.246 87.538 89.455 1.00 306.02 806 GLY B CA 1
ATOM 5875 C C . GLY B 2 806 ? 121.042 88.561 90.238 1.00 306.02 806 GLY B C 1
ATOM 5876 O O . GLY B 2 806 ? 121.245 88.402 91.443 1.00 306.02 806 GLY B O 1
ATOM 5877 N N . ASP B 2 807 ? 121.444 89.646 89.579 1.00 269.44 807 ASP B N 1
ATOM 5878 C CA . ASP B 2 807 ? 122.227 90.682 90.237 1.00 269.44 807 ASP B CA 1
ATOM 5879 C C . ASP B 2 807 ? 121.326 91.511 91.141 1.00 269.44 807 ASP B C 1
ATOM 5880 O O . ASP B 2 807 ? 120.096 91.477 91.046 1.00 269.44 807 ASP B O 1
ATOM 5881 N N . GLU B 2 808 ? 121.960 92.251 92.043 1.00 235.21 808 GLU B N 1
ATOM 5882 C CA . GLU B 2 808 ? 121.200 93.024 93.011 1.00 235.21 808 GLU B CA 1
ATOM 5883 C C . GLU B 2 808 ? 121.356 94.528 92.864 1.00 235.21 808 GLU B C 1
ATOM 5884 O O . GLU B 2 808 ? 121.766 95.025 91.809 1.00 235.21 808 GLU B O 1
ATOM 5885 N N . ASP B 2 809 ? 121.002 95.236 93.940 1.00 207.48 809 ASP B N 1
ATOM 5886 C CA . ASP B 2 809 ? 121.100 96.678 94.118 1.00 207.48 809 ASP B CA 1
ATOM 5887 C C . ASP B 2 809 ? 119.880 97.228 93.397 1.00 207.48 809 ASP B C 1
ATOM 5888 O O . ASP B 2 809 ? 119.845 98.380 92.954 1.00 207.48 809 ASP B O 1
ATOM 5889 N N . HIS B 2 810 ? 118.870 96.364 93.300 1.00 209.73 810 HIS B N 1
ATOM 5890 C CA . HIS B 2 810 ? 117.582 96.619 92.671 1.00 209.73 810 HIS B CA 1
ATOM 5891 C C . HIS B 2 810 ? 116.907 97.831 93.289 1.00 209.73 810 HIS B C 1
ATOM 5892 O O . HIS B 2 810 ? 116.342 97.732 94.381 1.00 209.73 810 HIS B O 1
ATOM 5893 N N . THR B 2 811 ? 116.946 98.963 92.598 1.00 205.84 811 THR B N 1
ATOM 5894 C CA . THR B 2 811 ? 116.273 100.157 93.078 1.00 205.84 811 THR B CA 1
ATOM 5895 C C . THR B 2 811 ? 114.760 100.019 92.973 1.00 205.84 811 THR B C 1
ATOM 5896 O O . THR B 2 811 ? 114.228 99.333 92.098 1.00 205.84 811 THR B O 1
ATOM 5897 N N . ASP B 2 812 ? 114.073 100.749 93.852 1.00 205.60 812 ASP B N 1
ATOM 5898 C CA . ASP B 2 812 ? 112.617 100.751 93.907 1.00 205.60 812 ASP B CA 1
ATOM 5899 C C . ASP B 2 812 ? 111.996 101.055 92.562 1.00 205.60 812 ASP B C 1
ATOM 5900 O O . ASP B 2 812 ? 110.878 100.605 92.288 1.00 205.60 812 ASP B O 1
ATOM 5901 N N . GLY B 2 813 ? 112.738 101.693 91.670 1.00 238.19 813 GLY B N 1
ATOM 5902 C CA . GLY B 2 813 ? 112.158 102.008 90.391 1.00 238.19 813 GLY B CA 1
ATOM 5903 C C . GLY B 2 813 ? 112.728 101.099 89.339 1.00 238.19 813 GLY B C 1
ATOM 5904 O O . GLY B 2 813 ? 111.975 100.607 88.496 1.00 238.19 813 GLY B O 1
ATOM 5905 N N . VAL B 2 814 ? 114.031 100.830 89.382 1.00 206.00 814 VAL B N 1
ATOM 5906 C CA . VAL B 2 814 ? 114.568 99.897 88.406 1.00 206.00 814 VAL B CA 1
ATOM 5907 C C . VAL B 2 814 ? 113.892 98.553 88.608 1.00 206.00 814 VAL B C 1
ATOM 5908 O O . VAL B 2 814 ? 113.644 97.803 87.657 1.00 206.00 814 VAL B O 1
ATOM 5909 N N . VAL B 2 815 ? 113.611 98.223 89.868 1.00 230.06 815 VAL B N 1
ATOM 5910 C CA . VAL B 2 815 ? 112.918 96.987 90.180 1.00 230.06 815 VAL B CA 1
ATOM 5911 C C . VAL B 2 815 ? 111.513 96.994 89.591 1.00 230.06 815 VAL B C 1
ATOM 5912 O O . VAL B 2 815 ? 111.068 95.995 89.022 1.00 230.06 815 VAL B O 1
ATOM 5913 N N . ALA B 2 816 ? 110.778 98.099 89.732 1.00 229.67 816 ALA B N 1
ATOM 5914 C CA . ALA B 2 816 ? 109.424 98.113 89.193 1.00 229.67 816 ALA B CA 1
ATOM 5915 C C . ALA B 2 816 ? 109.410 98.040 87.671 1.00 229.67 816 ALA B C 1
ATOM 5916 O O . ALA B 2 816 ? 108.650 97.250 87.087 1.00 229.67 816 ALA B O 1
ATOM 5917 N N . CYS B 2 817 ? 110.285 98.804 87.006 1.00 258.65 817 CYS B N 1
ATOM 5918 C CA . CYS B 2 817 ? 110.288 98.742 85.552 1.00 258.65 817 CYS B CA 1
ATOM 5919 C C . CYS B 2 817 ? 110.665 97.350 85.125 1.00 258.65 817 CYS B C 1
ATOM 5920 O O . CYS B 2 817 ? 110.039 96.769 84.235 1.00 258.65 817 CYS B O 1
ATOM 5921 N N . ALA B 2 818 ? 111.650 96.781 85.809 1.00 303.69 818 ALA B N 1
ATOM 5922 C CA . ALA B 2 818 ? 112.062 95.425 85.514 1.00 303.69 818 ALA B CA 1
ATOM 5923 C C . ALA B 2 818 ? 110.891 94.476 85.715 1.00 303.69 818 ALA B C 1
ATOM 5924 O O . ALA B 2 818 ? 110.718 93.515 84.953 1.00 303.69 818 ALA B O 1
ATOM 5925 N N . ALA B 2 819 ? 110.059 94.749 86.725 1.00 298.72 819 ALA B N 1
ATOM 5926 C CA . ALA B 2 819 ? 108.894 93.910 86.955 1.00 298.72 819 ALA B CA 1
ATOM 5927 C C . ALA B 2 819 ? 108.011 93.924 85.728 1.00 298.72 819 ALA B C 1
ATOM 5928 O O . ALA B 2 819 ? 107.429 92.898 85.362 1.00 298.72 819 ALA B O 1
ATOM 5929 N N . GLY B 2 820 ? 107.868 95.086 85.089 1.00 345.80 820 GLY B N 1
ATOM 5930 C CA . GLY B 2 820 ? 107.140 95.091 83.833 1.00 345.80 820 GLY B CA 1
ATOM 5931 C C . GLY B 2 820 ? 107.893 94.335 82.748 1.00 345.80 820 GLY B C 1
ATOM 5932 O O . GLY B 2 820 ? 107.289 93.619 81.936 1.00 345.80 820 GLY B O 1
ATOM 5933 N N . LEU B 2 821 ? 109.233 94.451 82.750 1.00 367.77 821 LEU B N 1
ATOM 5934 C CA . LEU B 2 821 ? 110.049 93.819 81.713 1.00 367.77 821 LEU B CA 1
ATOM 5935 C C . LEU B 2 821 ? 109.847 92.313 81.681 1.00 367.77 821 LEU B C 1
ATOM 5936 O O . LEU B 2 821 ? 109.707 91.723 80.604 1.00 367.77 821 LEU B O 1
ATOM 5937 N N . ILE B 2 822 ? 109.774 91.683 82.853 1.00 335.62 822 ILE B N 1
ATOM 5938 C CA . ILE B 2 822 ? 109.680 90.228 82.894 1.00 335.62 822 ILE B CA 1
ATOM 5939 C C . ILE B 2 822 ? 108.442 89.765 82.141 1.00 335.62 822 ILE B C 1
ATOM 5940 O O . ILE B 2 822 ? 108.520 88.912 81.249 1.00 335.62 822 ILE B O 1
ATOM 5941 N N . GLY B 2 823 ? 107.287 90.338 82.466 1.00 340.43 823 GLY B N 1
ATOM 5942 C CA . GLY B 2 823 ? 106.073 89.936 81.788 1.00 340.43 823 GLY B CA 1
ATOM 5943 C C . GLY B 2 823 ? 106.048 90.288 80.312 1.00 340.43 823 GLY B C 1
ATOM 5944 O O . GLY B 2 823 ? 105.874 89.407 79.461 1.00 340.43 823 GLY B O 1
ATOM 5945 N N . ASP B 2 824 ? 106.265 91.570 79.976 1.00 363.49 824 ASP B N 1
ATOM 5946 C CA . ASP B 2 824 ? 106.095 91.952 78.573 1.00 363.49 824 ASP B CA 1
ATOM 5947 C C . ASP B 2 824 ? 107.152 91.338 77.664 1.00 363.49 824 ASP B C 1
ATOM 5948 O O . ASP B 2 824 ? 106.810 90.705 76.658 1.00 363.49 824 ASP B O 1
ATOM 5949 N N . LEU B 2 825 ? 108.441 91.509 77.978 1.00 359.59 825 LEU B N 1
ATOM 5950 C CA . LEU B 2 825 ? 109.411 90.896 77.082 1.00 359.59 825 LEU B CA 1
ATOM 5951 C C . LEU B 2 825 ? 109.282 89.386 77.146 1.00 359.59 825 LEU B C 1
ATOM 5952 O O . LEU B 2 825 ? 109.487 88.702 76.138 1.00 359.59 825 LEU B O 1
ATOM 5953 N N . CYS B 2 826 ? 108.924 88.882 78.322 1.00 346.08 826 CYS B N 1
ATOM 5954 C CA . CYS B 2 826 ? 108.816 87.451 78.549 1.00 346.08 826 CYS B CA 1
ATOM 5955 C C . CYS B 2 826 ? 107.781 86.731 77.698 1.00 346.08 826 CYS B C 1
ATOM 5956 O O . CYS B 2 826 ? 108.053 85.648 77.196 1.00 346.08 826 CYS B O 1
ATOM 5957 N N . THR B 2 827 ? 106.605 87.319 77.517 1.00 304.10 827 THR B N 1
ATOM 5958 C CA . THR B 2 827 ? 105.582 86.650 76.720 1.00 304.10 827 THR B CA 1
ATOM 5959 C C . THR B 2 827 ? 106.043 86.460 75.278 1.00 304.10 827 THR B C 1
ATOM 5960 O O . THR B 2 827 ? 105.869 85.389 74.695 1.00 304.10 827 THR B O 1
ATOM 5961 N N . ALA B 2 828 ? 106.637 87.504 74.711 1.00 291.22 828 ALA B N 1
ATOM 5962 C CA . ALA B 2 828 ? 107.142 87.448 73.346 1.00 291.22 828 ALA B CA 1
ATOM 5963 C C . ALA B 2 828 ? 108.287 86.452 73.229 1.00 291.22 828 ALA B C 1
ATOM 5964 O O . ALA B 2 828 ? 108.374 85.689 72.267 1.00 291.22 828 ALA B O 1
ATOM 5965 N N . PHE B 2 829 ? 109.155 86.462 74.234 1.00 295.02 829 PHE B N 1
ATOM 5966 C CA . PHE B 2 829 ? 110.325 85.595 74.265 1.00 295.02 829 PHE B CA 1
ATOM 5967 C C . PHE B 2 829 ? 110.041 84.222 74.853 1.00 295.02 829 PHE B C 1
ATOM 5968 O O . PHE B 2 829 ? 110.921 83.361 74.883 1.00 295.02 829 PHE B O 1
ATOM 5969 N N . GLY B 2 830 ? 108.816 84.012 75.321 1.00 279.39 830 GLY B N 1
ATOM 5970 C CA . GLY B 2 830 ? 108.475 82.733 75.910 1.00 279.39 830 GLY B CA 1
ATOM 5971 C C . GLY B 2 830 ? 108.627 81.628 74.894 1.00 279.39 830 GLY B C 1
ATOM 5972 O O . GLY B 2 830 ? 108.210 81.758 73.743 1.00 279.39 830 GLY B O 1
ATOM 5973 N N . LYS B 2 831 ? 109.241 80.533 75.331 1.00 261.21 831 LYS B N 1
ATOM 5974 C CA . LYS B 2 831 ? 109.473 79.379 74.475 1.00 261.21 831 LYS B CA 1
ATOM 5975 C C . LYS B 2 831 ? 110.690 79.532 73.562 1.00 261.21 831 LYS B C 1
ATOM 5976 O O . LYS B 2 831 ? 110.918 78.693 72.692 1.00 261.21 831 LYS B O 1
ATOM 5977 N N . ASP B 2 832 ? 111.478 80.588 73.755 1.00 221.48 832 ASP B N 1
ATOM 5978 C CA . ASP B 2 832 ? 112.647 80.797 72.912 1.00 221.48 832 ASP B CA 1
ATOM 5979 C C . ASP B 2 832 ? 113.613 79.638 73.099 1.00 221.48 832 ASP B C 1
ATOM 5980 O O . ASP B 2 832 ? 114.161 79.113 72.132 1.00 221.48 832 ASP B O 1
ATOM 5981 N N . VAL B 2 833 ? 113.827 79.248 74.349 1.00 204.58 833 VAL B N 1
ATOM 5982 C CA . VAL B 2 833 ? 114.690 78.119 74.644 1.00 204.58 833 VAL B CA 1
ATOM 5983 C C . VAL B 2 833 ? 114.434 77.584 76.045 1.00 204.58 833 VAL B C 1
ATOM 5984 O O . VAL B 2 833 ? 113.917 78.299 76.904 1.00 204.58 833 VAL B O 1
ATOM 5985 N N . LEU B 2 834 ? 114.797 76.327 76.274 1.00 232.54 834 LEU B N 1
ATOM 5986 C CA . LEU B 2 834 ? 114.678 75.753 77.608 1.00 232.54 834 LEU B CA 1
ATOM 5987 C C . LEU B 2 834 ? 115.383 76.648 78.609 1.00 232.54 834 LEU B C 1
ATOM 5988 O O . LEU B 2 834 ? 114.938 76.810 79.752 1.00 232.54 834 LEU B O 1
ATOM 5989 N N . LYS B 2 835 ? 116.472 77.267 78.151 1.00 243.63 835 LYS B N 1
ATOM 5990 C CA . LYS B 2 835 ? 117.331 78.094 78.984 1.00 243.63 835 LYS B CA 1
ATOM 5991 C C . LYS B 2 835 ? 116.554 79.211 79.648 1.00 243.63 835 LYS B C 1
ATOM 5992 O O . LYS B 2 835 ? 116.957 79.677 80.707 1.00 243.63 835 LYS B O 1
ATOM 5993 N N . LEU B 2 836 ? 115.566 79.791 78.982 1.00 254.51 836 LEU B N 1
ATOM 5994 C CA . LEU B 2 836 ? 114.839 80.848 79.672 1.00 254.51 836 LEU B CA 1
ATOM 5995 C C . LEU B 2 836 ? 114.181 80.299 80.942 1.00 254.51 836 LEU B C 1
ATOM 5996 O O . LEU B 2 836 ? 114.378 80.830 82.052 1.00 254.51 836 LEU B O 1
ATOM 5997 N N . VAL B 2 837 ? 113.532 79.139 80.819 1.00 255.16 837 VAL B N 1
ATOM 5998 C CA . VAL B 2 837 ? 112.893 78.509 81.969 1.00 255.16 837 VAL B CA 1
ATOM 5999 C C . VAL B 2 837 ? 113.923 78.072 83.005 1.00 255.16 837 VAL B C 1
ATOM 6000 O O . VAL B 2 837 ? 113.756 78.321 84.203 1.00 255.16 837 VAL B O 1
ATOM 6001 N N . GLU B 2 838 ? 114.981 77.438 82.504 1.00 258.71 838 GLU B N 1
ATOM 6002 C CA . GLU B 2 838 ? 116.104 76.929 83.287 1.00 258.71 838 GLU B CA 1
ATOM 6003 C C . GLU B 2 838 ? 116.914 78.005 84.005 1.00 258.71 838 GLU B C 1
ATOM 6004 O O . GLU B 2 838 ? 117.428 77.777 85.097 1.00 258.71 838 GLU B O 1
ATOM 6005 N N . ALA B 2 839 ? 117.071 79.156 83.357 1.00 264.56 839 ALA B N 1
ATOM 6006 C CA . ALA B 2 839 ? 117.837 80.276 83.905 1.00 264.56 839 ALA B CA 1
ATOM 6007 C C . ALA B 2 839 ? 117.010 81.205 84.796 1.00 264.56 839 ALA B C 1
ATOM 6008 O O . ALA B 2 839 ? 117.521 82.190 85.329 1.00 264.56 839 ALA B O 1
ATOM 6009 N N . ARG B 2 840 ? 115.734 80.875 84.959 1.00 262.16 840 ARG B N 1
ATOM 6010 C CA . ARG B 2 840 ? 114.808 81.669 85.760 1.00 262.16 840 ARG B CA 1
ATOM 6011 C C . ARG B 2 840 ? 115.178 81.799 87.238 1.00 262.16 840 ARG B C 1
ATOM 6012 O O . ARG B 2 840 ? 114.995 82.862 87.831 1.00 262.16 840 ARG B O 1
ATOM 6013 N N . PRO B 2 841 ? 115.710 80.724 87.839 1.00 271.93 841 PRO B N 1
ATOM 6014 C CA . PRO B 2 841 ? 116.043 80.786 89.265 1.00 271.93 841 PRO B CA 1
ATOM 6015 C C . PRO B 2 841 ? 117.043 81.884 89.596 1.00 271.93 841 PRO B C 1
ATOM 6016 O O . PRO B 2 841 ? 116.837 82.565 90.601 1.00 271.93 841 PRO B O 1
ATOM 6020 N N . MET B 2 842 ? 118.091 82.077 88.802 1.00 268.24 842 MET B N 1
ATOM 6021 C CA . MET B 2 842 ? 118.989 83.171 89.124 1.00 268.24 842 MET B CA 1
ATOM 6022 C C . MET B 2 842 ? 118.186 84.440 89.327 1.00 268.24 842 MET B C 1
ATOM 6023 O O . MET B 2 842 ? 118.436 85.200 90.268 1.00 268.24 842 MET B O 1
ATOM 6024 N N . ILE B 2 843 ? 117.183 84.663 88.479 1.00 272.58 843 ILE B N 1
ATOM 6025 C CA . ILE B 2 843 ? 116.324 85.823 88.664 1.00 272.58 843 ILE B CA 1
ATOM 6026 C C . ILE B 2 843 ? 115.557 85.706 89.975 1.00 272.58 843 ILE B C 1
ATOM 6027 O O . ILE B 2 843 ? 115.359 86.699 90.688 1.00 272.58 843 ILE B O 1
ATOM 6028 N N . HIS B 2 844 ? 115.127 84.489 90.318 1.00 271.80 844 HIS B N 1
ATOM 6029 C CA . HIS B 2 844 ? 114.335 84.294 91.528 1.00 271.80 844 HIS B CA 1
ATOM 6030 C C . HIS B 2 844 ? 115.094 84.694 92.784 1.00 271.80 844 HIS B C 1
ATOM 6031 O O . HIS B 2 844 ? 114.514 85.286 93.705 1.00 271.80 844 HIS B O 1
ATOM 6032 N N . GLU B 2 845 ? 116.389 84.382 92.850 1.00 248.74 845 GLU B N 1
ATOM 6033 C CA . GLU B 2 845 ? 117.139 84.765 94.042 1.00 248.74 845 GLU B CA 1
ATOM 6034 C C . GLU B 2 845 ? 117.185 86.282 94.206 1.00 248.74 845 GLU B C 1
ATOM 6035 O O . GLU B 2 845 ? 116.973 86.804 95.308 1.00 248.74 845 GLU B O 1
ATOM 6036 N N . LEU B 2 846 ? 117.424 87.007 93.110 1.00 247.86 846 LEU B N 1
ATOM 6037 C CA . LEU B 2 846 ? 117.448 88.464 93.179 1.00 247.86 846 LEU B CA 1
ATOM 6038 C C . LEU B 2 846 ? 116.086 89.015 93.552 1.00 247.86 846 LEU B C 1
ATOM 6039 O O . LEU B 2 846 ? 115.997 90.010 94.271 1.00 247.86 846 LEU B O 1
ATOM 6040 N N . LEU B 2 847 ? 115.013 88.429 93.014 1.00 244.14 847 LEU B N 1
ATOM 6041 C CA . LEU B 2 847 ? 113.685 88.910 93.374 1.00 244.14 847 LEU B CA 1
ATOM 6042 C C . LEU B 2 847 ? 113.459 88.726 94.863 1.00 244.14 847 LEU B C 1
ATOM 6043 O O . LEU B 2 847 ? 112.878 89.595 95.530 1.00 244.14 847 LEU B O 1
ATOM 6044 N N . THR B 2 848 ? 113.929 87.602 95.405 1.00 228.36 848 THR B N 1
ATOM 6045 C CA . THR B 2 848 ? 113.808 87.399 96.837 1.00 228.36 848 THR B CA 1
ATOM 6046 C C . THR B 2 848 ? 114.585 88.483 97.562 1.00 228.36 848 THR B C 1
ATOM 6047 O O . THR B 2 848 ? 114.143 88.998 98.594 1.00 228.36 848 THR B O 1
ATOM 6048 N N . GLU B 2 849 ? 115.756 88.840 97.031 1.00 230.01 849 GLU B N 1
ATOM 6049 C CA . GLU B 2 849 ? 116.536 89.912 97.633 1.00 230.01 849 GLU B CA 1
ATOM 6050 C C . GLU B 2 849 ? 115.769 91.224 97.575 1.00 230.01 849 GLU B C 1
ATOM 6051 O O . GLU B 2 849 ? 115.777 92.007 98.532 1.00 230.01 849 GLU B O 1
ATOM 6052 N N . GLY B 2 850 ? 115.091 91.468 96.455 1.00 226.93 850 GLY B N 1
ATOM 6053 C CA . GLY B 2 850 ? 114.325 92.687 96.307 1.00 226.93 850 GLY B CA 1
ATOM 6054 C C . GLY B 2 850 ? 113.216 92.783 97.328 1.00 226.93 850 GLY B C 1
ATOM 6055 O O . GLY B 2 850 ? 112.909 93.872 97.809 1.00 226.93 850 GLY B O 1
ATOM 6056 N N . ARG B 2 851 ? 112.749 91.624 97.779 1.00 213.00 851 ARG B N 1
ATOM 6057 C CA . ARG B 2 851 ? 111.628 91.550 98.702 1.00 213.00 851 ARG B CA 1
ATOM 6058 C C . ARG B 2 851 ? 111.872 92.305 99.997 1.00 213.00 851 ARG B C 1
ATOM 6059 O O . ARG B 2 851 ? 110.956 92.948 100.509 1.00 213.00 851 ARG B O 1
ATOM 6060 N N . ARG B 2 852 ? 113.082 92.246 100.542 1.00 215.62 852 ARG B N 1
ATOM 6061 C CA . ARG B 2 852 ? 113.313 92.994 101.768 1.00 215.62 852 ARG B CA 1
ATOM 6062 C C . ARG B 2 852 ? 113.205 94.458 101.358 1.00 215.62 852 ARG B C 1
ATOM 6063 O O . ARG B 2 852 ? 113.904 94.915 100.453 1.00 215.62 852 ARG B O 1
ATOM 6064 N N . SER B 2 853 ? 112.324 95.186 102.033 1.00 184.80 853 SER B N 1
ATOM 6065 C CA . SER B 2 853 ? 112.096 96.595 101.741 1.00 184.80 853 SER B CA 1
ATOM 6066 C C . SER B 2 853 ? 111.338 97.255 102.883 1.00 184.80 853 SER B C 1
ATOM 6067 O O . SER B 2 853 ? 110.810 96.572 103.759 1.00 184.80 853 SER B O 1
ATOM 6068 N N . LYS B 2 854 ? 111.279 98.581 102.874 1.00 159.90 854 LYS B N 1
ATOM 6069 C CA . LYS B 2 854 ? 110.545 99.296 103.907 1.00 159.90 854 LYS B CA 1
ATOM 6070 C C . LYS B 2 854 ? 109.242 99.809 103.302 1.00 159.90 854 LYS B C 1
ATOM 6071 O O . LYS B 2 854 ? 109.253 100.545 102.318 1.00 159.90 854 LYS B O 1
ATOM 6072 N N . THR B 2 855 ? 108.122 99.413 103.896 1.00 168.29 855 THR B N 1
ATOM 6073 C CA . THR B 2 855 ? 106.808 99.830 103.419 1.00 168.29 855 THR B CA 1
ATOM 6074 C C . THR B 2 855 ? 106.541 99.465 101.957 1.00 168.29 855 THR B C 1
ATOM 6075 O O . THR B 2 855 ? 105.944 100.248 101.220 1.00 168.29 855 THR B O 1
ATOM 6076 N N . ASN B 2 856 ? 106.978 98.280 101.541 1.00 196.20 856 ASN B N 1
ATOM 6077 C CA . ASN B 2 856 ? 106.771 97.831 100.163 1.00 196.20 856 ASN B CA 1
ATOM 6078 C C . ASN B 2 856 ? 105.281 97.661 99.870 1.00 196.20 856 ASN B C 1
ATOM 6079 O O . ASN B 2 856 ? 104.528 97.196 100.725 1.00 196.20 856 ASN B O 1
ATOM 6080 N N . LYS B 2 857 ? 104.857 98.039 98.666 1.00 222.87 857 LYS B N 1
ATOM 6081 C CA . LYS B 2 857 ? 103.446 97.936 98.295 1.00 222.87 857 LYS B CA 1
ATOM 6082 C C . LYS B 2 857 ? 103.128 97.605 96.833 1.00 222.87 857 LYS B C 1
ATOM 6083 O O . LYS B 2 857 ? 103.949 97.805 95.938 1.00 222.87 857 LYS B O 1
ATOM 6084 N N . ALA B 2 858 ? 101.920 97.088 96.618 1.00 235.18 858 ALA B N 1
ATOM 6085 C CA . ALA B 2 858 ? 101.400 96.739 95.296 1.00 235.18 858 ALA B CA 1
ATOM 6086 C C . ALA B 2 858 ? 101.882 95.455 94.623 1.00 235.18 858 ALA B C 1
ATOM 6087 O O . ALA B 2 858 ? 102.192 95.454 93.432 1.00 235.18 858 ALA B O 1
ATOM 6088 N N . LYS B 2 859 ? 101.942 94.365 95.380 1.00 244.66 859 LYS B N 1
ATOM 6089 C CA . LYS B 2 859 ? 102.375 93.085 94.828 1.00 244.66 859 LYS B CA 1
ATOM 6090 C C . LYS B 2 859 ? 101.438 92.620 93.707 1.00 244.66 859 LYS B C 1
ATOM 6091 O O . LYS B 2 859 ? 101.893 92.091 92.693 1.00 244.66 859 LYS B O 1
ATOM 6092 N N . THR B 2 860 ? 100.134 92.813 93.893 1.00 267.18 860 THR B N 1
ATOM 6093 C CA . THR B 2 860 ? 99.145 92.422 92.883 1.00 267.18 860 THR B CA 1
ATOM 6094 C C . THR B 2 860 ? 99.613 92.709 91.462 1.00 267.18 860 THR B C 1
ATOM 6095 O O . THR B 2 860 ? 99.668 91.807 90.623 1.00 267.18 860 THR B O 1
ATOM 6096 N N . LEU B 2 861 ? 99.951 93.970 91.172 1.00 279.44 861 LEU B N 1
ATOM 6097 C CA . LEU B 2 861 ? 100.367 94.333 89.819 1.00 279.44 861 LEU B CA 1
ATOM 6098 C C . LEU B 2 861 ? 101.673 93.657 89.454 1.00 279.44 861 LEU B C 1
ATOM 6099 O O . LEU B 2 861 ? 101.804 93.106 88.356 1.00 279.44 861 LEU B O 1
ATOM 6100 N N . ALA B 2 862 ? 102.660 93.705 90.346 1.00 285.13 862 ALA B N 1
ATOM 6101 C CA . ALA B 2 862 ? 103.918 93.050 90.028 1.00 285.13 862 ALA B CA 1
ATOM 6102 C C . ALA B 2 862 ? 103.664 91.567 89.850 1.00 285.13 862 ALA B C 1
ATOM 6103 O O . ALA B 2 862 ? 104.248 90.927 88.972 1.00 285.13 862 ALA B O 1
ATOM 6104 N N . THR B 2 863 ? 102.792 91.004 90.691 1.00 283.25 863 THR B N 1
ATOM 6105 C CA . THR B 2 863 ? 102.449 89.597 90.562 1.00 283.25 863 THR B CA 1
ATOM 6106 C C . THR B 2 863 ? 101.851 89.326 89.189 1.00 283.25 863 THR B C 1
ATOM 6107 O O . THR B 2 863 ? 102.118 88.287 88.581 1.00 283.25 863 THR B O 1
ATOM 6108 N N . TRP B 2 864 ? 101.013 90.241 88.701 1.00 253.43 864 TRP B N 1
ATOM 6109 C CA . TRP B 2 864 ? 100.429 90.094 87.375 1.00 253.43 864 TRP B CA 1
ATOM 6110 C C . TRP B 2 864 ? 101.506 90.147 86.308 1.00 253.43 864 TRP B C 1
ATOM 6111 O O . TRP B 2 864 ? 101.508 89.344 85.365 1.00 253.43 864 TRP B O 1
ATOM 6112 N N . ALA B 2 865 ? 102.461 91.061 86.471 1.00 246.49 865 ALA B N 1
ATOM 6113 C CA . ALA B 2 865 ? 103.526 91.182 85.492 1.00 246.49 865 ALA B CA 1
ATOM 6114 C C . ALA B 2 865 ? 104.325 89.897 85.465 1.00 246.49 865 ALA B C 1
ATOM 6115 O O . ALA B 2 865 ? 104.675 89.393 84.396 1.00 246.49 865 ALA B O 1
ATOM 6116 N N . THR B 2 866 ? 104.617 89.348 86.641 1.00 248.85 866 THR B N 1
ATOM 6117 C CA . THR B 2 866 ? 105.352 88.099 86.691 1.00 248.85 866 THR B CA 1
ATOM 6118 C C . THR B 2 866 ? 104.511 86.968 86.129 1.00 248.85 866 THR B C 1
ATOM 6119 O O . THR B 2 866 ? 105.056 86.002 85.593 1.00 248.85 866 THR B O 1
ATOM 6120 N N . LYS B 2 867 ? 103.186 87.059 86.263 1.00 241.38 867 LYS B N 1
ATOM 6121 C CA . LYS B 2 867 ? 102.338 86.025 85.693 1.00 241.38 867 LYS B CA 1
ATOM 6122 C C . LYS B 2 867 ? 102.532 86.016 84.195 1.00 241.38 867 LYS B C 1
ATOM 6123 O O . LYS B 2 867 ? 102.685 84.957 83.577 1.00 241.38 867 LYS B O 1
ATOM 6124 N N . GLU B 2 868 ? 102.562 87.211 83.603 1.00 254.25 868 GLU B N 1
ATOM 6125 C CA . GLU B 2 868 ? 102.849 87.322 82.184 1.00 254.25 868 GLU B CA 1
ATOM 6126 C C . GLU B 2 868 ? 104.238 86.781 81.909 1.00 254.25 868 GLU B C 1
ATOM 6127 O O . GLU B 2 868 ? 104.470 86.108 80.899 1.00 254.25 868 GLU B O 1
ATOM 6128 N N . LEU B 2 869 ? 105.172 87.065 82.814 1.00 251.19 869 LEU B N 1
ATOM 6129 C CA . LEU B 2 869 ? 106.542 86.624 82.631 1.00 251.19 869 LEU B CA 1
ATOM 6130 C C . LEU B 2 869 ? 106.592 85.116 82.530 1.00 251.19 869 LEU B C 1
ATOM 6131 O O . LEU B 2 869 ? 107.317 84.561 81.698 1.00 251.19 869 LEU B O 1
ATOM 6132 N N . ARG B 2 870 ? 105.808 84.441 83.355 1.00 231.27 870 ARG B N 1
ATOM 6133 C CA . ARG B 2 870 ? 105.735 82.997 83.342 1.00 231.27 870 ARG B CA 1
ATOM 6134 C C . ARG B 2 870 ? 104.526 82.472 82.596 1.00 231.27 870 ARG B C 1
ATOM 6135 O O . ARG B 2 870 ? 104.301 81.259 82.603 1.00 231.27 870 ARG B O 1
ATOM 6136 N N . LYS B 2 871 ? 103.720 83.339 81.986 1.00 198.40 871 LYS B N 1
ATOM 6137 C CA . LYS B 2 871 ? 102.608 82.811 81.212 1.00 198.40 871 LYS B CA 1
ATOM 6138 C C . LYS B 2 871 ? 103.241 81.986 80.101 1.00 198.40 871 LYS B C 1
ATOM 6139 O O . LYS B 2 871 ? 103.483 82.498 79.004 1.00 198.40 871 LYS B O 1
ATOM 6140 N N . LEU B 2 872 ? 103.512 80.717 80.371 1.00 146.68 872 LEU B N 1
ATOM 6141 C CA . LEU B 2 872 ? 104.181 79.848 79.416 1.00 146.68 872 LEU B CA 1
ATOM 6142 C C . LEU B 2 872 ? 103.309 78.656 79.041 1.00 146.68 872 LEU B C 1
ATOM 6143 O O . LEU B 2 872 ? 102.111 78.608 79.329 1.00 146.68 872 LEU B O 1
ATOM 6144 N N . LYS B 2 873 ? 103.942 77.691 78.386 1.00 92.50 873 LYS B N 1
ATOM 6145 C CA . LYS B 2 873 ? 103.290 76.473 77.946 1.00 92.50 873 LYS B CA 1
ATOM 6146 C C . LYS B 2 873 ? 104.283 75.324 78.024 1.00 92.50 873 LYS B C 1
ATOM 6147 O O . LYS B 2 873 ? 105.488 75.532 77.879 1.00 92.50 873 LYS B O 1
ATOM 6148 N N . ASP C 3 24 ? 129.489 117.732 88.619 1.00 336.37 24 ASP C N 1
ATOM 6149 C CA . ASP C 3 24 ? 128.556 118.501 89.434 1.00 336.37 24 ASP C CA 1
ATOM 6150 C C . ASP C 3 24 ? 129.285 119.504 90.323 1.00 336.37 24 ASP C C 1
ATOM 6151 O O . ASP C 3 24 ? 130.505 119.647 90.246 1.00 336.37 24 ASP C O 1
ATOM 6152 N N . HIS C 3 25 ? 128.527 120.195 91.169 1.00 382.23 25 HIS C N 1
ATOM 6153 C CA . HIS C 3 25 ? 129.091 121.187 92.076 1.00 382.23 25 HIS C CA 1
ATOM 6154 C C . HIS C 3 25 ? 128.865 120.769 93.523 1.00 382.23 25 HIS C C 1
ATOM 6155 O O . HIS C 3 25 ? 127.754 120.402 93.900 1.00 382.23 25 HIS C O 1
ATOM 6156 N N . PRO C 3 26 ? 129.922 120.827 94.342 1.00 368.22 26 PRO C N 1
ATOM 6157 C CA . PRO C 3 26 ? 129.790 120.432 95.746 1.00 368.22 26 PRO C CA 1
ATOM 6158 C C . PRO C 3 26 ? 128.830 121.354 96.482 1.00 368.22 26 PRO C C 1
ATOM 6159 O O . PRO C 3 26 ? 128.858 122.567 96.277 1.00 368.22 26 PRO C O 1
ATOM 6163 N N . LYS C 3 27 ? 127.990 120.776 97.333 1.00 383.22 27 LYS C N 1
ATOM 6164 C CA . LYS C 3 27 ? 127.024 121.551 98.099 1.00 383.22 27 LYS C CA 1
ATOM 6165 C C . LYS C 3 27 ? 127.723 122.443 99.116 1.00 383.22 27 LYS C C 1
ATOM 6166 O O . LYS C 3 27 ? 128.723 122.050 99.715 1.00 383.22 27 LYS C O 1
ATOM 6167 N N . TYR C 3 28 ? 127.188 123.643 99.314 1.00 366.60 28 TYR C N 1
ATOM 6168 C CA . TYR C 3 28 ? 127.760 124.583 100.271 1.00 366.60 28 TYR C CA 1
ATOM 6169 C C . TYR C 3 28 ? 127.688 124.008 101.682 1.00 366.60 28 TYR C C 1
ATOM 6170 O O . TYR C 3 28 ? 128.633 124.128 102.462 1.00 366.60 28 TYR C O 1
ATOM 6171 N N . SER C 3 29 ? 126.562 123.374 102.000 1.00 390.42 29 SER C N 1
ATOM 6172 C CA . SER C 3 29 ? 126.366 122.766 103.310 1.00 390.42 29 SER C CA 1
ATOM 6173 C C . SER C 3 29 ? 127.378 121.651 103.531 1.00 390.42 29 SER C C 1
ATOM 6174 O O . SER C 3 29 ? 127.928 121.506 104.623 1.00 390.42 29 SER C O 1
ATOM 6175 N N . ASP C 3 30 ? 127.616 120.864 102.486 1.00 410.54 30 ASP C N 1
ATOM 6176 C CA . ASP C 3 30 ? 128.577 119.774 102.555 1.00 410.54 30 ASP C CA 1
ATOM 6177 C C . ASP C 3 30 ? 129.921 120.354 102.968 1.00 410.54 30 ASP C C 1
ATOM 6178 O O . ASP C 3 30 ? 130.506 119.935 103.967 1.00 410.54 30 ASP C O 1
ATOM 6179 N N . MET C 3 31 ? 130.398 121.334 102.204 1.00 439.25 31 MET C N 1
ATOM 6180 C CA . MET C 3 31 ? 131.669 121.973 102.513 1.00 439.25 31 MET C CA 1
ATOM 6181 C C . MET C 3 31 ? 131.729 122.378 103.979 1.00 439.25 31 MET C C 1
ATOM 6182 O O . MET C 3 31 ? 132.684 122.051 104.694 1.00 439.25 31 MET C O 1
ATOM 6183 N N . ILE C 3 32 ? 130.693 123.061 104.450 1.00 398.22 32 ILE C N 1
ATOM 6184 C CA . ILE C 3 32 ? 130.664 123.522 105.831 1.00 398.22 32 ILE C CA 1
ATOM 6185 C C . ILE C 3 32 ? 130.664 122.358 106.821 1.00 398.22 32 ILE C C 1
ATOM 6186 O O . ILE C 3 32 ? 131.393 122.375 107.820 1.00 398.22 32 ILE C O 1
ATOM 6187 N N . VAL C 3 33 ? 129.872 121.325 106.551 1.00 382.38 33 VAL C N 1
ATOM 6188 C CA . VAL C 3 33 ? 129.846 120.143 107.410 1.00 382.38 33 VAL C CA 1
ATOM 6189 C C . VAL C 3 33 ? 131.217 119.492 107.505 1.00 382.38 33 VAL C C 1
ATOM 6190 O O . VAL C 3 33 ? 131.692 119.153 108.594 1.00 382.38 33 VAL C O 1
ATOM 6191 N N . ALA C 3 34 ? 131.869 119.312 106.364 1.00 399.73 34 ALA C N 1
ATOM 6192 C CA . ALA C 3 34 ? 133.221 118.767 106.345 1.00 399.73 34 ALA C CA 1
ATOM 6193 C C . ALA C 3 34 ? 134.208 119.626 107.127 1.00 399.73 34 ALA C C 1
ATOM 6194 O O . ALA C 3 34 ? 135.046 119.102 107.862 1.00 399.73 34 ALA C O 1
ATOM 6195 N N . ALA C 3 35 ? 134.158 120.944 106.943 1.00 398.78 35 ALA C N 1
ATOM 6196 C CA . ALA C 3 35 ? 135.049 121.839 107.682 1.00 398.78 35 ALA C CA 1
ATOM 6197 C C . ALA C 3 35 ? 134.831 121.785 109.193 1.00 398.78 35 ALA C C 1
ATOM 6198 O O . ALA C 3 35 ? 135.796 121.710 109.962 1.00 398.78 35 ALA C O 1
ATOM 6199 N N . ILE C 3 36 ? 133.577 121.814 109.644 1.00 366.53 36 ILE C N 1
ATOM 6200 C CA . ILE C 3 36 ? 133.312 121.720 111.080 1.00 366.53 36 ILE C CA 1
ATOM 6201 C C . ILE C 3 36 ? 133.755 120.373 111.618 1.00 366.53 36 ILE C C 1
ATOM 6202 O O . ILE C 3 36 ? 134.441 120.276 112.642 1.00 366.53 36 ILE C O 1
ATOM 6203 N N . GLN C 3 37 ? 133.377 119.320 110.923 1.00 371.68 37 GLN C N 1
ATOM 6204 C CA . GLN C 3 37 ? 133.670 117.977 111.365 1.00 371.68 37 GLN C CA 1
ATOM 6205 C C . GLN C 3 37 ? 135.146 117.636 111.263 1.00 371.68 37 GLN C C 1
ATOM 6206 O O . GLN C 3 37 ? 135.619 116.775 112.009 1.00 371.68 37 GLN C O 1
ATOM 6207 N N . ALA C 3 38 ? 135.899 118.322 110.406 1.00 376.05 38 ALA C N 1
ATOM 6208 C CA . ALA C 3 38 ? 137.327 118.056 110.337 1.00 376.05 38 ALA C CA 1
ATOM 6209 C C . ALA C 3 38 ? 138.070 118.545 111.570 1.00 376.05 38 ALA C C 1
ATOM 6210 O O . ALA C 3 38 ? 139.167 118.051 111.850 1.00 376.05 38 ALA C O 1
ATOM 6211 N N . GLU C 3 39 ? 137.511 119.479 112.319 1.00 330.68 39 GLU C N 1
ATOM 6212 C CA . GLU C 3 39 ? 138.151 119.969 113.530 1.00 330.68 39 GLU C CA 1
ATOM 6213 C C . GLU C 3 39 ? 137.412 119.325 114.685 1.00 330.68 39 GLU C C 1
ATOM 6214 O O . GLU C 3 39 ? 136.271 119.694 114.978 1.00 330.68 39 GLU C O 1
ATOM 6215 N N . LYS C 3 40 ? 138.042 118.359 115.335 1.00 278.83 40 LYS C N 1
ATOM 6216 C CA . LYS C 3 40 ? 137.401 117.796 116.505 1.00 278.83 40 LYS C CA 1
ATOM 6217 C C . LYS C 3 40 ? 137.573 118.858 117.572 1.00 278.83 40 LYS C C 1
ATOM 6218 O O . LYS C 3 40 ? 138.684 119.116 118.041 1.00 278.83 40 LYS C O 1
ATOM 6219 N N . ASN C 3 41 ? 136.465 119.484 117.936 1.00 413.17 41 ASN C N 1
ATOM 6220 C CA . ASN C 3 41 ? 136.472 120.676 118.765 1.00 413.17 41 ASN C CA 1
ATOM 6221 C C . ASN C 3 41 ? 135.077 120.817 119.342 1.00 413.17 41 ASN C C 1
ATOM 6222 O O . ASN C 3 41 ? 134.130 120.187 118.866 1.00 413.17 41 ASN C O 1
ATOM 6223 N N . ARG C 3 42 ? 134.955 121.648 120.369 1.00 465.32 42 ARG C N 1
ATOM 6224 C CA . ARG C 3 42 ? 133.639 121.944 120.915 1.00 465.32 42 ARG C CA 1
ATOM 6225 C C . ARG C 3 42 ? 133.066 123.252 120.387 1.00 465.32 42 ARG C C 1
ATOM 6226 O O . ARG C 3 42 ? 131.893 123.288 120.016 1.00 465.32 42 ARG C O 1
ATOM 6227 N N . ALA C 3 43 ? 133.853 124.328 120.304 1.00 478.03 43 ALA C N 1
ATOM 6228 C CA . ALA C 3 43 ? 133.285 125.623 119.952 1.00 478.03 43 ALA C CA 1
ATOM 6229 C C . ALA C 3 43 ? 133.144 125.839 118.439 1.00 478.03 43 ALA C C 1
ATOM 6230 O O . ALA C 3 43 ? 132.969 126.979 117.995 1.00 478.03 43 ALA C O 1
ATOM 6231 N N . GLY C 3 44 ? 133.191 124.756 117.672 1.00 488.26 44 GLY C N 1
ATOM 6232 C CA . GLY C 3 44 ? 133.139 124.855 116.227 1.00 488.26 44 GLY C CA 1
ATOM 6233 C C . GLY C 3 44 ? 134.346 125.662 115.789 1.00 488.26 44 GLY C C 1
ATOM 6234 O O . GLY C 3 44 ? 135.456 125.409 116.258 1.00 488.26 44 GLY C O 1
ATOM 6235 N N . SER C 3 45 ? 134.152 126.631 114.900 1.00 426.58 45 SER C N 1
ATOM 6236 C CA . SER C 3 45 ? 135.277 127.443 114.451 1.00 426.58 45 SER C CA 1
ATOM 6237 C C . SER C 3 45 ? 134.892 128.809 113.899 1.00 426.58 45 SER C C 1
ATOM 6238 O O . SER C 3 45 ? 133.750 129.031 113.498 1.00 426.58 45 SER C O 1
ATOM 6239 N N . SER C 3 46 ? 135.859 129.724 113.883 1.00 341.79 46 SER C N 1
ATOM 6240 C CA . SER C 3 46 ? 135.637 131.054 113.328 1.00 341.79 46 SER C CA 1
ATOM 6241 C C . SER C 3 46 ? 135.438 130.827 111.836 1.00 341.79 46 SER C C 1
ATOM 6242 O O . SER C 3 46 ? 136.165 130.046 111.219 1.00 341.79 46 SER C O 1
ATOM 6243 N N . ARG C 3 47 ? 134.483 131.524 111.237 1.00 292.34 47 ARG C N 1
ATOM 6244 C CA . ARG C 3 47 ? 134.226 131.284 109.822 1.00 292.34 47 ARG C CA 1
ATOM 6245 C C . ARG C 3 47 ? 135.513 131.340 109.013 1.00 292.34 47 ARG C C 1
ATOM 6246 O O . ARG C 3 47 ? 135.704 130.537 108.095 1.00 292.34 47 ARG C O 1
ATOM 6247 N N . GLN C 3 48 ? 136.409 132.266 109.349 1.00 340.58 48 GLN C N 1
ATOM 6248 C CA . GLN C 3 48 ? 137.692 132.414 108.672 1.00 340.58 48 GLN C CA 1
ATOM 6249 C C . GLN C 3 48 ? 138.357 131.075 108.384 1.00 340.58 48 GLN C C 1
ATOM 6250 O O . GLN C 3 48 ? 138.909 130.872 107.301 1.00 340.58 48 GLN C O 1
ATOM 6251 N N . SER C 3 49 ? 138.320 130.164 109.357 1.00 338.05 49 SER C N 1
ATOM 6252 C CA . SER C 3 49 ? 138.932 128.849 109.184 1.00 338.05 49 SER C CA 1
ATOM 6253 C C . SER C 3 49 ? 138.303 128.085 108.033 1.00 338.05 49 SER C C 1
ATOM 6254 O O . SER C 3 49 ? 138.998 127.530 107.173 1.00 338.05 49 SER C O 1
ATOM 6255 N N . ILE C 3 50 ? 136.983 128.032 108.013 1.00 285.47 50 ILE C N 1
ATOM 6256 C CA . ILE C 3 50 ? 136.300 127.359 106.927 1.00 285.47 50 ILE C CA 1
ATOM 6257 C C . ILE C 3 50 ? 136.558 128.071 105.612 1.00 285.47 50 ILE C C 1
ATOM 6258 O O . ILE C 3 50 ? 136.771 127.434 104.582 1.00 285.47 50 ILE C O 1
ATOM 6259 N N . GLN C 3 51 ? 136.489 129.402 105.620 1.00 349.05 51 GLN C N 1
ATOM 6260 C CA . GLN C 3 51 ? 136.685 130.195 104.408 1.00 349.05 51 GLN C CA 1
ATOM 6261 C C . GLN C 3 51 ? 138.059 129.986 103.775 1.00 349.05 51 GLN C C 1
ATOM 6262 O O . GLN C 3 51 ? 138.166 129.727 102.573 1.00 349.05 51 GLN C O 1
ATOM 6263 N N . LYS C 3 52 ? 139.125 130.094 104.572 1.00 385.29 52 LYS C N 1
ATOM 6264 C CA . LYS C 3 52 ? 140.484 129.909 104.061 1.00 385.29 52 LYS C CA 1
ATOM 6265 C C . LYS C 3 52 ? 140.697 128.448 103.692 1.00 385.29 52 LYS C C 1
ATOM 6266 O O . LYS C 3 52 ? 141.425 128.127 102.737 1.00 385.29 52 LYS C O 1
ATOM 6267 N N . TYR C 3 53 ? 140.025 127.567 104.435 1.00 352.72 53 TYR C N 1
ATOM 6268 C CA . TYR C 3 53 ? 139.966 126.159 104.084 1.00 352.72 53 TYR C CA 1
ATOM 6269 C C . TYR C 3 53 ? 139.426 126.004 102.677 1.00 352.72 53 TYR C C 1
ATOM 6270 O O . TYR C 3 53 ? 139.930 125.207 101.880 1.00 352.72 53 TYR C O 1
ATOM 6271 N N . ILE C 3 54 ? 138.346 126.718 102.387 1.00 364.02 54 ILE C N 1
ATOM 6272 C CA . ILE C 3 54 ? 137.751 126.723 101.064 1.00 364.02 54 ILE C CA 1
ATOM 6273 C C . ILE C 3 54 ? 138.762 127.256 100.053 1.00 364.02 54 ILE C C 1
ATOM 6274 O O . ILE C 3 54 ? 138.909 126.717 98.948 1.00 364.02 54 ILE C O 1
ATOM 6275 N N . LYS C 3 55 ? 139.511 128.305 100.444 1.00 359.30 55 LYS C N 1
ATOM 6276 C CA . LYS C 3 55 ? 140.479 128.940 99.551 1.00 359.30 55 LYS C CA 1
ATOM 6277 C C . LYS C 3 55 ? 141.560 127.990 99.098 1.00 359.30 55 LYS C C 1
ATOM 6278 O O . LYS C 3 55 ? 142.003 128.057 97.947 1.00 359.30 55 LYS C O 1
ATOM 6279 N N . SER C 3 56 ? 141.986 127.088 99.969 1.00 298.42 56 SER C N 1
ATOM 6280 C CA . SER C 3 56 ? 143.060 126.192 99.583 1.00 298.42 56 SER C CA 1
ATOM 6281 C C . SER C 3 56 ? 142.570 124.833 99.145 1.00 298.42 56 SER C C 1
ATOM 6282 O O . SER C 3 56 ? 143.289 124.121 98.436 1.00 298.42 56 SER C O 1
ATOM 6283 N N . HIS C 3 57 ? 141.367 124.475 99.544 1.00 322.97 57 HIS C N 1
ATOM 6284 C CA . HIS C 3 57 ? 140.818 123.178 99.241 1.00 322.97 57 HIS C CA 1
ATOM 6285 C C . HIS C 3 57 ? 139.837 123.145 98.082 1.00 322.97 57 HIS C C 1
ATOM 6286 O O . HIS C 3 57 ? 139.451 122.048 97.672 1.00 322.97 57 HIS C O 1
ATOM 6287 N N . TYR C 3 58 ? 139.418 124.280 97.527 1.00 325.10 58 TYR C N 1
ATOM 6288 C CA . TYR C 3 58 ? 138.358 124.166 96.539 1.00 325.10 58 TYR C CA 1
ATOM 6289 C C . TYR C 3 58 ? 138.450 125.235 95.469 1.00 325.10 58 TYR C C 1
ATOM 6290 O O . TYR C 3 58 ? 139.197 126.210 95.587 1.00 325.10 58 TYR C O 1
ATOM 6291 N N . LYS C 3 59 ? 137.681 125.015 94.403 1.00 283.47 59 LYS C N 1
ATOM 6292 C CA . LYS C 3 59 ? 137.562 126.016 93.360 1.00 283.47 59 LYS C CA 1
ATOM 6293 C C . LYS C 3 59 ? 136.920 127.232 94.000 1.00 283.47 59 LYS C C 1
ATOM 6294 O O . LYS C 3 59 ? 136.063 127.099 94.877 1.00 283.47 59 LYS C O 1
ATOM 6295 N N . VAL C 3 60 ? 137.319 128.423 93.573 1.00 285.67 60 VAL C N 1
ATOM 6296 C CA . VAL C 3 60 ? 137.057 129.611 94.369 1.00 285.67 60 VAL C CA 1
ATOM 6297 C C . VAL C 3 60 ? 136.769 130.770 93.437 1.00 285.67 60 VAL C C 1
ATOM 6298 O O . VAL C 3 60 ? 137.115 130.751 92.254 1.00 285.67 60 VAL C O 1
ATOM 6299 N N . GLY C 3 61 ? 136.111 131.784 93.982 1.00 300.61 61 GLY C N 1
ATOM 6300 C CA . GLY C 3 61 ? 135.786 132.952 93.196 1.00 300.61 61 GLY C CA 1
ATOM 6301 C C . GLY C 3 61 ? 135.656 134.172 94.075 1.00 300.61 61 GLY C C 1
ATOM 6302 O O . GLY C 3 61 ? 135.523 134.089 95.301 1.00 300.61 61 GLY C O 1
ATOM 6303 N N . GLU C 3 62 ? 135.718 135.319 93.407 1.00 363.78 62 GLU C N 1
ATOM 6304 C CA . GLU C 3 62 ? 135.632 136.618 94.057 1.00 363.78 62 GLU C CA 1
ATOM 6305 C C . GLU C 3 62 ? 134.419 136.778 94.973 1.00 363.78 62 GLU C C 1
ATOM 6306 O O . GLU C 3 62 ? 134.483 137.537 95.946 1.00 363.78 62 GLU C O 1
ATOM 6307 N N . ASN C 3 63 ? 133.322 136.058 94.714 1.00 397.80 63 ASN C N 1
ATOM 6308 C CA . ASN C 3 63 ? 132.103 136.230 95.499 1.00 397.80 63 ASN C CA 1
ATOM 6309 C C . ASN C 3 63 ? 131.959 135.194 96.595 1.00 397.80 63 ASN C C 1
ATOM 6310 O O . ASN C 3 63 ? 130.839 134.912 97.039 1.00 397.80 63 ASN C O 1
ATOM 6311 N N . ALA C 3 64 ? 133.067 134.620 97.043 1.00 404.85 64 ALA C N 1
ATOM 6312 C CA . ALA C 3 64 ? 132.977 133.644 98.113 1.00 404.85 64 ALA C CA 1
ATOM 6313 C C . ALA C 3 64 ? 132.372 134.266 99.361 1.00 404.85 64 ALA C C 1
ATOM 6314 O O . ALA C 3 64 ? 131.514 133.672 100.013 1.00 404.85 64 ALA C O 1
ATOM 6315 N N . ASP C 3 65 ? 132.837 135.450 99.739 1.00 391.03 65 ASP C N 1
ATOM 6316 C CA . ASP C 3 65 ? 132.310 136.058 100.951 1.00 391.03 65 ASP C CA 1
ATOM 6317 C C . ASP C 3 65 ? 130.823 136.387 100.860 1.00 391.03 65 ASP C C 1
ATOM 6318 O O . ASP C 3 65 ? 130.060 136.085 101.780 1.00 391.03 65 ASP C O 1
ATOM 6319 N N . SER C 3 66 ? 130.392 137.063 99.795 1.00 346.16 66 SER C N 1
ATOM 6320 C CA . SER C 3 66 ? 128.965 137.349 99.686 1.00 346.16 66 SER C CA 1
ATOM 6321 C C . SER C 3 66 ? 128.093 136.121 99.461 1.00 346.16 66 SER C C 1
ATOM 6322 O O . SER C 3 66 ? 127.186 135.845 100.248 1.00 346.16 66 SER C O 1
ATOM 6323 N N . GLN C 3 67 ? 128.401 135.327 98.436 1.00 361.97 67 GLN C N 1
ATOM 6324 C CA . GLN C 3 67 ? 127.552 134.175 98.150 1.00 361.97 67 GLN C CA 1
ATOM 6325 C C . GLN C 3 67 ? 127.679 133.069 99.182 1.00 361.97 67 GLN C C 1
ATOM 6326 O O . GLN C 3 67 ? 126.678 132.498 99.627 1.00 361.97 67 GLN C O 1
ATOM 6327 N N . ILE C 3 68 ? 128.908 132.769 99.577 1.00 373.45 68 ILE C N 1
ATOM 6328 C CA . ILE C 3 68 ? 129.174 131.846 100.674 1.00 373.45 68 ILE C CA 1
ATOM 6329 C C . ILE C 3 68 ? 128.590 132.348 101.987 1.00 373.45 68 ILE C C 1
ATOM 6330 O O . ILE C 3 68 ? 127.930 131.601 102.710 1.00 373.45 68 ILE C O 1
ATOM 6331 N N . LYS C 3 69 ? 128.845 133.610 102.329 1.00 356.19 69 LYS C N 1
ATOM 6332 C CA . LYS C 3 69 ? 128.358 134.143 103.597 1.00 356.19 69 LYS C CA 1
ATOM 6333 C C . LYS C 3 69 ? 126.847 134.047 103.647 1.00 356.19 69 LYS C C 1
ATOM 6334 O O . LYS C 3 69 ? 126.256 133.627 104.651 1.00 356.19 69 LYS C O 1
ATOM 6335 N N . LEU C 3 70 ? 126.209 134.413 102.546 1.00 367.86 70 LEU C N 1
ATOM 6336 C CA . LEU C 3 70 ? 124.770 134.279 102.453 1.00 367.86 70 LEU C CA 1
ATOM 6337 C C . LEU C 3 70 ? 124.383 132.823 102.571 1.00 367.86 70 LEU C C 1
ATOM 6338 O O . LEU C 3 70 ? 123.359 132.493 103.166 1.00 367.86 70 LEU C O 1
ATOM 6339 N N . SER C 3 71 ? 125.214 131.934 102.038 1.00 380.62 71 SER C N 1
ATOM 6340 C CA . SER C 3 71 ? 124.936 130.513 102.160 1.00 380.62 71 SER C CA 1
ATOM 6341 C C . SER C 3 71 ? 124.955 130.082 103.613 1.00 380.62 71 SER C C 1
ATOM 6342 O O . SER C 3 71 ? 124.083 129.331 104.054 1.00 380.62 71 SER C O 1
ATOM 6343 N N . ILE C 3 72 ? 125.940 130.548 104.370 1.00 343.92 72 ILE C N 1
ATOM 6344 C CA . ILE C 3 72 ? 125.981 130.274 105.797 1.00 343.92 72 ILE C CA 1
ATOM 6345 C C . ILE C 3 72 ? 124.697 130.751 106.443 1.00 343.92 72 ILE C C 1
ATOM 6346 O O . ILE C 3 72 ? 124.029 130.020 107.181 1.00 343.92 72 ILE C O 1
ATOM 6347 N N . LYS C 3 73 ? 124.315 131.978 106.117 1.00 317.89 73 LYS C N 1
ATOM 6348 C CA . LYS C 3 73 ? 123.089 132.576 106.617 1.00 317.89 73 LYS C CA 1
ATOM 6349 C C . LYS C 3 73 ? 121.890 131.686 106.326 1.00 317.89 73 LYS C C 1
ATOM 6350 O O . LYS C 3 73 ? 121.030 131.462 107.186 1.00 317.89 73 LYS C O 1
ATOM 6351 N N . ARG C 3 74 ? 121.884 131.090 105.146 1.00 290.45 74 ARG C N 1
ATOM 6352 C CA . ARG C 3 74 ? 120.802 130.240 104.698 1.00 290.45 74 ARG C CA 1
ATOM 6353 C C . ARG C 3 74 ? 120.853 128.867 105.330 1.00 290.45 74 ARG C C 1
ATOM 6354 O O . ARG C 3 74 ? 119.808 128.251 105.552 1.00 290.45 74 ARG C O 1
ATOM 6355 N N . LEU C 3 75 ? 122.024 128.407 105.702 1.00 281.49 75 LEU C N 1
ATOM 6356 C CA . LEU C 3 75 ? 122.077 127.120 106.347 1.00 281.49 75 LEU C CA 1
ATOM 6357 C C . LEU C 3 75 ? 121.711 127.277 107.795 1.00 281.49 75 LEU C C 1
ATOM 6358 O O . LEU C 3 75 ? 121.258 126.328 108.437 1.00 281.49 75 LEU C O 1
ATOM 6359 N N . VAL C 3 76 ? 121.865 128.490 108.294 1.00 323.40 76 VAL C N 1
ATOM 6360 C CA . VAL C 3 76 ? 121.318 128.827 109.586 1.00 323.40 76 VAL C CA 1
ATOM 6361 C C . VAL C 3 76 ? 119.810 128.845 109.485 1.00 323.40 76 VAL C C 1
ATOM 6362 O O . VAL C 3 76 ? 119.105 128.311 110.347 1.00 323.40 76 VAL C O 1
ATOM 6363 N N . THR C 3 77 ? 119.294 129.427 108.403 1.00 320.89 77 THR C N 1
ATOM 6364 C CA . THR C 3 77 ? 117.853 129.507 108.232 1.00 320.89 77 THR C CA 1
ATOM 6365 C C . THR C 3 77 ? 117.269 128.115 108.142 1.00 320.89 77 THR C C 1
ATOM 6366 O O . THR C 3 77 ? 116.154 127.862 108.611 1.00 320.89 77 THR C O 1
ATOM 6367 N N . THR C 3 78 ? 118.015 127.193 107.550 1.00 325.08 78 THR C N 1
ATOM 6368 C CA . THR C 3 78 ? 117.556 125.819 107.536 1.00 325.08 78 THR C CA 1
ATOM 6369 C C . THR C 3 78 ? 117.661 125.163 108.903 1.00 325.08 78 THR C C 1
ATOM 6370 O O . THR C 3 78 ? 117.194 124.031 109.062 1.00 325.08 78 THR C O 1
ATOM 6371 N N . GLY C 3 79 ? 118.267 125.831 109.883 1.00 339.48 79 GLY C N 1
ATOM 6372 C CA . GLY C 3 79 ? 118.317 125.310 111.236 1.00 339.48 79 GLY C CA 1
ATOM 6373 C C . GLY C 3 79 ? 119.358 124.247 111.460 1.00 339.48 79 GLY C C 1
ATOM 6374 O O . GLY C 3 79 ? 119.253 123.473 112.415 1.00 339.48 79 GLY C O 1
ATOM 6375 N N . VAL C 3 80 ? 120.364 124.191 110.598 1.00 307.31 80 VAL C N 1
ATOM 6376 C CA . VAL C 3 80 ? 121.414 123.189 110.715 1.00 307.31 80 VAL C CA 1
ATOM 6377 C C . VAL C 3 80 ? 122.182 123.334 112.017 1.00 307.31 80 VAL C C 1
ATOM 6378 O O . VAL C 3 80 ? 122.560 122.334 112.640 1.00 307.31 80 VAL C O 1
ATOM 6379 N N . LEU C 3 81 ? 122.406 124.561 112.473 1.00 348.95 81 LEU C N 1
ATOM 6380 C CA . LEU C 3 81 ? 123.446 124.787 113.457 1.00 348.95 81 LEU C CA 1
ATOM 6381 C C . LEU C 3 81 ? 122.923 125.610 114.624 1.00 348.95 81 LEU C C 1
ATOM 6382 O O . LEU C 3 81 ? 121.930 126.333 114.518 1.00 348.95 81 LEU C O 1
ATOM 6383 N N . LYS C 3 82 ? 123.614 125.470 115.751 1.00 401.35 82 LYS C N 1
ATOM 6384 C CA . LYS C 3 82 ? 123.296 126.157 116.994 1.00 401.35 82 LYS C CA 1
ATOM 6385 C C . LYS C 3 82 ? 124.411 127.146 117.313 1.00 401.35 82 LYS C C 1
ATOM 6386 O O . LYS C 3 82 ? 125.595 126.800 117.228 1.00 401.35 82 LYS C O 1
ATOM 6387 N N . GLN C 3 83 ? 124.032 128.373 117.662 1.00 426.83 83 GLN C N 1
ATOM 6388 C CA . GLN C 3 83 ? 125.008 129.416 117.950 1.00 426.83 83 GLN C CA 1
ATOM 6389 C C . GLN C 3 83 ? 125.887 129.066 119.143 1.00 426.83 83 GLN C C 1
ATOM 6390 O O . GLN C 3 83 ? 125.460 128.387 120.079 1.00 426.83 83 GLN C O 1
ATOM 6391 N N . THR C 3 84 ? 127.137 129.538 119.104 1.00 426.74 84 THR C N 1
ATOM 6392 C CA . THR C 3 84 ? 128.057 129.332 120.220 1.00 426.74 84 THR C CA 1
ATOM 6393 C C . THR C 3 84 ? 128.641 130.652 120.708 1.00 426.74 84 THR C C 1
ATOM 6394 O O . THR C 3 84 ? 128.277 131.118 121.789 1.00 426.74 84 THR C O 1
ATOM 6395 N N . LYS C 3 85 ? 129.536 131.267 119.948 1.00 420.52 85 LYS C N 1
ATOM 6396 C CA . LYS C 3 85 ? 130.092 132.568 120.268 1.00 420.52 85 LYS C CA 1
ATOM 6397 C C . LYS C 3 85 ? 129.803 133.543 119.141 1.00 420.52 85 LYS C C 1
ATOM 6398 O O . LYS C 3 85 ? 129.614 133.141 117.990 1.00 420.52 85 LYS C O 1
ATOM 6399 N N . GLY C 3 86 ? 129.759 134.828 119.480 1.00 442.05 86 GLY C N 1
ATOM 6400 C CA . GLY C 3 86 ? 129.463 135.839 118.490 1.00 442.05 86 GLY C CA 1
ATOM 6401 C C . GLY C 3 86 ? 127.992 135.955 118.145 1.00 442.05 86 GLY C C 1
ATOM 6402 O O . GLY C 3 86 ? 127.105 135.405 118.802 1.00 442.05 86 GLY C O 1
ATOM 6403 N N . VAL C 3 87 ? 127.744 136.700 117.070 1.00 455.95 87 VAL C N 1
ATOM 6404 C CA . VAL C 3 87 ? 126.397 136.933 116.568 1.00 455.95 87 VAL C CA 1
ATOM 6405 C C . VAL C 3 87 ? 126.461 136.943 115.050 1.00 455.95 87 VAL C C 1
ATOM 6406 O O . VAL C 3 87 ? 127.170 137.762 114.456 1.00 455.95 87 VAL C O 1
ATOM 6407 N N . GLY C 3 88 ? 125.747 136.017 114.430 1.00 509.84 88 GLY C N 1
ATOM 6408 C CA . GLY C 3 88 ? 125.660 135.941 112.993 1.00 509.84 88 GLY C CA 1
ATOM 6409 C C . GLY C 3 88 ? 126.855 135.203 112.426 1.00 509.84 88 GLY C C 1
ATOM 6410 O O . GLY C 3 88 ? 127.657 134.620 113.150 1.00 509.84 88 GLY C O 1
ATOM 6411 N N . ALA C 3 89 ? 127.028 135.320 111.108 1.00 533.92 89 ALA C N 1
ATOM 6412 C CA . ALA C 3 89 ? 128.048 134.523 110.433 1.00 533.92 89 ALA C CA 1
ATOM 6413 C C . ALA C 3 89 ? 129.455 134.884 110.880 1.00 533.92 89 ALA C C 1
ATOM 6414 O O .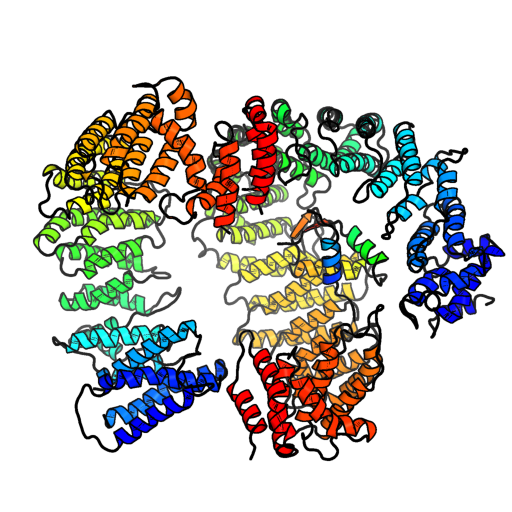 ALA C 3 89 ? 130.409 134.202 110.493 1.00 533.92 89 ALA C O 1
ATOM 6415 N N . SER C 3 90 ? 129.597 135.935 111.678 1.00 508.00 90 SER C N 1
ATOM 6416 C CA . SER C 3 90 ? 130.820 136.221 112.415 1.00 508.00 90 SER C CA 1
ATOM 6417 C C . SER C 3 90 ? 130.662 135.701 113.840 1.00 508.00 90 SER C C 1
ATOM 6418 O O . SER C 3 90 ? 130.085 136.373 114.701 1.00 508.00 90 SER C O 1
ATOM 6419 N N . GLY C 3 91 ? 131.147 134.489 114.076 1.00 449.93 91 GLY C N 1
ATOM 6420 C CA . GLY C 3 91 ? 131.125 133.933 115.412 1.00 449.93 91 GLY C CA 1
ATOM 6421 C C . GLY C 3 91 ? 131.693 132.534 115.417 1.00 449.93 91 GLY C C 1
ATOM 6422 O O . GLY C 3 91 ? 132.355 132.113 114.465 1.00 449.93 91 GLY C O 1
ATOM 6423 N N . SER C 3 92 ? 131.423 131.811 116.497 1.00 416.24 92 SER C N 1
ATOM 6424 C CA . SER C 3 92 ? 131.747 130.400 116.550 1.00 416.24 92 SER C CA 1
ATOM 6425 C C . SER C 3 92 ? 130.484 129.689 116.985 1.00 416.24 92 SER C C 1
ATOM 6426 O O . SER C 3 92 ? 129.785 130.136 117.904 1.00 416.24 92 SER C O 1
ATOM 6427 N N . PHE C 3 93 ? 130.259 128.524 116.391 1.00 410.52 93 PHE C N 1
ATOM 6428 C CA . PHE C 3 93 ? 128.969 127.859 116.431 1.00 410.52 93 PHE C CA 1
ATOM 6429 C C . PHE C 3 93 ? 129.219 126.365 116.459 1.00 410.52 93 PHE C C 1
ATOM 6430 O O . PHE C 3 93 ? 130.298 125.897 116.090 1.00 410.52 93 PHE C O 1
ATOM 6431 N N . ARG C 3 94 ? 128.212 125.610 116.884 1.00 399.81 94 ARG C N 1
ATOM 6432 C CA . ARG C 3 94 ? 128.363 124.171 116.972 1.00 399.81 94 ARG C CA 1
ATOM 6433 C C . ARG C 3 94 ? 127.160 123.534 116.319 1.00 399.81 94 ARG C C 1
ATOM 6434 O O . ARG C 3 94 ? 126.088 124.131 116.223 1.00 399.81 94 ARG C O 1
ATOM 6435 N N . LEU C 3 95 ? 127.331 122.276 115.957 1.00 397.61 95 LEU C N 1
ATOM 6436 C CA . LEU C 3 95 ? 126.224 121.497 115.457 1.00 397.61 95 LEU C CA 1
ATOM 6437 C C . LEU C 3 95 ? 125.225 121.232 116.567 1.00 397.61 95 LEU C C 1
ATOM 6438 O O . LEU C 3 95 ? 125.579 121.156 117.746 1.00 397.61 95 LEU C O 1
ATOM 6439 N N . ALA C 3 96 ? 123.965 121.088 116.189 1.00 364.82 96 ALA C N 1
ATOM 6440 C CA . ALA C 3 96 ? 123.101 120.496 117.183 1.00 364.82 96 ALA C CA 1
ATOM 6441 C C . ALA C 3 96 ? 123.369 118.999 117.167 1.00 364.82 96 ALA C C 1
ATOM 6442 O O . ALA C 3 96 ? 123.973 118.468 116.230 1.00 364.82 96 ALA C O 1
ATOM 6443 N N . LYS C 3 97 ? 122.932 118.301 118.197 1.00 340.16 97 LYS C N 1
ATOM 6444 C CA . LYS C 3 97 ? 123.293 116.898 118.214 1.00 340.16 97 LYS C CA 1
ATOM 6445 C C . LYS C 3 97 ? 122.192 116.061 117.572 1.00 340.16 97 LYS C C 1
ATOM 6446 O O . LYS C 3 97 ? 121.107 116.566 117.282 1.00 340.16 97 LYS C O 1
#

Sequence (1566 aa):
KEYNDFAEVFLKAFAVGVQQVLLKVLYQYKEKQYIAPRVLQQTLNYFNQGVSHAVTWKNLKPHIQGIIQDVIFPLMCYTDSDEDLWQEDVFEDFISPTTAAQTLLFTSCSKRKEVLQKTMGFCYQILTEPAADPRKKDGALHMIGSLAEILLKKKIYKDQMEFMLQNHVFPLFSSELGYMRARACWVLHYFCEVKFKVDQNLQTALELTRRCLIDDREMPVKVEAAIALQVLISNQEKAKEYIVPFIRPVMQALLHIIRETENDDLTNVIQKMICEYSEEVTPIAVEMTQHLAMTFNQVIQTGPDEEGSDDKAVTAMGILNTIDTLLSVVEDHKEITQQLEGICLQVIGTVLQQHVLEFYEEIFSLAHSLTCQQVSPQMWQLLPLVFDIFQQDGFDYFTDMMPLLHNYVTVDTDTLLSDTKYLEMIYSMCKKILTGVAGEDAECHAAKLLEVVILQCKGRGIDQVIPLFVEAALERLTREVKTSELRTMCLQVAIAALYYSPPLLFNTLENLRFPNNEEPVTNHFIKQWLNDVDCFLGLHDRKICVLGLCALIELEQRPQVLNQMSSQILPAFLLLFNEYQIFKAIFQKLQGRDPVWYQALTQGLNEDQGKQLQDIATLMELITILEKTVSPDRLELEAAQKFLERAAVENLPTFLVELSRVLANPGNSQVARVAAGLQIKNSLTSKDPDIKAQYQQRWLAIDANARREVKNYVLQTLGTETYRPSSASQCVAGIACAEIPVNQWPELIPQLVANVTNPNSTEHMKESTLEAIGYICQDIDPEQLQDKSNEILTAIIQGMRKEEPSNNVKLAATNALLNSLEFTKANFDKESERHFIMQVVCEATQCPDTRVRVAALQNLVKIMSLYYQYMETYMGPALFAITIEAMKSDIDEVALQGIEFWSNVCDEEMDLAIEASEAAEQGRPPEHTSKFYAKGALQYLVPILTQTLTKQDENDDDDDWNPCKAAGVCLMLLATCCEDDIVPHVLPFIKEHIKNPDWRYRDAAVMAFGCILEGPEPSQLKPLVIQAMPTLIELMKDPSVVVRDTAAWTVGRICELLPEAAINDVYLAPLLQCLIEGLSAEPRVASNVCWAFSSLAEAAYEAADVADDQEEPATYCLSSSFELIVQKLLETTDRPDGHQNNLRSSAYESLMEIVKNSAKDCYPAVQKTTLVIMERLQQVLQMESHIQSTSDRIQFNDLQSLLCATLQNVLRKVQHQDALQISDVVMASLLRMFQSTAGSGGVQEDALMAVSTLVEVLGGEFLKYMEAFKPFLGIGLKNYAEYQVCLAAVGLVGDLCRALQSNIIPFCDEVMQLLLENLGNENVHRSVKPQILSVFGDIALAIGGEFKKYLEVVLNTLQQASQAQVDKSDYDMVDYLNELRESCLEAYTGIVQGLKGDQENVHPDVMLVQPRVEFILSFIDHIAGDEDHTDGVVACAAGLIGDLCTAFGKDVLKLVEARPMIHELLTEGRRSKTNKAKTLATWATKELRKLKDHPKYSDMIVAAIQAEKNRAGSSRQSIQKYIKSHYKVGENADSQIKLSIKRLVTTGVLKQTKGVGASGSFRLAK

Secondary structure (DSSP, 8-state):
----SSTTTTHHHHHHHHHHHHHHHHH--S---TTTTGGGHHHHHHHHHHHHHHHHHHT--HHHHHHHHHHHHHHHHHHHHHHHTTT--HHHHHHHHHHHHHHHHHHHHHHT-----HHHHHHHHHHH-----SSSHHHHHIIIIIIHHHHHIIIIIS-------HHHHHHHTTTTSTTHHHHHHHHHHH-----SS---HHHHHHHHHHHHHHT-SSHHHHHHHHHHHHHHHHS--S--TTHHHHHHHHHHHHHHHHHH---HHHHHHHHHHHHHHHSS-HHHHHHHHHHHHHHHHHHHHHHHHHHHSS--HHHHHHHHHHHHHHHHS---PPP-HHHHHHHHHHHHHHHHHH---SSSSHHHHHHHHTTS---SHHHHHHHHHHHHHHHHHHHH-HHHHHHHHHHHHHHHHHH-TTTTTTHHHHHHHHHHHH-SGGG--TTHHHHHHHHHHHHHHHGGG-TTHHHHHHHHHHHHHHHHH--STTHHHHHHHHHHHHHSSHHIIIIIIHHS-TTS--HHHHHHHHHHHHHHHHS-GGG-TTHHHHHHHHHHHHHS--HHHHHHHHHHHHHHHHHHH--HHHHHHHHHHHHHHTTHHHHHTTHHHHHHHHHHHHHHH--/--TTHHHHHTTS--TTIIIIIHIIIIIIIHHHHHH-HHHHHHHHHS-SS--IIIIIHHHHHHS-SSTT-HHHH--HHHHHHHSTTT-HHHHHHHHHHHHHH---SS-HHHHHHHHHHHHHTTSS---SHHHHHHHHHT-S---HHHHHHTTHHHHHHHHSS-----SHHHHHHHHHHHHHHHS--SSHHHHHHHHHHHHHHHSSS--SPP-SHHHHHHHHHHHHHHH----HHHHHHHHHHHHHHHH----TTT---HHHHHHHHHHHHSSS-TT--HHHHHHHHHHHHHHHHHHHHHHHTT-SS--SS---TTTSTTHHHHTTHHHHHTT-------SS--THHHHHHHHHHHHHHTT-TTHHHHHHHHHHHHHHS--HHHHHHHHHHHHHHTSS--HHHHHHHHHHHHHHHHTTTT-SSHHHHHHHHHHHHHHHHH--SS--HHHHHHHHHHHHHTTTSSSTTTTHHHHHHHHHHHHHHHHHHTSSS---SS-HHHHHHHHHHHHHHHHHHHTSPP--SS--HHHHHHHHHHHHHT--S--HHHHHHHHHHHHHHHHHHHHHHHS--TTHHHHHHHHHHHHHHHHHHHHHS---HHHHHHHHHHHHHHHHHHHHHHHHH---HHHHHHHHHHHHT--SSSHHHHHHHHHHHHHHHHH--SSS--HHHHHHHHHHHHHH--S--TTHHHHHHHHHHHHHHHHHH-SSTTHHHHHHHHHHHTT-SS--HHHHHHHHHHHHHHHHSPP--BTTB----HHHHHHHHHHHHHHHHHHS-TT-S-SS-SHHHHHIIIIIHHHHHHHHHH-----HHHHHHHHHHHHHHHHHHTTS-HHHHHTHHHHHHHHHHHH--SS---HHHHHHHHHHHH---/----HHHHHHHHHHHS--SS---HHHHHHHHHHHS---TTIIIIIHHHHHHHHHTT-EEEEEEETTEEEEEE--

Solvent-accessible surface area: 87504 Å² total; per-residue (Å²): 137,55,84,35,32,64,87,83,48,29,3,29,60,54,28,54,45,51,55,50,48,48,53,62,50,42,76,57,73,88,74,77,57,82,67,51,94,62,74,35,44,72,56,52,62,46,35,56,23,2,50,43,7,34,44,42,16,45,34,54,44,117,65,61,36,20,53,49,31,18,49,36,52,44,45,49,48,43,53,46,48,66,48,48,63,79,50,90,98,72,56,57,31,45,42,51,88,46,50,46,49,47,56,48,47,66,61,27,61,80,59,58,66,52,64,28,28,53,30,68,50,37,60,63,53,51,64,66,32,130,56,66,34,154,77,48,65,54,32,54,49,29,52,58,50,43,18,51,48,39,41,47,25,47,72,69,35,25,63,61,84,81,84,84,49,69,61,42,47,52,20,65,46,77,58,63,59,74,54,19,43,63,39,24,36,43,43,50,63,16,44,71,92,77,76,79,81,52,76,53,70,68,53,54,53,44,48,56,50,42,50,52,33,66,64,38,91,37,59,122,52,29,43,55,44,38,56,53,48,29,50,54,54,47,42,85,77,61,63,62,78,64,43,64,62,46,37,50,95,48,48,50,43,46,53,49,35,67,78,59,48,80,58,63,61,62,52,44,21,51,50,24,44,22,67,48,54,29,71,74,64,45,130,58,41,50,60,51,48,52,53,46,44,56,50,41,54,46,44,57,52,37,46,98,55,29,59,71,73,61,75,48,66,62,55,66,48,30,62,62,50,35,53,52,24,52,63,67,54,80,82,81,67,86,75,75,50,64,62,51,52,52,52,50,48,55,57,49,41,56,57,52,68,71,67,68,59,93,81,65,47,64,56,55,49,50,46,68,68,48,63,76,63,67,68,37,131,62,41,31,50,48,34,86,59,57,39,56,52,41,52,61,56,29,49,79,36,52,66,64,11,42,104,46,41,53,46,43,47,56,52,42,51,62,42,34,64,66,26,34,77,53,44,43,54,54,49,52,52,44,42,56,74,51,55,45,46,82,43,58,45,90,64,19,34,58,43,54,40,47,53,54,48,49,53,49,60,52,38,72,86,40,62,68,59,42,68,45,52,59,48,53,47,44,63,53,32,51,72,36,52,51,47,84,84,30,38,28,36,40,36,53,36,48,46,46,54,50,48,48,50,62,96,43,45,58,46,52,18,63,71,44,44,60,149,48,57,50,50,119,51,51,51,46,46,59,50,39,54,47,36,46,42,77,43,56,56,39,74,52,78,57,53,66,59,60,68,48,40,60,73,35,52,79,75,49,76,58,62,81,88,47,32,69,48,48,53,56,24,53,90,50,46,49,52,72,66,92,113,62,63,64,41,56,63,43,44,62,49,52,54,42,60,74,76,52,73,60,48,55,81,37,41,65,65,43,48,56,48,43,55,53,44,46,40,68,71,58,110,110,66,95,46,49,37,64,52,59,54,59,48,142,51,91,62,36,29,72,56,47,10,40,48,20,0,17,43,48,10,31,38,14,74,79,32,59,62,55,31,57,53,37,43,66,75,69,60,70,55,27,33,25,46,43,41,16,47,59,36,26,58,56,47,96,38,54,86,26,133,80,77,22,44,38,22,56,56,23,1,50,78,8,52,45,28,12,62,56,34,43,40,39,47,38,47,55,50,32,62,73,56,34,68,70,134,48,63,45,59,56,51,49,48,38,46,52,53,36,46,52,114,44,94,74,77,124,49,39,56,100,54,50,51,44,57,69,65,23,144,73,67,38,72,65,53,62,37,55,49,49,62,66,52,41,50,57,55,66,43,77,71,135,79,93,70,58,70,61,45,54,52,49,50,52,47,50,53,46,55,72,67,47,81,68,150,41,72,62,47,52,47,39,51,44,55,49,44,55,49,59,40,65,93,63,68,91,66,86,90,74,59,66,64,62,56,50,56,46,53,52,49,60,64,50,68,74,42,118,77,38,72,63,52,47,41,43,50,42,44,50,54,45,51,50,68,78,51,70,91,41,69,80,65,53,40,46,107,46,56,57,52,48,47,47,53,48,57,66,48,57,57,40,90,87,62,41,64,62,36,45,53,40,42,45,46,38,22,49,38,33,40,42,44,33,44,59,58,41,57,32,68,38,87,48,134,81,96,56,64,43,48,60,70,43,60,78,37,27,68,65,46,56,86,40,65,68,50,62,58,75,71,80,82,88,76,91,75,88,40,70,47,70,85,44,44,31,51,53,52,29,53,42,53,50,54,70,67,38,66,82,55,39,59,102,38,51,32,86,52,52,43,57,44,48,71,65,80,44,79,66,41,40,56,43,46,40,55,48,43,55,58,51,62,64,53,124,41,109,65,31,33,49,98,42,46,40,39,35,55,94,57,49,59,81,46,48,75,35,144,43,72,64,55,23,39,53,42,39,54,46,44,28,55,44,46,60,61,44,78,81,57,80,46,66,74,56,42,37,51,91,49,57,37,42,57,61,64,47,44,66,54,32,93,56,57,16,58,50,45,47,45,39,50,51,29,48,52,39,48,52,52,24,47,76,61,35,55,80,94,88,103,107,100,57,58,70,59,48,56,52,33,51,61,48,49,62,68,48,46,61,52,57,69,75,27,89,79,70,88,40,67,68,42,65,52,53,47,45,50,51,51,48,52,51,54,67,69,47,69,97,76,56,55,130,49,45,57,56,45,53,48,48,48,50,55,48,45,51,53,46,42,56,54,62,73,55,73,63,89,50,70,42,49,49,62,49,48,55,50,44,55,32,47,51,52,48,57,55,56,73,60,67,69,84,40,82,76,52,41,58,59,50,49,52,68,40,47,58,53,48,50,48,46,52,54,48,46,71,64,64,77,80,51,78,58,62,42,46,46,48,50,47,60,58,55,62,60,68,73,77,83,40,65,66,56,52,51,51,44,45,97,52,52,39,45,51,66,71,46,71,89,51,97,75,52,62,72,64,51,50,58,58,42,71,44,62,56,70,75,56,72,90,62,66,70,120,47,53,72,45,39,47,50,48,53,57,49,40,61,70,52,34,26,58,19,58,59,61,34,63,50,48,50,49,46,52,32,54,72,42,55,70,28,82,77,37,60,43,74,56,11,51,49,41,35,45,44,31,52,44,57,69,66,46,71,88,40,66,38,94,80,41,62,70,84,56,58,62,37,51,56,41,39,45,53,51,30,46,48,33,11,38,51,12,24,65,82,69,46,83,72,68,44,141,38,72,74,56,19,43,81,61,73,52,38,39,62,60,46,41,38,56,53,37,36,38,77,86,65,38,85,58,60,43,50,54,45,32,47,43,42,8,60,50,24,47,76,51,49,83,73,44,71,59,60,65,57,44,40,94,41,27,48,56,22,49,57,57,54,62,69,66,81,87,74,80,36,53,35,60,47,50,48,22,44,45,36,33,60,57,70,134,73,70,133,50,70,64,54,53,51,50,52,50,48,65,69,49,88,64,76,59,46,52,49,45,64,59,49,53,53,46,40,62,76,70,43,90,76,60,94,53,44,63,62,56,45,47,49,46,54,54,48,43,45,71,72,58,61,53,37,87,66,42,76,68,69,86,60,29,19,31,28,72,60,132

B-factor: mean 266.56, std 110.76, range [63.32, 693.66]

Organism: Xenopus laevis (NCBI:txid8355)

InterPro domains:
  IPR001494 Importin-beta, N-terminal domain [PF03810] (22-100)
  IPR001494 Importin-beta, N-terminal domain [PS50166] (22-101)
  IPR001494 Importin-beta, N-terminal domain [SM00913] (22-101)
  IPR011989 Armadillo-like helical [G3DSA:1.25.10.10] (2-997)
  IPR013713 Exportin-2, central domain [PF08506] (200-440)
  IPR016024 Armadillo-type fold [SSF48371] (4-996)
  IPR058669 Importin-7/11-like, TPR repeats [PF25758] (616-906)

Nearest PDB structures (foldseek):
  6n88-assembly1_B  TM=1.001E+00  e=1.152E-103  Homo sapiens
  6n89-assembly1_A  TM=7.155E-01  e=6.263E-55  Homo sapiens
  1ukl-assembly1_A  TM=5.493E-01  e=1.115E-56  Mus musculus
  2q5d-assembly1_A  TM=5.577E-01  e=1.250E-55  Homo sapiens
  1qgr-assembly1_A  TM=5.521E-01  e=1.303E-54  Homo sapiens

GO terms:
  GO:0006610 ribosomal protein import into nucleus (P, IDA)
  GO:0005515 protein binding (F, IPI)

Radius of gyration: 43.5 Å; Cα contacts (8 Å, |Δi|>4): 1456; chains: 3; bounding box: 120×87×109 Å